Protein 6QTI (pdb70)

Foldseek 3Di:
DDAFDFQAQAAEFWAADQDPLFQATQAALVLVLQSVVLRHAYEYAQCRHVSLPGHVCSQVVSHHHYDHHLVRQQGQEYEGEAQFQAHDVDGDTSLVSHHQQHEYHYADPCVVCVPSLVSNLVSQYWYFHLCLFDPFQFQPQFRLVLLQLLLLLLLLLVVQPVQFDDAQAWDQDPVGTDDHAEEEEEAQDSSRLSNLLNSVVRHHAYAYEYQAPVSLVSCVVSPHHYDDFPDDDHQPDDAPFGADDDPVVLVRQLVVLLVCLAPGQEYEYDAAHPPAAGDARAEPVSNLNYDQRGEYEWQRLVRPTNYPDADQDDWDQDRRYIYHRHPRSCSVNNNSSNHSSSSSVSVVQCLQDVDSTGSNRDADQAAAARDVNVRSQSRIQRRRSDGSHPHDDYDPHPRCPVVPACWLVNVVVVVVVVCPVVNVVVVVVVVVVVVVVVVVVQVVPDLDDLSVVLVVLLVVLLVLLQVLLVQADLLCLLLVLLLLLQLLLCLLLLLLVQADDFLDGDDVLNVLSLLLNQLSLLSNLQSLLLSVVLLVLQDAPPDDDDDLCCLVVVLCCQLVVVVVVLVVDDQCLVVLLVQLLVLQSVLSNLNRPSVSNSVSSSSNVSSSSSNVSNSCSVVVGDPRRVNSSCVSSVNSSVNNNVVNPPDDLLCVLLVLLVSQLSLLVSLLSSLLSCCVVCQVVLVVDSCNVVLLVLSLVLLLLSLLLNLLSVVLNCCVVVNDDQAQDDDPPLPVVLVVLVCCSVVLVVQCPPPSDPVSNSVSSVSSSVSSNVNNNSQNSRQGSQLSQLSSLQSQLSSLVSLVSVCSNVSNNNSSSSSSSRNSNSVVLSVVQCVLFQADPCCRRSPDFFHPLADDDDWDDAGADFAADELVVVLVQVVVWAEEEEEEAVLCVVLPALLLVQLVCVLVVVVHGHYAYEYRQSGGSYGSSVSSVNSNSNHNNVRYYYQVVCLVCQLVGAEYEYYHDDPQQACCLGGISNARRHVNHHRPNLNHQAYEYEEADQADDPGRGHGRSRRDPRYYYHHDRSRVSSVVSSVCSVVVVD/DPPFFFQQPFEEFWAADQPPLFAFTQAALVLLLPSVVQRHAYEYEQPHHVSLPHHVVSNVVSRHHYDHHLVRQQGQHYTGAAAWDQHPVVRHTSLVSYAQAHEYEYAYPCVVDVVSLVSNLVSQYWYFHLQQQDDFDVQPLQRLVLLQLLLLLLLLLVVQPVLQPDAQAWDDDVPDGDDHAEEEEEADDSSRLSNLLNSVVRHHAYQYEYQAPVRLVVCVVSPHHYDDFDPDDHQDDPVPFGDDDDPVVLVRQLVVLLVVQAPHAEYEYDADHPPAAGAQRAEPVSNVNYDAQGEYEWQRLVRPTNHPDEDQCDFDCSRRHTYHHHPNRVSVNNNSSNHSSSSSVSVVQCPQDVDHGGGDRDADQQAAPPDCNSSSPSRIQAHRSDGNNPRDHHDDDDPPDPPADDWLVVVVVVVVPVQDPVVVVVVVVVVVVVVVVVVVVQVVPDLDVLSVVLVVLLVVLLVLLQVQQVQADLLCLVLVLLLLQQLLLCLLLLLLVQADDFLDGDDPLNVLSLLLNQLSLLSNLQSLLLSVVLLVLLDAPPDDDDDLCCLVVVLCCQLVVVVVVLVVPDQCLQVLLVQLLVLQSQLRNLNRDSVSNSSSSSSNVSSSVSNCSNSLSVVPDDVRSVVNSVVSSVNSNVNNNVVNPPDDLQCVLLVLLVRLLSLLSSLLSSLLSVCVVCLVVLVPDSCNVVLLVLSLVLLLLSLLLNLLSVVLSCCQVPNDPQAQDDDPDQVVVLVVLVVCSVVLVVQCPPDSDDVSVSVSSVVSSVSSNVNNNSQNSRFGSQCSQLSSLQSQLSSLVSLVSSCSNVSRSSSSSSSSSRNSSSVVLSVCVCQLFAHDPCCRRVPDQFHVSADDADWDDADADFAADELPVVLVLVVVWQFEEEEEAVLCPVLPPLQLVQVLQVLSVVVNGHYAYEYRQSGGSYGSSVSSSNSNSPHNNVRYDYQVVCQVVQLVGAEYEYEPDAPQQACCLTRIRNARRNVNHHRPNLNHQAYEYEEADQADDPGGGHGRSRRPPRYYYYHDRSNVSSVVSSVCSVVVPD

Radius of gyration: 43.59 Å; Cα contacts (8 Å, |Δi|>4): 3970; chains: 2; bounding box: 121×110×109 Å

Secondary structure (DSSP, 8-state):
--SS--STT-EEEEPPP-STT----S--SGGGTTTTSSS-EEEEETTTTTTTT--HHHHHHHT-EEE-STTTSSSSEEE-SS---EETTTTEETTTSSPTT-EEEE---TTT-HHHHHHHHHTT-EEEEGGG----GGGSSS-HHHHHHHHHHHHHHHHHTTTSSS-SS--EETTEE-PPPEEEEE--SSHHHHHHHHHHTTT-EE--B-SSHHHHHHHHHHT------S-----B-SSSSB-PPPHHHHHHHHHHHHHTTTT-SEEEE----TTSPPPP---TTTSTTS-TT-EEEETTSSSS-S-SS--TT---BSSS-EEE--S-STTTTHHHHHHHHHHHHHHHHHHS--SSS-------S---TTSHHHHHHHHEEEETTEE--SPPP-SS--TT---S---HHHHHHHHGGGS-HHHHHHHHHHHHHHHHHHHHHHHHT--SHHHHHHHHHHHHHHHHHHHHHHTS-GGGHHHHHHHHHHHGGGHHHHHHHT--SSSS--SHHHHHHHHHHHHHHHHHHHHHHHHHHHHTSS--TTSPP--GGGGHHHHHHHHHHHHHHHHTT---HHHHHHHHHHHHHHHHHTTTSSSSTTHHHHHHHHHHHHHHHHHHHHH---HHHHHHHHHHHHHHHHHHHHHSSSS-GGGHHHHHHHHHHHHHHHHHHHHHHHHHHTGGGSTT-STHHHHHHHHHHHHHHHHHHHHHHHHHHHHHHTSS-SS----SSSSHHHHHHHHHHHHTHHHHSS---SHHHHHHHHHHHHHHHHHHHHHHTTS-SSSHHHHHHHHHHHHHHHHHHHHHHTT-HHHHHHHHHHHHHHHHHHHHHHHHSS--HHHHHTT-SS-TT--SS-PPPP-S--EE--HHHHHHHHHH-SEEEEEE-HHHHHTT-HHHHHHHHHHHHHTT-EEEEEE-TT-SSSTTHHHHHHHHHT--GGGEEEHHHHTTSSTT-SEEEEES-SSTT-THHHH-TTSTTTT-----GGGSS-EEEE-SSS--SSS-SS-TTTTSTTEEE--S-HHHHHHHHHHHHHHHH-/--SS--STT-EEEE----STT----S--THHHHTTTTTT-EEEEESSSSTTTT--HHHHHHTT-EEE-SHHHHSSSEEE-SS---EETTTTEEGGGSS-TT-EEEE---TTT-HHHHHHHHTTT-EEEESSS----STTSSS-HHHHHHHHHHHHHHHHHBTTB-S-SS--EETTEE-PPPEEEEE--SSHHHHHHHHHHHHT-EE--B-SSHHHHHHHHHHT------SS------TTT---PPPHHHHHHHHHHHHHHTTT-SEEEE----TTSPPP--B-HHHHTTSPTT-EEEETT-SSS-SBSS--TT----STT-EEE--S--GGGGHHHHHHHHHHHHHHHHHHS--SSS-----------TTSHHHHHHHHEEEETTEE--SPPPPSS--SS---PPPPHHHHHHHHHSSS-HHHHHHHHHHHHHHHHHHHHHHHHT--SHHHHHHHHHHHHHHHHHHHHHSSS-GGGHHHHHHHHHHHGGGHHHHHHTT--SSSS--SHHHHHHHHHHHHHHHHHHHHHHHHHHHHTSS--TTSPPP-GGGGHHHHHHHHHHHHHHHTTT---HHHHHHHHHHHHHHHHHSTTSSSSTTHHHHHHHHHHHHHHHHHHHSS---HHHHHHHHHHHHHHHHHHHHHHHH--STTHHHHHHHHHHHHHHHHHHHHHHHHHHTGGGSSS-SSTTHHHHHHHHHHHHHHHHHHHHHHHHHHHHTSS-SS----SS-HHHHHHHHHHHHHTHHHHSS---HHHHHHHHHHHHHHHHHHHHHHHTTS-SSSHHHHHHHHHHHHHHHHHHHHHHHT-HHHHHHHHHHHHHHHHHHHHHHHHTT--HHHHHTT-SS-TT--SS------S--EE--HHHHHHHHHH-SEEEEEE-HHHHHTT-HHHHHHHHHHHHTTT-EEEEE--TT-SSSTTHHHHHHHHHT--GGGEE-HHHHGGGSTT-SEEEEES-SGGG-THHHH-TTSTTTT-----GGGSSEEEEEESSS---SS-SS-TTTTSTTEEEEES-HHHHHHHHHHHHHHHH-

Nearest PDB structures (foldseek):
  6que-assembly1_A  TM=9.511E-01  e=0.000E+00  Ovis aries
  6que-assembly1_B  TM=8.226E-01  e=0.000E+00  Ovis aries
  1f8g-assembly1_A  TM=9.261E-01  e=7.995E-31  Rhodospirillum rubrum
  1pt9-assembly1_A  TM=9.627E-01  e=6.048E-23  Homo sapiens
  1d4o-assembly1_A  TM=9.830E-01  e=8.340E-22  Bos taurus

Solvent-accessible surface area: 86387 Å² total; per-residue (Å²): 195,150,79,30,102,53,2,151,119,20,34,0,0,0,5,74,16,55,84,139,94,20,84,25,1,0,0,5,16,79,6,0,88,37,0,56,170,37,17,3,84,4,17,0,22,60,20,5,0,87,40,0,76,25,27,33,91,106,0,124,88,23,40,13,94,35,61,29,50,136,84,0,10,53,6,34,1,3,0,5,0,83,26,1,71,113,13,101,112,106,80,54,27,6,1,74,24,9,83,80,67,5,25,1,1,0,19,1,103,8,75,129,56,85,88,20,15,83,71,0,46,164,58,64,2,10,0,2,0,2,17,61,12,25,125,14,94,78,4,94,14,8,22,0,57,27,11,19,28,34,0,13,0,18,6,0,2,6,7,1,4,28,69,15,14,48,6,0,58,18,57,124,40,61,5,13,158,20,82,42,0,65,1,0,0,3,11,2,36,62,12,0,41,20,0,1,23,13,0,90,47,8,31,4,52,2,32,0,7,18,38,53,61,36,2,36,85,85,0,122,94,73,37,15,83,58,20,135,21,130,79,190,69,76,3,65,41,187,41,58,114,32,84,76,30,46,159,120,7,31,112,19,8,33,148,31,0,37,109,32,0,122,91,1,6,0,0,0,0,24,17,103,19,71,85,131,118,1,25,64,4,0,41,106,116,17,2,50,56,13,121,90,12,2,0,2,0,3,37,4,5,149,41,40,2,0,10,90,17,26,115,77,34,99,64,43,96,50,139,17,2,15,5,1,0,36,77,40,7,19,3,104,6,8,21,3,0,0,36,15,0,0,46,0,0,26,76,0,1,119,31,10,4,111,64,171,72,17,30,122,17,84,38,111,98,123,12,73,66,25,59,66,14,20,0,15,15,15,1,2,0,0,57,92,10,120,73,35,47,108,53,56,116,42,124,119,76,92,125,49,64,111,107,139,82,105,54,7,76,58,60,70,72,91,124,62,82,86,65,81,44,95,118,115,18,69,82,34,0,45,98,80,24,63,39,10,60,39,25,15,36,79,3,76,74,29,49,77,109,37,24,6,29,13,10,3,5,64,20,2,2,20,40,1,0,110,53,6,3,109,45,8,36,68,18,0,19,1,0,0,0,0,1,0,1,0,0,1,0,0,1,0,0,0,0,0,63,10,10,13,26,113,89,179,58,84,76,98,6,38,25,44,0,15,84,0,0,52,13,0,9,8,0,29,16,0,0,16,46,0,1,66,72,0,1,71,46,10,83,62,140,114,44,89,90,51,81,47,132,24,19,133,77,0,21,52,42,0,34,33,20,1,102,64,9,51,200,75,62,99,115,4,26,51,4,1,24,8,0,0,1,48,8,0,10,17,0,0,46,9,2,39,88,18,53,50,0,32,19,2,1,19,8,0,76,7,0,8,47,0,0,20,18,0,4,37,11,38,64,123,38,56,116,83,19,80,47,18,0,55,37,16,37,62,104,0,12,80,64,0,88,72,66,0,130,201,43,105,5,22,64,1,1,20,16,2,3,34,2,2,7,44,0,0,55,0,3,17,19,1,1,29,0,12,9,46,69,65,62,104,99,29,104,116,72,88,21,9,96,36,29,23,54,18,1,9,86,0,0,50,39,0,5,13,0,63,8,0,2,87,12,1,72,2,18,32,98,60,115,73,164,80,68,60,107,102,72,139,43,48,87,154,78,27,57,39,20,89,60,50,4,92,30,21,42,110,71,4,26,177,61,111,50,71,106,28,1,58,76,16,0,34,54,2,25,56,50,0,32,74,8,2,72,22,58,10,16,17,11,3,10,34,15,0,12,4,8,3,0,26,11,1,9,84,1,0,80,2,0,7,10,2,0,41,14,37,95,10,5,0,0,0,4,0,0,0,1,1,0,11,0,0,45,10,2,13,129,46,13,12,81,7,32,40,44,49,84,62,19,3,41,93,49,46,178,13,14,77,22,32,54,58,65,158,57,104,132,74,71,47,123,67,67,101,31,86,52,88,78,0,19,80,39,1,110,129,9,86,24,0,2,2,0,3,4,84,31,0,5,66,31,88,0,3,108,8,0,11,40,1,5,138,36,3,54,135,100,65,33,120,6,38,0,0,5,2,48,34,10,10,61,8,11,11,3,3,9,1,3,1,10,58,18,56,11,52,71,84,41,25,33,30,12,122,100,0,36,136,36,0,67,127,2,48,1,0,2,0,0,28,13,25,31,16,0,0,0,14,0,64,77,8,14,40,9,44,20,0,25,16,48,2,2,22,0,32,97,10,113,16,1,0,1,1,36,187,71,68,37,74,67,145,25,16,136,49,3,37,1,4,38,48,76,25,2,4,0,4,61,21,62,10,77,129,4,0,49,27,0,26,41,71,3,100,119,55,63,175,195,104,96,17,99,41,3,133,113,13,35,0,0,0,2,76,19,44,78,139,95,22,77,22,0,0,0,5,20,71,4,0,114,31,2,57,185,43,5,3,74,5,15,0,15,58,25,10,0,98,49,0,82,27,37,30,98,102,0,133,90,12,50,15,114,33,68,29,41,130,74,0,14,43,6,31,2,3,0,6,0,56,23,10,69,97,11,98,116,91,60,71,29,8,0,78,24,12,83,69,81,6,17,2,1,0,14,0,90,10,75,120,51,103,92,14,20,73,57,0,40,163,75,74,1,16,0,3,0,3,23,62,10,33,133,18,84,92,2,106,17,12,22,0,52,29,7,19,27,26,0,14,0,18,4,0,1,2,11,1,4,38,79,13,23,50,4,0,50,20,64,61,61,47,10,18,127,17,80,58,0,49,2,2,0,3,11,1,39,63,8,0,35,19,0,1,22,15,0,89,61,9,28,2,55,3,31,0,7,17,43,69,91,62,2,40,128,84,0,149,96,73,38,15,72,49,24,141,26,139,74,175,73,82,44,74,9,153,68,57,79,22,94,102,22,54,158,102,8,33,117,25,6,30,153,29,2,33,105,18,0,131,56,0,4,0,0,0,0,28,15,106,20,86,90,115,142,4,38,73,4,0,42,115,141,17,2,70,44,14,110,72,11,2,0,1,2,4,40,5,5,140,40,35,2,0,10,88,14,32,117,78,30,91,53,50,86,54,142,6,6,23,5,5,2,51,63,30,12,19,2,86,4,8,24,2,0,0,35,2,0,1,44,0,0,24,82,0,1,132,29,10,5,116,58,167,87,16,15,108,26,92,31,90,95,76,8,72,34,29,71,56,14,22,0,15,25,14,3,2,1,0,84,90,7,123,72,28,55,111,53,72,104,26,156,84,118,57,128,62,68,138,141,176,83,98,56,13,70,89,55,95,45,96,146,69,87,90,89,67,55,84,162,130,17,72,81,31,0,42,101,78,22,60,40,10,68,36,29,12,37,86,3,78,74,31,50,71,108,37,22,7,38,9,11,2,4,59,20,0,3,22,41,3,0,111,53,6,3,113,48,7,40,64,18,0,18,2,0,1,0,1,2,0,1,0,0,1,0,0,1,0,1,0,1,0,54,10,10,20,30,118,89,167,59,80,82,89,5,32,19,40,2,17,91,0,0,52,12,0,7,10,0,24,14,1,0,18,42,3,0,52,73,0,1,62,45,11,112,67,140,114,44,89,95,61,66,61,131,22,22,130,81,0,22,53,40,0,36,34,21,1,102,71,9,49,206,70,73,92,116,4,27,50,3,0,23,6,0,0,1,51,8,0,12,16,0,0,44,11,0,37,90,11,58,51,0,36,23,0,1,20,7,1,76,8,0,5,49,0,0,28,21,0,4,44,12,39,76,122,31,52,110,87,14,70,46,22,1,58,38,18,37,61,104,0,13,80,61,1,87,56,73,0,133,200,34,115,4,56,68,2,1,20,18,4,3,33,7,1,10,43,0,0,53,0,2,17,26,2,2,30,0,9,7,46,77,62,61,101,100,37,97,122,81,97,28,12,87,35,30,21,58,9,1,10,84,0,0,47,38,0,5,14,0,65,6,0,2,99,14,1,75,4,15,30,90,61,124,73,163,71,61,59,108,100,64,143,46,54,90,153,70,22,62,41,20,90,66,49,5,98,32,20,40,108,71,2,35,177,54,115,47,76,98,36,2,54,78,15,0,35,55,3,26,57,48,0,31,75,9,2,68,17,52,9,16,17,10,0,17,32,13,0,11,2,9,3,0,22,10,0,9,83,1,0,80,2,0,5,8,2,0,52,15,39,91,12,3,0,0,0,3,0,0,0,1,1,0,12,0,0,47,13,3,9,127,43,14,11,84,7,30,36,52,51,86,64,22,2,30,78,43,38,174,9,12,92,40,43,45,89,45,185,72,99,149,70,86,66,110,57,68,96,35,79,45,89,85,1,18,71,46,1,113,140,9,96,19,1,3,2,0,4,3,90,32,0,8,58,25,122,0,10,104,9,0,11,40,1,5,135,31,4,58,129,87,71,36,113,4,43,0,0,6,3,50,37,13,12,61,9,13,13,5,4,8,0,4,1,10,52,17,56,12,56,70,84,39,23,34,30,13,114,100,0,38,135,35,0,65,131,2,52,1,0,3,0,0,27,16,24,29,16,0,0,3,9,1,64,81,6,6,42,6,49,15,0,27,17,49,2,2,23,0,42,96,8,102,45,0,0,2,3,35,180,76,60,39,95,37,136,27,13,123,46,2,36,0,4,51,53,130,41,1,5,0,3,57,27,56,14,81,155,10,0,48,30,1,36,51,68,5,98,135,72,81,177

Sequence (2076 aa):
VKPGIPYKQLTVGVPKEIFQNEKRVALSPAGVQALVKQGFNVVVESGAGEASKFSDDHYRAAGAQIQGAKEVLASDLVVKVRAPMLNPTLGIHEADLLKTSGTLISFIYPAQNPDLLNKLSKRNTTVLAMDQVPRVTIAQGYDALSSMANIAGYKAVVLAANHFGRFFTGQITAAGKVPPAKILIVGGGVAGLASAGAAKSMGAIVRGFDTRAAALEQFKSLGAEPLEVDLKESGEGQGGYAKEMSKEFIEAEMKLFAQQCKEVDILISTALIPGKKAPILFNKEMIESMKEGSVVVDLAAEAGGNFETTKPGELYVHKGITHIGYTDLPSRMATQASTLYSNNITKLLKAISPDKDNFYFEVKDDFDFGTMGHVIRGTVVMKDGQVIFPAPTPKNIPQGAPVKQKTVAELEAEKAATITPFRKTMTSASVYTAGLTGILGLGIAAPNLAFSQMVTTFGLAGIVGYHTVWGVTPALHSPLMSVTNAISGLTAVGGLVLMGGHLYPSTTSQGLAALATFISSVNIAGGFLVTQRMLDMFKRPTDPPEYNYLYLLPAGTFVGGYLASLYSGYNIEQIMYLGSGLCCVGALAGLSTQGTARLGNALGMIGVAGGLAATLGGLKPCPELLAQMSGAMALGGTIGLTIAKRIQISDLPQLVAAFHSLVGLAAVLTCIAEYIIEYPHFATDAAANLTKIVAYLGTYIGGVTFSGSLVAYGKLQGILKSAPLLLPGRHLLNAGLLAASVGGIIPFMMDPSFTTGITCLGSVSALSAVMGVTLTAAIGGADMPVVITVLNSYSGWALCAEGFLLNNNLLTIVGALIGSSGAILSYIMCVAMNRSLANVILGGYGTTSTAGGKPMEISGTHTEINLDNAIDMIREANSIIITPGYGLCAAKAQYPIADLVKMLSEQGKKVRFGIHPVAGRMPGQLNVLLAEAGVPYDIVLEMDEINHDFPDTDLVLVIGANDTVNSAAQEDPNSIIAGMPVLEVWKSKQVIVMKRSLGVGYAAVDNPIFYKPNTAMLLGDAKKTCDALQAKVRESYQVKPGIPYKQLTVGVPKEIFQNEKRVALSPAGVQALVKQGFNVVVESGAGEASKFSDDHYRAAGAQIQGAKEVLASDLVVKVRAPMLNPTLGIHEADLLKTSGTLISFIYPAQNPDLLNKLSKRNTTVLAMDQVPRVTIAQGYDALSSMANIAGYKAVVLAANHFGRFFTGQITAAGKVPPAKILIVGGGVAGLASAGAAKSMGAIVRGFDTRAAALEQFKSLGAEPLEVDLKESGEGQGGYAKEMSKEFIEAEMKLFAQQCKEVDILISTALIPGKKAPILFNKEMIESMKEGSVVVDLAAEAGGNFETTKPGELYVHKGITHIGYTDLPSRMATQASTLYSNNITKLLKAISPDKDNFYFEVKDDFDFGTMGHVIRGTVVMKDGQVIFPAPTPKNIPQGAPVKQKTVAELEAEKAATITPFRKTMTSASVYTAGLTGILGLGIAAPNLAFSQMVTTFGLAGIVGYHTVWGVTPALHSPLMSVTNAISGLTAVGGLVLMGGHLYPSTTSQGLAALATFISSVNIAGGFLVTQRMLDMFKRPTDPPEYNYLYLLPAGTFVGGYLASLYSGYNIEQIMYLGSGLCCVGALAGLSTQGTARLGNALGMIGVAGGLAATLGGLKPCPELLAQMSGAMALGGTIGLTIAKRIQISDLPQLVAAFHSLVGLAAVLTCIAEYIIEYPHFATDAAANLTKIVAYLGTYIGGVTFSGSLVAYGKLQGILKSAPLLLPGRHLLNAGLLAASVGGIIPFMMDPSFTTGITCLGSVSALSAVMGVTLTAAIGGADMPVVITVLNSYSGWALCAEGFLLNNNLLTIVGALIGSSGAILSYIMCVAMNRSLANVILGGYGTTSTAGGKPMEISGTHTEINLDNAIDMIREANSIIITPGYGLCAAKAQYPIADLVKMLSEQGKKVRFGIHPVAGRMPGQLNVLLAEAGVPYDIVLEMDEINHDFPDTDLVLVIGANDTVNSAAQEDPNSIIAGMPVLEVWKSKQVIVMKRSLGVGYAAVDNPIFYKPNTAMLLGDAKKTCDALQAKVRESYQ

InterPro domains:
  IPR007698 Alanine dehydrogenase/pyridine nucleotide transhydrogenase, NAD(H)-binding domain [PF01262] (203-435)
  IPR007698 Alanine dehydrogenase/pyridine nucleotide transhydrogenase, NAD(H)-binding domain [SM01002] (208-372)
  IPR007886 Alanine dehydrogenase/pyridine nucleotide transhydrogenase, N-terminal [PF05222] (60-199)
  IPR007886 Alanine dehydrogenase/pyridine nucleotide transhydrogenase, N-terminal [SM01003] (60-199)
  IPR008142 Alanine dehydrogenase/NAD(P) transhydrogenase, conserved site-1 [PS00836] (60-86)
  IPR008143 Alanine dehydrogenase/pyridine nucleotide transhydrogenase, conserved site-2 [PS00837] (232-257)
  IPR024605 NAD(P) transhydrogenase, alpha subunit, C-terminal [PF12769] (502-587)
  IPR026255 NAD(P) transhydrogenase, alpha subunit [TIGR00561] (59-587)
  IPR029035 DHS-like NAD/FAD-binding domain superfamily [SSF52467] (907-1082)
  IPR034300 NADP transhydrogenase beta-like domain [PF02233] (621-1078)
  IPR036291 NAD(P)-binding domain superfamily [SSF51735] (199-378)

Organism: Ovis aries (NCBI:txid9940)

GO terms:
  GO:0042802 identical protein binding (F, IPI)

B-factor: mean 75.94, std 35.45, range [7.61, 421.75]

Structure (mmCIF, N/CA/C/O backbone):
data_6QTI
#
_entry.id   6QTI
#
_cell.length_a   1.0
_cell.length_b   1.0
_cell.length_c   1.0
_cell.angle_alpha   90.00
_cell.angle_beta   90.00
_cell.angle_gamma   90.00
#
_symmetry.space_group_name_H-M   'P 1'
#
loop_
_entity.id
_entity.type
_entity.pdbx_description
1 polymer 'Nicotinamide nucleotide transhydrogenase'
2 non-polymer 'NADP NICOTINAMIDE-ADENINE-DINUCLEOTIDE PHOSPHATE'
3 non-polymer NICOTINAMIDE-ADENINE-DINUCLEOTIDE
4 non-polymer 1,2-DIACYL-SN-GLYCERO-3-PHOSPHOCHOLINE
5 non-polymer DODECANE
#
loop_
_atom_site.group_PDB
_atom_site.id
_atom_site.type_symbol
_atom_site.label_atom_id
_atom_site.label_alt_id
_atom_site.label_comp_id
_atom_site.label_asym_id
_atom_site.label_entity_id
_atom_site.label_seq_id
_atom_site.pdbx_PDB_ins_code
_atom_site.Cartn_x
_atom_site.Cartn_y
_atom_site.Cartn_z
_atom_site.occupancy
_atom_site.B_iso_or_equiv
_atom_site.auth_seq_id
_atom_site.auth_comp_id
_atom_site.auth_asym_id
_atom_site.auth_atom_id
_atom_site.pdbx_PDB_model_num
ATOM 1 N N . VAL A 1 48 ? 99.435 91.145 116.433 1.00 154.25 5 VAL A N 1
ATOM 2 C CA . VAL A 1 48 ? 98.161 91.838 116.299 1.00 156.14 5 VAL A CA 1
ATOM 3 C C . VAL A 1 48 ? 97.803 91.978 114.829 1.00 146.34 5 VAL A C 1
ATOM 4 O O . VAL A 1 48 ? 98.535 92.596 114.056 1.00 140.29 5 VAL A O 1
ATOM 8 N N . LYS A 1 49 ? 96.673 91.402 114.451 1.00 149.63 6 LYS A N 1
ATOM 9 C CA . LYS A 1 49 ? 96.239 91.444 113.064 1.00 147.92 6 LYS A CA 1
ATOM 10 C C . LYS A 1 49 ? 95.560 92.779 112.757 1.00 143.80 6 LYS A C 1
ATOM 11 O O . LYS A 1 49 ? 94.856 93.329 113.607 1.00 144.46 6 LYS A O 1
ATOM 17 N N . PRO A 1 50 ? 95.765 93.323 111.557 1.00 142.58 7 PRO A N 1
ATOM 18 C CA . PRO A 1 50 ? 95.194 94.637 111.225 1.00 138.68 7 PRO A CA 1
ATOM 19 C C . PRO A 1 50 ? 93.703 94.611 110.919 1.00 124.78 7 PRO A C 1
ATOM 20 O O . PRO A 1 50 ? 93.313 94.405 109.768 1.00 119.80 7 PRO A O 1
ATOM 24 N N . GLY A 1 51 ? 92.857 94.769 111.924 1.00 125.12 8 GLY A N 1
ATOM 25 C CA . GLY A 1 51 ? 91.448 94.939 111.637 1.00 123.78 8 GLY A CA 1
ATOM 26 C C . GLY A 1 51 ? 90.572 94.680 112.839 1.00 133.63 8 GLY A C 1
ATOM 27 O O . GLY A 1 51 ? 91.006 94.163 113.869 1.00 139.84 8 GLY A O 1
ATOM 28 N N . ILE A 1 52 ? 89.305 95.050 112.689 1.00 126.54 9 ILE A N 1
ATOM 29 C CA . ILE A 1 52 ? 88.308 94.908 113.746 1.00 122.43 9 ILE A CA 1
ATOM 30 C C . ILE A 1 52 ? 87.515 93.634 113.468 1.00 127.83 9 ILE A C 1
ATOM 31 O O . ILE A 1 52 ? 86.969 93.494 112.364 1.00 131.77 9 ILE A O 1
ATOM 36 N N . PRO A 1 53 ? 87.423 92.703 114.420 1.00 126.57 10 PRO A N 1
ATOM 37 C CA . PRO A 1 53 ? 86.742 91.427 114.160 1.00 133.57 10 PRO A CA 1
ATOM 38 C C . PRO A 1 53 ? 85.253 91.602 113.904 1.00 137.61 10 PRO A C 1
ATOM 39 O O . PRO A 1 53 ? 84.647 92.616 114.254 1.00 142.37 10 PRO A O 1
ATOM 43 N N . TYR A 1 54 ? 84.665 90.584 113.274 1.00 105.35 11 TYR A N 1
ATOM 44 C CA . TYR A 1 54 ? 83.276 90.675 112.844 1.00 93.24 11 TYR A CA 1
ATOM 45 C C . TYR A 1 54 ? 82.281 90.591 113.992 1.00 101.88 11 TYR A C 1
ATOM 46 O O . TYR A 1 54 ? 81.093 90.835 113.767 1.00 108.94 11 TYR A O 1
ATOM 55 N N . LYS A 1 55 ? 82.726 90.265 115.207 1.00 102.07 12 LYS A N 1
ATOM 56 C CA . LYS A 1 55 ? 81.785 89.994 116.288 1.00 102.16 12 LYS A CA 1
ATOM 57 C C . LYS A 1 55 ? 81.179 91.276 116.847 1.00 96.09 12 LYS A C 1
ATOM 58 O O . LYS A 1 55 ? 79.963 91.345 117.053 1.00 99.78 12 LYS A O 1
ATOM 64 N N . GLN A 1 56 ? 81.997 92.304 117.090 1.00 93.79 13 GLN A N 1
ATOM 65 C CA . GLN A 1 56 ? 81.491 93.594 117.547 1.00 102.58 13 GLN A CA 1
ATOM 66 C C . GLN A 1 56 ? 81.230 94.563 116.399 1.00 100.56 13 GLN A C 1
ATOM 67 O O . GLN A 1 56 ? 81.252 95.786 116.596 1.00 102.33 13 GLN A O 1
ATOM 73 N N . LEU A 1 57 ? 80.934 94.046 115.210 1.00 95.84 14 LEU A N 1
ATOM 74 C CA . LEU A 1 57 ? 80.754 94.857 114.009 1.00 88.64 14 LEU A CA 1
ATOM 75 C C . LEU A 1 57 ? 79.408 94.473 113.402 1.00 83.13 14 LEU A C 1
ATOM 76 O O . LEU A 1 57 ? 79.285 93.417 112.778 1.00 84.24 14 LEU A O 1
ATOM 81 N N . THR A 1 58 ? 78.398 95.313 113.594 1.00 79.15 15 THR A N 1
ATOM 82 C CA . THR A 1 58 ? 77.045 95.005 113.155 1.00 80.45 15 THR A CA 1
ATOM 83 C C . THR A 1 58 ? 76.684 95.776 111.890 1.00 82.37 15 THR A C 1
ATOM 84 O O . THR A 1 58 ? 77.301 96.786 111.546 1.00 85.40 15 THR A O 1
ATOM 88 N N . VAL A 1 59 ? 75.674 95.265 111.187 1.00 81.72 16 VAL A N 1
ATOM 89 C CA . VAL A 1 59 ? 75.156 95.884 109.977 1.00 78.94 16 VAL A CA 1
ATOM 90 C C . VAL A 1 59 ? 73.672 96.160 110.177 1.00 82.85 16 VAL A C 1
ATOM 91 O O . VAL A 1 59 ? 72.999 95.535 111.001 1.00 89.37 16 VAL A O 1
ATOM 95 N N . GLY A 1 60 ? 73.170 97.114 109.414 1.00 76.53 17 GLY A N 1
ATOM 96 C CA . GLY A 1 60 ? 71.777 97.520 109.517 1.00 68.27 17 GLY A CA 1
ATOM 97 C C . GLY A 1 60 ? 71.130 97.629 108.156 1.00 63.70 17 GLY A C 1
ATOM 98 O O . GLY A 1 60 ? 71.738 98.108 107.203 1.00 68.74 17 GLY A O 1
ATOM 99 N N . VAL A 1 61 ? 69.886 97.169 108.076 1.00 64.30 18 VAL A N 1
ATOM 100 C CA . VAL A 1 61 ? 69.115 97.208 106.837 1.00 67.88 18 VAL A CA 1
ATOM 101 C C . VAL A 1 61 ? 67.940 98.157 107.039 1.00 76.27 18 VAL A C 1
ATOM 102 O O . VAL A 1 61 ? 66.938 97.775 107.658 1.00 80.40 18 VAL A O 1
ATOM 106 N N . PRO A 1 62 ? 68.017 99.394 106.567 1.00 77.03 19 PRO A N 1
ATOM 107 C CA . PRO A 1 62 ? 66.890 100.312 106.733 1.00 72.69 19 PRO A CA 1
ATOM 108 C C . PRO A 1 62 ? 65.847 100.161 105.639 1.00 75.17 19 PRO A C 1
ATOM 109 O O . PRO A 1 62 ? 66.139 99.756 104.513 1.00 79.64 19 PRO A O 1
ATOM 113 N N . LYS A 1 63 ? 64.612 100.498 105.996 1.00 77.74 20 LYS A N 1
ATOM 114 C CA . LYS A 1 63 ? 63.534 100.549 105.020 1.00 80.28 20 LYS A CA 1
ATOM 115 C C . LYS A 1 63 ? 63.708 101.768 104.126 1.00 80.33 20 LYS A C 1
ATOM 116 O O . LYS A 1 63 ? 64.075 102.849 104.591 1.00 86.56 20 LYS A O 1
ATOM 122 N N . GLU A 1 64 ? 63.454 101.587 102.835 1.00 85.27 21 GLU A N 1
ATOM 123 C CA . GLU A 1 64 ? 63.595 102.683 101.891 1.00 98.21 21 GLU A CA 1
ATOM 124 C C . GLU A 1 64 ? 62.456 103.684 102.051 1.00 107.03 21 GLU A C 1
ATOM 125 O O . GLU A 1 64 ? 61.300 103.309 102.264 1.00 109.25 21 GLU A O 1
ATOM 131 N N . ILE A 1 65 ? 62.795 104.968 101.949 1.00 104.54 22 ILE A N 1
ATOM 132 C CA . ILE A 1 65 ? 61.850 106.056 102.181 1.00 98.80 22 ILE A CA 1
ATOM 133 C C . ILE A 1 65 ? 61.490 106.780 100.884 1.00 92.06 22 ILE A C 1
ATOM 134 O O . ILE A 1 65 ? 60.485 107.512 100.852 1.00 92.68 22 ILE A O 1
ATOM 139 N N . PHE A 1 66 ? 62.237 106.546 99.803 1.00 93.16 23 PHE A N 1
ATOM 140 C CA . PHE A 1 66 ? 61.988 107.181 98.513 1.00 99.90 23 PHE A CA 1
ATOM 141 C C . PHE A 1 66 ? 60.623 106.777 97.962 1.00 112.97 23 PHE A C 1
ATOM 142 O O . PHE A 1 66 ? 60.114 105.688 98.241 1.00 117.62 23 PHE A O 1
ATOM 150 N N . GLN A 1 67 ? 60.015 107.689 97.204 1.00 116.28 24 GLN A N 1
ATOM 151 C CA . GLN A 1 67 ? 58.628 107.531 96.789 1.00 119.20 24 GLN A CA 1
ATOM 152 C C . GLN A 1 67 ? 58.496 106.426 95.749 1.00 117.67 24 GLN A C 1
ATOM 153 O O . GLN A 1 67 ? 59.225 106.413 94.752 1.00 116.54 24 GLN A O 1
ATOM 159 N N . ASN A 1 68 ? 57.557 105.504 96.006 1.00 114.94 25 ASN A N 1
ATOM 160 C CA . ASN A 1 68 ? 57.297 104.315 95.183 1.00 114.52 25 ASN A CA 1
ATOM 161 C C . ASN A 1 68 ? 58.549 103.457 95.018 1.00 108.40 25 ASN A C 1
ATOM 162 O O . ASN A 1 68 ? 58.831 102.934 93.939 1.00 106.85 25 ASN A O 1
ATOM 167 N N . GLU A 1 69 ? 59.311 103.322 96.098 1.00 99.19 26 GLU A N 1
ATOM 168 C CA . GLU A 1 69 ? 60.460 102.432 96.149 1.00 90.39 26 GLU A CA 1
ATOM 169 C C . GLU A 1 69 ? 60.074 101.192 96.941 1.00 94.61 26 GLU A C 1
ATOM 170 O O . GLU A 1 69 ? 59.595 101.299 98.074 1.00 97.10 26 GLU A O 1
ATOM 176 N N . LYS A 1 70 ? 60.278 100.020 96.344 1.00 89.84 27 LYS A N 1
ATOM 177 C CA . LYS A 1 70 ? 59.833 98.771 96.939 1.00 81.18 27 LYS A CA 1
ATOM 178 C C . LYS A 1 70 ? 60.961 97.788 97.220 1.00 83.78 27 LYS A C 1
ATOM 179 O O . LYS A 1 70 ? 60.695 96.703 97.746 1.00 91.48 27 LYS A O 1
ATOM 185 N N . ARG A 1 71 ? 62.202 98.132 96.902 1.00 75.18 28 ARG A N 1
ATOM 186 C CA . ARG A 1 71 ? 63.304 97.197 97.050 1.00 73.57 28 ARG A CA 1
ATOM 187 C C . ARG A 1 71 ? 63.861 97.216 98.471 1.00 76.00 28 ARG A C 1
ATOM 188 O O . ARG A 1 71 ? 63.649 98.154 99.242 1.00 81.85 28 ARG A O 1
ATOM 196 N N . VAL A 1 72 ? 64.583 96.151 98.810 1.00 74.61 29 VAL A N 1
ATOM 197 C CA . VAL A 1 72 ? 65.287 96.037 100.080 1.00 70.81 29 VAL A CA 1
ATOM 198 C C . VAL A 1 72 ? 66.724 95.643 99.761 1.00 69.70 29 VAL A C 1
ATOM 199 O O . VAL A 1 72 ? 67.003 95.031 98.726 1.00 70.50 29 VAL A O 1
ATOM 203 N N . ALA A 1 73 ? 67.650 96.045 100.629 1.00 71.35 30 ALA A N 1
ATOM 204 C CA . ALA A 1 73 ? 69.064 95.849 100.340 1.00 73.04 30 ALA A CA 1
ATOM 205 C C . ALA A 1 73 ? 69.522 94.417 100.578 1.00 77.59 30 ALA A C 1
ATOM 206 O O . ALA A 1 73 ? 70.452 93.958 99.909 1.00 78.68 30 ALA A O 1
ATOM 208 N N . LEU A 1 74 ? 68.910 93.703 101.520 1.00 75.83 31 LEU A N 1
ATOM 209 C CA . LEU A 1 74 ? 69.301 92.332 101.825 1.00 69.19 31 LEU A CA 1
ATOM 210 C C . LEU A 1 74 ? 68.076 91.437 101.913 1.00 70.94 31 LEU A C 1
ATOM 211 O O . LEU A 1 74 ? 67.134 91.733 102.653 1.00 75.48 31 LEU A O 1
ATOM 216 N N . SER A 1 75 ? 68.102 90.345 101.160 1.00 68.85 32 SER A N 1
ATOM 217 C CA . SER A 1 75 ? 67.080 89.315 101.204 1.00 69.22 32 SER A CA 1
ATOM 218 C C . SER A 1 75 ? 67.269 88.448 102.449 1.00 71.40 32 SER A C 1
ATOM 219 O O . SER A 1 75 ? 68.324 88.495 103.084 1.00 78.33 32 SER A O 1
ATOM 222 N N . PRO A 1 76 ? 66.250 87.672 102.846 1.00 66.30 33 PRO A N 1
ATOM 223 C CA . PRO A 1 76 ? 66.470 86.696 103.927 1.00 59.85 33 PRO A CA 1
ATOM 224 C C . PRO A 1 76 ? 67.473 85.614 103.575 1.00 70.13 33 PRO A C 1
ATOM 225 O O . PRO A 1 76 ? 68.127 85.074 104.475 1.00 75.39 33 PRO A O 1
ATOM 229 N N . ALA A 1 77 ? 67.619 85.280 102.292 1.00 73.25 34 ALA A N 1
ATOM 230 C CA . ALA A 1 77 ? 68.718 84.421 101.873 1.00 68.02 34 ALA A CA 1
ATOM 231 C C . ALA A 1 77 ? 70.053 85.146 101.928 1.00 67.35 34 ALA A C 1
ATOM 232 O O . ALA A 1 77 ? 71.097 84.492 102.001 1.00 68.57 34 ALA A O 1
ATOM 234 N N . GLY A 1 78 ? 70.040 86.474 101.895 1.00 72.57 35 GLY A N 1
ATOM 235 C CA . GLY A 1 78 ? 71.232 87.284 101.980 1.00 72.04 35 GLY A CA 1
ATOM 236 C C . GLY A 1 78 ? 71.640 87.686 103.372 1.00 66.70 35 GLY A C 1
ATOM 237 O O . GLY A 1 78 ? 72.664 88.355 103.529 1.00 66.28 35 GLY A O 1
ATOM 238 N N . VAL A 1 79 ? 70.868 87.326 104.393 1.00 70.47 36 VAL A N 1
ATOM 239 C CA . VAL A 1 79 ? 71.281 87.517 105.774 1.00 79.08 36 VAL A CA 1
ATOM 240 C C . VAL A 1 79 ? 71.611 86.182 106.437 1.00 88.45 36 VAL A C 1
ATOM 241 O O . VAL A 1 79 ? 71.685 86.098 107.656 1.00 89.97 36 VAL A O 1
ATOM 245 N N . GLN A 1 80 ? 71.791 85.127 105.642 1.00 91.52 37 GLN A N 1
ATOM 246 C CA . GLN A 1 80 ? 72.441 83.916 106.125 1.00 93.74 37 GLN A CA 1
ATOM 247 C C . GLN A 1 80 ? 73.952 84.041 105.991 1.00 91.61 37 GLN A C 1
ATOM 248 O O . GLN A 1 80 ? 74.684 83.865 106.970 1.00 96.89 37 GLN A O 1
ATOM 254 N N . ALA A 1 81 ? 74.429 84.347 104.787 1.00 83.36 38 ALA A N 1
ATOM 255 C CA . ALA A 1 81 ? 75.705 85.032 104.662 1.00 79.67 38 ALA A CA 1
ATOM 256 C C . ALA A 1 81 ? 75.565 86.423 105.264 1.00 92.46 38 ALA A C 1
ATOM 257 O O . ALA A 1 81 ? 74.468 86.983 105.306 1.00 92.80 38 ALA A O 1
ATOM 259 N N . LEU A 1 82 ? 76.691 86.968 105.739 1.00 92.31 39 LEU A N 1
ATOM 260 C CA . LEU A 1 82 ? 76.858 88.075 106.694 1.00 88.67 39 LEU A CA 1
ATOM 261 C C . LEU A 1 82 ? 76.403 87.704 108.101 1.00 95.44 39 LEU A C 1
ATOM 262 O O . LEU A 1 82 ? 76.391 88.564 108.974 1.00 102.79 39 LEU A O 1
ATOM 267 N N . VAL A 1 83 ? 75.992 86.464 108.339 1.00 87.51 40 VAL A N 1
ATOM 268 C CA . VAL A 1 83 ? 75.959 85.886 109.670 1.00 74.09 40 VAL A CA 1
ATOM 269 C C . VAL A 1 83 ? 76.926 84.715 109.773 1.00 82.03 40 VAL A C 1
ATOM 270 O O . VAL A 1 83 ? 77.641 84.574 110.769 1.00 81.45 40 VAL A O 1
ATOM 274 N N . LYS A 1 84 ? 77.010 83.908 108.713 1.00 88.38 41 LYS A N 1
ATOM 275 C CA . LYS A 1 84 ? 78.069 82.913 108.609 1.00 93.71 41 LYS A CA 1
ATOM 276 C C . LYS A 1 84 ? 79.438 83.566 108.466 1.00 92.68 41 LYS A C 1
ATOM 277 O O . LYS A 1 84 ? 80.445 82.982 108.879 1.00 99.67 41 LYS A O 1
ATOM 283 N N . GLN A 1 85 ? 79.499 84.767 107.886 1.00 80.92 42 GLN A N 1
ATOM 284 C CA . GLN A 1 85 ? 80.763 85.494 107.852 1.00 80.08 42 GLN A CA 1
ATOM 285 C C . GLN A 1 85 ? 81.088 86.087 109.217 1.00 79.91 42 GLN A C 1
ATOM 286 O O . GLN A 1 85 ? 82.247 86.065 109.647 1.00 77.70 42 GLN A O 1
ATOM 292 N N . GLY A 1 86 ? 80.086 86.610 109.919 1.00 85.07 43 GLY A N 1
ATOM 293 C CA . GLY A 1 86 ? 80.314 87.021 111.290 1.00 85.83 43 GLY A CA 1
ATOM 294 C C . GLY A 1 86 ? 79.600 88.259 111.794 1.00 83.23 43 GLY A C 1
ATOM 295 O O . GLY A 1 86 ? 79.586 88.487 113.007 1.00 87.79 43 GLY A O 1
ATOM 296 N N . PHE A 1 87 ? 79.013 89.061 110.906 1.00 75.32 44 PHE A N 1
ATOM 297 C CA . PHE A 1 87 ? 78.327 90.275 111.332 1.00 71.16 44 PHE A CA 1
ATOM 298 C C . PHE A 1 87 ? 77.064 89.938 112.116 1.00 71.82 44 PHE A C 1
ATOM 299 O O . PHE A 1 87 ? 76.432 88.902 111.903 1.00 71.43 44 PHE A O 1
ATOM 307 N N . ASN A 1 88 ? 76.702 90.825 113.035 1.00 77.54 45 ASN A N 1
ATOM 308 C CA . ASN A 1 88 ? 75.335 90.871 113.524 1.00 83.61 45 ASN A CA 1
ATOM 309 C C . ASN A 1 88 ? 74.496 91.668 112.538 1.00 87.97 45 ASN A C 1
ATOM 310 O O . ASN A 1 88 ? 74.988 92.589 111.890 1.00 99.10 45 ASN A O 1
ATOM 315 N N . VAL A 1 89 ? 73.229 91.294 112.398 1.00 81.40 46 VAL A N 1
ATOM 316 C CA . VAL A 1 89 ? 72.344 91.909 111.416 1.00 79.39 46 VAL A CA 1
ATOM 317 C C . VAL A 1 89 ? 71.137 92.481 112.143 1.00 83.70 46 VAL A C 1
ATOM 318 O O . VAL A 1 89 ? 70.463 91.764 112.892 1.00 90.05 46 VAL A O 1
ATOM 322 N N . VAL A 1 90 ? 70.868 93.767 111.929 1.00 81.02 47 VAL A N 1
ATOM 323 C CA . VAL A 1 90 ? 69.726 94.455 112.519 1.00 78.90 47 VAL A CA 1
ATOM 324 C C . VAL A 1 90 ? 68.879 95.000 111.379 1.00 82.20 47 VAL A C 1
ATOM 325 O O . VAL A 1 90 ? 69.383 95.741 110.529 1.00 86.87 47 VAL A O 1
ATOM 329 N N . VAL A 1 91 ? 67.599 94.637 111.357 1.00 81.31 48 VAL A N 1
ATOM 330 C CA . VAL A 1 91 ? 66.697 94.964 110.259 1.00 80.97 48 VAL A CA 1
ATOM 331 C C . VAL A 1 91 ? 65.549 95.809 110.801 1.00 86.71 48 VAL A C 1
ATOM 332 O O . VAL A 1 91 ? 65.009 95.518 111.873 1.00 91.74 48 VAL A O 1
ATOM 336 N N . GLU A 1 92 ? 65.194 96.868 110.070 1.00 83.68 49 GLU A N 1
ATOM 337 C CA . GLU A 1 92 ? 64.033 97.686 110.394 1.00 87.32 49 GLU A CA 1
ATOM 338 C C . GLU A 1 92 ? 62.752 96.859 110.233 1.00 91.16 49 GLU A C 1
ATOM 339 O O . GLU A 1 92 ? 62.707 95.883 109.482 1.00 94.84 49 GLU A O 1
ATOM 345 N N . SER A 1 93 ? 61.705 97.263 110.968 1.00 92.14 50 SER A N 1
ATOM 346 C CA . SER A 1 93 ? 60.530 96.424 111.198 1.00 96.25 50 SER A CA 1
ATOM 347 C C . SER A 1 93 ? 59.730 96.139 109.932 1.00 100.12 50 SER A C 1
ATOM 348 O O . SER A 1 93 ? 59.043 95.116 109.862 1.00 108.03 50 SER A O 1
ATOM 351 N N . GLY A 1 94 ? 59.788 97.012 108.933 1.00 92.13 51 GLY A N 1
ATOM 352 C CA . GLY A 1 94 ? 59.008 96.779 107.734 1.00 87.28 51 GLY A CA 1
ATOM 353 C C . GLY A 1 94 ? 59.800 96.907 106.452 1.00 93.55 51 GLY A C 1
ATOM 354 O O . GLY A 1 94 ? 59.270 97.358 105.434 1.00 97.61 51 GLY A O 1
ATOM 355 N N . ALA A 1 95 ? 61.068 96.492 106.484 1.00 90.90 52 ALA A N 1
ATOM 356 C CA . ALA A 1 95 ? 61.966 96.770 105.369 1.00 83.54 52 ALA A CA 1
ATOM 357 C C . ALA A 1 95 ? 61.677 95.893 104.160 1.00 76.96 52 ALA A C 1
ATOM 358 O O . ALA A 1 95 ? 61.924 96.312 103.024 1.00 78.83 52 ALA A O 1
ATOM 360 N N . GLY A 1 96 ? 61.154 94.688 104.370 1.00 76.22 53 GLY A N 1
ATOM 361 C CA . GLY A 1 96 ? 60.914 93.767 103.280 1.00 83.00 53 GLY A CA 1
ATOM 362 C C . GLY A 1 96 ? 59.469 93.498 102.935 1.00 89.28 53 GLY A C 1
ATOM 363 O O . GLY A 1 96 ? 59.201 92.572 102.157 1.00 85.20 53 GLY A O 1
ATOM 364 N N . GLU A 1 97 ? 58.521 94.267 103.476 1.00 92.77 54 GLU A N 1
ATOM 365 C CA . GLU A 1 97 ? 57.109 93.992 103.227 1.00 93.89 54 GLU A CA 1
ATOM 366 C C . GLU A 1 97 ? 56.709 94.313 101.794 1.00 94.08 54 GLU A C 1
ATOM 367 O O . GLU A 1 97 ? 55.775 93.703 101.264 1.00 95.86 54 GLU A O 1
ATOM 373 N N . ALA A 1 98 ? 57.403 95.252 101.152 1.00 91.40 55 ALA A N 1
ATOM 374 C CA . ALA A 1 98 ? 57.043 95.634 99.794 1.00 87.42 55 ALA A CA 1
ATOM 375 C C . ALA A 1 98 ? 57.512 94.617 98.764 1.00 79.07 55 ALA A C 1
ATOM 376 O O . ALA A 1 98 ? 56.860 94.448 97.729 1.00 76.74 55 ALA A O 1
ATOM 378 N N . SER A 1 99 ? 58.628 93.935 99.020 1.00 76.54 56 SER A N 1
ATOM 379 C CA . SER A 1 99 ? 59.171 92.948 98.097 1.00 74.22 56 SER A CA 1
ATOM 380 C C . SER A 1 99 ? 58.879 91.520 98.535 1.00 78.60 56 SER A C 1
ATOM 381 O O . SER A 1 99 ? 59.625 90.608 98.162 1.00 73.98 56 SER A O 1
ATOM 384 N N . LYS A 1 100 ? 57.820 91.328 99.332 1.00 88.29 57 LYS A N 1
ATOM 385 C CA . LYS A 1 100 ? 57.313 90.018 99.767 1.00 97.46 57 LYS A CA 1
ATOM 386 C C . LYS A 1 100 ? 58.355 89.233 100.566 1.00 89.92 57 LYS A C 1
ATOM 387 O O . LYS A 1 100 ? 58.554 88.034 100.364 1.00 83.59 57 LYS A O 1
ATOM 393 N N . PHE A 1 101 ? 59.013 89.926 101.491 1.00 85.75 58 PHE A N 1
ATOM 394 C CA . PHE A 1 101 ? 59.962 89.336 102.433 1.00 77.55 58 PHE A CA 1
ATOM 395 C C . PHE A 1 101 ? 59.422 89.590 103.835 1.00 89.44 58 PHE A C 1
ATOM 396 O O . PHE A 1 101 ? 59.531 90.706 104.351 1.00 93.76 58 PHE A O 1
ATOM 404 N N . SER A 1 102 ? 58.847 88.561 104.451 1.00 97.04 59 SER A N 1
ATOM 405 C CA . SER A 1 102 ? 58.212 88.722 105.750 1.00 103.19 59 SER A CA 1
ATOM 406 C C . SER A 1 102 ? 59.249 88.943 106.847 1.00 100.00 59 SER A C 1
ATOM 407 O O . SER A 1 102 ? 60.442 88.681 106.679 1.00 102.57 59 SER A O 1
ATOM 410 N N . ASP A 1 103 ? 58.770 89.440 107.989 1.00 95.22 60 ASP A N 1
ATOM 411 C CA . ASP A 1 103 ? 59.655 89.684 109.123 1.00 91.58 60 ASP A CA 1
ATOM 412 C C . ASP A 1 103 ? 60.095 88.384 109.777 1.00 89.95 60 ASP A C 1
ATOM 413 O O . ASP A 1 103 ? 61.165 88.332 110.398 1.00 90.39 60 ASP A O 1
ATOM 418 N N . ASP A 1 104 ? 59.284 87.333 109.653 1.00 92.01 61 ASP A N 1
ATOM 419 C CA . ASP A 1 104 ? 59.628 86.051 110.250 1.00 92.65 61 ASP A CA 1
ATOM 420 C C . ASP A 1 104 ? 60.791 85.393 109.526 1.00 87.69 61 ASP A C 1
ATOM 421 O O . ASP A 1 104 ? 61.612 84.728 110.166 1.00 87.74 61 ASP A O 1
ATOM 426 N N . HIS A 1 105 ? 60.896 85.593 108.209 1.00 83.10 62 HIS A N 1
ATOM 427 C CA . HIS A 1 105 ? 62.060 85.116 107.468 1.00 79.01 62 HIS A CA 1
ATOM 428 C C . HIS A 1 105 ? 63.328 85.834 107.910 1.00 81.93 62 HIS A C 1
ATOM 429 O O . HIS A 1 105 ? 64.403 85.226 107.981 1.00 81.90 62 HIS A O 1
ATOM 436 N N . TYR A 1 106 ? 63.216 87.127 108.223 1.00 82.54 63 TYR A N 1
ATOM 437 C CA . TYR A 1 106 ? 64.348 87.886 108.745 1.00 85.60 63 TYR A CA 1
ATOM 438 C C . TYR A 1 106 ? 64.772 87.384 110.119 1.00 90.10 63 TYR A C 1
ATOM 439 O O . TYR A 1 106 ? 65.944 87.058 110.333 1.00 92.99 63 TYR A O 1
ATOM 448 N N . ARG A 1 107 ? 63.832 87.296 111.061 1.00 91.39 64 ARG A N 1
ATOM 449 C CA . ARG A 1 107 ? 64.209 86.894 112.411 1.00 89.50 64 ARG A CA 1
ATOM 450 C C . ARG A 1 107 ? 64.466 85.398 112.547 1.00 92.55 64 ARG A C 1
ATOM 451 O O . ARG A 1 107 ? 64.962 84.972 113.594 1.00 95.23 64 ARG A O 1
ATOM 459 N N . ALA A 1 108 ? 64.153 84.593 111.530 1.00 88.95 65 ALA A N 1
ATOM 460 C CA . ALA A 1 108 ? 64.526 83.187 111.531 1.00 84.81 65 ALA A CA 1
ATOM 461 C C . ALA A 1 108 ? 65.794 82.902 110.742 1.00 82.08 65 ALA A C 1
ATOM 462 O O . ALA A 1 108 ? 66.438 81.877 110.989 1.00 76.96 65 ALA A O 1
ATOM 464 N N . ALA A 1 109 ? 66.162 83.768 109.797 1.00 86.76 66 ALA A N 1
ATOM 465 C CA . ALA A 1 109 ? 67.405 83.580 109.064 1.00 83.62 66 ALA A CA 1
ATOM 466 C C . ALA A 1 109 ? 68.626 83.995 109.870 1.00 79.46 66 ALA A C 1
ATOM 467 O O . ALA A 1 109 ? 69.740 83.578 109.538 1.00 78.93 66 ALA A O 1
ATOM 469 N N . GLY A 1 110 ? 68.449 84.801 110.913 1.00 80.61 67 GLY A N 1
ATOM 470 C CA . GLY A 1 110 ? 69.554 85.151 111.782 1.00 87.25 67 GLY A CA 1
ATOM 471 C C . GLY A 1 110 ? 69.639 86.618 112.147 1.00 85.38 67 GLY A C 1
ATOM 472 O O . GLY A 1 110 ? 70.569 87.034 112.843 1.00 85.07 67 GLY A O 1
ATOM 473 N N . ALA A 1 111 ? 68.678 87.414 111.698 1.00 90.27 68 ALA A N 1
ATOM 474 C CA . ALA A 1 111 ? 68.703 88.845 111.965 1.00 101.08 68 ALA A CA 1
ATOM 475 C C . ALA A 1 111 ? 68.076 89.127 113.328 1.00 101.95 68 ALA A C 1
ATOM 476 O O . ALA A 1 111 ? 67.761 88.218 114.100 1.00 106.49 68 ALA A O 1
ATOM 478 N N . GLN A 1 112 ? 67.889 90.407 113.638 1.00 98.58 69 GLN A N 1
ATOM 479 C CA . GLN A 1 112 ? 67.285 90.814 114.903 1.00 97.06 69 GLN A CA 1
ATOM 480 C C . GLN A 1 112 ? 66.546 92.119 114.642 1.00 94.52 69 GLN A C 1
ATOM 481 O O . GLN A 1 112 ? 67.178 93.153 114.411 1.00 94.57 69 GLN A O 1
ATOM 487 N N . ILE A 1 113 ? 65.216 92.063 114.670 1.00 95.73 70 ILE A N 1
ATOM 488 C CA . ILE A 1 113 ? 64.376 93.160 114.199 1.00 94.65 70 ILE A CA 1
ATOM 489 C C . ILE A 1 113 ? 64.369 94.287 115.224 1.00 93.80 70 ILE A C 1
ATOM 490 O O . ILE A 1 113 ? 64.044 94.074 116.397 1.00 95.85 70 ILE A O 1
ATOM 495 N N . GLN A 1 114 ? 64.717 95.495 114.779 1.00 92.81 71 GLN A N 1
ATOM 496 C CA . GLN A 1 114 ? 64.614 96.682 115.621 1.00 99.80 71 GLN A CA 1
ATOM 497 C C . GLN A 1 114 ? 63.865 97.797 114.904 1.00 103.87 71 GLN A C 1
ATOM 498 O O . GLN A 1 114 ? 63.274 97.574 113.843 1.00 104.99 71 GLN A O 1
ATOM 504 N N . GLY A 1 115 ? 63.883 98.998 115.476 1.00 102.62 72 GLY A N 1
ATOM 505 C CA . GLY A 1 115 ? 63.148 100.121 114.927 1.00 100.38 72 GLY A CA 1
ATOM 506 C C . GLY A 1 115 ? 63.826 100.803 113.757 1.00 103.76 72 GLY A C 1
ATOM 507 O O . GLY A 1 115 ? 64.391 100.139 112.884 1.00 106.26 72 GLY A O 1
ATOM 508 N N . ALA A 1 116 ? 63.779 102.132 113.727 1.00 105.31 73 ALA A N 1
ATOM 509 C CA . ALA A 1 116 ? 64.278 102.900 112.595 1.00 99.93 73 ALA A CA 1
ATOM 510 C C . ALA A 1 116 ? 65.391 103.873 112.942 1.00 96.31 73 ALA A C 1
ATOM 511 O O . ALA A 1 116 ? 66.258 104.114 112.102 1.00 92.07 73 ALA A O 1
ATOM 513 N N . LYS A 1 117 ? 65.384 104.450 114.143 1.00 98.93 74 LYS A N 1
ATOM 514 C CA . LYS A 1 117 ? 66.409 105.422 114.500 1.00 105.01 74 LYS A CA 1
ATOM 515 C C . LYS A 1 117 ? 67.711 104.742 114.901 1.00 107.95 74 LYS A C 1
ATOM 516 O O . LYS A 1 117 ? 68.792 105.289 114.659 1.00 101.69 74 LYS A O 1
ATOM 522 N N . GLU A 1 118 ? 67.631 103.551 115.490 1.00 117.42 75 GLU A N 1
ATOM 523 C CA . GLU A 1 118 ? 68.809 102.837 115.958 1.00 116.47 75 GLU A CA 1
ATOM 524 C C . GLU A 1 118 ? 69.353 101.840 114.945 1.00 101.82 75 GLU A C 1
ATOM 525 O O . GLU A 1 118 ? 70.422 101.269 115.179 1.00 97.79 75 GLU A O 1
ATOM 531 N N . VAL A 1 119 ? 68.651 101.612 113.835 1.00 96.93 76 VAL A N 1
ATOM 532 C CA . VAL A 1 119 ? 69.215 100.764 112.792 1.00 96.43 76 VAL A CA 1
ATOM 533 C C . VAL A 1 119 ? 70.149 101.579 111.896 1.00 92.79 76 VAL A C 1
ATOM 534 O O . VAL A 1 119 ? 71.093 101.035 111.315 1.00 98.14 76 VAL A O 1
ATOM 538 N N . LEU A 1 120 ? 69.943 102.895 111.811 1.00 89.82 77 LEU A N 1
ATOM 539 C CA . LEU A 1 120 ? 70.837 103.750 111.044 1.00 92.30 77 LEU A CA 1
ATOM 540 C C . LEU A 1 120 ? 72.112 104.081 111.801 1.00 106.25 77 LEU A C 1
ATOM 541 O O . LEU A 1 120 ? 73.098 104.487 111.178 1.00 110.36 77 LEU A O 1
ATOM 546 N N . ALA A 1 121 ? 72.116 103.922 113.120 1.00 107.77 78 ALA A N 1
ATOM 547 C CA . ALA A 1 121 ? 73.322 104.123 113.920 1.00 105.93 78 ALA A CA 1
ATOM 548 C C . ALA A 1 121 ? 74.085 102.817 114.103 1.00 95.39 78 ALA A C 1
ATOM 549 O O . ALA A 1 121 ? 74.430 102.422 115.215 1.00 97.16 78 ALA A O 1
ATOM 551 N N . SER A 1 122 ? 74.351 102.138 112.994 1.00 87.72 79 SER A N 1
ATOM 552 C CA . SER A 1 122 ? 75.079 100.882 112.979 1.00 81.22 79 SER A CA 1
ATOM 553 C C . SER A 1 122 ? 76.453 101.091 112.363 1.00 73.56 79 SER A C 1
ATOM 554 O O . SER A 1 122 ? 76.743 102.127 111.763 1.00 80.89 79 SER A O 1
ATOM 557 N N . ASP A 1 123 ? 77.299 100.077 112.511 1.00 69.50 80 ASP A N 1
ATOM 558 C CA . ASP A 1 123 ? 78.670 100.177 112.037 1.00 69.51 80 ASP A CA 1
ATOM 559 C C . ASP A 1 123 ? 78.788 100.052 110.526 1.00 62.35 80 ASP A C 1
ATOM 560 O O . ASP A 1 123 ? 79.804 100.472 109.964 1.00 62.80 80 ASP A O 1
ATOM 565 N N . LEU A 1 124 ? 77.786 99.483 109.857 1.00 62.10 81 LEU A N 1
ATOM 566 C CA . LEU A 1 124 ? 77.835 99.322 108.404 1.00 72.17 81 LEU A CA 1
ATOM 567 C C . LEU A 1 124 ? 76.401 99.350 107.881 1.00 75.12 81 LEU A C 1
ATOM 568 O O . LEU A 1 124 ? 75.722 98.322 107.871 1.00 78.17 81 LEU A O 1
ATOM 573 N N . VAL A 1 125 ? 75.958 100.518 107.438 1.00 70.06 82 VAL A N 1
ATOM 574 C CA . VAL A 1 125 ? 74.594 100.699 106.958 1.00 63.76 82 VAL A CA 1
ATOM 575 C C . VAL A 1 125 ? 74.540 100.329 105.484 1.00 68.73 82 VAL A C 1
ATOM 576 O O . VAL A 1 125 ? 75.303 100.861 104.672 1.00 68.75 82 VAL A O 1
ATOM 580 N N . VAL A 1 126 ? 73.643 99.412 105.137 1.00 68.55 83 VAL A N 1
ATOM 581 C CA . VAL A 1 126 ? 73.521 98.891 103.781 1.00 61.90 83 VAL A CA 1
ATOM 582 C C . VAL A 1 126 ? 72.107 99.179 103.300 1.00 62.72 83 VAL A C 1
ATOM 583 O O . VAL A 1 126 ? 71.142 98.613 103.827 1.00 66.72 83 VAL A O 1
ATOM 587 N N . LYS A 1 127 ? 71.977 100.047 102.298 1.00 62.67 84 LYS A N 1
ATOM 588 C CA . LYS A 1 127 ? 70.669 100.409 101.770 1.00 68.67 84 LYS A CA 1
ATOM 589 C C . LYS A 1 127 ? 70.752 100.517 100.253 1.00 66.93 84 LYS A C 1
ATOM 590 O O . LYS A 1 127 ? 71.812 100.333 99.653 1.00 68.13 84 LYS A O 1
ATOM 596 N N . VAL A 1 128 ? 69.614 100.801 99.622 1.00 62.65 85 VAL A N 1
ATOM 597 C CA . VAL A 1 128 ? 69.538 100.774 98.166 1.00 64.24 85 VAL A CA 1
ATOM 598 C C . VAL A 1 128 ? 69.888 102.140 97.596 1.00 71.40 85 VAL A C 1
ATOM 599 O O . VAL A 1 128 ? 70.875 102.282 96.868 1.00 75.96 85 VAL A O 1
ATOM 603 N N . ARG A 1 129 ? 69.096 103.154 97.923 1.00 67.79 86 ARG A N 1
ATOM 604 C CA . ARG A 1 129 ? 69.272 104.480 97.355 1.00 67.18 86 ARG A CA 1
ATOM 605 C C . ARG A 1 129 ? 70.054 105.371 98.317 1.00 74.12 86 ARG A C 1
ATOM 606 O O . ARG A 1 129 ? 70.461 104.955 99.403 1.00 77.91 86 ARG A O 1
ATOM 614 N N . ALA A 1 130 ? 70.266 106.617 97.904 1.00 74.50 87 ALA A N 1
ATOM 615 C CA . ALA A 1 130 ? 71.021 107.561 98.710 1.00 75.15 87 ALA A CA 1
ATOM 616 C C . ALA A 1 130 ? 70.197 108.012 99.917 1.00 78.77 87 ALA A C 1
ATOM 617 O O . ALA A 1 130 ? 68.966 108.061 99.850 1.00 76.95 87 ALA A O 1
ATOM 619 N N . PRO A 1 131 ? 70.849 108.324 101.041 1.00 83.46 88 PRO A N 1
ATOM 620 C CA . PRO A 1 131 ? 70.104 108.786 102.224 1.00 86.33 88 PRO A CA 1
ATOM 621 C C . PRO A 1 131 ? 69.535 110.182 102.013 1.00 93.06 88 PRO A C 1
ATOM 622 O O . PRO A 1 131 ? 70.275 111.157 101.863 1.00 98.95 88 PRO A O 1
ATOM 626 N N . MET A 1 132 ? 68.209 110.270 102.001 1.00 90.13 89 MET A N 1
ATOM 627 C CA . MET A 1 132 ? 67.475 111.477 101.656 1.00 89.97 89 MET A CA 1
ATOM 628 C C . MET A 1 132 ? 66.816 112.071 102.896 1.00 97.19 89 MET A C 1
ATOM 629 O O . MET A 1 132 ? 66.992 111.591 104.017 1.00 104.02 89 MET A O 1
ATOM 634 N N . LEU A 1 133 ? 66.052 113.140 102.678 1.00 102.43 90 LEU A N 1
ATOM 635 C CA . LEU A 1 133 ? 65.337 113.801 103.763 1.00 107.43 90 LEU A CA 1
ATOM 636 C C . LEU A 1 133 ? 64.150 112.952 104.199 1.00 114.89 90 LEU A C 1
ATOM 637 O O . LEU A 1 133 ? 63.303 112.591 103.376 1.00 117.42 90 LEU A O 1
ATOM 642 N N . ASN A 1 134 ? 64.087 112.639 105.488 1.00 113.93 91 ASN A N 1
ATOM 643 C CA . ASN A 1 134 ? 63.019 111.802 106.019 1.00 114.05 91 ASN A CA 1
ATOM 644 C C . ASN A 1 134 ? 61.809 112.675 106.335 1.00 122.49 91 ASN A C 1
ATOM 645 O O . ASN A 1 134 ? 61.913 113.574 107.175 1.00 122.81 91 ASN A O 1
ATOM 650 N N . PRO A 1 135 ? 60.663 112.465 105.685 1.00 129.29 92 PRO A N 1
ATOM 651 C CA . PRO A 1 135 ? 59.531 113.380 105.886 1.00 130.55 92 PRO A CA 1
ATOM 652 C C . PRO A 1 135 ? 58.668 113.053 107.095 1.00 128.59 92 PRO A C 1
ATOM 653 O O . PRO A 1 135 ? 58.029 113.954 107.649 1.00 122.60 92 PRO A O 1
ATOM 657 N N . THR A 1 136 ? 58.631 111.785 107.519 1.00 136.30 93 THR A N 1
ATOM 658 C CA . THR A 1 136 ? 57.764 111.402 108.631 1.00 138.53 93 THR A CA 1
ATOM 659 C C . THR A 1 136 ? 58.281 111.909 109.972 1.00 141.02 93 THR A C 1
ATOM 660 O O . THR A 1 136 ? 57.502 112.003 110.926 1.00 145.27 93 THR A O 1
ATOM 664 N N . LEU A 1 137 ? 59.567 112.231 110.063 1.00 138.71 94 LEU A N 1
ATOM 665 C CA . LEU A 1 137 ? 60.106 113.020 111.164 1.00 139.16 94 LEU A CA 1
ATOM 666 C C . LEU A 1 137 ? 61.275 113.803 110.592 1.00 140.98 94 LEU A C 1
ATOM 667 O O . LEU A 1 137 ? 62.203 113.211 110.032 1.00 141.75 94 LEU A O 1
ATOM 672 N N . GLY A 1 138 ? 61.198 115.131 110.673 1.00 141.30 95 GLY A N 1
ATOM 673 C CA . GLY A 1 138 ? 62.086 115.970 109.893 1.00 138.32 95 GLY A CA 1
ATOM 674 C C . GLY A 1 138 ? 63.533 115.939 110.329 1.00 125.98 95 GLY A C 1
ATOM 675 O O . GLY A 1 138 ? 63.923 116.592 111.301 1.00 128.70 95 GLY A O 1
ATOM 676 N N . ILE A 1 139 ? 64.336 115.208 109.558 1.00 117.60 96 ILE A N 1
ATOM 677 C CA . ILE A 1 139 ? 65.767 115.043 109.775 1.00 117.06 96 ILE A CA 1
ATOM 678 C C . ILE A 1 139 ? 66.331 114.433 108.496 1.00 125.12 96 ILE A C 1
ATOM 679 O O . ILE A 1 139 ? 65.633 113.706 107.779 1.00 130.41 96 ILE A O 1
ATOM 684 N N . HIS A 1 140 ? 67.566 114.776 108.157 1.00 121.91 97 HIS A N 1
ATOM 685 C CA . HIS A 1 140 ? 68.243 114.076 107.083 1.00 118.06 97 HIS A CA 1
ATOM 686 C C . HIS A 1 140 ? 68.749 112.743 107.617 1.00 115.46 97 HIS A C 1
ATOM 687 O O . HIS A 1 140 ? 69.105 112.623 108.791 1.00 118.70 97 HIS A O 1
ATOM 694 N N . GLU A 1 141 ? 68.767 111.729 106.750 1.00 113.42 98 GLU A N 1
ATOM 695 C CA . GLU A 1 141 ? 69.238 110.418 107.183 1.00 105.64 98 GLU A CA 1
ATOM 696 C C . GLU A 1 141 ? 70.743 110.376 107.392 1.00 108.12 98 GLU A C 1
ATOM 697 O O . GLU A 1 141 ? 71.231 109.470 108.071 1.00 113.20 98 GLU A O 1
ATOM 703 N N . ALA A 1 142 ? 71.487 111.331 106.832 1.00 101.47 99 ALA A N 1
ATOM 704 C CA . ALA A 1 142 ? 72.908 111.430 107.134 1.00 99.81 99 ALA A CA 1
ATOM 705 C C . ALA A 1 142 ? 73.156 111.901 108.560 1.00 107.48 99 ALA A C 1
ATOM 706 O O . ALA A 1 142 ? 74.244 111.673 109.097 1.00 109.71 99 ALA A O 1
ATOM 708 N N . ASP A 1 143 ? 72.172 112.552 109.181 1.00 110.46 100 ASP A N 1
ATOM 709 C CA . ASP A 1 143 ? 72.300 112.957 110.573 1.00 114.58 100 ASP A CA 1
ATOM 710 C C . ASP A 1 143 ? 72.093 111.789 111.526 1.00 111.20 100 ASP A C 1
ATOM 711 O O . ASP A 1 143 ? 72.655 111.784 112.626 1.00 114.43 100 ASP A O 1
ATOM 716 N N . LEU A 1 144 ? 71.299 110.797 111.128 1.00 99.20 101 LEU A N 1
ATOM 717 C CA . LEU A 1 144 ? 71.043 109.638 111.970 1.00 91.06 101 LEU A CA 1
ATOM 718 C C . LEU A 1 144 ? 72.125 108.576 111.869 1.00 97.62 101 LEU A C 1
ATOM 719 O O . LEU A 1 144 ? 72.075 107.595 112.620 1.00 99.21 101 LEU A O 1
ATOM 724 N N . LEU A 1 145 ? 73.088 108.739 110.966 1.00 97.40 102 LEU A N 1
ATOM 725 C CA . LEU A 1 145 ? 74.124 107.736 110.783 1.00 91.39 102 LEU A CA 1
ATOM 726 C C . LEU A 1 145 ? 75.110 107.751 111.944 1.00 93.29 102 LEU A C 1
ATOM 727 O O . LEU A 1 145 ? 75.236 108.731 112.684 1.00 92.58 102 LEU A O 1
ATOM 732 N N . LYS A 1 146 ? 75.810 106.635 112.093 1.00 98.35 103 LYS A N 1
ATOM 733 C CA . LYS A 1 146 ? 76.777 106.478 113.163 1.00 99.87 103 LYS A CA 1
ATOM 734 C C . LYS A 1 146 ? 78.073 107.183 112.793 1.00 100.04 103 LYS A C 1
ATOM 735 O O . LYS A 1 146 ? 78.515 107.131 111.643 1.00 103.54 103 LYS A O 1
ATOM 741 N N . THR A 1 147 ? 78.664 107.866 113.773 1.00 101.45 104 THR A N 1
ATOM 742 C CA . THR A 1 147 ? 79.861 108.661 113.533 1.00 97.03 104 THR A CA 1
ATOM 743 C C . THR A 1 147 ? 81.048 107.749 113.246 1.00 99.38 104 THR A C 1
ATOM 744 O O . THR A 1 147 ? 81.291 106.789 113.984 1.00 104.37 104 THR A O 1
ATOM 748 N N . SER A 1 148 ? 81.771 108.058 112.160 1.00 95.93 105 SER A N 1
ATOM 749 C CA . SER A 1 148 ? 82.871 107.247 111.622 1.00 90.34 105 SER A CA 1
ATOM 750 C C . SER A 1 148 ? 82.406 105.829 111.283 1.00 90.17 105 SER A C 1
ATOM 751 O O . SER A 1 148 ? 83.061 104.837 111.608 1.00 85.12 105 SER A O 1
ATOM 754 N N . GLY A 1 149 ? 81.259 105.745 110.614 1.00 91.48 106 GLY A N 1
ATOM 755 C CA . GLY A 1 149 ? 80.721 104.497 110.124 1.00 86.60 106 GLY A CA 1
ATOM 756 C C . GLY A 1 149 ? 80.995 104.301 108.648 1.00 99.22 106 GLY A C 1
ATOM 757 O O . GLY A 1 149 ? 81.847 104.968 108.051 1.00 108.58 106 GLY A O 1
ATOM 758 N N . THR A 1 150 ? 80.259 103.368 108.045 1.00 96.16 107 THR A N 1
ATOM 759 C CA . THR A 1 150 ? 80.471 103.003 106.651 1.00 91.86 107 THR A CA 1
ATOM 760 C C . THR A 1 150 ? 79.119 102.729 106.003 1.00 79.44 107 THR A C 1
ATOM 761 O O . THR A 1 150 ? 78.250 102.109 106.617 1.00 84.67 107 THR A O 1
ATOM 765 N N . LEU A 1 151 ? 78.939 103.204 104.768 1.00 68.40 108 LEU A N 1
ATOM 766 C CA . LEU A 1 151 ? 77.661 103.131 104.072 1.00 62.23 108 LEU A CA 1
ATOM 767 C C . LEU A 1 151 ? 77.824 102.435 102.726 1.00 65.01 108 LEU A C 1
ATOM 768 O O . LEU A 1 151 ? 78.854 102.584 102.064 1.00 68.74 108 LEU A O 1
ATOM 773 N N . ILE A 1 152 ? 76.806 101.669 102.329 1.00 65.07 109 ILE A N 1
ATOM 774 C CA . ILE A 1 152 ? 76.793 100.919 101.072 1.00 61.83 109 ILE A CA 1
ATOM 775 C C . ILE A 1 152 ? 75.483 101.249 100.367 1.00 62.93 109 ILE A C 1
ATOM 776 O O . ILE A 1 152 ? 74.437 100.712 100.749 1.00 71.11 109 ILE A O 1
ATOM 781 N N . SER A 1 153 ? 75.526 102.091 99.332 1.00 61.34 110 SER A N 1
ATOM 782 C CA . SER A 1 153 ? 74.325 102.373 98.546 1.00 67.43 110 SER A CA 1
ATOM 783 C C . SER A 1 153 ? 74.719 102.975 97.203 1.00 72.26 110 SER A C 1
ATOM 784 O O . SER A 1 153 ? 75.894 103.233 96.936 1.00 75.11 110 SER A O 1
ATOM 787 N N . PHE A 1 154 ? 73.712 103.198 96.356 1.00 73.41 111 PHE A N 1
ATOM 788 C CA . PHE A 1 154 ? 73.881 104.056 95.191 1.00 79.67 111 PHE A CA 1
ATOM 789 C C . PHE A 1 154 ? 74.057 105.496 95.646 1.00 85.49 111 PHE A C 1
ATOM 790 O O . PHE A 1 154 ? 73.332 105.970 96.525 1.00 93.23 111 PHE A O 1
ATOM 798 N N . ILE A 1 155 ? 75.019 106.199 95.051 1.00 84.76 112 ILE A N 1
ATOM 799 C CA . ILE A 1 155 ? 75.364 107.558 95.449 1.00 89.80 112 ILE A CA 1
ATOM 800 C C . ILE A 1 155 ? 75.207 108.539 94.295 1.00 104.93 112 ILE A C 1
ATOM 801 O O . ILE A 1 155 ? 74.551 109.578 94.438 1.00 111.04 112 ILE A O 1
ATOM 806 N N . TYR A 1 156 ? 75.781 108.206 93.124 1.00 102.22 113 TYR A N 1
ATOM 807 C CA . TYR A 1 156 ? 76.000 109.081 91.970 1.00 98.77 113 TYR A CA 1
ATOM 808 C C . TYR A 1 156 ? 76.709 110.356 92.414 1.00 99.70 113 TYR A C 1
ATOM 809 O O . TYR A 1 156 ? 76.075 111.415 92.506 1.00 102.47 113 TYR A O 1
ATOM 818 N N . PRO A 1 157 ? 78.011 110.289 92.718 1.00 95.66 114 PRO A N 1
ATOM 819 C CA . PRO A 1 157 ? 78.667 111.418 93.396 1.00 97.59 114 PRO A CA 1
ATOM 820 C C . PRO A 1 157 ? 78.897 112.618 92.504 1.00 105.67 114 PRO A C 1
ATOM 821 O O . PRO A 1 157 ? 78.972 113.743 93.011 1.00 112.81 114 PRO A O 1
ATOM 825 N N . ALA A 1 158 ? 79.016 112.414 91.191 1.00 102.76 115 ALA A N 1
ATOM 826 C CA . ALA A 1 158 ? 79.256 113.524 90.279 1.00 103.97 115 ALA A CA 1
ATOM 827 C C . ALA A 1 158 ? 78.037 114.420 90.118 1.00 104.28 115 ALA A C 1
ATOM 828 O O . ALA A 1 158 ? 78.180 115.564 89.676 1.00 106.82 115 ALA A O 1
ATOM 830 N N . GLN A 1 159 ? 76.847 113.934 90.467 1.00 104.05 116 GLN A N 1
ATOM 831 C CA . GLN A 1 159 ? 75.633 114.727 90.378 1.00 106.98 116 GLN A CA 1
ATOM 832 C C . GLN A 1 159 ? 75.107 115.177 91.728 1.00 109.49 116 GLN A C 1
ATOM 833 O O . GLN A 1 159 ? 74.161 115.970 91.769 1.00 116.16 116 GLN A O 1
ATOM 839 N N . ASN A 1 160 ? 75.681 114.700 92.829 1.00 100.90 117 ASN A N 1
ATOM 840 C CA . ASN A 1 160 ? 75.232 115.064 94.176 1.00 99.40 117 ASN A CA 1
ATOM 841 C C . ASN A 1 160 ? 76.425 115.485 95.021 1.00 106.11 117 ASN A C 1
ATOM 842 O O . ASN A 1 160 ? 76.942 114.693 95.818 1.00 99.73 117 ASN A O 1
ATOM 847 N N . PRO A 1 161 ? 76.884 116.737 94.888 1.00 117.05 118 PRO A N 1
ATOM 848 C CA . PRO A 1 161 ? 77.978 117.196 95.752 1.00 120.61 118 PRO A CA 1
ATOM 849 C C . PRO A 1 161 ? 77.491 117.611 97.131 1.00 117.12 118 PRO A C 1
ATOM 850 O O . PRO A 1 161 ? 78.233 117.514 98.113 1.00 118.45 118 PRO A O 1
ATOM 854 N N . ASP A 1 162 ? 76.234 118.050 97.210 1.00 112.11 119 ASP A N 1
ATOM 855 C CA . ASP A 1 162 ? 75.701 118.553 98.474 1.00 120.38 119 ASP A CA 1
ATOM 856 C C . ASP A 1 162 ? 75.454 117.420 99.465 1.00 126.84 119 ASP A C 1
ATOM 857 O O . ASP A 1 162 ? 75.661 117.595 100.670 1.00 131.96 119 ASP A O 1
ATOM 862 N N . LEU A 1 163 ? 75.050 116.246 98.973 1.00 115.59 120 LEU A N 1
ATOM 863 C CA . LEU A 1 163 ? 74.953 115.078 99.841 1.00 95.89 120 LEU A CA 1
ATOM 864 C C . LEU A 1 163 ? 76.326 114.634 100.330 1.00 89.40 120 LEU A C 1
ATOM 865 O O . LEU A 1 163 ? 76.453 114.158 101.463 1.00 89.53 120 LEU A O 1
ATOM 870 N N . LEU A 1 164 ? 77.364 114.807 99.508 1.00 90.62 121 LEU A N 1
ATOM 871 C CA . LEU A 1 164 ? 78.718 114.551 99.981 1.00 94.04 121 LEU A CA 1
ATOM 872 C C . LEU A 1 164 ? 79.148 115.574 101.023 1.00 100.65 121 LEU A C 1
ATOM 873 O O . LEU A 1 164 ? 79.906 115.239 101.937 1.00 103.31 121 LEU A O 1
ATOM 878 N N . ASN A 1 165 ? 78.661 116.812 100.917 1.00 104.88 122 ASN A N 1
ATOM 879 C CA . ASN A 1 165 ? 78.930 117.789 101.968 1.00 107.89 122 ASN A CA 1
ATOM 880 C C . ASN A 1 165 ? 78.193 117.454 103.258 1.00 107.48 122 ASN A C 1
ATOM 881 O O . ASN A 1 165 ? 78.690 117.765 104.345 1.00 108.79 122 ASN A O 1
ATOM 886 N N . LYS A 1 166 ? 77.012 116.835 103.165 1.00 116.86 123 LYS A N 1
ATOM 887 C CA . LYS A 1 166 ? 76.364 116.343 104.381 1.00 121.74 123 LYS A CA 1
ATOM 888 C C . LYS A 1 166 ? 77.117 115.158 10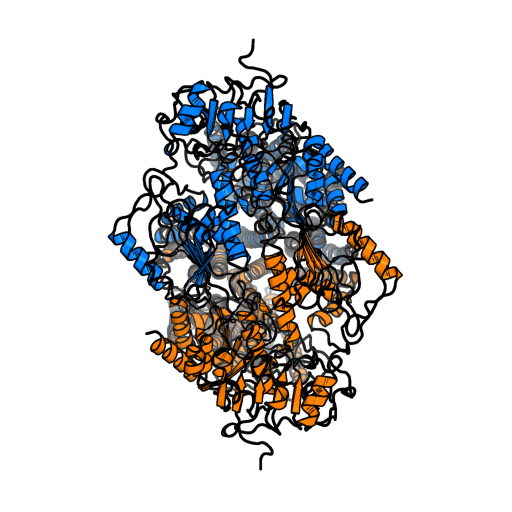4.976 1.00 112.99 123 LYS A C 1
ATOM 889 O O . LYS A 1 166 ? 77.232 115.045 106.201 1.00 108.76 123 LYS A O 1
ATOM 895 N N . LEU A 1 167 ? 77.632 114.264 104.132 1.00 113.15 124 LEU A N 1
ATOM 896 C CA . LEU A 1 167 ? 78.304 113.075 104.648 1.00 105.73 124 LEU A CA 1
ATOM 897 C C . LEU A 1 167 ? 79.721 113.345 105.131 1.00 107.40 124 LEU A C 1
ATOM 898 O O . LEU A 1 167 ? 80.230 112.575 105.950 1.00 109.29 124 LEU A O 1
ATOM 903 N N . SER A 1 168 ? 80.368 114.408 104.648 1.00 109.66 125 SER A N 1
ATOM 904 C CA . SER A 1 168 ? 81.730 114.705 105.074 1.00 112.44 125 SER A CA 1
ATOM 905 C C . SER A 1 168 ? 81.791 115.225 106.502 1.00 110.33 125 SER A C 1
ATOM 906 O O . SER A 1 168 ? 82.850 115.151 107.131 1.00 110.64 125 SER A O 1
ATOM 909 N N . LYS A 1 169 ? 80.682 115.745 107.027 1.00 109.21 126 LYS A N 1
ATOM 910 C CA . LYS A 1 169 ? 80.661 116.224 108.401 1.00 107.43 126 LYS A CA 1
ATOM 911 C C . LYS A 1 169 ? 80.568 115.083 109.405 1.00 103.05 126 LYS A C 1
ATOM 912 O O . LYS A 1 169 ? 81.056 115.218 110.531 1.00 103.19 126 LYS A O 1
ATOM 918 N N . ARG A 1 170 ? 79.949 113.965 109.030 1.00 98.07 127 ARG A N 1
ATOM 919 C CA . ARG A 1 170 ? 79.831 112.829 109.933 1.00 95.70 127 ARG A CA 1
ATOM 920 C C . ARG A 1 170 ? 80.997 111.858 109.828 1.00 98.24 127 ARG A C 1
ATOM 921 O O . ARG A 1 170 ? 80.941 110.796 110.459 1.00 94.40 127 ARG A O 1
ATOM 929 N N . ASN A 1 171 ? 82.017 112.193 109.024 1.00 98.16 128 ASN A N 1
ATOM 930 C CA . ASN A 1 171 ? 83.309 111.497 108.982 1.00 100.52 128 ASN A CA 1
ATOM 931 C C . ASN A 1 171 ? 83.134 110.038 108.547 1.00 102.91 128 ASN A C 1
ATOM 932 O O . ASN A 1 171 ? 83.820 109.134 109.023 1.00 110.67 128 ASN A O 1
ATOM 937 N N . THR A 1 172 ? 82.202 109.810 107.629 1.00 98.61 129 THR A N 1
ATOM 938 C CA . THR A 1 172 ? 81.770 108.471 107.261 1.00 86.61 129 THR A CA 1
ATOM 939 C C . THR A 1 172 ? 82.509 107.974 106.021 1.00 89.59 129 THR A C 1
ATOM 940 O O . THR A 1 172 ? 83.187 108.728 105.321 1.00 95.71 129 THR A O 1
ATOM 944 N N . THR A 1 173 ? 82.365 106.678 105.760 1.00 82.34 130 THR A N 1
ATOM 945 C CA . THR A 1 173 ? 83.006 106.005 104.638 1.00 77.99 130 THR A CA 1
ATOM 946 C C . THR A 1 173 ? 81.932 105.555 103.656 1.00 81.19 130 THR A C 1
ATOM 947 O O . THR A 1 173 ? 80.933 104.956 104.059 1.00 86.92 130 THR A O 1
ATOM 951 N N . VAL A 1 174 ? 82.125 105.852 102.374 1.00 72.52 131 VAL A N 1
ATOM 952 C CA . VAL A 1 174 ? 81.088 105.674 101.367 1.00 63.97 131 VAL A CA 1
ATOM 953 C C . VAL A 1 174 ? 81.578 104.698 100.307 1.00 65.73 131 VAL A C 1
ATOM 954 O O . VAL A 1 174 ? 82.661 104.882 99.739 1.00 66.65 131 VAL A O 1
ATOM 958 N N . LEU A 1 175 ? 80.781 103.663 100.046 1.00 66.91 132 LEU A N 1
ATOM 959 C CA . LEU A 1 175 ? 81.026 102.690 98.983 1.00 72.73 132 LEU A CA 1
ATOM 960 C C . LEU A 1 175 ? 79.883 102.813 97.982 1.00 76.33 132 LEU A C 1
ATOM 961 O O . LEU A 1 175 ? 78.779 102.322 98.232 1.00 78.71 132 LEU A O 1
ATOM 966 N N . ALA A 1 176 ? 80.140 103.460 96.852 1.00 76.92 133 ALA A N 1
ATOM 967 C CA . ALA A 1 176 ? 79.113 103.633 95.836 1.00 70.15 133 ALA A CA 1
ATOM 968 C C . ALA A 1 176 ? 79.026 102.387 94.968 1.00 71.63 133 ALA A C 1
ATOM 969 O O . ALA A 1 176 ? 80.026 101.949 94.397 1.00 75.97 133 ALA A O 1
ATOM 971 N N . MET A 1 177 ? 77.823 101.821 94.868 1.00 68.72 134 MET A N 1
ATOM 972 C CA . MET A 1 177 ? 77.635 100.597 94.100 1.00 66.46 134 MET A CA 1
ATOM 973 C C . MET A 1 177 ? 77.670 100.836 92.600 1.00 73.73 134 MET A C 1
ATOM 974 O O . MET A 1 177 ? 77.878 99.886 91.840 1.00 80.89 134 MET A O 1
ATOM 979 N N . ASP A 1 178 ? 77.466 102.073 92.158 1.00 76.00 135 ASP A N 1
ATOM 980 C CA . ASP A 1 178 ? 77.471 102.388 90.738 1.00 80.61 135 ASP A CA 1
ATOM 981 C C . ASP A 1 178 ? 78.850 102.744 90.208 1.00 73.87 135 ASP A C 1
ATOM 982 O O . ASP A 1 178 ? 79.037 102.781 88.988 1.00 73.78 135 ASP A O 1
ATOM 987 N N . GLN A 1 179 ? 79.808 103.010 91.088 1.00 71.28 136 GLN A N 1
ATOM 988 C CA . GLN A 1 179 ? 81.167 103.323 90.682 1.00 69.49 136 GLN A CA 1
ATOM 989 C C . GLN A 1 179 ? 82.064 102.096 90.643 1.00 74.73 136 GLN A C 1
ATOM 990 O O . GLN A 1 179 ? 83.289 102.244 90.617 1.00 78.52 136 GLN A O 1
ATOM 996 N N . VAL A 1 180 ? 81.489 100.899 90.649 1.00 74.66 137 VAL A N 1
ATOM 997 C CA . VAL A 1 180 ? 82.262 99.665 90.553 1.00 75.97 137 VAL A CA 1
ATOM 998 C C . VAL A 1 180 ? 82.815 99.553 89.138 1.00 84.46 137 VAL A C 1
ATOM 999 O O . VAL A 1 180 ? 82.036 99.560 88.175 1.00 91.05 137 VAL A O 1
ATOM 1003 N N . PRO A 1 181 ? 84.134 99.468 88.962 1.00 83.48 138 PRO A N 1
ATOM 1004 C CA . PRO A 1 181 ? 84.690 99.383 87.608 1.00 81.31 138 PRO A CA 1
ATOM 1005 C C . PRO A 1 181 ? 84.403 98.033 86.974 1.00 85.67 138 PRO A C 1
ATOM 1006 O O . PRO A 1 181 ? 84.517 96.986 87.614 1.00 90.19 138 PRO A O 1
ATOM 1010 N N . ARG A 1 182 ? 84.012 98.070 85.702 1.00 84.58 139 ARG A N 1
ATOM 1011 C CA . ARG A 1 182 ? 83.592 96.867 84.989 1.00 88.13 139 ARG A CA 1
ATOM 1012 C C . ARG A 1 182 ? 84.834 96.141 84.479 1.00 80.11 139 ARG A C 1
ATOM 1013 O O . ARG A 1 182 ? 85.271 96.292 83.336 1.00 77.50 139 ARG A O 1
ATOM 1021 N N . VAL A 1 183 ? 85.405 95.331 85.367 1.00 80.99 140 VAL A N 1
ATOM 1022 C CA . VAL A 1 183 ? 86.582 94.525 85.072 1.00 82.50 140 VAL A CA 1
ATOM 1023 C C . VAL A 1 183 ? 86.170 93.060 85.103 1.00 88.40 140 VAL A C 1
ATOM 1024 O O . VAL A 1 183 ? 85.004 92.743 85.360 1.00 88.27 140 VAL A O 1
ATOM 1028 N N . THR A 1 184 ? 87.119 92.161 84.833 1.00 91.89 141 THR A N 1
ATOM 1029 C CA . THR A 1 184 ? 86.794 90.743 84.703 1.00 92.34 141 THR A CA 1
ATOM 1030 C C . THR A 1 184 ? 86.486 90.106 86.055 1.00 91.75 141 THR A C 1
ATOM 1031 O O . THR A 1 184 ? 85.621 89.229 86.146 1.00 98.68 141 THR A O 1
ATOM 1035 N N . ILE A 1 185 ? 87.138 90.558 87.121 1.00 87.84 142 ILE A N 1
ATOM 1036 C CA . ILE A 1 185 ? 86.992 89.925 88.429 1.00 83.77 142 ILE A CA 1
ATOM 1037 C C . ILE A 1 185 ? 85.809 90.493 89.206 1.00 79.25 142 ILE A C 1
ATOM 1038 O O . ILE A 1 185 ? 85.668 90.235 90.406 1.00 78.92 142 ILE A O 1
ATOM 1043 N N . ALA A 1 186 ? 84.964 91.283 88.548 1.00 79.58 143 ALA A N 1
ATOM 1044 C CA . ALA A 1 186 ? 83.869 91.960 89.229 1.00 82.89 143 ALA A CA 1
ATOM 1045 C C . ALA A 1 186 ? 82.554 91.790 88.483 1.00 86.31 143 ALA A C 1
ATOM 1046 O O . ALA A 1 186 ? 81.766 92.731 88.366 1.00 92.67 143 ALA A O 1
ATOM 1048 N N . GLN A 1 187 ? 82.284 90.591 87.964 1.00 85.74 144 GLN A N 1
ATOM 1049 C CA . GLN A 1 187 ? 80.932 90.301 87.502 1.00 87.78 144 GLN A CA 1
ATOM 1050 C C . GLN A 1 187 ? 79.980 90.009 88.650 1.00 86.33 144 GLN A C 1
ATOM 1051 O O . GLN A 1 187 ? 78.766 90.156 88.480 1.00 87.93 144 GLN A O 1
ATOM 1057 N N . GLY A 1 188 ? 80.503 89.595 89.806 1.00 84.02 145 GLY A N 1
ATOM 1058 C CA . GLY A 1 188 ? 79.640 89.213 90.909 1.00 79.65 145 GLY A CA 1
ATOM 1059 C C . GLY A 1 188 ? 78.956 90.384 91.578 1.00 75.77 145 GLY A C 1
ATOM 1060 O O . GLY A 1 188 ? 77.827 90.255 92.056 1.00 77.54 145 GLY A O 1
ATOM 1061 N N . TYR A 1 189 ? 79.616 91.535 91.616 1.00 76.73 146 TYR A N 1
ATOM 1062 C CA . TYR A 1 189 ? 79.070 92.742 92.230 1.00 87.18 146 TYR A CA 1
ATOM 1063 C C . TYR A 1 189 ? 79.002 93.840 91.173 1.00 96.73 146 TYR A C 1
ATOM 1064 O O . TYR A 1 189 ? 79.890 94.680 91.036 1.00 98.32 146 TYR A O 1
ATOM 1073 N N . ASP A 1 190 ? 77.909 93.829 90.416 1.00 97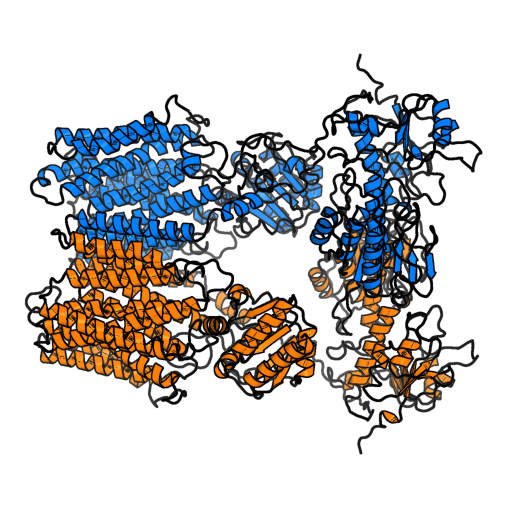.99 147 ASP A N 1
ATOM 1074 C CA . ASP A 1 190 ? 77.646 94.815 89.368 1.00 97.64 147 ASP A CA 1
ATOM 1075 C C . ASP A 1 190 ? 76.146 95.083 89.434 1.00 104.17 147 ASP A C 1
ATOM 1076 O O . ASP A 1 190 ? 75.353 94.383 88.798 1.00 110.24 147 ASP A O 1
ATOM 1081 N N . ALA A 1 191 ? 75.766 96.098 90.208 1.00 94.92 148 ALA A N 1
ATOM 1082 C CA . ALA A 1 191 ? 74.353 96.348 90.462 1.00 87.37 148 ALA A CA 1
ATOM 1083 C C . ALA A 1 191 ? 73.649 96.970 89.265 1.00 86.66 148 ALA A C 1
ATOM 1084 O O . ALA A 1 191 ? 72.474 96.668 89.023 1.00 93.50 148 ALA A O 1
ATOM 1086 N N . LEU A 1 192 ? 74.343 97.829 88.511 1.00 74.39 149 LEU A N 1
ATOM 1087 C CA . LEU A 1 192 ? 73.732 98.465 87.348 1.00 68.00 149 LEU A CA 1
ATOM 1088 C C . LEU A 1 192 ? 73.429 97.463 86.244 1.00 65.98 149 LEU A C 1
ATOM 1089 O O . LEU A 1 192 ? 72.415 97.602 85.550 1.00 68.38 149 LEU A O 1
ATOM 1094 N N . SER A 1 193 ? 74.268 96.436 86.090 1.00 62.86 150 SER A N 1
ATOM 1095 C CA . SER A 1 193 ? 73.987 95.387 85.115 1.00 68.59 150 SER A CA 1
ATOM 1096 C C . SER A 1 193 ? 72.768 94.567 85.517 1.00 72.45 150 SER A C 1
ATOM 1097 O O . SER A 1 193 ? 71.969 94.175 84.659 1.00 77.78 150 SER A O 1
ATOM 1100 N N . SER A 1 194 ? 72.597 94.323 86.819 1.00 61.80 151 SER A N 1
ATOM 1101 C CA . SER A 1 194 ? 71.423 93.599 87.298 1.00 59.05 151 SER A CA 1
ATOM 1102 C C . SER A 1 194 ? 70.151 94.410 87.097 1.00 61.47 151 SER A C 1
ATOM 1103 O O . SER A 1 194 ? 69.127 93.869 86.655 1.00 63.36 151 SER A O 1
ATOM 1106 N N . MET A 1 195 ? 70.201 95.713 87.396 1.00 60.13 152 MET A N 1
ATOM 1107 C CA . MET A 1 195 ? 69.029 96.555 87.190 1.00 62.27 152 MET A CA 1
ATOM 1108 C C . MET A 1 195 ? 68.706 96.712 85.709 1.00 71.20 152 MET A C 1
ATOM 1109 O O . MET A 1 195 ? 67.527 96.760 85.339 1.00 76.97 152 MET A O 1
ATOM 1114 N N . ALA A 1 196 ? 69.728 96.732 84.848 1.00 65.83 153 ALA A N 1
ATOM 1115 C CA . ALA A 1 196 ? 69.489 96.785 83.410 1.00 62.71 153 ALA A CA 1
ATOM 1116 C C . ALA A 1 196 ? 68.887 95.483 82.893 1.00 63.63 153 ALA A C 1
ATOM 1117 O O . ALA A 1 196 ? 68.014 95.510 82.021 1.00 66.52 153 ALA A O 1
ATOM 1119 N N . ASN A 1 197 ? 69.335 94.340 83.426 1.00 59.18 154 ASN A N 1
ATOM 1120 C CA . ASN A 1 197 ? 68.771 93.045 83.046 1.00 59.58 154 ASN A CA 1
ATOM 1121 C C . ASN A 1 197 ? 67.300 92.945 83.440 1.00 64.73 154 ASN A C 1
ATOM 1122 O O . ASN A 1 197 ? 66.459 92.490 82.648 1.00 69.32 154 ASN A O 1
ATOM 1127 N N . ILE A 1 198 ? 66.969 93.403 84.648 1.00 61.46 155 ILE A N 1
ATOM 1128 C CA . ILE A 1 198 ? 65.588 93.339 85.117 1.00 59.95 155 ILE A CA 1
ATOM 1129 C C . ILE A 1 198 ? 64.708 94.320 84.352 1.00 64.51 155 ILE A C 1
ATOM 1130 O O . ILE A 1 198 ? 63.562 94.002 84.010 1.00 63.62 155 ILE A O 1
ATOM 1135 N N . ALA A 1 199 ? 65.240 95.502 84.023 1.00 63.72 156 ALA A N 1
ATOM 1136 C CA . ALA A 1 199 ? 64.488 96.454 83.212 1.00 60.86 156 ALA A CA 1
ATOM 1137 C C . ALA A 1 199 ? 64.266 95.933 81.798 1.00 64.25 156 ALA A C 1
ATOM 1138 O O . ALA A 1 199 ? 63.192 96.133 81.223 1.00 65.70 156 ALA A O 1
ATOM 1140 N N . GLY A 1 200 ? 65.253 95.232 81.237 1.00 56.70 157 GLY A N 1
ATOM 1141 C CA . GLY A 1 200 ? 65.095 94.678 79.905 1.00 56.14 157 GLY A CA 1
ATOM 1142 C C . GLY A 1 200 ? 64.095 93.544 79.838 1.00 67.31 157 GLY A C 1
ATOM 1143 O O . GLY A 1 200 ? 63.394 93.394 78.835 1.00 69.82 157 GLY A O 1
ATOM 1144 N N . TYR A 1 201 ? 64.018 92.726 80.891 1.00 72.99 158 TYR A N 1
ATOM 1145 C CA . TYR A 1 201 ? 62.973 91.705 80.931 1.00 70.11 158 TYR A CA 1
ATOM 1146 C C . TYR A 1 201 ? 61.601 92.328 81.164 1.00 72.66 158 TYR A C 1
ATOM 1147 O O . TYR A 1 201 ? 60.607 91.919 80.540 1.00 77.11 158 TYR A O 1
ATOM 1156 N N . LYS A 1 202 ? 61.527 93.321 82.057 1.00 67.66 159 LYS A N 1
ATOM 1157 C CA . LYS A 1 202 ? 60.243 93.906 82.418 1.00 60.71 159 LYS A CA 1
ATOM 1158 C C . LYS A 1 202 ? 59.668 94.740 81.282 1.00 68.27 159 LYS A C 1
ATOM 1159 O O . LYS A 1 202 ? 58.447 94.815 81.137 1.00 69.90 159 LYS A O 1
ATOM 1165 N N . ALA A 1 203 ? 60.524 95.318 80.436 1.00 65.07 160 ALA A N 1
ATOM 1166 C CA . ALA A 1 203 ? 60.031 96.087 79.299 1.00 62.27 160 ALA A CA 1
ATOM 1167 C C . ALA A 1 203 ? 59.363 95.191 78.264 1.00 64.63 160 ALA A C 1
ATOM 1168 O O . ALA A 1 203 ? 58.349 95.575 77.670 1.00 64.28 160 ALA A O 1
ATOM 1170 N N . VAL A 1 204 ? 59.896 93.988 78.049 1.00 60.91 161 VAL A N 1
ATOM 1171 C CA . VAL A 1 204 ? 59.256 93.057 77.127 1.00 56.55 161 VAL A CA 1
ATOM 1172 C C . VAL A 1 204 ? 57.979 92.496 77.730 1.00 51.81 161 VAL A C 1
ATOM 1173 O O . VAL A 1 204 ? 56.938 92.444 77.064 1.00 52.90 161 VAL A O 1
ATOM 1177 N N . VAL A 1 205 ? 58.009 92.120 79.012 1.00 52.52 162 VAL A N 1
ATOM 1178 C CA . VAL A 1 205 ? 56.806 91.544 79.604 1.00 55.36 162 VAL A CA 1
ATOM 1179 C C . VAL A 1 205 ? 55.745 92.601 79.897 1.00 55.35 162 VAL A C 1
ATOM 1180 O O . VAL A 1 205 ? 54.592 92.257 80.170 1.00 53.64 162 VAL A O 1
ATOM 1184 N N . LEU A 1 206 ? 56.103 93.884 79.815 1.00 60.93 163 LEU A N 1
ATOM 1185 C CA . LEU A 1 206 ? 55.170 94.989 79.954 1.00 56.09 163 LEU A CA 1
ATOM 1186 C C . LEU A 1 206 ? 54.734 95.563 78.611 1.00 61.54 163 LEU A C 1
ATOM 1187 O O . LEU A 1 206 ? 53.701 96.238 78.549 1.00 57.23 163 LEU A O 1
ATOM 1192 N N . ALA A 1 207 ? 55.474 95.277 77.536 1.00 63.97 164 ALA A N 1
ATOM 1193 C CA . ALA A 1 207 ? 55.019 95.614 76.190 1.00 62.27 164 ALA A CA 1
ATOM 1194 C C . ALA A 1 207 ? 53.793 94.792 75.812 1.00 68.61 164 ALA A C 1
ATOM 1195 O O . ALA A 1 207 ? 52.736 95.343 75.489 1.00 73.75 164 ALA A O 1
ATOM 1197 N N . ALA A 1 208 ? 53.912 93.465 75.856 1.00 64.94 165 ALA A N 1
ATOM 1198 C CA . ALA A 1 208 ? 52.729 92.625 75.961 1.00 67.03 165 ALA A CA 1
ATOM 1199 C C . ALA A 1 208 ? 52.058 92.877 77.306 1.00 75.84 165 ALA A C 1
ATOM 1200 O O . ALA A 1 208 ? 52.704 93.318 78.258 1.00 85.52 165 ALA A O 1
ATOM 1202 N N . ASN A 1 209 ? 50.755 92.567 77.368 1.00 77.87 166 ASN A N 1
ATOM 1203 C CA . ASN A 1 209 ? 49.695 92.959 78.307 1.00 95.75 166 ASN A CA 1
ATOM 1204 C C . ASN A 1 209 ? 49.212 94.387 78.002 1.00 89.11 166 ASN A C 1
ATOM 1205 O O . ASN A 1 209 ? 48.204 94.814 78.560 1.00 97.11 166 ASN A O 1
ATOM 1210 N N . HIS A 1 210 ? 49.868 95.115 77.105 1.00 83.93 167 HIS A N 1
ATOM 1211 C CA . HIS A 1 210 ? 49.356 96.359 76.549 1.00 75.14 167 HIS A CA 1
ATOM 1212 C C . HIS A 1 210 ? 49.212 96.306 75.041 1.00 73.70 167 HIS A C 1
ATOM 1213 O O . HIS A 1 210 ? 48.347 96.988 74.490 1.00 75.31 167 HIS A O 1
ATOM 1220 N N . PHE A 1 211 ? 50.044 95.522 74.367 1.00 70.11 168 PHE A N 1
ATOM 1221 C CA . PHE A 1 211 ? 49.895 95.275 72.943 1.00 66.52 168 PHE A CA 1
ATOM 1222 C C . PHE A 1 211 ? 48.682 94.387 72.689 1.00 66.83 168 PHE A C 1
ATOM 1223 O O . PHE A 1 211 ? 48.322 93.535 73.505 1.00 60.56 168 PHE A O 1
ATOM 1231 N N . GLY A 1 212 ? 48.036 94.611 71.545 1.00 72.38 169 GLY A N 1
ATOM 1232 C CA . GLY A 1 212 ? 46.700 94.088 71.334 1.00 67.96 169 GLY A CA 1
ATOM 1233 C C . GLY A 1 212 ? 46.614 92.624 70.972 1.00 61.02 169 GLY A C 1
ATOM 1234 O O . GLY A 1 212 ? 45.561 92.016 71.181 1.00 62.77 169 GLY A O 1
ATOM 1235 N N . ARG A 1 213 ? 47.676 92.037 70.431 1.00 64.07 170 ARG A N 1
ATOM 1236 C CA . ARG A 1 213 ? 47.573 90.688 69.895 1.00 75.82 170 ARG A CA 1
ATOM 1237 C C . ARG A 1 213 ? 48.820 89.897 70.275 1.00 73.04 170 ARG A C 1
ATOM 1238 O O . ARG A 1 213 ? 49.621 90.324 71.112 1.00 67.96 170 ARG A O 1
ATOM 1246 N N . PHE A 1 214 ? 48.960 88.722 69.664 1.00 72.11 171 PHE A N 1
ATOM 1247 C CA . PHE A 1 214 ? 49.974 87.750 70.046 1.00 65.01 171 PHE A CA 1
ATOM 1248 C C . PHE A 1 214 ? 51.374 88.223 69.681 1.00 66.08 171 PHE A C 1
ATOM 1249 O O . PHE A 1 214 ? 51.567 89.020 68.761 1.00 71.30 171 PHE A O 1
ATOM 1257 N N . PHE A 1 215 ? 52.361 87.710 70.415 1.00 64.83 172 PHE A N 1
ATOM 1258 C CA . PHE A 1 215 ? 53.742 87.764 69.959 1.00 77.52 172 PHE A CA 1
ATOM 1259 C C . PHE A 1 215 ? 54.135 86.536 69.163 1.00 85.19 172 PHE A C 1
ATOM 1260 O O . PHE A 1 215 ? 54.999 86.628 68.284 1.00 88.92 172 PHE A O 1
ATOM 1268 N N . THR A 1 216 ? 53.520 85.389 69.451 1.00 87.42 173 THR A N 1
ATOM 1269 C CA . THR A 1 216 ? 53.999 84.127 68.902 1.00 89.90 173 THR A CA 1
ATOM 1270 C C . THR A 1 216 ? 53.620 83.975 67.436 1.00 89.97 173 THR A C 1
ATOM 1271 O O . THR A 1 216 ? 54.490 83.904 66.562 1.00 89.35 173 THR A O 1
ATOM 1275 N N . GLY A 1 217 ? 52.328 83.915 67.150 1.00 94.50 174 GLY A N 1
ATOM 1276 C CA . GLY A 1 217 ? 51.889 83.672 65.794 1.00 102.51 174 GLY A CA 1
ATOM 1277 C C . GLY A 1 217 ? 51.865 82.190 65.498 1.00 99.72 174 GLY A C 1
ATOM 1278 O O . GLY A 1 217 ? 52.879 81.505 65.649 1.00 98.00 174 GLY A O 1
ATOM 1279 N N . GLN A 1 218 ? 50.716 81.680 65.067 1.00 98.19 175 GLN A N 1
ATOM 1280 C CA . GLN A 1 218 ? 50.586 80.260 64.795 1.00 96.63 175 GLN A CA 1
ATOM 1281 C C . GLN A 1 218 ? 49.540 80.063 63.713 1.00 91.14 175 GLN A C 1
ATOM 1282 O O . GLN A 1 218 ? 48.764 80.969 63.401 1.00 83.87 175 GLN A O 1
ATOM 1288 N N . ILE A 1 219 ? 49.534 78.869 63.135 1.00 95.73 176 ILE A N 1
ATOM 1289 C CA . ILE A 1 219 ? 48.561 78.505 62.111 1.00 99.74 176 ILE A CA 1
ATOM 1290 C C . ILE A 1 219 ? 47.446 77.775 62.851 1.00 93.50 176 ILE A C 1
ATOM 1291 O O . ILE A 1 219 ? 47.480 76.560 63.053 1.00 93.21 176 ILE A O 1
ATOM 1296 N N . THR A 1 220 ? 46.465 78.542 63.304 1.00 99.54 177 THR A N 1
ATOM 1297 C CA . THR A 1 220 ? 45.266 77.979 63.890 1.00 105.79 177 THR A CA 1
ATOM 1298 C C . THR A 1 220 ? 44.349 77.528 62.754 1.00 110.25 177 THR A C 1
ATOM 1299 O O . THR A 1 220 ? 44.466 77.992 61.616 1.00 111.71 177 THR A O 1
ATOM 1303 N N . ALA A 1 221 ? 43.452 76.585 63.057 1.00 105.76 178 ALA A N 1
ATOM 1304 C CA . ALA A 1 221 ? 42.440 76.183 62.088 1.00 105.51 178 ALA A CA 1
ATOM 1305 C C . ALA A 1 221 ? 41.471 77.312 61.762 1.00 113.69 178 ALA A C 1
ATOM 1306 O O . ALA A 1 221 ? 40.864 77.300 60.686 1.00 114.70 178 ALA A O 1
ATOM 1308 N N . ALA A 1 222 ? 41.316 78.287 62.662 1.00 117.08 179 ALA A N 1
ATOM 1309 C CA . ALA A 1 222 ? 40.506 79.461 62.361 1.00 118.73 179 ALA A CA 1
ATOM 1310 C C . ALA A 1 222 ? 41.192 80.381 61.360 1.00 118.32 179 ALA A C 1
ATOM 1311 O O . ALA A 1 222 ? 40.513 81.110 60.628 1.00 121.70 179 ALA A O 1
ATOM 1313 N N . GLY A 1 223 ? 42.513 80.367 61.309 1.00 114.23 180 GLY A N 1
ATOM 1314 C CA . GLY A 1 223 ? 43.245 81.190 60.369 1.00 104.23 180 GLY A CA 1
ATOM 1315 C C . GLY A 1 223 ? 44.640 81.479 60.864 1.00 94.64 180 GLY A C 1
ATOM 1316 O O . GLY A 1 223 ? 44.956 81.345 62.047 1.00 99.48 180 GLY A O 1
ATOM 1317 N N . LYS A 1 224 ? 45.496 81.886 59.931 1.00 86.89 181 LYS A N 1
ATOM 1318 C CA . LYS A 1 224 ? 46.880 82.186 60.261 1.00 85.48 181 LYS A CA 1
ATOM 1319 C C . LYS A 1 224 ? 46.996 83.567 60.887 1.00 96.56 181 LYS A C 1
ATOM 1320 O O . LYS A 1 224 ? 46.315 84.510 60.477 1.00 103.11 181 LYS A O 1
ATOM 1326 N N . VAL A 1 225 ? 47.864 83.682 61.887 1.00 103.64 182 VAL A N 1
ATOM 1327 C CA . VAL A 1 225 ? 48.237 84.983 62.437 1.00 107.07 182 VAL A CA 1
ATOM 1328 C C . VAL A 1 225 ? 49.752 85.131 62.347 1.00 102.61 182 VAL A C 1
ATOM 1329 O O . VAL A 1 225 ? 50.491 84.169 62.601 1.00 105.13 182 VAL A O 1
ATOM 1333 N N . PRO A 1 226 ? 50.259 86.291 61.943 1.00 91.81 183 PRO A N 1
ATOM 1334 C CA . PRO A 1 226 ? 51.704 86.469 61.837 1.00 89.05 183 PRO A CA 1
ATOM 1335 C C . PRO A 1 226 ? 52.300 86.854 63.178 1.00 94.32 183 PRO A C 1
ATOM 1336 O O . PRO A 1 226 ? 51.584 87.351 64.060 1.00 98.51 183 PRO A O 1
ATOM 1340 N N . PRO A 1 227 ? 53.597 86.628 63.379 1.00 87.05 184 PRO A N 1
ATOM 1341 C CA . PRO A 1 227 ? 54.238 87.073 64.619 1.00 83.20 184 PRO A CA 1
ATOM 1342 C C . PRO A 1 227 ? 54.371 88.586 64.669 1.00 85.26 184 PRO A C 1
ATOM 1343 O O . PRO A 1 227 ? 54.234 89.289 63.667 1.00 84.17 184 PRO A O 1
ATOM 1347 N N . ALA A 1 228 ? 54.647 89.085 65.869 1.00 82.38 185 ALA A N 1
ATOM 1348 C CA . ALA A 1 228 ? 54.864 90.507 66.078 1.00 81.28 185 ALA A CA 1
ATOM 1349 C C . ALA A 1 228 ? 56.323 90.853 65.827 1.00 74.92 185 ALA A C 1
ATOM 1350 O O . ALA A 1 228 ? 57.226 90.105 66.208 1.00 75.36 185 ALA A O 1
ATOM 1352 N N . LYS A 1 229 ? 56.549 91.990 65.179 1.00 63.91 186 LYS A N 1
ATOM 1353 C CA . LYS A 1 229 ? 57.888 92.452 64.846 1.00 58.76 186 LYS A CA 1
ATOM 1354 C C . LYS A 1 229 ? 58.344 93.476 65.875 1.00 53.45 186 LYS A C 1
ATOM 1355 O O . LYS A 1 229 ? 57.621 94.433 66.165 1.00 54.52 186 LYS A O 1
ATOM 1361 N N . ILE A 1 230 ? 59.538 93.270 66.427 1.00 52.29 187 ILE A N 1
ATOM 1362 C CA . ILE A 1 230 ? 60.050 94.076 67.529 1.00 48.63 187 ILE A CA 1
ATOM 1363 C C . ILE A 1 230 ? 61.403 94.653 67.138 1.00 50.92 187 ILE A C 1
ATOM 1364 O O . ILE A 1 230 ? 62.311 93.909 66.752 1.00 58.91 187 ILE A O 1
ATOM 1369 N N . LEU A 1 231 ? 61.534 95.972 67.236 1.00 47.96 188 LEU A N 1
ATOM 1370 C CA . LEU A 1 231 ? 62.796 96.667 67.029 1.00 56.91 188 LEU A CA 1
ATOM 1371 C C . LEU A 1 231 ? 63.445 96.961 68.375 1.00 58.41 188 LEU A C 1
ATOM 1372 O O . LEU A 1 231 ? 62.770 97.361 69.324 1.00 60.44 188 LEU A O 1
ATOM 1377 N N . ILE A 1 232 ? 64.755 96.745 68.460 1.00 61.28 189 ILE A N 1
ATOM 1378 C CA . ILE A 1 232 ? 65.529 97.019 69.666 1.00 54.34 189 ILE A CA 1
ATOM 1379 C C . ILE A 1 232 ? 66.624 98.009 69.305 1.00 63.31 189 ILE A C 1
ATOM 1380 O O . ILE A 1 232 ? 67.448 97.735 68.430 1.00 70.52 189 ILE A O 1
ATOM 1385 N N . VAL A 1 233 ? 66.643 99.152 69.974 1.00 57.55 190 VAL A N 1
ATOM 1386 C CA . VAL A 1 233 ? 67.615 100.194 69.674 1.00 60.80 190 VAL A CA 1
ATOM 1387 C C . VAL A 1 233 ? 68.594 100.261 70.833 1.00 62.25 190 VAL A C 1
ATOM 1388 O O . VAL A 1 233 ? 68.228 100.649 71.949 1.00 63.89 190 VAL A O 1
ATOM 1392 N N . GLY A 1 234 ? 69.836 99.877 70.573 1.00 68.10 191 GLY A N 1
ATOM 1393 C CA . GLY A 1 234 ? 70.865 99.908 71.588 1.00 73.33 191 GLY A CA 1
ATOM 1394 C C . GLY A 1 234 ? 71.055 98.564 72.254 1.00 73.30 191 GLY A C 1
ATOM 1395 O O . GLY A 1 234 ? 70.235 98.154 73.078 1.00 75.00 191 GLY A O 1
ATOM 1396 N N . GLY A 1 235 ? 72.128 97.863 71.905 1.00 72.29 192 GLY A N 1
ATOM 1397 C CA . GLY A 1 235 ? 72.408 96.589 72.528 1.00 67.35 192 GLY A CA 1
ATOM 1398 C C . GLY A 1 235 ? 73.359 96.719 73.697 1.00 82.57 192 GLY A C 1
ATOM 1399 O O . GLY A 1 235 ? 74.577 96.754 73.514 1.00 91.50 192 GLY A O 1
ATOM 1400 N N . GLY A 1 236 ? 72.814 96.784 74.903 1.00 82.02 193 GLY A N 1
ATOM 1401 C CA . GLY A 1 236 ? 73.639 96.844 76.092 1.00 87.72 193 GLY A CA 1
ATOM 1402 C C . GLY A 1 236 ? 73.459 95.602 76.930 1.00 81.30 193 GLY A C 1
ATOM 1403 O O . GLY A 1 236 ? 73.797 94.501 76.494 1.00 82.53 193 GLY A O 1
ATOM 1404 N N . VAL A 1 237 ? 72.934 95.763 78.139 1.00 75.74 194 VAL A N 1
ATOM 1405 C CA . VAL A 1 237 ? 72.449 94.642 78.926 1.00 69.84 194 VAL A CA 1
ATOM 1406 C C . VAL A 1 237 ? 70.932 94.540 78.853 1.00 74.84 194 VAL A C 1
ATOM 1407 O O . VAL A 1 237 ? 70.384 93.447 78.684 1.00 75.01 194 VAL A O 1
ATOM 1411 N N . ALA A 1 238 ? 70.253 95.689 78.932 1.00 68.20 195 ALA A N 1
ATOM 1412 C CA . ALA A 1 238 ? 68.808 95.727 78.752 1.00 61.34 195 ALA A CA 1
ATOM 1413 C C . ALA A 1 238 ? 68.409 95.344 77.337 1.00 66.17 195 ALA A C 1
ATOM 1414 O O . ALA A 1 238 ? 67.383 94.687 77.144 1.00 74.15 195 ALA A O 1
ATOM 1416 N N . GLY A 1 239 ? 69.222 95.711 76.345 1.00 59.80 196 GLY A N 1
ATOM 1417 C CA . GLY A 1 239 ? 68.915 95.344 74.972 1.00 62.71 196 GLY A CA 1
ATOM 1418 C C . GLY A 1 239 ? 69.018 93.852 74.720 1.00 65.44 196 GLY A C 1
ATOM 1419 O O . GLY A 1 239 ? 68.151 93.265 74.068 1.00 67.17 196 GLY A O 1
ATOM 1420 N N . LEU A 1 240 ? 70.057 93.213 75.262 1.00 63.27 197 LEU A N 1
ATOM 1421 C CA . LEU A 1 240 ? 70.206 91.773 75.093 1.00 61.23 197 LEU A CA 1
ATOM 1422 C C . LEU A 1 240 ? 69.163 91.009 75.894 1.00 66.93 197 LEU A C 1
ATOM 1423 O O . LEU A 1 240 ? 68.662 89.975 75.437 1.00 71.45 197 LEU A O 1
ATOM 1428 N N . ALA A 1 241 ? 68.822 91.506 77.089 1.00 62.69 198 ALA A N 1
ATOM 1429 C CA . ALA A 1 241 ? 67.763 90.883 77.879 1.00 63.60 198 ALA A CA 1
ATOM 1430 C C . ALA A 1 241 ? 66.414 90.999 77.185 1.00 64.91 198 ALA A C 1
ATOM 1431 O O . ALA A 1 241 ? 65.625 90.044 77.184 1.00 61.09 198 ALA A O 1
ATOM 1433 N N . SER A 1 242 ? 66.150 92.149 76.563 1.00 62.32 199 SER A N 1
ATOM 1434 C CA . SER A 1 242 ? 64.911 92.340 75.826 1.00 64.53 199 SER A CA 1
ATOM 1435 C C . SER A 1 242 ? 64.860 91.464 74.584 1.00 69.46 199 SER A C 1
ATOM 1436 O O . SER A 1 242 ? 63.811 90.893 74.271 1.00 70.43 199 SER A O 1
ATOM 1439 N N . ALA A 1 243 ? 65.991 91.326 73.883 1.00 71.01 200 ALA A N 1
ATOM 1440 C CA . ALA A 1 243 ? 66.038 90.470 72.702 1.00 70.43 200 ALA A CA 1
ATOM 1441 C C . ALA A 1 243 ? 65.845 89.006 73.069 1.00 73.05 200 ALA A C 1
ATOM 1442 O O . ALA A 1 243 ? 65.139 88.279 72.363 1.00 76.18 200 ALA A O 1
ATOM 1444 N N . GLY A 1 244 ? 66.420 88.570 74.192 1.00 71.58 201 GLY A N 1
ATOM 1445 C CA . GLY A 1 244 ? 66.234 87.191 74.618 1.00 74.05 201 GLY A CA 1
ATOM 1446 C C . GLY A 1 244 ? 64.812 86.900 75.061 1.00 71.09 201 GLY A C 1
ATOM 1447 O O . GLY A 1 244 ? 64.217 85.895 74.654 1.00 68.91 201 GLY A O 1
ATOM 1448 N N . ALA A 1 245 ? 64.239 87.786 75.881 1.00 74.53 202 ALA A N 1
ATOM 1449 C CA . ALA A 1 245 ? 62.877 87.584 76.360 1.00 75.33 202 ALA A CA 1
ATOM 1450 C C . ALA A 1 245 ? 61.834 87.783 75.268 1.00 74.74 202 ALA A C 1
ATOM 1451 O O . ALA A 1 245 ? 60.715 87.282 75.405 1.00 75.40 202 ALA A O 1
ATOM 1453 N N . ALA A 1 246 ? 62.167 88.499 74.195 1.00 73.22 203 ALA A N 1
ATOM 1454 C CA . ALA A 1 246 ? 61.261 88.620 73.064 1.00 72.06 203 ALA A CA 1
ATOM 1455 C C . ALA A 1 246 ? 61.423 87.489 72.063 1.00 71.51 203 ALA A C 1
ATOM 1456 O O . ALA A 1 246 ? 60.456 87.136 71.381 1.00 68.08 203 ALA A O 1
ATOM 1458 N N . LYS A 1 247 ? 62.620 86.912 71.954 1.00 71.41 204 LYS A N 1
ATOM 1459 C CA . LYS A 1 247 ? 62.816 85.793 71.047 1.00 66.33 204 LYS A CA 1
ATOM 1460 C C . LYS A 1 247 ? 62.287 84.497 71.642 1.00 62.80 204 LYS A C 1
ATOM 1461 O O . LYS A 1 247 ? 61.825 83.623 70.900 1.00 60.73 204 LYS A O 1
ATOM 1467 N N . SER A 1 248 ? 62.316 84.367 72.973 1.00 68.07 205 SER A N 1
ATOM 1468 C CA . SER A 1 248 ? 61.769 83.170 73.605 1.00 69.58 205 SER A CA 1
ATOM 1469 C C . SER A 1 248 ? 60.253 83.101 73.477 1.00 71.35 205 SER A C 1
ATOM 1470 O O . SER A 1 248 ? 59.685 82.005 73.476 1.00 74.40 205 SER A O 1
ATOM 1473 N N . MET A 1 249 ? 59.584 84.246 73.360 1.00 69.55 206 MET A N 1
ATOM 1474 C CA . MET A 1 249 ? 58.139 84.276 73.172 1.00 66.80 206 MET A CA 1
ATOM 1475 C C . MET A 1 249 ? 57.724 84.122 71.716 1.00 69.60 206 MET A C 1
ATOM 1476 O O . MET A 1 249 ? 56.526 84.167 71.426 1.00 68.06 206 MET A O 1
ATOM 1481 N N . GLY A 1 250 ? 58.673 83.957 70.800 1.00 74.59 207 GLY A N 1
ATOM 1482 C CA . GLY A 1 250 ? 58.347 83.672 69.420 1.00 70.26 207 GLY A CA 1
ATOM 1483 C C . GLY A 1 250 ? 58.124 84.874 68.534 1.00 66.30 207 GLY A C 1
ATOM 1484 O O . GLY A 1 250 ? 57.391 84.771 67.545 1.00 68.60 207 GLY A O 1
ATOM 1485 N N . ALA A 1 251 ? 58.734 86.010 68.847 1.00 60.05 208 ALA A N 1
ATOM 1486 C CA . ALA A 1 251 ? 58.594 87.197 68.024 1.00 54.98 208 ALA A CA 1
ATOM 1487 C C . ALA A 1 251 ? 59.732 87.269 67.010 1.00 64.64 208 ALA A C 1
ATOM 1488 O O . ALA A 1 251 ? 60.591 86.388 66.937 1.00 70.67 208 ALA A O 1
ATOM 1490 N N . ILE A 1 252 ? 59.737 88.331 66.211 1.00 69.92 209 ILE A N 1
ATOM 1491 C CA . ILE A 1 252 ? 60.794 88.596 65.241 1.00 72.77 209 ILE A CA 1
ATOM 1492 C C . ILE A 1 252 ? 61.529 89.846 65.704 1.00 71.44 209 ILE A C 1
ATOM 1493 O O . ILE A 1 252 ? 60.960 90.944 65.712 1.00 74.23 209 ILE A O 1
ATOM 1498 N N . VAL A 1 253 ? 62.790 89.687 66.091 1.00 65.22 210 VAL A N 1
ATOM 1499 C CA . VAL A 1 253 ? 63.589 90.763 66.666 1.00 62.37 210 VAL A CA 1
ATOM 1500 C C . VAL A 1 253 ? 64.616 91.203 65.631 1.00 66.56 210 VAL A C 1
ATOM 1501 O O . VAL A 1 253 ? 65.281 90.363 65.015 1.00 71.00 210 VAL A O 1
ATOM 1505 N N . ARG A 1 254 ? 64.738 92.515 65.433 1.00 58.90 211 ARG A N 1
ATOM 1506 C CA . ARG A 1 254 ? 65.596 93.099 64.404 1.00 63.87 211 ARG A CA 1
ATOM 1507 C C . ARG A 1 254 ? 66.436 94.240 64.976 1.00 62.96 211 ARG A C 1
ATOM 1508 O O . ARG A 1 254 ? 66.484 95.347 64.438 1.00 64.92 211 ARG A O 1
ATOM 1516 N N . GLY A 1 255 ? 67.128 93.961 66.081 1.00 63.39 212 GLY A N 1
ATOM 1517 C CA . GLY A 1 255 ? 67.843 94.995 66.804 1.00 66.99 212 GLY A CA 1
ATOM 1518 C C . GLY A 1 255 ? 69.029 95.584 66.057 1.00 65.61 212 GLY A C 1
ATOM 1519 O O . GLY A 1 255 ? 69.546 95.024 65.091 1.00 64.80 212 GLY A O 1
ATOM 1520 N N . PHE A 1 256 ? 69.458 96.756 66.532 1.00 61.36 213 PHE A N 1
ATOM 1521 C CA . PHE A 1 256 ? 70.548 97.522 65.942 1.00 61.71 213 PHE A CA 1
ATOM 1522 C C . PHE A 1 256 ? 71.344 98.226 67.029 1.00 68.37 213 PHE A C 1
ATOM 1523 O O . PHE A 1 256 ? 70.771 98.735 67.994 1.00 72.20 213 PHE A O 1
ATOM 1531 N N . ASP A 1 257 ? 72.665 98.269 66.857 1.00 70.71 214 ASP A N 1
ATOM 1532 C CA . ASP A 1 257 ? 73.534 99.043 67.731 1.00 72.18 214 ASP A CA 1
ATOM 1533 C C . ASP A 1 257 ? 74.753 99.483 66.930 1.00 78.14 214 ASP A C 1
ATOM 1534 O O . ASP A 1 257 ? 75.114 98.872 65.922 1.00 84.50 214 ASP A O 1
ATOM 1539 N N . THR A 1 258 ? 75.385 100.564 67.398 1.00 73.44 215 THR A N 1
ATOM 1540 C CA . THR A 1 258 ? 76.508 101.155 66.679 1.00 71.41 215 THR A CA 1
ATOM 1541 C C . THR A 1 258 ? 77.790 100.354 66.865 1.00 76.07 215 THR A C 1
ATOM 1542 O O . THR A 1 258 ? 78.588 100.237 65.929 1.00 79.26 215 THR A O 1
ATOM 1546 N N . ARG A 1 259 ? 78.012 99.810 68.057 1.00 75.47 216 ARG A N 1
ATOM 1547 C CA . ARG A 1 259 ? 79.228 99.051 68.311 1.00 75.27 216 ARG A CA 1
ATOM 1548 C C . ARG A 1 259 ? 79.148 97.686 67.643 1.00 76.26 216 ARG A C 1
ATOM 1549 O O . ARG A 1 259 ? 78.116 97.012 67.693 1.00 81.82 216 ARG A O 1
ATOM 1557 N N . ALA A 1 260 ? 80.253 97.278 67.015 1.00 75.55 217 ALA A N 1
ATOM 1558 C CA . ALA A 1 260 ? 80.253 96.083 66.178 1.00 79.51 217 ALA A CA 1
ATOM 1559 C C . ALA A 1 260 ? 80.151 94.794 66.980 1.00 90.48 217 ALA A C 1
ATOM 1560 O O . ALA A 1 260 ? 79.767 93.764 66.418 1.00 92.41 217 ALA A O 1
ATOM 1562 N N . ALA A 1 261 ? 80.488 94.819 68.270 1.00 95.70 218 ALA A N 1
ATOM 1563 C CA . ALA A 1 261 ? 80.316 93.627 69.092 1.00 101.13 218 ALA A CA 1
ATOM 1564 C C . ALA A 1 261 ? 78.850 93.382 69.416 1.00 99.52 218 ALA A C 1
ATOM 1565 O O . ALA A 1 261 ? 78.420 92.225 69.523 1.00 98.39 218 ALA A O 1
ATOM 1567 N N . ALA A 1 262 ? 78.068 94.453 69.561 1.00 94.24 219 ALA A N 1
ATOM 1568 C CA . ALA A 1 262 ? 76.670 94.303 69.940 1.00 97.64 219 ALA A CA 1
ATOM 1569 C C . ALA A 1 262 ? 75.828 93.754 68.797 1.00 104.80 219 ALA A C 1
ATOM 1570 O O . ALA A 1 262 ? 74.855 93.037 69.043 1.00 108.39 219 ALA A O 1
ATOM 1572 N N . LEU A 1 263 ? 76.190 94.052 67.547 1.00 100.23 220 LEU A N 1
ATOM 1573 C CA . LEU A 1 263 ? 75.505 93.413 66.427 1.00 97.72 220 LEU A CA 1
ATOM 1574 C C . LEU A 1 263 ? 75.850 91.932 66.337 1.00 105.07 220 LEU A C 1
ATOM 1575 O O . LEU A 1 263 ? 75.009 91.122 65.928 1.00 109.41 220 LEU A O 1
ATOM 1580 N N . GLU A 1 264 ? 77.065 91.555 66.743 1.00 98.02 221 GLU A N 1
ATOM 1581 C CA . GLU A 1 264 ? 77.414 90.141 66.803 1.00 93.73 221 GLU A CA 1
ATOM 1582 C C . GLU A 1 264 ? 76.644 89.433 67.908 1.00 98.72 221 GLU A C 1
ATOM 1583 O O . GLU A 1 264 ? 76.223 88.283 67.743 1.00 101.32 221 GLU A O 1
ATOM 1589 N N . GLN A 1 265 ? 76.425 90.111 69.035 1.00 93.11 222 GLN A N 1
ATOM 1590 C CA . GLN A 1 265 ? 75.594 89.528 70.083 1.00 89.89 222 GLN A CA 1
ATOM 1591 C C . GLN A 1 265 ? 74.123 89.477 69.678 1.00 86.55 222 GLN A C 1
ATOM 1592 O O . GLN A 1 265 ? 73.400 88.562 70.090 1.00 90.29 222 GLN A O 1
ATOM 1598 N N . PHE A 1 266 ? 73.674 90.428 68.855 1.00 80.48 223 PHE A N 1
ATOM 1599 C CA . PHE A 1 266 ? 72.340 90.349 68.264 1.00 75.43 223 PHE A CA 1
ATOM 1600 C C . PHE A 1 266 ? 72.196 89.144 67.344 1.00 75.17 223 PHE A C 1
ATOM 1601 O O . PHE A 1 266 ? 71.196 88.422 67.417 1.00 72.39 223 PHE A O 1
ATOM 1609 N N . LYS A 1 267 ? 73.178 88.900 66.476 1.00 79.49 224 LYS A N 1
ATOM 1610 C CA . LYS A 1 267 ? 73.060 87.747 65.591 1.00 84.44 224 LYS A CA 1
ATOM 1611 C C . LYS A 1 267 ? 73.372 86.432 66.292 1.00 86.63 224 LYS A C 1
ATOM 1612 O O . LYS A 1 267 ? 73.083 85.370 65.731 1.00 86.64 224 LYS A O 1
ATOM 1618 N N . SER A 1 268 ? 73.954 86.469 67.493 1.00 83.12 225 SER A N 1
ATOM 1619 C CA . SER A 1 268 ? 74.069 85.252 68.287 1.00 78.82 225 SER A CA 1
ATOM 1620 C C . SER A 1 268 ? 72.806 84.973 69.093 1.00 76.74 225 SER A C 1
ATOM 1621 O O . SER A 1 268 ? 72.496 83.807 69.359 1.00 74.60 225 SER A O 1
ATOM 1624 N N . LEU A 1 269 ? 72.062 86.009 69.487 1.00 79.63 226 LEU A N 1
ATOM 1625 C CA . LEU A 1 269 ? 70.793 85.793 70.176 1.00 80.72 226 LEU A CA 1
ATOM 1626 C C . LEU A 1 269 ? 69.663 85.360 69.252 1.00 85.81 226 LEU A C 1
ATOM 1627 O O . LEU A 1 269 ? 68.589 85.007 69.748 1.00 81.92 226 LEU A O 1
ATOM 1632 N N . GLY A 1 270 ? 69.864 85.387 67.941 1.00 88.36 227 GLY A N 1
ATOM 1633 C CA . GLY A 1 270 ? 68.821 85.041 67.002 1.00 82.85 227 GLY A CA 1
ATOM 1634 C C . GLY A 1 270 ? 68.055 86.208 66.425 1.00 76.66 227 GLY A C 1
ATOM 1635 O O . GLY A 1 270 ? 66.950 86.004 65.915 1.00 76.07 227 GLY A O 1
ATOM 1636 N N . ALA A 1 271 ? 68.598 87.414 66.491 1.00 80.29 228 ALA A N 1
ATOM 1637 C CA . ALA A 1 271 ? 67.932 88.601 65.991 1.00 80.10 228 ALA A CA 1
ATOM 1638 C C . ALA A 1 271 ? 68.393 88.896 64.567 1.00 78.84 228 ALA A C 1
ATOM 1639 O O . ALA A 1 271 ? 69.062 88.083 63.922 1.00 82.89 228 ALA A O 1
ATOM 1641 N N . GLU A 1 272 ? 68.027 90.066 64.063 1.00 70.13 229 GLU A N 1
ATOM 1642 C CA . GLU A 1 272 ? 68.424 90.500 62.726 1.00 65.07 229 GLU A CA 1
ATOM 1643 C C . GLU A 1 272 ? 69.225 91.786 62.844 1.00 66.35 229 GLU A C 1
ATOM 1644 O O . GLU A 1 272 ? 68.637 92.854 63.099 1.00 72.33 229 GLU A O 1
ATOM 1650 N N . PRO A 1 273 ? 70.547 91.752 62.680 1.00 63.83 230 PRO A N 1
ATOM 1651 C CA . PRO A 1 273 ? 71.348 92.976 62.829 1.00 62.20 230 PRO A CA 1
ATOM 1652 C C . PRO A 1 273 ? 71.142 93.929 61.660 1.00 59.33 230 PRO A C 1
ATOM 1653 O O . PRO A 1 273 ? 71.369 93.574 60.503 1.00 62.08 230 PRO A O 1
ATOM 1657 N N . LEU A 1 274 ? 70.702 95.145 61.971 1.00 57.84 231 LEU A N 1
ATOM 1658 C CA . LEU A 1 274 ? 70.498 96.170 60.961 1.00 58.25 231 LEU A CA 1
ATOM 1659 C C . LEU A 1 274 ? 71.830 96.801 60.577 1.00 65.29 231 LEU A C 1
ATOM 1660 O O . LEU A 1 274 ? 72.886 96.476 61.125 1.00 70.98 231 LEU A O 1
ATOM 1665 N N . GLU A 1 275 ? 71.779 97.740 59.637 1.00 66.10 232 GLU A N 1
ATOM 1666 C CA . GLU A 1 275 ? 72.990 98.376 59.143 1.00 77.79 232 GLU A CA 1
ATOM 1667 C C . GLU A 1 275 ? 72.640 99.725 58.537 1.00 83.54 232 GLU A C 1
ATOM 1668 O O . GLU A 1 275 ? 71.531 99.927 58.036 1.00 86.77 232 GLU A O 1
ATOM 1674 N N . VAL A 1 276 ? 73.594 100.651 58.608 1.00 83.89 233 VAL A N 1
ATOM 1675 C CA . VAL A 1 276 ? 73.484 101.947 57.955 1.00 91.63 233 VAL A CA 1
ATOM 1676 C C . VAL A 1 276 ? 74.598 102.060 56.925 1.00 99.60 233 VAL A C 1
ATOM 1677 O O . VAL A 1 276 ? 75.612 101.361 56.986 1.00 97.40 233 VAL A O 1
ATOM 1681 N N . ASP A 1 277 ? 74.393 102.949 55.960 1.00 99.40 234 ASP A N 1
ATOM 1682 C CA . ASP A 1 277 ? 75.365 103.146 54.887 1.00 103.33 234 ASP A CA 1
ATOM 1683 C C . ASP A 1 277 ? 76.348 104.275 55.191 1.00 110.22 234 ASP A C 1
ATOM 1684 O O . ASP A 1 277 ? 76.605 105.144 54.361 1.00 115.24 234 ASP A O 1
ATOM 1689 N N . LEU A 1 278 ? 76.926 104.238 56.389 1.00 110.40 235 LEU A N 1
ATOM 1690 C CA . LEU A 1 278 ? 78.032 105.100 56.781 1.00 112.90 235 LEU A CA 1
ATOM 1691 C C . LEU A 1 278 ? 78.913 104.316 57.737 1.00 115.01 235 LEU A C 1
ATOM 1692 O O . LEU A 1 278 ? 78.426 103.764 58.726 1.00 117.13 235 LEU A O 1
ATOM 1697 N N . LYS A 1 279 ? 80.207 104.281 57.449 1.00 117.69 236 LYS A N 1
ATOM 1698 C CA . LYS A 1 279 ? 81.154 103.479 58.215 1.00 126.40 236 LYS A CA 1
ATOM 1699 C C . LYS A 1 279 ? 81.892 104.412 59.169 1.00 123.77 236 LYS A C 1
ATOM 1700 O O . LYS A 1 279 ? 82.942 104.965 58.838 1.00 127.24 236 LYS A O 1
ATOM 1706 N N . GLU A 1 280 ? 81.327 104.589 60.358 1.00 122.15 237 GLU A N 1
ATOM 1707 C CA . GLU A 1 280 ? 81.949 105.362 61.421 1.00 121.11 237 GLU A CA 1
ATOM 1708 C C . GLU A 1 280 ? 82.146 104.463 62.632 1.00 117.79 237 GLU A C 1
ATOM 1709 O O . GLU A 1 280 ? 81.258 103.682 62.985 1.00 119.74 237 GLU A O 1
ATOM 1715 N N . SER A 1 281 ? 83.321 104.562 63.249 1.00 107.89 238 SER A N 1
ATOM 1716 C CA . SER A 1 281 ? 83.621 103.771 64.434 1.00 109.44 238 SER A CA 1
ATOM 1717 C C . SER A 1 281 ? 82.785 104.263 65.607 1.00 121.44 238 SER A C 1
ATOM 1718 O O . SER A 1 281 ? 82.930 105.409 66.046 1.00 127.26 238 SER A O 1
ATOM 1721 N N . GLY A 1 282 ? 81.903 103.397 66.110 1.00 122.82 239 GLY A N 1
ATOM 1722 C CA . GLY A 1 282 ? 81.017 103.779 67.194 1.00 120.65 239 GLY A CA 1
ATOM 1723 C C . GLY A 1 282 ? 81.660 103.801 68.561 1.00 119.14 239 GLY A C 1
ATOM 1724 O O . GLY A 1 282 ? 81.169 104.504 69.450 1.00 115.13 239 GLY A O 1
ATOM 1725 N N . GLU A 1 283 ? 82.739 103.048 68.753 1.00 120.49 240 GLU A N 1
ATOM 1726 C CA . GLU A 1 283 ? 83.381 102.966 70.053 1.00 119.65 240 GLU A CA 1
ATOM 1727 C C . GLU A 1 283 ? 84.138 104.253 70.365 1.00 119.03 240 GLU A C 1
ATOM 1728 O O . GLU A 1 283 ? 84.524 105.015 69.475 1.00 116.20 240 GLU A O 1
ATOM 1734 N N . GLY A 1 284 ? 84.337 104.494 71.658 1.00 124.12 241 GLY A N 1
ATOM 1735 C CA . GLY A 1 284 ? 85.064 105.661 72.112 1.00 127.35 241 GLY A CA 1
ATOM 1736 C C . GLY A 1 284 ? 86.372 105.329 72.798 1.00 131.70 241 GLY A C 1
ATOM 1737 O O . GLY A 1 284 ? 87.368 105.016 72.140 1.00 130.80 241 GLY A O 1
ATOM 1738 N N . GLN A 1 285 ? 86.378 105.397 74.128 1.00 141.06 242 GLN A N 1
ATOM 1739 C CA . GLN A 1 285 ? 87.578 105.124 74.908 1.00 147.95 242 GLN A CA 1
ATOM 1740 C C . GLN A 1 285 ? 87.698 103.659 75.299 1.00 138.96 242 GLN A C 1
ATOM 1741 O O . GLN A 1 285 ? 88.812 103.127 75.347 1.00 132.78 242 GLN A O 1
ATOM 1747 N N . GLY A 1 286 ? 86.583 103.000 75.576 1.00 140.35 243 GLY A N 1
ATOM 1748 C CA . GLY A 1 286 ? 86.588 101.591 75.949 1.00 141.02 243 GLY A CA 1
ATOM 1749 C C . GLY A 1 286 ? 85.376 100.891 75.406 1.00 145.34 243 GLY A C 1
ATOM 1750 O O . GLY A 1 286 ? 85.016 101.072 74.234 1.00 140.52 243 GLY A O 1
ATOM 1751 N N . GLY A 1 287 ? 84.729 100.087 76.252 1.00 147.75 244 GLY A N 1
ATOM 1752 C CA . GLY A 1 287 ? 83.534 99.377 75.835 1.00 147.80 244 GLY A CA 1
ATOM 1753 C C . GLY A 1 287 ? 82.310 100.255 75.700 1.00 145.40 244 GLY A C 1
ATOM 1754 O O . GLY A 1 287 ? 81.335 99.846 75.063 1.00 144.91 244 GLY A O 1
ATOM 1755 N N . TYR A 1 288 ? 82.339 101.448 76.283 1.00 141.83 245 TYR A N 1
ATOM 1756 C CA . TYR A 1 288 ? 81.224 102.375 76.197 1.00 136.24 245 TYR A CA 1
ATOM 1757 C C . TYR A 1 288 ? 81.203 103.061 74.833 1.00 117.60 245 TYR A C 1
ATOM 1758 O O . TYR A 1 288 ? 82.173 103.028 74.072 1.00 116.39 245 TYR A O 1
ATOM 1767 N N . ALA A 1 289 ? 80.074 103.690 74.529 1.00 109.80 246 ALA A N 1
ATOM 1768 C CA . ALA A 1 289 ? 79.909 104.388 73.268 1.00 103.62 246 ALA A CA 1
ATOM 1769 C C . ALA A 1 289 ? 80.381 105.834 73.398 1.00 102.63 246 ALA A C 1
ATOM 1770 O O . ALA A 1 289 ? 80.904 106.257 74.431 1.00 105.19 246 ALA A O 1
ATOM 1772 N N . LYS A 1 290 ? 80.199 106.603 72.328 1.00 97.68 247 LYS A N 1
ATOM 1773 C CA . LYS A 1 290 ? 80.542 108.015 72.312 1.00 95.94 247 LYS A CA 1
ATOM 1774 C C . LYS A 1 290 ? 79.484 108.756 71.509 1.00 98.44 247 LYS A C 1
ATOM 1775 O O . LYS A 1 290 ? 78.564 108.152 70.950 1.00 100.83 247 LYS A O 1
ATOM 1781 N N . GLU A 1 291 ? 79.615 110.077 71.451 1.00 110.03 248 GLU A N 1
ATOM 1782 C CA . GLU A 1 291 ? 78.685 110.879 70.670 1.00 121.09 248 GLU A CA 1
ATOM 1783 C C . GLU A 1 291 ? 78.978 110.749 69.182 1.00 121.58 248 GLU A C 1
ATOM 1784 O O . GLU A 1 291 ? 80.136 110.726 68.756 1.00 124.99 248 GLU A O 1
ATOM 1790 N N . MET A 1 292 ? 77.915 110.668 68.394 1.00 112.10 249 MET A N 1
ATOM 1791 C CA . MET A 1 292 ? 78.008 110.477 66.958 1.00 101.10 249 MET A CA 1
ATOM 1792 C C . MET A 1 292 ? 77.954 111.813 66.227 1.00 101.63 249 MET A C 1
ATOM 1793 O O . MET A 1 292 ? 77.531 112.833 66.774 1.00 104.19 249 MET A O 1
ATOM 1798 N N . SER A 1 293 ? 78.395 111.795 64.972 1.00 106.80 250 SER A N 1
ATOM 1799 C CA . SER A 1 293 ? 78.303 112.976 64.130 1.00 107.67 250 SER A CA 1
ATOM 1800 C C . SER A 1 293 ? 76.853 113.235 63.738 1.00 111.36 250 SER A C 1
ATOM 1801 O O . SER A 1 293 ? 75.991 112.361 63.840 1.00 113.85 250 SER A O 1
ATOM 1804 N N . LYS A 1 294 ? 76.594 114.461 63.276 1.00 117.29 251 LYS A N 1
ATOM 1805 C CA . LYS A 1 294 ? 75.231 114.861 62.933 1.00 126.44 251 LYS A CA 1
ATOM 1806 C C . LYS A 1 294 ? 74.731 114.132 61.689 1.00 136.96 251 LYS A C 1
ATOM 1807 O O . LYS A 1 294 ? 73.550 113.769 61.605 1.00 140.60 251 LYS A O 1
ATOM 1813 N N . GLU A 1 295 ? 75.625 113.883 60.728 1.00 121.95 252 GLU A N 1
ATOM 1814 C CA . GLU A 1 295 ? 75.240 113.159 59.522 1.00 101.84 252 GLU A CA 1
ATOM 1815 C C . GLU A 1 295 ? 74.938 111.699 59.827 1.00 98.83 252 GLU A C 1
ATOM 1816 O O . GLU A 1 295 ? 74.025 111.112 59.233 1.00 103.09 252 GLU A O 1
ATOM 1822 N N . PHE A 1 296 ? 75.676 111.105 60.770 1.00 89.78 253 PHE A N 1
ATOM 1823 C CA . PHE A 1 296 ? 75.407 109.726 61.162 1.00 78.12 253 PHE A CA 1
ATOM 1824 C C . PHE A 1 296 ? 74.078 109.611 61.892 1.00 74.14 253 PHE A C 1
ATOM 1825 O O . PHE A 1 296 ? 73.341 108.640 61.693 1.00 77.43 253 PHE A O 1
ATOM 1833 N N . ILE A 1 297 ? 73.761 110.591 62.743 1.00 79.44 254 ILE A N 1
ATOM 1834 C CA . ILE A 1 297 ? 72.468 110.612 63.422 1.00 81.62 254 ILE A CA 1
ATOM 1835 C C . ILE A 1 297 ? 71.339 110.800 62.416 1.00 83.73 254 ILE A C 1
ATOM 1836 O O . ILE A 1 297 ? 70.286 110.161 62.525 1.00 87.09 254 ILE A O 1
ATOM 1841 N N . GLU A 1 298 ? 71.561 111.617 61.383 1.00 81.41 255 GLU A N 1
ATOM 1842 C CA . GLU A 1 298 ? 70.528 111.819 60.371 1.00 83.62 255 GLU A CA 1
ATOM 1843 C C . GLU A 1 298 ? 70.318 110.564 59.525 1.00 78.84 255 GLU A C 1
ATOM 1844 O O . GLU A 1 298 ? 69.178 110.221 59.187 1.00 75.35 255 GLU A O 1
ATOM 1850 N N . ALA A 1 299 ? 71.396 109.834 59.221 1.00 74.86 256 ALA A N 1
ATOM 1851 C CA . ALA A 1 299 ? 71.252 108.583 58.477 1.00 70.99 256 ALA A CA 1
ATOM 1852 C C . ALA A 1 299 ? 70.601 107.496 59.329 1.00 70.45 256 ALA A C 1
ATOM 1853 O O . ALA A 1 299 ? 69.807 106.690 58.822 1.00 75.67 256 ALA A O 1
ATOM 1855 N N . GLU A 1 300 ? 70.915 107.466 60.626 1.00 65.43 257 GLU A N 1
ATOM 1856 C CA . GLU A 1 300 ? 70.287 106.501 61.521 1.00 64.22 257 GLU A CA 1
ATOM 1857 C C . GLU A 1 300 ? 68.805 106.802 61.702 1.00 64.55 257 GLU A C 1
ATOM 1858 O O . GLU A 1 300 ? 67.982 105.883 61.775 1.00 62.96 257 GLU A O 1
ATOM 1864 N N . MET A 1 301 ? 68.441 108.085 61.745 1.00 67.82 258 MET A N 1
ATOM 1865 C CA . MET A 1 301 ? 67.031 108.444 61.806 1.00 75.31 258 MET A CA 1
ATOM 1866 C C . MET A 1 301 ? 66.327 108.178 60.483 1.00 78.07 258 MET A C 1
ATOM 1867 O O . MET A 1 301 ? 65.124 107.911 60.479 1.00 79.38 258 MET A O 1
ATOM 1872 N N . LYS A 1 302 ? 67.056 108.214 59.362 1.00 75.93 259 LYS A N 1
ATOM 1873 C CA . LYS A 1 302 ? 66.481 107.772 58.092 1.00 74.26 259 LYS A CA 1
ATOM 1874 C C . LYS A 1 302 ? 66.170 106.280 58.112 1.00 71.51 259 LYS A C 1
ATOM 1875 O O . LYS A 1 302 ? 65.097 105.858 57.660 1.00 76.00 259 LYS A O 1
ATOM 1881 N N . LEU A 1 303 ? 67.095 105.473 58.646 1.00 70.89 260 LEU A N 1
ATOM 1882 C CA . LEU A 1 303 ? 66.846 104.040 58.821 1.00 70.16 260 LEU A CA 1
ATOM 1883 C C . LEU A 1 303 ? 65.666 103.777 59.754 1.00 71.84 260 LEU A C 1
ATOM 1884 O O . LEU A 1 303 ? 64.820 102.914 59.478 1.00 69.65 260 LEU A O 1
ATOM 1889 N N . PHE A 1 304 ? 65.587 104.521 60.858 1.00 72.28 261 PHE A N 1
ATOM 1890 C CA . PHE A 1 304 ? 64.517 104.308 61.826 1.00 68.05 261 PHE A CA 1
ATOM 1891 C C . PHE A 1 304 ? 63.172 104.795 61.307 1.00 69.64 261 PHE A C 1
ATOM 1892 O O . PHE A 1 304 ? 62.138 104.213 61.644 1.00 76.90 261 PHE A O 1
ATOM 1900 N N . ALA A 1 305 ? 63.157 105.843 60.483 1.00 71.57 262 ALA A N 1
ATOM 1901 C CA . ALA A 1 305 ? 61.913 106.262 59.853 1.00 73.26 262 ALA A CA 1
ATOM 1902 C C . ALA A 1 305 ? 61.507 105.306 58.745 1.00 78.37 262 ALA A C 1
ATOM 1903 O O . ALA A 1 305 ? 60.318 105.197 58.430 1.00 73.26 262 ALA A O 1
ATOM 1905 N N . GLN A 1 306 ? 62.475 104.608 58.144 1.00 91.15 263 GLN A N 1
ATOM 1906 C CA . GLN A 1 306 ? 62.134 103.594 57.154 1.00 98.47 263 GLN A CA 1
ATOM 1907 C C . GLN A 1 306 ? 61.526 102.360 57.806 1.00 90.18 263 GLN A C 1
ATOM 1908 O O . GLN A 1 306 ? 60.518 101.834 57.325 1.00 89.59 263 GLN A O 1
ATOM 1914 N N . GLN A 1 307 ? 62.116 101.882 58.899 1.00 91.48 264 GLN A N 1
ATOM 1915 C CA . GLN A 1 307 ? 61.620 100.676 59.552 1.00 92.43 264 GLN A CA 1
ATOM 1916 C C . GLN A 1 307 ? 60.726 100.959 60.748 1.00 87.23 264 GLN A C 1
ATOM 1917 O O . GLN A 1 307 ? 60.477 100.054 61.547 1.00 80.23 264 GLN A O 1
ATOM 1923 N N . CYS A 1 308 ? 60.243 102.185 60.893 1.00 92.80 265 CYS A N 1
ATOM 1924 C CA . CYS A 1 308 ? 59.268 102.497 61.923 1.00 88.62 265 CYS A CA 1
ATOM 1925 C C . CYS A 1 308 ? 57.843 102.261 61.442 1.00 89.09 265 CYS A C 1
ATOM 1926 O O . CYS A 1 308 ? 56.921 102.214 62.261 1.00 90.29 265 CYS A O 1
ATOM 1929 N N . LYS A 1 309 ? 57.653 102.085 60.139 1.00 91.38 266 LYS A N 1
ATOM 1930 C CA . LYS A 1 309 ? 56.352 101.828 59.541 1.00 91.93 266 LYS A CA 1
ATOM 1931 C C . LYS A 1 309 ? 56.058 100.343 59.380 1.00 86.28 266 LYS A C 1
ATOM 1932 O O . LYS A 1 309 ? 55.075 99.989 58.722 1.00 81.33 266 LYS A O 1
ATOM 1938 N N . GLU A 1 310 ? 56.886 99.467 59.949 1.00 88.90 267 GLU A N 1
ATOM 1939 C CA . GLU A 1 310 ? 56.733 98.033 59.735 1.00 89.60 267 GLU A CA 1
ATOM 1940 C C . GLU A 1 310 ? 56.715 97.258 61.045 1.00 87.67 267 GLU A C 1
ATOM 1941 O O . GLU A 1 310 ? 56.145 96.165 61.115 1.00 90.34 267 GLU A O 1
ATOM 1947 N N . VAL A 1 311 ? 57.343 97.803 62.085 1.00 83.29 268 VAL A N 1
ATOM 1948 C CA . VAL A 1 311 ? 57.430 97.117 63.368 1.00 76.80 268 VAL A CA 1
ATOM 1949 C C . VAL A 1 311 ? 56.185 97.402 64.193 1.00 76.99 268 VAL A C 1
ATOM 1950 O O . VAL A 1 311 ? 55.420 98.324 63.891 1.00 80.42 268 VAL A O 1
ATOM 1954 N N . ASP A 1 312 ? 55.977 96.611 65.240 1.00 73.79 269 ASP A N 1
ATOM 1955 C CA . ASP A 1 312 ? 54.836 96.747 66.136 1.00 68.47 269 ASP A CA 1
ATOM 1956 C C . ASP A 1 312 ? 55.228 97.191 67.533 1.00 67.72 269 ASP A C 1
ATOM 1957 O O . ASP A 1 312 ? 54.515 97.984 68.147 1.00 68.87 269 ASP A O 1
ATOM 1962 N N . ILE A 1 313 ? 56.341 96.686 68.051 1.00 66.97 270 ILE A N 1
ATOM 1963 C CA . ILE A 1 313 ? 56.894 97.088 69.336 1.00 60.75 270 ILE A CA 1
ATOM 1964 C C . ILE A 1 313 ? 58.272 97.663 69.057 1.00 63.95 270 ILE A C 1
ATOM 1965 O O . ILE A 1 313 ? 58.993 97.148 68.197 1.00 68.99 270 ILE A O 1
ATOM 1970 N N . LEU A 1 314 ? 58.645 98.730 69.755 1.00 54.91 271 LEU A N 1
ATOM 1971 C CA . LEU A 1 314 ? 60.029 99.165 69.676 1.00 59.84 271 LEU A CA 1
ATOM 1972 C C . LEU A 1 314 ? 60.513 99.583 71.054 1.00 56.45 271 LEU A C 1
ATOM 1973 O O . LEU A 1 314 ? 59.812 100.287 71.784 1.00 57.18 271 LEU A O 1
ATOM 1978 N N . ILE A 1 315 ? 61.715 99.131 71.399 1.00 59.30 272 ILE A N 1
ATOM 1979 C CA . ILE A 1 315 ? 62.332 99.378 72.694 1.00 58.33 272 ILE A CA 1
ATOM 1980 C C . ILE A 1 315 ? 63.661 100.073 72.450 1.00 62.86 272 ILE A C 1
ATOM 1981 O O . ILE A 1 315 ? 64.560 99.499 71.825 1.00 69.39 272 ILE A O 1
ATOM 1986 N N . SER A 1 316 ? 63.788 101.302 72.937 1.00 58.70 273 SER A N 1
ATOM 1987 C CA . SER A 1 316 ? 65.006 102.086 72.786 1.00 63.65 273 SER A CA 1
ATOM 1988 C C . SER A 1 316 ? 65.750 102.087 74.112 1.00 65.79 273 SER A C 1
ATOM 1989 O O . SER A 1 316 ? 65.195 102.494 75.137 1.00 72.71 273 SER A O 1
ATOM 1992 N N . THR A 1 317 ? 66.999 101.620 74.092 1.00 65.27 274 THR A N 1
ATOM 1993 C CA . THR A 1 317 ? 67.829 101.537 75.288 1.00 71.65 274 THR A CA 1
ATOM 1994 C C . THR A 1 317 ? 69.084 102.392 75.169 1.00 74.02 274 THR A C 1
ATOM 1995 O O . THR A 1 317 ? 70.044 102.173 75.911 1.00 77.83 274 THR A O 1
ATOM 1999 N N . ALA A 1 318 ? 69.095 103.357 74.252 1.00 74.59 275 ALA A N 1
ATOM 2000 C CA . ALA A 1 318 ? 70.311 104.098 73.943 1.00 80.42 275 ALA A CA 1
ATOM 2001 C C . ALA A 1 318 ? 70.658 105.064 75.066 1.00 94.62 275 ALA A C 1
ATOM 2002 O O . ALA A 1 318 ? 69.810 105.836 75.523 1.00 99.72 275 ALA A O 1
ATOM 2004 N N . LEU A 1 319 ? 71.913 105.023 75.504 1.00 94.89 276 LEU A N 1
ATOM 2005 C CA . LEU A 1 319 ? 72.351 105.797 76.661 1.00 90.42 276 LEU A CA 1
ATOM 2006 C C . LEU A 1 319 ? 73.855 105.983 76.565 1.00 84.17 276 LEU A C 1
ATOM 2007 O O . LEU A 1 319 ? 74.606 105.009 76.669 1.00 77.03 276 LEU A O 1
ATOM 2012 N N . ILE A 1 320 ? 74.290 107.217 76.367 1.00 90.80 277 ILE A N 1
ATOM 2013 C CA . ILE A 1 320 ? 75.698 107.540 76.153 1.00 107.31 277 ILE A CA 1
ATOM 2014 C C . ILE A 1 320 ? 76.265 108.101 77.452 1.00 115.06 277 ILE A C 1
ATOM 2015 O O . ILE A 1 320 ? 75.666 109.023 78.022 1.00 119.33 277 ILE A O 1
ATOM 2020 N N . PRO A 1 321 ? 77.381 107.572 77.956 1.00 114.99 278 PRO A N 1
ATOM 2021 C CA . PRO A 1 321 ? 77.931 108.078 79.217 1.00 115.86 278 PRO A CA 1
ATOM 2022 C C . PRO A 1 321 ? 78.517 109.471 79.056 1.00 118.67 278 PRO A C 1
ATOM 2023 O O . PRO A 1 321 ? 79.149 109.787 78.046 1.00 121.86 278 PRO A O 1
ATOM 2027 N N . GLY A 1 322 ? 78.296 110.304 80.070 1.00 112.93 279 GLY A N 1
ATOM 2028 C CA . GLY A 1 322 ? 78.804 111.653 80.099 1.00 110.34 279 GLY A CA 1
ATOM 2029 C C . GLY A 1 322 ? 77.757 112.729 79.913 1.00 108.56 279 GLY A C 1
ATOM 2030 O O . GLY A 1 322 ? 77.941 113.842 80.418 1.00 109.79 279 GLY A O 1
ATOM 2031 N N . LYS A 1 323 ? 76.667 112.430 79.214 1.00 107.81 280 LYS A N 1
ATOM 2032 C CA . LYS A 1 323 ? 75.639 113.423 78.930 1.00 113.15 280 LYS A CA 1
ATOM 2033 C C . LYS A 1 323 ? 74.324 112.696 78.671 1.00 113.37 280 LYS A C 1
ATOM 2034 O O . LYS A 1 323 ? 74.199 111.494 78.926 1.00 106.98 280 LYS A O 1
ATOM 2040 N N . LYS A 1 324 ? 73.339 113.430 78.162 1.00 115.58 281 LYS A N 1
ATOM 2041 C CA . LYS A 1 324 ? 71.979 112.929 78.061 1.00 116.83 281 LYS A CA 1
ATOM 2042 C C . LYS A 1 324 ? 71.828 111.980 76.874 1.00 112.33 281 LYS A C 1
ATOM 2043 O O . LYS A 1 324 ? 72.712 111.850 76.025 1.00 109.43 281 LYS A O 1
ATOM 2049 N N . ALA A 1 325 ? 70.679 111.309 76.832 1.00 106.96 282 ALA A N 1
ATOM 2050 C CA . ALA A 1 325 ? 70.420 110.310 75.812 1.00 94.09 282 ALA A CA 1
ATOM 2051 C C . ALA A 1 325 ? 70.166 110.974 74.460 1.00 91.93 282 ALA A C 1
ATOM 2052 O O . ALA A 1 325 ? 69.591 112.064 74.394 1.00 89.93 282 ALA A O 1
ATOM 2054 N N . PRO A 1 326 ? 70.594 110.345 73.366 1.00 91.82 283 PRO A N 1
ATOM 2055 C CA . PRO A 1 326 ? 70.373 110.941 72.045 1.00 93.19 283 PRO A CA 1
ATOM 2056 C C . PRO A 1 326 ? 68.931 110.796 71.586 1.00 92.64 283 PRO A C 1
ATOM 2057 O O . PRO A 1 326 ? 68.313 109.739 71.727 1.00 92.01 283 PRO A O 1
ATOM 2061 N N . ILE A 1 327 ? 68.392 111.885 71.043 1.00 88.95 284 ILE A N 1
ATOM 2062 C CA . ILE A 1 327 ? 67.063 111.846 70.445 1.00 87.27 284 ILE A CA 1
ATOM 2063 C C . ILE A 1 327 ? 67.161 111.123 69.110 1.00 88.55 284 ILE A C 1
ATOM 2064 O O . ILE A 1 327 ? 67.930 111.523 68.228 1.00 92.29 284 ILE A O 1
ATOM 2069 N N . LEU A 1 328 ? 66.388 110.052 68.956 1.00 84.24 285 LEU A N 1
ATOM 2070 C CA . LEU A 1 328 ? 66.465 109.221 67.765 1.00 82.82 285 LEU A CA 1
ATOM 2071 C C . LEU A 1 328 ? 65.151 109.117 67.006 1.00 86.52 285 LEU A C 1
ATOM 2072 O O . LEU A 1 328 ? 65.124 108.506 65.933 1.00 85.51 285 LEU A O 1
ATOM 2077 N N . PHE A 1 329 ? 64.065 109.686 67.522 1.00 83.41 286 PHE A N 1
ATOM 2078 C CA . PHE A 1 329 ? 62.753 109.556 66.901 1.00 81.62 286 PHE A CA 1
ATOM 2079 C C . PHE A 1 329 ? 62.019 110.882 67.015 1.00 80.44 286 PHE A C 1
ATOM 2080 O O . PHE A 1 329 ? 61.862 111.407 68.120 1.00 77.88 286 PHE A O 1
ATOM 2088 N N . ASN A 1 330 ? 61.565 111.415 65.884 1.00 78.07 287 ASN A N 1
ATOM 2089 C CA . ASN A 1 330 ? 60.792 112.647 65.893 1.00 81.32 287 ASN A CA 1
ATOM 2090 C C . ASN A 1 330 ? 59.374 112.388 66.394 1.00 80.10 287 ASN A C 1
ATOM 2091 O O . ASN A 1 330 ? 58.951 111.250 66.604 1.00 82.26 287 ASN A O 1
ATOM 2096 N N . LYS A 1 331 ? 58.624 113.475 66.573 1.00 84.64 288 LYS A N 1
ATOM 2097 C CA . LYS A 1 331 ? 57.223 113.343 66.942 1.00 88.54 288 LYS A CA 1
ATOM 2098 C C . LYS A 1 331 ? 56.343 112.987 65.753 1.00 95.35 288 LYS A C 1
ATOM 2099 O O . LYS A 1 331 ? 55.219 112.522 65.953 1.00 93.74 288 LYS A O 1
ATOM 2105 N N . GLU A 1 332 ? 56.819 113.204 64.527 1.00 103.72 289 GLU A N 1
ATOM 2106 C CA . GLU A 1 332 ? 56.107 112.747 63.342 1.00 109.63 289 GLU A CA 1
ATOM 2107 C C . GLU A 1 332 ? 56.638 111.421 62.826 1.00 109.95 289 GLU A C 1
ATOM 2108 O O . GLU A 1 332 ? 55.971 110.772 62.013 1.00 114.87 289 GLU A O 1
ATOM 2114 N N . MET A 1 333 ? 57.823 111.013 63.279 1.00 104.03 290 MET A N 1
ATOM 2115 C CA . MET A 1 333 ? 58.359 109.708 62.919 1.00 96.35 290 MET A CA 1
ATOM 2116 C C . MET A 1 333 ? 57.623 108.592 63.647 1.00 89.57 290 MET A C 1
ATOM 2117 O O . MET A 1 333 ? 57.469 107.493 63.105 1.00 84.44 290 MET A O 1
ATOM 2122 N N . ILE A 1 334 ? 57.139 108.866 64.859 1.00 95.82 291 ILE A N 1
ATOM 2123 C CA . ILE A 1 334 ? 56.523 107.839 65.688 1.00 97.11 291 ILE A CA 1
ATOM 2124 C C . ILE A 1 334 ? 55.009 107.767 65.492 1.00 96.55 291 ILE A C 1
ATOM 2125 O O . ILE A 1 334 ? 54.393 106.747 65.831 1.00 101.94 291 ILE A O 1
ATOM 2130 N N . GLU A 1 335 ? 54.394 108.799 64.915 1.00 91.58 292 GLU A N 1
ATOM 2131 C CA . GLU A 1 335 ? 52.962 108.775 64.649 1.00 91.33 292 GLU A CA 1
ATOM 2132 C C . GLU A 1 335 ? 52.615 108.082 63.340 1.00 93.53 292 GLU A C 1
ATOM 2133 O O . GLU A 1 335 ? 51.428 107.950 63.025 1.00 94.52 292 GLU A O 1
ATOM 2139 N N . SER A 1 336 ? 53.609 107.639 62.576 1.00 92.74 293 SER A N 1
ATOM 2140 C CA . SER A 1 336 ? 53.380 106.898 61.346 1.00 91.92 293 SER A CA 1
ATOM 2141 C C . SER A 1 336 ? 53.250 105.401 61.582 1.00 87.16 293 SER A C 1
ATOM 2142 O O . SER A 1 336 ? 53.191 104.638 60.613 1.00 87.70 293 SER A O 1
ATOM 2145 N N . MET A 1 337 ? 53.208 104.966 62.837 1.00 81.77 294 MET A N 1
ATOM 2146 C CA . MET A 1 337 ? 53.085 103.554 63.149 1.00 84.35 294 MET A CA 1
ATOM 2147 C C . MET A 1 337 ? 51.625 103.122 63.050 1.00 98.07 294 MET A C 1
ATOM 2148 O O . MET A 1 337 ? 50.728 103.921 62.770 1.00 109.00 294 MET A O 1
ATOM 2153 N N . LYS A 1 338 ? 51.381 101.838 63.285 1.00 92.56 295 LYS A N 1
ATOM 2154 C CA . LYS A 1 338 ? 50.026 101.321 63.243 1.00 92.72 295 LYS A CA 1
ATOM 2155 C C . LYS A 1 338 ? 49.247 101.767 64.477 1.00 89.69 295 LYS A C 1
ATOM 2156 O O . LYS A 1 338 ? 49.817 102.123 65.511 1.00 87.45 295 LYS A O 1
ATOM 2162 N N . GLU A 1 339 ? 47.924 101.755 64.354 1.00 94.98 296 GLU A N 1
ATOM 2163 C CA . GLU A 1 339 ? 47.045 102.149 65.451 1.00 97.20 296 GLU A CA 1
ATOM 2164 C C . GLU A 1 339 ? 47.020 101.021 66.471 1.00 90.27 296 GLU A C 1
ATOM 2165 O O . GLU A 1 339 ? 46.279 100.048 66.320 1.00 97.74 296 GLU A O 1
ATOM 2171 N N . GLY A 1 340 ? 47.835 101.142 67.513 1.00 81.74 297 GLY A N 1
ATOM 2172 C CA . GLY A 1 340 ? 47.837 100.140 68.557 1.00 74.74 297 GLY A CA 1
ATOM 2173 C C . GLY A 1 340 ? 49.215 99.683 68.974 1.00 73.96 297 GLY A C 1
ATOM 2174 O O . GLY A 1 340 ? 49.358 98.702 69.707 1.00 77.92 297 GLY A O 1
ATOM 2175 N N . SER A 1 341 ? 50.236 100.389 68.511 1.00 71.35 298 SER A N 1
ATOM 2176 C CA . SER A 1 341 ? 51.604 100.016 68.811 1.00 62.70 298 SER A CA 1
ATOM 2177 C C . SER A 1 341 ? 51.983 100.426 70.230 1.00 59.30 298 SER A C 1
ATOM 2178 O O . SER A 1 341 ? 51.371 101.308 70.842 1.00 67.64 298 SER A O 1
ATOM 2181 N N . VAL A 1 342 ? 53.010 99.764 70.749 1.00 50.19 299 VAL A N 1
ATOM 2182 C CA . VAL A 1 342 ? 53.540 100.022 72.080 1.00 46.64 299 VAL A CA 1
ATOM 2183 C C . VAL A 1 342 ? 54.974 100.494 71.918 1.00 49.02 299 VAL A C 1
ATOM 2184 O O . VAL A 1 342 ? 55.757 99.873 71.192 1.00 53.18 299 VAL A O 1
ATOM 2188 N N . VAL A 1 343 ? 55.309 101.598 72.575 1.00 50.59 300 VAL A N 1
ATOM 2189 C CA . VAL A 1 343 ? 56.622 102.212 72.487 1.00 49.34 300 VAL A CA 1
ATOM 2190 C C . VAL A 1 343 ? 57.155 102.345 73.907 1.00 53.14 300 VAL A C 1
ATOM 2191 O O . VAL A 1 343 ? 56.583 103.077 74.722 1.00 57.39 300 VAL A O 1
ATOM 2195 N N . VAL A 1 344 ? 58.234 101.630 74.208 1.00 45.26 301 VAL A N 1
ATOM 2196 C CA . VAL A 1 344 ? 58.802 101.567 75.549 1.00 54.73 301 VAL A CA 1
ATOM 2197 C C . VAL A 1 344 ? 60.133 102.300 75.530 1.00 65.86 301 VAL A C 1
ATOM 2198 O O . VAL A 1 344 ? 60.972 102.048 74.658 1.00 70.68 301 VAL A O 1
ATOM 2202 N N . ASP A 1 345 ? 60.330 103.208 76.484 1.00 72.83 302 ASP A N 1
ATOM 2203 C CA . ASP A 1 345 ? 61.548 104.011 76.552 1.00 76.47 302 ASP A CA 1
ATOM 2204 C C . ASP A 1 345 ? 62.266 103.736 77.865 1.00 82.16 302 ASP A C 1
ATOM 2205 O O . ASP A 1 345 ? 61.805 104.160 78.930 1.00 83.79 302 ASP A O 1
ATOM 2210 N N . LEU A 1 346 ? 63.401 103.044 77.789 1.00 81.07 303 LEU A N 1
ATOM 2211 C CA . LEU A 1 346 ? 64.194 102.726 78.966 1.00 78.37 303 LEU A CA 1
ATOM 2212 C C . LEU A 1 346 ? 65.262 103.768 79.263 1.00 79.19 303 LEU A C 1
ATOM 2213 O O . LEU A 1 346 ? 66.165 103.498 80.059 1.00 79.48 303 LEU A O 1
ATOM 2218 N N . ALA A 1 347 ? 65.187 104.941 78.640 1.00 77.14 304 ALA A N 1
ATOM 2219 C CA . ALA A 1 347 ? 66.112 106.033 78.911 1.00 76.14 304 ALA A CA 1
ATOM 2220 C C . ALA A 1 347 ? 65.370 107.276 79.388 1.00 80.12 304 ALA A C 1
ATOM 2221 O O . ALA A 1 347 ? 65.852 108.396 79.219 1.00 83.54 304 ALA A O 1
ATOM 2223 N N . ALA A 1 348 ? 64.199 107.084 80.000 1.00 79.72 305 ALA A N 1
ATOM 2224 C CA . ALA A 1 348 ? 63.347 108.203 80.386 1.00 85.50 305 ALA A CA 1
ATOM 2225 C C . ALA A 1 348 ? 63.910 109.002 81.550 1.00 97.85 305 ALA A C 1
ATOM 2226 O O . ALA A 1 348 ? 63.515 110.157 81.736 1.00 103.87 305 ALA A O 1
ATOM 2228 N N . GLU A 1 349 ? 64.810 108.421 82.341 1.00 105.23 306 GLU A N 1
ATOM 2229 C CA . GLU A 1 349 ? 65.419 109.174 83.430 1.00 113.53 306 GLU A CA 1
ATOM 2230 C C . GLU A 1 349 ? 66.434 110.174 82.896 1.00 110.38 306 GLU A C 1
ATOM 2231 O O . GLU A 1 349 ? 66.366 111.369 83.203 1.00 108.15 306 GLU A O 1
ATOM 2237 N N . ALA A 1 350 ? 67.375 109.704 82.081 1.00 106.66 307 ALA A N 1
ATOM 2238 C CA . ALA A 1 350 ? 68.435 110.554 81.543 1.00 106.01 307 ALA A CA 1
ATOM 2239 C C . ALA A 1 350 ? 68.035 111.119 80.180 1.00 106.97 307 ALA A C 1
ATOM 2240 O O . ALA A 1 350 ? 68.677 110.882 79.159 1.00 108.94 307 ALA A O 1
ATOM 2242 N N . GLY A 1 351 ? 66.952 111.889 80.183 1.00 106.23 308 GLY A N 1
ATOM 2243 C CA . GLY A 1 351 ? 66.458 112.485 78.959 1.00 104.29 308 GLY A CA 1
ATOM 2244 C C . GLY A 1 351 ? 65.395 111.649 78.281 1.00 99.49 308 GLY A C 1
ATOM 2245 O O . GLY A 1 351 ? 64.220 111.704 78.654 1.00 100.25 308 GLY A O 1
ATOM 2246 N N . GLY A 1 352 ? 65.792 110.880 77.287 1.00 94.73 309 GLY A N 1
ATOM 2247 C CA . GLY A 1 352 ? 64.877 110.033 76.550 1.00 85.97 309 GLY A CA 1
ATOM 2248 C C . GLY A 1 352 ? 65.318 109.904 75.111 1.00 85.19 309 GLY A C 1
ATOM 2249 O O . GLY A 1 352 ? 66.075 110.713 74.582 1.00 91.40 309 GLY A O 1
ATOM 2250 N N . ASN A 1 353 ? 64.840 108.845 74.462 1.00 74.92 310 ASN A N 1
ATOM 2251 C CA . ASN A 1 353 ? 65.100 108.628 73.048 1.00 72.44 310 ASN A CA 1
ATOM 2252 C C . ASN A 1 353 ? 63.941 109.082 72.175 1.00 78.15 310 ASN A C 1
ATOM 2253 O O . ASN A 1 353 ? 63.854 108.684 71.010 1.00 77.93 310 ASN A O 1
ATOM 2258 N N . PHE A 1 354 ? 63.044 109.896 72.719 1.00 82.70 311 PHE A N 1
ATOM 2259 C CA . PHE A 1 354 ? 61.890 110.392 71.992 1.00 89.18 311 PHE A CA 1
ATOM 2260 C C . PHE A 1 354 ? 61.662 111.836 72.399 1.00 109.80 311 PHE A C 1
ATOM 2261 O O . PHE A 1 354 ? 61.902 112.211 73.549 1.00 113.51 311 PHE A O 1
ATOM 2269 N N . GLU A 1 355 ? 61.187 112.646 71.459 1.00 112.33 312 GLU A N 1
ATOM 2270 C CA . GLU A 1 355 ? 60.731 113.980 71.811 1.00 114.81 312 GLU A CA 1
ATOM 2271 C C . GLU A 1 355 ? 59.270 113.986 72.234 1.00 114.69 312 GLU A C 1
ATOM 2272 O O . GLU A 1 355 ? 58.700 115.059 72.454 1.00 123.76 312 GLU A O 1
ATOM 2278 N N . THR A 1 356 ? 58.654 112.806 72.352 1.00 107.84 313 THR A N 1
ATOM 2279 C CA . THR A 1 356 ? 57.322 112.642 72.932 1.00 114.19 313 THR A CA 1
ATOM 2280 C C . THR A 1 356 ? 57.364 111.511 73.972 1.00 117.75 313 THR A C 1
ATOM 2281 O O . THR A 1 356 ? 57.017 110.357 73.711 1.00 116.81 313 THR A O 1
ATOM 2285 N N . THR A 1 357 ? 57.776 111.861 75.188 1.00 114.14 314 THR A N 1
ATOM 2286 C CA . THR A 1 357 ? 57.792 110.912 76.300 1.00 105.03 314 THR A CA 1
ATOM 2287 C C . THR A 1 357 ? 57.610 111.687 77.593 1.00 107.93 314 THR A C 1
ATOM 2288 O O . THR A 1 357 ? 58.493 112.454 77.988 1.00 111.03 314 THR A O 1
ATOM 2292 N N . LYS A 1 358 ? 56.473 111.498 78.235 1.00 107.00 315 LYS A N 1
ATOM 2293 C CA . LYS A 1 358 ? 56.318 111.939 79.607 1.00 109.98 315 LYS A CA 1
ATOM 2294 C C . LYS A 1 358 ? 57.120 110.991 80.486 1.00 117.53 315 LYS A C 1
ATOM 2295 O O . LYS A 1 358 ? 56.841 109.786 80.489 1.00 126.30 315 LYS A O 1
ATOM 2301 N N . PRO A 1 359 ? 58.112 111.476 81.239 1.00 113.66 316 PRO A N 1
ATOM 2302 C CA . PRO A 1 359 ? 59.139 110.575 81.786 1.00 110.18 316 PRO A CA 1
ATOM 2303 C C . PRO A 1 359 ? 58.720 109.697 82.959 1.00 107.31 316 PRO A C 1
ATOM 2304 O O . PRO A 1 359 ? 59.586 109.073 83.577 1.00 110.11 316 PRO A O 1
ATOM 2308 N N . GLY A 1 360 ? 57.434 109.627 83.292 1.00 105.84 317 GLY A N 1
ATOM 2309 C CA . GLY A 1 360 ? 57.038 108.741 84.368 1.00 99.20 317 GLY A CA 1
ATOM 2310 C C . GLY A 1 360 ? 55.685 108.068 84.253 1.00 94.53 317 GLY A C 1
ATOM 2311 O O . GLY A 1 360 ? 55.260 107.397 85.197 1.00 94.60 317 GLY A O 1
ATOM 2312 N N . GLU A 1 361 ? 54.994 108.221 83.126 1.00 94.88 318 GLU A N 1
ATOM 2313 C CA . GLU A 1 361 ? 53.623 107.743 83.019 1.00 102.97 318 GLU A CA 1
ATOM 2314 C C . GLU A 1 361 ? 53.407 107.047 81.684 1.00 97.60 318 GLU A C 1
ATOM 2315 O O . GLU A 1 361 ? 54.220 107.150 80.763 1.00 95.10 318 GLU A O 1
ATOM 2321 N N . LEU A 1 362 ? 52.291 106.329 81.597 1.00 94.63 319 LEU A N 1
ATOM 2322 C CA . LEU A 1 362 ? 51.728 105.911 80.323 1.00 90.78 319 LEU A CA 1
ATOM 2323 C C . LEU A 1 362 ? 50.756 106.949 79.792 1.00 91.80 319 LEU A C 1
ATOM 2324 O O . LEU A 1 362 ? 50.060 107.626 80.554 1.00 93.39 319 LEU A O 1
ATOM 2329 N N . TYR A 1 363 ? 50.710 107.056 78.467 1.00 85.86 320 TYR A N 1
ATOM 2330 C CA . TYR A 1 363 ? 49.659 107.791 77.784 1.00 88.66 320 TYR A CA 1
ATOM 2331 C C . TYR A 1 363 ? 49.556 107.263 76.363 1.00 82.68 320 TYR A C 1
ATOM 2332 O O . TYR A 1 363 ? 50.521 106.725 75.811 1.00 84.19 320 TYR A O 1
ATOM 2341 N N . VAL A 1 364 ? 48.366 107.397 75.793 1.00 79.64 321 VAL A N 1
ATOM 2342 C CA . VAL A 1 364 ? 48.074 106.925 74.447 1.00 81.68 321 VAL A CA 1
ATOM 2343 C C . VAL A 1 364 ? 48.065 108.156 73.549 1.00 92.78 321 VAL A C 1
ATOM 2344 O O . VAL A 1 364 ? 47.126 108.955 73.572 1.00 95.39 321 VAL A O 1
ATOM 2348 N N . HIS A 1 365 ? 49.121 108.316 72.760 1.00 97.32 322 HIS A N 1
ATOM 2349 C CA . HIS A 1 365 ? 49.302 109.482 71.900 1.00 105.97 322 HIS A CA 1
ATOM 2350 C C . HIS A 1 365 ? 48.920 109.087 70.481 1.00 116.79 322 HIS A C 1
ATOM 2351 O O . HIS A 1 365 ? 49.735 108.518 69.749 1.00 118.07 322 HIS A O 1
ATOM 2358 N N . LYS A 1 366 ? 47.671 109.398 70.111 1.00 118.23 323 LYS A N 1
ATOM 2359 C CA . LYS A 1 366 ? 47.089 109.108 68.794 1.00 118.17 323 LYS A CA 1
ATOM 2360 C C . LYS A 1 366 ? 47.146 107.618 68.463 1.00 128.17 323 LYS A C 1
ATOM 2361 O O . LYS A 1 366 ? 47.488 107.222 67.348 1.00 127.30 323 LYS A O 1
ATOM 2367 N N . GLY A 1 367 ? 46.824 106.786 69.448 1.00 121.25 324 GLY A N 1
ATOM 2368 C CA . GLY A 1 367 ? 46.730 105.358 69.239 1.00 108.73 324 GLY A CA 1
ATOM 2369 C C . GLY A 1 367 ? 47.997 104.568 69.473 1.00 96.44 324 GLY A C 1
ATOM 2370 O O . GLY A 1 367 ? 48.052 103.399 69.079 1.00 104.45 324 GLY A O 1
ATOM 2371 N N . ILE A 1 368 ? 49.014 105.157 70.095 1.00 82.70 325 ILE A N 1
ATOM 2372 C CA . ILE A 1 368 ? 50.277 104.477 70.359 1.00 72.31 325 ILE A CA 1
ATOM 2373 C C . ILE A 1 368 ? 50.625 104.691 71.824 1.00 66.90 325 ILE A C 1
ATOM 2374 O O . ILE A 1 368 ? 50.797 105.834 72.261 1.00 64.84 325 ILE A O 1
ATOM 2379 N N . THR A 1 369 ? 50.731 103.601 72.580 1.00 64.92 326 THR A N 1
ATOM 2380 C CA . THR A 1 369 ? 50.978 103.714 74.011 1.00 68.31 326 THR A CA 1
ATOM 2381 C C . THR A 1 369 ? 52.452 103.988 74.268 1.00 68.03 326 THR A C 1
ATOM 2382 O O . THR A 1 369 ? 53.322 103.446 73.584 1.00 69.88 326 THR A O 1
ATOM 2386 N N . HIS A 1 370 ? 52.730 104.846 75.250 1.00 64.26 327 HIS A N 1
ATOM 2387 C CA . HIS A 1 370 ? 54.097 105.240 75.594 1.00 59.74 327 HIS A CA 1
ATOM 2388 C C . HIS A 1 370 ? 54.410 104.787 77.014 1.00 57.80 327 HIS A C 1
ATOM 2389 O O . HIS A 1 370 ? 53.984 105.424 77.980 1.00 69.63 327 HIS A O 1
ATOM 2396 N N . ILE A 1 371 ? 55.173 103.707 77.151 1.00 51.16 328 ILE A N 1
ATOM 2397 C CA . ILE A 1 371 ? 55.605 103.228 78.458 1.00 58.26 328 ILE A CA 1
ATOM 2398 C C . ILE A 1 371 ? 56.939 103.904 78.760 1.00 59.17 328 ILE A C 1
ATOM 2399 O O . ILE A 1 371 ? 57.988 103.510 78.242 1.00 61.90 328 ILE A O 1
ATOM 2404 N N . GLY A 1 372 ? 56.894 104.935 79.596 1.00 57.63 329 GLY A N 1
ATOM 2405 C CA . GLY A 1 372 ? 58.079 105.693 79.935 1.00 62.06 329 GLY A CA 1
ATOM 2406 C C . GLY A 1 372 ? 58.410 105.656 81.411 1.00 70.51 329 GLY A C 1
ATOM 2407 O O . GLY A 1 372 ? 58.720 106.696 81.996 1.00 74.15 329 GLY A O 1
ATOM 2408 N N . TYR A 1 373 ? 58.315 104.477 82.024 1.00 75.00 330 TYR A N 1
ATOM 2409 C CA . TYR A 1 373 ? 58.580 104.334 83.450 1.00 75.38 330 TYR A CA 1
ATOM 2410 C C . TYR A 1 373 ? 60.046 104.590 83.764 1.00 85.40 330 TYR A C 1
ATOM 2411 O O . TYR A 1 373 ? 60.939 104.215 83.001 1.00 89.51 330 TYR A O 1
ATOM 2420 N N . THR A 1 374 ? 60.289 105.248 84.892 1.00 88.39 331 THR A N 1
ATOM 2421 C CA . THR A 1 374 ? 61.646 105.505 85.342 1.00 89.80 331 THR A CA 1
ATOM 2422 C C . THR A 1 374 ? 62.154 104.454 86.320 1.00 87.89 331 THR A C 1
ATOM 2423 O O . THR A 1 374 ? 63.361 104.404 86.578 1.00 88.71 331 THR A O 1
ATOM 2427 N N . ASP A 1 375 ? 61.271 103.608 86.859 1.00 85.87 332 ASP A N 1
ATOM 2428 C CA . ASP A 1 375 ? 61.655 102.558 87.805 1.00 86.23 332 ASP A CA 1
ATOM 2429 C C . ASP A 1 375 ? 61.066 101.219 87.350 1.00 85.20 332 ASP A C 1
ATOM 2430 O O . ASP A 1 375 ? 60.020 100.767 87.817 1.00 88.92 332 ASP A O 1
ATOM 2435 N N . LEU A 1 376 ? 61.767 100.566 86.439 1.00 80.16 333 LEU A N 1
ATOM 2436 C CA . LEU A 1 376 ? 61.403 99.218 86.016 1.00 77.02 333 LEU A CA 1
ATOM 2437 C C . LEU A 1 376 ? 61.861 98.123 86.991 1.00 82.63 333 LEU A C 1
ATOM 2438 O O . LEU A 1 376 ? 61.086 97.183 87.207 1.00 83.23 333 LEU A O 1
ATOM 2443 N N . PRO A 1 377 ? 63.071 98.148 87.593 1.00 82.82 334 PRO A N 1
ATOM 2444 C CA . PRO A 1 377 ? 63.361 97.129 88.619 1.00 79.02 334 PRO A CA 1
ATOM 2445 C C . PRO A 1 377 ? 62.569 97.287 89.904 1.00 73.64 334 PRO A C 1
ATOM 2446 O O . PRO A 1 377 ? 62.532 96.343 90.700 1.00 79.98 334 PRO A O 1
ATOM 2450 N N . SER A 1 378 ? 61.945 98.437 90.145 1.00 74.55 335 SER A N 1
ATOM 2451 C CA . SER A 1 378 ? 61.095 98.575 91.319 1.00 78.87 335 SER A CA 1
ATOM 2452 C C . SER A 1 378 ? 59.752 97.883 91.146 1.00 79.78 335 SER A C 1
ATOM 2453 O O . SER A 1 378 ? 59.066 97.639 92.142 1.00 77.63 335 SER A O 1
ATOM 2456 N N . ARG A 1 379 ? 59.362 97.565 89.911 1.00 80.95 336 ARG A N 1
ATOM 2457 C CA . ARG A 1 379 ? 58.132 96.823 89.677 1.00 81.51 336 ARG A CA 1
ATOM 2458 C C . ARG A 1 379 ? 58.319 95.323 89.852 1.00 82.63 336 ARG A C 1
ATOM 2459 O O . ARG A 1 379 ? 57.328 94.594 89.958 1.00 86.16 336 ARG A O 1
ATOM 2467 N N . MET A 1 380 ? 59.563 94.852 89.871 1.00 76.44 337 MET A N 1
ATOM 2468 C CA . MET A 1 380 ? 59.890 93.453 90.115 1.00 69.22 337 MET A CA 1
ATOM 2469 C C . MET A 1 380 ? 60.784 93.340 91.338 1.00 73.12 337 MET A C 1
ATOM 2470 O O . MET A 1 380 ? 61.850 92.721 91.271 1.00 76.62 337 MET A O 1
ATOM 2475 N N . ALA A 1 381 ? 60.363 93.963 92.444 1.00 67.05 338 ALA A N 1
ATOM 2476 C CA . ALA A 1 381 ? 61.223 94.219 93.597 1.00 66.03 338 ALA A CA 1
ATOM 2477 C C . ALA A 1 381 ? 61.750 92.961 94.275 1.00 67.56 338 ALA A C 1
ATOM 2478 O O . ALA A 1 381 ? 62.767 93.039 94.969 1.00 71.82 338 ALA A O 1
ATOM 2480 N N . THR A 1 382 ? 61.105 91.809 94.087 1.00 64.18 339 THR A N 1
ATOM 2481 C CA . THR A 1 382 ? 61.617 90.578 94.683 1.00 64.40 339 THR A CA 1
ATOM 2482 C C . THR A 1 382 ? 62.897 90.126 93.990 1.00 59.37 339 THR A C 1
ATOM 2483 O O . THR A 1 382 ? 63.914 89.867 94.648 1.00 63.33 339 THR A O 1
ATOM 2487 N N . GLN A 1 383 ? 62.867 90.046 92.657 1.00 53.85 340 GLN A N 1
ATOM 2488 C CA . GLN A 1 383 ? 64.044 89.635 91.897 1.00 50.05 340 GLN A CA 1
ATOM 2489 C C . GLN A 1 383 ? 65.155 90.670 92.006 1.00 59.75 340 GLN A C 1
ATOM 2490 O O . GLN A 1 383 ? 66.339 90.315 92.107 1.00 66.56 340 GLN A O 1
ATOM 2496 N N . ALA A 1 384 ? 64.783 91.952 92.030 1.00 58.21 341 ALA A N 1
ATOM 2497 C CA . ALA A 1 384 ? 65.761 93.020 92.190 1.00 59.76 341 ALA A CA 1
ATOM 2498 C C . ALA A 1 384 ? 66.396 92.989 93.570 1.00 58.77 341 ALA A C 1
ATOM 2499 O O . ALA A 1 384 ? 67.607 93.196 93.700 1.00 58.89 341 ALA A O 1
ATOM 2501 N N . SER A 1 385 ? 65.606 92.691 94.601 1.00 54.83 342 SER A N 1
ATOM 2502 C CA . SER A 1 385 ? 66.143 92.614 95.952 1.00 54.30 342 SER A CA 1
ATOM 2503 C C . SER A 1 385 ? 67.076 91.422 96.111 1.00 59.40 342 SER A C 1
ATOM 2504 O O . SER A 1 385 ? 68.128 91.543 96.746 1.00 61.42 342 SER A O 1
ATOM 2507 N N . THR A 1 386 ? 66.729 90.278 95.507 1.00 56.62 343 THR A N 1
ATOM 2508 C CA . THR A 1 386 ? 67.607 89.109 95.578 1.00 54.20 343 THR A CA 1
ATOM 2509 C C . THR A 1 386 ? 68.921 89.338 94.839 1.00 58.06 343 THR A C 1
ATOM 2510 O O . THR A 1 386 ? 69.994 89.019 95.370 1.00 66.32 343 THR A O 1
ATOM 2514 N N . LEU A 1 387 ? 68.866 89.905 93.628 1.00 58.03 344 LEU A N 1
ATOM 2515 C CA . LEU A 1 387 ? 70.100 90.139 92.881 1.00 61.17 344 LEU A CA 1
ATOM 2516 C C . LEU A 1 387 ? 70.958 91.221 93.527 1.00 71.64 344 LEU A C 1
ATOM 2517 O O . LEU A 1 387 ? 72.187 91.089 93.582 1.00 79.23 344 LEU A O 1
ATOM 2522 N N . TYR A 1 388 ? 70.334 92.275 94.060 1.00 67.00 345 TYR A N 1
ATOM 2523 C CA . TYR A 1 388 ? 71.091 93.331 94.719 1.00 63.11 345 TYR A CA 1
ATOM 2524 C C . TYR A 1 388 ? 71.699 92.847 96.031 1.00 60.39 345 TYR A C 1
ATOM 2525 O O . TYR A 1 388 ? 72.831 93.222 96.363 1.00 62.23 345 TYR A O 1
ATOM 2534 N N . SER A 1 389 ? 70.996 91.965 96.752 1.00 58.57 346 SER A N 1
ATOM 2535 C CA . SER A 1 389 ? 71.560 91.355 97.950 1.00 53.75 346 SER A CA 1
ATOM 2536 C C . SER A 1 389 ? 72.730 90.441 97.612 1.00 61.85 346 SER A C 1
ATOM 2537 O O . SER A 1 389 ? 73.721 90.397 98.353 1.00 68.88 346 SER A O 1
ATOM 2540 N N . ASN A 1 390 ? 72.639 89.717 96.491 1.00 59.21 347 ASN A N 1
ATOM 2541 C CA . ASN A 1 390 ? 73.757 88.886 96.051 1.00 56.92 347 ASN A CA 1
ATOM 2542 C C . ASN A 1 390 ? 74.969 89.732 95.679 1.00 63.22 347 ASN A C 1
ATOM 2543 O O . ASN A 1 390 ? 76.110 89.361 95.989 1.00 70.18 347 ASN A O 1
ATOM 2548 N N . ASN A 1 391 ? 74.740 90.886 95.038 1.00 58.40 348 ASN A N 1
ATOM 2549 C CA . ASN A 1 391 ? 75.853 91.770 94.694 1.00 57.32 348 ASN A CA 1
ATOM 2550 C C . ASN A 1 391 ? 76.512 92.358 95.938 1.00 62.45 348 ASN A C 1
ATOM 2551 O O . ASN A 1 391 ? 77.744 92.456 96.000 1.00 65.26 348 ASN A O 1
ATOM 2556 N N . ILE A 1 392 ? 75.714 92.727 96.945 1.00 63.28 349 ILE A N 1
ATOM 2557 C CA . ILE A 1 392 ? 76.274 93.261 98.187 1.00 63.55 349 ILE A CA 1
ATOM 2558 C C . ILE A 1 392 ? 77.061 92.192 98.937 1.00 62.13 349 ILE A C 1
ATOM 2559 O O . ILE A 1 392 ? 78.146 92.463 99.473 1.00 64.95 349 ILE A O 1
ATOM 2564 N N . THR A 1 393 ? 76.545 90.958 98.960 1.00 55.64 350 THR A N 1
ATOM 2565 C CA . THR A 1 393 ? 77.235 89.866 99.639 1.00 55.10 350 THR A CA 1
ATOM 2566 C C . THR A 1 393 ? 78.561 89.537 98.962 1.00 59.77 350 THR A C 1
ATOM 2567 O O . THR A 1 393 ? 79.580 89.357 99.641 1.00 66.27 350 THR A O 1
ATOM 2571 N N . LYS A 1 394 ? 78.584 89.515 97.627 1.00 59.57 351 LYS A N 1
ATOM 2572 C CA . LYS A 1 394 ? 79.838 89.233 96.935 1.00 61.08 351 LYS A CA 1
ATOM 2573 C C . LYS A 1 394 ? 80.823 90.393 97.032 1.00 59.46 351 LYS A C 1
ATOM 2574 O O . LYS A 1 394 ? 82.035 90.159 97.084 1.00 59.80 351 LYS A O 1
ATOM 2580 N N . LEU A 1 395 ? 80.332 91.636 97.105 1.00 61.06 352 LEU A N 1
ATOM 2581 C CA . LEU A 1 395 ? 81.222 92.773 97.334 1.00 63.74 352 LEU A CA 1
ATOM 2582 C C . LEU A 1 395 ? 81.874 92.702 98.709 1.00 70.53 352 LEU A C 1
ATOM 2583 O O . LEU A 1 395 ? 83.098 92.835 98.832 1.00 74.76 352 LEU A O 1
ATOM 2588 N N . LEU A 1 396 ? 81.071 92.489 99.758 1.00 72.06 353 LEU A N 1
ATOM 2589 C CA . LEU A 1 396 ? 81.615 92.405 101.110 1.00 68.29 353 LEU A CA 1
ATOM 2590 C C . LEU A 1 396 ? 82.459 91.157 101.327 1.00 74.57 353 LEU A C 1
ATOM 2591 O O . LEU A 1 396 ? 83.285 91.138 102.244 1.00 74.20 353 LEU A O 1
ATOM 2596 N N . LYS A 1 397 ? 82.271 90.118 100.515 1.00 80.64 354 LYS A N 1
ATOM 2597 C CA . LYS A 1 397 ? 83.185 88.987 100.569 1.00 84.29 354 LYS A CA 1
ATOM 2598 C C . LYS A 1 397 ? 84.494 89.298 99.853 1.00 81.12 354 LYS A C 1
ATOM 2599 O O . LYS A 1 397 ? 85.565 88.883 100.305 1.00 80.76 354 LYS A O 1
ATOM 2605 N N . ALA A 1 398 ? 84.435 90.047 98.749 1.00 86.20 355 ALA A N 1
ATOM 2606 C CA . ALA A 1 398 ? 85.640 90.295 97.968 1.00 80.80 355 ALA A CA 1
ATOM 2607 C C . ALA A 1 398 ? 86.535 91.368 98.576 1.00 79.17 355 ALA A C 1
ATOM 2608 O O . ALA A 1 398 ? 87.760 91.276 98.452 1.00 76.84 355 ALA A O 1
ATOM 2610 N N . ILE A 1 399 ? 85.967 92.386 99.227 1.00 86.13 356 ILE A N 1
ATOM 2611 C CA . ILE A 1 399 ? 86.804 93.479 99.720 1.00 83.91 356 ILE A CA 1
ATOM 2612 C C . ILE A 1 399 ? 87.567 93.118 100.988 1.00 85.01 356 ILE A C 1
ATOM 2613 O O . ILE A 1 399 ? 88.545 93.796 101.322 1.00 82.44 356 ILE A O 1
ATOM 2618 N N . SER A 1 400 ? 87.154 92.077 101.707 1.00 87.35 357 SER A N 1
ATOM 2619 C CA . SER A 1 400 ? 87.862 91.627 102.904 1.00 86.46 357 SER A CA 1
ATOM 2620 C C . SER A 1 400 ? 87.811 90.109 102.936 1.00 95.29 357 SER A C 1
ATOM 2621 O O . SER A 1 400 ? 86.878 89.516 103.490 1.00 95.56 357 SER A O 1
ATOM 2624 N N . PRO A 1 401 ? 88.803 89.441 102.344 1.00 97.29 358 PRO A N 1
ATOM 2625 C CA . PRO A 1 401 ? 88.769 87.977 102.258 1.00 104.98 358 PRO A CA 1
ATOM 2626 C C . PRO A 1 401 ? 89.261 87.261 103.503 1.00 110.19 358 PRO A C 1
ATOM 2627 O O . PRO A 1 401 ? 89.299 86.026 103.504 1.00 107.73 358 PRO A O 1
ATOM 2631 N N . ASP A 1 402 ? 89.643 87.988 104.549 1.00 110.59 359 ASP A N 1
ATOM 2632 C CA . ASP A 1 402 ? 90.166 87.363 105.752 1.00 107.74 359 ASP A CA 1
ATOM 2633 C C . ASP A 1 402 ? 89.035 86.694 106.528 1.00 112.02 359 ASP A C 1
ATOM 2634 O O . ASP A 1 402 ? 87.854 87.003 106.343 1.00 114.62 359 ASP A O 1
ATOM 2639 N N . LYS A 1 403 ? 89.410 85.740 107.385 1.00 117.60 360 LYS A N 1
ATOM 2640 C CA . LYS A 1 403 ? 88.425 85.055 108.214 1.00 121.90 360 LYS A CA 1
ATOM 2641 C C . LYS A 1 403 ? 87.799 86.006 109.225 1.00 135.89 360 LYS A C 1
ATOM 2642 O O . LYS A 1 403 ? 86.572 86.052 109.360 1.00 140.91 360 LYS A O 1
ATOM 2648 N N . ASP A 1 404 ? 88.624 86.765 109.956 1.00 136.18 361 ASP A N 1
ATOM 2649 C CA . ASP A 1 404 ? 88.108 87.886 110.748 1.00 128.40 361 ASP A CA 1
ATOM 2650 C C . ASP A 1 404 ? 89.173 88.984 110.865 1.00 125.14 361 ASP A C 1
ATOM 2651 O O . ASP A 1 404 ? 89.940 89.023 111.827 1.00 128.50 361 ASP A O 1
ATOM 2656 N N . ASN A 1 405 ? 89.187 89.895 109.890 1.00 126.26 362 ASN A N 1
ATOM 2657 C CA . ASN A 1 405 ? 89.842 91.183 110.101 1.00 131.43 362 ASN A CA 1
ATOM 2658 C C . ASN A 1 405 ? 89.015 92.371 109.629 1.00 128.24 362 ASN A C 1
ATOM 2659 O O . ASN A 1 405 ? 88.920 93.369 110.349 1.00 129.12 362 ASN A O 1
ATOM 2664 N N . PHE A 1 406 ? 88.393 92.248 108.453 1.00 118.29 363 PHE A N 1
ATOM 2665 C CA . PHE A 1 406 ? 87.706 93.336 107.743 1.00 109.63 363 PHE A CA 1
ATOM 2666 C C . PHE A 1 406 ? 88.605 94.578 107.641 1.00 107.77 363 PHE A C 1
ATOM 2667 O O . PHE A 1 406 ? 88.347 95.625 108.233 1.00 104.70 363 PHE A O 1
ATOM 2675 N N . TYR A 1 407 ? 89.710 94.423 106.908 1.00 99.45 364 TYR A N 1
ATOM 2676 C CA . TYR A 1 407 ? 90.721 95.480 106.912 1.00 102.07 364 TYR A CA 1
ATOM 2677 C C . TYR A 1 407 ? 90.473 96.544 105.851 1.00 103.14 364 TYR A C 1
ATOM 2678 O O . TYR A 1 407 ? 90.499 97.738 106.169 1.00 109.51 364 TYR A O 1
ATOM 2687 N N . PHE A 1 408 ? 90.274 96.122 104.596 1.00 98.19 365 PHE A N 1
ATOM 2688 C CA . PHE A 1 408 ? 89.715 96.956 103.527 1.00 101.62 365 PHE A CA 1
ATOM 2689 C C . PHE A 1 408 ? 90.617 98.164 103.217 1.00 114.01 365 PHE A C 1
ATOM 2690 O O . PHE A 1 408 ? 90.313 99.320 103.515 1.00 119.52 365 PHE A O 1
ATOM 2698 N N . GLU A 1 409 ? 91.786 97.843 102.662 1.00 114.62 366 GLU A N 1
ATOM 2699 C CA . GLU A 1 409 ? 92.818 98.834 102.368 1.00 114.04 366 GLU A CA 1
ATOM 2700 C C . GLU A 1 409 ? 92.569 99.532 101.037 1.00 112.32 366 GLU A C 1
ATOM 2701 O O . GLU A 1 409 ? 92.262 98.885 100.033 1.00 107.44 366 GLU A O 1
ATOM 2707 N N . VAL A 1 410 ? 92.739 100.854 101.029 1.00 109.38 367 VAL A N 1
ATOM 2708 C CA . VAL A 1 410 ? 92.645 101.666 99.820 1.00 104.15 367 VAL A CA 1
ATOM 2709 C C . VAL A 1 410 ? 94.046 102.121 99.429 1.00 112.96 367 VAL A C 1
ATOM 2710 O O . VAL A 1 410 ? 94.746 102.750 100.231 1.00 115.99 367 VAL A O 1
ATOM 2714 N N . LYS A 1 411 ? 94.455 101.813 98.198 1.00 113.13 368 LYS A N 1
ATOM 2715 C CA . LYS A 1 411 ? 95.765 102.179 97.675 1.00 112.71 368 LYS A CA 1
ATOM 2716 C C . LYS A 1 411 ? 95.621 103.220 96.567 1.00 113.08 368 LYS A C 1
ATOM 2717 O O . LYS A 1 411 ? 94.526 103.718 96.292 1.00 115.40 368 LYS A O 1
ATOM 2723 N N . ASP A 1 412 ? 96.743 103.552 95.924 1.00 111.66 369 ASP A N 1
ATOM 2724 C CA . ASP A 1 412 ? 96.734 104.495 94.811 1.00 121.06 369 ASP A CA 1
ATOM 2725 C C . ASP A 1 412 ? 97.366 103.907 93.556 1.00 121.11 369 ASP A C 1
ATOM 2726 O O . ASP A 1 412 ? 96.933 104.212 92.440 1.00 121.38 369 ASP A O 1
ATOM 2731 N N . ASP A 1 413 ? 98.396 103.083 93.715 1.00 122.04 370 ASP A N 1
ATOM 2732 C CA . ASP A 1 413 ? 99.051 102.433 92.588 1.00 125.99 370 ASP A CA 1
ATOM 2733 C C . ASP A 1 413 ? 98.558 100.995 92.516 1.00 119.04 370 ASP A C 1
ATOM 2734 O O . ASP A 1 413 ? 98.638 100.256 93.502 1.00 119.45 370 ASP A O 1
ATOM 2739 N N . PHE A 1 414 ? 98.058 100.601 91.349 1.00 111.50 371 PHE A N 1
ATOM 2740 C CA . PHE A 1 414 ? 97.406 99.310 91.197 1.00 102.59 371 PHE A CA 1
ATOM 2741 C C . PHE A 1 414 ? 97.458 98.879 89.741 1.00 95.87 371 PHE A C 1
ATOM 2742 O O . PHE A 1 414 ? 97.489 99.713 88.834 1.00 102.99 371 PHE A O 1
ATOM 2750 N N . ASP A 1 415 ? 97.455 97.568 89.531 1.00 91.93 372 ASP A N 1
ATOM 2751 C CA . ASP A 1 415 ? 97.327 97.025 88.191 1.00 102.32 372 ASP A CA 1
ATOM 2752 C C . ASP A 1 415 ? 95.866 97.083 87.763 1.00 101.07 372 ASP A C 1
ATOM 2753 O O . ASP A 1 415 ? 94.954 97.057 88.591 1.00 98.71 372 ASP A O 1
ATOM 2758 N N . PHE A 1 416 ? 95.649 97.183 86.457 1.00 106.78 373 PHE A N 1
ATOM 2759 C CA . PHE A 1 416 ? 94.296 97.232 85.911 1.00 104.51 373 PHE A CA 1
ATOM 2760 C C . PHE A 1 416 ? 93.682 95.844 86.015 1.00 112.33 373 PHE A C 1
ATOM 2761 O O . PHE A 1 416 ? 93.919 94.981 85.168 1.00 115.79 373 PHE A O 1
ATOM 2769 N N . GLY A 1 417 ? 92.896 95.616 87.061 1.00 104.44 374 GLY A N 1
ATOM 2770 C CA . GLY A 1 417 ? 92.234 94.337 87.209 1.00 103.04 374 GLY A CA 1
ATOM 2771 C C . GLY A 1 417 ? 92.464 93.669 88.546 1.00 95.20 374 GLY A C 1
ATOM 2772 O O . GLY A 1 417 ? 91.861 92.632 88.834 1.00 90.60 374 GLY A O 1
ATOM 2773 N N . THR A 1 418 ? 93.335 94.238 89.372 1.00 97.40 375 THR A N 1
ATOM 2774 C CA . THR A 1 418 ? 93.524 93.707 90.710 1.00 105.12 375 THR A CA 1
ATOM 2775 C C . THR A 1 418 ? 92.425 94.233 91.629 1.00 102.31 375 THR A C 1
ATOM 2776 O O . THR A 1 418 ? 91.548 94.997 91.218 1.00 100.16 375 THR A O 1
ATOM 2780 N N . MET A 1 419 ? 92.466 93.814 92.896 1.00 102.74 376 MET A N 1
ATOM 2781 C CA . MET A 1 419 ? 91.452 94.253 93.847 1.00 101.22 376 MET A CA 1
ATOM 2782 C C . MET A 1 419 ? 91.627 95.715 94.228 1.00 98.61 376 MET A C 1
ATOM 2783 O O . MET A 1 419 ? 90.648 96.373 94.603 1.00 101.77 376 MET A O 1
ATOM 2788 N N . GLY A 1 420 ? 92.856 96.233 94.139 1.00 94.10 377 GLY A N 1
ATOM 2789 C CA . GLY A 1 420 ? 93.094 97.636 94.429 1.00 89.97 377 GLY A CA 1
ATOM 2790 C C . GLY A 1 420 ? 92.380 98.572 93.476 1.00 90.47 377 GLY A C 1
ATOM 2791 O O . GLY A 1 420 ? 91.951 99.655 93.879 1.00 92.67 377 GLY A O 1
ATOM 2792 N N . HIS A 1 421 ? 92.202 98.146 92.221 1.00 86.15 378 HIS A N 1
ATOM 2793 C CA . HIS A 1 421 ? 91.421 98.912 91.255 1.00 87.25 378 HIS A CA 1
ATOM 2794 C C . HIS A 1 421 ? 89.966 99.027 91.690 1.00 88.70 378 HIS A C 1
ATOM 2795 O O . HIS A 1 421 ? 89.379 100.116 91.649 1.00 98.48 378 HIS A O 1
ATOM 2802 N N . VAL A 1 422 ? 89.382 97.913 92.139 1.00 76.33 379 VAL A N 1
ATOM 2803 C CA . VAL A 1 422 ? 87.993 97.895 92.583 1.00 71.78 379 VAL A CA 1
ATOM 2804 C C . VAL A 1 422 ? 87.813 98.736 93.837 1.00 69.47 379 VAL A C 1
ATOM 2805 O O . VAL A 1 422 ? 86.878 99.544 93.928 1.00 70.34 379 VAL A O 1
ATOM 2809 N N . ILE A 1 423 ? 88.721 98.590 94.804 1.00 70.86 380 ILE A N 1
ATOM 2810 C CA . ILE A 1 423 ? 88.590 99.311 96.066 1.00 72.61 380 ILE A CA 1
ATOM 2811 C C . ILE A 1 423 ? 88.832 100.806 95.865 1.00 75.45 380 ILE A C 1
ATOM 2812 O O . ILE A 1 423 ? 88.170 101.642 96.491 1.00 76.45 380 ILE A O 1
ATOM 2817 N N . ARG A 1 424 ? 89.727 101.178 94.947 1.00 74.54 381 ARG A N 1
ATOM 2818 C CA . ARG A 1 424 ? 89.959 102.599 94.728 1.00 78.89 381 ARG A CA 1
ATOM 2819 C C . ARG A 1 424 ? 88.835 103.237 93.920 1.00 78.79 381 ARG A C 1
ATOM 2820 O O . ARG A 1 424 ? 88.398 104.349 94.240 1.00 80.85 381 ARG A O 1
ATOM 2828 N N . GLY A 1 425 ? 88.333 102.553 92.889 1.00 71.16 382 GLY A N 1
ATOM 2829 C CA . GLY A 1 425 ? 87.247 103.118 92.112 1.00 67.76 382 GLY A CA 1
ATOM 2830 C C . GLY A 1 425 ? 85.909 103.108 92.817 1.00 70.45 382 GLY A C 1
ATOM 2831 O O . GLY A 1 425 ? 85.039 103.917 92.482 1.00 73.04 382 GLY A O 1
ATOM 2832 N N . THR A 1 426 ? 85.727 102.222 93.797 1.00 66.00 383 THR A N 1
ATOM 2833 C CA . THR A 1 426 ? 84.439 102.079 94.464 1.00 65.82 383 THR A CA 1
ATOM 2834 C C . THR A 1 426 ? 84.287 103.042 95.637 1.00 70.84 383 THR A C 1
ATOM 2835 O O . THR A 1 426 ? 83.204 103.600 95.844 1.00 73.58 383 THR A O 1
ATOM 2839 N N . VAL A 1 427 ? 85.357 103.262 96.400 1.00 69.66 384 VAL A N 1
ATOM 2840 C CA . VAL A 1 427 ? 85.312 104.182 97.532 1.00 69.24 384 VAL A CA 1
ATOM 2841 C C . VAL A 1 427 ? 85.272 105.613 97.017 1.00 71.11 384 VAL A C 1
ATOM 2842 O O . VAL A 1 427 ? 86.139 106.039 96.246 1.00 71.19 384 VAL A O 1
ATOM 2846 N N . VAL A 1 428 ? 84.266 106.363 97.449 1.00 75.09 385 VAL A N 1
ATOM 2847 C CA . VAL A 1 428 ? 84.131 107.768 97.109 1.00 77.63 385 VAL A CA 1
ATOM 2848 C C . VAL A 1 428 ? 84.642 108.659 98.231 1.00 80.09 385 VAL A C 1
ATOM 2849 O O . VAL A 1 428 ? 85.387 109.609 97.994 1.00 82.63 385 VAL A O 1
ATOM 2853 N N . MET A 1 429 ? 84.268 108.348 99.467 1.00 81.68 386 MET A N 1
ATOM 2854 C CA . MET A 1 429 ? 84.658 109.125 100.634 1.00 88.24 386 MET A CA 1
ATOM 2855 C C . MET A 1 429 ? 85.367 108.205 101.616 1.00 94.11 386 MET A C 1
ATOM 2856 O O . MET A 1 429 ? 84.782 107.224 102.083 1.00 93.49 386 MET A O 1
ATOM 2861 N N . LYS A 1 430 ? 86.622 108.516 101.919 1.00 99.80 387 LYS A N 1
ATOM 2862 C CA . LYS A 1 430 ? 87.418 107.745 102.867 1.00 103.65 387 LYS A CA 1
ATOM 2863 C C . LYS A 1 430 ? 87.737 108.634 104.059 1.00 106.47 387 LYS A C 1
ATOM 2864 O O . LYS A 1 430 ? 88.597 109.517 103.961 1.00 102.13 387 LYS A O 1
ATOM 2870 N N . ASP A 1 431 ? 87.030 108.392 105.169 1.00 111.30 388 ASP A N 1
ATOM 2871 C CA . ASP A 1 431 ? 87.229 109.068 106.455 1.00 110.21 388 ASP A CA 1
ATOM 2872 C C . ASP A 1 431 ? 87.061 110.582 106.338 1.00 109.25 388 ASP A C 1
ATOM 2873 O O . ASP A 1 431 ? 87.879 111.363 106.827 1.00 110.86 388 ASP A O 1
ATOM 2878 N N . GLY A 1 432 ? 85.977 110.996 105.683 1.00 111.46 389 GLY A N 1
ATOM 2879 C CA . GLY A 1 432 ? 85.580 112.380 105.614 1.00 115.61 389 GLY A CA 1
ATOM 2880 C C . GLY A 1 432 ? 85.958 113.089 104.328 1.00 109.40 389 GLY A C 1
ATOM 2881 O O . GLY A 1 432 ? 85.165 113.891 103.824 1.00 102.99 389 GLY A O 1
ATOM 2882 N N . GLN A 1 433 ? 87.141 112.820 103.786 1.00 105.10 390 GLN A N 1
ATOM 2883 C CA . GLN A 1 433 ? 87.587 113.504 102.583 1.00 97.86 390 GLN A CA 1
ATOM 2884 C C . GLN A 1 433 ? 87.074 112.791 101.340 1.00 97.41 390 GLN A C 1
ATOM 2885 O O . GLN A 1 433 ? 86.866 111.575 101.335 1.00 98.26 390 GLN A O 1
ATOM 2891 N N . VAL A 1 434 ? 86.852 113.568 100.287 1.00 91.84 391 VAL A N 1
ATOM 2892 C CA . VAL A 1 434 ? 86.348 113.045 99.023 1.00 87.35 391 VAL A CA 1
ATOM 2893 C C . VAL A 1 434 ? 87.535 112.695 98.136 1.00 86.22 391 VAL A C 1
ATOM 2894 O O . VAL A 1 434 ? 88.362 113.556 97.821 1.00 86.04 391 VAL A O 1
ATOM 2898 N N . ILE A 1 435 ? 87.619 111.429 97.736 1.00 86.59 392 ILE A N 1
ATOM 2899 C CA . ILE A 1 435 ? 88.696 110.946 96.880 1.00 88.35 392 ILE A CA 1
ATOM 2900 C C . ILE A 1 435 ? 88.099 110.388 95.593 1.00 96.52 392 ILE A C 1
ATOM 2901 O O . ILE A 1 435 ? 88.626 109.434 95.011 1.00 94.27 392 ILE A O 1
ATOM 2906 N N . PHE A 1 436 ? 87.001 111.011 95.133 1.00 100.63 393 PHE A N 1
ATOM 2907 C CA . PHE A 1 436 ? 86.167 110.406 94.092 1.00 110.58 393 PHE A CA 1
ATOM 2908 C C . PHE A 1 436 ? 86.828 110.270 92.719 1.00 128.68 393 PHE A C 1
ATOM 2909 O O . PHE A 1 436 ? 86.684 109.193 92.111 1.00 131.93 393 PHE A O 1
ATOM 2917 N N . PRO A 1 437 ? 87.528 111.299 92.135 1.00 123.15 394 PRO A N 1
ATOM 2918 C CA . PRO A 1 437 ? 88.185 111.028 90.845 1.00 113.13 394 PRO A CA 1
ATOM 2919 C C . PRO A 1 437 ? 89.365 110.083 90.994 1.00 108.10 394 PRO A C 1
ATOM 2920 O O . PRO A 1 437 ? 90.406 110.452 91.546 1.00 110.77 394 PRO A O 1
ATOM 2924 N N . ALA A 1 438 ? 89.194 108.855 90.513 1.00 106.55 395 ALA A N 1
ATOM 2925 C CA . ALA A 1 438 ? 90.188 107.819 90.721 1.00 116.51 395 ALA A CA 1
ATOM 2926 C C . ALA A 1 438 ? 91.414 108.059 89.843 1.00 129.11 395 ALA A C 1
ATOM 2927 O O . ALA A 1 438 ? 91.303 108.601 88.741 1.00 132.85 395 ALA A O 1
ATOM 2929 N N . PRO A 1 439 ? 92.604 107.676 90.318 1.00 128.44 396 PRO A N 1
ATOM 2930 C CA . PRO A 1 439 ? 93.806 107.811 89.486 1.00 126.30 396 PRO A CA 1
ATOM 2931 C C . PRO A 1 439 ? 93.839 106.829 88.326 1.00 116.45 396 PRO A C 1
ATOM 2932 O O . PRO A 1 439 ? 93.001 105.927 88.226 1.00 112.62 396 PRO A O 1
ATOM 2936 N N . THR A 1 440 ? 94.810 107.000 87.451 1.00 113.38 397 THR A N 1
ATOM 2937 C CA . THR A 1 440 ? 94.961 106.117 86.312 1.00 114.33 397 THR A CA 1
ATOM 2938 C C . THR A 1 440 ? 95.546 104.779 86.754 1.00 109.04 397 THR A C 1
ATOM 2939 O O . THR A 1 440 ? 96.333 104.721 87.701 1.00 112.82 397 THR A O 1
ATOM 2943 N N . PRO A 1 441 ? 95.185 103.688 86.077 1.00 100.16 398 PRO A N 1
ATOM 2944 C CA . PRO A 1 441 ? 95.791 102.386 86.391 1.00 104.00 398 PRO A CA 1
ATOM 2945 C C . PRO A 1 441 ? 97.235 102.260 85.925 1.00 116.04 398 PRO A C 1
ATOM 2946 O O . PRO A 1 441 ? 97.871 103.232 85.509 1.00 121.19 398 PRO A O 1
ATOM 2950 N N . LYS A 1 442 ? 97.759 101.036 85.989 1.00 114.40 399 LYS A N 1
ATOM 2951 C CA . LYS A 1 442 ? 99.061 100.669 85.437 1.00 121.49 399 LYS A CA 1
ATOM 2952 C C . LYS A 1 442 ? 98.896 100.457 83.925 1.00 129.61 399 LYS A C 1
ATOM 2953 O O . LYS A 1 442 ? 97.929 100.960 83.340 1.00 123.34 399 LYS A O 1
ATOM 2959 N N . ASN A 1 443 ? 99.861 99.812 83.262 1.00 140.55 400 ASN A N 1
ATOM 2960 C CA . ASN A 1 443 ? 99.735 99.377 81.874 1.00 140.10 400 ASN A CA 1
ATOM 2961 C C . ASN A 1 443 ? 98.465 98.557 81.701 1.00 125.05 400 ASN A C 1
ATOM 2962 O O . ASN A 1 443 ? 98.349 97.446 82.227 1.00 123.46 400 ASN A O 1
ATOM 2967 N N . ILE A 1 444 ? 97.516 99.115 80.962 1.00 113.77 401 ILE A N 1
ATOM 2968 C CA . ILE A 1 444 ? 96.173 98.564 80.873 1.00 118.63 401 ILE A CA 1
ATOM 2969 C C . ILE A 1 444 ? 96.224 97.425 79.865 1.00 127.67 401 ILE A C 1
ATOM 2970 O O . ILE A 1 444 ? 96.688 97.630 78.735 1.00 123.47 401 ILE A O 1
ATOM 2975 N N . PRO A 1 445 ? 95.812 96.209 80.237 1.00 140.06 402 PRO A N 1
ATOM 2976 C CA . PRO A 1 445 ? 95.723 95.138 79.233 1.00 147.99 402 PRO A CA 1
ATOM 2977 C C . PRO A 1 445 ? 94.648 95.395 78.197 1.00 155.56 402 PRO A C 1
ATOM 2978 O O . PRO A 1 445 ? 94.777 94.915 77.066 1.00 153.85 402 PRO A O 1
ATOM 2982 N N . GLN A 1 446 ? 93.546 96.044 78.594 1.00 156.29 403 GLN A N 1
ATOM 2983 C CA . GLN A 1 446 ? 92.555 96.779 77.796 1.00 155.40 403 GLN A CA 1
ATOM 2984 C C . GLN A 1 446 ? 91.731 95.930 76.830 1.00 151.05 403 GLN A C 1
ATOM 2985 O O . GLN A 1 446 ? 90.757 96.438 76.262 1.00 145.58 403 GLN A O 1
ATOM 2991 N N . GLY A 1 447 ? 92.062 94.646 76.685 1.00 151.21 404 GLY A N 1
ATOM 2992 C CA . GLY A 1 447 ? 91.342 93.740 75.801 1.00 157.29 404 GLY A CA 1
ATOM 2993 C C . GLY A 1 447 ? 91.263 94.177 74.355 1.00 168.96 404 GLY A C 1
ATOM 2994 O O . GLY A 1 447 ? 90.209 94.020 73.731 1.00 164.79 404 GLY A O 1
ATOM 2995 N N . ALA A 1 448 ? 92.341 94.748 73.812 1.00 175.58 405 ALA A N 1
ATOM 2996 C CA . ALA A 1 448 ? 92.276 95.320 72.468 1.00 193.65 405 ALA A CA 1
ATOM 2997 C C . ALA A 1 448 ? 92.095 94.288 71.352 1.00 216.86 405 ALA A C 1
ATOM 2998 O O . ALA A 1 448 ? 91.364 94.596 70.394 1.00 214.93 405 ALA A O 1
ATOM 3000 N N . PRO A 1 449 ? 92.697 93.066 71.385 1.00 209.03 406 PRO A N 1
ATOM 3001 C CA . PRO A 1 449 ? 92.160 92.011 70.512 1.00 203.97 406 PRO A CA 1
ATOM 3002 C C . PRO A 1 449 ? 90.878 91.413 71.075 1.00 204.39 406 PRO A C 1
ATOM 3003 O O . PRO A 1 449 ? 90.918 90.408 71.793 1.00 203.42 406 PRO A O 1
ATOM 3007 N N . VAL A 1 450 ? 89.743 92.055 70.779 1.00 204.33 407 VAL A N 1
ATOM 3008 C CA . VAL A 1 450 ? 88.448 91.561 71.245 1.00 205.56 407 VAL A CA 1
ATOM 3009 C C . VAL A 1 450 ? 88.127 90.218 70.602 1.00 207.22 407 VAL A C 1
ATOM 3010 O O . VAL A 1 450 ? 87.771 89.250 71.286 1.00 206.19 407 VAL A O 1
ATOM 3014 N N . LYS A 1 451 ? 88.260 90.137 69.281 1.00 202.74 408 LYS A N 1
ATOM 3015 C CA . LYS A 1 451 ? 88.052 88.881 68.573 1.00 191.67 408 LYS A CA 1
ATOM 3016 C C . LYS A 1 451 ? 89.234 87.960 68.828 1.00 185.40 408 LYS A C 1
ATOM 3017 O O . LYS A 1 451 ? 90.256 88.044 68.137 1.00 186.16 408 LYS A O 1
ATOM 3023 N N . GLN A 1 452 ? 89.107 87.094 69.829 1.00 176.92 409 GLN A N 1
ATOM 3024 C CA . GLN A 1 452 ? 90.207 86.220 70.201 1.00 167.92 409 GLN A CA 1
ATOM 3025 C C . GLN A 1 452 ? 90.365 85.129 69.154 1.00 163.99 409 GLN A C 1
ATOM 3026 O O . GLN A 1 452 ? 89.381 84.573 68.659 1.00 166.94 409 GLN A O 1
ATOM 3032 N N . LYS A 1 453 ? 91.614 84.830 68.815 1.00 154.42 410 LYS A N 1
ATOM 3033 C CA . LYS A 1 453 ? 91.917 83.818 67.808 1.00 139.50 410 LYS A CA 1
ATOM 3034 C C . LYS A 1 453 ? 91.601 82.447 68.381 1.00 126.07 410 LYS A C 1
ATOM 3035 O O . LYS A 1 453 ? 92.409 81.859 69.102 1.00 127.86 410 LYS A O 1
ATOM 3041 N N . THR A 1 454 ? 90.412 81.936 68.069 1.00 112.23 411 THR A N 1
ATOM 3042 C CA . THR A 1 454 ? 90.018 80.621 68.541 1.00 102.61 411 THR A CA 1
ATOM 3043 C C . THR A 1 454 ? 90.812 79.546 67.804 1.00 102.17 411 THR A C 1
ATOM 3044 O O . THR A 1 454 ? 91.484 79.813 66.807 1.00 106.94 411 THR A O 1
ATOM 3048 N N . VAL A 1 455 ? 90.736 78.315 68.313 1.00 96.59 412 VAL A N 1
ATOM 3049 C CA . VAL A 1 455 ? 91.625 77.263 67.830 1.00 94.87 412 VAL A CA 1
ATOM 3050 C C . VAL A 1 455 ? 91.238 76.830 66.420 1.00 94.08 412 VAL A C 1
ATOM 3051 O O . VAL A 1 455 ? 92.103 76.658 65.554 1.00 93.01 412 VAL A O 1
ATOM 3055 N N . ALA A 1 456 ? 89.936 76.715 66.149 1.00 95.32 413 ALA A N 1
ATOM 3056 C CA . ALA A 1 456 ? 89.482 76.295 64.829 1.00 99.20 413 ALA A CA 1
ATOM 3057 C C . ALA A 1 456 ? 89.637 77.385 63.774 1.00 108.97 413 ALA A C 1
ATOM 3058 O O . ALA A 1 456 ? 89.541 77.086 62.580 1.00 110.98 413 ALA A O 1
ATOM 3060 N N . GLU A 1 457 ? 89.860 78.639 64.182 1.00 105.67 414 GLU A N 1
ATOM 3061 C CA . GLU A 1 457 ? 90.188 79.689 63.222 1.00 99.06 414 GLU A CA 1
ATOM 3062 C C . GLU A 1 457 ? 91.558 79.457 62.603 1.00 96.11 414 GLU A C 1
ATOM 3063 O O . GLU A 1 457 ? 91.762 79.705 61.407 1.00 105.12 414 GLU A O 1
ATOM 3069 N N . LEU A 1 458 ? 92.500 78.943 63.392 1.00 89.07 415 LEU A N 1
ATOM 3070 C CA . LEU A 1 458 ? 93.877 78.830 62.933 1.00 94.50 415 LEU A CA 1
ATOM 3071 C C . LEU A 1 458 ? 94.084 77.695 61.934 1.00 110.47 415 LEU A C 1
ATOM 3072 O O . LEU A 1 458 ? 94.913 77.835 61.033 1.00 119.71 415 LEU A O 1
ATOM 3077 N N . GLU A 1 459 ? 93.348 76.582 62.040 1.00 109.34 416 GLU A N 1
ATOM 3078 C CA . GLU A 1 459 ? 93.477 75.559 61.001 1.00 112.31 416 GLU A CA 1
ATOM 3079 C C . GLU A 1 459 ? 92.812 75.992 59.702 1.00 118.64 416 GLU A C 1
ATOM 3080 O O . GLU A 1 459 ? 93.296 75.649 58.617 1.00 122.82 416 GLU A O 1
ATOM 3086 N N . ALA A 1 460 ? 91.724 76.760 59.787 1.00 117.67 417 ALA A N 1
ATOM 3087 C CA . ALA A 1 460 ? 91.118 77.306 58.579 1.00 119.28 417 ALA A CA 1
ATOM 3088 C C . ALA A 1 460 ? 92.008 78.362 57.936 1.00 120.72 417 ALA A C 1
ATOM 3089 O O . ALA A 1 460 ? 91.973 78.538 56.713 1.00 123.20 417 ALA A O 1
ATOM 3091 N N . GLU A 1 461 ? 92.809 79.069 58.735 1.00 120.48 418 GLU A N 1
ATOM 3092 C CA . GLU A 1 461 ? 93.799 79.974 58.160 1.00 119.83 418 GLU A CA 1
ATOM 3093 C C . GLU A 1 461 ? 95.015 79.226 57.629 1.00 119.61 418 GLU A C 1
ATOM 3094 O O . GLU A 1 461 ? 95.678 79.708 56.705 1.00 122.93 418 GLU A O 1
ATOM 3100 N N . LYS A 1 462 ? 95.327 78.063 58.202 1.00 118.53 419 LYS A N 1
ATOM 3101 C CA . LYS A 1 462 ? 96.433 77.257 57.699 1.00 120.84 419 LYS A CA 1
ATOM 3102 C C . LYS A 1 462 ? 96.062 76.558 56.398 1.00 130.28 419 LYS A C 1
ATOM 3103 O O . LYS A 1 462 ? 96.938 76.267 55.575 1.00 136.82 419 LYS A O 1
ATOM 3109 N N . ALA A 1 463 ? 94.767 76.309 56.180 1.00 126.61 420 ALA A N 1
ATOM 3110 C CA . ALA A 1 463 ? 94.306 75.640 54.967 1.00 121.05 420 ALA A CA 1
ATOM 3111 C C . ALA A 1 463 ? 94.424 76.498 53.709 1.00 120.49 420 ALA A C 1
ATOM 3112 O O . ALA A 1 463 ? 94.231 75.971 52.608 1.00 114.71 420 ALA A O 1
ATOM 3114 N N . ALA A 1 464 ? 94.729 77.787 53.834 1.00 127.75 421 ALA A N 1
ATOM 3115 C CA . ALA A 1 464 ? 94.888 78.668 52.685 1.00 130.05 421 ALA A CA 1
ATOM 3116 C C . ALA A 1 464 ? 96.296 78.644 52.107 1.00 134.38 421 ALA A C 1
ATOM 3117 O O . ALA A 1 464 ? 96.535 79.268 51.069 1.00 134.56 421 ALA A O 1
ATOM 3119 N N . THR A 1 465 ? 97.227 77.945 52.746 1.00 133.47 422 THR A N 1
ATOM 3120 C CA . THR A 1 465 ? 98.589 77.793 52.253 1.00 135.76 422 THR A CA 1
ATOM 3121 C C . THR A 1 465 ? 98.714 76.563 51.348 1.00 133.95 422 THR A C 1
ATOM 3122 O O . THR A 1 465 ? 99.799 76.264 50.838 1.00 140.05 422 THR A O 1
ATOM 3126 N N . ILE A 1 466 ? 97.599 75.891 51.077 1.00 118.97 423 ILE A N 1
ATOM 3127 C CA . ILE A 1 466 ? 97.569 74.544 50.523 1.00 105.95 423 ILE A CA 1
ATOM 3128 C C . ILE A 1 466 ? 96.943 74.645 49.131 1.00 107.18 423 ILE A C 1
ATOM 3129 O O . ILE A 1 466 ? 96.020 73.891 48.804 1.00 115.14 423 ILE A O 1
ATOM 3134 N N . THR A 1 467 ? 97.344 75.683 48.362 1.00 92.24 424 THR A N 1
ATOM 3135 C CA . THR A 1 467 ? 96.929 76.015 46.993 1.00 85.20 424 THR A CA 1
ATOM 3136 C C . THR A 1 467 ? 96.786 74.783 46.103 1.00 86.79 424 THR A C 1
ATOM 3137 O O . THR A 1 467 ? 97.638 73.888 46.168 1.00 89.39 424 THR A O 1
ATOM 3141 N N . PRO A 1 468 ? 95.727 74.699 45.276 1.00 84.45 425 PRO A N 1
ATOM 3142 C CA . PRO A 1 468 ? 95.309 73.394 44.724 1.00 74.38 425 PRO A CA 1
ATOM 3143 C C . PRO A 1 468 ? 96.288 72.762 43.754 1.00 67.55 425 PRO A C 1
ATOM 3144 O O . PRO A 1 468 ? 96.192 71.549 43.520 1.00 69.88 425 PRO A O 1
ATOM 3148 N N . PHE A 1 469 ? 97.227 73.534 43.201 1.00 64.66 426 PHE A N 1
ATOM 3149 C CA . PHE A 1 469 ? 98.326 72.931 42.462 1.00 51.71 426 PHE A CA 1
ATOM 3150 C C . PHE A 1 469 ? 99.167 72.044 43.363 1.00 52.23 426 PHE A C 1
ATOM 3151 O O . PHE A 1 469 ? 99.537 70.937 42.965 1.00 56.86 426 PHE A O 1
ATOM 3159 N N . ARG A 1 470 ? 99.441 72.484 44.590 1.00 52.44 427 ARG A N 1
ATOM 3160 C CA . ARG A 1 470 ? 100.214 71.657 45.501 1.00 61.68 427 ARG A CA 1
ATOM 3161 C C . ARG A 1 470 ? 99.407 70.492 46.057 1.00 71.42 427 ARG A C 1
ATOM 3162 O O . ARG A 1 470 ? 99.985 69.430 46.298 1.00 72.52 427 ARG A O 1
ATOM 3170 N N . LYS A 1 471 ? 98.085 70.649 46.213 1.00 73.91 428 LYS A N 1
ATOM 3171 C CA . LYS A 1 471 ? 97.231 69.515 46.568 1.00 60.39 428 LYS A CA 1
ATOM 3172 C C . LYS A 1 471 ? 97.256 68.436 45.497 1.00 53.81 428 LYS A C 1
ATOM 3173 O O . LYS A 1 471 ? 97.455 67.256 45.808 1.00 58.00 428 LYS A O 1
ATOM 3179 N N . THR A 1 472 ? 97.091 68.820 44.227 1.00 52.05 429 THR A N 1
ATOM 3180 C CA . THR A 1 472 ? 97.125 67.832 43.155 1.00 55.57 429 THR A CA 1
ATOM 3181 C C . THR A 1 472 ? 98.528 67.265 42.950 1.00 55.77 429 THR A C 1
ATOM 3182 O O . THR A 1 472 ? 98.671 66.078 42.636 1.00 54.03 429 THR A O 1
ATOM 3186 N N . MET A 1 473 ? 99.571 68.064 43.195 1.00 60.28 430 MET A N 1
ATOM 3187 C CA . MET A 1 473 ? 100.936 67.568 43.051 1.00 55.15 430 MET A CA 1
ATOM 3188 C C . MET A 1 473 ? 101.287 66.564 44.143 1.00 62.53 430 MET A C 1
ATOM 3189 O O . MET A 1 473 ? 101.878 65.515 43.859 1.00 63.55 430 MET A O 1
ATOM 3194 N N . THR A 1 474 ? 100.920 66.846 45.397 1.00 68.20 431 THR A N 1
ATOM 3195 C CA . THR A 1 474 ? 101.178 65.870 46.446 1.00 69.20 431 THR A CA 1
ATOM 3196 C C . THR A 1 474 ? 100.199 64.707 46.409 1.00 67.34 431 THR A C 1
ATOM 3197 O O . THR A 1 474 ? 100.457 63.687 47.050 1.00 68.74 431 THR A O 1
ATOM 3201 N N . SER A 1 475 ? 99.087 64.831 45.682 1.00 66.04 432 SER A N 1
ATOM 3202 C CA . SER A 1 475 ? 98.265 63.658 45.421 1.00 60.31 432 SER A CA 1
ATOM 3203 C C . SER A 1 475 ? 98.910 62.770 44.369 1.00 54.84 432 SER A C 1
ATOM 3204 O O . SER A 1 475 ? 98.953 61.548 44.526 1.00 58.52 432 SER A O 1
ATOM 3207 N N . ALA A 1 476 ? 99.431 63.371 43.301 1.00 52.96 433 ALA A N 1
ATOM 3208 C CA . ALA A 1 476 ? 100.052 62.617 42.223 1.00 47.52 433 ALA A CA 1
ATOM 3209 C C . ALA A 1 476 ? 101.409 62.044 42.598 1.00 62.00 433 ALA A C 1
ATOM 3210 O O . ALA A 1 476 ? 101.849 61.089 41.955 1.00 72.53 433 ALA A O 1
ATOM 3212 N N . SER A 1 477 ? 102.085 62.596 43.604 1.00 61.09 434 SER A N 1
ATOM 3213 C CA . SER A 1 477 ? 103.382 62.058 43.996 1.00 49.30 434 SER A CA 1
ATOM 3214 C C . SER A 1 477 ? 103.267 60.774 44.803 1.00 51.86 434 SER A C 1
ATOM 3215 O O . SER A 1 477 ? 104.135 59.897 44.692 1.00 60.22 434 SER A O 1
ATOM 3218 N N . VAL A 1 478 ? 102.201 60.642 45.594 1.00 47.00 435 VAL A N 1
ATOM 3219 C CA . VAL A 1 478 ? 101.969 59.428 46.369 1.00 40.22 435 VAL A CA 1
ATOM 3220 C C . VAL A 1 478 ? 101.740 58.238 45.446 1.00 50.51 435 VAL A C 1
ATOM 3221 O O . VAL A 1 478 ? 102.274 57.142 45.672 1.00 51.26 435 VAL A O 1
ATOM 3225 N N . TYR A 1 479 ? 100.990 58.444 44.362 1.00 45.91 436 TYR A N 1
ATOM 3226 C CA . TYR A 1 479 ? 100.684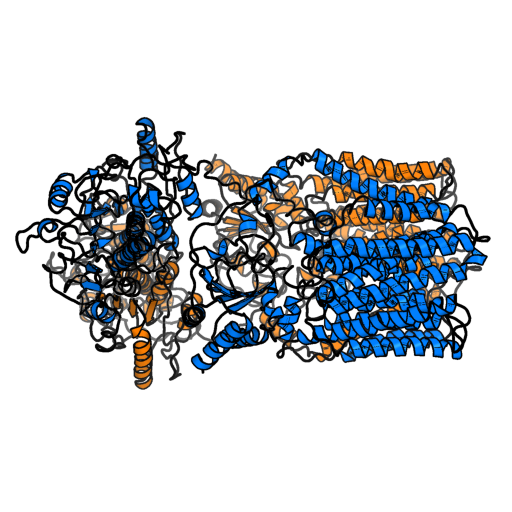 57.329 43.477 1.00 35.91 436 TYR A CA 1
ATOM 3227 C C . TYR A 1 479 ? 101.868 56.923 42.613 1.00 47.56 436 TYR A C 1
ATOM 3228 O O . TYR A 1 479 ? 102.042 55.729 42.360 1.00 55.71 436 TYR A O 1
ATOM 3237 N N . THR A 1 480 ? 102.708 57.866 42.177 1.00 51.58 437 THR A N 1
ATOM 3238 C CA . THR A 1 480 ? 103.920 57.439 41.483 1.00 56.05 437 THR A CA 1
ATOM 3239 C C . THR A 1 480 ? 104.917 56.785 42.430 1.00 50.04 437 THR A C 1
ATOM 3240 O O . THR A 1 480 ? 105.636 55.874 42.009 1.00 47.09 437 THR A O 1
ATOM 3244 N N . ALA A 1 481 ? 104.933 57.181 43.710 1.00 39.98 438 ALA A N 1
ATOM 3245 C CA . ALA A 1 481 ? 105.740 56.465 44.694 1.00 38.35 438 ALA A CA 1
ATOM 3246 C C . ALA A 1 481 ? 105.261 55.026 44.859 1.00 37.09 438 ALA A C 1
ATOM 3247 O O . ALA A 1 481 ? 106.067 54.086 44.861 1.00 38.12 438 ALA A O 1
ATOM 3249 N N . GLY A 1 482 ? 103.943 54.837 44.948 1.00 32.44 439 GLY A N 1
ATOM 3250 C CA . GLY A 1 482 ? 103.403 53.497 45.118 1.00 33.07 439 GLY A CA 1
ATOM 3251 C C . GLY A 1 482 ? 103.585 52.616 43.897 1.00 30.84 439 GLY A C 1
ATOM 3252 O O . GLY A 1 482 ? 103.923 51.435 44.018 1.00 38.99 439 GLY A O 1
ATOM 3253 N N . LEU A 1 483 ? 103.410 53.183 42.704 1.00 24.36 440 LEU A N 1
ATOM 3254 C CA . LEU A 1 483 ? 103.585 52.393 41.493 1.00 28.51 440 LEU A CA 1
ATOM 3255 C C . LEU A 1 483 ? 105.053 52.088 41.216 1.00 39.47 440 LEU A C 1
ATOM 3256 O O . LEU A 1 483 ? 105.364 51.007 40.702 1.00 41.17 440 LEU A O 1
ATOM 3261 N N . THR A 1 484 ? 105.978 52.990 41.571 1.00 43.95 441 THR A N 1
ATOM 3262 C CA . THR A 1 484 ? 107.390 52.635 41.457 1.00 49.37 441 THR A CA 1
ATOM 3263 C C . THR A 1 484 ? 107.807 51.608 42.502 1.00 49.52 441 THR A C 1
ATOM 3264 O O . THR A 1 484 ? 108.691 50.791 42.232 1.00 56.35 441 THR A O 1
ATOM 3268 N N . GLY A 1 485 ? 107.178 51.608 43.680 1.00 41.66 442 GLY A N 1
ATOM 3269 C CA . GLY A 1 485 ? 107.418 50.526 44.624 1.00 40.70 442 GLY A CA 1
ATOM 3270 C C . GLY A 1 485 ? 106.903 49.187 44.125 1.00 43.46 442 GLY A C 1
ATOM 3271 O O . GLY A 1 485 ? 107.526 48.146 44.357 1.00 45.22 442 GLY A O 1
ATOM 3272 N N . ILE A 1 486 ? 105.768 49.198 43.424 1.00 44.23 443 ILE A N 1
ATOM 3273 C CA . ILE A 1 486 ? 105.248 47.979 42.807 1.00 44.48 443 ILE A CA 1
ATOM 3274 C C . ILE A 1 486 ? 106.177 47.494 41.692 1.00 48.98 443 ILE A C 1
ATOM 3275 O O . ILE A 1 486 ? 106.435 46.290 41.562 1.00 49.52 443 ILE A O 1
ATOM 3280 N N . LEU A 1 487 ? 106.745 48.420 40.913 1.00 49.66 444 LEU A N 1
ATOM 3281 C CA . LEU A 1 487 ? 107.744 48.036 39.912 1.00 43.71 444 LEU A CA 1
ATOM 3282 C C . LEU A 1 487 ? 109.015 47.486 40.558 1.00 39.32 444 LEU A C 1
ATOM 3283 O O . LEU A 1 487 ? 109.641 46.564 40.021 1.00 31.48 444 LEU A O 1
ATOM 3288 N N . GLY A 1 488 ? 109.407 48.038 41.708 1.00 39.44 445 GLY A N 1
ATOM 3289 C CA . GLY A 1 488 ? 110.562 47.515 42.419 1.00 36.32 445 GLY A CA 1
ATOM 3290 C C . GLY A 1 488 ? 110.329 46.125 42.980 1.00 39.71 445 GLY A C 1
ATOM 3291 O O . GLY A 1 488 ? 111.239 45.293 42.991 1.00 45.92 445 GLY A O 1
ATOM 3292 N N . LEU A 1 489 ? 109.111 45.855 43.457 1.00 35.32 446 LEU A N 1
ATOM 3293 C CA . LEU A 1 489 ? 108.760 44.488 43.837 1.00 35.46 446 LEU A CA 1
ATOM 3294 C C . LEU A 1 489 ? 108.709 43.558 42.634 1.00 39.57 446 LEU A C 1
ATOM 3295 O O . LEU A 1 489 ? 108.951 42.356 42.775 1.00 45.12 446 LEU A O 1
ATOM 3300 N N . GLY A 1 490 ? 108.383 44.084 41.455 1.00 43.07 447 GLY A N 1
ATOM 3301 C CA . GLY A 1 490 ? 108.342 43.238 40.275 1.00 35.49 447 GLY A CA 1
ATOM 3302 C C . GLY A 1 490 ? 109.720 42.869 39.764 1.00 38.59 447 GLY A C 1
ATOM 3303 O O . GLY A 1 490 ? 109.929 41.757 39.273 1.00 39.96 447 GLY A O 1
ATOM 3304 N N . ILE A 1 491 ? 110.675 43.795 39.870 1.00 44.97 448 ILE A N 1
ATOM 3305 C CA . ILE A 1 491 ? 112.031 43.532 39.395 1.00 46.53 448 ILE A CA 1
ATOM 3306 C C . ILE A 1 491 ? 112.734 42.516 40.287 1.00 51.59 448 ILE A C 1
ATOM 3307 O O . ILE A 1 491 ? 113.370 41.576 39.797 1.00 59.66 448 ILE A O 1
ATOM 3312 N N . ALA A 1 492 ? 112.587 42.650 41.600 1.00 52.66 449 ALA A N 1
ATOM 3313 C CA . ALA A 1 492 ? 113.249 41.774 42.559 1.00 56.55 449 ALA A CA 1
ATOM 3314 C C . ALA A 1 492 ? 112.544 40.439 42.761 1.00 56.80 449 ALA A C 1
ATOM 3315 O O . ALA A 1 492 ? 112.925 39.697 43.669 1.00 53.42 449 ALA A O 1
ATOM 3317 N N . ALA A 1 493 ? 111.542 40.115 41.962 1.00 52.91 450 ALA A N 1
ATOM 3318 C CA . ALA A 1 493 ? 110.813 38.869 42.147 1.00 45.67 450 ALA A CA 1
ATOM 3319 C C . ALA A 1 493 ? 111.633 37.701 41.612 1.00 55.99 450 ALA A C 1
ATOM 3320 O O . ALA A 1 493 ? 112.040 37.722 40.448 1.00 59.55 450 ALA A O 1
ATOM 3322 N N . PRO A 1 494 ? 111.896 36.678 42.424 1.00 60.61 451 PRO A N 1
ATOM 3323 C CA . PRO A 1 494 ? 112.663 35.527 41.929 1.00 65.40 451 PRO A CA 1
ATOM 3324 C C . PRO A 1 494 ? 111.844 34.557 41.089 1.00 69.57 451 PRO A C 1
ATOM 3325 O O . PRO A 1 494 ? 112.376 33.968 40.144 1.00 73.77 451 PRO A O 1
ATOM 3329 N N . ASN A 1 495 ? 110.564 34.380 41.406 1.00 65.81 452 ASN A N 1
ATOM 3330 C CA . ASN A 1 495 ? 109.751 33.368 40.742 1.00 65.23 452 ASN A CA 1
ATOM 3331 C C . ASN A 1 495 ? 108.285 33.791 40.769 1.00 71.13 452 ASN A C 1
ATOM 3332 O O . ASN A 1 495 ? 107.954 34.934 41.095 1.00 72.80 452 ASN A O 1
ATOM 3337 N N . LEU A 1 496 ? 107.405 32.848 40.423 1.00 68.83 453 LEU A N 1
ATOM 3338 C CA . LEU A 1 496 ? 105.973 33.107 40.320 1.00 66.53 453 LEU A CA 1
ATOM 3339 C C . LEU A 1 496 ? 105.283 33.123 41.677 1.00 62.19 453 LEU A C 1
ATOM 3340 O O . LEU A 1 496 ? 104.334 33.897 41.874 1.00 63.05 453 LEU A O 1
ATOM 3345 N N . ALA A 1 497 ? 105.738 32.278 42.608 1.00 48.02 454 ALA A N 1
ATOM 3346 C CA . ALA A 1 497 ? 105.105 32.175 43.918 1.00 34.04 454 ALA A CA 1
ATOM 3347 C C . ALA A 1 497 ? 105.237 33.463 44.715 1.00 33.46 454 ALA A C 1
ATOM 3348 O O . ALA A 1 497 ? 104.319 33.826 45.461 1.00 36.20 454 ALA A O 1
ATOM 3350 N N . PHE A 1 498 ? 106.342 34.187 44.534 1.00 27.21 455 PHE A N 1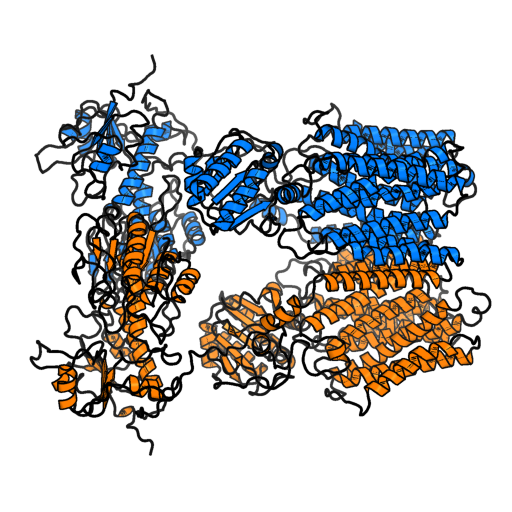
ATOM 3351 C CA . PHE A 1 498 ? 106.499 35.482 45.182 1.00 31.78 455 PHE A CA 1
ATOM 3352 C C . PHE A 1 498 ? 105.498 36.497 44.646 1.00 35.59 455 PHE A C 1
ATOM 3353 O O . PHE A 1 498 ? 104.916 37.264 45.420 1.00 37.35 455 PHE A O 1
ATOM 3361 N N . SER A 1 499 ? 105.259 36.492 43.333 1.00 34.52 456 SER A N 1
ATOM 3362 C CA . SER A 1 499 ? 104.287 37.410 42.744 1.00 31.82 456 SER A CA 1
ATOM 3363 C C . SER A 1 499 ? 102.868 37.087 43.193 1.00 33.19 456 SER A C 1
ATOM 3364 O O . SER A 1 499 ? 102.089 37.999 43.504 1.00 34.95 456 SER A O 1
ATOM 3367 N N . GLN A 1 500 ? 102.527 35.795 43.250 1.00 29.50 457 GLN A N 1
ATOM 3368 C CA . GLN A 1 500 ? 101.214 35.387 43.742 1.00 28.83 457 GLN A CA 1
ATOM 3369 C C . GLN A 1 500 ? 101.025 35.772 45.203 1.00 33.61 457 GLN A C 1
ATOM 3370 O O . GLN A 1 500 ? 99.933 36.204 45.605 1.00 34.55 457 GLN A O 1
ATOM 3376 N N . MET A 1 501 ? 102.090 35.660 46.005 1.00 24.79 458 MET A N 1
ATOM 3377 C CA . MET A 1 501 ? 101.966 36.003 47.413 1.00 17.11 458 MET A CA 1
ATOM 3378 C C . MET A 1 501 ? 101.858 37.510 47.610 1.00 16.24 458 MET A C 1
ATOM 3379 O O . MET A 1 501 ? 101.142 37.959 48.508 1.00 15.09 458 MET A O 1
ATOM 3384 N N . VAL A 1 502 ? 102.490 38.303 46.740 1.00 24.66 459 VAL A N 1
ATOM 3385 C CA . VAL A 1 502 ? 102.336 39.757 46.801 1.00 26.22 459 VAL A CA 1
ATOM 3386 C C . VAL A 1 502 ? 100.916 40.172 46.407 1.00 26.80 459 VAL A C 1
ATOM 3387 O O . VAL A 1 502 ? 100.329 41.076 47.022 1.00 29.10 459 VAL A O 1
ATOM 3391 N N . THR A 1 503 ? 100.317 39.483 45.424 1.00 29.56 460 THR A N 1
ATOM 3392 C CA . THR A 1 503 ? 98.938 39.800 45.037 1.00 31.61 460 THR A CA 1
ATOM 3393 C C . THR A 1 503 ? 97.944 39.470 46.149 1.00 36.97 460 THR A C 1
ATOM 3394 O O . THR A 1 503 ? 97.072 40.291 46.477 1.00 39.08 460 THR A O 1
ATOM 3398 N N . THR A 1 504 ? 98.063 38.277 46.750 1.00 31.04 461 THR A N 1
ATOM 3399 C CA . THR A 1 504 ? 97.142 37.940 47.836 1.00 28.87 461 THR A CA 1
ATOM 3400 C C . THR A 1 504 ? 97.419 38.767 49.091 1.00 24.86 461 THR A C 1
ATOM 3401 O O . THR A 1 504 ? 96.485 39.054 49.847 1.00 21.03 461 THR A O 1
ATOM 3405 N N . PHE A 1 505 ? 98.656 39.245 49.274 1.00 27.43 462 PHE A N 1
ATOM 3406 C CA . PHE A 1 505 ? 98.958 40.166 50.364 1.00 30.13 462 PHE A CA 1
ATOM 3407 C C . PHE A 1 505 ? 98.269 41.510 50.181 1.00 32.84 462 PHE A C 1
ATOM 3408 O O . PHE A 1 505 ? 97.684 42.040 51.131 1.00 41.06 462 PHE A O 1
ATOM 3416 N N . GLY A 1 506 ? 98.322 42.072 48.971 1.00 42.39 463 GLY A N 1
ATOM 3417 C CA . GLY A 1 506 ? 97.680 43.357 48.737 1.00 21.26 463 GLY A CA 1
ATOM 3418 C C . GLY A 1 506 ? 96.167 43.290 48.830 1.00 16.75 463 GLY A C 1
ATOM 3419 O O . GLY A 1 506 ? 95.529 44.177 49.413 1.00 16.63 463 GLY A O 1
ATOM 3420 N N . LEU A 1 507 ? 95.576 42.218 48.292 1.00 17.43 464 LEU A N 1
ATOM 3421 C CA . LEU A 1 507 ? 94.127 42.060 48.378 1.00 20.65 464 LEU A CA 1
ATOM 3422 C C . LEU A 1 507 ? 93.663 41.822 49.811 1.00 19.88 464 LEU A C 1
ATOM 3423 O O . LEU A 1 507 ? 92.659 42.406 50.242 1.00 20.51 464 LEU A O 1
ATOM 3428 N N . ALA A 1 508 ? 94.392 41.002 50.578 1.00 23.82 465 ALA A N 1
ATOM 3429 C CA . ALA A 1 508 ? 94.027 40.792 51.973 1.00 20.70 465 ALA A CA 1
ATOM 3430 C C . ALA A 1 508 ? 94.269 42.036 52.814 1.00 26.21 465 ALA A C 1
ATOM 3431 O O . ALA A 1 508 ? 93.569 42.250 53.805 1.00 35.97 465 ALA A O 1
ATOM 3433 N N . GLY A 1 509 ? 95.215 42.888 52.417 1.00 28.38 466 GLY A N 1
ATOM 3434 C CA . GLY A 1 509 ? 95.404 44.140 53.126 1.00 30.60 466 GLY A CA 1
ATOM 3435 C C . GLY A 1 509 ? 94.271 45.118 52.896 1.00 21.51 466 GLY A C 1
ATOM 3436 O O . GLY A 1 509 ? 93.862 45.828 53.814 1.00 21.19 466 GLY A O 1
ATOM 3437 N N . ILE A 1 510 ? 93.733 45.156 51.675 1.00 30.94 467 ILE A N 1
ATOM 3438 C CA . ILE A 1 510 ? 92.577 46.018 51.419 1.00 25.66 467 ILE A CA 1
ATOM 3439 C C . ILE A 1 510 ? 91.327 45.483 52.124 1.00 23.68 467 ILE A C 1
ATOM 3440 O O . ILE A 1 510 ? 90.517 46.259 52.662 1.00 18.05 467 ILE A O 1
ATOM 3445 N N . VAL A 1 511 ? 91.165 44.152 52.156 1.00 25.38 468 VAL A N 1
ATOM 3446 C CA . VAL A 1 511 ? 90.070 43.534 52.911 1.00 26.09 468 VAL A CA 1
ATOM 3447 C C . VAL A 1 511 ? 90.183 43.858 54.397 1.00 26.93 468 VAL A C 1
ATOM 3448 O O . VAL A 1 511 ? 89.198 44.251 55.036 1.00 25.34 468 VAL A O 1
ATOM 3452 N N . GLY A 1 512 ? 91.390 43.746 54.956 1.00 24.96 469 GLY A N 1
ATOM 3453 C CA . GLY A 1 512 ? 91.627 44.125 56.334 1.00 20.34 469 GLY A CA 1
ATOM 3454 C C . GLY A 1 512 ? 91.502 45.607 56.606 1.00 18.21 469 GLY A C 1
ATOM 3455 O O . GLY A 1 512 ? 91.242 45.987 57.747 1.00 19.05 469 GLY A O 1
ATOM 3456 N N . TYR A 1 513 ? 91.699 46.454 55.598 1.00 22.60 470 TYR A N 1
ATOM 3457 C CA . TYR A 1 513 ? 91.423 47.873 55.781 1.00 20.64 470 TYR A CA 1
ATOM 3458 C C . TYR A 1 513 ? 89.933 48.113 55.937 1.00 18.65 470 TYR A C 1
ATOM 3459 O O . TYR A 1 513 ? 89.501 48.817 56.854 1.00 13.35 470 TYR A O 1
ATOM 3468 N N . HIS A 1 514 ? 89.133 47.564 55.022 1.00 20.58 471 HIS A N 1
ATOM 3469 C CA . HIS A 1 514 ? 87.706 47.867 55.047 1.00 15.19 471 HIS A CA 1
ATOM 3470 C C . HIS A 1 514 ? 86.977 47.172 56.188 1.00 15.15 471 HIS A C 1
ATOM 3471 O O . HIS A 1 514 ? 85.959 47.686 56.658 1.00 15.51 471 HIS A O 1
ATOM 3478 N N . THR A 1 515 ? 87.461 46.020 56.651 1.00 21.60 472 THR A N 1
ATOM 3479 C CA . THR A 1 515 ? 86.707 45.309 57.676 1.00 22.11 472 THR A CA 1
ATOM 3480 C C . THR A 1 515 ? 86.974 45.827 59.085 1.00 26.05 472 THR A C 1
ATOM 3481 O O . THR A 1 515 ? 86.198 45.521 59.992 1.00 35.16 472 THR A O 1
ATOM 3485 N N . VAL A 1 516 ? 88.029 46.613 59.288 1.00 25.72 473 VAL A N 1
ATOM 3486 C CA . VAL A 1 516 ? 88.339 47.137 60.613 1.00 22.66 473 VAL A CA 1
ATOM 3487 C C . VAL A 1 516 ? 87.689 48.503 60.838 1.00 22.58 473 VAL A C 1
ATOM 3488 O O . VAL A 1 516 ? 87.292 48.824 61.962 1.00 27.05 473 VAL A O 1
ATOM 3492 N N . TRP A 1 517 ? 87.490 49.295 59.783 1.00 24.55 474 TRP A N 1
ATOM 3493 C CA . TRP A 1 517 ? 86.693 50.506 59.938 1.00 23.05 474 TRP A CA 1
ATOM 3494 C C . TRP A 1 517 ? 85.216 50.210 60.153 1.00 23.25 474 TRP A C 1
ATOM 3495 O O . TRP A 1 517 ? 84.487 51.084 60.630 1.00 27.10 474 TRP A O 1
ATOM 3506 N N . GLY A 1 518 ? 84.763 49.002 59.833 1.00 20.75 475 GLY A N 1
ATOM 3507 C CA . GLY A 1 518 ? 83.372 48.651 60.004 1.00 22.97 475 GLY A CA 1
ATOM 3508 C C . GLY A 1 518 ? 82.969 48.204 61.389 1.00 26.60 475 GLY A C 1
ATOM 3509 O O . GLY A 1 518 ? 81.768 48.084 61.638 1.00 31.90 475 GLY A O 1
ATOM 3510 N N . VAL A 1 519 ? 83.920 47.964 62.297 1.00 27.50 476 VAL A N 1
ATOM 3511 C CA . VAL A 1 519 ? 83.558 47.483 63.624 1.00 28.61 476 VAL A CA 1
ATOM 3512 C C . VAL A 1 519 ? 82.934 48.613 64.431 1.00 36.41 476 VAL A C 1
ATOM 3513 O O . VAL A 1 519 ? 83.145 49.801 64.158 1.00 41.33 476 VAL A O 1
ATOM 3517 N N . THR A 1 520 ? 82.122 48.235 65.409 1.00 44.19 477 THR A N 1
ATOM 3518 C CA . THR A 1 520 ? 81.539 49.208 66.313 1.00 39.00 477 THR A CA 1
ATOM 3519 C C . THR A 1 520 ? 82.632 49.773 67.214 1.00 47.64 477 THR A C 1
ATOM 3520 O O . THR A 1 520 ? 83.497 49.024 67.673 1.00 59.24 477 THR A O 1
ATOM 3524 N N . PRO A 1 521 ? 82.646 51.089 67.455 1.00 43.00 478 PRO A N 1
ATOM 3525 C CA . PRO A 1 521 ? 83.611 51.656 68.410 1.00 38.56 478 PRO A CA 1
ATOM 3526 C C . PRO A 1 521 ? 83.430 51.189 69.850 1.00 41.47 478 PRO A C 1
ATOM 3527 O O . PRO A 1 521 ? 84.349 51.377 70.653 1.00 38.25 478 PRO A O 1
ATOM 3531 N N . ALA A 1 522 ? 82.299 50.589 70.202 1.00 35.00 479 ALA A N 1
ATOM 3532 C CA . ALA A 1 522 ? 82.134 50.027 71.531 1.00 31.69 479 ALA A CA 1
ATOM 3533 C C . ALA A 1 522 ? 82.817 48.677 71.697 1.00 35.42 479 ALA A C 1
ATOM 3534 O O . ALA A 1 522 ? 82.857 48.155 72.816 1.00 34.50 479 ALA A O 1
ATOM 3536 N N . LEU A 1 523 ? 83.354 48.099 70.628 1.00 27.29 480 LEU A N 1
ATOM 3537 C CA . LEU A 1 523 ? 83.937 46.766 70.662 1.00 23.71 480 LEU A CA 1
ATOM 3538 C C . LEU A 1 523 ? 85.384 46.769 70.194 1.00 31.56 480 LEU A C 1
ATOM 3539 O O . LEU A 1 523 ? 85.829 45.838 69.525 1.00 33.68 480 LEU A O 1
ATOM 3544 N N . HIS A 1 524 ? 86.148 47.810 70.529 1.00 25.44 481 HIS A N 1
ATOM 3545 C CA . HIS A 1 524 ? 87.543 47.822 70.110 1.00 22.79 481 HIS A CA 1
ATOM 3546 C C . HIS A 1 524 ? 88.423 46.909 70.949 1.00 26.14 481 HIS A C 1
ATOM 3547 O O . HIS A 1 524 ? 89.463 46.457 70.464 1.00 31.15 481 HIS A O 1
ATOM 3554 N N . SER A 1 525 ? 88.075 46.666 72.201 1.00 24.62 482 SER A N 1
ATOM 3555 C CA . SER A 1 525 ? 88.859 45.721 72.993 1.00 30.35 482 SER A CA 1
ATOM 3556 C C . SER A 1 525 ? 88.555 44.240 72.732 1.00 26.42 482 SER A C 1
ATOM 3557 O O . SER A 1 525 ? 89.501 43.437 72.785 1.00 31.35 482 SER A O 1
ATOM 3560 N N . PRO A 1 526 ? 87.311 43.801 72.443 1.00 29.08 483 PRO A N 1
ATOM 3561 C CA . PRO A 1 526 ? 87.177 42.450 71.876 1.00 29.35 483 PRO A CA 1
ATOM 3562 C C . PRO A 1 526 ? 87.834 42.304 70.519 1.00 24.20 483 PRO A C 1
ATOM 3563 O O . PRO A 1 526 ? 88.257 41.195 70.180 1.00 26.36 483 PRO A O 1
ATOM 3567 N N . LEU A 1 527 ? 87.965 43.396 69.759 1.00 21.97 484 LEU A N 1
ATOM 3568 C CA . LEU A 1 527 ? 88.740 43.376 68.524 1.00 20.11 484 LEU A CA 1
ATOM 3569 C C . LEU A 1 527 ? 90.198 43.028 68.790 1.00 19.67 484 LEU A C 1
ATOM 3570 O O . LEU A 1 527 ? 90.775 42.173 68.110 1.00 22.00 484 LEU A O 1
ATOM 3575 N N . MET A 1 528 ? 90.798 43.649 69.809 1.00 17.91 485 MET A N 1
ATOM 3576 C CA . MET A 1 528 ? 92.199 43.378 70.113 1.00 22.54 485 MET A CA 1
ATOM 3577 C C . MET A 1 528 ? 92.387 41.983 70.684 1.00 21.20 485 MET A C 1
ATOM 3578 O O . MET A 1 528 ? 93.361 41.300 70.345 1.00 27.39 485 MET A O 1
ATOM 3583 N N . SER A 1 529 ? 91.455 41.531 71.527 1.00 18.19 486 SER A N 1
ATOM 3584 C CA . SER A 1 529 ? 91.568 40.185 72.082 1.00 17.87 486 SER A CA 1
ATOM 3585 C C . SER A 1 529 ? 91.394 39.119 71.006 1.00 20.76 486 SER A C 1
ATOM 3586 O O . SER A 1 529 ? 92.107 38.109 71.007 1.00 30.17 486 SER A O 1
ATOM 3589 N N . VAL A 1 530 ? 90.492 39.336 70.045 1.00 20.50 487 VAL A N 1
ATOM 3590 C CA . VAL A 1 530 ? 90.320 38.326 69.010 1.00 16.20 487 VAL A CA 1
ATOM 3591 C C . VAL A 1 530 ? 91.439 38.393 67.977 1.00 17.37 487 VAL A C 1
ATOM 3592 O O . VAL A 1 530 ? 91.758 37.370 67.366 1.00 20.36 487 VAL A O 1
ATOM 3596 N N . THR A 1 531 ? 92.099 39.544 67.797 1.00 21.44 488 THR A N 1
ATOM 3597 C CA . THR A 1 531 ? 93.277 39.535 66.937 1.00 20.18 488 THR A CA 1
ATOM 3598 C C . THR A 1 531 ? 94.467 38.882 67.620 1.00 25.73 488 THR A C 1
ATOM 3599 O O . THR A 1 531 ? 95.278 38.247 66.945 1.00 31.30 488 THR A O 1
ATOM 3603 N N . ASN A 1 532 ? 94.576 38.985 68.948 1.00 28.86 489 ASN A N 1
ATOM 3604 C CA . ASN A 1 532 ? 95.581 38.181 69.641 1.00 31.82 489 ASN A CA 1
ATOM 3605 C C . ASN A 1 532 ? 95.243 36.696 69.602 1.00 31.29 489 ASN A C 1
ATOM 3606 O O . ASN A 1 532 ? 96.149 35.859 69.653 1.00 29.75 489 ASN A O 1
ATOM 3611 N N . ALA A 1 533 ? 93.958 36.350 69.527 1.00 34.20 490 ALA A N 1
ATOM 3612 C CA . ALA A 1 533 ? 93.581 34.949 69.362 1.00 28.92 490 ALA A CA 1
ATOM 3613 C C . ALA A 1 533 ? 93.946 34.429 67.978 1.00 29.47 490 ALA A C 1
ATOM 3614 O O . ALA A 1 533 ? 94.493 33.329 67.846 1.00 26.39 490 ALA A O 1
ATOM 3616 N N . ILE A 1 534 ? 93.654 35.210 66.938 1.00 32.58 491 ILE A N 1
ATOM 3617 C CA . ILE A 1 534 ? 93.918 34.789 65.566 1.00 22.89 491 ILE A CA 1
ATOM 3618 C C . ILE A 1 534 ? 95.415 34.844 65.256 1.00 20.76 491 ILE A C 1
ATOM 3619 O O . ILE A 1 534 ? 95.921 34.038 64.467 1.00 16.97 491 ILE A O 1
ATOM 3624 N N . SER A 1 535 ? 96.172 35.706 65.943 1.00 22.61 492 SER A N 1
ATOM 3625 C CA . SER A 1 535 ? 97.619 35.747 65.757 1.00 22.62 492 SER A CA 1
ATOM 3626 C C . SER A 1 535 ? 98.339 34.573 66.401 1.00 27.33 492 SER A C 1
ATOM 3627 O O . SER A 1 535 ? 99.560 34.472 66.263 1.00 31.12 492 SER A O 1
ATOM 3630 N N . GLY A 1 536 ? 97.620 33.681 67.079 1.00 26.24 493 GLY A N 1
ATOM 3631 C CA . GLY A 1 536 ? 98.160 32.425 67.554 1.00 21.91 493 GLY A CA 1
ATOM 3632 C C . GLY A 1 536 ? 98.287 31.371 66.475 1.00 30.71 493 GLY A C 1
ATOM 3633 O O . GLY A 1 536 ? 98.616 30.221 66.767 1.00 36.37 493 GLY A O 1
ATOM 3634 N N . LEU A 1 537 ? 98.041 31.750 65.219 1.00 31.39 494 LEU A N 1
ATOM 3635 C CA . LEU A 1 537 ? 98.349 30.934 64.053 1.00 26.90 494 LEU A CA 1
ATOM 3636 C C . LEU A 1 537 ? 99.824 30.965 63.672 1.00 32.62 494 LEU A C 1
ATOM 3637 O O . LEU A 1 537 ? 100.172 30.475 62.599 1.00 34.18 494 LEU A O 1
ATOM 3642 N N . THR A 1 538 ? 100.702 31.514 64.516 1.00 32.10 495 THR A N 1
ATOM 3643 C CA . THR A 1 538 ? 102.129 31.239 64.409 1.00 33.34 495 THR A CA 1
ATOM 3644 C C . THR A 1 538 ? 102.481 29.808 64.807 1.00 39.26 495 THR A C 1
ATOM 3645 O O . THR A 1 538 ? 103.633 29.403 64.627 1.00 37.80 495 THR A O 1
ATOM 3649 N N . ALA A 1 539 ? 101.529 29.048 65.361 1.00 40.99 496 ALA A N 1
ATOM 3650 C CA . ALA A 1 539 ? 101.716 27.615 65.553 1.00 38.13 496 ALA A CA 1
ATOM 3651 C C . ALA A 1 539 ? 101.737 26.873 64.230 1.00 37.53 496 ALA A C 1
ATOM 3652 O O . ALA A 1 539 ? 102.324 25.791 64.142 1.00 40.09 496 ALA A O 1
ATOM 3654 N N . VAL A 1 540 ? 101.080 27.424 63.207 1.00 36.84 497 VAL A N 1
ATOM 3655 C CA . VAL A 1 540 ? 101.116 26.835 61.871 1.00 40.01 497 VAL A CA 1
ATOM 3656 C C . VAL A 1 540 ? 102.533 26.868 61.321 1.00 36.75 497 VAL A C 1
ATOM 3657 O O . VAL A 1 540 ? 103.011 25.897 60.726 1.00 40.62 497 VAL A O 1
ATOM 3661 N N . GLY A 1 541 ? 103.243 27.971 61.551 1.00 33.63 498 GLY A N 1
ATOM 3662 C CA . GLY A 1 541 ? 104.647 28.026 61.202 1.00 35.10 498 GLY A CA 1
ATOM 3663 C C . GLY A 1 541 ? 105.528 27.182 62.091 1.00 40.98 498 GLY A C 1
ATOM 3664 O O . GLY A 1 541 ? 106.625 26.799 61.676 1.00 40.68 498 GLY A O 1
ATOM 3665 N N . GLY A 1 542 ? 105.073 26.882 63.305 1.00 42.73 499 GLY A N 1
ATOM 3666 C CA . GLY A 1 542 ? 105.854 26.034 64.184 1.00 31.14 499 GLY A CA 1
ATOM 3667 C C . GLY A 1 542 ? 105.738 24.562 63.839 1.00 37.36 499 GLY A C 1
ATOM 3668 O O . GLY A 1 542 ? 106.694 23.807 64.012 1.00 41.10 499 GLY A O 1
ATOM 3669 N N . LEU A 1 543 ? 104.573 24.135 63.345 1.00 33.03 500 LEU A N 1
ATOM 3670 C CA . LEU A 1 543 ? 104.364 22.717 63.065 1.00 31.92 500 LEU A CA 1
ATOM 3671 C C . LEU A 1 543 ? 105.135 22.251 61.840 1.00 39.57 500 LEU A C 1
ATOM 3672 O O . LEU A 1 543 ? 105.549 21.089 61.783 1.00 43.76 500 LEU A O 1
ATOM 3677 N N . VAL A 1 544 ? 105.331 23.128 60.856 1.00 45.27 501 VAL A N 1
ATOM 3678 C CA . VAL A 1 544 ? 105.971 22.718 59.612 1.00 46.21 501 VAL A CA 1
ATOM 3679 C C . VAL A 1 544 ? 107.461 22.493 59.829 1.00 47.22 501 VAL A C 1
ATOM 3680 O O . VAL A 1 544 ? 108.054 21.578 59.245 1.00 56.83 501 VAL A O 1
ATOM 3684 N N . LEU A 1 545 ? 108.075 23.273 60.714 1.00 50.80 502 LEU A N 1
ATOM 3685 C CA . LEU A 1 545 ? 109.480 23.127 61.057 1.00 49.95 502 LEU A CA 1
ATOM 3686 C C . LEU A 1 545 ? 109.701 22.163 62.217 1.00 49.08 502 LEU A C 1
ATOM 3687 O O . LEU A 1 545 ? 110.757 22.208 62.854 1.00 57.44 502 LEU A O 1
ATOM 3692 N N . MET A 1 546 ? 108.734 21.299 62.502 1.00 42.17 503 MET A N 1
ATOM 3693 C CA . MET A 1 546 ? 108.745 20.435 63.673 1.00 45.55 503 MET A CA 1
ATOM 3694 C C . MET A 1 546 ? 108.829 18.990 63.211 1.00 50.17 503 MET A C 1
ATOM 3695 O O . MET A 1 546 ? 108.014 18.550 62.395 1.00 58.11 503 MET A O 1
ATOM 3700 N N . GLY A 1 547 ? 109.815 18.257 63.720 1.00 51.86 504 GLY A N 1
ATOM 3701 C CA . GLY A 1 547 ? 110.041 16.907 63.253 1.00 63.69 504 GLY A CA 1
ATOM 3702 C C . GLY A 1 547 ? 110.634 16.029 64.333 1.00 70.12 504 GLY A C 1
ATOM 3703 O O . GLY A 1 547 ? 110.919 16.479 65.443 1.00 70.84 504 GLY A O 1
ATOM 3704 N N . GLY A 1 548 ? 110.803 14.754 63.994 1.00 71.10 505 GLY A N 1
ATOM 3705 C CA . GLY A 1 548 ? 111.445 13.813 64.887 1.00 63.27 505 GLY A CA 1
ATOM 3706 C C . GLY A 1 548 ? 110.551 12.702 65.395 1.00 69.81 505 GLY A C 1
ATOM 3707 O O . GLY A 1 548 ? 110.021 11.902 64.620 1.00 73.47 505 GLY A O 1
ATOM 3708 N N . HIS A 1 549 ? 110.373 12.660 66.712 1.00 69.08 506 HIS A N 1
ATOM 3709 C CA . HIS A 1 549 ? 109.734 11.562 67.430 1.00 70.95 506 HIS A CA 1
ATOM 3710 C C . HIS A 1 549 ? 109.025 12.138 68.644 1.00 69.88 506 HIS A C 1
ATOM 3711 O O . HIS A 1 549 ? 108.520 13.259 68.565 1.00 80.91 506 HIS A O 1
ATOM 3718 N N . LEU A 1 550 ? 108.871 11.344 69.713 1.00 65.86 507 LEU A N 1
ATOM 3719 C CA . LEU A 1 550 ? 108.369 11.855 70.994 1.00 72.62 507 LEU A CA 1
ATOM 3720 C C . LEU A 1 550 ? 109.098 13.109 71.477 1.00 76.86 507 LEU A C 1
ATOM 3721 O O . LEU A 1 550 ? 108.488 13.972 72.115 1.00 76.24 507 LEU A O 1
ATOM 3726 N N . TYR A 1 551 ? 110.391 13.227 71.192 1.00 75.69 508 TYR A N 1
ATOM 3727 C CA . TYR A 1 551 ? 111.196 14.359 71.610 1.00 66.29 508 TYR A CA 1
ATOM 3728 C C . TYR A 1 551 ? 111.938 14.929 70.411 1.00 66.40 508 TYR A C 1
ATOM 3729 O O . TYR A 1 551 ? 112.162 14.216 69.429 1.00 69.42 508 TYR A O 1
ATOM 3738 N N . PRO A 1 552 ? 112.295 16.216 70.442 1.00 65.95 509 PRO A N 1
ATOM 3739 C CA . PRO A 1 552 ? 113.051 16.794 69.326 1.00 65.59 509 PRO A CA 1
ATOM 3740 C C . PRO A 1 552 ? 114.453 16.219 69.225 1.00 74.53 509 PRO A C 1
ATOM 3741 O O . PRO A 1 552 ? 115.085 15.876 70.226 1.00 77.44 509 PRO A O 1
ATOM 3745 N N . SER A 1 553 ? 114.939 16.117 67.988 1.00 76.96 510 SER A N 1
ATOM 3746 C CA . SER A 1 553 ? 116.269 15.586 67.716 1.00 76.00 510 SER A CA 1
ATOM 3747 C C . SER A 1 553 ? 117.314 16.690 67.595 1.00 75.93 510 SER A C 1
ATOM 3748 O O . SER A 1 553 ? 118.293 16.706 68.344 1.00 75.80 510 SER A O 1
ATOM 3751 N N . THR A 1 554 ? 117.124 17.615 66.661 1.00 80.44 511 THR A N 1
ATOM 3752 C CA . THR A 1 554 ? 118.067 18.698 66.432 1.00 79.24 511 THR A CA 1
ATOM 3753 C C . THR A 1 554 ? 117.585 19.974 67.114 1.00 74.27 511 THR A C 1
ATOM 3754 O O . THR A 1 554 ? 116.465 20.054 67.620 1.00 74.25 511 THR A O 1
ATOM 3758 N N . THR A 1 555 ? 118.457 20.984 67.129 1.00 69.31 512 THR A N 1
ATOM 3759 C CA . THR A 1 555 ? 118.094 22.247 67.764 1.00 75.23 512 THR A CA 1
ATOM 3760 C C . THR A 1 555 ? 117.101 23.039 66.920 1.00 72.81 512 THR A C 1
ATOM 3761 O O . THR A 1 555 ? 116.277 23.778 67.473 1.00 73.08 512 THR A O 1
ATOM 3765 N N . SER A 1 556 ? 117.138 22.873 65.595 1.00 67.18 513 SER A N 1
ATOM 3766 C CA . SER A 1 556 ? 116.175 23.546 64.734 1.00 57.55 513 SER A CA 1
ATOM 3767 C C . SER A 1 556 ? 114.782 22.968 64.915 1.00 54.76 513 SER A C 1
ATOM 3768 O O . SER A 1 556 ? 113.788 23.700 64.874 1.00 60.65 513 SER A O 1
ATOM 3771 N N . GLN A 1 557 ? 114.690 21.658 65.121 1.00 47.64 514 GLN A N 1
ATOM 3772 C CA . GLN A 1 557 ? 113.419 21.029 65.434 1.00 39.30 514 GLN A CA 1
ATOM 3773 C C . GLN A 1 557 ? 112.980 21.297 66.864 1.00 40.15 514 GLN A C 1
ATOM 3774 O O . GLN A 1 557 ? 111.789 21.180 67.165 1.00 43.17 514 GLN A O 1
ATOM 3780 N N . GLY A 1 558 ? 113.915 21.646 67.750 1.00 33.23 515 GLY A N 1
ATOM 3781 C CA . GLY A 1 558 ? 113.563 21.987 69.113 1.00 31.48 515 GLY A CA 1
ATOM 3782 C C . GLY A 1 558 ? 113.105 23.413 69.302 1.00 37.38 515 GLY A C 1
ATOM 3783 O O . GLY A 1 558 ? 112.379 23.692 70.260 1.00 30.43 515 GLY A O 1
ATOM 3784 N N . LEU A 1 559 ? 113.531 24.326 68.425 1.00 42.34 516 LEU A N 1
ATOM 3785 C CA . LEU A 1 559 ? 113.006 25.688 68.475 1.00 40.78 516 LEU A CA 1
ATOM 3786 C C . LEU A 1 559 ? 111.545 25.735 68.046 1.00 46.90 516 LEU A C 1
ATOM 3787 O O . LEU A 1 559 ? 110.733 26.453 68.648 1.00 42.75 516 LEU A O 1
ATOM 3792 N N . ALA A 1 560 ? 111.182 24.966 67.023 1.00 35.91 517 ALA A N 1
ATOM 3793 C CA . ALA A 1 560 ? 109.790 24.911 66.591 1.00 30.55 517 ALA A CA 1
ATOM 3794 C C . ALA A 1 560 ? 109.016 23.816 67.294 1.00 45.66 517 ALA A C 1
ATOM 3795 O O . ALA A 1 560 ? 108.265 23.068 66.675 1.00 53.12 517 ALA A O 1
ATOM 3797 N N . ALA A 1 561 ? 109.172 23.730 68.581 1.00 37.38 518 ALA A N 1
ATOM 3798 C CA . ALA A 1 561 ? 108.296 23.102 69.552 1.00 27.22 518 ALA A CA 1
ATOM 3799 C C . ALA A 1 561 ? 108.034 24.053 70.697 1.00 25.77 518 ALA A C 1
ATOM 3800 O O . ALA A 1 561 ? 106.906 24.136 71.179 1.00 26.22 518 ALA A O 1
ATOM 3802 N N . LEU A 1 562 ? 109.051 24.814 71.103 1.00 29.36 519 LEU A N 1
ATOM 3803 C CA . LEU A 1 562 ? 108.844 25.966 71.967 1.00 33.93 519 LEU A CA 1
ATOM 3804 C C . LEU A 1 562 ? 107.986 27.018 71.280 1.00 32.41 519 LEU A C 1
ATOM 3805 O O . LEU A 1 562 ? 107.166 27.676 71.930 1.00 32.76 519 LEU A O 1
ATOM 3810 N N . ALA A 1 563 ? 108.143 27.173 69.959 1.00 32.61 520 ALA A N 1
ATOM 3811 C CA . ALA A 1 563 ? 107.307 28.120 69.226 1.00 26.85 520 ALA A CA 1
ATOM 3812 C C . ALA A 1 563 ? 105.853 27.665 69.177 1.00 29.81 520 ALA A C 1
ATOM 3813 O O . ALA A 1 563 ? 104.941 28.472 69.387 1.00 32.21 520 ALA A O 1
ATOM 3815 N N . THR A 1 564 ? 105.623 26.371 68.933 1.00 28.15 521 THR A N 1
ATOM 3816 C CA . THR A 1 564 ? 104.266 25.829 68.919 1.00 31.96 521 THR A CA 1
ATOM 3817 C C . THR A 1 564 ? 103.635 25.886 70.308 1.00 37.91 521 THR A C 1
ATOM 3818 O O . THR A 1 564 ? 102.450 26.219 70.449 1.00 41.56 521 THR A O 1
ATOM 3822 N N . PHE A 1 565 ? 104.444 25.642 71.341 1.00 34.78 522 PHE A N 1
ATOM 3823 C CA . PHE A 1 565 ? 104.009 25.756 72.728 1.00 35.86 522 PHE A CA 1
ATOM 3824 C C . PHE A 1 565 ? 103.562 27.173 73.073 1.00 40.49 522 PHE A C 1
ATOM 3825 O O . PHE A 1 565 ? 102.419 27.389 73.486 1.00 45.63 522 PHE A O 1
ATOM 3833 N N . ILE A 1 566 ? 104.452 28.160 72.911 1.00 38.05 523 ILE A N 1
ATOM 3834 C CA . ILE A 1 566 ? 104.101 29.520 73.319 1.00 36.00 523 ILE A CA 1
ATOM 3835 C C . ILE A 1 566 ? 103.147 30.198 72.353 1.00 36.71 523 ILE A C 1
ATOM 3836 O O . ILE A 1 566 ? 102.606 31.259 72.680 1.00 48.93 523 ILE A O 1
ATOM 3841 N N . SER A 1 567 ? 102.915 29.625 71.177 1.00 35.25 524 SER A N 1
ATOM 3842 C CA . SER A 1 567 ? 101.907 30.163 70.285 1.00 34.29 524 SER A CA 1
ATOM 3843 C C . SER A 1 567 ? 100.539 29.535 70.477 1.00 22.83 524 SER A C 1
ATOM 3844 O O . SER A 1 567 ? 99.539 30.141 70.086 1.00 23.48 524 SER A O 1
ATOM 3847 N N . SER A 1 568 ? 100.458 28.344 71.066 1.00 24.02 525 SER A N 1
ATOM 3848 C CA . SER A 1 568 ? 99.147 27.818 71.409 1.00 25.90 525 SER A CA 1
ATOM 3849 C C . SER A 1 568 ? 98.556 28.460 72.656 1.00 20.75 525 SER A C 1
ATOM 3850 O O . SER A 1 568 ? 97.382 28.225 72.952 1.00 20.92 525 SER A O 1
ATOM 3853 N N . VAL A 1 569 ? 99.336 29.249 73.395 1.00 21.09 526 VAL A N 1
ATOM 3854 C CA . VAL A 1 569 ? 98.807 29.975 74.543 1.00 23.47 526 VAL A CA 1
ATOM 3855 C C . VAL A 1 569 ? 97.873 31.087 74.080 1.00 29.91 526 VAL A C 1
ATOM 3856 O O . VAL A 1 569 ? 96.811 31.314 74.679 1.00 35.97 526 VAL A O 1
ATOM 3860 N N . ASN A 1 570 ? 98.247 31.769 72.984 1.00 28.01 527 ASN A N 1
ATOM 3861 C CA . ASN A 1 570 ? 97.486 32.898 72.452 1.00 25.27 527 ASN A CA 1
ATOM 3862 C C . ASN A 1 570 ? 96.083 32.500 72.039 1.00 29.20 527 ASN A C 1
ATOM 3863 O O . ASN A 1 570 ? 95.137 33.260 72.255 1.00 33.46 527 ASN A O 1
ATOM 3868 N N . ILE A 1 571 ? 95.936 31.310 71.458 1.00 24.84 528 ILE A N 1
ATOM 3869 C CA . ILE A 1 571 ? 94.655 30.870 70.913 1.00 27.96 528 ILE A CA 1
ATOM 3870 C C . ILE A 1 571 ? 93.627 30.711 72.024 1.00 34.76 528 ILE A C 1
ATOM 3871 O O . ILE A 1 571 ? 92.583 31.377 72.028 1.00 37.62 528 ILE A O 1
ATOM 3876 N N . ALA A 1 572 ? 93.933 29.849 72.996 1.00 26.96 529 ALA A N 1
ATOM 3877 C CA . ALA A 1 572 ? 93.027 29.595 74.108 1.00 23.55 529 ALA A CA 1
ATOM 3878 C C . ALA A 1 572 ? 92.817 30.841 74.954 1.00 25.98 529 ALA A C 1
ATOM 3879 O O . ALA A 1 572 ? 91.685 31.129 75.366 1.00 26.54 529 ALA A O 1
ATOM 3881 N N . GLY A 1 573 ? 93.881 31.627 75.162 1.00 20.69 530 GLY A N 1
ATOM 3882 C CA . GLY A 1 573 ? 93.757 32.835 75.958 1.00 16.62 530 GLY A CA 1
ATOM 3883 C C . GLY A 1 573 ? 92.863 33.878 75.320 1.00 25.26 530 GLY A C 1
ATOM 3884 O O . GLY A 1 573 ? 91.943 34.395 75.962 1.00 26.97 530 GLY A O 1
ATOM 3885 N N . GLY A 1 574 ? 93.096 34.167 74.038 1.00 22.00 531 GLY A N 1
ATOM 3886 C CA . GLY A 1 574 ? 92.315 35.178 73.357 1.00 18.19 531 GLY A CA 1
ATOM 3887 C C . GLY A 1 574 ? 90.873 34.770 73.149 1.00 21.26 531 GLY A C 1
ATOM 3888 O O . GLY A 1 574 ? 89.968 35.592 73.311 1.00 24.83 531 GLY A O 1
ATOM 3889 N N . PHE A 1 575 ? 90.627 33.491 72.830 1.00 16.43 532 PHE A N 1
ATOM 3890 C CA . PHE A 1 575 ? 89.239 33.094 72.628 1.00 21.51 532 PHE A CA 1
ATOM 3891 C C . PHE A 1 575 ? 88.461 33.008 73.942 1.00 28.09 532 PHE A C 1
ATOM 3892 O O . PHE A 1 575 ? 87.282 33.380 73.963 1.00 31.52 532 PHE A O 1
ATOM 3900 N N . LEU A 1 576 ? 89.090 32.596 75.058 1.00 28.68 533 LEU A N 1
ATOM 3901 C CA . LEU A 1 576 ? 88.382 32.695 76.335 1.00 26.71 533 LEU A CA 1
ATOM 3902 C C . LEU A 1 576 ? 88.146 34.128 76.772 1.00 25.48 533 LEU A C 1
ATOM 3903 O O . LEU A 1 576 ? 87.080 34.426 77.317 1.00 27.45 533 LEU A O 1
ATOM 3908 N N . VAL A 1 577 ? 89.120 35.023 76.595 1.00 20.93 534 VAL A N 1
ATOM 3909 C CA . VAL A 1 577 ? 88.879 36.368 77.101 1.00 23.09 534 VAL A CA 1
ATOM 3910 C C . VAL A 1 577 ? 87.881 37.105 76.208 1.00 33.25 534 VAL A C 1
ATOM 3911 O O . VAL A 1 577 ? 87.061 37.885 76.705 1.00 39.18 534 VAL A O 1
ATOM 3915 N N . THR A 1 578 ? 87.834 36.776 74.911 1.00 28.59 535 THR A N 1
ATOM 3916 C CA . THR A 1 578 ? 86.809 37.336 74.039 1.00 26.00 535 THR A CA 1
ATOM 3917 C C . THR A 1 578 ? 85.432 36.780 74.385 1.00 28.63 535 THR A C 1
ATOM 3918 O O . THR A 1 578 ? 84.443 37.521 74.381 1.00 28.16 535 THR A O 1
ATOM 3922 N N . GLN A 1 579 ? 85.354 35.489 74.724 1.00 29.42 536 GLN A N 1
ATOM 3923 C CA . GLN A 1 579 ? 84.075 34.904 75.110 1.00 25.17 536 GLN A CA 1
ATOM 3924 C C . GLN A 1 579 ? 83.592 35.445 76.452 1.00 25.94 536 GLN A C 1
ATOM 3925 O O . GLN A 1 579 ? 82.390 35.645 76.646 1.00 36.35 536 GLN A O 1
ATOM 3931 N N . ARG A 1 580 ? 84.510 35.714 77.381 1.00 23.77 537 ARG A N 1
ATOM 3932 C CA . ARG A 1 580 ? 84.123 36.293 78.661 1.00 18.59 537 ARG A CA 1
ATOM 3933 C C . ARG A 1 580 ? 83.777 37.766 78.554 1.00 22.30 537 ARG A C 1
ATOM 3934 O O . ARG A 1 580 ? 83.093 38.291 79.436 1.00 27.61 537 ARG A O 1
ATOM 3942 N N . MET A 1 581 ? 84.247 38.452 77.518 1.00 28.21 538 MET A N 1
ATOM 3943 C CA . MET A 1 581 ? 83.840 39.838 77.333 1.00 25.42 538 MET A CA 1
ATOM 3944 C C . MET A 1 581 ? 82.542 39.982 76.553 1.00 29.47 538 MET A C 1
ATOM 3945 O O . MET A 1 581 ? 81.743 40.868 76.860 1.00 39.60 538 MET A O 1
ATOM 3950 N N . LEU A 1 582 ? 82.303 39.135 75.550 1.00 29.95 539 LEU A N 1
ATOM 3951 C CA . LEU A 1 582 ? 81.106 39.294 74.734 1.00 25.96 539 LEU A CA 1
ATOM 3952 C C . LEU A 1 582 ? 79.829 38.862 75.435 1.00 30.11 539 LEU A C 1
ATOM 3953 O O . LEU A 1 582 ? 78.749 39.294 75.022 1.00 40.53 539 LEU A O 1
ATOM 3958 N N . ASP A 1 583 ? 79.906 38.027 76.465 1.00 31.27 540 ASP A N 1
ATOM 3959 C CA . ASP A 1 583 ? 78.696 37.675 77.191 1.00 33.07 540 ASP A CA 1
ATOM 3960 C C . ASP A 1 583 ? 78.419 38.606 78.364 1.00 37.53 540 ASP A C 1
ATOM 3961 O O . ASP A 1 583 ? 77.424 38.413 79.067 1.00 42.59 540 ASP A O 1
ATOM 3966 N N . MET A 1 584 ? 79.269 39.609 78.586 1.00 35.98 541 MET A N 1
ATOM 3967 C CA . MET A 1 584 ? 78.923 40.695 79.489 1.00 37.29 541 MET A CA 1
ATOM 3968 C C . MET A 1 584 ? 78.127 41.785 78.791 1.00 33.04 541 MET A C 1
ATOM 3969 O O . MET A 1 584 ? 77.527 42.625 79.466 1.00 36.78 541 MET A O 1
ATOM 3974 N N . PHE A 1 585 ? 78.115 41.795 77.465 1.00 29.49 542 PHE A N 1
ATOM 3975 C CA . PHE A 1 585 ? 77.295 42.727 76.711 1.00 39.92 542 PHE A CA 1
ATOM 3976 C C . PHE A 1 585 ? 75.882 42.223 76.478 1.00 51.56 542 PHE A C 1
ATOM 3977 O O . PHE A 1 585 ? 75.060 42.966 75.934 1.00 55.85 542 PHE A O 1
ATOM 3985 N N . LYS A 1 586 ? 75.585 40.986 76.857 1.00 51.28 543 LYS A N 1
ATOM 3986 C CA . LYS A 1 586 ? 74.243 40.439 76.716 1.00 52.18 543 LYS A CA 1
ATOM 3987 C C . LYS A 1 586 ? 73.350 41.036 77.794 1.00 59.44 543 LYS A C 1
ATOM 3988 O O . LYS A 1 586 ? 73.562 40.801 78.987 1.00 59.08 543 LYS A O 1
ATOM 3994 N N . ARG A 1 587 ? 72.363 41.819 77.372 1.00 62.64 544 ARG A N 1
ATOM 3995 C CA . ARG A 1 587 ? 71.399 42.387 78.295 1.00 66.47 544 ARG A CA 1
ATOM 3996 C C . ARG A 1 587 ? 70.485 41.285 78.830 1.00 77.90 544 ARG A C 1
ATOM 3997 O O . ARG A 1 587 ? 70.215 40.306 78.130 1.00 79.49 544 ARG A O 1
ATOM 4005 N N . PRO A 1 588 ? 70.014 41.402 80.077 1.00 84.00 545 PRO A N 1
ATOM 4006 C CA . PRO A 1 588 ? 69.182 40.329 80.648 1.00 80.34 545 PRO A CA 1
ATOM 4007 C C . PRO A 1 588 ? 67.795 40.218 80.034 1.00 82.19 545 PRO A C 1
ATOM 4008 O O . PRO A 1 588 ? 67.120 39.210 80.270 1.00 80.27 545 PRO A O 1
ATOM 4012 N N . THR A 1 589 ? 67.352 41.202 79.259 1.00 89.85 546 THR A N 1
ATOM 4013 C CA . THR A 1 589 ? 66.088 41.122 78.545 1.00 95.78 546 THR A CA 1
ATOM 4014 C C . THR A 1 589 ? 66.252 40.639 77.110 1.00 97.15 546 THR A C 1
ATOM 4015 O O . THR A 1 589 ? 65.265 40.599 76.369 1.00 98.29 546 THR A O 1
ATOM 4019 N N . ASP A 1 590 ? 67.468 40.280 76.701 1.00 97.67 547 ASP A N 1
ATOM 4020 C CA . ASP A 1 590 ? 67.699 39.791 75.350 1.00 98.67 547 ASP A CA 1
ATOM 4021 C C . ASP A 1 590 ? 67.096 38.398 75.171 1.00 91.47 547 ASP A C 1
ATOM 4022 O O . ASP A 1 590 ? 66.928 37.660 76.145 1.00 87.22 547 ASP A O 1
ATOM 4027 N N . PRO A 1 591 ? 66.732 38.030 73.936 1.00 95.77 548 PRO A N 1
ATOM 4028 C CA . PRO A 1 591 ? 66.237 36.675 73.697 1.00 98.17 548 PRO A CA 1
ATOM 4029 C C . PRO A 1 591 ? 67.342 35.654 73.887 1.00 97.97 548 PRO A C 1
ATOM 4030 O O . PRO A 1 591 ? 68.535 35.988 73.786 1.00 97.67 548 PRO A O 1
ATOM 4034 N N . PRO A 1 592 ? 66.998 34.400 74.196 1.00 95.50 549 PRO A N 1
ATOM 4035 C CA . PRO A 1 592 ? 68.031 33.376 74.390 1.00 93.40 549 PRO A CA 1
ATOM 4036 C C . PRO A 1 592 ? 68.748 33.057 73.091 1.00 91.79 549 PRO A C 1
ATOM 4037 O O . PRO A 1 592 ? 68.147 33.033 72.015 1.00 95.05 549 PRO A O 1
ATOM 4041 N N . GLU A 1 593 ? 70.051 32.828 73.197 1.00 93.96 550 GLU A N 1
ATOM 4042 C CA . GLU A 1 593 ? 70.901 32.622 72.033 1.00 96.23 550 GLU A CA 1
ATOM 4043 C C . GLU A 1 593 ? 71.481 31.218 72.091 1.00 76.85 550 GLU A C 1
ATOM 4044 O O . GLU A 1 593 ? 72.161 30.860 73.058 1.00 67.83 550 GLU A O 1
ATOM 4050 N N . TYR A 1 594 ? 71.199 30.427 71.059 1.00 74.24 551 TYR A N 1
ATOM 4051 C CA . TYR A 1 594 ? 71.614 29.030 70.991 1.00 69.45 551 TYR A CA 1
ATOM 4052 C C . TYR A 1 594 ? 72.849 28.947 70.102 1.00 62.80 551 TYR A C 1
ATOM 4053 O O . TYR A 1 594 ? 72.784 28.561 68.939 1.00 67.22 551 TYR A O 1
ATOM 4062 N N . ASN A 1 595 ? 73.998 29.321 70.670 1.00 64.46 552 ASN A N 1
ATOM 4063 C CA . ASN A 1 595 ? 75.226 29.402 69.886 1.00 56.43 552 ASN A CA 1
ATOM 4064 C C . ASN A 1 595 ? 75.819 28.039 69.565 1.00 46.29 552 ASN A C 1
ATOM 4065 O O . ASN A 1 595 ? 76.644 27.943 68.649 1.00 49.95 552 ASN A O 1
ATOM 4070 N N . TYR A 1 596 ? 75.399 26.984 70.272 1.00 35.72 553 TYR A N 1
ATOM 4071 C CA . TYR A 1 596 ? 75.928 25.643 70.038 1.00 33.63 553 TYR A CA 1
ATOM 4072 C C . TYR A 1 596 ? 75.592 25.109 68.651 1.00 33.03 553 TYR A C 1
ATOM 4073 O O . TYR A 1 596 ? 76.264 24.184 68.181 1.00 32.82 553 TYR A O 1
ATOM 4082 N N . LEU A 1 597 ? 74.592 25.691 67.976 1.00 26.90 554 LEU A N 1
ATOM 4083 C CA . LEU A 1 597 ? 74.296 25.357 66.588 1.00 30.28 554 LEU A CA 1
ATOM 4084 C C . LEU A 1 597 ? 75.456 25.659 65.650 1.00 34.63 554 LEU A C 1
ATOM 4085 O O . LEU A 1 597 ? 75.552 25.036 64.588 1.00 35.01 554 LEU A O 1
ATOM 4090 N N . TYR A 1 598 ? 76.369 26.556 66.030 1.00 34.66 555 TYR A N 1
ATOM 4091 C CA . TYR A 1 598 ? 77.554 26.777 65.213 1.00 35.69 555 TYR A CA 1
ATOM 4092 C C . TYR A 1 598 ? 78.591 25.664 65.339 1.00 37.88 555 TYR A C 1
ATOM 4093 O O . TYR A 1 598 ? 79.656 25.769 64.728 1.00 42.78 555 TYR A O 1
ATOM 4102 N N . LEU A 1 599 ? 78.310 24.603 66.103 1.00 38.71 556 LEU A N 1
ATOM 4103 C CA . LEU A 1 599 ? 79.049 23.357 65.952 1.00 36.73 556 LEU A CA 1
ATOM 4104 C C . LEU A 1 599 ? 78.676 22.606 64.682 1.00 34.77 556 LEU A C 1
ATOM 4105 O O . LEU A 1 599 ? 79.387 21.668 64.310 1.00 37.50 556 LEU A O 1
ATOM 4110 N N . LEU A 1 600 ? 77.586 22.982 64.018 1.00 37.48 557 LEU A N 1
ATOM 4111 C CA . LEU A 1 600 ? 77.206 22.353 62.759 1.00 39.13 557 LEU A CA 1
ATOM 4112 C C . LEU A 1 600 ? 78.096 22.751 61.573 1.00 47.04 557 LEU A C 1
ATOM 4113 O O . LEU A 1 600 ? 78.438 21.858 60.787 1.00 42.94 557 LEU A O 1
ATOM 4118 N N . PRO A 1 601 ? 78.500 24.024 61.370 1.00 44.84 558 PRO A N 1
ATOM 4119 C CA . PRO A 1 601 ? 79.487 24.266 60.301 1.00 37.76 558 PRO A CA 1
ATOM 4120 C C . PRO A 1 601 ? 80.859 23.681 60.577 1.00 42.98 558 PRO A C 1
ATOM 4121 O O . PRO A 1 601 ? 81.475 23.145 59.648 1.00 45.23 558 PRO A O 1
ATOM 4125 N N . ALA A 1 602 ? 81.336 23.750 61.827 1.00 40.42 559 ALA A N 1
ATOM 4126 C CA . ALA A 1 602 ? 82.688 23.307 62.165 1.00 39.01 559 ALA A CA 1
ATOM 4127 C C . ALA A 1 602 ? 82.868 21.819 61.907 1.00 41.95 559 ALA A C 1
ATOM 4128 O O . ALA A 1 602 ? 83.815 21.406 61.226 1.00 48.93 559 ALA A O 1
ATOM 4130 N N . GLY A 1 603 ? 81.933 21.004 62.399 1.00 32.16 560 GLY A N 1
ATOM 4131 C CA . GLY A 1 603 ? 81.924 19.587 62.091 1.00 29.49 560 GLY A CA 1
ATOM 4132 C C . GLY A 1 603 ? 81.721 19.280 60.625 1.00 35.11 560 GLY A C 1
ATOM 4133 O O . GLY A 1 603 ? 82.130 18.213 60.164 1.00 42.93 560 GLY A O 1
ATOM 4134 N N . THR A 1 604 ? 81.101 20.192 59.876 1.00 36.85 561 THR A N 1
ATOM 4135 C CA . THR A 1 604 ? 81.026 20.000 58.437 1.00 38.87 561 THR A CA 1
ATOM 4136 C C . THR A 1 604 ? 82.312 20.453 57.765 1.00 37.55 561 THR A C 1
ATOM 4137 O O . THR A 1 604 ? 82.702 19.904 56.731 1.00 40.06 561 THR A O 1
ATOM 4141 N N . PHE A 1 605 ? 83.007 21.423 58.355 1.00 38.94 562 PHE A N 1
ATOM 4142 C CA . PHE A 1 605 ? 84.205 21.949 57.716 1.00 35.63 562 PHE A CA 1
ATOM 4143 C C . PHE A 1 605 ? 85.416 21.081 58.041 1.00 37.08 562 PHE A C 1
ATOM 4144 O O . PHE A 1 605 ? 85.964 20.412 57.157 1.00 30.63 562 PHE A O 1
ATOM 4152 N N . VAL A 1 606 ? 85.790 21.027 59.325 1.00 43.66 563 VAL A N 1
ATOM 4153 C CA . VAL A 1 606 ? 86.940 20.236 59.765 1.00 45.79 563 VAL A CA 1
ATOM 4154 C C . VAL A 1 606 ? 86.693 18.755 59.520 1.00 44.36 563 VAL A C 1
ATOM 4155 O O . VAL A 1 606 ? 87.528 18.056 58.933 1.00 53.73 563 VAL A O 1
ATOM 4159 N N . GLY A 1 607 ? 85.513 18.271 59.911 1.00 41.11 564 GLY A N 1
ATOM 4160 C CA . GLY A 1 607 ? 85.115 16.913 59.600 1.00 38.64 564 GLY A CA 1
ATOM 4161 C C . GLY A 1 607 ? 84.937 16.646 58.122 1.00 42.84 564 GLY A C 1
ATOM 4162 O O . GLY A 1 607 ? 85.013 15.489 57.701 1.00 45.15 564 GLY A O 1
ATOM 4163 N N . GLY A 1 608 ? 84.707 17.688 57.320 1.00 43.37 565 GLY A N 1
ATOM 4164 C CA . GLY A 1 608 ? 84.720 17.486 55.886 1.00 30.63 565 GLY A CA 1
ATOM 4165 C C . GLY A 1 608 ? 86.106 17.414 55.300 1.00 30.94 565 GLY A C 1
ATOM 4166 O O . GLY A 1 608 ? 86.275 16.869 54.207 1.00 23.69 565 GLY A O 1
ATOM 4167 N N . TYR A 1 609 ? 87.101 17.961 55.998 1.00 36.45 566 TYR A N 1
ATOM 4168 C CA . TYR A 1 609 ? 88.475 17.827 55.533 1.00 34.67 566 TYR A CA 1
ATOM 4169 C C . TYR A 1 609 ? 88.980 16.408 55.745 1.00 41.61 566 TYR A C 1
ATOM 4170 O O . TYR A 1 609 ? 89.554 15.803 54.830 1.00 33.32 566 TYR A O 1
ATOM 4179 N N . LEU A 1 610 ? 88.740 15.854 56.940 1.00 42.51 567 LEU A N 1
ATOM 4180 C CA . LEU A 1 610 ? 89.257 14.537 57.302 1.00 39.64 567 LEU A CA 1
ATOM 4181 C C . LEU A 1 610 ? 88.659 13.443 56.432 1.00 43.13 567 LEU A C 1
ATOM 4182 O O . LEU A 1 610 ? 89.376 12.546 55.972 1.00 46.46 567 LEU A O 1
ATOM 4187 N N . ALA A 1 611 ? 87.351 13.519 56.174 1.00 40.22 568 ALA A N 1
ATOM 4188 C CA . ALA A 1 611 ? 86.720 12.585 55.251 1.00 35.80 568 ALA A CA 1
ATOM 4189 C C . ALA A 1 611 ? 87.234 12.769 53.832 1.00 33.99 568 ALA A C 1
ATOM 4190 O O . ALA A 1 611 ? 87.274 11.806 53.061 1.00 40.13 568 ALA A O 1
ATOM 4192 N N . SER A 1 612 ? 87.642 13.985 53.473 1.00 39.68 569 SER A N 1
ATOM 4193 C CA . SER A 1 612 ? 88.293 14.197 52.191 1.00 37.35 569 SER A CA 1
ATOM 4194 C C . SER A 1 612 ? 89.773 13.869 52.239 1.00 34.57 569 SER A C 1
ATOM 4195 O O . SER A 1 612 ? 90.409 13.785 51.186 1.00 41.02 569 SER A O 1
ATOM 4198 N N . LEU A 1 613 ? 90.331 13.694 53.431 1.00 43.53 570 LEU A N 1
ATOM 4199 C CA . LEU A 1 613 ? 91.715 13.272 53.573 1.00 50.65 570 LEU A CA 1
ATOM 4200 C C . LEU A 1 613 ? 91.822 11.760 53.634 1.00 46.67 570 LEU A C 1
ATOM 4201 O O . LEU A 1 613 ? 92.829 11.198 53.194 1.00 46.56 570 LEU A O 1
ATOM 4206 N N . TYR A 1 614 ? 90.799 11.095 54.171 1.00 57.28 571 TYR A N 1
ATOM 4207 C CA . TYR A 1 614 ? 90.753 9.640 54.142 1.00 62.54 571 TYR A CA 1
ATOM 4208 C C . TYR A 1 614 ? 90.530 9.118 52.729 1.00 60.30 571 TYR A C 1
ATOM 4209 O O . TYR A 1 614 ? 91.015 8.037 52.386 1.00 59.00 571 TYR A O 1
ATOM 4218 N N . SER A 1 615 ? 89.814 9.868 51.898 1.00 59.16 572 SER A N 1
ATOM 4219 C CA . SER A 1 615 ? 89.486 9.434 50.548 1.00 45.09 572 SER A CA 1
ATOM 4220 C C . SER A 1 615 ? 90.591 9.719 49.542 1.00 45.73 572 SER A C 1
ATOM 4221 O O . SER A 1 615 ? 90.420 9.412 48.360 1.00 46.52 572 SER A O 1
ATOM 4224 N N . GLY A 1 616 ? 91.704 10.306 49.968 1.00 46.00 573 GLY A N 1
ATOM 4225 C CA . GLY A 1 616 ? 92.833 10.502 49.083 1.00 48.88 573 GLY A CA 1
ATOM 4226 C C . GLY A 1 616 ? 92.766 11.744 48.222 1.00 55.05 573 GLY A C 1
ATOM 4227 O O . GLY A 1 616 ? 92.840 11.656 46.994 1.00 55.63 573 GLY A O 1
ATOM 4228 N N . TYR A 1 617 ? 92.628 12.907 48.850 1.00 51.00 574 TYR A N 1
ATOM 4229 C CA . TYR A 1 617 ? 92.663 14.182 48.152 1.00 45.20 574 TYR A CA 1
ATOM 4230 C C . TYR A 1 617 ? 93.647 15.108 48.855 1.00 52.43 574 TYR A C 1
ATOM 4231 O O . TYR A 1 617 ? 94.296 14.734 49.834 1.00 67.21 574 TYR A O 1
ATOM 4240 N N . ASN A 1 618 ? 93.753 16.334 48.347 1.00 52.52 575 ASN A N 1
ATOM 4241 C CA . ASN A 1 618 ? 94.682 17.336 48.874 1.00 53.76 575 ASN A CA 1
ATOM 4242 C C . ASN A 1 618 ? 93.978 18.686 48.793 1.00 56.12 575 ASN A C 1
ATOM 4243 O O . ASN A 1 618 ? 93.985 19.331 47.742 1.00 60.75 575 ASN A O 1
ATOM 4248 N N . ILE A 1 619 ? 93.368 19.106 49.897 1.00 53.71 576 ILE A N 1
ATOM 4249 C CA . ILE A 1 619 ? 92.478 20.258 49.912 1.00 51.19 576 ILE A CA 1
ATOM 4250 C C . ILE A 1 619 ? 93.095 21.399 50.735 1.00 52.75 576 ILE A C 1
ATOM 4251 O O . ILE A 1 619 ? 92.396 22.295 51.190 1.00 63.26 576 ILE A O 1
ATOM 4256 N N . GLU A 1 620 ? 94.419 21.400 50.904 1.00 50.86 577 GLU A N 1
ATOM 4257 C CA . GLU A 1 620 ? 95.039 22.321 51.855 1.00 49.96 577 GLU A CA 1
ATOM 4258 C C . GLU A 1 620 ? 95.021 23.763 51.357 1.00 50.80 577 GLU A C 1
ATOM 4259 O O . GLU A 1 620 ? 94.821 24.691 52.148 1.00 53.97 577 GLU A O 1
ATOM 4265 N N . GLN A 1 621 ? 95.189 23.975 50.051 1.00 47.70 578 GLN A N 1
ATOM 4266 C CA . GLN A 1 621 ? 95.195 25.334 49.522 1.00 38.28 578 GLN A CA 1
ATOM 4267 C C . GLN A 1 621 ? 93.804 25.948 49.446 1.00 32.93 578 GLN A C 1
ATOM 4268 O O . GLN A 1 621 ? 93.690 27.142 49.157 1.00 34.75 578 GLN A O 1
ATOM 4274 N N . ILE A 1 622 ? 92.753 25.170 49.690 1.00 29.06 579 ILE A N 1
ATOM 4275 C CA . ILE A 1 622 ? 91.387 25.673 49.701 1.00 31.13 579 ILE A CA 1
ATOM 4276 C C . ILE A 1 622 ? 90.915 25.736 51.150 1.00 35.97 579 ILE A C 1
ATOM 4277 O O . ILE A 1 622 ? 90.128 26.614 51.527 1.00 37.11 579 ILE A O 1
ATOM 4282 N N . MET A 1 623 ? 91.432 24.832 51.988 1.00 27.53 580 MET A N 1
ATOM 4283 C CA . MET A 1 623 ? 91.208 24.955 53.425 1.00 32.14 580 MET A CA 1
ATOM 4284 C C . MET A 1 623 ? 91.874 26.198 53.991 1.00 28.81 580 MET A C 1
ATOM 4285 O O . MET A 1 623 ? 91.353 26.799 54.937 1.00 34.18 580 MET A O 1
ATOM 4290 N N . TYR A 1 624 ? 93.007 26.610 53.416 1.00 22.19 581 TYR A N 1
ATOM 4291 C CA . TYR A 1 624 ? 93.634 27.862 53.825 1.00 23.04 581 TYR A CA 1
ATOM 4292 C C . TYR A 1 624 ? 92.766 29.060 53.464 1.00 26.99 581 TYR A C 1
ATOM 4293 O O . TYR A 1 624 ? 92.643 30.004 54.256 1.00 25.46 581 TYR A O 1
ATOM 4302 N N . LEU A 1 625 ? 92.124 29.019 52.293 1.00 32.36 582 LEU A N 1
ATOM 4303 C CA . LEU A 1 625 ? 91.191 30.073 51.912 1.00 33.64 582 LEU A CA 1
ATOM 4304 C C . LEU A 1 625 ? 89.976 30.106 52.827 1.00 33.81 582 LEU A C 1
ATOM 4305 O O . LEU A 1 625 ? 89.547 31.186 53.245 1.00 35.90 582 LEU A O 1
ATOM 4310 N N . GLY A 1 626 ? 89.421 28.937 53.158 1.00 30.48 583 GLY A N 1
ATOM 4311 C CA . GLY A 1 626 ? 88.266 28.894 54.043 1.00 24.75 583 GLY A CA 1
ATOM 4312 C C . GLY A 1 626 ? 88.578 29.384 55.444 1.00 30.38 583 GLY A C 1
ATOM 4313 O O . GLY A 1 626 ? 87.783 30.107 56.052 1.00 37.72 583 GLY A O 1
ATOM 4314 N N . SER A 1 627 ? 89.761 29.034 55.954 1.00 21.76 584 SER A N 1
ATOM 4315 C CA . SER A 1 627 ? 90.197 29.509 57.262 1.00 20.47 584 SER A CA 1
ATOM 4316 C C . SER A 1 627 ? 90.429 31.016 57.265 1.00 25.39 584 SER A C 1
ATOM 4317 O O . SER A 1 627 ? 90.063 31.702 58.226 1.00 28.42 584 SER A O 1
ATOM 4320 N N . GLY A 1 628 ? 91.010 31.553 56.189 1.00 19.83 585 GLY A N 1
ATOM 4321 C CA . GLY A 1 628 ? 91.203 32.992 56.112 1.00 17.88 585 GLY A CA 1
ATOM 4322 C C . GLY A 1 628 ? 89.900 33.760 55.988 1.00 23.79 585 GLY A C 1
ATOM 4323 O O . GLY A 1 628 ? 89.751 34.839 56.566 1.00 22.14 585 GLY A O 1
ATOM 4324 N N . LEU A 1 629 ? 88.931 33.205 55.255 1.00 26.63 586 LEU A N 1
ATOM 4325 C CA . LEU A 1 629 ? 87.630 33.859 55.144 1.00 28.46 586 LEU A CA 1
ATOM 4326 C C . LEU A 1 629 ? 86.872 33.811 56.462 1.00 28.41 586 LEU A C 1
ATOM 4327 O O . LEU A 1 629 ? 86.159 34.760 56.805 1.00 26.68 586 LEU A O 1
ATOM 4332 N N . CYS A 1 630 ? 87.014 32.718 57.217 1.00 26.02 587 CYS A N 1
ATOM 4333 C CA . CYS A 1 630 ? 86.421 32.668 58.549 1.00 29.73 587 CYS A CA 1
ATOM 4334 C C . CYS A 1 630 ? 87.086 33.656 59.502 1.00 32.82 587 CYS A C 1
ATOM 4335 O O . CYS A 1 630 ? 86.407 34.253 60.343 1.00 29.88 587 CYS A O 1
ATOM 4338 N N . CYS A 1 631 ? 88.397 33.874 59.365 1.00 32.60 588 CYS A N 1
ATOM 4339 C CA . CYS A 1 631 ? 89.051 34.886 60.190 1.00 28.60 588 CYS A CA 1
ATOM 4340 C C . CYS A 1 631 ? 88.642 36.303 59.794 1.00 30.43 588 CYS A C 1
ATOM 4341 O O . CYS A 1 631 ? 88.595 37.186 60.655 1.00 35.21 588 CYS A O 1
ATOM 4344 N N . VAL A 1 632 ? 88.353 36.545 58.512 1.00 25.68 589 VAL A N 1
ATOM 4345 C CA . VAL A 1 632 ? 87.833 37.853 58.108 1.00 21.25 589 VAL A CA 1
ATOM 4346 C C . VAL A 1 632 ? 86.419 38.055 58.640 1.00 18.37 589 VAL A C 1
ATOM 4347 O O . VAL A 1 632 ? 86.086 39.120 59.171 1.00 26.08 589 VAL A O 1
ATOM 4351 N N . GLY A 1 633 ? 85.577 37.025 58.547 1.00 13.82 590 GLY A N 1
ATOM 4352 C CA . GLY A 1 633 ? 84.225 37.114 59.072 1.00 14.98 590 GLY A CA 1
ATOM 4353 C C . GLY A 1 633 ? 84.141 37.133 60.582 1.00 18.70 590 GLY A C 1
ATOM 4354 O O . GLY A 1 633 ? 83.081 37.453 61.126 1.00 20.57 590 GLY A O 1
ATOM 4355 N N . ALA A 1 634 ? 85.221 36.764 61.271 1.00 22.10 591 ALA A N 1
ATOM 4356 C CA . ALA A 1 634 ? 85.272 36.960 62.714 1.00 29.53 591 ALA A CA 1
ATOM 4357 C C . ALA A 1 634 ? 85.374 38.433 63.080 1.00 33.84 591 ALA A C 1
ATOM 4358 O O . ALA A 1 634 ? 84.832 38.853 64.106 1.00 39.80 591 ALA A O 1
ATOM 4360 N N . LEU A 1 635 ? 86.080 39.227 62.278 1.00 33.65 592 LEU A N 1
ATOM 4361 C CA . LEU A 1 635 ? 86.117 40.664 62.519 1.00 37.26 592 LEU A CA 1
ATOM 4362 C C . LEU A 1 635 ? 84.903 41.359 61.923 1.00 29.18 592 LEU A C 1
ATOM 4363 O O . LEU A 1 635 ? 84.408 42.337 62.491 1.00 26.31 592 LEU A O 1
ATOM 4368 N N . ALA A 1 636 ? 84.414 40.869 60.781 1.00 24.35 593 ALA A N 1
ATOM 4369 C CA . ALA A 1 636 ? 83.265 41.488 60.129 1.00 24.43 593 ALA A CA 1
ATOM 4370 C C . ALA A 1 636 ? 81.986 41.277 60.922 1.00 27.95 593 ALA A C 1
ATOM 4371 O O . ALA A 1 636 ? 81.064 42.092 60.836 1.00 31.01 593 ALA A O 1
ATOM 4373 N N . GLY A 1 637 ? 81.911 40.196 61.692 1.00 30.90 594 GLY A N 1
ATOM 4374 C CA . GLY A 1 637 ? 80.774 39.972 62.558 1.00 28.45 594 GLY A CA 1
ATOM 4375 C C . GLY A 1 637 ? 80.771 40.808 63.807 1.00 28.84 594 GLY A C 1
ATOM 4376 O O . GLY A 1 637 ? 79.731 40.945 64.452 1.00 30.78 594 GLY A O 1
ATOM 4377 N N . LEU A 1 638 ? 81.909 41.398 64.143 1.00 41.05 595 LEU A N 1
ATOM 4378 C CA . LEU A 1 638 ? 82.059 42.227 65.332 1.00 39.08 595 LEU A CA 1
ATOM 4379 C C . LEU A 1 638 ? 81.767 43.688 65.000 1.00 35.39 595 LEU A C 1
ATOM 4380 O O . LEU A 1 638 ? 82.550 44.591 65.267 1.00 30.32 595 LEU A O 1
ATOM 4385 N N . SER A 1 639 ? 80.606 43.930 64.397 1.00 41.13 596 SER A N 1
ATOM 4386 C CA . SER A 1 639 ? 80.313 45.222 63.805 1.00 42.86 596 SER A CA 1
ATOM 4387 C C . SER A 1 639 ? 78.926 45.760 64.107 1.00 49.32 596 SER A C 1
ATOM 4388 O O . SER A 1 639 ? 78.683 46.942 63.848 1.00 49.44 596 SER A O 1
ATOM 4391 N N . THR A 1 640 ? 78.008 44.948 64.631 1.00 58.09 597 THR A N 1
ATOM 4392 C CA . THR A 1 640 ? 76.654 45.434 64.859 1.00 66.02 597 THR A CA 1
ATOM 4393 C C . THR A 1 640 ? 76.048 44.950 66.169 1.00 66.23 597 THR A C 1
ATOM 4394 O O . THR A 1 640 ? 74.825 45.065 66.335 1.00 84.04 597 THR A O 1
ATOM 4398 N N . GLN A 1 641 ? 76.845 44.336 67.056 1.00 50.09 598 GLN A N 1
ATOM 4399 C CA . GLN A 1 641 ? 76.549 44.012 68.458 1.00 46.57 598 GLN A CA 1
ATOM 4400 C C . GLN A 1 641 ? 75.542 42.862 68.600 1.00 49.42 598 GLN A C 1
ATOM 4401 O O . GLN A 1 641 ? 75.393 42.286 69.682 1.00 46.80 598 GLN A O 1
ATOM 4407 N N . GLY A 1 642 ? 74.920 42.445 67.506 1.00 48.22 599 GLY A N 1
ATOM 4408 C CA . GLY A 1 642 ? 74.000 41.331 67.544 1.00 40.10 599 GLY A CA 1
ATOM 4409 C C . GLY A 1 642 ? 74.638 40.109 66.930 1.00 43.30 599 GLY A C 1
ATOM 4410 O O . GLY A 1 642 ? 74.233 38.977 67.200 1.00 46.76 599 GLY A O 1
ATOM 4411 N N . THR A 1 643 ? 75.653 40.335 66.098 1.00 44.71 600 THR A N 1
ATOM 4412 C CA . THR A 1 643 ? 76.409 39.263 65.470 1.00 45.27 600 THR A CA 1
ATOM 4413 C C . THR A 1 643 ? 77.780 39.081 66.102 1.00 41.03 600 THR A C 1
ATOM 4414 O O . THR A 1 643 ? 78.660 38.471 65.490 1.00 39.09 600 THR A O 1
ATOM 4418 N N . ALA A 1 644 ? 77.975 39.593 67.319 1.00 41.97 601 ALA A N 1
ATOM 4419 C CA . ALA A 1 644 ? 79.293 39.551 67.946 1.00 38.08 601 ALA A CA 1
ATOM 4420 C C . ALA A 1 644 ? 79.674 38.134 68.351 1.00 45.26 601 ALA A C 1
ATOM 4421 O O . ALA A 1 644 ? 80.835 37.737 68.213 1.00 51.83 601 ALA A O 1
ATOM 4423 N N . ARG A 1 645 ? 78.710 37.353 68.842 1.00 40.70 602 ARG A N 1
ATOM 4424 C CA . ARG A 1 645 ? 78.987 35.967 69.195 1.00 42.17 602 ARG A CA 1
ATOM 4425 C C . ARG A 1 645 ? 79.175 35.081 67.969 1.00 45.31 602 ARG A C 1
ATOM 4426 O O . ARG A 1 645 ? 79.797 34.020 68.079 1.00 54.10 602 ARG A O 1
ATOM 4434 N N . LEU A 1 646 ? 78.653 35.487 66.810 1.00 38.17 603 LEU A N 1
ATOM 4435 C CA . LEU A 1 646 ? 78.990 34.823 65.554 1.00 39.54 603 LEU A CA 1
ATOM 4436 C C . LEU A 1 646 ? 80.446 35.055 65.179 1.00 40.71 603 LEU A C 1
ATOM 4437 O O . LEU A 1 646 ? 81.137 34.132 64.723 1.00 40.76 603 LEU A O 1
ATOM 4442 N N . GLY A 1 647 ? 80.935 36.275 65.388 1.00 37.54 604 GLY A N 1
ATOM 4443 C CA . GLY A 1 647 ? 82.286 36.651 65.035 1.00 47.34 604 GLY A CA 1
ATOM 4444 C C . GLY A 1 647 ? 83.353 36.205 66.014 1.00 56.03 604 GLY A C 1
ATOM 4445 O O . GLY A 1 647 ? 84.492 36.666 65.949 1.00 67.60 604 GLY A O 1
ATOM 4446 N N . ASN A 1 648 ? 82.998 35.330 66.942 1.00 43.88 605 ASN A N 1
ATOM 4447 C CA . ASN A 1 648 ? 83.965 34.576 67.722 1.00 40.18 605 ASN A CA 1
ATOM 4448 C C . ASN A 1 648 ? 84.005 33.120 67.296 1.00 38.36 605 ASN A C 1
ATOM 4449 O O . ASN A 1 648 ? 85.087 32.534 67.174 1.00 37.68 605 ASN A O 1
ATOM 4454 N N . ALA A 1 649 ? 82.830 32.544 67.034 1.00 32.45 606 ALA A N 1
ATOM 4455 C CA . ALA A 1 649 ? 82.740 31.170 66.562 1.00 33.17 606 ALA A CA 1
ATOM 4456 C C . ALA A 1 649 ? 83.336 31.009 65.173 1.00 36.54 606 ALA A C 1
ATOM 4457 O O . ALA A 1 649 ? 83.941 29.972 64.889 1.00 39.51 606 ALA A O 1
ATOM 4459 N N . LEU A 1 650 ? 83.206 32.022 64.309 1.00 36.52 607 LEU A N 1
ATOM 4460 C CA . LEU A 1 650 ? 83.840 31.941 62.994 1.00 32.58 607 LEU A CA 1
ATOM 4461 C C . LEU A 1 650 ? 85.360 31.966 63.101 1.00 31.29 607 LEU A C 1
ATOM 4462 O O . LEU A 1 650 ? 86.049 31.259 62.357 1.00 33.33 607 LEU A O 1
ATOM 4467 N N . GLY A 1 651 ? 85.899 32.747 64.039 1.00 31.44 608 GLY A N 1
ATOM 4468 C CA . GLY A 1 651 ? 87.335 32.729 64.266 1.00 28.67 608 GLY A CA 1
ATOM 4469 C C . GLY A 1 651 ? 87.821 31.407 64.825 1.00 26.19 608 GLY A C 1
ATOM 4470 O O . GLY A 1 651 ? 88.900 30.931 64.460 1.00 34.48 608 GLY A O 1
ATOM 4471 N N . MET A 1 652 ? 87.020 30.788 65.700 1.00 33.26 609 MET A N 1
ATOM 4472 C CA . MET A 1 652 ? 87.344 29.451 66.196 1.00 26.92 609 MET A CA 1
ATOM 4473 C C . MET A 1 652 ? 87.357 28.421 65.070 1.00 24.80 609 MET A C 1
ATOM 4474 O O . MET A 1 652 ? 88.254 27.570 65.013 1.00 25.92 609 MET A O 1
ATOM 4479 N N . ILE A 1 653 ? 86.375 28.490 64.163 1.00 25.98 610 ILE A N 1
ATOM 4480 C CA . ILE A 1 653 ? 86.317 27.558 63.035 1.00 29.64 610 ILE A CA 1
ATOM 4481 C C . ILE A 1 653 ? 87.503 27.766 62.100 1.00 28.55 610 ILE A C 1
ATOM 4482 O O . ILE A 1 653 ? 88.098 26.799 61.612 1.00 26.92 610 ILE A O 1
ATOM 4487 N N . GLY A 1 654 ? 87.900 29.022 61.882 1.00 29.97 611 GLY A N 1
ATOM 4488 C CA . GLY A 1 654 ? 89.050 29.290 61.032 1.00 32.29 611 GLY A CA 1
ATOM 4489 C C . GLY A 1 654 ? 90.361 28.800 61.620 1.00 27.61 611 GLY A C 1
ATOM 4490 O O . GLY A 1 654 ? 91.193 28.230 60.907 1.00 20.50 611 GLY A O 1
ATOM 4491 N N . VAL A 1 655 ? 90.550 28.986 62.930 1.00 29.87 612 VAL A N 1
ATOM 4492 C CA . VAL A 1 655 ? 91.766 28.503 63.581 1.00 33.56 612 VAL A CA 1
ATOM 4493 C C . VAL A 1 655 ? 91.813 26.976 63.584 1.00 31.27 612 VAL A C 1
ATOM 4494 O O . VAL A 1 655 ? 92.855 26.377 63.280 1.00 26.63 612 VAL A O 1
ATOM 4498 N N . ALA A 1 656 ? 90.677 26.323 63.862 1.00 31.03 613 ALA A N 1
ATOM 4499 C CA . ALA A 1 656 ? 90.641 24.862 63.862 1.00 27.41 613 ALA A CA 1
ATOM 4500 C C . ALA A 1 656 ? 90.851 24.292 62.464 1.00 30.44 613 ALA A C 1
ATOM 4501 O O . ALA A 1 656 ? 91.550 23.286 62.303 1.00 34.24 613 ALA A O 1
ATOM 4503 N N . GLY A 1 657 ? 90.298 24.945 61.440 1.00 28.46 614 GLY A N 1
ATOM 4504 C CA . GLY A 1 657 ? 90.500 24.480 60.079 1.00 22.67 614 GLY A CA 1
ATOM 4505 C C . GLY A 1 657 ? 91.926 24.661 59.601 1.00 24.62 614 GLY A C 1
ATOM 4506 O O . GLY A 1 657 ? 92.465 23.798 58.905 1.00 25.88 614 GLY A O 1
ATOM 4507 N N . GLY A 1 658 ? 92.568 25.763 59.997 1.00 20.88 615 GLY A N 1
ATOM 4508 C CA . GLY A 1 658 ? 93.966 25.961 59.644 1.00 17.57 615 GLY A CA 1
ATOM 4509 C C . GLY A 1 658 ? 94.899 24.969 60.312 1.00 21.10 615 GLY A C 1
ATOM 4510 O O . GLY A 1 658 ? 95.801 24.424 59.663 1.00 21.57 615 GLY A O 1
ATOM 4511 N N . LEU A 1 659 ? 94.684 24.702 61.606 1.00 29.17 616 LEU A N 1
ATOM 4512 C CA . LEU A 1 659 ? 95.499 23.708 62.305 1.00 29.42 616 LEU A CA 1
ATOM 4513 C C . LEU A 1 659 ? 95.276 22.305 61.750 1.00 24.96 616 LEU A C 1
ATOM 4514 O O . LEU A 1 659 ? 96.240 21.549 61.564 1.00 22.84 616 LEU A O 1
ATOM 4519 N N . ALA A 1 660 ? 94.020 21.950 61.454 1.00 25.93 617 ALA A N 1
ATOM 4520 C CA . ALA A 1 660 ? 93.724 20.629 60.909 1.00 30.59 617 ALA A CA 1
ATOM 4521 C C . ALA A 1 660 ? 94.303 20.456 59.514 1.00 37.38 617 ALA A C 1
ATOM 4522 O O . ALA A 1 660 ? 94.818 19.384 59.187 1.00 40.86 617 ALA A O 1
ATOM 4524 N N . ALA A 1 661 ? 94.257 21.505 58.688 1.00 37.75 618 ALA A N 1
ATOM 4525 C CA . ALA A 1 661 ? 94.825 21.411 57.350 1.00 35.15 618 ALA A CA 1
ATOM 4526 C C . ALA A 1 661 ? 96.343 21.337 57.379 1.00 39.29 618 ALA A C 1
ATOM 4527 O O . ALA A 1 661 ? 96.934 20.629 56.559 1.00 40.43 618 ALA A O 1
ATOM 4529 N N . THR A 1 662 ? 96.988 22.030 58.324 1.00 42.18 619 THR A N 1
ATOM 4530 C CA . THR A 1 662 ? 98.440 21.926 58.457 1.00 37.42 619 THR A CA 1
ATOM 4531 C C . THR A 1 662 ? 98.858 20.528 58.905 1.00 34.43 619 THR A C 1
ATOM 4532 O O . THR A 1 662 ? 99.790 19.936 58.336 1.00 25.99 619 THR A O 1
ATOM 4536 N N . LEU A 1 663 ? 98.151 19.971 59.898 1.00 35.54 620 LEU A N 1
ATOM 4537 C CA . LEU A 1 663 ? 98.462 18.626 60.380 1.00 31.58 620 LEU A CA 1
ATOM 4538 C C . LEU A 1 663 ? 98.163 17.567 59.327 1.00 35.50 620 LEU A C 1
ATOM 4539 O O . LEU A 1 663 ? 98.884 16.569 59.226 1.00 37.91 620 LEU A O 1
ATOM 4544 N N . GLY A 1 664 ? 97.115 17.764 58.528 1.00 36.32 621 GLY A N 1
ATOM 4545 C CA . GLY A 1 664 ? 96.817 16.812 57.477 1.00 37.39 621 GLY A CA 1
ATOM 4546 C C . GLY A 1 664 ? 97.748 16.927 56.290 1.00 39.73 621 GLY A C 1
ATOM 4547 O O . GLY A 1 664 ? 97.968 15.947 55.576 1.00 42.46 621 GLY A O 1
ATOM 4548 N N . GLY A 1 665 ? 98.296 18.118 56.051 1.00 40.51 622 GLY A N 1
ATOM 4549 C CA . GLY A 1 665 ? 99.266 18.265 54.987 1.00 41.23 622 GLY A CA 1
ATOM 4550 C C . GLY A 1 665 ? 100.627 17.713 55.335 1.00 54.75 622 GLY A C 1
ATOM 4551 O O . GLY A 1 665 ? 101.345 17.240 54.448 1.00 52.28 622 GLY A O 1
ATOM 4552 N N . LEU A 1 666 ? 101.008 17.762 56.616 1.00 59.50 623 LEU A N 1
ATOM 4553 C CA . LEU A 1 666 ? 102.319 17.242 56.999 1.00 52.83 623 LEU A CA 1
ATOM 4554 C C . LEU A 1 666 ? 102.376 15.721 56.934 1.00 56.01 623 LEU A C 1
ATOM 4555 O O . LEU A 1 666 ? 103.394 15.160 56.516 1.00 55.01 623 LEU A O 1
ATOM 4560 N N . LYS A 1 667 ? 101.290 15.045 57.338 1.00 62.13 624 LYS A N 1
ATOM 4561 C CA . LYS A 1 667 ? 101.150 13.594 57.482 1.00 61.65 624 LYS A CA 1
ATOM 4562 C C . LYS A 1 667 ? 102.267 12.990 58.327 1.00 63.57 624 LYS A C 1
ATOM 4563 O O . LYS A 1 667 ? 103.148 12.310 57.786 1.00 58.81 624 LYS A O 1
ATOM 4569 N N . PRO A 1 668 ? 102.277 13.207 59.638 1.00 61.00 625 PRO A N 1
ATOM 4570 C CA . PRO A 1 668 ? 103.405 12.765 60.455 1.00 61.66 625 PRO A CA 1
ATOM 4571 C C . PRO A 1 668 ? 103.258 11.310 60.885 1.00 55.19 625 PRO A C 1
ATOM 4572 O O . PRO A 1 668 ? 102.203 10.691 60.742 1.00 54.98 625 PRO A O 1
ATOM 4576 N N . CYS A 1 669 ? 104.349 10.775 61.427 1.00 52.93 626 CYS A N 1
ATOM 4577 C CA . CYS A 1 669 ? 104.295 9.491 62.097 1.00 57.41 626 CYS A CA 1
ATOM 4578 C C . CYS A 1 669 ? 103.502 9.642 63.396 1.00 66.14 626 CYS A C 1
ATOM 4579 O O . CYS A 1 669 ? 103.386 10.748 63.927 1.00 69.05 626 CYS A O 1
ATOM 4582 N N . PRO A 1 670 ? 102.929 8.550 63.924 1.00 58.81 627 PRO A N 1
ATOM 4583 C CA . PRO A 1 670 ? 102.121 8.670 65.151 1.00 58.36 627 PRO A CA 1
ATOM 4584 C C . PRO A 1 670 ? 102.898 9.068 66.399 1.00 58.63 627 PRO A C 1
ATOM 4585 O O . PRO A 1 670 ? 102.267 9.396 67.410 1.00 67.18 627 PRO A O 1
ATOM 4589 N N . GLU A 1 671 ? 104.225 9.064 66.370 1.00 54.11 628 GLU A N 1
ATOM 4590 C CA . GLU A 1 671 ? 104.996 9.554 67.500 1.00 60.18 628 GLU A CA 1
ATOM 4591 C C . GLU A 1 671 ? 105.322 11.037 67.393 1.00 63.95 628 GLU A C 1
ATOM 4592 O O . GLU A 1 671 ? 105.559 11.678 68.420 1.00 65.45 628 GLU A O 1
ATOM 4598 N N . LEU A 1 672 ? 105.334 11.596 66.182 1.00 60.04 629 LEU A N 1
ATOM 4599 C CA . LEU A 1 672 ? 105.477 13.039 66.024 1.00 46.55 629 LEU A CA 1
ATOM 4600 C C . LEU A 1 672 ? 104.162 13.763 66.272 1.00 47.78 629 LEU A C 1
ATOM 4601 O O . LEU A 1 672 ? 104.161 14.874 66.820 1.00 54.04 629 LEU A O 1
ATOM 4606 N N . LEU A 1 673 ? 103.043 13.138 65.894 1.00 41.71 630 LEU A N 1
ATOM 4607 C CA . LEU A 1 673 ? 101.728 13.696 66.184 1.00 35.86 630 LEU A CA 1
ATOM 4608 C C . LEU A 1 673 ? 101.467 13.750 67.682 1.00 37.91 630 LEU A C 1
ATOM 4609 O O . LEU A 1 673 ? 100.780 14.659 68.157 1.00 38.76 630 LEU A O 1
ATOM 4614 N N . ALA A 1 674 ? 102.039 12.811 68.442 1.00 40.75 631 ALA A N 1
ATOM 4615 C CA . ALA A 1 674 ? 101.926 12.858 69.895 1.00 42.51 631 ALA A CA 1
ATOM 4616 C C . ALA A 1 674 ? 102.702 14.034 70.472 1.00 42.90 631 ALA A C 1
ATOM 4617 O O . ALA A 1 674 ? 102.236 14.682 71.414 1.00 43.72 631 ALA A O 1
ATOM 4619 N N . GLN A 1 675 ? 103.864 14.347 69.892 1.00 39.68 632 GLN A N 1
ATOM 4620 C CA . GLN A 1 675 ? 104.624 15.523 70.306 1.00 43.31 632 GLN A CA 1
ATOM 4621 C C . GLN A 1 675 ? 103.864 16.808 70.002 1.00 46.59 632 GLN A C 1
ATOM 4622 O O . GLN A 1 675 ? 103.785 17.711 70.847 1.00 51.17 632 GLN A O 1
ATOM 4628 N N . MET A 1 676 ? 103.294 16.900 68.796 1.00 44.38 633 MET A N 1
ATOM 4629 C CA . MET A 1 676 ? 102.556 18.097 68.396 1.00 44.50 633 MET A CA 1
ATOM 4630 C C . MET A 1 676 ? 101.302 18.294 69.240 1.00 43.16 633 MET A C 1
ATOM 4631 O O . MET A 1 676 ? 101.020 19.416 69.689 1.00 44.95 633 MET A O 1
ATOM 4636 N N . SER A 1 677 ? 100.557 17.213 69.489 1.00 36.56 634 SER A N 1
ATOM 4637 C CA . SER A 1 677 ? 99.364 17.307 70.317 1.00 42.10 634 SER A CA 1
ATOM 4638 C C . SER A 1 677 ? 99.709 17.611 71.766 1.00 44.87 634 SER A C 1
ATOM 4639 O O . SER A 1 677 ? 98.980 18.363 72.416 1.00 47.70 634 SER A O 1
ATOM 4642 N N . GLY A 1 678 ? 100.828 17.086 72.275 1.00 43.49 635 GLY A N 1
ATOM 4643 C CA . GLY A 1 678 ? 101.233 17.411 73.632 1.00 44.42 635 GLY A CA 1
ATOM 4644 C C . GLY A 1 678 ? 101.643 18.861 73.797 1.00 43.86 635 GLY A C 1
ATOM 4645 O O . GLY A 1 678 ? 101.279 19.504 74.787 1.00 40.99 635 GLY A O 1
ATOM 4646 N N . ALA A 1 679 ? 102.375 19.401 72.816 1.00 41.09 636 ALA A N 1
ATOM 4647 C CA . ALA A 1 679 ? 102.793 20.801 72.867 1.00 42.67 636 ALA A CA 1
ATOM 4648 C C . ALA A 1 679 ? 101.595 21.740 72.799 1.00 44.72 636 ALA A C 1
ATOM 4649 O O . ALA A 1 679 ? 101.465 22.658 73.623 1.00 45.10 636 ALA A O 1
ATOM 4651 N N . MET A 1 680 ? 100.689 21.501 71.843 1.00 38.82 637 MET A N 1
ATOM 4652 C CA . MET A 1 680 ? 99.518 22.363 71.726 1.00 30.41 637 MET A CA 1
ATOM 4653 C C . MET A 1 680 ? 98.567 22.199 72.904 1.00 23.44 637 MET A C 1
ATOM 4654 O O . MET A 1 680 ? 97.969 23.184 73.344 1.00 22.76 637 MET A O 1
ATOM 4659 N N . ALA A 1 681 ? 98.461 20.993 73.468 1.00 22.51 638 ALA A N 1
ATOM 4660 C CA . ALA A 1 681 ? 97.575 20.781 74.604 1.00 21.31 638 ALA A CA 1
ATOM 4661 C C . ALA A 1 681 ? 98.108 21.447 75.863 1.00 22.76 638 ALA A C 1
ATOM 4662 O O . ALA A 1 681 ? 97.335 22.035 76.626 1.00 31.54 638 ALA A O 1
ATOM 4664 N N . LEU A 1 682 ? 99.424 21.400 76.086 1.00 21.81 639 LEU A N 1
ATOM 4665 C CA . LEU A 1 682 ? 99.982 22.044 77.273 1.00 33.22 639 LEU A CA 1
ATOM 4666 C C . LEU A 1 682 ? 99.926 23.566 77.161 1.00 40.10 639 LEU A C 1
ATOM 4667 O O . LEU A 1 682 ? 99.580 24.254 78.137 1.00 40.58 639 LEU A O 1
ATOM 4672 N N . GLY A 1 683 ? 100.223 24.105 75.969 1.00 41.50 640 GLY A N 1
ATOM 4673 C CA . GLY A 1 683 ? 100.083 25.540 75.762 1.00 32.42 640 GLY A CA 1
ATOM 4674 C C . GLY A 1 683 ? 98.649 26.020 75.889 1.00 26.28 640 GLY A C 1
ATOM 4675 O O . GLY A 1 683 ? 98.383 27.061 76.500 1.00 23.82 640 GLY A O 1
ATOM 4676 N N . GLY A 1 684 ? 97.701 25.247 75.356 1.00 22.77 641 GLY A N 1
ATOM 4677 C CA . GLY A 1 684 ? 96.304 25.602 75.483 1.00 28.73 641 GLY A CA 1
ATOM 4678 C C . GLY A 1 684 ? 95.784 25.496 76.897 1.00 41.40 641 GLY A C 1
ATOM 4679 O O . GLY A 1 684 ? 94.935 26.290 77.299 1.00 48.77 641 GLY A O 1
ATOM 4680 N N . THR A 1 685 ? 96.291 24.535 77.674 1.00 41.82 642 THR A N 1
ATOM 4681 C CA . THR A 1 685 ? 95.912 24.434 79.079 1.00 40.95 642 THR A CA 1
ATOM 4682 C C . THR A 1 685 ? 96.386 25.651 79.865 1.00 37.03 642 THR A C 1
ATOM 4683 O O . THR A 1 685 ? 95.629 26.206 80.673 1.00 41.43 642 THR A O 1
ATOM 4687 N N . ILE A 1 686 ? 97.619 26.105 79.605 1.00 35.14 643 ILE A N 1
ATOM 4688 C CA . ILE A 1 686 ? 98.121 27.319 80.255 1.00 35.18 643 ILE A CA 1
ATOM 4689 C C . ILE A 1 686 ? 97.313 28.547 79.831 1.00 39.98 643 ILE A C 1
ATOM 4690 O O . ILE A 1 686 ? 96.990 29.411 80.660 1.00 41.18 643 ILE A O 1
ATOM 4695 N N . GLY A 1 687 ? 96.926 28.616 78.555 1.00 40.42 644 GLY A N 1
ATOM 4696 C CA . GLY A 1 687 ? 96.119 29.740 78.095 1.00 35.57 644 GLY A CA 1
ATOM 4697 C C . GLY A 1 687 ? 94.724 29.769 78.696 1.00 31.36 644 GLY A C 1
ATOM 4698 O O . GLY A 1 687 ? 94.224 30.835 79.073 1.00 28.17 644 GLY A O 1
ATOM 4699 N N . LEU A 1 688 ? 94.084 28.600 78.808 1.00 35.07 645 LEU A N 1
ATOM 4700 C CA . LEU A 1 688 ? 92.763 28.527 79.422 1.00 31.96 645 LEU A CA 1
ATOM 4701 C C . LEU A 1 688 ? 92.821 28.804 80.917 1.00 31.33 645 LEU A C 1
ATOM 4702 O O . LEU A 1 688 ? 91.859 29.337 81.477 1.00 32.59 645 LEU A O 1
ATOM 4707 N N . THR A 1 689 ? 93.923 28.460 81.584 1.00 31.78 646 THR A N 1
ATOM 4708 C CA . THR A 1 689 ? 93.980 28.702 83.019 1.00 38.99 646 THR A CA 1
ATOM 4709 C C . THR A 1 689 ? 94.516 30.079 83.383 1.00 33.45 646 THR A C 1
ATOM 4710 O O . THR A 1 689 ? 94.417 30.462 84.551 1.00 33.11 646 THR A O 1
ATOM 4714 N N . ILE A 1 690 ? 95.085 30.837 82.441 1.00 40.44 647 ILE A N 1
ATOM 4715 C CA . ILE A 1 690 ? 95.374 32.242 82.725 1.00 43.40 647 ILE A CA 1
ATOM 4716 C C . ILE A 1 690 ? 94.369 33.179 82.084 1.00 44.42 647 ILE A C 1
ATOM 4717 O O . ILE A 1 690 ? 94.442 34.392 82.308 1.00 47.22 647 ILE A O 1
ATOM 4722 N N . ALA A 1 691 ? 93.439 32.664 81.287 1.00 51.21 648 ALA A N 1
ATOM 4723 C CA . ALA A 1 691 ? 92.439 33.502 80.644 1.00 45.97 648 ALA A CA 1
ATOM 4724 C C . ALA A 1 691 ? 91.126 33.579 81.405 1.00 57.74 648 ALA A C 1
ATOM 4725 O O . ALA A 1 691 ? 90.222 34.295 80.973 1.00 62.15 648 ALA A O 1
ATOM 4727 N N . LYS A 1 692 ? 90.985 32.854 82.509 1.00 64.45 649 LYS A N 1
ATOM 4728 C CA . LYS A 1 692 ? 89.753 32.886 83.279 1.00 60.04 649 LYS A CA 1
ATOM 4729 C C . LYS A 1 692 ? 89.977 33.198 84.749 1.00 65.46 649 LYS A C 1
ATOM 4730 O O . LYS A 1 692 ? 89.010 33.190 85.517 1.00 69.30 649 LYS A O 1
ATOM 4736 N N . ARG A 1 693 ? 91.212 33.469 85.163 1.00 63.64 650 ARG A N 1
ATOM 4737 C CA . ARG A 1 693 ? 91.499 33.871 86.529 1.00 52.42 650 ARG A CA 1
ATOM 4738 C C . ARG A 1 693 ? 91.747 35.363 86.666 1.00 46.98 650 ARG A C 1
ATOM 4739 O O . ARG A 1 693 ? 91.951 35.837 87.786 1.00 55.43 650 ARG A O 1
ATOM 4747 N N . ILE A 1 694 ? 91.744 36.109 85.570 1.00 53.41 651 ILE A N 1
ATOM 4748 C CA . ILE A 1 694 ? 92.057 37.528 85.618 1.00 58.73 651 ILE A CA 1
ATOM 4749 C C . ILE A 1 694 ? 90.770 38.337 85.693 1.00 66.71 651 ILE A C 1
ATOM 4750 O O . ILE A 1 694 ? 89.678 37.859 85.379 1.00 68.70 651 ILE A O 1
ATOM 4755 N N . GLN A 1 695 ? 90.908 39.585 86.118 1.00 61.91 652 GLN A N 1
ATOM 4756 C CA . GLN A 1 695 ? 89.835 40.556 86.011 1.00 59.13 652 GLN A CA 1
ATOM 4757 C C . GLN A 1 695 ? 89.946 41.295 84.685 1.00 53.12 652 GLN A C 1
ATOM 4758 O O . GLN A 1 695 ? 91.014 41.366 84.076 1.00 60.11 652 GLN A O 1
ATOM 4764 N N . ILE A 1 696 ? 88.817 41.846 84.241 1.00 49.74 653 ILE A N 1
ATOM 4765 C CA . ILE A 1 696 ? 88.770 42.518 82.947 1.00 49.25 653 ILE A CA 1
ATOM 4766 C C . ILE A 1 696 ? 89.532 43.838 82.991 1.00 55.94 653 ILE A C 1
ATOM 4767 O O . ILE A 1 696 ? 90.120 44.261 81.987 1.00 61.31 653 ILE A O 1
ATOM 4772 N N . SER A 1 697 ? 89.604 44.472 84.164 1.00 51.62 654 SER A N 1
ATOM 4773 C CA . SER A 1 697 ? 90.395 45.689 84.308 1.00 52.56 654 SER A CA 1
ATOM 4774 C C . SER A 1 697 ? 91.894 45.428 84.220 1.00 47.75 654 SER A C 1
ATOM 4775 O O . SER A 1 697 ? 92.663 46.374 84.032 1.00 51.65 654 SER A O 1
ATOM 4778 N N . ASP A 1 698 ? 92.324 44.175 84.359 1.00 48.62 655 ASP A N 1
ATOM 4779 C CA . ASP A 1 698 ? 93.692 43.764 84.088 1.00 46.08 655 ASP A CA 1
ATOM 4780 C C . ASP A 1 698 ? 93.873 43.267 82.664 1.00 45.77 655 ASP A C 1
ATOM 4781 O O . ASP A 1 698 ? 94.837 42.550 82.384 1.00 51.36 655 ASP A O 1
ATOM 4786 N N . LEU A 1 699 ? 92.957 43.622 81.770 1.00 38.40 656 LEU A N 1
ATOM 4787 C CA . LEU A 1 699 ? 93.062 43.189 80.379 1.00 34.55 656 LEU A CA 1
ATOM 4788 C C . LEU A 1 699 ? 94.237 43.767 79.580 1.00 33.60 656 LEU A C 1
ATOM 4789 O O . LEU A 1 699 ? 94.800 43.000 78.779 1.00 33.47 656 LEU A O 1
ATOM 4794 N N . PRO A 1 700 ? 94.646 45.060 79.695 1.00 37.83 657 PRO A N 1
ATOM 4795 C CA . PRO A 1 700 ? 95.788 45.521 78.871 1.00 38.48 657 PRO A CA 1
ATOM 4796 C C . PRO A 1 700 ? 97.095 44.778 79.089 1.00 34.64 657 PRO A C 1
ATOM 4797 O O . PRO A 1 700 ? 97.783 44.485 78.102 1.00 28.72 657 PRO A O 1
ATOM 4801 N N . GLN A 1 701 ? 97.416 44.422 80.341 1.00 35.46 658 GLN A N 1
ATOM 4802 C CA . GLN A 1 701 ? 98.646 43.695 80.646 1.00 29.99 658 GLN A CA 1
ATOM 4803 C C . GLN A 1 701 ? 98.684 42.355 79.926 1.00 26.14 658 GLN A C 1
ATOM 4804 O O . GLN A 1 701 ? 99.686 42.015 79.284 1.00 26.27 658 GLN A O 1
ATOM 4810 N N . LEU A 1 702 ? 97.570 41.612 79.983 1.00 22.09 659 LEU A N 1
ATOM 4811 C CA . LEU A 1 702 ? 97.435 40.354 79.253 1.00 31.91 659 LEU A CA 1
ATOM 4812 C C . LEU A 1 702 ? 97.602 40.560 77.757 1.00 33.09 659 LEU A C 1
ATOM 4813 O O . LEU A 1 702 ? 98.244 39.746 77.083 1.00 36.64 659 LEU A O 1
ATOM 4818 N N . VAL A 1 703 ? 97.072 41.669 77.231 1.00 29.16 660 VAL A N 1
ATOM 4819 C CA . VAL A 1 703 ? 97.246 41.965 75.815 1.00 23.68 660 VAL A CA 1
ATOM 4820 C C . VAL A 1 703 ? 98.713 42.240 75.521 1.00 23.89 660 VAL A C 1
ATOM 4821 O O . VAL A 1 703 ? 99.270 41.719 74.546 1.00 27.27 660 VAL A O 1
ATOM 4825 N N . ALA A 1 704 ? 99.396 42.932 76.436 1.00 25.09 661 ALA A N 1
ATOM 4826 C CA . ALA A 1 704 ? 100.832 43.114 76.286 1.00 25.64 661 ALA A CA 1
ATOM 4827 C C . ALA A 1 704 ? 101.597 41.829 76.557 1.00 29.77 661 ALA A C 1
ATOM 4828 O O . ALA A 1 704 ? 102.751 41.712 76.143 1.00 33.49 661 ALA A O 1
ATOM 4830 N N . ALA A 1 705 ? 100.979 40.858 77.228 1.00 25.71 662 ALA A N 1
ATOM 4831 C CA . ALA A 1 705 ? 101.594 39.548 77.350 1.00 22.49 662 ALA A CA 1
ATOM 4832 C C . ALA A 1 705 ? 101.321 38.672 76.140 1.00 25.05 662 ALA A C 1
ATOM 4833 O O . ALA A 1 705 ? 102.014 37.668 75.953 1.00 18.64 662 ALA A O 1
ATOM 4835 N N . PHE A 1 706 ? 100.344 39.032 75.306 1.00 25.13 663 PHE A N 1
ATOM 4836 C CA . PHE A 1 706 ? 100.061 38.221 74.131 1.00 20.74 663 PHE A CA 1
ATOM 4837 C C . PHE A 1 706 ? 100.928 38.574 72.937 1.00 24.48 663 PHE A C 1
ATOM 4838 O O . PHE A 1 706 ? 101.172 37.708 72.093 1.00 25.89 663 PHE A O 1
ATOM 4846 N N . HIS A 1 707 ? 101.397 39.818 72.831 1.00 29.06 664 HIS A N 1
ATOM 4847 C CA . HIS A 1 707 ? 102.225 40.169 71.685 1.00 31.40 664 HIS A CA 1
ATOM 4848 C C . HIS A 1 707 ? 103.633 39.615 71.824 1.00 29.95 664 HIS A C 1
ATOM 4849 O O . HIS A 1 707 ? 104.235 39.215 70.820 1.00 34.06 664 HIS A O 1
ATOM 4856 N N . SER A 1 708 ? 104.163 39.569 73.049 1.00 24.01 665 SER A N 1
ATOM 4857 C CA . SER A 1 708 ? 105.524 39.085 73.258 1.00 28.82 665 SER A CA 1
ATOM 4858 C C . SER A 1 708 ? 105.637 37.604 72.926 1.00 27.06 665 SER A C 1
ATOM 4859 O O . SER A 1 708 ? 106.616 37.180 72.300 1.00 28.08 665 SER A O 1
ATOM 4862 N N . LEU A 1 709 ? 104.614 36.819 73.279 1.00 28.06 666 LEU A N 1
ATOM 4863 C CA . LEU A 1 709 ? 104.544 35.420 72.874 1.00 27.01 666 LEU A CA 1
ATOM 4864 C C . LEU A 1 709 ? 104.441 35.260 71.366 1.00 27.19 666 LEU A C 1
ATOM 4865 O O . LEU A 1 709 ? 104.822 34.211 70.840 1.00 33.45 666 LEU A O 1
ATOM 4870 N N . VAL A 1 710 ? 103.932 36.265 70.657 1.00 24.61 667 VAL A N 1
ATOM 4871 C CA . VAL A 1 710 ? 104.038 36.242 69.206 1.00 27.46 667 VAL A CA 1
ATOM 4872 C C . VAL A 1 710 ? 105.434 36.662 68.785 1.00 28.30 667 VAL A C 1
ATOM 4873 O O . VAL A 1 710 ? 106.051 36.026 67.923 1.00 25.47 667 VAL A O 1
ATOM 4877 N N . GLY A 1 711 ? 105.971 37.699 69.435 1.00 35.83 668 GLY A N 1
ATOM 4878 C CA . GLY A 1 711 ? 107.228 38.282 69.004 1.00 29.39 668 GLY A CA 1
ATOM 4879 C C . GLY A 1 711 ? 108.413 37.372 69.218 1.00 32.96 668 GLY A C 1
ATOM 4880 O O . GLY A 1 711 ? 109.356 37.387 68.427 1.00 41.08 668 GLY A O 1
ATOM 4881 N N . LEU A 1 712 ? 108.381 36.564 70.273 1.00 30.04 669 LEU A N 1
ATOM 4882 C CA . LEU A 1 712 ? 109.392 35.531 70.429 1.00 32.60 669 LEU A CA 1
ATOM 4883 C C . LEU A 1 712 ? 109.234 34.459 69.362 1.00 27.70 669 LEU A C 1
ATOM 4884 O O . LEU A 1 712 ? 110.227 34.029 68.761 1.00 28.67 669 LEU A O 1
ATOM 4889 N N . ALA A 1 713 ? 107.982 34.084 69.063 1.00 24.22 670 ALA A N 1
ATOM 4890 C CA . ALA A 1 713 ? 107.704 32.927 68.212 1.00 19.71 670 ALA A CA 1
ATOM 4891 C C . ALA A 1 713 ? 108.199 33.141 66.791 1.00 23.54 670 ALA A C 1
ATOM 4892 O O . ALA A 1 713 ? 108.817 32.244 66.206 1.00 26.16 670 ALA A O 1
ATOM 4894 N N . ALA A 1 714 ? 107.976 34.343 66.246 1.00 26.45 671 ALA A N 1
ATOM 4895 C CA . ALA A 1 714 ? 108.512 34.706 64.938 1.00 27.24 671 ALA A CA 1
ATOM 4896 C C . ALA A 1 714 ? 110.031 34.619 64.913 1.00 32.70 671 ALA A C 1
ATOM 4897 O O . ALA A 1 714 ? 110.606 34.060 63.970 1.00 40.72 671 ALA A O 1
ATOM 4899 N N . VAL A 1 715 ? 110.691 35.091 65.980 1.00 28.98 672 VAL A N 1
ATOM 4900 C CA . VAL A 1 715 ? 112.145 34.986 66.065 1.00 26.52 672 VAL A CA 1
ATOM 4901 C C . VAL A 1 715 ? 112.558 33.524 66.173 1.00 36.31 672 VAL A C 1
ATOM 4902 O O . VAL A 1 715 ? 113.590 33.117 65.626 1.00 41.44 672 VAL A O 1
ATOM 4906 N N . LEU A 1 716 ? 111.720 32.689 66.788 1.00 33.46 673 LEU A N 1
ATOM 4907 C CA . LEU A 1 716 ? 112.039 31.274 66.824 1.00 31.83 673 LEU A CA 1
ATOM 4908 C C . LEU A 1 716 ? 111.769 30.578 65.502 1.00 35.27 673 LEU A C 1
ATOM 4909 O O . LEU A 1 716 ? 112.345 29.517 65.264 1.00 42.35 673 LEU A O 1
ATOM 4914 N N . THR A 1 717 ? 110.921 31.130 64.634 1.00 31.76 674 THR A N 1
ATOM 4915 C CA . THR A 1 717 ? 110.625 30.418 63.398 1.00 36.87 674 THR A CA 1
ATOM 4916 C C . THR A 1 717 ? 111.453 30.895 62.221 1.00 43.97 674 THR A C 1
ATOM 4917 O O . THR A 1 717 ? 111.609 30.148 61.251 1.00 44.19 674 THR A O 1
ATOM 4921 N N . CYS A 1 718 ? 111.990 32.107 62.278 1.00 40.94 675 CYS A N 1
ATOM 4922 C CA . CYS A 1 718 ? 112.878 32.551 61.216 1.00 36.02 675 CYS A CA 1
ATOM 4923 C C . CYS A 1 718 ? 114.259 31.925 61.360 1.00 35.24 675 CYS A C 1
ATOM 4924 O O . CYS A 1 718 ? 114.800 31.386 60.387 1.00 41.35 675 CYS A O 1
ATOM 4927 N N . ILE A 1 719 ? 114.821 31.962 62.577 1.00 24.50 676 ILE A N 1
ATOM 4928 C CA . ILE A 1 719 ? 116.140 31.385 62.841 1.00 29.70 676 ILE A CA 1
ATOM 4929 C C . ILE A 1 719 ? 116.138 29.889 62.564 1.00 37.69 676 ILE A C 1
ATOM 4930 O O . ILE A 1 719 ? 117.013 29.373 61.857 1.00 47.14 676 ILE A O 1
ATOM 4935 N N . ALA A 1 720 ? 115.100 29.189 63.027 1.00 35.88 677 ALA A N 1
ATOM 4936 C CA . ALA A 1 720 ? 114.969 27.761 62.767 1.00 33.74 677 ALA A CA 1
ATOM 4937 C C . ALA A 1 720 ? 114.737 27.434 61.301 1.00 41.68 677 ALA A C 1
ATOM 4938 O O . ALA A 1 720 ? 114.881 26.268 60.923 1.00 42.45 677 ALA A O 1
ATOM 4940 N N . GLU A 1 721 ? 114.382 28.412 60.466 1.00 46.19 678 GLU A N 1
ATOM 4941 C CA . GLU A 1 721 ? 114.326 28.141 59.042 1.00 42.83 678 GLU A CA 1
ATOM 4942 C C . GLU A 1 721 ? 115.613 28.537 58.334 1.00 41.00 678 GLU A C 1
ATOM 4943 O O . GLU A 1 721 ? 115.901 28.005 57.258 1.00 45.84 678 GLU A O 1
ATOM 4949 N N . TYR A 1 722 ? 116.436 29.396 58.940 1.00 37.13 679 TYR A N 1
ATOM 4950 C CA . TYR A 1 722 ? 117.763 29.604 58.377 1.00 39.71 679 TYR A CA 1
ATOM 4951 C C . TYR A 1 722 ? 118.632 28.365 58.552 1.00 44.44 679 TYR A C 1
ATOM 4952 O O . TYR A 1 722 ? 119.491 28.087 57.711 1.00 50.16 679 TYR A O 1
ATOM 4961 N N . ILE A 1 723 ? 118.401 27.595 59.613 1.00 37.65 680 ILE A N 1
ATOM 4962 C CA . ILE A 1 723 ? 119.213 26.412 59.856 1.00 38.76 680 ILE A CA 1
ATOM 4963 C C . ILE A 1 723 ? 118.764 25.258 58.968 1.00 51.87 680 ILE A C 1
ATOM 4964 O O . ILE A 1 723 ? 119.593 24.553 58.384 1.00 59.20 680 ILE A O 1
ATOM 4969 N N . ILE A 1 724 ? 117.453 25.056 58.832 1.00 58.99 681 ILE A N 1
ATOM 4970 C CA . ILE A 1 724 ? 116.954 23.884 58.120 1.00 63.48 681 ILE A CA 1
ATOM 4971 C C . ILE A 1 724 ? 117.024 24.066 56.603 1.00 57.98 681 ILE A C 1
ATOM 4972 O O . ILE A 1 724 ? 117.052 23.073 55.867 1.00 56.25 681 ILE A O 1
ATOM 4977 N N . GLU A 1 725 ? 117.102 25.302 56.110 1.00 56.68 682 GLU A N 1
ATOM 4978 C CA . GLU A 1 725 ? 117.185 25.567 54.681 1.00 56.48 682 GLU A CA 1
ATOM 4979 C C . GLU A 1 725 ? 118.585 25.968 54.245 1.00 56.24 682 GLU A C 1
ATOM 4980 O O . GLU A 1 725 ? 118.746 26.541 53.164 1.00 60.89 682 GLU A O 1
ATOM 4986 N N . TYR A 1 726 ? 119.599 25.694 55.060 1.00 57.22 683 TYR A N 1
ATOM 4987 C CA . TYR A 1 726 ? 120.938 26.165 54.723 1.00 51.28 683 TYR A CA 1
ATOM 4988 C C . TYR A 1 726 ? 121.649 25.365 53.630 1.00 63.59 683 TYR A C 1
ATOM 4989 O O . TYR A 1 726 ? 122.261 25.996 52.761 1.00 65.90 683 TYR A O 1
ATOM 4998 N N . PRO A 1 727 ? 121.627 23.993 53.586 1.00 68.70 684 PRO A N 1
ATOM 4999 C CA . PRO A 1 727 ? 122.300 23.338 52.451 1.00 75.84 684 PRO A CA 1
ATOM 5000 C C . PRO A 1 727 ? 121.537 23.403 51.134 1.00 73.09 684 PRO A C 1
ATOM 5001 O O . PRO A 1 727 ? 121.958 22.795 50.148 1.00 77.73 684 PRO A O 1
ATOM 5005 N N . HIS A 1 728 ? 120.426 24.134 51.095 1.00 70.23 685 HIS A N 1
ATOM 5006 C CA . HIS A 1 728 ? 119.661 24.312 49.875 1.00 72.48 685 HIS A CA 1
ATOM 5007 C C . HIS A 1 728 ? 119.937 25.634 49.173 1.00 78.68 685 HIS A C 1
ATOM 5008 O O . HIS A 1 728 ? 119.466 25.817 48.048 1.00 82.75 685 HIS A O 1
ATOM 5015 N N . PHE A 1 729 ? 120.680 26.558 49.798 1.00 78.73 686 PHE A N 1
ATOM 5016 C CA . PHE A 1 729 ? 120.840 27.883 49.205 1.00 73.07 686 PHE A CA 1
ATOM 5017 C C . PHE A 1 729 ? 121.757 27.888 47.992 1.00 81.26 686 PHE A C 1
ATOM 5018 O O . PHE A 1 729 ? 121.647 28.795 47.161 1.00 85.28 686 PHE A O 1
ATOM 5026 N N . ALA A 1 730 ? 122.672 26.925 47.882 1.00 97.29 687 ALA A N 1
ATOM 5027 C CA . ALA A 1 730 ? 123.568 26.898 46.731 1.00 106.95 687 ALA A CA 1
ATOM 5028 C C . ALA A 1 730 ? 122.823 26.505 45.462 1.00 114.21 687 ALA A C 1
ATOM 5029 O O . ALA A 1 730 ? 123.014 27.121 44.408 1.00 106.75 687 ALA A O 1
ATOM 5031 N N . THR A 1 731 ? 121.966 25.492 45.546 1.00 120.85 688 THR A N 1
ATOM 5032 C CA . THR A 1 731 ? 121.149 25.056 44.414 1.00 121.02 688 THR A CA 1
ATOM 5033 C C . THR A 1 731 ? 119.767 25.714 44.404 1.00 131.06 688 THR A C 1
ATOM 5034 O O . THR A 1 731 ? 118.736 25.061 44.238 1.00 136.48 688 THR A O 1
ATOM 5038 N N . ASP A 1 732 ? 119.732 27.040 44.521 1.00 122.92 689 ASP A N 1
ATOM 5039 C CA . ASP A 1 732 ? 118.455 27.734 44.547 1.00 116.96 689 ASP A CA 1
ATOM 5040 C C . ASP A 1 732 ? 118.621 29.127 43.960 1.00 118.82 689 ASP A C 1
ATOM 5041 O O . ASP A 1 732 ? 119.671 29.759 44.103 1.00 114.27 689 ASP A O 1
ATOM 5046 N N . ALA A 1 733 ? 117.570 29.592 43.290 1.00 116.18 690 ALA A N 1
ATOM 5047 C CA . ALA A 1 733 ? 117.514 30.965 42.815 1.00 107.72 690 ALA A CA 1
ATOM 5048 C C . ALA A 1 733 ? 116.776 31.874 43.783 1.00 101.31 690 ALA A C 1
ATOM 5049 O O . ALA A 1 733 ? 117.049 33.079 43.824 1.00 96.98 690 ALA A O 1
ATOM 5051 N N . ALA A 1 734 ? 115.861 31.318 44.575 1.00 95.42 691 ALA A N 1
ATOM 5052 C CA . ALA A 1 734 ? 115.130 32.061 45.592 1.00 88.35 691 ALA A CA 1
ATOM 5053 C C . ALA A 1 734 ? 115.883 32.154 46.912 1.00 93.44 691 ALA A C 1
ATOM 5054 O O . ALA A 1 734 ? 115.292 32.575 47.913 1.00 91.62 691 ALA A O 1
ATOM 5056 N N . ALA A 1 735 ? 117.166 31.773 46.921 1.00 89.33 692 ALA A N 1
ATOM 5057 C CA . ALA A 1 735 ? 117.975 31.788 48.135 1.00 64.77 692 ALA A CA 1
ATOM 5058 C C . ALA A 1 735 ? 118.168 33.196 48.670 1.00 61.20 692 ALA A C 1
ATOM 5059 O O . ALA A 1 735 ? 118.223 33.397 49.887 1.00 58.93 692 ALA A O 1
ATOM 5061 N N . ASN A 1 736 ? 118.262 34.180 47.784 1.00 66.90 693 ASN A N 1
ATOM 5062 C CA . ASN A 1 736 ? 118.331 35.568 48.206 1.00 70.54 693 ASN A CA 1
ATOM 5063 C C . ASN A 1 736 ? 116.988 36.117 48.656 1.00 71.22 693 ASN A C 1
ATOM 5064 O O . ASN A 1 736 ? 116.951 37.210 49.223 1.00 64.60 693 ASN A O 1
ATOM 5069 N N . LEU A 1 737 ? 115.887 35.412 48.399 1.00 67.06 694 LEU A N 1
ATOM 5070 C CA . LEU A 1 737 ? 114.595 35.870 48.897 1.00 59.47 694 LEU A CA 1
ATOM 5071 C C . LEU A 1 737 ? 114.393 35.448 50.343 1.00 55.71 694 LEU A C 1
ATOM 5072 O O . LEU A 1 737 ? 114.274 36.288 51.241 1.00 66.02 694 LEU A O 1
ATOM 5077 N N . THR A 1 738 ? 114.407 34.136 50.585 1.00 46.05 695 THR A N 1
ATOM 5078 C CA . THR A 1 738 ? 114.117 33.548 51.884 1.00 49.46 695 THR A CA 1
ATOM 5079 C C . THR A 1 738 ? 115.159 33.860 52.948 1.00 44.03 695 THR A C 1
ATOM 5080 O O . THR A 1 738 ? 114.938 33.517 54.111 1.00 48.42 695 THR A O 1
ATOM 5084 N N . LYS A 1 739 ? 116.286 34.473 52.593 1.00 38.82 696 LYS A N 1
ATOM 5085 C CA . LYS A 1 739 ? 117.157 35.015 53.625 1.00 45.87 696 LYS A CA 1
ATOM 5086 C C . LYS A 1 739 ? 116.699 36.395 54.074 1.00 38.27 696 LYS A C 1
ATOM 5087 O O . LYS A 1 739 ? 116.633 36.646 55.284 1.00 41.96 696 LYS A O 1
ATOM 5093 N N . ILE A 1 740 ? 116.353 37.269 53.112 1.00 38.29 697 ILE A N 1
ATOM 5094 C CA . ILE A 1 740 ? 115.980 38.659 53.400 1.00 38.39 697 ILE A CA 1
ATOM 5095 C C . ILE A 1 740 ? 114.798 38.713 54.351 1.00 32.22 697 ILE A C 1
ATOM 5096 O O . ILE A 1 740 ? 114.846 39.383 55.391 1.00 32.69 697 ILE A O 1
ATOM 5101 N N . VAL A 1 741 ? 113.752 37.949 54.034 1.00 29.08 698 VAL A N 1
ATOM 5102 C CA . VAL A 1 741 ? 112.565 37.876 54.874 1.00 37.88 698 VAL A CA 1
ATOM 5103 C C . VAL A 1 741 ? 112.912 37.292 56.236 1.00 36.41 698 VAL A C 1
ATOM 5104 O O . VAL A 1 741 ? 112.461 37.797 57.274 1.00 42.12 698 VAL A O 1
ATOM 5108 N N . ALA A 1 742 ? 113.799 36.288 56.263 1.00 26.96 699 ALA A N 1
ATOM 5109 C CA . ALA A 1 742 ? 114.212 35.704 57.533 1.00 24.80 699 ALA A CA 1
ATOM 5110 C C . ALA A 1 742 ? 115.050 36.667 58.349 1.00 29.73 699 ALA A C 1
ATOM 5111 O O . ALA A 1 742 ? 115.147 36.506 59.568 1.00 40.31 699 ALA A O 1
ATOM 5113 N N . TYR A 1 743 ? 115.647 37.667 57.706 1.00 30.52 700 TYR A N 1
ATOM 5114 C CA . TYR A 1 743 ? 116.240 38.755 58.460 1.00 32.81 700 TYR A CA 1
ATOM 5115 C C . TYR A 1 743 ? 115.148 39.645 59.038 1.00 37.55 700 TYR A C 1
ATOM 5116 O O . TYR A 1 743 ? 115.105 39.880 60.253 1.00 38.53 700 TYR A O 1
ATOM 5125 N N . LEU A 1 744 ? 114.197 40.058 58.188 1.00 35.25 701 LEU A N 1
ATOM 5126 C CA . LEU A 1 744 ? 113.263 41.124 58.544 1.00 36.60 701 LEU A CA 1
ATOM 5127 C C . LEU A 1 744 ? 112.294 40.686 59.632 1.00 37.08 701 LEU A C 1
ATOM 5128 O O . LEU A 1 744 ? 112.046 41.441 60.580 1.00 39.77 701 LEU A O 1
ATOM 5133 N N . GLY A 1 745 ? 111.773 39.459 59.528 1.00 30.43 702 GLY A N 1
ATOM 5134 C CA . GLY A 1 745 ? 110.945 38.915 60.590 1.00 29.90 702 GLY A CA 1
ATOM 5135 C C . GLY A 1 745 ? 111.686 38.810 61.907 1.00 33.64 702 GLY A C 1
ATOM 5136 O O . GLY A 1 745 ? 111.130 39.119 62.965 1.00 43.15 702 GLY A O 1
ATOM 5137 N N . THR A 1 746 ? 112.981 38.470 61.846 1.00 30.61 703 THR A N 1
ATOM 5138 C CA . THR A 1 746 ? 113.802 38.416 63.051 1.00 28.82 703 THR A CA 1
ATOM 5139 C C . THR A 1 746 ? 113.977 39.803 63.653 1.00 32.29 703 THR A C 1
ATOM 5140 O O . THR A 1 746 ? 114.107 39.940 64.874 1.00 39.59 703 THR A O 1
ATOM 5144 N N . TYR A 1 747 ? 113.925 40.845 62.820 1.00 28.12 704 TYR A N 1
ATOM 5145 C CA . TYR A 1 747 ? 113.853 42.194 63.359 1.00 27.21 704 TYR A CA 1
ATOM 5146 C C . TYR A 1 747 ? 112.506 42.437 64.025 1.00 32.38 704 TYR A C 1
ATOM 5147 O O . TYR A 1 747 ? 112.455 42.849 65.190 1.00 34.66 704 TYR A O 1
ATOM 5156 N N . ILE A 1 748 ? 111.410 42.108 63.324 1.00 38.66 705 ILE A N 1
ATOM 5157 C CA . ILE A 1 748 ? 110.083 42.595 63.707 1.00 44.50 705 ILE A CA 1
ATOM 5158 C C . ILE A 1 748 ? 109.637 41.967 65.018 1.00 37.91 705 ILE A C 1
ATOM 5159 O O . ILE A 1 748 ? 109.240 42.673 65.956 1.00 36.78 705 ILE A O 1
ATOM 5164 N N . GLY A 1 749 ? 109.752 40.640 65.117 1.00 27.97 706 GLY A N 1
ATOM 5165 C CA . GLY A 1 749 ? 109.498 39.961 66.373 1.00 29.47 706 GLY A CA 1
ATOM 5166 C C . GLY A 1 749 ? 110.399 40.426 67.497 1.00 34.25 706 GLY A C 1
ATOM 5167 O O . GLY A 1 749 ? 109.949 40.549 68.640 1.00 41.55 706 GLY A O 1
ATOM 5168 N N . GLY A 1 750 ? 111.651 40.768 67.176 1.00 34.26 707 GLY A N 1
ATOM 5169 C CA . GLY A 1 750 ? 112.546 41.303 68.185 1.00 36.42 707 GLY A CA 1
ATOM 5170 C C . GLY A 1 750 ? 112.105 42.645 68.729 1.00 32.21 707 GLY A C 1
ATOM 5171 O O . GLY A 1 750 ? 112.397 42.975 69.880 1.00 35.22 707 GLY A O 1
ATOM 5172 N N . VAL A 1 751 ? 111.382 43.427 67.929 1.00 31.92 708 VAL A N 1
ATOM 5173 C CA . VAL A 1 751 ? 110.839 44.668 68.460 1.00 26.99 708 VAL A CA 1
ATOM 5174 C C . VAL A 1 751 ? 109.523 44.383 69.172 1.00 23.59 708 VAL A C 1
ATOM 5175 O O . VAL A 1 751 ? 109.172 45.065 70.142 1.00 23.72 708 VAL A O 1
ATOM 5179 N N . THR A 1 752 ? 108.813 43.330 68.756 1.00 24.03 709 THR A N 1
ATOM 5180 C CA . THR A 1 752 ? 107.499 43.048 69.320 1.00 24.88 709 THR A CA 1
ATOM 5181 C C . THR A 1 752 ? 107.618 42.452 70.715 1.00 25.72 709 THR A C 1
ATOM 5182 O O . THR A 1 752 ? 106.820 42.773 71.601 1.00 28.91 709 THR A O 1
ATOM 5186 N N . PHE A 1 753 ? 108.619 41.602 70.928 1.00 28.70 710 PHE A N 1
ATOM 5187 C CA . PHE A 1 753 ? 108.850 40.948 72.208 1.00 37.49 710 PHE A CA 1
ATOM 5188 C C . PHE A 1 753 ? 109.197 41.932 73.316 1.00 43.87 710 PHE A C 1
ATOM 5189 O O . PHE A 1 753 ? 108.353 42.221 74.176 1.00 53.27 710 PHE A O 1
ATOM 5197 N N . SER A 1 754 ? 110.387 42.537 73.219 1.00 30.55 711 SER A N 1
ATOM 5198 C CA . SER A 1 754 ? 110.964 43.278 74.338 1.00 30.34 711 SER A CA 1
ATOM 5199 C C . SER A 1 754 ? 110.170 44.533 74.648 1.00 29.38 711 SER A C 1
ATOM 5200 O O . SER A 1 754 ? 109.946 44.846 75.826 1.00 38.80 711 SER A O 1
ATOM 5203 N N . GLY A 1 755 ? 109.710 45.228 73.601 1.00 28.56 712 GLY A N 1
ATOM 5204 C CA . GLY A 1 755 ? 108.853 46.387 73.785 1.00 23.76 712 GLY A CA 1
ATOM 5205 C C . GLY A 1 755 ? 107.593 46.067 74.562 1.00 23.43 712 GLY A C 1
ATOM 5206 O O . GLY A 1 755 ? 107.229 46.797 75.488 1.00 24.17 712 GLY A O 1
ATOM 5207 N N . SER A 1 756 ? 106.971 44.921 74.261 1.00 30.02 713 SER A N 1
ATOM 5208 C CA . SER A 1 756 ? 105.781 44.524 75.001 1.00 27.69 713 SER A CA 1
ATOM 5209 C C . SER A 1 756 ? 106.116 44.196 76.443 1.00 28.85 713 SER A C 1
ATOM 5210 O O . SER A 1 756 ? 105.322 44.497 77.340 1.00 30.38 713 SER A O 1
ATOM 5213 N N . LEU A 1 757 ? 107.316 43.656 76.688 1.00 32.93 714 LEU A N 1
ATOM 5214 C CA . LEU A 1 757 ? 107.729 43.404 78.060 1.00 32.58 714 LEU A CA 1
ATOM 5215 C C . LEU A 1 757 ? 107.969 44.696 78.815 1.00 29.62 714 LEU A C 1
ATOM 5216 O O . LEU A 1 757 ? 107.826 44.725 80.040 1.00 31.41 714 LEU A O 1
ATOM 5221 N N . VAL A 1 758 ? 108.319 45.774 78.114 1.00 27.71 715 VAL A N 1
ATOM 5222 C CA . VAL A 1 758 ? 108.329 47.057 78.796 1.00 30.11 715 VAL A CA 1
ATOM 5223 C C . VAL A 1 758 ? 106.899 47.532 78.993 1.00 32.24 715 VAL A C 1
ATOM 5224 O O . VAL A 1 758 ? 106.527 47.988 80.082 1.00 43.66 715 VAL A O 1
ATOM 5228 N N . ALA A 1 759 ? 106.051 47.332 77.976 1.00 30.47 716 ALA A N 1
ATOM 5229 C CA . ALA A 1 759 ? 104.671 47.800 78.039 1.00 31.71 716 ALA A CA 1
ATOM 5230 C C . ALA A 1 759 ? 103.860 47.024 79.064 1.00 33.39 716 ALA A C 1
ATOM 5231 O O . ALA A 1 759 ? 102.916 47.569 79.638 1.00 30.34 716 ALA A O 1
ATOM 5233 N N . TYR A 1 760 ? 104.219 45.765 79.313 1.00 36.27 717 TYR A N 1
ATOM 5234 C CA . TYR A 1 760 ? 103.661 45.053 80.455 1.00 32.92 717 TYR A CA 1
ATOM 5235 C C . TYR A 1 760 ? 104.116 45.690 81.758 1.00 41.95 717 TYR A C 1
ATOM 5236 O O . TYR A 1 760 ? 103.289 46.043 82.607 1.00 51.10 717 TYR A O 1
ATOM 5245 N N . GLY A 1 761 ? 105.430 45.885 81.910 1.00 39.36 718 GLY A N 1
ATOM 5246 C CA . GLY A 1 761 ? 105.989 46.274 83.191 1.00 35.45 718 GLY A CA 1
ATOM 5247 C C . GLY A 1 761 ? 105.623 47.672 83.620 1.00 37.12 718 GLY A C 1
ATOM 5248 O O . GLY A 1 761 ? 105.601 47.956 84.820 1.00 41.77 718 GLY A O 1
ATOM 5249 N N . LYS A 1 762 ? 105.313 48.542 82.672 1.00 36.42 719 LYS A N 1
ATOM 5250 C CA . LYS A 1 762 ? 104.898 49.892 82.993 1.00 33.20 719 LYS A CA 1
ATOM 5251 C C . LYS A 1 762 ? 103.393 49.982 83.220 1.00 32.43 719 LYS A C 1
ATOM 5252 O O . LYS A 1 762 ? 102.917 51.004 83.723 1.00 39.10 719 LYS A O 1
ATOM 5258 N N . LEU A 1 763 ? 102.637 48.925 82.913 1.00 31.21 720 LEU A N 1
ATOM 5259 C CA . LEU A 1 763 ? 101.214 48.890 83.236 1.00 35.16 720 LEU A CA 1
ATOM 5260 C C . LEU A 1 763 ? 100.922 48.188 84.549 1.00 42.54 720 LEU A C 1
ATOM 5261 O O . LEU A 1 763 ? 99.997 48.585 85.263 1.00 48.23 720 LEU A O 1
ATOM 5266 N N . GLN A 1 764 ? 101.683 47.144 84.877 1.00 46.41 721 GLN A N 1
ATOM 5267 C CA . GLN A 1 764 ? 101.458 46.422 86.122 1.00 46.88 721 GLN A CA 1
ATOM 5268 C C . GLN A 1 764 ? 101.892 47.241 87.328 1.00 50.79 721 GLN A C 1
ATOM 5269 O O . GLN A 1 764 ? 101.253 47.178 88.383 1.00 53.90 721 GLN A O 1
ATOM 5275 N N . GLY A 1 765 ? 102.946 48.033 87.183 1.00 52.28 722 GLY A N 1
ATOM 5276 C CA . GLY A 1 765 ? 103.533 48.746 88.292 1.00 49.00 722 GLY A CA 1
ATOM 5277 C C . GLY A 1 765 ? 104.902 48.254 88.684 1.00 54.26 722 GLY A C 1
ATOM 5278 O O . GLY A 1 765 ? 105.429 48.698 89.710 1.00 55.94 722 GLY A O 1
ATOM 5279 N N . ILE A 1 766 ? 105.484 47.335 87.913 1.00 55.78 723 ILE A N 1
ATOM 5280 C CA . ILE A 1 766 ? 106.852 46.896 88.161 1.00 51.76 723 ILE A CA 1
ATOM 5281 C C . ILE A 1 766 ? 107.831 48.013 87.829 1.00 50.11 723 ILE A C 1
ATOM 5282 O O . ILE A 1 766 ? 108.677 48.385 88.648 1.00 50.11 723 ILE A O 1
ATOM 5287 N N . LEU A 1 767 ? 107.730 48.562 86.624 1.00 56.69 724 LEU A N 1
ATOM 5288 C CA . LEU A 1 767 ? 108.539 49.700 86.228 1.00 58.74 724 LEU A CA 1
ATOM 5289 C C . LEU A 1 767 ? 107.871 50.992 86.680 1.00 66.92 724 LEU A C 1
ATOM 5290 O O . LEU A 1 767 ? 106.777 50.996 87.246 1.00 61.47 724 LEU A O 1
ATOM 5295 N N . LYS A 1 768 ? 108.541 52.106 86.421 1.00 71.78 725 LYS A N 1
ATOM 5296 C CA . LYS A 1 768 ? 108.080 53.411 86.864 1.00 72.93 725 LYS A CA 1
ATOM 5297 C C . LYS A 1 768 ? 107.338 54.113 85.736 1.00 61.56 725 LYS A C 1
ATOM 5298 O O . LYS A 1 768 ? 107.660 53.951 84.557 1.00 50.13 725 LYS A O 1
ATOM 5304 N N . SER A 1 769 ? 106.338 54.902 86.114 1.00 74.79 726 SER A N 1
ATOM 5305 C CA . SER A 1 769 ? 105.449 55.550 85.159 1.00 82.95 726 SER A CA 1
ATOM 5306 C C . SER A 1 769 ? 106.049 56.792 84.511 1.00 93.52 726 SER A C 1
ATOM 5307 O O . SER A 1 769 ? 105.383 57.409 83.674 1.00 94.92 726 SER A O 1
ATOM 5310 N N . ALA A 1 770 ? 107.271 57.175 84.867 1.00 89.74 727 ALA A N 1
ATOM 5311 C CA . ALA A 1 770 ? 107.892 58.348 84.271 1.00 82.02 727 ALA A CA 1
ATOM 5312 C C . ALA A 1 770 ? 108.747 57.954 83.074 1.00 79.57 727 ALA A C 1
ATOM 5313 O O . ALA A 1 770 ? 109.384 56.895 83.093 1.00 82.16 727 ALA A O 1
ATOM 5315 N N . PRO A 1 771 ? 108.773 58.770 82.019 1.00 70.50 728 PRO A N 1
ATOM 5316 C CA . PRO A 1 771 ? 109.594 58.448 80.839 1.00 67.33 728 PRO A CA 1
ATOM 5317 C C . PRO A 1 771 ? 111.083 58.557 81.133 1.00 65.78 728 PRO A C 1
ATOM 5318 O O . PRO A 1 771 ? 111.595 59.638 81.426 1.00 71.75 728 PRO A O 1
ATOM 5322 N N . LEU A 1 772 ? 111.776 57.423 81.045 1.00 74.03 729 LEU A N 1
ATOM 5323 C CA . LEU A 1 772 ? 113.214 57.344 81.293 1.00 78.99 729 LEU A CA 1
ATOM 5324 C C . LEU A 1 772 ? 113.938 57.896 80.076 1.00 89.10 729 LEU A C 1
ATOM 5325 O O . LEU A 1 772 ? 114.009 57.248 79.032 1.00 94.24 729 LEU A O 1
ATOM 5330 N N . LEU A 1 773 ? 114.493 59.092 80.212 1.00 93.68 730 LEU A N 1
ATOM 5331 C CA . LEU A 1 773 ? 115.201 59.728 79.116 1.00 90.19 730 LEU A CA 1
ATOM 5332 C C . LEU A 1 773 ? 116.705 59.563 79.297 1.00 90.55 730 LEU A C 1
ATOM 5333 O O . LEU A 1 773 ? 117.249 59.775 80.382 1.00 89.96 730 LEU A O 1
ATOM 5338 N N . LEU A 1 774 ? 117.369 59.174 78.223 1.00 94.09 731 LEU A N 1
ATOM 5339 C CA . LEU A 1 774 ? 118.808 59.003 78.154 1.00 105.91 731 LEU A CA 1
ATOM 5340 C C . LEU A 1 774 ? 119.461 60.305 77.695 1.00 111.30 731 LEU A C 1
ATOM 5341 O O . LEU A 1 774 ? 118.770 61.237 77.271 1.00 112.09 731 LEU A O 1
ATOM 5346 N N . PRO A 1 775 ? 120.808 60.437 77.825 1.00 112.95 732 PRO A N 1
ATOM 5347 C CA . PRO A 1 775 ? 121.480 61.609 77.242 1.00 111.12 732 PRO A CA 1
ATOM 5348 C C . PRO A 1 775 ? 121.332 61.742 75.733 1.00 103.67 732 PRO A C 1
ATOM 5349 O O . PRO A 1 775 ? 120.914 62.798 75.250 1.00 105.87 732 PRO A O 1
ATOM 5353 N N . GLY A 1 776 ? 121.661 60.692 74.979 1.00 94.45 733 GLY A N 1
ATOM 5354 C CA . GLY A 1 776 ? 121.616 60.804 73.529 1.00 85.41 733 GLY A CA 1
ATOM 5355 C C . GLY A 1 776 ? 120.204 60.765 72.971 1.00 87.96 733 GLY A C 1
ATOM 5356 O O . GLY A 1 776 ? 119.724 61.755 72.411 1.00 96.95 733 GLY A O 1
ATOM 5357 N N . ARG A 1 777 ? 119.555 59.595 73.055 1.00 95.36 734 ARG A N 1
ATOM 5358 C CA . ARG A 1 777 ? 118.157 59.307 72.713 1.00 73.19 734 ARG A CA 1
ATOM 5359 C C . ARG A 1 777 ? 117.769 59.442 71.245 1.00 69.56 734 ARG A C 1
ATOM 5360 O O . ARG A 1 777 ? 116.667 59.037 70.866 1.00 67.84 734 ARG A O 1
ATOM 5368 N N . HIS A 1 778 ? 118.631 60.004 70.408 1.00 52.50 735 HIS A N 1
ATOM 5369 C CA . HIS A 1 778 ? 118.326 60.038 68.987 1.00 62.18 735 HIS A CA 1
ATOM 5370 C C . HIS A 1 778 ? 119.512 59.549 68.181 1.00 79.68 735 HIS A C 1
ATOM 5371 O O . HIS A 1 778 ? 119.348 58.844 67.179 1.00 88.68 735 HIS A O 1
ATOM 5378 N N . LEU A 1 779 ? 120.721 59.891 68.626 1.00 85.93 736 LEU A N 1
ATOM 5379 C CA . LEU A 1 779 ? 121.916 59.329 68.018 1.00 91.27 736 LEU A CA 1
ATOM 5380 C C . LEU A 1 779 ? 122.025 57.843 68.321 1.00 82.42 736 LEU A C 1
ATOM 5381 O O . LEU A 1 779 ? 122.418 57.060 67.453 1.00 77.51 736 LEU A O 1
ATOM 5386 N N . LEU A 1 780 ? 121.625 57.434 69.530 1.00 79.54 737 LEU A N 1
ATOM 5387 C CA . LEU A 1 780 ? 121.631 56.019 69.893 1.00 75.26 737 LEU A CA 1
ATOM 5388 C C . LEU A 1 780 ? 120.642 55.211 69.066 1.00 71.37 737 LEU A C 1
ATOM 5389 O O . LEU A 1 780 ? 121.013 54.175 68.505 1.00 74.50 737 LEU A O 1
ATOM 5394 N N . ASN A 1 781 ? 119.396 55.673 68.960 1.00 66.17 738 ASN A N 1
ATOM 5395 C CA . ASN A 1 781 ? 118.391 54.951 68.190 1.00 58.03 738 ASN A CA 1
ATOM 5396 C C . ASN A 1 781 ? 118.673 54.996 66.695 1.00 53.18 738 ASN A C 1
ATOM 5397 O O . ASN A 1 781 ? 118.435 54.003 65.995 1.00 49.91 738 ASN A O 1
ATOM 5402 N N . ALA A 1 782 ? 119.208 56.114 66.199 1.00 52.83 739 ALA A N 1
ATOM 5403 C CA . ALA A 1 782 ? 119.579 56.196 64.793 1.00 61.63 739 ALA A CA 1
ATOM 5404 C C . ALA A 1 782 ? 120.761 55.288 64.482 1.00 57.98 739 ALA A C 1
ATOM 5405 O O . ALA A 1 782 ? 120.810 54.674 63.411 1.00 53.85 739 ALA A O 1
ATOM 5407 N N . GLY A 1 783 ? 121.699 55.155 65.422 1.00 57.84 740 GLY A N 1
ATOM 5408 C CA . GLY A 1 783 ? 122.809 54.242 65.221 1.00 60.99 740 GLY A CA 1
ATOM 5409 C C . GLY A 1 783 ? 122.392 52.787 65.289 1.00 68.67 740 GLY A C 1
ATOM 5410 O O . GLY A 1 783 ? 122.906 51.957 64.538 1.00 71.13 740 GLY A O 1
ATOM 5411 N N . LEU A 1 784 ? 121.447 52.461 66.179 1.00 66.29 741 LEU A N 1
ATOM 5412 C CA . LEU A 1 784 ? 120.900 51.105 66.224 1.00 58.73 741 LEU A CA 1
ATOM 5413 C C . LEU A 1 784 ? 120.162 50.759 64.936 1.00 57.73 741 LEU A C 1
ATOM 5414 O O . LEU A 1 784 ? 120.313 49.652 64.407 1.00 53.69 741 LEU A O 1
ATOM 5419 N N . LEU A 1 785 ? 119.381 51.703 64.400 1.00 59.01 742 LEU A N 1
ATOM 5420 C CA . LEU A 1 785 ? 118.656 51.442 63.160 1.00 54.36 742 LEU A CA 1
ATOM 5421 C C . LEU A 1 785 ? 119.600 51.340 61.969 1.00 60.52 742 LEU A C 1
ATOM 5422 O O . LEU A 1 785 ? 119.411 50.481 61.097 1.00 69.10 742 LEU A O 1
ATOM 5427 N N . ALA A 1 786 ? 120.631 52.188 61.925 1.00 55.95 743 ALA A N 1
ATOM 5428 C CA . ALA A 1 786 ? 121.605 52.115 60.844 1.00 54.76 743 ALA A CA 1
ATOM 5429 C C . ALA A 1 786 ? 122.425 50.836 60.924 1.00 56.10 743 ALA A C 1
ATOM 5430 O O . ALA A 1 786 ? 122.744 50.240 59.892 1.00 55.66 743 ALA A O 1
ATOM 5432 N N . ALA A 1 787 ? 122.738 50.375 62.138 1.00 58.23 744 ALA A N 1
ATOM 5433 C CA . ALA A 1 787 ? 123.440 49.106 62.297 1.00 53.57 744 ALA A CA 1
ATOM 5434 C C . ALA A 1 787 ? 122.563 47.934 61.882 1.00 59.58 744 ALA A C 1
ATOM 5435 O O . ALA A 1 787 ? 123.049 46.987 61.254 1.00 60.51 744 ALA A O 1
ATOM 5437 N N . SER A 1 788 ? 121.264 47.996 62.191 1.00 66.08 745 SER A N 1
ATOM 5438 C CA . SER A 1 788 ? 120.361 46.910 61.823 1.00 65.12 745 SER A CA 1
ATOM 5439 C C . SER A 1 788 ? 120.147 46.843 60.316 1.00 60.48 745 SER A C 1
ATOM 5440 O O . SER A 1 788 ? 120.069 45.749 59.748 1.00 61.02 745 SER A O 1
ATOM 5443 N N . VAL A 1 789 ? 120.055 47.994 59.644 1.00 61.64 746 VAL A N 1
ATOM 5444 C CA . VAL A 1 789 ? 119.883 47.967 58.192 1.00 76.62 746 VAL A CA 1
ATOM 5445 C C . VAL A 1 789 ? 121.203 47.885 57.442 1.00 81.03 746 VAL A C 1
ATOM 5446 O O . VAL A 1 789 ? 121.192 47.692 56.217 1.00 81.61 746 VAL A O 1
ATOM 5450 N N . GLY A 1 790 ? 122.336 48.029 58.123 1.00 72.43 747 GLY A N 1
ATOM 5451 C CA . GLY A 1 790 ? 123.618 47.876 57.473 1.00 61.25 747 GLY A CA 1
ATOM 5452 C C . GLY A 1 790 ? 124.249 46.535 57.764 1.00 70.28 747 GLY A C 1
ATOM 5453 O O . GLY A 1 790 ? 125.266 46.183 57.164 1.00 80.63 747 GLY A O 1
ATOM 5454 N N . GLY A 1 791 ? 123.667 45.785 58.700 1.00 65.41 748 GLY A N 1
ATOM 5455 C CA . GLY A 1 791 ? 124.053 44.411 58.919 1.00 54.73 748 GLY A CA 1
ATOM 5456 C C . GLY A 1 791 ? 123.433 43.424 57.966 1.00 52.14 748 GLY A C 1
ATOM 5457 O O . GLY A 1 791 ? 123.697 42.224 58.059 1.00 52.44 748 GLY A O 1
ATOM 5458 N N . ILE A 1 792 ? 122.590 43.901 57.051 1.00 53.29 749 ILE A N 1
ATOM 5459 C CA . ILE A 1 792 ? 122.065 43.055 55.990 1.00 56.15 749 ILE A CA 1
ATOM 5460 C C . ILE A 1 792 ? 123.092 42.894 54.876 1.00 63.06 749 ILE A C 1
ATOM 5461 O O . ILE A 1 792 ? 122.968 41.987 54.044 1.00 62.33 749 ILE A O 1
ATOM 5466 N N . ILE A 1 793 ? 124.117 43.741 54.855 1.00 71.13 750 ILE A N 1
ATOM 5467 C CA . ILE A 1 793 ? 125.184 43.707 53.858 1.00 63.32 750 ILE A CA 1
ATOM 5468 C C . ILE A 1 793 ? 126.232 42.640 54.191 1.00 52.31 750 ILE A C 1
ATOM 5469 O O . ILE A 1 793 ? 126.643 41.929 53.266 1.00 58.22 750 ILE A O 1
ATOM 5474 N N . PRO A 1 794 ? 126.703 42.444 55.440 1.00 47.33 751 PRO A N 1
ATOM 5475 C CA . PRO A 1 794 ? 127.500 41.233 55.699 1.00 43.09 751 PRO A CA 1
ATOM 5476 C C . PRO A 1 794 ? 126.686 39.960 55.665 1.00 46.58 751 PRO A C 1
ATOM 5477 O O . PRO A 1 794 ? 127.264 38.879 55.503 1.00 52.25 751 PRO A O 1
ATOM 5481 N N . PHE A 1 795 ? 125.369 40.052 55.839 1.00 58.80 752 PHE A N 1
ATOM 5482 C CA . PHE A 1 795 ? 124.521 38.867 55.809 1.00 60.62 752 PHE A CA 1
ATOM 5483 C C . PHE A 1 795 ? 124.406 38.310 54.398 1.00 60.65 752 PHE A C 1
ATOM 5484 O O . PHE A 1 795 ? 124.408 37.090 54.203 1.00 55.04 752 PHE A O 1
ATOM 5492 N N . MET A 1 796 ? 124.317 39.186 53.403 1.00 75.87 753 MET A N 1
ATOM 5493 C CA . MET A 1 796 ? 124.563 38.799 52.026 1.00 77.81 753 MET A CA 1
ATOM 5494 C C . MET A 1 796 ? 126.063 38.884 51.746 1.00 90.05 753 MET A C 1
ATOM 5495 O O . MET A 1 796 ? 126.863 39.175 52.637 1.00 94.54 753 MET A O 1
ATOM 5500 N N . MET A 1 797 ? 126.456 38.567 50.507 1.00 83.90 754 MET A N 1
ATOM 5501 C CA . MET A 1 797 ? 127.843 38.604 50.017 1.00 92.01 754 MET A CA 1
ATOM 5502 C C . MET A 1 797 ? 128.806 37.709 50.810 1.00 96.45 754 MET A C 1
ATOM 5503 O O . MET A 1 797 ? 130.026 37.855 50.687 1.00 102.01 754 MET A O 1
ATOM 5508 N N . ASP A 1 798 ? 128.294 36.782 51.619 1.00 88.42 755 ASP A N 1
ATOM 5509 C CA . ASP A 1 798 ? 129.111 35.941 52.481 1.00 90.28 755 ASP A CA 1
ATOM 5510 C C . ASP A 1 798 ? 128.304 34.701 52.838 1.00 95.69 755 ASP A C 1
ATOM 5511 O O . ASP A 1 798 ? 127.540 34.719 53.810 1.00 108.65 755 ASP A O 1
ATOM 5516 N N . PRO A 1 799 ? 128.442 33.608 52.090 1.00 94.95 756 PRO A N 1
ATOM 5517 C CA . PRO A 1 799 ? 127.511 32.478 52.222 1.00 97.32 756 PRO A CA 1
ATOM 5518 C C . PRO A 1 799 ? 127.821 31.487 53.337 1.00 94.16 756 PRO A C 1
ATOM 5519 O O . PRO A 1 799 ? 127.248 30.394 53.324 1.00 98.31 756 PRO A O 1
ATOM 5523 N N . SER A 1 800 ? 128.689 31.814 54.289 1.00 92.08 757 SER A N 1
ATOM 5524 C CA . SER A 1 800 ? 129.009 30.866 55.346 1.00 94.42 757 SER A CA 1
ATOM 5525 C C . SER A 1 800 ? 127.875 30.775 56.365 1.00 94.13 757 SER A C 1
ATOM 5526 O O . SER A 1 800 ? 127.062 31.689 56.518 1.00 101.43 757 SER A O 1
ATOM 5529 N N . PHE A 1 801 ? 127.827 29.642 57.069 1.00 83.60 758 PHE A N 1
ATOM 5530 C CA . PHE A 1 801 ? 126.838 29.469 58.127 1.00 75.36 758 PHE A CA 1
ATOM 5531 C C . PHE A 1 801 ? 127.249 30.180 59.406 1.00 69.76 758 PHE A C 1
ATOM 5532 O O . PHE A 1 801 ? 126.383 30.614 60.172 1.00 77.97 758 PHE A O 1
ATOM 5540 N N . THR A 1 802 ? 128.553 30.291 59.657 1.00 71.02 759 THR A N 1
ATOM 5541 C CA . THR A 1 802 ? 129.030 30.937 60.874 1.00 74.23 759 THR A CA 1
ATOM 5542 C C . THR A 1 802 ? 128.753 32.434 60.843 1.00 73.53 759 THR A C 1
ATOM 5543 O O . THR A 1 802 ? 128.382 33.027 61.862 1.00 71.22 759 THR A O 1
ATOM 5547 N N . THR A 1 803 ? 128.882 33.052 59.673 1.00 71.18 760 THR A N 1
ATOM 5548 C CA . THR A 1 803 ? 128.620 34.476 59.551 1.00 69.02 760 THR A CA 1
ATOM 5549 C C . THR A 1 803 ? 127.144 34.804 59.386 1.00 63.53 760 THR A C 1
ATOM 5550 O O . THR A 1 803 ? 126.790 35.984 59.412 1.00 71.42 760 THR A O 1
ATOM 5554 N N . GLY A 1 804 ? 126.281 33.811 59.207 1.00 57.55 761 GLY A N 1
ATOM 5555 C CA . GLY A 1 804 ? 124.870 34.084 59.028 1.00 57.40 761 GLY A CA 1
ATOM 5556 C C . GLY A 1 804 ? 124.109 34.033 60.332 1.00 63.97 761 GLY A C 1
ATOM 5557 O O . GLY A 1 804 ? 123.263 34.891 60.611 1.00 74.64 761 GLY A O 1
ATOM 5558 N N . ILE A 1 805 ? 124.419 33.025 61.149 1.00 58.15 762 ILE A N 1
ATOM 5559 C CA . ILE A 1 805 ? 123.732 32.873 62.424 1.00 55.76 762 ILE A CA 1
ATOM 5560 C C . ILE A 1 805 ? 124.145 33.982 63.386 1.00 63.35 762 ILE A C 1
ATOM 5561 O O . ILE A 1 805 ? 123.347 34.407 64.232 1.00 64.97 762 ILE A O 1
ATOM 5566 N N . THR A 1 806 ? 125.348 34.542 63.216 1.00 58.24 763 THR A N 1
ATOM 5567 C CA . THR A 1 806 ? 125.724 35.687 64.030 1.00 59.69 763 THR A CA 1
ATOM 5568 C C . THR A 1 806 ? 125.022 36.958 63.568 1.00 61.93 763 THR A C 1
ATOM 5569 O O . THR A 1 806 ? 124.739 37.825 64.395 1.00 68.25 763 THR A O 1
ATOM 5573 N N . CYS A 1 807 ? 124.653 37.059 62.287 1.00 58.40 764 CYS A N 1
ATOM 5574 C CA . CYS A 1 807 ? 123.873 38.209 61.843 1.00 63.29 764 CYS A CA 1
ATOM 5575 C C . CYS A 1 807 ? 122.427 38.108 62.305 1.00 57.90 764 CYS A C 1
ATOM 5576 O O . CYS A 1 807 ? 121.818 39.125 62.654 1.00 60.09 764 CYS A O 1
ATOM 5579 N N . LEU A 1 808 ? 121.875 36.892 62.340 1.00 45.40 765 LEU A N 1
ATOM 5580 C CA . LEU A 1 808 ? 120.531 36.717 62.891 1.00 41.29 765 LEU A CA 1
ATOM 5581 C C . LEU A 1 808 ? 120.496 37.009 64.390 1.00 45.16 765 LEU A C 1
ATOM 5582 O O . LEU A 1 808 ? 119.587 37.700 64.873 1.00 43.06 765 LEU A O 1
ATOM 5587 N N . GLY A 1 809 ? 121.487 36.511 65.140 1.00 44.53 766 GLY A N 1
ATOM 5588 C CA . GLY A 1 809 ? 121.567 36.839 66.554 1.00 50.81 766 GLY A CA 1
ATOM 5589 C C . GLY A 1 809 ? 121.834 38.309 66.816 1.00 50.93 766 GLY A C 1
ATOM 5590 O O . GLY A 1 809 ? 121.297 38.881 67.769 1.00 55.17 766 GLY A O 1
ATOM 5591 N N . SER A 1 810 ? 122.620 38.950 65.948 1.00 41.63 767 SER A N 1
ATOM 5592 C CA . SER A 1 810 ? 122.906 40.370 66.091 1.00 37.39 767 SER A CA 1
ATOM 5593 C C . SER A 1 810 ? 121.675 41.219 65.821 1.00 50.50 767 SER A C 1
ATOM 5594 O O . SER A 1 810 ? 121.431 42.197 66.534 1.00 54.93 767 SER A O 1
ATOM 5597 N N . VAL A 1 811 ? 120.880 40.866 64.807 1.00 43.29 768 VAL A N 1
ATOM 5598 C CA . VAL A 1 811 ? 119.705 41.685 64.536 1.00 39.66 768 VAL A CA 1
ATOM 5599 C C . VAL A 1 811 ? 118.620 41.424 65.578 1.00 47.38 768 VAL A C 1
ATOM 5600 O O . VAL A 1 811 ? 117.878 42.346 65.935 1.00 51.03 768 VAL A O 1
ATOM 5604 N N . SER A 1 812 ? 118.573 40.218 66.163 1.00 47.68 769 SER A N 1
ATOM 5605 C CA . SER A 1 812 ? 117.638 39.985 67.260 1.00 50.12 769 SER A CA 1
ATOM 5606 C C . SER A 1 812 ? 118.043 40.759 68.512 1.00 52.30 769 SER A C 1
ATOM 5607 O O . SER A 1 812 ? 117.187 41.353 69.181 1.00 55.03 769 SER A O 1
ATOM 5610 N N . ALA A 1 813 ? 119.347 40.816 68.810 1.00 42.01 770 ALA A N 1
ATOM 5611 C CA . ALA A 1 813 ? 119.812 41.568 69.972 1.00 38.18 770 ALA A CA 1
ATOM 5612 C C . ALA A 1 813 ? 119.634 43.071 69.785 1.00 39.46 770 ALA A C 1
ATOM 5613 O O . ALA A 1 813 ? 119.200 43.765 70.713 1.00 44.08 770 ALA A O 1
ATOM 5615 N N . LEU A 1 814 ? 119.958 43.592 68.596 1.00 35.02 771 LEU A N 1
ATOM 5616 C CA . LEU A 1 814 ? 119.786 45.019 68.342 1.00 41.47 771 LEU A CA 1
ATOM 5617 C C . LEU A 1 814 ? 118.319 45.418 68.307 1.00 43.63 771 LEU A C 1
ATOM 5618 O O . LEU A 1 814 ? 117.972 46.509 68.767 1.00 32.07 771 LEU A O 1
ATOM 5623 N N . SER A 1 815 ? 117.439 44.542 67.814 1.00 48.08 772 SER A N 1
ATOM 5624 C CA . SER A 1 815 ? 116.014 44.844 67.835 1.00 44.45 772 SER A CA 1
ATOM 5625 C C . SER A 1 815 ? 115.451 44.797 69.249 1.00 40.85 772 SER A C 1
ATOM 5626 O O . SER A 1 815 ? 114.578 45.601 69.594 1.00 43.18 772 SER A O 1
ATOM 5629 N N . ALA A 1 816 ? 115.956 43.888 70.092 1.00 37.12 773 ALA A N 1
ATOM 5630 C CA . ALA A 1 816 ? 115.517 43.855 71.486 1.00 35.20 773 ALA A CA 1
ATOM 5631 C C . ALA A 1 816 ? 115.969 45.098 72.247 1.00 44.49 773 ALA A C 1
ATOM 5632 O O . ALA A 1 816 ? 115.184 45.691 73.002 1.00 45.54 773 ALA A O 1
ATOM 5634 N N . VAL A 1 817 ? 117.221 45.522 72.038 1.00 43.99 774 VAL A N 1
ATOM 5635 C CA . VAL A 1 817 ? 117.724 46.744 72.665 1.00 48.67 774 VAL A CA 1
ATOM 5636 C C . VAL A 1 817 ? 116.973 47.967 72.146 1.00 44.76 774 VAL A C 1
ATOM 5637 O O . VAL A 1 817 ? 116.662 48.892 72.908 1.00 46.00 774 VAL A O 1
ATOM 5641 N N . MET A 1 818 ? 116.613 47.963 70.859 1.00 44.68 775 MET A N 1
ATOM 5642 C CA . MET A 1 818 ? 115.853 49.073 70.291 1.00 42.74 775 MET A CA 1
ATOM 5643 C C . MET A 1 818 ? 114.445 49.144 70.864 1.00 47.93 775 MET A C 1
ATOM 5644 O O . MET A 1 818 ? 113.937 50.238 71.128 1.00 50.73 775 MET A O 1
ATOM 5649 N N . GLY A 1 819 ? 113.804 47.992 71.071 1.00 39.60 776 GLY A N 1
ATOM 5650 C CA . GLY A 1 819 ? 112.486 47.991 71.686 1.00 33.65 776 GLY A CA 1
ATOM 5651 C C . GLY A 1 819 ? 112.512 48.466 73.126 1.00 34.59 776 GLY A C 1
ATOM 5652 O O . GLY A 1 819 ? 111.629 49.220 73.553 1.00 35.06 776 GLY A O 1
ATOM 5653 N N . VAL A 1 820 ? 113.540 48.057 73.880 1.00 37.61 777 VAL A N 1
ATOM 5654 C CA . VAL A 1 820 ? 113.708 48.524 75.258 1.00 35.48 777 VAL A CA 1
ATOM 5655 C C . VAL A 1 820 ? 113.950 50.030 75.300 1.00 36.91 777 VAL A C 1
ATOM 5656 O O . VAL A 1 820 ? 113.359 50.744 76.119 1.00 37.08 777 VAL A O 1
ATOM 5660 N N . THR A 1 821 ? 114.778 50.543 74.389 1.00 37.97 778 THR A N 1
ATOM 5661 C CA . THR A 1 821 ? 115.135 51.958 74.429 1.00 37.98 778 THR A CA 1
ATOM 5662 C C . THR A 1 821 ? 113.987 52.842 73.949 1.00 43.62 778 THR A C 1
ATOM 5663 O O . THR A 1 821 ? 113.730 53.900 74.535 1.00 42.37 778 THR A O 1
ATOM 5667 N N . LEU A 1 822 ? 113.263 52.418 72.909 1.00 49.91 779 LEU A N 1
ATOM 5668 C CA . LEU A 1 822 ? 112.165 53.231 72.396 1.00 48.06 779 LEU A CA 1
ATOM 5669 C C . LEU A 1 822 ? 110.947 53.181 73.307 1.00 55.62 779 LEU A C 1
ATOM 5670 O O . LEU A 1 822 ? 110.226 54.176 73.432 1.00 58.11 779 LEU A O 1
ATOM 5675 N N . THR A 1 823 ? 110.685 52.037 73.941 1.00 55.93 780 THR A N 1
ATOM 5676 C CA . THR A 1 823 ? 109.464 51.939 74.732 1.00 56.27 780 THR A CA 1
ATOM 5677 C C . THR A 1 823 ? 109.608 52.620 76.092 1.00 57.90 780 THR A C 1
ATOM 5678 O O . THR A 1 823 ? 108.640 53.197 76.599 1.00 59.29 780 THR A O 1
ATOM 5682 N N . ALA A 1 824 ? 110.804 52.620 76.672 1.00 53.46 781 ALA A N 1
ATOM 5683 C CA . ALA A 1 824 ? 110.984 53.175 78.007 1.00 49.49 781 ALA A CA 1
ATOM 5684 C C . ALA A 1 824 ? 110.978 54.698 78.046 1.00 46.19 781 ALA A C 1
ATOM 5685 O O . ALA A 1 824 ? 110.949 55.266 79.141 1.00 41.77 781 ALA A O 1
ATOM 5687 N N . ALA A 1 825 ? 111.007 55.374 76.901 1.00 46.20 782 ALA A N 1
ATOM 5688 C CA . ALA A 1 825 ? 110.984 56.829 76.866 1.00 45.70 782 ALA A CA 1
ATOM 5689 C C . ALA A 1 825 ? 109.589 57.389 76.640 1.00 53.80 782 ALA A C 1
ATOM 5690 O O . ALA A 1 825 ? 109.445 58.594 76.422 1.00 63.22 782 ALA A O 1
ATOM 5692 N N . ILE A 1 826 ? 108.563 56.547 76.694 1.00 54.08 783 ILE A N 1
ATOM 5693 C CA . ILE A 1 826 ? 107.213 56.966 76.336 1.00 57.89 783 ILE A CA 1
ATOM 5694 C C . ILE A 1 826 ? 106.474 57.555 77.529 1.00 65.99 783 ILE A C 1
ATOM 5695 O O . ILE A 1 826 ? 105.883 58.634 77.437 1.00 68.75 783 ILE A O 1
ATOM 5700 N N . GLY A 1 827 ? 106.496 56.876 78.659 1.00 68.65 784 GLY A N 1
ATOM 5701 C CA . GLY A 1 827 ? 105.694 57.332 79.774 1.00 80.61 784 GLY A CA 1
ATOM 5702 C C . GLY A 1 827 ? 104.405 56.544 79.887 1.00 86.23 784 GLY A C 1
ATOM 5703 O O . GLY A 1 827 ? 103.848 56.062 78.895 1.00 92.62 784 GLY A O 1
ATOM 5704 N N . GLY A 1 828 ? 103.913 56.415 81.118 1.00 81.73 785 GLY A N 1
ATOM 5705 C CA . GLY A 1 828 ? 102.791 55.539 81.407 1.00 74.89 785 GLY A CA 1
ATOM 5706 C C . GLY A 1 828 ? 101.452 56.006 80.876 1.00 71.11 785 GLY A C 1
ATOM 5707 O O . GLY A 1 828 ? 100.499 55.221 80.892 1.00 78.70 785 GLY A O 1
ATOM 5708 N N . ALA A 1 829 ? 101.352 57.249 80.409 1.00 59.66 786 ALA A N 1
ATOM 5709 C CA . ALA A 1 829 ? 100.093 57.745 79.872 1.00 56.20 786 ALA A CA 1
ATOM 5710 C C . ALA A 1 829 ? 99.910 57.404 78.400 1.00 59.87 786 ALA A C 1
ATOM 5711 O O . ALA A 1 829 ? 98.815 57.010 77.995 1.00 52.06 786 ALA A O 1
ATOM 5713 N N . ASP A 1 830 ? 100.962 57.537 77.593 1.00 64.44 787 ASP A N 1
ATOM 5714 C CA . ASP A 1 830 ? 100.904 57.276 76.161 1.00 58.05 787 ASP A CA 1
ATOM 5715 C C . ASP A 1 830 ? 101.142 55.812 75.817 1.00 55.70 787 ASP A C 1
ATOM 5716 O O . ASP A 1 830 ? 101.333 55.482 74.645 1.00 68.52 787 ASP A O 1
ATOM 5721 N N . MET A 1 831 ? 101.135 54.943 76.807 1.00 43.59 788 MET A N 1
ATOM 5722 C CA . MET A 1 831 ? 101.335 53.500 76.723 1.00 46.75 788 MET A CA 1
ATOM 5723 C C . MET A 1 831 ? 100.278 52.672 75.969 1.00 46.87 788 MET A C 1
ATOM 5724 O O . MET A 1 831 ? 100.644 51.612 75.443 1.00 50.05 788 MET A O 1
ATOM 5729 N N . PRO A 1 832 ? 98.988 53.058 75.877 1.00 43.93 789 PRO A N 1
ATOM 5730 C CA . PRO A 1 832 ? 98.097 52.317 74.960 1.00 42.73 789 PRO A CA 1
ATOM 5731 C C . PRO A 1 832 ? 98.501 52.354 73.494 1.00 41.06 789 PRO A C 1
ATOM 5732 O O . PRO A 1 832 ? 98.213 51.390 72.775 1.00 40.74 789 PRO A O 1
ATOM 5736 N N . VAL A 1 833 ? 99.178 53.417 73.043 1.00 42.55 790 VAL A N 1
ATOM 5737 C CA . VAL A 1 833 ? 99.673 53.484 71.667 1.00 51.05 790 VAL A CA 1
ATOM 5738 C C . VAL A 1 833 ? 100.685 52.380 71.412 1.00 49.17 790 VAL A C 1
ATOM 5739 O O . VAL A 1 833 ? 100.633 51.692 70.382 1.00 51.80 790 VAL A O 1
ATOM 5743 N N . VAL A 1 834 ? 101.557 52.133 72.392 1.00 43.53 791 VAL A N 1
ATOM 5744 C CA . VAL A 1 834 ? 102.514 51.031 72.334 1.00 40.70 791 VAL A CA 1
ATOM 5745 C C . VAL A 1 834 ? 101.796 49.686 72.280 1.00 39.01 791 VAL A C 1
ATOM 5746 O O . VAL A 1 834 ? 102.285 48.740 71.654 1.00 49.14 791 VAL A O 1
ATOM 5750 N N . ILE A 1 835 ? 100.596 49.594 72.862 1.00 33.82 792 ILE A N 1
ATOM 5751 C CA . ILE A 1 835 ? 99.857 48.340 72.783 1.00 33.10 792 ILE A CA 1
ATOM 5752 C C . ILE A 1 835 ? 99.304 48.130 71.377 1.00 27.38 792 ILE A C 1
ATOM 5753 O O . ILE A 1 835 ? 99.234 46.995 70.893 1.00 29.53 792 ILE A O 1
ATOM 5758 N N . THR A 1 836 ? 98.980 49.208 70.664 1.00 22.81 793 THR A N 1
ATOM 5759 C CA . THR A 1 836 ? 98.336 49.025 69.370 1.00 18.70 793 THR A CA 1
ATOM 5760 C C . THR A 1 836 ? 99.328 48.998 68.215 1.00 17.82 793 THR A C 1
ATOM 5761 O O . THR A 1 836 ? 99.149 48.208 67.283 1.00 21.96 793 THR A O 1
ATOM 5765 N N . VAL A 1 837 ? 100.365 49.843 68.267 1.00 16.23 794 VAL A N 1
ATOM 5766 C CA . VAL A 1 837 ? 101.410 49.845 67.242 1.00 20.27 794 VAL A CA 1
ATOM 5767 C C . VAL A 1 837 ? 102.119 48.499 67.198 1.00 14.96 794 VAL A C 1
ATOM 5768 O O . VAL A 1 837 ? 102.318 47.922 66.122 1.00 15.04 794 VAL A O 1
ATOM 5772 N N . LEU A 1 838 ? 102.443 47.943 68.369 1.00 17.36 795 LEU A N 1
ATOM 5773 C CA . LEU A 1 838 ? 102.993 46.593 68.419 1.00 24.55 795 LEU A CA 1
ATOM 5774 C C . LEU A 1 838 ? 101.966 45.549 68.010 1.00 22.94 795 LEU A C 1
ATOM 5775 O O . LEU A 1 838 ? 102.341 44.504 67.468 1.00 27.76 795 LEU A O 1
ATOM 5780 N N . ASN A 1 839 ? 100.671 45.836 68.207 1.00 21.36 796 ASN A N 1
ATOM 5781 C CA . ASN A 1 839 ? 99.615 44.975 67.677 1.00 26.01 796 ASN A CA 1
ATOM 5782 C C . ASN A 1 839 ? 99.651 44.939 66.158 1.00 35.62 796 ASN A C 1
ATOM 5783 O O . ASN A 1 839 ? 99.241 43.949 65.548 1.00 33.46 796 ASN A O 1
ATOM 5788 N N . SER A 1 840 ? 100.145 46.006 65.535 1.00 21.72 797 SER A N 1
ATOM 5789 C CA . SER A 1 840 ? 100.369 45.975 64.103 1.00 29.85 797 SER A CA 1
ATOM 5790 C C . SER A 1 840 ? 101.568 45.103 63.753 1.00 24.75 797 SER A C 1
ATOM 5791 O O . SER A 1 840 ? 101.523 44.365 62.763 1.00 31.25 797 SER A O 1
ATOM 5794 N N . TYR A 1 841 ? 102.636 45.150 64.567 1.00 21.21 798 TYR A N 1
ATOM 5795 C CA . TYR A 1 841 ? 103.883 44.479 64.196 1.00 21.33 798 TYR A CA 1
ATOM 5796 C C . TYR A 1 841 ? 103.737 42.967 64.235 1.00 19.12 798 TYR A C 1
ATOM 5797 O O . TYR A 1 841 ? 104.208 42.268 63.331 1.00 24.35 798 TYR A O 1
ATOM 5806 N N . SER A 1 842 ? 103.051 42.452 65.253 1.00 16.33 799 SER A N 1
ATOM 5807 C CA . SER A 1 842 ? 102.705 41.039 65.311 1.00 21.47 799 SER A CA 1
ATOM 5808 C C . SER A 1 842 ? 101.758 40.625 64.194 1.00 29.29 799 SER A C 1
ATOM 5809 O O . SER A 1 842 ? 101.642 39.429 63.910 1.00 36.13 799 SER A O 1
ATOM 5812 N N . GLY A 1 843 ? 101.068 41.575 63.573 1.00 31.74 800 GLY A N 1
ATOM 5813 C CA . GLY A 1 843 ? 100.420 41.311 62.314 1.00 27.30 800 GLY A CA 1
ATOM 5814 C C . GLY A 1 843 ? 101.460 41.055 61.251 1.00 16.61 800 GLY A C 1
ATOM 5815 O O . GLY A 1 843 ? 101.496 39.965 60.670 1.00 15.62 800 GLY A O 1
ATOM 5816 N N . TRP A 1 844 ? 102.357 42.021 61.035 1.00 16.71 801 TRP A N 1
ATOM 5817 C CA . TRP A 1 844 ? 103.233 41.954 59.874 1.00 13.54 801 TRP A CA 1
ATOM 5818 C C . TRP A 1 844 ? 104.307 40.895 60.026 1.00 17.66 801 TRP A C 1
ATOM 5819 O O . TRP A 1 844 ? 104.786 40.376 59.012 1.00 20.65 801 TRP A O 1
ATOM 5830 N N . ALA A 1 845 ? 104.665 40.558 61.271 1.00 18.96 802 ALA A N 1
ATOM 5831 C CA . ALA A 1 845 ? 105.542 39.424 61.541 1.00 20.89 802 ALA A CA 1
ATOM 5832 C C . ALA A 1 845 ? 104.969 38.141 60.962 1.00 23.69 802 ALA A C 1
ATOM 5833 O O . ALA A 1 845 ? 105.701 37.357 60.344 1.00 26.89 802 ALA A O 1
ATOM 5835 N N . LEU A 1 846 ? 103.650 37.944 61.115 1.00 25.16 803 LEU A N 1
ATOM 5836 C CA . LEU A 1 846 ? 102.951 36.847 60.452 1.00 23.09 803 LEU A CA 1
ATOM 5837 C C . LEU A 1 846 ? 103.146 36.881 58.947 1.00 26.65 803 LEU A C 1
ATOM 5838 O O . LEU A 1 846 ? 103.491 35.854 58.345 1.00 25.35 803 LEU A O 1
ATOM 5843 N N . CYS A 1 847 ? 103.001 38.068 58.337 1.00 28.78 804 CYS A N 1
ATOM 5844 C CA . CYS A 1 847 ? 103.218 38.205 56.902 1.00 26.99 804 CYS A CA 1
ATOM 5845 C C . CYS A 1 847 ? 104.638 37.844 56.523 1.00 29.96 804 CYS A C 1
ATOM 5846 O O . CYS A 1 847 ? 104.845 37.242 55.463 1.00 33.31 804 CYS A O 1
ATOM 5849 N N . ALA A 1 848 ? 105.597 38.124 57.421 1.00 24.30 805 ALA A N 1
ATOM 5850 C CA . ALA A 1 848 ? 106.979 37.701 57.240 1.00 23.96 805 ALA A CA 1
ATOM 5851 C C . ALA A 1 848 ? 107.055 36.200 57.018 1.00 26.92 805 ALA A C 1
ATOM 5852 O O . ALA A 1 848 ? 107.462 35.744 55.943 1.00 30.47 805 ALA A O 1
ATOM 5854 N N . GLU A 1 849 ? 106.505 35.422 57.946 1.00 27.18 806 GLU A N 1
ATOM 5855 C CA . GLU A 1 849 ? 106.586 33.991 57.719 1.00 35.79 806 GLU A CA 1
ATOM 5856 C C . GLU A 1 849 ? 105.576 33.517 56.687 1.00 37.67 806 GLU A C 1
ATOM 5857 O O . GLU A 1 849 ? 105.773 32.443 56.110 1.00 39.43 806 GLU A O 1
ATOM 5863 N N . GLY A 1 850 ? 104.586 34.347 56.352 1.00 37.25 807 GLY A N 1
ATOM 5864 C CA . GLY A 1 850 ? 103.743 34.034 55.217 1.00 32.85 807 GLY A CA 1
ATOM 5865 C C . GLY A 1 850 ? 104.500 34.106 53.907 1.00 26.27 807 GLY A C 1
ATOM 5866 O O . GLY A 1 850 ? 104.247 33.320 52.993 1.00 28.38 807 GLY A O 1
ATOM 5867 N N . PHE A 1 851 ? 105.455 35.030 53.803 1.00 25.82 808 PHE A N 1
ATOM 5868 C CA . PHE A 1 851 ? 106.337 35.009 52.648 1.00 21.36 808 PHE A CA 1
ATOM 5869 C C . PHE A 1 851 ? 107.464 34.006 52.804 1.00 29.20 808 PHE A C 1
ATOM 5870 O O . PHE A 1 851 ? 108.136 33.700 51.815 1.00 32.21 808 PHE A O 1
ATOM 5878 N N . LEU A 1 852 ? 107.680 33.475 54.004 1.00 29.67 809 LEU A N 1
ATOM 5879 C CA . LEU A 1 852 ? 108.875 32.682 54.245 1.00 29.82 809 LEU A CA 1
ATOM 5880 C C . LEU A 1 852 ? 108.631 31.196 54.076 1.00 43.29 809 LEU A C 1
ATOM 5881 O O . LEU A 1 852 ? 109.473 30.490 53.516 1.00 52.32 809 LEU A O 1
ATOM 5886 N N . LEU A 1 853 ? 107.484 30.713 54.536 1.00 46.65 810 LEU A N 1
ATOM 5887 C CA . LEU A 1 853 ? 107.091 29.322 54.407 1.00 42.22 810 LEU A CA 1
ATOM 5888 C C . LEU A 1 853 ? 106.205 29.079 53.199 1.00 50.95 810 LEU A C 1
ATOM 5889 O O . LEU A 1 853 ? 105.702 27.962 53.034 1.00 51.68 810 LEU A O 1
ATOM 5894 N N . ASN A 1 854 ? 106.020 30.107 52.361 1.00 53.06 811 ASN A N 1
ATOM 5895 C CA . ASN A 1 854 ? 105.139 30.097 51.187 1.00 49.13 811 ASN A CA 1
ATOM 5896 C C . ASN A 1 854 ? 103.723 29.684 51.583 1.00 45.82 811 ASN A C 1
ATOM 5897 O O . ASN A 1 854 ? 103.058 28.901 50.905 1.00 56.10 811 ASN A O 1
ATOM 5902 N N . ASN A 1 855 ? 103.273 30.204 52.718 1.00 47.47 812 ASN A N 1
ATOM 5903 C CA . ASN A 1 855 ? 102.014 29.809 53.325 1.00 47.25 812 ASN A CA 1
ATOM 5904 C C . ASN A 1 855 ? 100.992 30.909 53.095 1.00 42.10 812 ASN A C 1
ATOM 5905 O O . ASN A 1 855 ? 101.270 32.085 53.338 1.00 46.41 812 ASN A O 1
ATOM 5910 N N . ASN A 1 856 ? 99.814 30.520 52.637 1.00 36.90 813 ASN A N 1
ATOM 5911 C CA . ASN A 1 856 ? 98.853 31.477 52.127 1.00 31.98 813 ASN A CA 1
ATOM 5912 C C . ASN A 1 856 ? 97.877 31.945 53.197 1.00 29.71 813 ASN A C 1
ATOM 5913 O O . ASN A 1 856 ? 97.243 32.990 53.029 1.00 26.37 813 ASN A O 1
ATOM 5918 N N . LEU A 1 857 ? 97.749 31.197 54.294 1.00 33.03 814 LEU A N 1
ATOM 5919 C CA . LEU A 1 857 ? 96.908 31.614 55.410 1.00 32.17 814 LEU A CA 1
ATOM 5920 C C . LEU A 1 857 ? 97.579 32.699 56.236 1.00 31.55 814 LEU A C 1
ATOM 5921 O O . LEU A 1 857 ? 96.908 33.618 56.724 1.00 41.67 814 LEU A O 1
ATOM 5926 N N . LEU A 1 858 ? 98.900 32.607 56.386 1.00 24.54 815 LEU A N 1
ATOM 5927 C CA . LEU A 1 858 ? 99.623 33.521 57.257 1.00 20.52 815 LEU A CA 1
ATOM 5928 C C . LEU A 1 858 ? 99.670 34.932 56.691 1.00 27.11 815 LEU A C 1
ATOM 5929 O O . LEU A 1 858 ? 99.587 35.890 57.460 1.00 30.71 815 LEU A O 1
ATOM 5934 N N . THR A 1 859 ? 99.749 35.089 55.366 1.00 27.68 816 THR A N 1
ATOM 5935 C CA . THR A 1 859 ? 99.712 36.431 54.787 1.00 30.50 816 THR A CA 1
ATOM 5936 C C . THR A 1 859 ? 98.343 37.079 54.932 1.00 27.76 816 THR A C 1
ATOM 5937 O O . THR A 1 859 ? 98.258 38.275 55.227 1.00 46.05 816 THR A O 1
ATOM 5941 N N . ILE A 1 860 ? 97.267 36.313 54.730 1.00 21.48 817 ILE A N 1
ATOM 5942 C CA . ILE A 1 860 ? 95.921 36.867 54.859 1.00 34.07 817 ILE A CA 1
ATOM 5943 C C . ILE A 1 860 ? 95.647 37.266 56.302 1.00 46.98 817 ILE A C 1
ATOM 5944 O O . ILE A 1 860 ? 95.154 38.369 56.574 1.00 35.57 817 ILE A O 1
ATOM 5949 N N . VAL A 1 861 ? 96.018 36.403 57.247 1.00 33.70 818 VAL A N 1
ATOM 5950 C CA . VAL A 1 861 ? 95.819 36.692 58.662 1.00 34.21 818 VAL A CA 1
ATOM 5951 C C . VAL A 1 861 ? 96.702 37.853 59.123 1.00 24.26 818 VAL A C 1
ATOM 5952 O O . VAL A 1 861 ? 96.248 38.734 59.864 1.00 31.26 818 VAL A O 1
ATOM 5956 N N . GLY A 1 862 ? 97.944 37.922 58.643 1.00 16.32 819 GLY A N 1
ATOM 5957 C CA . GLY A 1 862 ? 98.818 39.009 59.045 1.00 18.13 819 GLY A CA 1
ATOM 5958 C C . GLY A 1 862 ? 98.410 40.350 58.468 1.00 29.07 819 GLY A C 1
ATOM 5959 O O . GLY A 1 862 ? 98.531 41.379 59.133 1.00 37.54 819 GLY A O 1
ATOM 5960 N N . ALA A 1 863 ? 97.926 40.362 57.223 1.00 25.36 820 ALA A N 1
ATOM 5961 C CA . ALA A 1 863 ? 97.380 41.590 56.659 1.00 23.60 820 ALA A CA 1
ATOM 5962 C C . ALA A 1 863 ? 96.084 41.985 57.345 1.00 26.76 820 ALA A C 1
ATOM 5963 O O . ALA A 1 863 ? 95.744 43.170 57.391 1.00 30.87 820 ALA A O 1
ATOM 5965 N N . LEU A 1 864 ? 95.355 41.011 57.886 1.00 31.24 821 LEU A N 1
ATOM 5966 C CA . LEU A 1 864 ? 94.161 41.323 58.656 1.00 35.02 821 LEU A CA 1
ATOM 5967 C C . LEU A 1 864 ? 94.499 41.936 60.010 1.00 29.18 821 LEU A C 1
ATOM 5968 O O . LEU A 1 864 ? 93.749 42.781 60.507 1.00 29.49 821 LEU A O 1
ATOM 5973 N N . ILE A 1 865 ? 95.610 41.530 60.619 1.00 30.11 822 ILE A N 1
ATOM 5974 C CA . ILE A 1 865 ? 95.950 41.996 61.968 1.00 28.48 822 ILE A CA 1
ATOM 5975 C C . ILE A 1 865 ? 96.764 43.292 61.944 1.00 26.51 822 ILE A C 1
ATOM 5976 O O . ILE A 1 865 ? 96.565 44.173 62.793 1.00 24.40 822 ILE A O 1
ATOM 5981 N N . GLY A 1 866 ? 97.675 43.440 60.977 1.00 24.31 823 GLY A N 1
ATOM 5982 C CA . GLY A 1 866 ? 98.483 44.647 60.911 1.00 25.30 823 GLY A CA 1
ATOM 5983 C C . GLY A 1 866 ? 97.671 45.881 60.578 1.00 26.01 823 GLY A C 1
ATOM 5984 O O . GLY A 1 866 ? 97.893 46.954 61.149 1.00 29.47 823 GLY A O 1
ATOM 5985 N N . SER A 1 867 ? 96.692 45.737 59.685 1.00 20.08 824 SER A N 1
ATOM 5986 C CA . SER A 1 867 ? 95.773 46.830 59.402 1.00 16.20 824 SER A CA 1
ATOM 5987 C C . SER A 1 867 ? 94.896 47.156 60.600 1.00 16.51 824 SER A C 1
ATOM 5988 O O . SER A 1 867 ? 94.576 48.327 60.818 1.00 16.49 824 SER A O 1
ATOM 5991 N N . SER A 1 868 ? 94.529 46.148 61.394 1.00 23.95 825 SER A N 1
ATOM 5992 C CA . SER A 1 868 ? 93.735 46.377 62.600 1.00 29.90 825 SER A CA 1
ATOM 5993 C C . SER A 1 868 ? 94.496 47.224 63.611 1.00 30.99 825 SER A C 1
ATOM 5994 O O . SER A 1 868 ? 93.979 48.235 64.107 1.00 29.70 825 SER A O 1
ATOM 5997 N N . GLY A 1 869 ? 95.740 46.836 63.903 1.00 31.83 826 GLY A N 1
ATOM 5998 C CA . GLY A 1 869 ? 96.562 47.619 64.814 1.00 29.13 826 GLY A CA 1
ATOM 5999 C C . GLY A 1 869 ? 96.892 49.003 64.291 1.00 37.28 826 GLY A C 1
ATOM 6000 O O . GLY A 1 869 ? 96.925 49.969 65.061 1.00 35.47 826 GLY A O 1
ATOM 6001 N N . ALA A 1 870 ? 97.083 49.130 62.974 1.00 45.93 827 ALA A N 1
ATOM 6002 C CA . ALA A 1 870 ? 97.383 50.430 62.387 1.00 59.38 827 ALA A CA 1
ATOM 6003 C C . ALA A 1 870 ? 96.189 51.372 62.463 1.00 43.82 827 ALA A C 1
ATOM 6004 O O . ALA A 1 870 ? 96.347 52.550 62.802 1.00 44.43 827 ALA A O 1
ATOM 6006 N N . ILE A 1 871 ? 94.987 50.871 62.170 1.00 49.96 828 ILE A N 1
ATOM 6007 C CA . ILE A 1 871 ? 93.785 51.695 62.245 1.00 25.89 828 ILE A CA 1
ATOM 6008 C C . ILE A 1 871 ? 93.477 52.082 63.689 1.00 25.57 828 ILE A C 1
ATOM 6009 O O . ILE A 1 871 ? 93.055 53.214 63.957 1.00 26.94 828 ILE A O 1
ATOM 6014 N N . LEU A 1 872 ? 93.723 51.178 64.648 1.00 22.89 829 LEU A N 1
ATOM 6015 C CA . LEU A 1 872 ? 93.501 51.538 66.051 1.00 19.21 829 LEU A CA 1
ATOM 6016 C C . LEU A 1 872 ? 94.478 52.605 66.528 1.00 17.09 829 LEU A C 1
ATOM 6017 O O . LEU A 1 872 ? 94.079 53.540 67.239 1.00 17.73 829 LEU A O 1
ATOM 6022 N N . SER A 1 873 ? 95.750 52.500 66.128 1.00 20.37 830 SER A N 1
ATOM 6023 C CA . SER A 1 873 ? 96.712 53.542 66.468 1.00 25.45 830 SER A CA 1
ATOM 6024 C C . SER A 1 873 ? 96.375 54.867 65.796 1.00 23.14 830 SER A C 1
ATOM 6025 O O . SER A 1 873 ? 96.591 55.928 66.389 1.00 28.77 830 SER A O 1
ATOM 6028 N N . TYR A 1 874 ? 95.809 54.823 64.586 1.00 24.03 831 TYR A N 1
ATOM 6029 C CA . TYR A 1 874 ? 95.363 56.043 63.919 1.00 20.68 831 TYR A CA 1
ATOM 6030 C C . TYR A 1 874 ? 94.205 56.699 64.659 1.00 27.40 831 TYR A C 1
ATOM 6031 O O . TYR A 1 874 ? 94.213 57.916 64.869 1.00 25.88 831 TYR A O 1
ATOM 6040 N N . ILE A 1 875 ? 93.181 55.912 65.016 1.00 30.00 832 ILE A N 1
ATOM 6041 C CA . ILE A 1 875 ? 92.012 56.421 65.742 1.00 26.90 832 ILE A CA 1
ATOM 6042 C C . ILE A 1 875 ? 92.432 57.060 67.055 1.00 26.94 832 ILE A C 1
ATOM 6043 O O . ILE A 1 875 ? 91.970 58.151 67.414 1.00 23.16 832 ILE A O 1
ATOM 6048 N N . MET A 1 876 ? 93.373 56.433 67.748 1.00 30.92 833 MET A N 1
ATOM 6049 C CA . MET A 1 876 ? 93.794 56.941 69.041 1.00 28.69 833 MET A CA 1
ATOM 6050 C C . MET A 1 876 ? 94.759 58.118 68.927 1.00 26.81 833 MET A C 1
ATOM 6051 O O . MET A 1 876 ? 94.798 58.961 69.827 1.00 34.41 833 MET A O 1
ATOM 6056 N N . CYS A 1 877 ? 95.512 58.228 67.834 1.00 30.39 834 CYS A N 1
ATOM 6057 C CA . CYS A 1 877 ? 96.325 59.416 67.592 1.00 27.50 834 CYS A CA 1
ATOM 6058 C C . CYS A 1 877 ? 95.571 60.529 66.874 1.00 21.34 834 CYS A C 1
ATOM 6059 O O . CYS A 1 877 ? 96.170 61.560 66.574 1.00 28.45 834 CYS A O 1
ATOM 6062 N N . VAL A 1 878 ? 94.305 60.319 66.524 1.00 24.22 835 VAL A N 1
ATOM 6063 C CA . VAL A 1 878 ? 93.453 61.388 66.009 1.00 27.95 835 VAL A CA 1
ATOM 6064 C C . VAL A 1 878 ? 92.562 61.892 67.141 1.00 26.28 835 VAL A C 1
ATOM 6065 O O . VAL A 1 878 ? 92.272 63.092 67.224 1.00 20.16 835 VAL A O 1
ATOM 6069 N N . ALA A 1 879 ? 92.196 60.994 68.068 1.00 34.61 836 ALA A N 1
ATOM 6070 C CA . ALA A 1 879 ? 91.359 61.373 69.209 1.00 39.88 836 ALA A CA 1
ATOM 6071 C C . ALA A 1 879 ? 92.055 62.366 70.131 1.00 38.30 836 ALA A C 1
ATOM 6072 O O . ALA A 1 879 ? 91.392 63.153 70.810 1.00 44.90 836 ALA A O 1
ATOM 6074 N N . MET A 1 880 ? 93.373 62.323 70.190 1.00 38.70 837 MET A N 1
ATOM 6075 C CA . MET A 1 880 ? 94.183 63.454 70.602 1.00 44.69 837 MET A CA 1
ATOM 6076 C C . MET A 1 880 ? 94.798 64.053 69.350 1.00 59.69 837 MET A C 1
ATOM 6077 O O . MET A 1 880 ? 94.954 63.373 68.340 1.00 72.91 837 MET A O 1
ATOM 6082 N N . ASN A 1 881 ? 95.162 65.327 69.402 1.00 51.15 838 ASN A N 1
ATOM 6083 C CA . ASN A 1 881 ? 95.553 66.006 68.174 1.00 46.45 838 ASN A CA 1
ATOM 6084 C C . ASN A 1 881 ? 97.039 65.824 67.858 1.00 46.57 838 ASN A C 1
ATOM 6085 O O . ASN A 1 881 ? 97.642 66.660 67.174 1.00 56.32 838 ASN A O 1
ATOM 6090 N N . ARG A 1 882 ? 97.653 64.751 68.343 1.00 38.36 839 ARG A N 1
ATOM 6091 C CA . ARG A 1 882 ? 99.080 64.526 68.207 1.00 46.43 839 ARG A CA 1
ATOM 6092 C C . ARG A 1 882 ? 99.363 63.686 66.964 1.00 47.15 839 ARG A C 1
ATOM 6093 O O . ARG A 1 882 ? 98.455 63.252 66.257 1.00 50.04 839 ARG A O 1
ATOM 6101 N N . SER A 1 883 ? 100.640 63.471 66.676 1.00 51.21 840 SER A N 1
ATOM 6102 C CA . SER A 1 883 ? 101.057 62.595 65.593 1.00 54.58 840 SER A CA 1
ATOM 6103 C C . SER A 1 883 ? 101.830 61.423 66.176 1.00 59.71 840 SER A C 1
ATOM 6104 O O . SER A 1 883 ? 102.103 61.371 67.376 1.00 67.94 840 SER A O 1
ATOM 6107 N N . LEU A 1 884 ? 102.182 60.469 65.315 1.00 50.20 841 LEU A N 1
ATOM 6108 C CA . LEU A 1 884 ? 102.835 59.260 65.803 1.00 49.98 841 LEU A CA 1
ATOM 6109 C C . LEU A 1 884 ? 104.277 59.538 66.206 1.00 52.18 841 LEU A C 1
ATOM 6110 O O . LEU A 1 884 ? 104.763 58.995 67.205 1.00 56.57 841 LEU A O 1
ATOM 6115 N N . ALA A 1 885 ? 104.971 60.395 65.455 1.00 46.06 842 ALA A N 1
ATOM 6116 C CA . ALA A 1 885 ? 106.311 60.806 65.853 1.00 41.95 842 ALA A CA 1
ATOM 6117 C C . ALA A 1 885 ? 106.276 61.706 67.078 1.00 45.52 842 ALA A C 1
ATOM 6118 O O . ALA A 1 885 ? 107.240 61.743 67.846 1.00 50.71 842 ALA A O 1
ATOM 6120 N N . ASN A 1 886 ? 105.180 62.440 67.269 1.00 47.07 843 ASN A N 1
ATOM 6121 C CA . ASN A 1 886 ? 105.009 63.245 68.472 1.00 45.71 843 ASN A CA 1
ATOM 6122 C C . ASN A 1 886 ? 104.864 62.357 69.703 1.00 51.70 843 ASN A C 1
ATOM 6123 O O . ASN A 1 886 ? 105.355 62.697 70.784 1.00 58.37 843 ASN A O 1
ATOM 6128 N N . VAL A 1 887 ? 104.218 61.202 69.551 1.00 53.99 844 VAL A N 1
ATOM 6129 C CA . VAL A 1 887 ? 104.024 60.296 70.677 1.00 47.03 844 VAL A CA 1
ATOM 6130 C C . VAL A 1 887 ? 105.291 59.498 70.957 1.00 48.78 844 VAL A C 1
ATOM 6131 O O . VAL A 1 887 ? 105.730 59.393 72.107 1.00 48.66 844 VAL A O 1
ATOM 6135 N N . ILE A 1 888 ? 105.907 58.940 69.912 1.00 55.46 845 ILE A N 1
ATOM 6136 C CA . ILE A 1 888 ? 107.064 58.065 70.101 1.00 58.91 845 ILE A CA 1
ATOM 6137 C C . ILE A 1 888 ? 108.296 58.871 70.497 1.00 67.73 845 ILE A C 1
ATOM 6138 O O . ILE A 1 888 ? 108.928 58.606 71.525 1.00 78.73 845 ILE A O 1
ATOM 6143 N N . LEU A 1 889 ? 108.658 59.866 69.690 1.00 70.62 846 LEU A N 1
ATOM 6144 C CA . LEU A 1 889 ? 109.880 60.619 69.943 1.00 73.88 846 LEU A CA 1
ATOM 6145 C C . LEU A 1 889 ? 109.732 61.650 71.051 1.00 73.14 846 LEU A C 1
ATOM 6146 O O . LEU A 1 889 ? 110.738 62.232 71.466 1.00 72.55 846 LEU A O 1
ATOM 6151 N N . GLY A 1 890 ? 108.520 61.887 71.538 1.00 78.68 847 GLY A N 1
ATOM 6152 C CA . GLY A 1 890 ? 108.331 62.749 72.684 1.00 81.83 847 GLY A CA 1
ATOM 6153 C C . GLY A 1 890 ? 108.473 64.224 72.385 1.00 81.30 847 GLY A C 1
ATOM 6154 O O . GLY A 1 890 ? 109.393 64.880 72.879 1.00 89.31 847 GLY A O 1
ATOM 6155 N N . GLY A 1 891 ? 107.572 64.756 71.568 1.00 82.16 848 GLY A N 1
ATOM 6156 C CA . GLY A 1 891 ? 107.507 66.182 71.353 1.00 87.61 848 GLY A CA 1
ATOM 6157 C C . GLY A 1 891 ? 106.758 66.884 72.467 1.00 90.71 848 GLY A C 1
ATOM 6158 O O . GLY A 1 891 ? 106.303 66.281 73.439 1.00 90.18 848 GLY A O 1
ATOM 6159 N N . TYR A 1 892 ? 106.631 68.196 72.315 1.00 92.22 849 TYR A N 1
ATOM 6160 C CA . TYR A 1 892 ? 105.978 69.042 73.304 1.00 87.52 849 TYR A CA 1
ATOM 6161 C C . TYR A 1 892 ? 104.567 69.370 72.838 1.00 79.67 849 TYR A C 1
ATOM 6162 O O . TYR A 1 892 ? 104.386 69.975 71.777 1.00 81.57 849 TYR A O 1
ATOM 6171 N N . GLY A 1 893 ? 103.580 68.981 73.634 1.00 72.25 850 GLY A N 1
ATOM 6172 C CA . GLY A 1 893 ? 102.214 69.400 73.365 1.00 66.92 850 GLY A CA 1
ATOM 6173 C C . GLY A 1 893 ? 101.605 68.641 72.209 1.00 66.65 850 GLY A C 1
ATOM 6174 O O . GLY A 1 893 ? 101.640 67.408 72.156 1.00 70.55 850 GLY A O 1
ATOM 6175 N N . THR A 1 894 ? 101.034 69.386 71.266 1.00 69.18 851 THR A N 1
ATOM 6176 C CA . THR A 1 894 ? 100.386 68.798 70.102 1.00 68.33 851 THR A CA 1
ATOM 6177 C C . THR A 1 894 ? 100.755 69.523 68.816 1.00 70.59 851 THR A C 1
ATOM 6178 O O . THR A 1 894 ? 101.634 70.390 68.818 1.00 77.61 851 THR A O 1
ATOM 6182 N N . THR A 1 895 ? 100.093 69.176 67.710 1.00 67.72 852 THR A N 1
ATOM 6183 C CA . THR A 1 895 ? 100.422 69.780 66.425 1.00 68.23 852 THR A CA 1
ATOM 6184 C C . THR A 1 895 ? 99.850 71.179 66.269 1.00 69.14 852 THR A C 1
ATOM 6185 O O . THR A 1 895 ? 100.320 71.932 65.411 1.00 75.86 852 THR A O 1
ATOM 6189 N N . SER A 1 896 ? 98.853 71.544 67.069 1.00 66.47 853 SER A N 1
ATOM 6190 C CA . SER A 1 896 ? 98.226 72.853 66.984 1.00 63.39 853 SER A CA 1
ATOM 6191 C C . SER A 1 896 ? 98.709 73.808 68.064 1.00 61.05 853 SER A C 1
ATOM 6192 O O . SER A 1 896 ? 98.111 74.871 68.245 1.00 61.32 853 SER A O 1
ATOM 6195 N N . THR A 1 897 ? 99.768 73.458 68.787 1.00 64.41 854 THR A N 1
ATOM 6196 C CA . THR A 1 897 ? 100.300 74.340 69.814 1.00 74.75 854 THR A CA 1
ATOM 6197 C C . THR A 1 897 ? 101.217 75.384 69.191 1.00 93.01 854 THR A C 1
ATOM 6198 O O . THR A 1 897 ? 102.180 75.050 68.495 1.00 92.54 854 THR A O 1
ATOM 6202 N N . ALA A 1 898 ? 100.905 76.652 69.447 1.00 97.98 855 ALA A N 1
ATOM 6203 C CA . ALA A 1 898 ? 101.730 77.799 69.091 1.00 104.34 855 ALA A CA 1
ATOM 6204 C C . ALA A 1 898 ? 102.848 77.990 70.108 1.00 104.42 855 ALA A C 1
ATOM 6205 O O . ALA A 1 898 ? 103.231 77.047 70.805 1.00 104.70 855 ALA A O 1
ATOM 6207 N N . GLY A 1 899 ? 103.420 79.187 70.173 1.00 107.75 856 GLY A N 1
ATOM 6208 C CA . GLY A 1 899 ? 104.497 79.439 71.112 1.00 109.60 856 GLY A CA 1
ATOM 6209 C C . GLY A 1 899 ? 104.083 79.549 72.571 1.00 112.82 856 GLY A C 1
ATOM 6210 O O . GLY A 1 899 ? 103.167 78.859 73.027 1.00 111.44 856 GLY A O 1
ATOM 6211 N N . GLY A 1 900 ? 104.754 80.417 73.324 1.00 114.62 857 GLY A N 1
ATOM 6212 C CA . GLY A 1 900 ? 104.661 80.394 74.767 1.00 116.96 857 GLY A CA 1
ATOM 6213 C C . GLY A 1 900 ? 103.450 81.122 75.320 1.00 114.29 857 GLY A C 1
ATOM 6214 O O . GLY A 1 900 ? 102.591 81.616 74.590 1.00 105.09 857 GLY A O 1
ATOM 6215 N N . LYS A 1 901 ? 103.414 81.188 76.659 1.00 127.42 858 LYS A N 1
ATOM 6216 C CA . LYS A 1 901 ? 102.405 81.830 77.500 1.00 132.33 858 LYS A CA 1
ATOM 6217 C C . LYS A 1 901 ? 100.988 81.346 77.189 1.00 131.20 858 LYS A C 1
ATOM 6218 O O . LYS A 1 901 ? 100.261 81.999 76.427 1.00 137.27 858 LYS A O 1
ATOM 6224 N N . PRO A 1 902 ? 100.589 80.169 77.670 1.00 117.07 859 PRO A N 1
ATOM 6225 C CA . PRO A 1 902 ? 99.166 79.820 77.643 1.00 113.80 859 PRO A CA 1
ATOM 6226 C C . PRO A 1 902 ? 98.370 80.700 78.596 1.00 107.15 859 PRO A C 1
ATOM 6227 O O . PRO A 1 902 ? 98.914 81.350 79.491 1.00 110.92 859 PRO A O 1
ATOM 6231 N N . MET A 1 903 ? 97.057 80.712 78.386 1.00 99.93 860 MET A N 1
ATOM 6232 C CA . MET A 1 903 ? 96.183 81.601 79.136 1.00 96.44 860 MET A CA 1
ATOM 6233 C C . MET A 1 903 ? 96.053 81.151 80.586 1.00 104.22 860 MET A C 1
ATOM 6234 O O . MET A 1 903 ? 96.119 79.961 80.903 1.00 106.49 860 MET A O 1
ATOM 6239 N N . GLU A 1 904 ? 95.878 82.127 81.469 1.00 110.62 861 GLU A N 1
ATOM 6240 C CA . GLU A 1 904 ? 95.670 81.890 82.887 1.00 118.03 861 GLU A CA 1
ATOM 6241 C C . GLU A 1 904 ? 94.178 81.908 83.199 1.00 128.78 861 GLU A C 1
ATOM 6242 O O . GLU A 1 904 ? 93.367 82.457 82.451 1.00 126.52 861 GLU A O 1
ATOM 6248 N N . ILE A 1 905 ? 93.822 81.300 84.329 1.00 135.48 862 ILE A N 1
ATOM 6249 C CA . ILE A 1 905 ? 92.422 81.079 84.682 1.00 144.30 862 ILE A CA 1
ATOM 6250 C C . ILE A 1 905 ? 91.741 82.364 85.139 1.00 146.68 862 ILE A C 1
ATOM 6251 O O . ILE A 1 905 ? 92.400 83.374 85.408 1.00 144.29 862 ILE A O 1
ATOM 6256 N N . SER A 1 906 ? 90.414 82.323 85.233 1.00 143.60 863 SER A N 1
ATOM 6257 C CA . SER A 1 906 ? 89.623 83.489 85.606 1.00 135.73 863 SER A CA 1
ATOM 6258 C C . SER A 1 906 ? 88.443 83.027 86.444 1.00 143.42 863 SER A C 1
ATOM 6259 O O . SER A 1 906 ? 87.717 82.113 86.042 1.00 148.08 863 SER A O 1
ATOM 6262 N N . GLY A 1 907 ? 88.256 83.645 87.603 1.00 137.95 864 GLY A N 1
ATOM 6263 C CA . GLY A 1 907 ? 87.140 83.337 88.472 1.00 125.96 864 GLY A CA 1
ATOM 6264 C C . GLY A 1 907 ? 87.513 82.358 89.573 1.00 119.96 864 GLY A C 1
ATOM 6265 O O . GLY A 1 907 ? 88.616 81.810 89.627 1.00 117.37 864 GLY A O 1
ATOM 6266 N N . THR A 1 908 ? 86.556 82.151 90.473 1.00 116.63 865 THR A N 1
ATOM 6267 C CA . THR A 1 908 ? 86.691 81.228 91.587 1.00 111.32 865 THR A CA 1
ATOM 6268 C C . THR A 1 908 ? 85.777 80.031 91.375 1.00 106.73 865 THR A C 1
ATOM 6269 O O . THR A 1 908 ? 84.869 80.056 90.541 1.00 106.09 865 THR A O 1
ATOM 6273 N N . HIS A 1 909 ? 86.023 78.976 92.144 1.00 103.78 866 HIS A N 1
ATOM 6274 C CA . HIS A 1 909 ? 85.330 77.711 91.963 1.00 104.24 866 HIS A CA 1
ATOM 6275 C C . HIS A 1 909 ? 84.287 77.506 93.051 1.00 95.23 866 HIS A C 1
ATOM 6276 O O . HIS A 1 909 ? 84.512 77.844 94.217 1.00 97.59 866 HIS A O 1
ATOM 6283 N N . THR A 1 910 ? 83.148 76.953 92.652 1.00 97.56 867 THR A N 1
ATOM 6284 C CA . THR A 1 910 ? 82.068 76.608 93.562 1.00 91.79 867 THR A CA 1
ATOM 6285 C C . THR A 1 910 ? 82.329 75.216 94.125 1.00 90.36 867 THR A C 1
ATOM 6286 O O . THR A 1 910 ? 82.833 74.339 93.420 1.00 97.60 867 THR A O 1
ATOM 6290 N N . GLU A 1 911 ? 82.015 75.019 95.403 1.00 82.10 868 GLU A N 1
ATOM 6291 C CA . GLU A 1 911 ? 82.158 73.718 96.039 1.00 79.98 868 GLU A CA 1
ATOM 6292 C C . GLU A 1 911 ? 80.883 73.392 96.801 1.00 85.20 868 GLU A C 1
ATOM 6293 O O . GLU A 1 911 ? 80.364 74.239 97.534 1.00 92.44 868 GLU A O 1
ATOM 6299 N N . ILE A 1 912 ? 80.374 72.174 96.616 1.00 79.91 869 ILE A N 1
ATOM 6300 C CA . ILE A 1 912 ? 79.147 71.731 97.269 1.00 77.53 869 ILE A CA 1
ATOM 6301 C C . ILE A 1 912 ? 79.421 70.468 98.073 1.00 82.53 869 ILE A C 1
ATOM 6302 O O . ILE A 1 912 ? 80.535 69.933 98.052 1.00 85.37 869 ILE A O 1
ATOM 6307 N N . ASN A 1 913 ? 78.407 69.981 98.777 1.00 85.35 870 ASN A N 1
ATOM 6308 C CA . ASN A 1 913 ? 78.488 68.747 99.546 1.00 91.11 870 ASN A CA 1
ATOM 6309 C C . ASN A 1 913 ? 77.509 67.725 98.964 1.00 105.71 870 ASN A C 1
ATOM 6310 O O . ASN A 1 913 ? 76.924 67.940 97.898 1.00 107.19 870 ASN A O 1
ATOM 6315 N N . LEU A 1 914 ? 77.345 66.604 99.675 1.00 97.54 871 LEU A N 1
ATOM 6316 C CA . LEU A 1 914 ? 76.477 65.527 99.202 1.00 86.82 871 LEU A CA 1
ATOM 6317 C C . LEU A 1 914 ? 75.013 65.944 99.159 1.00 83.20 871 LEU A C 1
ATOM 6318 O O . LEU A 1 914 ? 74.257 65.456 98.313 1.00 75.84 871 LEU A O 1
ATOM 6323 N N . ASP A 1 915 ? 74.598 66.849 100.046 1.00 89.91 872 ASP A N 1
ATOM 6324 C CA . ASP A 1 915 ? 73.189 67.219 100.120 1.00 95.69 872 ASP A CA 1
ATOM 6325 C C . ASP A 1 915 ? 72.789 68.131 98.965 1.00 95.57 872 ASP A C 1
ATOM 6326 O O . ASP A 1 915 ? 71.710 67.958 98.386 1.00 89.61 872 ASP A O 1
ATOM 6331 N N . ASN A 1 916 ? 73.643 69.097 98.605 1.00 92.82 873 ASN A N 1
ATOM 6332 C CA . ASN A 1 916 ? 73.372 69.913 97.423 1.00 93.28 873 ASN A CA 1
ATOM 6333 C C . ASN A 1 916 ? 73.422 69.074 96.154 1.00 96.94 873 ASN A C 1
ATOM 6334 O O . ASN A 1 916 ? 72.613 69.274 95.238 1.00 93.67 873 ASN A O 1
ATOM 6339 N N . ALA A 1 917 ? 74.336 68.100 96.107 1.00 96.13 874 ALA A N 1
ATOM 6340 C CA . ALA A 1 917 ? 74.439 67.221 94.949 1.00 83.96 874 ALA A CA 1
ATOM 6341 C C . ALA A 1 917 ? 73.208 66.338 94.806 1.00 76.23 874 ALA A C 1
ATOM 6342 O O . ALA A 1 917 ? 72.719 66.139 93.692 1.00 72.68 874 ALA A O 1
ATOM 6344 N N . ILE A 1 918 ? 72.663 65.833 95.914 1.00 79.48 875 ILE A N 1
ATOM 6345 C CA . ILE A 1 918 ? 71.479 64.990 95.779 1.00 85.65 875 ILE A CA 1
ATOM 6346 C C . ILE A 1 918 ? 70.225 65.833 95.523 1.00 80.31 875 ILE A C 1
ATOM 6347 O O . ILE A 1 918 ? 69.333 65.408 94.773 1.00 76.24 875 ILE A O 1
ATOM 6352 N N . ASP A 1 919 ? 70.168 67.062 96.051 1.00 87.64 876 ASP A N 1
ATOM 6353 C CA . ASP A 1 919 ? 69.050 67.946 95.746 1.00 95.14 876 ASP A CA 1
ATOM 6354 C C . ASP A 1 919 ? 69.088 68.441 94.310 1.00 89.58 876 ASP A C 1
ATOM 6355 O O . ASP A 1 919 ? 68.047 68.829 93.772 1.00 87.57 876 ASP A O 1
ATOM 6360 N N . MET A 1 920 ? 70.259 68.432 93.680 1.00 94.08 877 MET A N 1
ATOM 6361 C CA . MET A 1 920 ? 70.385 68.869 92.300 1.00 90.99 877 MET A CA 1
ATOM 6362 C C . MET A 1 920 ? 70.364 67.708 91.308 1.00 79.03 877 MET A C 1
ATOM 6363 O O . MET A 1 920 ? 70.074 67.928 90.128 1.00 72.90 877 MET A O 1
ATOM 6368 N N . ILE A 1 921 ? 70.630 66.480 91.764 1.00 82.19 878 ILE A N 1
ATOM 6369 C CA . ILE A 1 921 ? 70.309 65.293 90.972 1.00 78.79 878 ILE A CA 1
ATOM 6370 C C . ILE A 1 921 ? 68.801 65.082 90.923 1.00 78.24 878 ILE A C 1
ATOM 6371 O O . ILE A 1 921 ? 68.241 64.771 89.863 1.00 67.13 878 ILE A O 1
ATOM 6376 N N . ARG A 1 922 ? 68.120 65.274 92.064 1.00 82.03 879 ARG A N 1
ATOM 6377 C CA . ARG A 1 922 ? 66.670 65.088 92.136 1.00 85.29 879 ARG A CA 1
ATOM 6378 C C . ARG A 1 922 ? 65.913 66.053 91.229 1.00 82.90 879 ARG A C 1
ATOM 6379 O O . ARG A 1 922 ? 64.893 65.679 90.638 1.00 78.47 879 ARG A O 1
ATOM 6387 N N . GLU A 1 923 ? 66.415 67.275 91.070 1.00 88.11 880 GLU A N 1
ATOM 6388 C CA . GLU A 1 923 ? 65.711 68.275 90.279 1.00 89.12 880 GLU A CA 1
ATOM 6389 C C . GLU A 1 923 ? 65.816 68.010 88.779 1.00 89.92 880 GLU A C 1
ATOM 6390 O O . GLU A 1 923 ? 64.877 68.315 88.036 1.00 84.76 880 GLU A O 1
ATOM 6396 N N . ALA A 1 924 ? 66.916 67.417 88.323 1.00 89.79 881 ALA A N 1
ATOM 6397 C CA . ALA A 1 924 ? 67.167 67.269 86.898 1.00 82.98 881 ALA A CA 1
ATOM 6398 C C . ALA A 1 924 ? 66.317 66.155 86.292 1.00 78.26 881 ALA A C 1
ATOM 6399 O O . ALA A 1 924 ? 65.808 65.274 86.987 1.00 84.79 881 ALA A O 1
ATOM 6401 N N . ASN A 1 925 ? 66.171 66.208 84.970 1.00 66.52 882 ASN A N 1
ATOM 6402 C CA . ASN A 1 925 ? 65.387 65.238 84.221 1.00 65.27 882 ASN A CA 1
ATOM 6403 C C . ASN A 1 925 ? 66.200 64.423 83.232 1.00 70.53 882 ASN A C 1
ATOM 6404 O O . ASN A 1 925 ? 65.857 63.267 82.986 1.00 77.31 882 ASN A O 1
ATOM 6409 N N . SER A 1 926 ? 67.255 64.990 82.652 1.00 62.39 883 SER A N 1
ATOM 6410 C CA . SER A 1 926 ? 68.117 64.286 81.711 1.00 52.48 883 SER A CA 1
ATOM 6411 C C . SER A 1 926 ? 69.556 64.466 82.160 1.00 58.35 883 SER A C 1
ATOM 6412 O O . SER A 1 926 ? 70.034 65.598 82.270 1.00 58.94 883 SER A O 1
ATOM 6415 N N . ILE A 1 927 ? 70.243 63.356 82.421 1.00 53.59 884 ILE A N 1
ATOM 6416 C CA . ILE A 1 927 ? 71.559 63.359 83.049 1.00 50.28 884 ILE A CA 1
ATOM 6417 C C . ILE A 1 927 ? 72.540 62.650 82.122 1.00 45.85 884 ILE A C 1
ATOM 6418 O O . ILE A 1 927 ? 72.224 61.586 81.577 1.00 49.56 884 ILE A O 1
ATOM 6423 N N . ILE A 1 928 ? 73.717 63.244 81.931 1.00 43.99 885 ILE A N 1
ATOM 6424 C CA . ILE A 1 928 ? 74.807 62.621 81.185 1.00 42.18 885 ILE A CA 1
ATOM 6425 C C . ILE A 1 928 ? 75.995 62.449 82.119 1.00 40.98 885 ILE A C 1
ATOM 6426 O O . ILE A 1 928 ? 76.411 63.404 82.782 1.00 41.99 885 ILE A O 1
ATOM 6431 N N . ILE A 1 929 ? 76.534 61.235 82.179 1.00 39.08 886 ILE A N 1
ATOM 6432 C CA . ILE A 1 929 ? 77.713 60.924 82.980 1.00 35.94 886 ILE A CA 1
ATOM 6433 C C . ILE A 1 929 ? 78.893 60.767 82.032 1.00 39.20 886 ILE A C 1
ATOM 6434 O O . ILE A 1 929 ? 78.835 59.971 81.088 1.00 44.11 886 ILE A O 1
ATOM 6439 N N . THR A 1 930 ? 79.955 61.533 82.266 1.00 38.30 887 THR A N 1
ATOM 6440 C CA . THR A 1 930 ? 81.196 61.360 81.520 1.00 37.03 887 THR A CA 1
ATOM 6441 C C . THR A 1 930 ? 82.232 60.727 82.434 1.00 40.67 887 THR A C 1
ATOM 6442 O O . THR A 1 930 ? 82.756 61.406 83.333 1.00 48.08 887 THR A O 1
ATOM 6446 N N . PRO A 1 931 ? 82.533 59.444 82.276 1.00 41.81 888 PRO A N 1
ATOM 6447 C CA . PRO A 1 931 ? 83.540 58.803 83.118 1.00 33.60 888 PRO A CA 1
ATOM 6448 C C . PRO A 1 931 ? 84.924 58.829 82.487 1.00 33.17 888 PRO A C 1
ATOM 6449 O O . PRO A 1 931 ? 85.090 58.950 81.274 1.00 38.56 888 PRO A O 1
ATOM 6453 N N . GLY A 1 932 ? 85.925 58.710 83.350 1.00 34.24 889 GLY A N 1
ATOM 6454 C CA . GLY A 1 932 ? 87.302 58.597 82.922 1.00 35.31 889 GLY A CA 1
ATOM 6455 C C . GLY A 1 932 ? 87.920 57.355 83.517 1.00 46.84 889 GLY A C 1
ATOM 6456 O O . GLY A 1 932 ? 87.194 56.452 83.937 1.00 50.31 889 GLY A O 1
ATOM 6457 N N . TYR A 1 933 ? 89.247 57.282 83.578 1.00 52.15 890 TYR A N 1
ATOM 6458 C CA . TYR A 1 933 ? 89.860 56.113 84.193 1.00 61.84 890 TYR A CA 1
ATOM 6459 C C . TYR A 1 933 ? 89.822 56.180 85.715 1.00 61.66 890 TYR A C 1
ATOM 6460 O O . TYR A 1 933 ? 89.956 55.142 86.373 1.00 61.83 890 TYR A O 1
ATOM 6469 N N . GLY A 1 934 ? 89.597 57.365 86.287 1.00 60.27 891 GLY A N 1
ATOM 6470 C CA . GLY A 1 934 ? 89.469 57.493 87.729 1.00 54.05 891 GLY A CA 1
ATOM 6471 C C . GLY A 1 934 ? 88.258 56.793 88.310 1.00 57.59 891 GLY A C 1
ATOM 6472 O O . GLY A 1 934 ? 88.264 56.458 89.498 1.00 58.65 891 GLY A O 1
ATOM 6473 N N . LEU A 1 935 ? 87.221 56.569 87.501 1.00 62.40 892 LEU A N 1
ATOM 6474 C CA . LEU A 1 935 ? 86.070 55.798 87.955 1.00 63.92 892 LEU A CA 1
ATOM 6475 C C . LEU A 1 935 ? 86.435 54.338 88.181 1.00 73.44 892 LEU A C 1
ATOM 6476 O O . LEU A 1 935 ? 86.039 53.740 89.186 1.00 78.37 892 LEU A O 1
ATOM 6481 N N . CYS A 1 936 ? 87.195 53.752 87.263 1.00 73.88 893 CYS A N 1
ATOM 6482 C CA . CYS A 1 936 ? 87.490 52.331 87.306 1.00 75.59 893 CYS A CA 1
ATOM 6483 C C . CYS A 1 936 ? 88.786 52.007 88.031 1.00 67.04 893 CYS A C 1
ATOM 6484 O O . CYS A 1 936 ? 89.025 50.837 88.343 1.00 66.15 893 CYS A O 1
ATOM 6487 N N . ALA A 1 937 ? 89.629 53.002 88.301 1.00 63.77 894 ALA A N 1
ATOM 6488 C CA . ALA A 1 937 ? 90.791 52.759 89.143 1.00 58.62 894 ALA A CA 1
ATOM 6489 C C . ALA A 1 937 ? 90.406 52.674 90.610 1.00 61.93 894 ALA A C 1
ATOM 6490 O O . ALA A 1 937 ? 91.096 52.014 91.393 1.00 66.79 894 ALA A O 1
ATOM 6492 N N . ALA A 1 938 ? 89.315 53.327 90.994 1.00 66.01 895 ALA A N 1
ATOM 6493 C CA . ALA A 1 938 ? 88.800 53.279 92.351 1.00 68.25 895 ALA A CA 1
ATOM 6494 C C . ALA A 1 938 ? 87.740 52.205 92.537 1.00 72.86 895 ALA A C 1
ATOM 6495 O O . ALA A 1 938 ? 87.162 52.120 93.626 1.00 76.90 895 ALA A O 1
ATOM 6497 N N . LYS A 1 939 ? 87.494 51.391 91.500 1.00 74.56 896 LYS A N 1
ATOM 6498 C CA . LYS A 1 939 ? 86.464 50.342 91.473 1.00 77.59 896 LYS A CA 1
ATOM 6499 C C . LYS A 1 939 ? 85.085 50.904 91.804 1.00 69.27 896 LYS A C 1
ATOM 6500 O O . LYS A 1 939 ? 84.316 50.318 92.569 1.00 72.65 896 LYS A O 1
ATOM 6506 N N . ALA A 1 940 ? 84.770 52.057 91.219 1.00 63.37 897 ALA A N 1
ATOM 6507 C CA . ALA A 1 940 ? 83.585 52.821 91.581 1.00 53.90 897 ALA A CA 1
ATOM 6508 C C . ALA A 1 940 ? 82.487 52.765 90.530 1.00 53.79 897 ALA A C 1
ATOM 6509 O O . ALA A 1 940 ? 81.528 53.534 90.620 1.00 54.11 897 ALA A O 1
ATOM 6511 N N . GLN A 1 941 ? 82.598 51.889 89.534 1.00 54.35 898 GLN A N 1
ATOM 6512 C CA . GLN A 1 941 ? 81.549 51.804 88.527 1.00 60.61 898 GLN A CA 1
ATOM 6513 C C . GLN A 1 941 ? 80.381 50.939 88.976 1.00 63.23 898 GLN A C 1
ATOM 6514 O O . GLN A 1 941 ? 79.289 51.049 88.405 1.00 68.08 898 GLN A O 1
ATOM 6520 N N . TYR A 1 942 ? 80.578 50.107 89.991 1.00 61.53 899 TYR A N 1
ATOM 6521 C CA . TYR A 1 942 ? 79.512 49.285 90.553 1.00 60.16 899 TYR A CA 1
ATOM 6522 C C . TYR A 1 942 ? 78.460 50.088 91.329 1.00 61.07 899 TYR A C 1
ATOM 6523 O O . TYR A 1 942 ? 77.276 49.753 91.212 1.00 71.20 899 TYR A O 1
ATOM 6532 N N . PRO A 1 943 ? 78.790 51.125 92.122 1.00 46.58 900 PRO A N 1
ATOM 6533 C CA . PRO A 1 943 ? 77.703 52.002 92.585 1.00 43.38 900 PRO A CA 1
ATOM 6534 C C . PRO A 1 943 ? 77.091 52.849 91.486 1.00 52.50 900 PRO A C 1
ATOM 6535 O O . PRO A 1 943 ? 75.906 53.188 91.580 1.00 60.83 900 PRO A O 1
ATOM 6539 N N . ILE A 1 944 ? 77.846 53.179 90.436 1.00 55.40 901 ILE A N 1
ATOM 6540 C CA . ILE A 1 944 ? 77.325 54.028 89.366 1.00 59.23 901 ILE A CA 1
ATOM 6541 C C . ILE A 1 944 ? 76.280 53.291 88.539 1.00 58.79 901 ILE A C 1
ATOM 6542 O O . ILE A 1 944 ? 75.249 53.870 88.167 1.00 60.49 901 ILE A O 1
ATOM 6547 N N . ALA A 1 945 ? 76.504 52.002 88.271 1.00 50.61 902 ALA A N 1
ATOM 6548 C CA . ALA A 1 945 ? 75.527 51.224 87.513 1.00 52.03 902 ALA A CA 1
ATOM 6549 C C . ALA A 1 945 ? 74.214 51.078 88.276 1.00 60.92 902 ALA A C 1
ATOM 6550 O O . ALA A 1 945 ? 73.130 51.196 87.691 1.00 61.68 902 ALA A O 1
ATOM 6552 N N . ASP A 1 946 ? 74.289 50.879 89.593 1.00 65.35 903 ASP A N 1
ATOM 6553 C CA . ASP A 1 946 ? 73.071 50.781 90.388 1.00 67.56 903 ASP A CA 1
ATOM 6554 C C . ASP A 1 946 ? 72.400 52.136 90.562 1.00 58.12 903 ASP A C 1
ATOM 6555 O O . ASP A 1 946 ? 71.170 52.207 90.665 1.00 58.11 903 ASP A O 1
ATOM 6560 N N . LEU A 1 947 ? 73.186 53.215 90.578 1.00 56.40 904 LEU A N 1
ATOM 6561 C CA . LEU A 1 947 ? 72.626 54.562 90.582 1.00 50.87 904 LEU A CA 1
ATOM 6562 C C . LEU A 1 947 ? 71.836 54.842 89.311 1.00 47.84 904 LEU A C 1
ATOM 6563 O O . LEU A 1 947 ? 70.747 55.427 89.365 1.00 50.94 904 LEU A O 1
ATOM 6568 N N . VAL A 1 948 ? 72.367 54.424 88.161 1.00 41.44 905 VAL A N 1
ATOM 6569 C CA . VAL A 1 948 ? 71.659 54.602 86.896 1.00 40.46 905 VAL A CA 1
ATOM 6570 C C . VAL A 1 948 ? 70.416 53.724 86.853 1.00 41.04 905 VAL A C 1
ATOM 6571 O O . VAL A 1 948 ? 69.360 54.146 86.365 1.00 36.42 905 VAL A O 1
ATOM 6575 N N . LYS A 1 949 ? 70.505 52.513 87.414 1.00 47.75 906 LYS A N 1
ATOM 6576 C CA . LYS A 1 949 ? 69.352 51.617 87.473 1.00 50.18 906 LYS A CA 1
ATOM 6577 C C . LYS A 1 949 ? 68.242 52.178 88.357 1.00 54.93 906 LYS A C 1
ATOM 6578 O O . LYS A 1 949 ? 67.057 52.019 88.046 1.00 60.46 906 LYS A O 1
ATOM 6584 N N . MET A 1 950 ? 68.600 52.857 89.448 1.00 56.98 907 MET A N 1
ATOM 6585 C CA . MET A 1 950 ? 67.578 53.475 90.288 1.00 54.00 907 MET A CA 1
ATOM 6586 C C . MET A 1 950 ? 66.992 54.724 89.640 1.00 53.23 907 MET A C 1
ATOM 6587 O O . MET A 1 950 ? 65.772 54.917 89.656 1.00 58.33 907 MET A O 1
ATOM 6592 N N . LEU A 1 951 ? 67.836 55.587 89.069 1.00 56.05 908 LEU A N 1
ATOM 6593 C CA . LEU A 1 951 ? 67.332 56.833 88.499 1.00 52.26 908 LEU A CA 1
ATOM 6594 C C . LEU A 1 951 ? 66.613 56.634 87.171 1.00 60.81 908 LEU A C 1
ATOM 6595 O O . LEU A 1 951 ? 65.895 57.539 86.738 1.00 58.22 908 LEU A O 1
ATOM 6600 N N . SER A 1 952 ? 66.793 55.491 86.506 1.00 67.21 909 SER A N 1
ATOM 6601 C CA . SER A 1 952 ? 66.045 55.242 85.280 1.00 65.11 909 SER A CA 1
ATOM 6602 C C . SER A 1 952 ? 64.625 54.783 85.569 1.00 72.46 909 SER A C 1
ATOM 6603 O O . SER A 1 952 ? 63.730 54.992 84.744 1.00 75.90 909 SER A O 1
ATOM 6606 N N . GLU A 1 953 ? 64.402 54.156 86.725 1.00 78.85 910 GLU A N 1
ATOM 6607 C CA . GLU A 1 953 ? 63.063 53.703 87.076 1.00 83.98 910 GLU A CA 1
ATOM 6608 C C . GLU A 1 953 ? 62.175 54.860 87.500 1.00 86.83 910 GLU A C 1
ATOM 6609 O O . GLU A 1 953 ? 60.949 54.777 87.376 1.00 91.37 910 GLU A O 1
ATOM 6615 N N . GLN A 1 954 ? 62.769 55.945 87.992 1.00 84.91 911 GLN A N 1
ATOM 6616 C CA . GLN A 1 954 ? 62.003 57.095 88.448 1.00 77.38 911 GLN A CA 1
ATOM 6617 C C . GLN A 1 954 ? 61.524 57.980 87.309 1.00 70.74 911 GLN A C 1
ATOM 6618 O O . GLN A 1 954 ? 60.752 58.910 87.557 1.00 76.55 911 GLN A O 1
ATOM 6624 N N . GLY A 1 955 ? 61.953 57.721 86.081 1.00 65.48 912 GLY A N 1
ATOM 6625 C CA . GLY A 1 955 ? 61.492 58.472 84.938 1.00 71.10 912 GLY A CA 1
ATOM 6626 C C . GLY A 1 955 ? 62.458 59.489 84.374 1.00 71.51 912 GLY A C 1
ATOM 6627 O O . GLY A 1 955 ? 62.015 60.409 83.679 1.00 76.94 912 GLY A O 1
ATOM 6628 N N . LYS A 1 956 ? 63.751 59.359 84.644 1.00 68.60 913 LYS A N 1
ATOM 6629 C CA . LYS A 1 956 ? 64.736 60.273 84.095 1.00 66.61 913 LYS A CA 1
ATOM 6630 C C . LYS A 1 956 ? 65.293 59.691 82.797 1.00 69.07 913 LYS A C 1
ATOM 6631 O O . LYS A 1 956 ? 64.828 58.664 82.299 1.00 71.79 913 LYS A O 1
ATOM 6637 N N . LYS A 1 957 ? 66.304 60.348 82.235 1.00 63.18 914 LYS A N 1
ATOM 6638 C CA . LYS A 1 957 ? 66.964 59.905 81.008 1.00 59.94 914 LYS A CA 1
ATOM 6639 C C . LYS A 1 957 ? 68.463 59.981 81.272 1.00 59.70 914 LYS A C 1
ATOM 6640 O O . LYS A 1 957 ? 69.096 61.009 81.018 1.00 62.36 914 LYS A O 1
ATOM 6646 N N . VAL A 1 958 ? 69.031 58.897 81.789 1.00 47.64 915 VAL A N 1
ATOM 6647 C CA . VAL A 1 958 ? 70.422 58.871 82.217 1.00 37.79 915 VAL A CA 1
ATOM 6648 C C . VAL A 1 958 ? 71.240 58.151 81.158 1.00 35.17 915 VAL A C 1
ATOM 6649 O O . VAL A 1 958 ? 70.919 57.018 80.782 1.00 38.25 915 VAL A O 1
ATOM 6653 N N . ARG A 1 959 ? 72.291 58.804 80.670 1.00 35.91 916 ARG A N 1
ATOM 6654 C CA . ARG A 1 959 ? 73.143 58.237 79.636 1.00 35.55 916 ARG A CA 1
ATOM 6655 C C . ARG A 1 959 ? 74.608 58.440 79.996 1.00 35.90 916 ARG A C 1
ATOM 6656 O O . ARG A 1 959 ? 74.947 59.167 80.930 1.00 34.06 916 ARG A O 1
ATOM 6664 N N . PHE A 1 960 ? 75.480 57.773 79.240 1.00 34.81 917 PHE A N 1
ATOM 6665 C CA . PHE A 1 960 ? 76.925 57.859 79.403 1.00 28.67 917 PHE A CA 1
ATOM 6666 C C . PHE A 1 960 ? 77.561 58.401 78.134 1.00 36.70 917 PHE A C 1
ATOM 6667 O O . PHE A 1 960 ? 77.141 58.056 77.028 1.00 36.20 917 PHE A O 1
ATOM 6675 N N . GLY A 1 961 ? 78.589 59.226 78.300 1.00 40.14 918 GLY A N 1
ATOM 6676 C CA . GLY A 1 961 ? 79.364 59.718 77.177 1.00 39.12 918 GLY A CA 1
ATOM 6677 C C . GLY A 1 961 ? 80.817 59.304 77.267 1.00 41.67 918 GLY A C 1
ATOM 6678 O O . GLY A 1 961 ? 81.527 59.727 78.181 1.00 42.83 918 GLY A O 1
ATOM 6679 N N . ILE A 1 962 ? 81.273 58.476 76.333 1.00 36.18 919 ILE A N 1
ATOM 6680 C CA . ILE A 1 962 ? 82.604 57.881 76.391 1.00 37.34 919 ILE A CA 1
ATOM 6681 C C . ILE A 1 962 ? 83.501 58.589 75.386 1.00 34.26 919 ILE A C 1
ATOM 6682 O O . ILE A 1 962 ? 83.188 58.637 74.192 1.00 40.59 919 ILE A O 1
ATOM 6687 N N . HIS A 1 963 ? 84.616 59.132 75.863 1.00 29.75 920 HIS A N 1
ATOM 6688 C CA . HIS A 1 963 ? 85.657 59.673 75.005 1.00 31.64 920 HIS A CA 1
ATOM 6689 C C . HIS A 1 963 ? 86.511 58.517 74.477 1.00 29.31 920 HIS A C 1
ATOM 6690 O O . HIS A 1 963 ? 86.617 57.479 75.133 1.00 34.20 920 HIS A O 1
ATOM 6697 N N . PRO A 1 964 ? 87.092 58.644 73.277 1.00 27.22 921 PRO A N 1
ATOM 6698 C CA . PRO A 1 964 ? 87.873 57.521 72.728 1.00 33.68 921 PRO A CA 1
ATOM 6699 C C . PRO A 1 964 ? 89.151 57.185 73.482 1.00 41.75 921 PRO A C 1
ATOM 6700 O O . PRO A 1 964 ? 89.592 56.032 73.414 1.00 41.20 921 PRO A O 1
ATOM 6704 N N . VAL A 1 965 ? 89.761 58.125 74.201 1.00 37.86 922 VAL A N 1
ATOM 6705 C CA . VAL A 1 965 ? 91.020 57.827 74.875 1.00 39.15 922 VAL A CA 1
ATOM 6706 C C . VAL A 1 965 ? 90.864 57.887 76.389 1.00 32.34 922 VAL A C 1
ATOM 6707 O O . VAL A 1 965 ? 91.810 58.225 77.107 1.00 30.71 922 VAL A O 1
ATOM 6711 N N . ALA A 1 966 ? 89.688 57.534 76.890 1.00 30.40 923 ALA A N 1
ATOM 6712 C CA . ALA A 1 966 ? 89.509 57.297 78.314 1.00 30.22 923 ALA A CA 1
ATOM 6713 C C . ALA A 1 966 ? 89.850 55.840 78.609 1.00 51.81 923 ALA A C 1
ATOM 6714 O O . ALA A 1 966 ? 89.244 54.930 78.034 1.00 57.41 923 ALA A O 1
ATOM 6716 N N . GLY A 1 967 ? 90.825 55.617 79.479 1.00 42.85 924 GLY A N 1
ATOM 6717 C CA . GLY A 1 967 ? 91.215 54.277 79.874 1.00 41.71 924 GLY A CA 1
ATOM 6718 C C . GLY A 1 967 ? 92.618 53.928 79.406 1.00 39.75 924 GLY A C 1
ATOM 6719 O O . GLY A 1 967 ? 93.333 54.737 78.816 1.00 47.84 924 GLY A O 1
ATOM 6720 N N . ARG A 1 968 ? 92.999 52.684 79.680 1.00 42.54 925 ARG A N 1
ATOM 6721 C CA . ARG A 1 968 ? 94.335 52.188 79.385 1.00 42.39 925 ARG A CA 1
ATOM 6722 C C . ARG A 1 968 ? 94.394 51.380 78.097 1.00 42.44 925 ARG A C 1
ATOM 6723 O O . ARG A 1 968 ? 95.416 50.742 77.829 1.00 47.80 925 ARG A O 1
ATOM 6731 N N . MET A 1 969 ? 93.339 51.414 77.289 1.00 43.59 926 MET A N 1
ATOM 6732 C CA . MET A 1 969 ? 93.160 50.521 76.153 1.00 38.39 926 MET A CA 1
ATOM 6733 C C . MET A 1 969 ? 92.002 51.048 75.313 1.00 35.55 926 MET A C 1
ATOM 6734 O O . MET A 1 969 ? 91.101 51.692 75.862 1.00 41.56 926 MET A O 1
ATOM 6739 N N . PRO A 1 970 ? 92.008 50.854 73.992 1.00 35.99 927 PRO A N 1
ATOM 6740 C CA . PRO A 1 970 ? 90.836 51.222 73.180 1.00 34.51 927 PRO A CA 1
ATOM 6741 C C . PRO A 1 970 ? 89.597 50.422 73.553 1.00 34.03 927 PRO A C 1
ATOM 6742 O O . PRO A 1 970 ? 89.571 49.196 73.448 1.00 35.50 927 PRO A O 1
ATOM 6746 N N . GLY A 1 971 ? 88.567 51.134 74.000 1.00 35.75 928 GLY A N 1
ATOM 6747 C CA . GLY A 1 971 ? 87.309 50.510 74.357 1.00 35.81 928 GLY A CA 1
ATOM 6748 C C . GLY A 1 971 ? 87.272 49.843 75.710 1.00 38.59 928 GLY A C 1
ATOM 6749 O O . GLY A 1 971 ? 86.436 48.962 75.922 1.00 38.24 928 GLY A O 1
ATOM 6750 N N . GLN A 1 972 ? 88.152 50.235 76.635 1.00 33.28 929 GLN A N 1
ATOM 6751 C CA . GLN A 1 972 ? 88.196 49.598 77.948 1.00 29.02 929 GLN A CA 1
ATOM 6752 C C . GLN A 1 972 ? 86.993 49.980 78.792 1.00 34.17 929 GLN A C 1
ATOM 6753 O O . GLN A 1 972 ? 86.397 49.130 79.469 1.00 34.75 929 GLN A O 1
ATOM 6759 N N . LEU A 1 973 ? 86.629 51.260 78.765 1.00 38.22 930 LEU A N 1
ATOM 6760 C CA . LEU A 1 973 ? 85.600 51.774 79.655 1.00 33.19 930 LEU A CA 1
ATOM 6761 C C . LEU A 1 973 ? 84.219 51.279 79.249 1.00 29.96 930 LEU A C 1
ATOM 6762 O O . LEU A 1 973 ? 83.349 51.110 80.109 1.00 33.18 930 LEU A O 1
ATOM 6767 N N . ASN A 1 974 ? 84.032 50.977 77.962 1.00 30.09 931 ASN A N 1
ATOM 6768 C CA . ASN A 1 974 ? 82.805 50.338 77.491 1.00 30.74 931 ASN A CA 1
ATOM 6769 C C . ASN A 1 974 ? 82.620 48.959 78.110 1.00 24.82 931 ASN A C 1
ATOM 6770 O O . ASN A 1 974 ? 81.534 48.623 78.595 1.00 22.23 931 ASN A O 1
ATOM 6775 N N . VAL A 1 975 ? 83.682 48.158 78.137 1.00 26.79 932 VAL A N 1
ATOM 6776 C CA . VAL A 1 975 ? 83.572 46.809 78.679 1.00 28.64 932 VAL A CA 1
ATOM 6777 C C . VAL A 1 975 ? 83.491 46.835 80.201 1.00 30.26 932 VAL A C 1
ATOM 6778 O O . VAL A 1 975 ? 82.808 45.999 80.801 1.00 34.58 932 VAL A O 1
ATOM 6782 N N . LEU A 1 976 ? 84.124 47.812 80.854 1.00 28.41 933 LEU A N 1
ATOM 6783 C CA . LEU A 1 976 ? 83.984 47.913 82.305 1.00 27.89 933 LEU A CA 1
ATOM 6784 C C . LEU A 1 976 ? 82.577 48.354 82.707 1.00 26.41 933 LEU A C 1
ATOM 6785 O O . LEU A 1 976 ? 82.026 47.860 83.702 1.00 33.82 933 LEU A O 1
ATOM 6790 N N . LEU A 1 977 ? 81.961 49.248 81.927 1.00 25.54 934 LEU A N 1
ATOM 6791 C CA . LEU A 1 977 ? 80.563 49.588 82.171 1.00 32.66 934 LEU A CA 1
ATOM 6792 C C . LEU A 1 977 ? 79.627 48.434 81.843 1.00 34.70 934 LEU A C 1
ATOM 6793 O O . LEU A 1 977 ? 78.568 48.309 82.464 1.00 33.44 934 LEU A O 1
ATOM 6798 N N . ALA A 1 978 ? 79.977 47.601 80.862 1.00 40.50 935 ALA A N 1
ATOM 6799 C CA . ALA A 1 978 ? 79.177 46.408 80.604 1.00 42.33 935 ALA A CA 1
ATOM 6800 C C . ALA A 1 978 ? 79.316 45.389 81.727 1.00 43.79 935 ALA A C 1
ATOM 6801 O O . ALA A 1 978 ? 78.361 44.665 82.027 1.00 46.49 935 ALA A O 1
ATOM 6803 N N . GLU A 1 979 ? 80.492 45.318 82.349 1.00 38.95 936 GLU A N 1
ATOM 6804 C CA . GLU A 1 979 ? 80.694 44.421 83.480 1.00 32.70 936 GLU A CA 1
ATOM 6805 C C . GLU A 1 979 ? 79.923 44.896 84.703 1.00 35.13 936 GLU A C 1
ATOM 6806 O O . GLU A 1 979 ? 79.408 44.080 85.474 1.00 39.99 936 GLU A O 1
ATOM 6812 N N . ALA A 1 980 ? 79.819 46.214 84.890 1.00 35.73 937 ALA A N 1
ATOM 6813 C CA . ALA A 1 980 ? 79.033 46.738 86.002 1.00 40.01 937 ALA A CA 1
ATOM 6814 C C . ALA A 1 980 ? 77.534 46.519 85.828 1.00 44.83 937 ALA A C 1
ATOM 6815 O O . ALA A 1 980 ? 76.794 46.602 86.813 1.00 46.38 937 ALA A O 1
ATOM 6817 N N . GLY A 1 981 ? 77.068 46.241 84.614 1.00 41.97 938 GLY A N 1
ATOM 6818 C CA . GLY A 1 981 ? 75.675 45.932 84.370 1.00 38.34 938 GLY A CA 1
ATOM 6819 C C . GLY A 1 981 ? 74.913 46.946 83.549 1.00 40.31 938 GLY A C 1
ATOM 6820 O O . GLY A 1 981 ? 73.690 46.824 83.431 1.00 42.74 938 GLY A O 1
ATOM 6821 N N . VAL A 1 982 ? 75.587 47.930 82.976 1.00 40.82 939 VAL A N 1
ATOM 6822 C CA . VAL A 1 982 ? 74.915 48.976 82.203 1.00 39.18 939 VAL A CA 1
ATOM 6823 C C . VAL A 1 982 ? 74.551 48.414 80.832 1.00 41.10 939 VAL A C 1
ATOM 6824 O O . VAL A 1 982 ? 75.405 47.788 80.187 1.00 43.36 939 VAL A O 1
ATOM 6828 N N . PRO A 1 983 ? 73.315 48.590 80.366 1.00 39.18 940 PRO A N 1
ATOM 6829 C CA . PRO A 1 983 ? 72.980 48.181 78.999 1.00 39.16 940 PRO A CA 1
ATOM 6830 C C . PRO A 1 983 ? 73.682 49.073 77.990 1.00 41.62 940 PRO A C 1
ATOM 6831 O O . PRO A 1 983 ? 73.872 50.268 78.217 1.00 44.46 940 PRO A O 1
ATOM 6835 N N . TYR A 1 984 ? 74.068 48.479 76.858 1.00 39.13 941 TYR A N 1
ATOM 6836 C CA . TYR A 1 984 ? 74.893 49.205 75.900 1.00 41.66 941 TYR A CA 1
ATOM 6837 C C . TYR A 1 984 ? 74.133 50.277 75.133 1.00 45.91 941 TYR A C 1
ATOM 6838 O O . TYR A 1 984 ? 74.769 51.072 74.436 1.00 53.99 941 TYR A O 1
ATOM 6847 N N . ASP A 1 985 ? 72.807 50.318 75.227 1.00 41.92 942 ASP A N 1
ATOM 6848 C CA . ASP A 1 985 ? 72.040 51.268 74.435 1.00 43.65 942 ASP A CA 1
ATOM 6849 C C . ASP A 1 985 ? 71.970 52.659 75.052 1.00 37.10 942 ASP A C 1
ATOM 6850 O O . ASP A 1 985 ? 71.441 53.571 74.411 1.00 35.29 942 ASP A O 1
ATOM 6855 N N . ILE A 1 986 ? 72.486 52.847 76.264 1.00 39.33 943 ILE A N 1
ATOM 6856 C CA . ILE A 1 986 ? 72.565 54.157 76.895 1.00 42.75 943 ILE A CA 1
ATOM 6857 C C . ILE A 1 986 ? 74.005 54.617 77.051 1.00 43.06 943 ILE A C 1
ATOM 6858 O O . ILE A 1 986 ? 74.264 55.616 77.725 1.00 43.41 943 ILE A O 1
ATOM 6863 N N . VAL A 1 987 ? 74.947 53.910 76.447 1.00 41.89 944 VAL A N 1
ATOM 6864 C CA . VAL A 1 987 ? 76.359 54.262 76.462 1.00 39.10 944 VAL A CA 1
ATOM 6865 C C . VAL A 1 987 ? 76.688 54.772 75.066 1.00 44.49 944 VAL A C 1
ATOM 6866 O O . VAL A 1 987 ? 76.797 53.986 74.119 1.00 43.94 944 VAL A O 1
ATOM 6870 N N . LEU A 1 988 ? 76.833 56.083 74.915 1.00 39.38 945 LEU A N 1
ATOM 6871 C CA . LEU A 1 988 ? 77.090 56.688 73.621 1.00 37.19 945 LEU A CA 1
ATOM 6872 C C . LEU A 1 988 ? 78.521 57.200 73.562 1.00 42.58 945 LEU A C 1
ATOM 6873 O O . LEU A 1 988 ? 79.162 57.449 74.586 1.00 43.26 945 LEU A O 1
ATOM 6878 N N . GLU A 1 989 ? 79.014 57.358 72.340 1.00 40.73 946 GLU A N 1
ATOM 6879 C CA . GLU A 1 989 ? 80.378 57.799 72.115 1.00 45.48 946 GLU A CA 1
ATOM 6880 C C . GLU A 1 989 ? 80.459 59.318 72.197 1.00 53.25 946 GLU A C 1
ATOM 6881 O O . GLU A 1 989 ? 79.479 60.001 72.494 1.00 57.27 946 GLU A O 1
ATOM 6887 N N . MET A 1 990 ? 81.648 59.858 71.928 1.00 52.66 947 MET A N 1
ATOM 6888 C CA . MET A 1 990 ? 81.815 61.307 71.918 1.00 44.94 947 MET A CA 1
ATOM 6889 C C . MET A 1 990 ? 81.078 61.941 70.747 1.00 54.89 947 MET A C 1
ATOM 6890 O O . MET A 1 990 ? 80.313 62.890 70.931 1.00 57.35 947 MET A O 1
ATOM 6895 N N . ASP A 1 991 ? 81.272 61.411 69.536 1.00 63.20 948 ASP A N 1
ATOM 6896 C CA . ASP A 1 991 ? 80.691 62.010 68.338 1.00 65.49 948 ASP A CA 1
ATOM 6897 C C . ASP A 1 991 ? 79.175 61.879 68.270 1.00 75.60 948 ASP A C 1
ATOM 6898 O O . ASP A 1 991 ? 78.546 62.582 67.472 1.00 82.40 948 ASP A O 1
ATOM 6903 N N . GLU A 1 992 ? 78.573 61.011 69.080 1.00 69.47 949 GLU A N 1
ATOM 6904 C CA . GLU A 1 992 ? 77.130 60.829 69.064 1.00 68.29 949 GLU A CA 1
ATOM 6905 C C . GLU A 1 992 ? 76.405 61.626 70.137 1.00 62.18 949 GLU A C 1
ATOM 6906 O O . GLU A 1 992 ? 75.195 61.831 70.015 1.00 60.70 949 GLU A O 1
ATOM 6912 N N . ILE A 1 993 ? 77.105 62.084 71.173 1.00 58.08 950 ILE A N 1
ATOM 6913 C CA . ILE A 1 993 ? 76.467 62.765 72.296 1.00 55.58 950 ILE A CA 1
ATOM 6914 C C . ILE A 1 993 ? 76.896 64.226 72.407 1.00 54.73 950 ILE A C 1
ATOM 6915 O O . ILE A 1 993 ? 76.284 64.982 73.180 1.00 57.95 950 ILE A O 1
ATOM 6920 N N . ASN A 1 994 ? 77.874 64.668 71.615 1.00 50.93 951 ASN A N 1
ATOM 6921 C CA . ASN A 1 994 ? 78.478 65.983 71.802 1.00 53.01 951 ASN A CA 1
ATOM 6922 C C . ASN A 1 994 ? 77.579 67.124 71.338 1.00 64.03 951 ASN A C 1
ATOM 6923 O O . ASN A 1 994 ? 77.892 68.287 71.608 1.00 62.71 951 ASN A O 1
ATOM 6928 N N . HIS A 1 995 ? 76.481 66.831 70.645 1.00 71.09 952 HIS A N 1
ATOM 6929 C CA . HIS A 1 995 ? 75.500 67.842 70.282 1.00 73.01 952 HIS A CA 1
ATOM 6930 C C . HIS A 1 995 ? 74.269 67.816 71.176 1.00 67.18 952 HIS A C 1
ATOM 6931 O O . HIS A 1 995 ? 73.364 68.631 70.979 1.00 65.51 952 HIS A O 1
ATOM 6938 N N . ASP A 1 996 ? 74.208 66.906 72.146 1.00 67.38 953 ASP A N 1
ATOM 6939 C CA . ASP A 1 996 ? 73.081 66.818 73.064 1.00 67.19 953 ASP A CA 1
ATOM 6940 C C . ASP A 1 996 ? 73.351 67.477 74.409 1.00 60.99 953 ASP A C 1
ATOM 6941 O O . ASP A 1 996 ? 72.498 67.406 75.297 1.00 60.11 953 ASP A O 1
ATOM 6946 N N . PHE A 1 997 ? 74.507 68.098 74.586 1.00 55.20 954 PHE A N 1
ATOM 6947 C CA . PHE A 1 997 ? 74.817 68.815 75.821 1.00 61.92 954 PHE A CA 1
ATOM 6948 C C . PHE A 1 997 ? 74.048 70.118 76.080 1.00 81.27 954 PHE A C 1
ATOM 6949 O O . PHE A 1 997 ? 73.844 70.435 77.258 1.00 79.55 954 PHE A O 1
ATOM 6957 N N . PRO A 1 998 ? 73.643 70.931 75.084 1.00 88.72 955 PRO A N 1
ATOM 6958 C CA . PRO A 1 998 ? 72.738 72.045 75.425 1.00 89.31 955 PRO A CA 1
ATOM 6959 C C . PRO A 1 998 ? 71.368 71.611 75.919 1.00 88.46 955 PRO A C 1
ATOM 6960 O O . PRO A 1 998 ? 70.791 72.298 76.770 1.00 90.45 955 PRO A O 1
ATOM 6964 N N . ASP A 1 999 ? 70.828 70.503 75.424 1.00 80.42 956 ASP A N 1
ATOM 6965 C CA . ASP A 1 999 ? 69.558 69.977 75.925 1.00 75.54 956 ASP A CA 1
ATOM 6966 C C . ASP A 1 999 ? 69.775 68.953 77.034 1.00 79.20 956 ASP A C 1
ATOM 6967 O O . ASP A 1 999 ? 69.245 67.846 76.992 1.00 86.58 956 ASP A O 1
ATOM 6972 N N . THR A 1 1000 ? 70.550 69.326 78.049 1.00 68.92 957 THR A N 1
ATOM 6973 C CA . THR A 1 1000 ? 70.926 68.411 79.118 1.00 63.03 957 THR A CA 1
ATOM 6974 C C . THR A 1 1000 ? 70.915 69.173 80.431 1.00 50.73 957 THR A C 1
ATOM 6975 O O . THR A 1 1000 ? 71.511 70.247 80.530 1.00 51.75 957 THR A O 1
ATOM 6979 N N . ASP A 1 1001 ? 70.239 68.615 81.434 1.00 49.92 958 ASP A N 1
ATOM 6980 C CA . ASP A 1 1001 ? 70.056 69.333 82.686 1.00 58.06 958 ASP A CA 1
ATOM 6981 C C . ASP A 1 1001 ? 71.234 69.166 83.635 1.00 59.18 958 ASP A C 1
ATOM 6982 O O . ASP A 1 1001 ? 71.541 70.092 84.390 1.00 65.80 958 ASP A O 1
ATOM 6987 N N . LEU A 1 1002 ? 71.899 68.013 83.624 1.00 54.31 959 LEU A N 1
ATOM 6988 C CA . LEU A 1 1002 ? 72.969 67.758 84.577 1.00 45.31 959 LEU A CA 1
ATOM 6989 C C . LEU A 1 1002 ? 73.996 66.817 83.965 1.00 47.39 959 LEU A C 1
ATOM 6990 O O . LEU A 1 1002 ? 73.639 65.850 83.287 1.00 53.64 959 LEU A O 1
ATOM 6995 N N . VAL A 1 1003 ? 75.273 67.113 84.206 1.00 42.48 960 VAL A N 1
ATOM 6996 C CA . VAL A 1 1003 ? 76.386 66.286 83.759 1.00 37.73 960 VAL A CA 1
ATOM 6997 C C . VAL A 1 1003 ? 77.243 65.938 84.967 1.00 33.66 960 VAL A C 1
ATOM 6998 O O . VAL A 1 1003 ? 77.688 66.830 85.694 1.00 34.42 960 VAL A O 1
ATOM 7002 N N . LEU A 1 1004 ? 77.471 64.647 85.177 1.00 35.58 961 LEU A N 1
ATOM 7003 C CA . LEU A 1 1004 ? 78.363 64.158 86.223 1.00 38.77 961 LEU A CA 1
ATOM 7004 C C . LEU A 1 1004 ? 79.695 63.781 85.585 1.00 40.88 961 LEU A C 1
ATOM 7005 O O . LEU A 1 1004 ? 79.777 62.789 84.858 1.00 45.96 961 LEU A O 1
ATOM 7010 N N . VAL A 1 1005 ? 80.737 64.557 85.862 1.00 36.69 962 VAL A N 1
ATOM 7011 C CA . VAL A 1 1005 ? 82.075 64.267 85.357 1.00 37.50 962 VAL A CA 1
ATOM 7012 C C . VAL A 1 1005 ? 82.809 63.485 86.436 1.00 34.29 962 VAL A C 1
ATOM 7013 O O . VAL A 1 1005 ? 83.082 64.016 87.514 1.00 35.44 962 VAL A O 1
ATOM 7017 N N . ILE A 1 1006 ? 83.124 62.221 86.162 1.00 37.31 963 ILE A N 1
ATOM 7018 C CA . ILE A 1 1006 ? 83.678 61.329 87.176 1.00 43.09 963 ILE A CA 1
ATOM 7019 C C . ILE A 1 1006 ? 85.038 60.840 86.703 1.00 46.59 963 ILE A C 1
ATOM 7020 O O . ILE A 1 1006 ? 85.123 60.017 85.785 1.00 53.18 963 ILE A O 1
ATOM 7025 N N . GLY A 1 1007 ? 86.098 61.326 87.339 1.00 42.16 964 GLY A N 1
ATOM 7026 C CA . GLY A 1 1007 ? 87.429 60.838 87.037 1.00 48.88 964 GLY A CA 1
ATOM 7027 C C . GLY A 1 1007 ? 87.985 61.258 85.696 1.00 53.37 964 GLY A C 1
ATOM 7028 O O . GLY A 1 1007 ? 88.851 60.569 85.154 1.00 61.04 964 GLY A O 1
ATOM 7029 N N . ALA A 1 1008 ? 87.518 62.374 85.144 1.00 51.34 965 ALA A N 1
ATOM 7030 C CA . ALA A 1 1008 ? 87.972 62.850 83.846 1.00 51.28 965 ALA A CA 1
ATOM 7031 C C . ALA A 1 1008 ? 88.494 64.270 83.982 1.00 65.43 965 ALA A C 1
ATOM 7032 O O . ALA A 1 1008 ? 87.851 65.110 84.618 1.00 72.29 965 ALA A O 1
ATOM 7034 N N . ASN A 1 1009 ? 89.663 64.535 83.402 1.00 71.70 966 ASN A N 1
ATOM 7035 C CA . ASN A 1 1009 ? 90.233 65.875 83.430 1.00 73.74 966 ASN A CA 1
ATOM 7036 C C . ASN A 1 1009 ? 90.455 66.456 82.042 1.00 69.48 966 ASN A C 1
ATOM 7037 O O . ASN A 1 1009 ? 89.970 67.555 81.756 1.00 70.17 966 ASN A O 1
ATOM 7042 N N . ASP A 1 1010 ? 91.170 65.750 81.160 1.00 59.33 967 ASP A N 1
ATOM 7043 C CA . ASP A 1 1010 ? 91.562 66.348 79.887 1.00 58.19 967 ASP A CA 1
ATOM 7044 C C . ASP A 1 1010 ? 90.496 66.208 78.813 1.00 55.89 967 ASP A C 1
ATOM 7045 O O . ASP A 1 1010 ? 90.448 67.028 77.890 1.00 55.98 967 ASP A O 1
ATOM 7050 N N . THR A 1 1011 ? 89.644 65.193 78.900 1.00 47.16 968 THR A N 1
ATOM 7051 C CA . THR A 1 1011 ? 88.632 64.986 77.876 1.00 36.16 968 THR A CA 1
ATOM 7052 C C . THR A 1 1011 ? 87.419 65.885 78.054 1.00 43.74 968 THR A C 1
ATOM 7053 O O . THR A 1 1011 ? 86.543 65.895 77.185 1.00 51.63 968 THR A O 1
ATOM 7057 N N . VAL A 1 1012 ? 87.344 66.629 79.152 1.00 43.19 969 VAL A N 1
ATOM 7058 C CA . VAL A 1 1012 ? 86.289 67.601 79.391 1.00 47.00 969 VAL A CA 1
ATOM 7059 C C . VAL A 1 1012 ? 86.860 69.010 79.524 1.00 51.47 969 VAL A C 1
ATOM 7060 O O . VAL A 1 1012 ? 86.216 69.892 80.068 1.00 54.16 969 VAL A O 1
ATOM 7064 N N . ASN A 1 1013 ? 88.064 69.227 79.006 1.00 52.91 970 ASN A N 1
ATOM 7065 C CA . ASN A 1 1013 ? 88.761 70.497 79.141 1.00 49.97 970 ASN A CA 1
ATOM 7066 C C . ASN A 1 1013 ? 88.399 71.404 77.972 1.00 45.22 970 ASN A C 1
ATOM 7067 O O . ASN A 1 1013 ? 88.398 70.971 76.818 1.00 49.08 970 ASN A O 1
ATOM 7072 N N . SER A 1 1014 ? 88.093 72.664 78.280 1.00 46.61 971 SER A N 1
ATOM 7073 C CA . SER A 1 1014 ? 87.661 73.619 77.270 1.00 54.24 971 SER A CA 1
ATOM 7074 C C . SER A 1 1014 ? 88.818 74.354 76.616 1.00 50.72 971 SER A C 1
ATOM 7075 O O . SER A 1 1014 ? 88.639 74.918 75.530 1.00 45.59 971 SER A O 1
ATOM 7078 N N . ALA A 1 1015 ? 90.010 74.303 77.218 1.00 51.65 972 ALA A N 1
ATOM 7079 C CA . ALA A 1 1015 ? 91.218 74.911 76.666 1.00 52.60 972 ALA A CA 1
ATOM 7080 C C . ALA A 1 1015 ? 91.647 74.304 75.337 1.00 54.00 972 ALA A C 1
ATOM 7081 O O . ALA A 1 1015 ? 92.507 74.879 74.663 1.00 62.29 972 ALA A O 1
ATOM 7083 N N . ALA A 1 1016 ? 91.092 73.155 74.955 1.00 51.60 973 ALA A N 1
ATOM 7084 C CA . ALA A 1 1016 ? 91.328 72.600 73.633 1.00 49.18 973 ALA A CA 1
ATOM 7085 C C . ALA A 1 1016 ? 90.646 73.415 72.541 1.00 51.03 973 ALA A C 1
ATOM 7086 O O . ALA A 1 1016 ? 91.131 73.443 71.406 1.00 53.77 973 ALA A O 1
ATOM 7088 N N . GLN A 1 1017 ? 89.529 74.075 72.847 1.00 52.80 974 GLN A N 1
ATOM 7089 C CA . GLN A 1 1017 ? 88.783 74.802 71.828 1.00 65.71 974 GLN A CA 1
ATOM 7090 C C . GLN A 1 1017 ? 88.954 76.310 71.903 1.00 66.81 974 GLN A C 1
ATOM 7091 O O . GLN A 1 1017 ? 88.423 77.019 71.044 1.00 69.14 974 GLN A O 1
ATOM 7097 N N . GLU A 1 1018 ? 89.669 76.820 72.890 1.00 64.07 975 GLU A N 1
ATOM 7098 C CA . GLU A 1 1018 ? 89.769 78.259 73.087 1.00 67.90 975 GLU A CA 1
ATOM 7099 C C . GLU A 1 1018 ? 91.196 78.774 73.068 1.00 65.43 975 GLU A C 1
ATOM 7100 O O . GLU A 1 1018 ? 91.455 79.835 72.500 1.00 67.85 975 GLU A O 1
ATOM 7106 N N . ASP A 1 1019 ? 92.131 78.045 73.666 1.00 63.44 976 ASP A N 1
ATOM 7107 C CA . ASP A 1 1019 ? 93.482 78.542 73.856 1.00 67.15 976 ASP A CA 1
ATOM 7108 C C . ASP A 1 1019 ? 94.401 77.890 72.835 1.00 71.44 976 ASP A C 1
ATOM 7109 O O . ASP A 1 1019 ? 94.645 76.679 72.927 1.00 72.89 976 ASP A O 1
ATOM 7114 N N . PRO A 1 1020 ? 94.938 78.629 71.862 1.00 64.25 977 PRO A N 1
ATOM 7115 C CA . PRO A 1 1020 ? 95.859 78.025 70.893 1.00 58.72 977 PRO A CA 1
ATOM 7116 C C . PRO A 1 1020 ? 97.269 77.821 71.418 1.00 59.12 977 PRO A C 1
ATOM 7117 O O . PRO A 1 1020 ? 98.101 77.262 70.698 1.00 62.88 977 PRO A O 1
ATOM 7121 N N . ASN A 1 1021 ? 97.562 78.262 72.637 1.00 53.70 978 ASN A N 1
ATOM 7122 C CA . ASN A 1 1021 ? 98.870 78.093 73.249 1.00 58.58 978 ASN A CA 1
ATOM 7123 C C . ASN A 1 1021 ? 98.903 76.945 74.245 1.00 60.16 978 ASN A C 1
ATOM 7124 O O . ASN A 1 1021 ? 99.970 76.638 74.782 1.00 60.23 978 ASN A O 1
ATOM 7129 N N . SER A 1 1022 ? 97.764 76.305 74.494 1.00 57.46 979 SER A N 1
ATOM 7130 C CA . SER A 1 1022 ? 97.649 75.294 75.531 1.00 61.85 979 SER A CA 1
ATOM 7131 C C . SER A 1 1022 ? 98.334 73.996 75.113 1.00 68.52 979 SER A C 1
ATOM 7132 O O . SER A 1 1022 ? 98.792 73.827 73.980 1.00 71.79 979 SER A O 1
ATOM 7135 N N . ILE A 1 1023 ? 98.389 73.059 76.060 1.00 67.60 980 ILE A N 1
ATOM 7136 C CA . ILE A 1 1023 ? 99.095 71.804 75.832 1.00 59.35 980 ILE A CA 1
ATOM 7137 C C . ILE A 1 1023 ? 98.233 70.791 75.096 1.00 56.89 980 ILE A C 1
ATOM 7138 O O . ILE A 1 1023 ? 98.754 69.785 74.601 1.00 58.32 980 ILE A O 1
ATOM 7143 N N . ILE A 1 1024 ? 96.927 71.033 74.995 1.00 46.00 981 ILE A N 1
ATOM 7144 C CA . ILE A 1 1024 ? 96.004 70.101 74.359 1.00 39.58 981 ILE A CA 1
ATOM 7145 C C . ILE A 1 1024 ? 95.167 70.804 73.299 1.00 46.60 981 ILE A C 1
ATOM 7146 O O . ILE A 1 1024 ? 94.013 70.432 73.069 1.00 48.62 981 ILE A O 1
ATOM 7151 N N . ALA A 1 1025 ? 95.738 71.816 72.648 1.00 40.55 982 ALA A N 1
ATOM 7152 C CA . ALA A 1 1025 ? 94.985 72.654 71.722 1.00 31.57 982 ALA A CA 1
ATOM 7153 C C . ALA A 1 1025 ? 94.548 71.880 70.484 1.00 39.09 982 ALA A C 1
ATOM 7154 O O . ALA A 1 1025 ? 95.359 71.228 69.825 1.00 39.27 982 ALA A O 1
ATOM 7156 N N . GLY A 1 1026 ? 93.260 71.955 70.169 1.00 38.91 983 GLY A N 1
ATOM 7157 C CA . GLY A 1 1026 ? 92.718 71.262 69.024 1.00 36.17 983 GLY A CA 1
ATOM 7158 C C . GLY A 1 1026 ? 92.271 69.845 69.288 1.00 40.58 983 GLY A C 1
ATOM 7159 O O . GLY A 1 1026 ? 91.749 69.199 68.372 1.00 40.22 983 GLY A O 1
ATOM 7160 N N . MET A 1 1027 ? 92.466 69.345 70.500 1.00 41.33 984 MET A N 1
ATOM 7161 C CA . MET A 1 1027 ? 91.998 68.015 70.867 1.00 38.78 984 MET A CA 1
ATOM 7162 C C . MET A 1 1027 ? 90.475 67.983 70.895 1.00 37.63 984 MET A C 1
ATOM 7163 O O . MET A 1 1027 ? 89.853 68.897 71.441 1.00 44.77 984 MET A O 1
ATOM 7168 N N . PRO A 1 1028 ? 89.839 66.976 70.302 1.00 31.83 985 PRO A N 1
ATOM 7169 C CA . PRO A 1 1028 ? 88.382 66.861 70.430 1.00 35.67 985 PRO A CA 1
ATOM 7170 C C . PRO A 1 1028 ? 87.997 66.413 71.833 1.00 35.06 985 PRO A C 1
ATOM 7171 O O . PRO A 1 1028 ? 88.482 65.396 72.333 1.00 38.64 985 PRO A O 1
ATOM 7175 N N . VAL A 1 1029 ? 87.135 67.199 72.479 1.00 33.98 986 VAL A N 1
ATOM 7176 C CA . VAL A 1 1029 ? 86.782 67.001 73.878 1.00 37.75 986 VAL A CA 1
ATOM 7177 C C . VAL A 1 1029 ? 85.269 66.922 74.012 1.00 44.83 986 VAL A C 1
ATOM 7178 O O . VAL A 1 1029 ? 84.519 67.308 73.115 1.00 45.68 986 VAL A O 1
ATOM 7182 N N . LEU A 1 1030 ? 84.828 66.403 75.156 1.00 43.98 987 LEU A N 1
ATOM 7183 C CA . LEU A 1 1030 ? 83.414 66.403 75.503 1.00 39.32 987 LEU A CA 1
ATOM 7184 C C . LEU A 1 1030 ? 83.016 67.784 76.001 1.00 45.15 987 LEU A C 1
ATOM 7185 O O . LEU A 1 1030 ? 83.628 68.318 76.928 1.00 51.25 987 LEU A O 1
ATOM 7190 N N . GLU A 1 1031 ? 81.985 68.358 75.388 1.00 51.09 988 GLU A N 1
ATOM 7191 C CA . GLU A 1 1031 ? 81.606 69.746 75.649 1.00 47.94 988 GLU A CA 1
ATOM 7192 C C . GLU A 1 1031 ? 80.597 69.799 76.795 1.00 49.53 988 GLU A C 1
ATOM 7193 O O . GLU A 1 1031 ? 79.427 70.138 76.628 1.00 51.87 988 GLU A O 1
ATOM 7199 N N . VAL A 1 1032 ? 81.085 69.456 77.988 1.00 46.66 989 VAL A N 1
ATOM 7200 C CA . VAL A 1 1032 ? 80.202 69.379 79.145 1.00 43.42 989 VAL A CA 1
ATOM 7201 C C . VAL A 1 1032 ? 79.824 70.752 79.683 1.00 51.35 989 VAL A C 1
ATOM 7202 O O . VAL A 1 1032 ? 78.798 70.875 80.359 1.00 53.36 989 VAL A O 1
ATOM 7206 N N . TRP A 1 1033 ? 80.597 71.796 79.374 1.00 59.86 990 TRP A N 1
ATOM 7207 C CA . TRP A 1 1033 ? 80.331 73.127 79.907 1.00 57.36 990 TRP A CA 1
ATOM 7208 C C . TRP A 1 1033 ? 79.144 73.809 79.241 1.00 53.29 990 TRP A C 1
ATOM 7209 O O . TRP A 1 1033 ? 78.716 74.865 79.716 1.00 51.85 990 TRP A O 1
ATOM 7220 N N . LYS A 1 1034 ? 78.608 73.241 78.162 1.00 42.65 991 LYS A N 1
ATOM 7221 C CA . LYS A 1 1034 ? 77.477 73.806 77.445 1.00 44.82 991 LYS A CA 1
ATOM 7222 C C . LYS A 1 1034 ? 76.132 73.369 78.013 1.00 50.63 991 LYS A C 1
ATOM 7223 O O . LYS A 1 1034 ? 75.116 73.482 77.322 1.00 51.12 991 LYS A O 1
ATOM 7229 N N . SER A 1 1035 ? 76.099 72.883 79.246 1.00 57.13 992 SER A N 1
ATOM 7230 C CA . SER A 1 1035 ? 74.887 72.393 79.879 1.00 61.11 992 SER A CA 1
ATOM 7231 C C . SER A 1 1035 ? 74.469 73.329 81.007 1.00 62.71 992 SER A C 1
ATOM 7232 O O . SER A 1 1035 ? 75.066 74.384 81.227 1.00 70.91 992 SER A O 1
ATOM 7235 N N . LYS A 1 1036 ? 73.422 72.926 81.729 1.00 67.10 993 LYS A N 1
ATOM 7236 C CA . LYS A 1 1036 ? 72.904 73.761 82.807 1.00 69.44 993 LYS A CA 1
ATOM 7237 C C . LYS A 1 1036 ? 73.805 73.709 84.030 1.00 65.43 993 LYS A C 1
ATOM 7238 O O . LYS A 1 1036 ? 74.056 74.739 84.665 1.00 74.21 993 LYS A O 1
ATOM 7244 N N . GLN A 1 1037 ? 74.306 72.526 84.371 1.00 59.69 994 GLN A N 1
ATOM 7245 C CA . GLN A 1 1037 ? 75.038 72.357 85.615 1.00 63.48 994 GLN A CA 1
ATOM 7246 C C . GLN A 1 1037 ? 75.940 71.138 85.496 1.00 61.04 994 GLN A C 1
ATOM 7247 O O . GLN A 1 1037 ? 75.533 70.117 84.942 1.00 65.31 994 GLN A O 1
ATOM 7253 N N . VAL A 1 1038 ? 77.162 71.252 86.017 1.00 47.09 995 VAL A N 1
ATOM 7254 C CA . VAL A 1 1038 ? 78.149 70.178 85.982 1.00 47.14 995 VAL A CA 1
ATOM 7255 C C . VAL A 1 1038 ? 78.638 69.922 87.400 1.00 52.70 995 VAL A C 1
ATOM 7256 O O . VAL A 1 1038 ? 79.023 70.861 88.103 1.00 64.09 995 VAL A O 1
ATOM 7260 N N . ILE A 1 1039 ? 78.614 68.659 87.823 1.00 48.50 996 ILE A N 1
ATOM 7261 C CA . ILE A 1 1039 ? 79.193 68.236 89.093 1.00 45.27 996 ILE A CA 1
ATOM 7262 C C . ILE A 1 1039 ? 80.449 67.436 88.783 1.00 51.06 996 ILE A C 1
ATOM 7263 O O . ILE A 1 1039 ? 80.385 66.413 88.093 1.00 51.44 996 ILE A O 1
ATOM 7268 N N . VAL A 1 1040 ? 81.589 67.899 89.287 1.00 46.44 997 VAL A N 1
ATOM 7269 C CA . VAL A 1 1040 ? 82.873 67.242 89.081 1.00 41.50 997 VAL A CA 1
ATOM 7270 C C . VAL A 1 1040 ? 83.259 66.543 90.376 1.00 42.31 997 VAL A C 1
ATOM 7271 O O . VAL A 1 1040 ? 83.232 67.154 91.448 1.00 50.96 997 VAL A O 1
ATOM 7275 N N . MET A 1 1041 ? 83.613 65.264 90.278 1.00 50.07 998 MET A N 1
ATOM 7276 C CA . MET A 1 1041 ? 83.988 64.449 91.427 1.00 56.54 998 MET A CA 1
ATOM 7277 C C . MET A 1 1041 ? 85.426 63.982 91.260 1.00 66.72 998 MET A C 1
ATOM 7278 O O . MET A 1 1041 ? 85.729 63.194 90.360 1.00 66.86 998 MET A O 1
ATOM 7283 N N . LYS A 1 1042 ? 86.303 64.471 92.132 1.00 70.98 999 LYS A N 1
ATOM 7284 C CA . LYS A 1 1042 ? 87.723 64.149 92.101 1.00 75.30 999 LYS A CA 1
ATOM 7285 C C . LYS A 1 1042 ? 88.275 64.388 93.498 1.00 85.81 999 LYS A C 1
ATOM 7286 O O . LYS A 1 1042 ? 87.575 64.906 94.367 1.00 88.59 999 LYS A O 1
ATOM 7292 N N . ARG A 1 1043 ? 89.535 63.997 93.715 1.00 83.58 1000 ARG A N 1
ATOM 7293 C CA . ARG A 1 1043 ? 90.119 64.121 95.050 1.00 79.97 1000 ARG A CA 1
ATOM 7294 C C . ARG A 1 1043 ? 90.350 65.580 95.425 1.00 85.31 1000 ARG A C 1
ATOM 7295 O O . ARG A 1 1043 ? 89.757 66.090 96.381 1.00 81.33 1000 ARG A O 1
ATOM 7303 N N . SER A 1 1044 ? 91.204 66.272 94.679 1.00 95.51 1001 SER A N 1
ATOM 7304 C CA . SER A 1 1044 ? 91.550 67.650 94.982 1.00 112.47 1001 SER A CA 1
ATOM 7305 C C . SER A 1 1044 ? 91.677 68.422 93.681 1.00 124.33 1001 SER A C 1
ATOM 7306 O O . SER A 1 1044 ? 91.666 67.848 92.594 1.00 125.63 1001 SER A O 1
ATOM 7309 N N . LEU A 1 1045 ? 91.813 69.741 93.798 1.00 127.78 1002 LEU A N 1
ATOM 7310 C CA . LEU A 1 1045 ? 92.000 70.596 92.628 1.00 137.87 1002 LEU A CA 1
ATOM 7311 C C . LEU A 1 1045 ? 93.443 70.454 92.147 1.00 149.15 1002 LEU A C 1
ATOM 7312 O O . LEU A 1 1045 ? 94.331 71.249 92.466 1.00 145.54 1002 LEU A O 1
ATOM 7317 N N . GLY A 1 1046 ? 93.673 69.406 91.359 1.00 156.20 1003 GLY A N 1
ATOM 7318 C CA . GLY A 1 1046 ? 94.971 69.147 90.771 1.00 156.35 1003 GLY A CA 1
ATOM 7319 C C . GLY A 1 1046 ? 94.851 68.772 89.310 1.00 166.59 1003 GLY A C 1
ATOM 7320 O O . GLY A 1 1046 ? 93.829 69.056 88.679 1.00 168.37 1003 GLY A O 1
ATOM 7321 N N . VAL A 1 1047 ? 95.885 68.142 88.754 1.00 174.83 1004 VAL A N 1
ATOM 7322 C CA . VAL A 1 1047 ? 95.896 67.747 87.352 1.00 181.78 1004 VAL A CA 1
ATOM 7323 C C . VAL A 1 1047 ? 96.220 66.263 87.250 1.00 186.18 1004 VAL A C 1
ATOM 7324 O O . VAL A 1 1047 ? 96.865 65.683 88.129 1.00 185.34 1004 VAL A O 1
ATOM 7328 N N . GLY A 1 1048 ? 95.749 65.644 86.169 1.00 184.16 1005 GLY A N 1
ATOM 7329 C CA . GLY A 1 1048 ? 96.042 64.248 85.915 1.00 180.19 1005 GLY A CA 1
ATOM 7330 C C . GLY A 1 1048 ? 97.385 64.037 85.246 1.00 184.81 1005 GLY A C 1
ATOM 7331 O O . GLY A 1 1048 ? 98.259 63.360 85.796 1.00 182.14 1005 GLY A O 1
ATOM 7332 N N . TYR A 1 1049 ? 97.563 64.613 84.063 1.00 188.18 1006 TYR A N 1
ATOM 7333 C CA . TYR A 1 1049 ? 98.808 64.467 83.314 1.00 191.47 1006 TYR A CA 1
ATOM 7334 C C . TYR A 1 1049 ? 99.406 65.795 82.879 1.00 189.69 1006 TYR A C 1
ATOM 7335 O O . TYR A 1 1049 ? 100.628 65.955 82.923 1.00 187.70 1006 TYR A O 1
ATOM 7344 N N . ALA A 1 1050 ? 98.577 66.752 82.478 1.00 188.47 1007 ALA A N 1
ATOM 7345 C CA . ALA A 1 1050 ? 99.024 68.030 81.939 1.00 189.30 1007 ALA A CA 1
ATOM 7346 C C . ALA A 1 1050 ? 97.886 69.027 82.140 1.00 188.96 1007 ALA A C 1
ATOM 7347 O O . ALA A 1 1050 ? 96.973 68.768 82.934 1.00 184.94 1007 ALA A O 1
ATOM 7349 N N . ALA A 1 1051 ? 97.954 70.162 81.427 1.00 188.31 1008 ALA A N 1
ATOM 7350 C CA . ALA A 1 1051 ? 96.934 71.219 81.430 1.00 184.17 1008 ALA A CA 1
ATOM 7351 C C . ALA A 1 1051 ? 96.722 71.770 82.845 1.00 182.34 1008 ALA A C 1
ATOM 7352 O O . ALA A 1 1051 ? 95.713 71.506 83.504 1.00 179.68 1008 ALA A O 1
ATOM 7354 N N . VAL A 1 1052 ? 97.738 72.526 83.288 1.00 175.14 1009 VAL A N 1
ATOM 7355 C CA . VAL A 1 1052 ? 98.018 72.942 84.668 1.00 167.07 1009 VAL A CA 1
ATOM 7356 C C . VAL A 1 1052 ? 96.823 73.450 85.477 1.00 158.70 1009 VAL A C 1
ATOM 7357 O O . VAL A 1 1052 ? 96.835 73.376 86.711 1.00 161.45 1009 VAL A O 1
ATOM 7361 N N . ASP A 1 1053 ? 95.793 73.969 84.808 1.00 139.81 1010 ASP A N 1
ATOM 7362 C CA . ASP A 1 1053 ? 94.537 74.267 85.477 1.00 116.43 1010 ASP A CA 1
ATOM 7363 C C . ASP A 1 1053 ? 93.416 74.177 84.452 1.00 92.12 1010 ASP A C 1
ATOM 7364 O O . ASP A 1 1053 ? 93.523 74.737 83.359 1.00 97.49 1010 ASP A O 1
ATOM 7369 N N . ASN A 1 1054 ? 92.347 73.467 84.809 1.00 69.84 1011 ASN A N 1
ATOM 7370 C CA . ASN A 1 1054 ? 91.229 73.251 83.898 1.00 64.75 1011 ASN A CA 1
ATOM 7371 C C . ASN A 1 1054 ? 90.238 74.398 84.038 1.00 69.17 1011 ASN A C 1
ATOM 7372 O O . ASN A 1 1054 ? 89.665 74.576 85.120 1.00 74.23 1011 ASN A O 1
ATOM 7377 N N . PRO A 1 1055 ? 89.996 75.184 82.986 1.00 69.35 1012 PRO A N 1
ATOM 7378 C CA . PRO A 1 1055 ? 89.135 76.364 83.114 1.00 68.71 1012 PRO A CA 1
ATOM 7379 C C . PRO A 1 1055 ? 87.644 76.077 83.166 1.00 74.18 1012 PRO A C 1
ATOM 7380 O O . PRO A 1 1055 ? 86.866 77.030 83.281 1.00 80.81 1012 PRO A O 1
ATOM 7384 N N . ILE A 1 1056 ? 87.196 74.821 83.079 1.00 74.87 1013 ILE A N 1
ATOM 7385 C CA . ILE A 1 1056 ? 85.778 74.558 83.322 1.00 76.88 1013 ILE A CA 1
ATOM 7386 C C . ILE A 1 1056 ? 85.463 74.488 84.803 1.00 63.18 1013 ILE A C 1
ATOM 7387 O O . ILE A 1 1056 ? 84.286 74.485 85.176 1.00 54.99 1013 ILE A O 1
ATOM 7392 N N . PHE A 1 1057 ? 86.484 74.434 85.656 1.00 61.21 1014 PHE A N 1
ATOM 7393 C CA . PHE A 1 1057 ? 86.273 74.335 87.091 1.00 63.87 1014 PHE A CA 1
ATOM 7394 C C . PHE A 1 1057 ? 85.940 75.683 87.704 1.00 63.30 1014 PHE A C 1
ATOM 7395 O O . PHE A 1 1057 ? 85.442 75.735 88.832 1.00 61.92 1014 PHE A O 1
ATOM 7403 N N . TYR A 1 1058 ? 86.195 76.770 86.977 1.00 64.06 1015 TYR A N 1
ATOM 7404 C CA . TYR A 1 1058 ? 85.964 78.123 87.456 1.00 65.53 1015 TYR A CA 1
ATOM 7405 C C . TYR A 1 1058 ? 84.858 78.820 86.673 1.00 75.69 1015 TYR A C 1
ATOM 7406 O O . TYR A 1 1058 ? 84.805 80.053 86.638 1.00 82.86 1015 TYR A O 1
ATOM 7415 N N . LYS A 1 1059 ? 83.995 78.056 86.034 1.00 68.98 1016 LYS A N 1
ATOM 7416 C CA . LYS A 1 1059 ? 82.812 78.568 85.369 1.00 68.05 1016 LYS A CA 1
ATOM 7417 C C . LYS A 1 1059 ? 81.672 78.692 86.381 1.00 75.94 1016 LYS A C 1
ATOM 7418 O O . LYS A 1 1059 ? 81.658 77.981 87.389 1.00 77.19 1016 LYS A O 1
ATOM 7424 N N . PRO A 1 1060 ? 80.707 79.594 86.155 1.00 77.03 1017 PRO A N 1
ATOM 7425 C CA . PRO A 1 1060 ? 79.630 79.770 87.144 1.00 71.51 1017 PRO A CA 1
ATOM 7426 C C . PRO A 1 1060 ? 78.626 78.626 87.207 1.00 63.84 1017 PRO A C 1
ATOM 7427 O O . PRO A 1 1060 ? 77.770 78.642 88.100 1.00 58.81 1017 PRO A O 1
ATOM 7431 N N . ASN A 1 1061 ? 78.690 77.644 86.312 1.00 62.51 1018 ASN A N 1
ATOM 7432 C CA . ASN A 1 1061 ? 77.762 76.521 86.322 1.00 52.23 1018 ASN A CA 1
ATOM 7433 C C . ASN A 1 1061 ? 78.480 75.193 86.536 1.00 50.44 1018 ASN A C 1
ATOM 7434 O O . ASN A 1 1061 ? 78.134 74.180 85.930 1.00 56.58 1018 ASN A O 1
ATOM 7439 N N . THR A 1 1062 ? 79.485 75.177 87.408 1.00 47.76 1019 THR A N 1
ATOM 7440 C CA . THR A 1 1062 ? 80.210 73.952 87.729 1.00 48.20 1019 THR A CA 1
ATOM 7441 C C . THR A 1 1062 ? 80.445 73.896 89.228 1.00 50.10 1019 THR A C 1
ATOM 7442 O O . THR A 1 1062 ? 81.038 74.816 89.798 1.00 57.10 1019 THR A O 1
ATOM 7446 N N . ALA A 1 1063 ? 79.990 72.821 89.861 1.00 45.27 1020 ALA A N 1
ATOM 7447 C CA . ALA A 1 1063 ? 80.142 72.623 91.292 1.00 43.48 1020 ALA A CA 1
ATOM 7448 C C . ALA A 1 1063 ? 81.090 71.464 91.558 1.00 46.50 1020 ALA A C 1
ATOM 7449 O O . ALA A 1 1063 ? 80.996 70.416 90.915 1.00 48.65 1020 ALA A O 1
ATOM 7451 N N . MET A 1 1064 ? 82.003 71.656 92.503 1.00 53.43 1021 MET A N 1
ATOM 7452 C CA . MET A 1 1064 ? 82.983 70.638 92.844 1.00 53.27 1021 MET A CA 1
ATOM 7453 C C . MET A 1 1064 ? 82.462 69.787 93.992 1.00 55.53 1021 MET A C 1
ATOM 7454 O O . MET A 1 1064 ? 81.788 70.286 94.895 1.00 63.59 1021 MET A O 1
ATOM 7459 N N . LEU A 1 1065 ? 82.787 68.497 93.955 1.00 68.11 1022 LEU A N 1
ATOM 7460 C CA . LEU A 1 1065 ? 82.271 67.517 94.909 1.00 81.83 1022 LEU A CA 1
ATOM 7461 C C . LEU A 1 1065 ? 83.442 66.662 95.401 1.00 88.02 1022 LEU A C 1
ATOM 7462 O O . LEU A 1 1065 ? 83.501 65.452 95.183 1.00 82.21 1022 LEU A O 1
ATOM 7467 N N . LEU A 1 1066 ? 84.436 67.355 95.966 1.00 95.69 1023 LEU A N 1
ATOM 7468 C CA . LEU A 1 1066 ? 85.732 66.780 96.314 1.00 96.24 1023 LEU A CA 1
ATOM 7469 C C . LEU A 1 1066 ? 85.620 65.584 97.253 1.00 83.37 1023 LEU A C 1
ATOM 7470 O O . LEU A 1 1066 ? 84.808 65.568 98.182 1.00 81.98 1023 LEU A O 1
ATOM 7475 N N . GLY A 1 1067 ? 86.443 64.586 96.994 1.00 76.50 1024 GLY A N 1
ATOM 7476 C CA . GLY A 1 1067 ? 86.419 63.330 97.717 1.00 71.14 1024 GLY A CA 1
ATOM 7477 C C . GLY A 1 1067 ? 86.795 62.194 96.792 1.00 79.77 1024 GLY A C 1
ATOM 7478 O O . GLY A 1 1067 ? 86.867 62.348 95.576 1.00 82.15 1024 GLY A O 1
ATOM 7479 N N . ASP A 1 1068 ? 87.064 61.040 97.398 1.00 81.98 1025 ASP A N 1
ATOM 7480 C CA . ASP A 1 1068 ? 87.303 59.832 96.623 1.00 80.58 1025 ASP A CA 1
ATOM 7481 C C . ASP A 1 1068 ? 86.024 59.431 95.897 1.00 75.75 1025 ASP A C 1
ATOM 7482 O O . ASP A 1 1068 ? 84.914 59.658 96.381 1.00 79.18 1025 ASP A O 1
ATOM 7487 N N . ALA A 1 1069 ? 86.191 58.844 94.711 1.00 72.86 1026 ALA A N 1
ATOM 7488 C CA . ALA A 1 1069 ? 85.039 58.553 93.866 1.00 68.89 1026 ALA A CA 1
ATOM 7489 C C . ALA A 1 1069 ? 84.222 57.381 94.384 1.00 73.34 1026 ALA A C 1
ATOM 7490 O O . ALA A 1 1069 ? 82.998 57.385 94.234 1.00 77.41 1026 ALA A O 1
ATOM 7492 N N . LYS A 1 1070 ? 84.872 56.392 95.006 1.00 81.68 1027 LYS A N 1
ATOM 7493 C CA . LYS A 1 1070 ? 84.166 55.222 95.527 1.00 76.19 1027 LYS A CA 1
ATOM 7494 C C . LYS A 1 1070 ? 83.190 55.606 96.631 1.00 84.90 1027 LYS A C 1
ATOM 7495 O O . LYS A 1 1070 ? 81.996 55.273 96.567 1.00 89.98 1027 LYS A O 1
ATOM 7501 N N . LYS A 1 1071 ? 83.674 56.349 97.632 1.00 79.82 1028 LYS A N 1
ATOM 7502 C CA . LYS A 1 1071 ? 82.827 56.704 98.763 1.00 85.36 1028 LYS A CA 1
ATOM 7503 C C . LYS A 1 1071 ? 81.759 57.723 98.378 1.00 82.42 1028 LYS A C 1
ATOM 7504 O O . LYS A 1 1071 ? 80.626 57.635 98.864 1.00 91.83 1028 LYS A O 1
ATOM 7510 N N . THR A 1 1072 ? 82.061 58.632 97.449 1.00 70.32 1029 THR A N 1
ATOM 7511 C CA . THR A 1 1072 ? 81.062 59.613 97.040 1.00 65.54 1029 THR A CA 1
ATOM 7512 C C . THR A 1 1072 ? 79.979 58.967 96.185 1.00 67.03 1029 THR A C 1
ATOM 7513 O O . THR A 1 1072 ? 78.787 59.251 96.366 1.00 72.74 1029 THR A O 1
ATOM 7517 N N . CYS A 1 1073 ? 80.365 58.046 95.296 1.00 66.70 1030 CYS A N 1
ATOM 7518 C CA . CYS A 1 1073 ? 79.379 57.402 94.436 1.00 72.97 1030 CYS A CA 1
ATOM 7519 C C . CYS A 1 1073 ? 78.487 56.443 95.216 1.00 81.85 1030 CYS A C 1
ATOM 7520 O O . CYS A 1 1073 ? 77.268 56.420 94.999 1.00 85.66 1030 CYS A O 1
ATOM 7523 N N . ASP A 1 1074 ? 79.042 55.667 96.156 1.00 79.82 1031 ASP A N 1
ATOM 7524 C CA . ASP A 1 1074 ? 78.123 54.795 96.879 1.00 74.57 1031 ASP A CA 1
ATOM 7525 C C . ASP A 1 1074 ? 77.383 55.524 98.000 1.00 64.16 1031 ASP A C 1
ATOM 7526 O O . ASP A 1 1074 ? 76.315 55.060 98.414 1.00 74.01 1031 ASP A O 1
ATOM 7531 N N . ALA A 1 1075 ? 77.863 56.696 98.437 1.00 52.01 1032 ALA A N 1
ATOM 7532 C CA . ALA A 1 1075 ? 77.035 57.535 99.298 1.00 55.99 1032 ALA A CA 1
ATOM 7533 C C . ALA A 1 1075 ? 75.855 58.123 98.530 1.00 55.72 1032 ALA A C 1
ATOM 7534 O O . ALA A 1 1075 ? 74.747 58.216 99.072 1.00 54.96 1032 ALA A O 1
ATOM 7536 N N . LEU A 1 1076 ? 76.071 58.521 97.269 1.00 55.84 1033 LEU A N 1
ATOM 7537 C CA . LEU A 1 1076 ? 74.956 58.945 96.422 1.00 58.70 1033 LEU A CA 1
ATOM 7538 C C . LEU A 1 1076 ? 73.978 57.804 96.180 1.00 69.54 1033 LEU A C 1
ATOM 7539 O O . LEU A 1 1076 ? 72.759 58.022 96.148 1.00 75.94 1033 LEU A O 1
ATOM 7544 N N . GLN A 1 1077 ? 74.501 56.585 96.001 1.00 69.85 1034 GLN A N 1
ATOM 7545 C CA . GLN A 1 1077 ? 73.655 55.397 95.894 1.00 72.62 1034 GLN A CA 1
ATOM 7546 C C . GLN A 1 1077 ? 72.810 55.200 97.144 1.00 76.18 1034 GLN A C 1
ATOM 7547 O O . GLN A 1 1077 ? 71.614 54.896 97.052 1.00 80.20 1034 GLN A O 1
ATOM 7553 N N . ALA A 1 1078 ? 73.416 55.390 98.320 1.00 69.46 1035 ALA A N 1
ATOM 7554 C CA . ALA A 1 1078 ? 72.693 55.227 99.577 1.00 68.19 1035 ALA A CA 1
ATOM 7555 C C . ALA A 1 1078 ? 71.612 56.290 99.750 1.00 66.02 1035 ALA A C 1
ATOM 7556 O O . ALA A 1 1078 ? 70.521 55.984 100.238 1.00 60.84 1035 ALA A O 1
ATOM 7558 N N . LYS A 1 1079 ? 71.887 57.533 99.337 1.00 65.72 1036 LYS A N 1
ATOM 7559 C CA . LYS A 1 1079 ? 70.875 58.585 99.446 1.00 67.91 1036 LYS A CA 1
ATOM 7560 C C . LYS A 1 1079 ? 69.708 58.342 98.494 1.00 78.14 1036 LYS A C 1
ATOM 7561 O O . LYS A 1 1079 ? 68.544 58.520 98.879 1.00 83.64 1036 LYS A O 1
ATOM 7567 N N . VAL A 1 1080 ? 70.004 57.932 97.254 1.00 80.20 1037 VAL A N 1
ATOM 7568 C CA . VAL A 1 1080 ? 68.952 57.636 96.283 1.00 81.04 1037 VAL A CA 1
ATOM 7569 C C . VAL A 1 1080 ? 68.116 56.445 96.738 1.00 90.61 1037 VAL A C 1
ATOM 7570 O O . VAL A 1 1080 ? 66.887 56.440 96.584 1.00 92.31 1037 VAL A O 1
ATOM 7574 N N . ARG A 1 1081 ? 68.752 55.447 97.358 1.00 91.80 1038 ARG A N 1
ATOM 7575 C CA . ARG A 1 1081 ? 68.003 54.310 97.884 1.00 94.46 1038 ARG A CA 1
ATOM 7576 C C . ARG A 1 1081 ? 67.115 54.719 99.055 1.00 107.97 1038 ARG A C 1
ATOM 7577 O O . ARG A 1 1081 ? 65.900 54.507 99.024 1.00 107.52 1038 ARG A O 1
ATOM 7585 N N . GLU A 1 1082 ? 67.697 55.340 100.087 1.00 117.83 1039 GLU A N 1
ATOM 7586 C CA . GLU A 1 1082 ? 66.944 55.613 101.307 1.00 116.61 1039 GLU A CA 1
ATOM 7587 C C . GLU A 1 1082 ? 65.922 56.727 101.131 1.00 116.05 1039 GLU A C 1
ATOM 7588 O O . GLU A 1 1082 ? 65.030 56.865 101.973 1.00 123.22 1039 GLU A O 1
ATOM 7594 N N . SER A 1 1083 ? 66.021 57.518 100.065 1.00 113.47 1040 SER A N 1
ATOM 7595 C CA . SER A 1 1083 ? 65.077 58.603 99.838 1.00 116.02 1040 SER A CA 1
ATOM 7596 C C . SER A 1 1083 ? 63.913 58.210 98.940 1.00 121.82 1040 SER A C 1
ATOM 7597 O O . SER A 1 1083 ? 62.815 58.752 99.086 1.00 121.57 1040 SER A O 1
ATOM 7600 N N . TYR A 1 1084 ? 64.125 57.281 98.009 1.00 129.02 1041 TYR A N 1
ATOM 7601 C CA . TYR A 1 1084 ? 63.066 56.861 97.100 1.00 133.98 1041 TYR A CA 1
ATOM 7602 C C . TYR A 1 1084 ? 62.238 55.698 97.633 1.00 133.24 1041 TYR A C 1
ATOM 7603 O O . TYR A 1 1084 ? 61.097 55.522 97.191 1.00 124.97 1041 TYR A O 1
ATOM 7612 N N . GLN A 1 1085 ? 62.772 54.903 98.555 1.00 132.79 1042 GLN A N 1
ATOM 7613 C CA . GLN A 1 1085 ? 61.994 53.817 99.142 1.00 123.80 1042 GLN A CA 1
ATOM 7614 C C . GLN A 1 1085 ? 61.011 54.371 100.164 1.00 102.52 1042 GLN A C 1
ATOM 7615 O O . GLN A 1 1085 ? 61.167 55.495 100.639 1.00 94.05 1042 GLN A O 1
ATOM 7621 N N . VAL B 1 48 ? 14.242 77.829 39.209 1.00 129.14 5 VAL B N 1
ATOM 7622 C CA . VAL B 1 48 ? 14.908 78.966 39.828 1.00 130.34 5 VAL B CA 1
ATOM 7623 C C . VAL B 1 48 ? 15.685 78.480 41.057 1.00 127.30 5 VAL B C 1
ATOM 7624 O O . VAL B 1 48 ? 15.272 77.542 41.738 1.00 122.71 5 VAL B O 1
ATOM 7628 N N . LYS B 1 49 ? 16.844 79.078 41.296 1.00 134.42 6 LYS B N 1
ATOM 7629 C CA . LYS B 1 49 ? 17.616 78.744 42.483 1.00 137.61 6 LYS B CA 1
ATOM 7630 C C . LYS B 1 49 ? 16.936 79.357 43.703 1.00 141.10 6 LYS B C 1
ATOM 7631 O O . LYS B 1 49 ? 16.602 80.546 43.687 1.00 141.54 6 LYS B O 1
ATOM 7637 N N . PRO B 1 50 ? 16.719 78.589 44.771 1.00 140.19 7 PRO B N 1
ATOM 7638 C CA . PRO B 1 50 ? 15.726 78.964 45.785 1.00 136.85 7 PRO B CA 1
ATOM 7639 C C . PRO B 1 50 ? 16.174 80.025 46.779 1.00 132.84 7 PRO B C 1
ATOM 7640 O O . PRO B 1 50 ? 15.522 80.179 47.815 1.00 137.69 7 PRO B O 1
ATOM 7644 N N . GLY B 1 51 ? 17.257 80.755 46.519 1.00 129.69 8 GLY B N 1
ATOM 7645 C CA . GLY B 1 51 ? 17.725 81.785 47.414 1.00 117.47 8 GLY B CA 1
ATOM 7646 C C . GLY B 1 51 ? 17.527 83.182 46.847 1.00 114.70 8 GLY B C 1
ATOM 7647 O O . GLY B 1 51 ? 17.241 83.383 45.669 1.00 120.06 8 GLY B O 1
ATOM 7648 N N . ILE B 1 52 ? 17.683 84.155 47.730 1.00 115.45 9 ILE B N 1
ATOM 7649 C CA . ILE B 1 52 ? 17.666 85.572 47.378 1.00 119.47 9 ILE B CA 1
ATOM 7650 C C . ILE B 1 52 ? 19.112 86.004 47.141 1.00 115.47 9 ILE B C 1
ATOM 7651 O O . ILE B 1 52 ? 19.999 85.580 47.897 1.00 119.71 9 ILE B O 1
ATOM 7656 N N . PRO B 1 53 ? 19.407 86.750 46.073 1.00 106.92 10 PRO B N 1
ATOM 7657 C CA . PRO B 1 53 ? 20.808 86.963 45.680 1.00 103.78 10 PRO B CA 1
ATOM 7658 C C . PRO B 1 53 ? 21.572 87.858 46.642 1.00 101.14 10 PRO B C 1
ATOM 7659 O O . PRO B 1 53 ? 21.013 88.522 47.514 1.00 108.33 10 PRO B O 1
ATOM 7663 N N . TYR B 1 54 ? 22.893 87.862 46.447 1.00 87.22 11 TYR B N 1
ATOM 7664 C CA . TYR B 1 54 ? 23.802 88.572 47.339 1.00 75.52 11 TYR B CA 1
ATOM 7665 C C . TYR B 1 54 ? 23.700 90.081 47.192 1.00 86.50 11 TYR B C 1
ATOM 7666 O O . TYR B 1 54 ? 23.998 90.810 48.144 1.00 93.90 11 TYR B O 1
ATOM 7675 N N . LYS B 1 55 ? 23.301 90.570 46.015 1.00 92.87 12 LYS B N 1
ATOM 7676 C CA . LYS B 1 55 ? 23.302 92.009 45.777 1.00 99.68 12 LYS B CA 1
ATOM 7677 C C . LYS B 1 55 ? 22.187 92.708 46.541 1.00 90.48 12 LYS B C 1
ATOM 7678 O O . LYS B 1 55 ? 22.349 93.862 46.950 1.00 83.79 12 LYS B O 1
ATOM 7684 N N . GLN B 1 56 ? 21.063 92.029 46.757 1.00 89.95 13 GLN B N 1
ATOM 7685 C CA . GLN B 1 56 ? 19.938 92.630 47.460 1.00 84.61 13 GLN B CA 1
ATOM 7686 C C . GLN B 1 56 ? 20.061 92.545 48.975 1.00 88.04 13 GLN B C 1
ATOM 7687 O O . GLN B 1 56 ? 19.213 93.107 49.675 1.00 93.64 13 GLN B O 1
ATOM 7693 N N . LEU B 1 57 ? 21.075 91.865 49.499 1.00 85.58 14 LEU B N 1
ATOM 7694 C CA . LEU B 1 57 ? 21.246 91.724 50.937 1.00 89.91 14 LEU B CA 1
ATOM 7695 C C . LEU B 1 57 ? 22.311 92.672 51.464 1.00 91.45 14 LEU B C 1
ATOM 7696 O O . LEU B 1 57 ? 23.112 93.236 50.715 1.00 93.32 14 LEU B O 1
ATOM 7701 N N . THR B 1 58 ? 22.306 92.838 52.783 1.00 86.99 15 THR B N 1
ATOM 7702 C CA . THR B 1 58 ? 23.166 93.805 53.451 1.00 80.53 15 THR B CA 1
ATOM 7703 C C . THR B 1 58 ? 23.478 93.296 54.848 1.00 86.81 15 THR B C 1
ATOM 7704 O O . THR B 1 58 ? 22.557 93.047 55.630 1.00 97.35 15 THR B O 1
ATOM 7708 N N . VAL B 1 59 ? 24.761 93.142 55.165 1.00 77.76 16 VAL B N 1
ATOM 7709 C CA . VAL B 1 59 ? 25.157 92.766 56.513 1.00 70.30 16 VAL B CA 1
ATOM 7710 C C . VAL B 1 59 ? 25.338 94.037 57.330 1.00 76.17 16 VAL B C 1
ATOM 7711 O O . VAL B 1 59 ? 25.436 95.142 56.792 1.00 82.30 16 VAL B O 1
ATOM 7715 N N . GLY B 1 60 ? 25.370 93.885 58.648 1.00 73.45 17 GLY B N 1
ATOM 7716 C CA . GLY B 1 60 ? 25.497 95.037 59.518 1.00 65.49 17 GLY B CA 1
ATOM 7717 C C . GLY B 1 60 ? 26.391 94.791 60.712 1.00 69.58 17 GLY B C 1
ATOM 7718 O O . GLY B 1 60 ? 26.313 93.734 61.342 1.00 78.87 17 GLY B O 1
ATOM 7719 N N . VAL B 1 61 ? 27.246 95.752 61.030 1.00 70.00 18 VAL B N 1
ATOM 7720 C CA . VAL B 1 61 ? 28.154 95.664 62.163 1.00 70.51 18 VAL B CA 1
ATOM 7721 C C . VAL B 1 61 ? 27.800 96.775 63.143 1.00 81.80 18 VAL B C 1
ATOM 7722 O O . VAL B 1 61 ? 28.210 97.924 62.971 1.00 88.48 18 VAL B O 1
ATOM 7726 N N . PRO B 1 62 ? 27.008 96.482 64.164 1.00 77.72 19 PRO B N 1
ATOM 7727 C CA . PRO B 1 62 ? 26.744 97.476 65.205 1.00 81.97 19 PRO B CA 1
ATOM 7728 C C . PRO B 1 62 ? 27.878 97.521 66.219 1.00 86.09 19 PRO B C 1
ATOM 7729 O O . PRO B 1 62 ? 28.752 96.657 66.256 1.00 88.25 19 PRO B O 1
ATOM 7733 N N . LYS B 1 63 ? 27.850 98.558 67.049 1.00 93.08 20 LYS B N 1
ATOM 7734 C CA . LYS B 1 63 ? 28.710 98.590 68.219 1.00 96.18 20 LYS B CA 1
ATOM 7735 C C . LYS B 1 63 ? 27.963 97.976 69.398 1.00 107.47 20 LYS B C 1
ATOM 7736 O O . LYS B 1 63 ? 26.770 97.681 69.321 1.00 113.63 20 LYS B O 1
ATOM 7742 N N . GLU B 1 64 ? 28.672 97.784 70.502 1.00 106.63 21 GLU B N 1
ATOM 7743 C CA . GLU B 1 64 ? 28.126 97.083 71.655 1.00 115.23 21 GLU B CA 1
ATOM 7744 C C . GLU B 1 64 ? 27.943 98.045 72.817 1.00 112.92 21 GLU B C 1
ATOM 7745 O O . GLU B 1 64 ? 28.876 98.763 73.190 1.00 112.57 21 GLU B O 1
ATOM 7751 N N . ILE B 1 65 ? 26.733 98.054 73.386 1.00 110.26 22 ILE B N 1
ATOM 7752 C CA . ILE B 1 65 ? 26.419 98.918 74.517 1.00 118.02 22 ILE B CA 1
ATOM 7753 C C . ILE B 1 65 ? 26.661 98.187 75.836 1.00 119.98 22 ILE B C 1
ATOM 7754 O O . ILE B 1 65 ? 26.494 98.772 76.917 1.00 124.99 22 ILE B O 1
ATOM 7759 N N . PHE B 1 66 ? 27.076 96.924 75.774 1.00 110.87 23 PHE B N 1
ATOM 7760 C CA . PHE B 1 66 ? 27.447 96.168 76.960 1.00 108.10 23 PHE B CA 1
ATOM 7761 C C . PHE B 1 66 ? 28.677 96.791 77.613 1.00 113.21 23 PHE B C 1
ATOM 7762 O O . PHE B 1 66 ? 29.511 97.407 76.943 1.00 112.70 23 PHE B O 1
ATOM 7770 N N . GLN B 1 67 ? 28.754 96.663 78.940 1.00 114.26 24 GLN B N 1
ATOM 7771 C CA . GLN B 1 67 ? 29.782 97.344 79.719 1.00 117.06 24 GLN B CA 1
ATOM 7772 C C . GLN B 1 67 ? 31.166 96.811 79.382 1.00 119.98 24 GLN B C 1
ATOM 7773 O O . GLN B 1 67 ? 31.327 95.616 79.122 1.00 122.23 24 GLN B O 1
ATOM 7779 N N . ASN B 1 68 ? 32.131 97.745 79.311 1.00 120.05 25 ASN B N 1
ATOM 7780 C CA . ASN B 1 68 ? 33.548 97.643 78.931 1.00 116.30 25 ASN B CA 1
ATOM 7781 C C . ASN B 1 68 ? 33.831 96.591 77.858 1.00 106.96 25 ASN B C 1
ATOM 7782 O O . ASN B 1 68 ? 34.761 95.788 77.977 1.00 105.57 25 ASN B O 1
ATOM 7787 N N . GLU B 1 69 ? 33.031 96.618 76.796 1.00 100.93 26 GLU B N 1
ATOM 7788 C CA . GLU B 1 69 ? 33.140 95.692 75.678 1.00 93.47 26 GLU B CA 1
ATOM 7789 C C . GLU B 1 69 ? 33.986 96.333 74.589 1.00 95.21 26 GLU B C 1
ATOM 7790 O O . GLU B 1 69 ? 33.754 97.488 74.221 1.00 98.52 26 GLU B O 1
ATOM 7796 N N . LYS B 1 70 ? 34.960 95.590 74.074 1.00 91.24 27 LYS B N 1
ATOM 7797 C CA . LYS B 1 70 ? 35.949 96.177 73.183 1.00 86.90 27 LYS B CA 1
ATOM 7798 C C . LYS B 1 70 ? 36.056 95.516 71.819 1.00 88.36 27 LYS B C 1
ATOM 7799 O O . LYS B 1 70 ? 36.327 96.215 70.842 1.00 94.67 27 LYS B O 1
ATOM 7805 N N . ARG B 1 71 ? 35.863 94.205 71.713 1.00 83.05 28 ARG B N 1
ATOM 7806 C CA . ARG B 1 71 ? 36.048 93.546 70.429 1.00 85.19 28 ARG B CA 1
ATOM 7807 C C . ARG B 1 71 ? 34.858 93.790 69.508 1.00 76.29 28 ARG B C 1
ATOM 7808 O O . ARG B 1 71 ? 33.726 93.991 69.953 1.00 70.41 28 ARG B O 1
ATOM 7816 N N . VAL B 1 72 ? 35.136 93.780 68.208 1.00 77.10 29 VAL B N 1
ATOM 7817 C CA . VAL B 1 72 ? 34.153 94.095 67.183 1.00 80.18 29 VAL B CA 1
ATOM 7818 C C . VAL B 1 72 ? 33.838 92.806 66.428 1.00 94.41 29 VAL B C 1
ATOM 7819 O O . VAL B 1 72 ? 34.584 91.824 66.482 1.00 99.90 29 VAL B O 1
ATOM 7823 N N . ALA B 1 73 ? 32.696 92.806 65.737 1.00 91.70 30 ALA B N 1
ATOM 7824 C CA . ALA B 1 73 ? 32.215 91.592 65.087 1.00 85.78 30 ALA B CA 1
ATOM 7825 C C . ALA B 1 73 ? 32.997 91.274 63.818 1.00 81.22 30 ALA B C 1
ATOM 7826 O O . ALA B 1 73 ? 33.229 90.101 63.512 1.00 80.01 30 ALA B O 1
ATOM 7828 N N . LEU B 1 74 ? 33.402 92.290 63.057 1.00 81.27 31 LEU B N 1
ATOM 7829 C CA . LEU B 1 74 ? 34.114 92.073 61.802 1.00 75.25 31 LEU B CA 1
ATOM 7830 C C . LEU B 1 74 ? 35.311 93.004 61.699 1.00 76.64 31 LEU B C 1
ATOM 7831 O O . LEU B 1 74 ? 35.161 94.227 61.772 1.00 79.69 31 LEU B O 1
ATOM 7836 N N . SER B 1 75 ? 36.492 92.418 61.523 1.00 71.99 32 SER B N 1
ATOM 7837 C CA . SER B 1 75 ? 37.679 93.153 61.131 1.00 72.81 32 SER B CA 1
ATOM 7838 C C . SER B 1 75 ? 37.568 93.544 59.657 1.00 84.25 32 SER B C 1
ATOM 7839 O O . SER B 1 75 ? 36.766 92.962 58.924 1.00 88.14 32 SER B O 1
ATOM 7842 N N . PRO B 1 76 ? 38.349 94.535 59.196 1.00 79.30 33 PRO B N 1
ATOM 7843 C CA . PRO B 1 76 ? 38.324 94.880 57.761 1.00 71.71 33 PRO B CA 1
ATOM 7844 C C . PRO B 1 76 ? 38.781 93.767 56.829 1.00 81.48 33 PRO B C 1
ATOM 7845 O O . PRO B 1 76 ? 38.420 93.791 55.645 1.00 84.19 33 PRO B O 1
ATOM 7849 N N . ALA B 1 77 ? 39.548 92.790 57.320 1.00 79.67 34 ALA B N 1
ATOM 7850 C CA . ALA B 1 77 ? 39.843 91.610 56.517 1.00 73.98 34 ALA B CA 1
ATOM 7851 C C . ALA B 1 77 ? 38.597 90.765 56.290 1.00 79.67 34 ALA B C 1
ATOM 7852 O O . ALA B 1 77 ? 38.509 90.049 55.287 1.00 80.20 34 ALA B O 1
ATOM 7854 N N . GLY B 1 78 ? 37.633 90.832 57.202 1.00 81.60 35 GLY B N 1
ATOM 7855 C CA . GLY B 1 78 ? 36.323 90.256 57.010 1.00 80.15 35 GLY B CA 1
ATOM 7856 C C . GLY B 1 78 ? 35.316 91.183 56.375 1.00 84.04 35 GLY B C 1
ATOM 7857 O O . GLY B 1 78 ? 34.131 90.849 56.311 1.00 88.76 35 GLY B O 1
ATOM 7858 N N . VAL B 1 79 ? 35.751 92.356 55.918 1.00 86.22 36 VAL B N 1
ATOM 7859 C CA . VAL B 1 79 ? 34.892 93.283 55.192 1.00 84.36 36 VAL B CA 1
ATOM 7860 C C . VAL B 1 79 ? 35.338 93.257 53.734 1.00 85.77 36 VAL B C 1
ATOM 7861 O O . VAL B 1 79 ? 34.529 93.455 52.821 1.00 81.16 36 VAL B O 1
ATOM 7865 N N . GLN B 1 80 ? 36.616 92.944 53.501 1.00 96.87 37 GLN B N 1
ATOM 7866 C CA . GLN B 1 80 ? 37.066 92.639 52.144 1.00 97.77 37 GLN B CA 1
ATOM 7867 C C . GLN B 1 80 ? 36.392 91.375 51.623 1.00 91.83 37 GLN B C 1
ATOM 7868 O O . GLN B 1 80 ? 35.778 91.378 50.548 1.00 92.92 37 GLN B O 1
ATOM 7874 N N . ALA B 1 81 ? 36.494 90.284 52.376 1.00 85.24 38 ALA B N 1
ATOM 7875 C CA . ALA B 1 81 ? 35.568 89.181 52.202 1.00 81.18 38 ALA B CA 1
ATOM 7876 C C . ALA B 1 81 ? 34.172 89.627 52.623 1.00 94.17 38 ALA B C 1
ATOM 7877 O O . ALA B 1 81 ? 34.018 90.540 53.436 1.00 99.26 38 ALA B O 1
ATOM 7879 N N . LEU B 1 82 ? 33.160 88.970 52.031 1.00 94.32 39 LEU B N 1
ATOM 7880 C CA . LEU B 1 82 ? 31.719 89.271 52.002 1.00 95.53 39 LEU B CA 1
ATOM 7881 C C . LEU B 1 82 ? 31.401 90.448 51.079 1.00 98.63 39 LEU B C 1
ATOM 7882 O O . LEU B 1 82 ? 30.230 90.729 50.823 1.00 103.58 39 LEU B O 1
ATOM 7887 N N . VAL B 1 83 ? 32.415 91.135 50.561 1.00 95.81 40 VAL B N 1
ATOM 7888 C CA . VAL B 1 83 ? 32.230 92.073 49.459 1.00 92.49 40 VAL B CA 1
ATOM 7889 C C . VAL B 1 83 ? 32.823 91.387 48.237 1.00 96.80 40 VAL B C 1
ATOM 7890 O O . VAL B 1 83 ? 32.322 91.531 47.115 1.00 104.97 40 VAL B O 1
ATOM 7894 N N . LYS B 1 84 ? 33.865 90.583 48.466 1.00 91.57 41 LYS B N 1
ATOM 7895 C CA . LYS B 1 84 ? 34.284 89.622 47.451 1.00 95.00 41 LYS B CA 1
ATOM 7896 C C . LYS B 1 84 ? 33.187 88.597 47.187 1.00 88.81 41 LYS B C 1
ATOM 7897 O O . LYS B 1 84 ? 32.986 88.169 46.045 1.00 89.30 41 LYS B O 1
ATOM 7903 N N . GLN B 1 85 ? 32.444 88.215 48.227 1.00 84.75 42 GLN B N 1
ATOM 7904 C CA . GLN B 1 85 ? 31.358 87.258 48.049 1.00 80.56 42 GLN B CA 1
ATOM 7905 C C . GLN B 1 85 ? 30.127 87.911 47.428 1.00 65.53 42 GLN B C 1
ATOM 7906 O O . GLN B 1 85 ? 29.511 87.335 46.527 1.00 61.86 42 GLN B O 1
ATOM 7912 N N . GLY B 1 86 ? 29.756 89.106 47.881 1.00 67.12 43 GLY B N 1
ATOM 7913 C CA . GLY B 1 86 ? 28.668 89.810 47.229 1.00 74.97 43 GLY B CA 1
ATOM 7914 C C . GLY B 1 86 ? 27.744 90.639 48.098 1.00 84.83 43 GLY B C 1
ATOM 7915 O O . GLY B 1 86 ? 26.889 91.353 47.569 1.00 86.65 43 GLY B O 1
ATOM 7916 N N . PHE B 1 87 ? 27.883 90.562 49.419 1.00 80.80 44 PHE B N 1
ATOM 7917 C CA . PHE B 1 87 ? 27.034 91.364 50.287 1.00 78.71 44 PHE B CA 1
ATOM 7918 C C . PHE B 1 87 ? 27.446 92.832 50.234 1.00 81.92 44 PHE B C 1
ATOM 7919 O O . PHE B 1 87 ? 28.524 93.191 49.755 1.00 85.41 44 PHE B O 1
ATOM 7927 N N . ASN B 1 88 ? 26.563 93.685 50.736 1.00 82.17 45 ASN B N 1
ATOM 7928 C CA . ASN B 1 88 ? 26.875 95.083 50.983 1.00 84.50 45 ASN B CA 1
ATOM 7929 C C . ASN B 1 88 ? 27.064 95.260 52.480 1.00 88.44 45 ASN B C 1
ATOM 7930 O O . ASN B 1 88 ? 26.250 94.781 53.270 1.00 102.47 45 ASN B O 1
ATOM 7935 N N . VAL B 1 89 ? 28.143 95.920 52.878 1.00 78.28 46 VAL B N 1
ATOM 7936 C CA . VAL B 1 89 ? 28.495 96.041 54.285 1.00 80.22 46 VAL B CA 1
ATOM 7937 C C . VAL B 1 89 ? 28.254 97.478 54.718 1.00 84.76 46 VAL B C 1
ATOM 7938 O O . VAL B 1 89 ? 28.727 98.416 54.066 1.00 91.05 46 VAL B O 1
ATOM 7942 N N . VAL B 1 90 ? 27.504 97.652 55.802 1.00 82.83 47 VAL B N 1
ATOM 7943 C CA . VAL B 1 90 ? 27.365 98.940 56.468 1.00 80.74 47 VAL B CA 1
ATOM 7944 C C . VAL B 1 90 ? 27.840 98.784 57.905 1.00 79.16 47 VAL B C 1
ATOM 7945 O O . VAL B 1 90 ? 27.565 97.771 58.559 1.00 85.20 47 VAL B O 1
ATOM 7949 N N . VAL B 1 91 ? 28.611 99.761 58.375 1.00 73.76 48 VAL B N 1
ATOM 7950 C CA . VAL B 1 91 ? 29.262 99.705 59.677 1.00 74.16 48 VAL B CA 1
ATOM 7951 C C . VAL B 1 91 ? 28.849 100.943 60.460 1.00 81.91 48 VAL B C 1
ATOM 7952 O O . VAL B 1 91 ? 28.803 102.045 59.904 1.00 93.45 48 VAL B O 1
ATOM 7956 N N . GLU B 1 92 ? 28.515 100.755 61.739 1.00 75.82 49 GLU B N 1
ATOM 7957 C CA . GLU B 1 92 ? 28.249 101.876 62.630 1.00 76.66 49 GLU B CA 1
ATOM 7958 C C . GLU B 1 92 ? 29.520 102.706 62.801 1.00 89.49 49 GLU B C 1
ATOM 7959 O O . GLU B 1 92 ? 30.634 102.191 62.680 1.00 89.57 49 GLU B O 1
ATOM 7965 N N . SER B 1 93 ? 29.336 104.011 63.048 1.00 99.35 50 SER B N 1
ATOM 7966 C CA . SER B 1 93 ? 30.430 104.982 63.020 1.00 103.46 50 SER B CA 1
ATOM 7967 C C . SER B 1 93 ? 31.498 104.668 64.062 1.00 100.17 50 SER B C 1
ATOM 7968 O O . SER B 1 93 ? 32.651 104.386 63.721 1.00 96.78 50 SER B O 1
ATOM 7971 N N . GLY B 1 94 ? 31.133 104.691 65.336 1.00 97.29 51 GLY B N 1
ATOM 7972 C CA . GLY B 1 94 ? 32.092 104.271 66.332 1.00 97.56 51 GLY B CA 1
ATOM 7973 C C . GLY B 1 94 ? 31.971 102.788 66.601 1.00 105.34 51 GLY B C 1
ATOM 7974 O O . GLY B 1 94 ? 31.147 102.375 67.418 1.00 111.99 51 GLY B O 1
ATOM 7975 N N . ALA B 1 95 ? 32.788 101.976 65.942 1.00 94.99 52 ALA B N 1
ATOM 7976 C CA . ALA B 1 95 ? 32.615 100.533 66.071 1.00 86.08 52 ALA B CA 1
ATOM 7977 C C . ALA B 1 95 ? 33.896 99.794 66.410 1.00 86.01 52 ALA B C 1
ATOM 7978 O O . ALA B 1 95 ? 33.857 98.844 67.194 1.00 91.70 52 ALA B O 1
ATOM 7980 N N . GLY B 1 96 ? 35.028 100.202 65.848 1.00 85.53 53 GLY B N 1
ATOM 7981 C CA . GLY B 1 96 ? 36.253 99.459 66.047 1.00 81.14 53 GLY B CA 1
ATOM 7982 C C . GLY B 1 96 ? 37.372 100.254 66.681 1.00 85.30 53 GLY B C 1
ATOM 7983 O O . GLY B 1 96 ? 38.537 99.864 66.581 1.00 84.84 53 GLY B O 1
ATOM 7984 N N . GLU B 1 97 ? 37.041 101.370 67.334 1.00 88.56 54 GLU B N 1
ATOM 7985 C CA . GLU B 1 97 ? 38.070 102.168 67.993 1.00 91.23 54 GLU B CA 1
ATOM 7986 C C . GLU B 1 97 ? 38.606 101.462 69.230 1.00 87.38 54 GLU B C 1
ATOM 7987 O O . GLU B 1 97 ? 39.802 101.548 69.530 1.00 86.16 54 GLU B O 1
ATOM 7993 N N . ALA B 1 98 ? 37.734 100.770 69.964 1.00 84.51 55 ALA B N 1
ATOM 7994 C CA . ALA B 1 98 ? 38.185 100.005 71.119 1.00 85.47 55 ALA B CA 1
ATOM 7995 C C . ALA B 1 98 ? 39.003 98.796 70.687 1.00 85.88 55 ALA B C 1
ATOM 7996 O O . ALA B 1 98 ? 39.959 98.408 71.368 1.00 80.83 55 ALA B O 1
ATOM 7998 N N . SER B 1 99 ? 38.648 98.196 69.555 1.00 85.13 56 SER B N 1
ATOM 7999 C CA . SER B 1 99 ? 39.430 97.131 68.950 1.00 73.10 56 SER B CA 1
ATOM 8000 C C . SER B 1 99 ? 40.523 97.661 68.033 1.00 74.34 56 SER B C 1
ATOM 8001 O O . SER B 1 99 ? 41.179 96.862 67.357 1.00 70.04 56 SER B O 1
ATOM 8004 N N . LYS B 1 100 ? 40.694 98.989 67.983 1.00 82.65 57 LYS B N 1
ATOM 8005 C CA . LYS B 1 100 ? 41.778 99.678 67.272 1.00 84.64 57 LYS B CA 1
ATOM 8006 C C . LYS B 1 100 ? 41.730 99.420 65.766 1.00 82.83 57 LYS B C 1
ATOM 8007 O O . LYS B 1 100 ? 42.740 99.121 65.127 1.00 79.21 57 LYS B O 1
ATOM 8013 N N . PHE B 1 101 ? 40.529 99.565 65.206 1.00 86.92 58 PHE B N 1
ATOM 8014 C CA . PHE B 1 101 ? 40.265 99.547 63.769 1.00 90.81 58 PHE B CA 1
ATOM 8015 C C . PHE B 1 101 ? 39.590 100.868 63.423 1.00 103.12 58 PHE B C 1
ATOM 8016 O O . PHE B 1 101 ? 38.446 101.103 63.825 1.00 104.23 58 PHE B O 1
ATOM 8024 N N . SER B 1 102 ? 40.285 101.729 62.686 1.00 104.67 59 SER B N 1
ATOM 8025 C CA . SER B 1 102 ? 39.716 103.022 62.343 1.00 105.75 59 SER B CA 1
ATOM 8026 C C . SER B 1 102 ? 38.664 102.875 61.247 1.00 103.98 59 SER B C 1
ATOM 8027 O O . SER B 1 102 ? 38.561 101.845 60.578 1.00 109.46 59 SER B O 1
ATOM 8030 N N . ASP B 1 103 ? 37.877 103.938 61.060 1.00 102.69 60 ASP B N 1
ATOM 8031 C CA . ASP B 1 103 ? 36.834 103.929 60.040 1.00 107.84 60 ASP B CA 1
ATOM 8032 C C . ASP B 1 103 ? 37.397 104.031 58.631 1.00 107.88 60 ASP B C 1
ATOM 8033 O O . ASP B 1 103 ? 36.694 103.697 57.668 1.00 110.49 60 ASP B O 1
ATOM 8038 N N . ASP B 1 104 ? 38.644 104.481 58.493 1.00 105.29 61 ASP B N 1
ATOM 8039 C CA . ASP B 1 104 ? 39.263 104.577 57.179 1.00 102.36 61 ASP B CA 1
ATOM 8040 C C . ASP B 1 104 ? 39.518 103.203 56.577 1.00 98.79 61 ASP B C 1
ATOM 8041 O O . ASP B 1 104 ? 39.421 103.039 55.358 1.00 95.59 61 ASP B O 1
ATOM 8046 N N . HIS B 1 105 ? 39.810 102.202 57.411 1.00 96.37 62 HIS B N 1
ATOM 8047 C CA . HIS B 1 105 ? 40.001 100.852 56.895 1.00 94.20 62 HIS B CA 1
ATOM 8048 C C . HIS B 1 105 ? 38.685 100.235 56.446 1.00 89.02 62 HIS B C 1
ATOM 8049 O O . HIS B 1 105 ? 38.657 99.494 55.456 1.00 91.59 62 HIS B O 1
ATOM 8056 N N . TYR B 1 106 ? 37.590 100.534 57.145 1.00 83.59 63 TYR B N 1
ATOM 8057 C CA . TYR B 1 106 ? 36.280 100.086 56.690 1.00 86.25 63 TYR B CA 1
ATOM 8058 C C . TYR B 1 106 ? 35.840 100.806 55.423 1.00 98.83 63 TYR B C 1
ATOM 8059 O O . TYR B 1 106 ? 35.146 100.209 54.593 1.00 98.81 63 TYR B O 1
ATOM 8068 N N . ARG B 1 107 ? 36.223 102.075 55.252 1.00 101.03 64 ARG B N 1
ATOM 8069 C CA . ARG B 1 107 ? 35.916 102.747 53.993 1.00 93.31 64 ARG B CA 1
ATOM 8070 C C . ARG B 1 107 ? 36.779 102.226 52.852 1.00 91.93 64 ARG B C 1
ATOM 8071 O O . ARG B 1 107 ? 36.310 102.146 51.712 1.00 92.39 64 ARG B O 1
ATOM 8079 N N . ALA B 1 108 ? 38.029 101.868 53.131 1.00 93.55 65 ALA B N 1
ATOM 8080 C CA . ALA B 1 108 ? 38.921 101.343 52.107 1.00 89.95 65 ALA B CA 1
ATOM 8081 C C . ALA B 1 108 ? 38.744 99.851 51.873 1.00 85.14 65 ALA B C 1
ATOM 8082 O O . ALA B 1 108 ? 39.393 99.304 50.976 1.00 82.70 65 ALA B O 1
ATOM 8084 N N . ALA B 1 109 ? 37.900 99.181 52.655 1.00 90.51 66 ALA B N 1
ATOM 8085 C CA . ALA B 1 109 ? 37.576 97.784 52.411 1.00 91.41 66 ALA B CA 1
ATOM 8086 C C . ALA B 1 109 ? 36.307 97.602 51.592 1.00 90.79 66 ALA B C 1
ATOM 8087 O O . ALA B 1 109 ? 36.014 96.476 51.179 1.00 89.02 66 ALA B O 1
ATOM 8089 N N . GLY B 1 110 ? 35.553 98.671 51.346 1.00 86.53 67 GLY B N 1
ATOM 8090 C CA . GLY B 1 110 ? 34.362 98.608 50.523 1.00 81.21 67 GLY B CA 1
ATOM 8091 C C . GLY B 1 110 ? 33.063 98.843 51.258 1.00 79.32 67 GLY B C 1
ATOM 8092 O O . GLY B 1 110 ? 32.007 98.867 50.615 1.00 76.15 67 GLY B O 1
ATOM 8093 N N . ALA B 1 111 ? 33.097 99.029 52.572 1.00 76.28 68 ALA B N 1
ATOM 8094 C CA . ALA B 1 111 ? 31.880 99.211 53.348 1.00 75.07 68 ALA B CA 1
ATOM 8095 C C . ALA B 1 111 ? 31.407 100.657 53.256 1.00 79.99 68 ALA B C 1
ATOM 8096 O O . ALA B 1 111 ? 31.892 101.455 52.450 1.00 86.70 68 ALA B O 1
ATOM 8098 N N . GLN B 1 112 ? 30.446 101.013 54.100 1.00 82.98 69 GLN B N 1
ATOM 8099 C CA . GLN B 1 112 ? 29.918 102.370 54.124 1.00 94.01 69 GLN B CA 1
ATOM 8100 C C . GLN B 1 112 ? 29.582 102.719 55.562 1.00 96.22 69 GLN B C 1
ATOM 8101 O O . GLN B 1 112 ? 28.703 102.093 56.161 1.00 100.39 69 GLN B O 1
ATOM 8107 N N . ILE B 1 113 ? 30.295 103.701 56.111 1.00 91.72 70 ILE B N 1
ATOM 8108 C CA . ILE B 1 113 ? 30.067 104.132 57.483 1.00 83.40 70 ILE B CA 1
ATOM 8109 C C . ILE B 1 113 ? 28.720 104.831 57.567 1.00 77.59 70 ILE B C 1
ATOM 8110 O O . ILE B 1 113 ? 28.424 105.741 56.782 1.00 82.26 70 ILE B O 1
ATOM 8115 N N . GLN B 1 114 ? 27.889 104.403 58.511 1.00 76.77 71 GLN B N 1
ATOM 8116 C CA . GLN B 1 114 ? 26.533 104.914 58.607 1.00 85.62 71 GLN B CA 1
ATOM 8117 C C . GLN B 1 114 ? 26.204 105.032 60.097 1.00 92.34 71 GLN B C 1
ATOM 8118 O O . GLN B 1 114 ? 27.079 104.866 60.951 1.00 91.21 71 GLN B O 1
ATOM 8124 N N . GLY B 1 115 ? 24.948 105.335 60.422 1.00 95.09 72 GLY B N 1
ATOM 8125 C CA . GLY B 1 115 ? 24.562 105.625 61.790 1.00 99.54 72 GLY B CA 1
ATOM 8126 C C . GLY B 1 115 ? 24.389 104.416 62.687 1.00 106.17 72 GLY B C 1
ATOM 8127 O O . GLY B 1 115 ? 25.163 103.461 62.607 1.00 112.19 72 GLY B O 1
ATOM 8128 N N . ALA B 1 116 ? 23.381 104.445 63.552 1.00 106.68 73 ALA B N 1
ATOM 8129 C CA . ALA B 1 116 ? 23.172 103.386 64.528 1.00 110.65 73 ALA B CA 1
ATOM 8130 C C . ALA B 1 116 ? 21.815 102.712 64.427 1.00 112.66 73 ALA B C 1
ATOM 8131 O O . ALA B 1 116 ? 21.704 101.533 64.772 1.00 104.75 73 ALA B O 1
ATOM 8133 N N . LYS B 1 117 ? 20.783 103.421 63.974 1.00 118.62 74 LYS B N 1
ATOM 8134 C CA . LYS B 1 117 ? 19.464 102.814 63.840 1.00 121.55 74 LYS B CA 1
ATOM 8135 C C . LYS B 1 117 ? 19.343 102.013 62.550 1.00 120.82 74 LYS B C 1
ATOM 8136 O O . LYS B 1 117 ? 18.656 100.986 62.526 1.00 120.63 74 LYS B O 1
ATOM 8142 N N . GLU B 1 118 ? 19.994 102.461 61.480 1.00 120.37 75 GLU B N 1
ATOM 8143 C CA . GLU B 1 118 ? 19.893 101.832 60.172 1.00 116.94 75 GLU B CA 1
ATOM 8144 C C . GLU B 1 118 ? 20.998 100.816 59.921 1.00 107.09 75 GLU B C 1
ATOM 8145 O O . GLU B 1 118 ? 21.171 100.368 58.784 1.00 107.35 75 GLU B O 1
ATOM 8151 N N . VAL B 1 119 ? 21.754 100.452 60.950 1.00 101.93 76 VAL B N 1
ATOM 8152 C CA . VAL B 1 119 ? 22.655 99.310 60.865 1.00 94.08 76 VAL B CA 1
ATOM 8153 C C . VAL B 1 119 ? 21.980 98.048 61.383 1.00 100.94 76 VAL B C 1
ATOM 8154 O O . VAL B 1 119 ? 22.062 96.990 60.755 1.00 104.67 76 VAL B O 1
ATOM 8158 N N . LEU B 1 120 ? 21.258 98.154 62.503 1.00 100.85 77 LEU B N 1
ATOM 8159 C CA . LEU B 1 120 ? 20.504 97.018 63.020 1.00 100.29 77 LEU B CA 1
ATOM 8160 C C . LEU B 1 120 ? 19.300 96.678 62.152 1.00 103.11 77 LEU B C 1
ATOM 8161 O O . LEU B 1 120 ? 18.785 95.560 62.242 1.00 107.54 77 LEU B O 1
ATOM 8166 N N . ALA B 1 121 ? 18.845 97.607 61.317 1.00 104.56 78 ALA B N 1
ATOM 8167 C CA . ALA B 1 121 ? 17.764 97.345 60.368 1.00 105.52 78 ALA B CA 1
ATOM 8168 C C . ALA B 1 121 ? 18.302 96.823 59.039 1.00 103.76 78 ALA B C 1
ATOM 8169 O O . ALA B 1 121 ? 18.019 97.367 57.974 1.00 106.99 78 ALA B O 1
ATOM 8171 N N . SER B 1 122 ? 19.089 95.754 59.098 1.00 95.19 79 SER B N 1
ATOM 8172 C CA . SER B 1 122 ? 19.703 95.147 57.930 1.00 84.39 79 SER B CA 1
ATOM 8173 C C . SER B 1 122 ? 19.214 93.714 57.782 1.00 82.42 79 SER B C 1
ATOM 8174 O O . SER B 1 122 ? 18.589 93.150 58.683 1.00 90.03 79 SER B O 1
ATOM 8177 N N . ASP B 1 123 ? 19.516 93.121 56.626 1.00 75.81 80 ASP B N 1
ATOM 8178 C CA . ASP B 1 123 ? 19.101 91.747 56.373 1.00 75.74 80 ASP B CA 1
ATOM 8179 C C . ASP B 1 123 ? 19.927 90.760 57.188 1.00 73.04 80 ASP B C 1
ATOM 8180 O O . ASP B 1 123 ? 19.401 89.752 57.670 1.00 79.36 80 ASP B O 1
ATOM 8185 N N . LEU B 1 124 ? 21.217 91.031 57.346 1.00 70.47 81 LEU B N 1
ATOM 8186 C CA . LEU B 1 124 ? 22.089 90.290 58.246 1.00 72.12 81 LEU B CA 1
ATOM 8187 C C . LEU B 1 124 ? 22.560 91.236 59.336 1.00 75.34 81 LEU B C 1
ATOM 8188 O O . LEU B 1 124 ? 23.010 92.347 59.043 1.00 84.39 81 LEU B O 1
ATOM 8193 N N . VAL B 1 125 ? 22.452 90.806 60.587 1.00 68.20 82 VAL B N 1
ATOM 8194 C CA . VAL B 1 125 ? 22.965 91.568 61.717 1.00 71.27 82 VAL B CA 1
ATOM 8195 C C . VAL B 1 125 ? 24.013 90.709 62.402 1.00 71.85 82 VAL B C 1
ATOM 8196 O O . VAL B 1 125 ? 23.725 89.580 62.817 1.00 77.31 82 VAL B O 1
ATOM 8200 N N . VAL B 1 126 ? 25.227 91.235 62.510 1.00 69.86 83 VAL B N 1
ATOM 8201 C CA . VAL B 1 126 ? 26.381 90.480 62.977 1.00 66.47 83 VAL B CA 1
ATOM 8202 C C . VAL B 1 126 ? 26.893 91.153 64.243 1.00 72.11 83 VAL B C 1
ATOM 8203 O O . VAL B 1 126 ? 27.469 92.246 64.185 1.00 81.09 83 VAL B O 1
ATOM 8207 N N . LYS B 1 127 ? 26.676 90.511 65.384 1.00 72.83 84 LYS B N 1
ATOM 8208 C CA . LYS B 1 127 ? 27.090 91.014 66.684 1.00 73.66 84 LYS B CA 1
ATOM 8209 C C . LYS B 1 127 ? 28.182 90.127 67.264 1.00 78.09 84 LYS B C 1
ATOM 8210 O O . LYS B 1 127 ? 28.514 89.070 66.724 1.00 83.06 84 LYS B O 1
ATOM 8216 N N . VAL B 1 128 ? 28.736 90.567 68.391 1.00 81.56 85 VAL B N 1
ATOM 8217 C CA . VAL B 1 128 ? 29.669 89.738 69.141 1.00 85.45 85 VAL B CA 1
ATOM 8218 C C . VAL B 1 128 ? 29.005 89.142 70.381 1.00 94.40 85 VAL B C 1
ATOM 8219 O O . VAL B 1 128 ? 29.496 88.135 70.911 1.00 95.16 85 VAL B O 1
ATOM 8223 N N . ARG B 1 129 ? 27.887 89.701 70.834 1.00 100.80 86 ARG B N 1
ATOM 8224 C CA . ARG B 1 129 ? 27.126 89.108 71.921 1.00 99.92 86 ARG B CA 1
ATOM 8225 C C . ARG B 1 129 ? 25.658 89.457 71.727 1.00 102.76 86 ARG B C 1
ATOM 8226 O O . ARG B 1 129 ? 25.273 90.092 70.743 1.00 107.48 86 ARG B O 1
ATOM 8234 N N . ALA B 1 130 ? 24.840 89.030 72.681 1.00 96.13 87 ALA B N 1
ATOM 8235 C CA . ALA B 1 130 ? 23.399 89.087 72.529 1.00 95.14 87 ALA B CA 1
ATOM 8236 C C . ALA B 1 130 ? 22.889 90.524 72.629 1.00 99.09 87 ALA B C 1
ATOM 8237 O O . ALA B 1 130 ? 23.514 91.367 73.278 1.00 99.43 87 ALA B O 1
ATOM 8239 N N . PRO B 1 131 ? 21.773 90.834 71.967 1.00 98.41 88 PRO B N 1
ATOM 8240 C CA . PRO B 1 131 ? 21.156 92.152 72.145 1.00 105.19 88 PRO B CA 1
ATOM 8241 C C . PRO B 1 131 ? 20.607 92.330 73.550 1.00 117.89 88 PRO B C 1
ATOM 8242 O O . PRO B 1 131 ? 20.178 91.378 74.205 1.00 118.86 88 PRO B O 1
ATOM 8246 N N . MET B 1 132 ? 20.625 93.576 74.009 1.00 115.08 89 MET B N 1
ATOM 8247 C CA . MET B 1 132 ? 20.245 93.900 75.374 1.00 113.03 89 MET B CA 1
ATOM 8248 C C . MET B 1 132 ? 19.580 95.270 75.375 1.00 111.40 89 MET B C 1
ATOM 8249 O O . MET B 1 132 ? 19.284 95.837 74.320 1.00 107.92 89 MET B O 1
ATOM 8254 N N . LEU B 1 133 ? 19.338 95.801 76.569 1.00 117.49 90 LEU B N 1
ATOM 8255 C CA . LEU B 1 133 ? 18.702 97.103 76.704 1.00 118.78 90 LEU B CA 1
ATOM 8256 C C . LEU B 1 133 ? 19.708 98.191 76.359 1.00 120.33 90 LEU B C 1
ATOM 8257 O O . LEU B 1 133 ? 20.837 98.185 76.857 1.00 121.42 90 LEU B O 1
ATOM 8262 N N . ASN B 1 134 ? 19.299 99.118 75.497 1.00 122.10 91 ASN B N 1
ATOM 8263 C CA . ASN B 1 134 ? 20.151 100.223 75.092 1.00 132.36 91 ASN B CA 1
ATOM 8264 C C . ASN B 1 134 ? 19.714 101.466 75.849 1.00 142.38 91 ASN B C 1
ATOM 8265 O O . ASN B 1 134 ? 18.668 102.042 75.517 1.00 147.46 91 ASN B O 1
ATOM 8270 N N . PRO B 1 135 ? 20.462 101.919 76.861 1.00 145.95 92 PRO B N 1
ATOM 8271 C CA . PRO B 1 135 ? 20.036 103.106 77.618 1.00 148.37 92 PRO B CA 1
ATOM 8272 C C . PRO B 1 135 ? 20.227 104.413 76.869 1.00 146.81 92 PRO B C 1
ATOM 8273 O O . PRO B 1 135 ? 19.691 105.437 77.310 1.00 146.33 92 PRO B O 1
ATOM 8277 N N . THR B 1 136 ? 20.972 104.414 75.763 1.00 146.60 93 THR B N 1
ATOM 8278 C CA . THR B 1 136 ? 21.123 105.632 74.974 1.00 142.15 93 THR B CA 1
ATOM 8279 C C . THR B 1 136 ? 19.859 105.923 74.176 1.00 143.42 93 THR B C 1
ATOM 8280 O O . THR B 1 136 ? 19.325 107.037 74.223 1.00 146.53 93 THR B O 1
ATOM 8284 N N . LEU B 1 137 ? 19.362 104.931 73.442 1.00 146.67 94 LEU B N 1
ATOM 8285 C CA . LEU B 1 137 ? 18.136 105.086 72.674 1.00 149.44 94 LEU B CA 1
ATOM 8286 C C . LEU B 1 137 ? 16.884 104.791 73.488 1.00 149.59 94 LEU B C 1
ATOM 8287 O O . LEU B 1 137 ? 15.782 105.125 73.041 1.00 149.79 94 LEU B O 1
ATOM 8292 N N . GLY B 1 138 ? 17.022 104.173 74.659 1.00 147.87 95 GLY B N 1
ATOM 8293 C CA . GLY B 1 138 ? 15.874 103.879 75.492 1.00 142.44 95 GLY B CA 1
ATOM 8294 C C . GLY B 1 138 ? 14.984 102.763 75.000 1.00 144.58 95 GLY B C 1
ATOM 8295 O O . GLY B 1 138 ? 13.888 102.585 75.540 1.00 147.96 95 GLY B O 1
ATOM 8296 N N . ILE B 1 139 ? 15.414 102.003 73.997 1.00 140.33 96 ILE B N 1
ATOM 8297 C CA . ILE B 1 139 ? 14.634 100.900 73.455 1.00 134.84 96 ILE B CA 1
ATOM 8298 C C . ILE B 1 139 ? 15.547 99.683 73.372 1.00 127.65 96 ILE B C 1
ATOM 8299 O O . ILE B 1 139 ? 16.771 99.810 73.265 1.00 130.42 96 ILE B O 1
ATOM 8304 N N . HIS B 1 140 ? 14.955 98.499 73.492 1.00 120.14 97 HIS B N 1
ATOM 8305 C CA . HIS B 1 140 ? 15.719 97.270 73.361 1.00 117.35 97 HIS B CA 1
ATOM 8306 C C . HIS B 1 140 ? 16.123 97.071 71.904 1.00 115.50 97 HIS B C 1
ATOM 8307 O O . HIS B 1 140 ? 15.436 97.518 70.983 1.00 121.59 97 HIS B O 1
ATOM 8314 N N . GLU B 1 141 ? 17.264 96.406 71.700 1.00 113.38 98 GLU B N 1
ATOM 8315 C CA . GLU B 1 141 ? 17.832 96.306 70.358 1.00 108.43 98 GLU B CA 1
ATOM 8316 C C . GLU B 1 141 ? 17.037 95.366 69.463 1.00 112.36 98 GLU B C 1
ATOM 8317 O O . GLU B 1 141 ? 17.032 95.541 68.239 1.00 118.42 98 GLU B O 1
ATOM 8323 N N . ALA B 1 142 ? 16.344 94.385 70.049 1.00 112.65 99 ALA B N 1
ATOM 8324 C CA . ALA B 1 142 ? 15.528 93.460 69.269 1.00 111.72 99 ALA B CA 1
ATOM 8325 C C . ALA B 1 142 ? 14.324 94.137 68.630 1.00 117.52 99 ALA B C 1
ATOM 8326 O O . ALA B 1 142 ? 13.786 93.616 67.647 1.00 121.12 99 ALA B O 1
ATOM 8328 N N . ASP B 1 143 ? 13.889 95.278 69.159 1.00 117.15 100 ASP B N 1
ATOM 8329 C CA . ASP B 1 143 ? 12.855 96.064 68.506 1.00 116.50 100 ASP B CA 1
ATOM 8330 C C . ASP B 1 143 ? 13.396 96.913 67.366 1.00 115.33 100 ASP B C 1
ATOM 8331 O O . ASP B 1 143 ? 12.601 97.463 66.597 1.00 116.70 100 ASP B O 1
ATOM 8336 N N . LEU B 1 144 ? 14.716 97.038 67.240 1.00 114.19 101 LEU B N 1
ATOM 8337 C CA . LEU B 1 144 ? 15.308 97.804 66.152 1.00 115.54 101 LEU B CA 1
ATOM 8338 C C . LEU B 1 144 ? 15.635 96.948 64.939 1.00 120.61 101 LEU B C 1
ATOM 8339 O O . LEU B 1 144 ? 15.981 97.498 63.890 1.00 123.77 101 LEU B O 1
ATOM 8344 N N . LEU B 1 145 ? 15.542 95.627 65.061 1.00 114.47 102 LEU B N 1
ATOM 8345 C CA . LEU B 1 145 ? 15.760 94.743 63.932 1.00 110.93 102 LEU B CA 1
ATOM 8346 C C . LEU B 1 145 ? 14.590 94.848 62.955 1.00 117.49 102 LEU B C 1
ATOM 8347 O O . LEU B 1 145 ? 13.504 95.319 63.298 1.00 120.81 102 LEU B O 1
ATOM 8352 N N . LYS B 1 146 ? 14.815 94.398 61.724 1.00 120.16 103 LYS B N 1
ATOM 8353 C CA . LYS B 1 146 ? 13.733 94.374 60.753 1.00 119.08 103 LYS B CA 1
ATOM 8354 C C . LYS B 1 146 ? 12.928 93.088 60.937 1.00 116.63 103 LYS B C 1
ATOM 8355 O O . LYS B 1 146 ? 13.169 92.304 61.858 1.00 116.52 103 LYS B O 1
ATOM 8361 N N . THR B 1 147 ? 11.949 92.860 60.060 1.00 118.63 104 THR B N 1
ATOM 8362 C CA . THR B 1 147 ? 11.018 91.756 60.245 1.00 118.38 104 THR B CA 1
ATOM 8363 C C . THR B 1 147 ? 11.675 90.409 59.966 1.00 123.49 104 THR B C 1
ATOM 8364 O O . THR B 1 147 ? 11.829 89.599 60.886 1.00 130.06 104 THR B O 1
ATOM 8368 N N . SER B 1 148 ? 12.086 90.159 58.731 1.00 114.35 105 SER B N 1
ATOM 8369 C CA . SER B 1 148 ? 12.746 88.903 58.386 1.00 104.93 105 SER B CA 1
ATOM 8370 C C . SER B 1 148 ? 14.260 89.080 58.308 1.00 107.53 105 SER B C 1
ATOM 8371 O O . SER B 1 148 ? 14.883 88.925 57.262 1.00 111.34 105 SER B O 1
ATOM 8374 N N . GLY B 1 149 ? 14.860 89.404 59.454 1.00 105.72 106 GLY B N 1
ATOM 8375 C CA . GLY B 1 149 ? 16.294 89.593 59.541 1.00 91.94 106 GLY B CA 1
ATOM 8376 C C . GLY B 1 149 ? 17.030 88.289 59.779 1.00 83.76 106 GLY B C 1
ATOM 8377 O O . GLY B 1 149 ? 16.475 87.194 59.673 1.00 84.00 106 GLY B O 1
ATOM 8378 N N . THR B 1 150 ? 18.316 88.419 60.095 1.00 83.22 107 THR B N 1
ATOM 8379 C CA . THR B 1 150 ? 19.139 87.279 60.476 1.00 83.44 107 THR B CA 1
ATOM 8380 C C . THR B 1 150 ? 20.199 87.760 61.454 1.00 86.67 107 THR B C 1
ATOM 8381 O O . THR B 1 150 ? 20.918 88.720 61.163 1.00 93.61 107 THR B O 1
ATOM 8385 N N . LEU B 1 151 ? 20.288 87.103 62.605 1.00 78.51 108 LEU B N 1
ATOM 8386 C CA . LEU B 1 151 ? 21.194 87.500 63.672 1.00 73.08 108 LEU B CA 1
ATOM 8387 C C . LEU B 1 151 ? 22.281 86.449 63.858 1.00 75.01 108 LEU B C 1
ATOM 8388 O O . LEU B 1 151 ? 22.002 85.247 63.851 1.00 78.56 108 LEU B O 1
ATOM 8393 N N . ILE B 1 152 ? 23.522 86.907 64.010 1.00 71.74 109 ILE B N 1
ATOM 8394 C CA . ILE B 1 152 ? 24.680 86.041 64.236 1.00 72.51 109 ILE B CA 1
ATOM 8395 C C . ILE B 1 152 ? 25.303 86.499 65.548 1.00 72.80 109 ILE B C 1
ATOM 8396 O O . ILE B 1 152 ? 25.956 87.546 65.593 1.00 75.37 109 ILE B O 1
ATOM 8401 N N . SER B 1 153 ? 25.113 85.733 66.622 1.00 73.56 110 SER B N 1
ATOM 8402 C CA . SER B 1 153 ? 25.555 86.178 67.939 1.00 78.89 110 SER B CA 1
ATOM 8403 C C . SER B 1 153 ? 25.809 84.982 68.843 1.00 80.00 110 SER B C 1
ATOM 8404 O O . SER B 1 153 ? 25.408 83.854 68.549 1.00 82.10 110 SER B O 1
ATOM 8407 N N . PHE B 1 154 ? 26.492 85.243 69.956 1.00 75.87 111 PHE B N 1
ATOM 8408 C CA . PHE B 1 154 ? 26.388 84.366 71.114 1.00 78.07 111 PHE B CA 1
ATOM 8409 C C . PHE B 1 154 ? 25.029 84.586 71.760 1.00 83.45 111 PHE B C 1
ATOM 8410 O O . PHE B 1 154 ? 24.774 85.649 72.334 1.00 88.71 111 PHE B O 1
ATOM 8418 N N . ILE B 1 155 ? 24.155 83.593 71.671 1.00 86.45 112 ILE B N 1
ATOM 8419 C CA . ILE B 1 155 ? 22.799 83.706 72.189 1.00 89.08 112 ILE B CA 1
ATOM 8420 C C . ILE B 1 155 ? 22.683 83.125 73.589 1.00 98.74 112 ILE B C 1
ATOM 8421 O O . ILE B 1 155 ? 22.107 83.755 74.477 1.00 99.22 112 ILE B O 1
ATOM 8426 N N . TYR B 1 156 ? 23.276 81.939 73.805 1.00 103.76 113 TYR B N 1
ATOM 8427 C CA . TYR B 1 156 ? 23.113 81.077 74.977 1.00 104.90 113 TYR B CA 1
ATOM 8428 C C . TYR B 1 156 ? 21.628 80.839 75.235 1.00 105.41 113 TYR B C 1
ATOM 8429 O O . TYR B 1 156 ? 21.066 81.429 76.166 1.00 110.00 113 TYR B O 1
ATOM 8438 N N . PRO B 1 157 ? 20.955 80.016 74.419 1.00 99.14 114 PRO B N 1
ATOM 8439 C CA . PRO B 1 157 ? 19.486 79.942 74.496 1.00 101.63 114 PRO B CA 1
ATOM 8440 C C . PRO B 1 157 ? 18.969 79.228 75.725 1.00 105.53 114 PRO B C 1
ATOM 8441 O O . PRO B 1 157 ? 17.815 79.450 76.111 1.00 106.96 114 PRO B O 1
ATOM 8445 N N . ALA B 1 158 ? 19.782 78.384 76.362 1.00 106.90 115 ALA B N 1
ATOM 8446 C CA . ALA B 1 158 ? 19.349 77.713 77.578 1.00 107.81 115 ALA B CA 1
ATOM 8447 C C . ALA B 1 158 ? 19.338 78.647 78.781 1.00 115.75 115 ALA B C 1
ATOM 8448 O O . ALA B 1 158 ? 18.745 78.306 79.809 1.00 122.82 115 ALA B O 1
ATOM 8450 N N . GLN B 1 159 ? 19.969 79.815 78.677 1.00 114.07 116 GLN B N 1
ATOM 8451 C CA . GLN B 1 159 ? 20.030 80.761 79.777 1.00 106.90 116 GLN B CA 1
ATOM 8452 C C . GLN B 1 159 ? 19.229 82.031 79.532 1.00 109.53 116 GLN B C 1
ATOM 8453 O O . GLN B 1 159 ? 19.016 82.796 80.478 1.00 110.49 116 GLN B O 1
ATOM 8459 N N . ASN B 1 160 ? 18.779 82.278 78.302 1.00 114.35 117 ASN B N 1
ATOM 8460 C CA . ASN B 1 160 ? 18.078 83.513 77.951 1.00 122.92 117 ASN B CA 1
ATOM 8461 C C . ASN B 1 160 ? 16.738 83.184 77.307 1.00 132.22 117 ASN B C 1
ATOM 8462 O O . ASN B 1 160 ? 16.641 83.078 76.077 1.00 132.06 117 ASN B O 1
ATOM 8467 N N . PRO B 1 161 ? 15.677 83.009 78.106 1.00 134.43 118 PRO B N 1
ATOM 8468 C CA . PRO B 1 161 ? 14.356 82.748 77.517 1.00 133.84 118 PRO B CA 1
ATOM 8469 C C . PRO B 1 161 ? 13.629 84.014 77.081 1.00 134.69 118 PRO B C 1
ATOM 8470 O O . PRO B 1 161 ? 12.860 83.994 76.111 1.00 135.68 118 PRO B O 1
ATOM 8474 N N . ASP B 1 162 ? 13.881 85.127 77.775 1.00 129.34 119 ASP B N 1
ATOM 8475 C CA . ASP B 1 162 ? 13.213 86.378 77.433 1.00 125.26 119 ASP B CA 1
ATOM 8476 C C . ASP B 1 162 ? 13.764 86.971 76.145 1.00 127.59 119 ASP B C 1
ATOM 8477 O O . ASP B 1 162 ? 13.020 87.609 75.390 1.00 127.94 119 ASP B O 1
ATOM 8482 N N . LEU B 1 163 ? 15.057 86.766 75.881 1.00 127.66 120 LEU B N 1
ATOM 8483 C CA . LEU B 1 163 ? 15.638 87.175 74.608 1.00 121.63 120 LEU B CA 1
ATOM 8484 C C . LEU B 1 163 ? 15.016 86.412 73.447 1.00 120.33 120 LEU B C 1
ATOM 8485 O O . LEU B 1 163 ? 14.699 87.000 72.407 1.00 122.27 120 LEU B O 1
ATOM 8490 N N . LEU B 1 164 ? 14.813 85.102 73.617 1.00 116.16 121 LEU B N 1
ATOM 8491 C CA . LEU B 1 164 ? 14.157 84.313 72.583 1.00 113.58 121 LEU B CA 1
ATOM 8492 C C . LEU B 1 164 ? 12.691 84.693 72.432 1.00 118.22 121 LEU B C 1
ATOM 8493 O O . LEU B 1 164 ? 12.158 84.643 71.320 1.00 122.57 121 LEU B O 1
ATOM 8498 N N . ASN B 1 165 ? 12.042 85.117 73.520 1.00 116.70 122 ASN B N 1
ATOM 8499 C CA . ASN B 1 165 ? 10.673 85.621 73.426 1.00 121.24 122 ASN B CA 1
ATOM 8500 C C . ASN B 1 165 ? 10.616 86.914 72.614 1.00 124.68 122 ASN B C 1
ATOM 8501 O O . ASN B 1 165 ? 9.774 87.065 71.717 1.00 125.91 122 ASN B O 1
ATOM 8506 N N . LYS B 1 166 ? 11.525 87.849 72.906 1.00 128.80 123 LYS B N 1
ATOM 8507 C CA . LYS B 1 166 ? 11.525 89.134 72.215 1.00 129.96 123 LYS B CA 1
ATOM 8508 C C . LYS B 1 166 ? 11.965 88.999 70.763 1.00 123.61 123 LYS B C 1
ATOM 8509 O O . LYS B 1 166 ? 11.563 89.807 69.919 1.00 124.05 123 LYS B O 1
ATOM 8515 N N . LEU B 1 167 ? 12.784 87.995 70.451 1.00 120.08 124 LEU B N 1
ATOM 8516 C CA . LEU B 1 167 ? 13.135 87.742 69.059 1.00 113.73 124 LEU B CA 1
ATOM 8517 C C . LEU B 1 167 ? 12.041 86.982 68.320 1.00 115.04 124 LEU B C 1
ATOM 8518 O O . LEU B 1 167 ? 11.878 87.170 67.110 1.00 115.46 124 LEU B O 1
ATOM 8523 N N . SER B 1 168 ? 11.282 86.132 69.019 1.00 115.48 125 SER B N 1
ATOM 8524 C CA . SER B 1 168 ? 10.183 85.423 68.377 1.00 115.72 125 SER B CA 1
ATOM 8525 C C . SER B 1 168 ? 9.015 86.351 68.092 1.00 114.14 125 SER B C 1
ATOM 8526 O O . SER B 1 168 ? 8.252 86.112 67.150 1.00 112.76 125 SER B O 1
ATOM 8529 N N . LYS B 1 169 ? 8.858 87.410 68.888 1.00 113.85 126 LYS B N 1
ATOM 8530 C CA . LYS B 1 169 ? 7.823 88.396 68.590 1.00 107.82 126 LYS B CA 1
ATOM 8531 C C . LYS B 1 169 ? 8.152 89.258 67.376 1.00 106.12 126 LYS B C 1
ATOM 8532 O O . LYS B 1 169 ? 7.258 89.938 66.863 1.00 104.67 126 LYS B O 1
ATOM 8538 N N . ARG B 1 170 ? 9.398 89.241 66.903 1.00 110.68 127 ARG B N 1
ATOM 8539 C CA . ARG B 1 170 ? 9.817 90.013 65.742 1.00 109.57 127 ARG B CA 1
ATOM 8540 C C . ARG B 1 170 ? 9.910 89.151 64.482 1.00 103.21 127 ARG B C 1
ATOM 8541 O O . ARG B 1 170 ? 10.142 89.691 63.393 1.00 95.89 127 ARG B O 1
ATOM 8549 N N . ASN B 1 171 ? 9.722 87.831 64.621 1.00 114.15 128 ASN B N 1
ATOM 8550 C CA . ASN B 1 171 ? 9.593 86.864 63.522 1.00 119.48 128 ASN B CA 1
ATOM 8551 C C . ASN B 1 171 ? 10.878 86.796 62.687 1.00 113.24 128 ASN B C 1
ATOM 8552 O O . ASN B 1 171 ? 10.876 86.977 61.469 1.00 116.39 128 ASN B O 1
ATOM 8557 N N . THR B 1 172 ? 11.984 86.507 63.367 1.00 103.74 129 THR B N 1
ATOM 8558 C CA . THR B 1 172 ? 13.303 86.503 62.750 1.00 94.99 129 THR B CA 1
ATOM 8559 C C . THR B 1 172 ? 13.942 85.123 62.845 1.00 91.48 129 THR B C 1
ATOM 8560 O O . THR B 1 172 ? 13.450 84.224 63.530 1.00 99.05 129 THR B O 1
ATOM 8564 N N . THR B 1 173 ? 15.058 84.972 62.135 1.00 82.22 130 THR B N 1
ATOM 8565 C CA . THR B 1 173 ? 15.844 83.743 62.108 1.00 77.24 130 THR B CA 1
ATOM 8566 C C . THR B 1 173 ? 17.184 84.012 62.777 1.00 81.22 130 THR B C 1
ATOM 8567 O O . THR B 1 173 ? 17.926 84.896 62.344 1.00 85.98 130 THR B O 1
ATOM 8571 N N . VAL B 1 174 ? 17.502 83.249 63.818 1.00 79.49 131 VAL B N 1
ATOM 8572 C CA . VAL B 1 174 ? 18.655 83.529 64.665 1.00 72.07 131 VAL B CA 1
ATOM 8573 C C . VAL B 1 174 ? 19.596 82.337 64.635 1.00 74.55 131 VAL B C 1
ATOM 8574 O O . VAL B 1 174 ? 19.218 81.230 65.035 1.00 77.20 131 VAL B O 1
ATOM 8578 N N . LEU B 1 175 ? 20.819 82.566 64.169 1.00 76.04 132 LEU B N 1
ATOM 8579 C CA . LEU B 1 175 ? 21.892 81.591 64.286 1.00 73.98 132 LEU B CA 1
ATOM 8580 C C . LEU B 1 175 ? 22.717 81.893 65.528 1.00 74.01 132 LEU B C 1
ATOM 8581 O O . LEU B 1 175 ? 22.825 83.042 65.960 1.00 81.77 132 LEU B O 1
ATOM 8586 N N . ALA B 1 176 ? 23.308 80.849 66.097 1.00 68.60 133 ALA B N 1
ATOM 8587 C CA . ALA B 1 176 ? 24.064 80.958 67.337 1.00 62.17 133 ALA B CA 1
ATOM 8588 C C . ALA B 1 176 ? 25.478 80.452 67.109 1.00 72.35 133 ALA B C 1
ATOM 8589 O O . ALA B 1 176 ? 25.670 79.295 66.725 1.00 80.62 133 ALA B O 1
ATOM 8591 N N . MET B 1 177 ? 26.465 81.312 67.361 1.00 63.83 134 MET B N 1
ATOM 8592 C CA . MET B 1 177 ? 27.857 80.887 67.309 1.00 64.41 134 MET B CA 1
ATOM 8593 C C . MET B 1 177 ? 28.222 79.971 68.469 1.00 74.09 134 MET B C 1
ATOM 8594 O O . MET B 1 177 ? 29.237 79.273 68.395 1.00 77.82 134 MET B O 1
ATOM 8599 N N . ASP B 1 178 ? 27.427 79.980 69.539 1.00 76.96 135 ASP B N 1
ATOM 8600 C CA . ASP B 1 178 ? 27.625 79.055 70.648 1.00 77.21 135 ASP B CA 1
ATOM 8601 C C . ASP B 1 178 ? 27.375 77.616 70.218 1.00 80.56 135 ASP B C 1
ATOM 8602 O O . ASP B 1 178 ? 28.227 76.743 70.406 1.00 80.52 135 ASP B O 1
ATOM 8607 N N . GLN B 1 179 ? 26.212 77.355 69.629 1.00 79.37 136 GLN B N 1
ATOM 8608 C CA . GLN B 1 179 ? 25.683 76.008 69.488 1.00 74.63 136 GLN B CA 1
ATOM 8609 C C . GLN B 1 179 ? 26.228 75.258 68.279 1.00 82.25 136 GLN B C 1
ATOM 8610 O O . GLN B 1 179 ? 25.616 74.268 67.867 1.00 87.51 136 GLN B O 1
ATOM 8616 N N . VAL B 1 180 ? 27.339 75.687 67.699 1.00 75.75 137 VAL B N 1
ATOM 8617 C CA . VAL B 1 180 ? 27.975 74.885 66.650 1.00 67.95 137 VAL B CA 1
ATOM 8618 C C . VAL B 1 180 ? 28.634 73.670 67.294 1.00 81.00 137 VAL B C 1
ATOM 8619 O O . VAL B 1 180 ? 29.430 73.832 68.235 1.00 83.83 137 VAL B O 1
ATOM 8623 N N . PRO B 1 181 ? 28.324 72.452 66.858 1.00 86.70 138 PRO B N 1
ATOM 8624 C CA . PRO B 1 181 ? 28.903 71.272 67.505 1.00 90.88 138 PRO B CA 1
ATOM 8625 C C . PRO B 1 181 ? 30.370 71.093 67.152 1.00 91.97 138 PRO B C 1
ATOM 8626 O O . PRO B 1 181 ? 30.836 71.505 66.088 1.00 86.39 138 PRO B O 1
ATOM 8630 N N . ARG B 1 182 ? 31.099 70.465 68.072 1.00 92.37 139 ARG B N 1
ATOM 8631 C CA . ARG B 1 182 ? 32.541 70.273 67.935 1.00 91.37 139 ARG B CA 1
ATOM 8632 C C . ARG B 1 182 ? 32.784 68.998 67.142 1.00 90.37 139 ARG B C 1
ATOM 8633 O O . ARG B 1 182 ? 32.947 67.912 67.697 1.00 91.60 139 ARG B O 1
ATOM 8641 N N . VAL B 1 183 ? 32.804 69.137 65.818 1.00 89.46 140 VAL B N 1
ATOM 8642 C CA . VAL B 1 183 ? 33.061 68.021 64.915 1.00 87.03 140 VAL B CA 1
ATOM 8643 C C . VAL B 1 183 ? 34.276 68.352 64.061 1.00 85.68 140 VAL B C 1
ATOM 8644 O O . VAL B 1 183 ? 34.920 69.388 64.253 1.00 80.11 140 VAL B O 1
ATOM 8648 N N . THR B 1 184 ? 34.604 67.466 63.122 1.00 92.45 141 THR B N 1
ATOM 8649 C CA . THR B 1 184 ? 35.832 67.609 62.350 1.00 91.42 141 THR B CA 1
ATOM 8650 C C . THR B 1 184 ? 35.720 68.706 61.296 1.00 92.28 141 THR B C 1
ATOM 8651 O O . THR B 1 184 ? 36.645 69.509 61.136 1.00 97.96 141 THR B O 1
ATOM 8655 N N . ILE B 1 185 ? 34.592 68.780 60.581 1.00 91.34 142 ILE B N 1
ATOM 8656 C CA . ILE B 1 185 ? 34.480 69.735 59.479 1.00 93.60 142 ILE B CA 1
ATOM 8657 C C . ILE B 1 185 ? 34.073 71.126 59.932 1.00 89.91 142 ILE B C 1
ATOM 8658 O O . ILE B 1 185 ? 33.976 72.030 59.092 1.00 88.32 142 ILE B O 1
ATOM 8663 N N . ALA B 1 186 ? 33.829 71.334 61.224 1.00 90.41 143 ALA B N 1
ATOM 8664 C CA . ALA B 1 186 ? 33.384 72.625 61.733 1.00 91.01 143 ALA B CA 1
ATOM 8665 C C . ALA B 1 186 ? 34.368 73.203 62.742 1.00 88.71 143 ALA B C 1
ATOM 8666 O O . ALA B 1 186 ? 33.975 73.925 63.658 1.00 90.23 143 ALA B O 1
ATOM 8668 N N . GLN B 1 187 ? 35.649 72.888 62.591 1.00 87.74 144 GLN B N 1
ATOM 8669 C CA . GLN B 1 187 ? 36.668 73.413 63.485 1.00 89.51 144 GLN B CA 1
ATOM 8670 C C . GLN B 1 187 ? 37.344 74.661 62.938 1.00 79.71 144 GLN B C 1
ATOM 8671 O O . GLN B 1 187 ? 38.130 75.286 63.657 1.00 77.33 144 GLN B O 1
ATOM 8677 N N . GLY B 1 188 ? 37.063 75.035 61.689 1.00 81.06 145 GLY B N 1
ATOM 8678 C CA . GLY B 1 188 ? 37.489 76.329 61.192 1.00 77.24 145 GLY B CA 1
ATOM 8679 C C . GLY B 1 188 ? 36.637 77.475 61.677 1.00 74.87 145 GLY B C 1
ATOM 8680 O O . GLY B 1 188 ? 37.076 78.628 61.625 1.00 76.46 145 GLY B O 1
ATOM 8681 N N . TYR B 1 189 ? 35.426 77.179 62.149 1.00 84.94 146 TYR B N 1
ATOM 8682 C CA . TYR B 1 189 ? 34.509 78.159 62.730 1.00 85.87 146 TYR B CA 1
ATOM 8683 C C . TYR B 1 189 ? 34.038 77.623 64.086 1.00 88.47 146 TYR B C 1
ATOM 8684 O O . TYR B 1 189 ? 32.979 77.016 64.229 1.00 87.30 146 TYR B O 1
ATOM 8693 N N . ASP B 1 190 ? 34.852 77.870 65.108 1.00 93.96 147 ASP B N 1
ATOM 8694 C CA . ASP B 1 190 ? 34.538 77.484 66.483 1.00 91.74 147 ASP B CA 1
ATOM 8695 C C . ASP B 1 190 ? 34.952 78.667 67.348 1.00 96.51 147 ASP B C 1
ATOM 8696 O O . ASP B 1 190 ? 36.128 78.799 67.700 1.00 105.52 147 ASP B O 1
ATOM 8701 N N . ALA B 1 191 ? 33.983 79.523 67.679 1.00 82.39 148 ALA B N 1
ATOM 8702 C CA . ALA B 1 191 ? 34.291 80.776 68.355 1.00 74.23 148 ALA B CA 1
ATOM 8703 C C . ALA B 1 191 ? 34.720 80.555 69.798 1.00 83.85 148 ALA B C 1
ATOM 8704 O O . ALA B 1 191 ? 35.573 81.293 70.309 1.00 90.32 148 ALA B O 1
ATOM 8706 N N . LEU B 1 192 ? 34.156 79.539 70.457 1.00 79.68 149 LEU B N 1
ATOM 8707 C CA . LEU B 1 192 ? 34.510 79.251 71.842 1.00 76.58 149 LEU B CA 1
ATOM 8708 C C . LEU B 1 192 ? 35.949 78.768 71.972 1.00 74.10 149 LEU B C 1
ATOM 8709 O O . LEU B 1 192 ? 36.626 79.112 72.945 1.00 81.77 149 LEU B O 1
ATOM 8714 N N . SER B 1 193 ? 36.441 78.011 70.990 1.00 70.14 150 SER B N 1
ATOM 8715 C CA . SER B 1 193 ? 37.835 77.579 71.013 1.00 66.76 150 SER B CA 1
ATOM 8716 C C . SER B 1 193 ? 38.785 78.751 70.801 1.00 72.47 150 SER B C 1
ATOM 8717 O O . SER B 1 193 ? 39.849 78.813 71.428 1.00 83.87 150 SER B O 1
ATOM 8720 N N . SER B 1 194 ? 38.403 79.699 69.940 1.00 67.22 151 SER B N 1
ATOM 8721 C CA . SER B 1 194 ? 39.220 80.888 69.711 1.00 65.93 151 SER B CA 1
ATOM 8722 C C . SER B 1 194 ? 39.297 81.750 70.964 1.00 66.79 151 SER B C 1
ATOM 8723 O O . SER B 1 194 ? 40.382 82.204 71.359 1.00 71.09 151 SER B O 1
ATOM 8726 N N . MET B 1 195 ? 38.153 81.961 71.619 1.00 62.25 152 MET B N 1
ATOM 8727 C CA . MET B 1 195 ? 38.152 82.759 72.838 1.00 65.04 152 MET B CA 1
ATOM 8728 C C . MET B 1 195 ? 38.849 82.036 73.983 1.00 69.30 152 MET B C 1
ATOM 8729 O O . MET B 1 195 ? 39.470 82.687 74.827 1.00 77.43 152 MET B O 1
ATOM 8734 N N . ALA B 1 196 ? 38.821 80.700 73.996 1.00 66.31 153 ALA B N 1
ATOM 8735 C CA . ALA B 1 196 ? 39.560 79.958 75.011 1.00 61.33 153 ALA B CA 1
ATOM 8736 C C . ALA B 1 196 ? 41.065 80.046 74.787 1.00 59.17 153 ALA B C 1
ATOM 8737 O O . ALA B 1 196 ? 41.831 80.147 75.751 1.00 67.56 153 ALA B O 1
ATOM 8739 N N . ASN B 1 197 ? 41.501 80.025 73.524 1.00 53.70 154 ASN B N 1
ATOM 8740 C CA . ASN B 1 197 ? 42.918 80.193 73.201 1.00 58.92 154 ASN B CA 1
ATOM 8741 C C . ASN B 1 197 ? 43.420 81.572 73.624 1.00 64.75 154 ASN B C 1
ATOM 8742 O O . ASN B 1 197 ? 44.494 81.705 74.238 1.00 68.19 154 ASN B O 1
ATOM 8747 N N . ILE B 1 198 ? 42.634 82.609 73.325 1.00 66.62 155 ILE B N 1
ATOM 8748 C CA . ILE B 1 198 ? 43.022 83.970 73.688 1.00 71.41 155 ILE B CA 1
ATOM 8749 C C . ILE B 1 198 ? 42.983 84.159 75.201 1.00 69.34 155 ILE B C 1
ATOM 8750 O O . ILE B 1 198 ? 43.847 84.834 75.774 1.00 76.21 155 ILE B O 1
ATOM 8755 N N . ALA B 1 199 ? 42.030 83.513 75.879 1.00 59.51 156 ALA B N 1
ATOM 8756 C CA . ALA B 1 199 ? 41.967 83.598 77.333 1.00 50.64 156 ALA B CA 1
ATOM 8757 C C . ALA B 1 199 ? 43.141 82.883 77.988 1.00 52.83 156 ALA B C 1
ATOM 8758 O O . ALA B 1 199 ? 43.650 83.343 79.012 1.00 57.97 156 ALA B O 1
ATOM 8760 N N . GLY B 1 200 ? 43.606 81.781 77.398 1.00 55.32 157 GLY B N 1
ATOM 8761 C CA . GLY B 1 200 ? 44.778 81.106 77.940 1.00 57.14 157 GLY B CA 1
ATOM 8762 C C . GLY B 1 200 ? 46.046 81.929 77.801 1.00 60.23 157 GLY B C 1
ATOM 8763 O O . GLY B 1 200 ? 46.827 82.062 78.758 1.00 63.45 157 GLY B O 1
ATOM 8764 N N . TYR B 1 201 ? 46.256 82.514 76.613 1.00 60.47 158 TYR B N 1
ATOM 8765 C CA . TYR B 1 201 ? 47.430 83.366 76.418 1.00 61.34 158 TYR B CA 1
ATOM 8766 C C . TYR B 1 201 ? 47.366 84.615 77.293 1.00 58.14 158 TYR B C 1
ATOM 8767 O O . TYR B 1 201 ? 48.390 85.063 77.828 1.00 62.95 158 TYR B O 1
ATOM 8776 N N . LYS B 1 202 ? 46.169 85.176 77.477 1.00 56.32 159 LYS B N 1
ATOM 8777 C CA . LYS B 1 202 ? 46.048 86.371 78.298 1.00 52.23 159 LYS B CA 1
ATOM 8778 C C . LYS B 1 202 ? 46.193 86.047 79.780 1.00 55.68 159 LYS B C 1
ATOM 8779 O O . LYS B 1 202 ? 46.718 86.867 80.536 1.00 57.21 159 LYS B O 1
ATOM 8785 N N . ALA B 1 203 ? 45.792 84.846 80.204 1.00 56.34 160 ALA B N 1
ATOM 8786 C CA . ALA B 1 203 ? 46.022 84.432 81.584 1.00 52.75 160 ALA B CA 1
ATOM 8787 C C . ALA B 1 203 ? 47.505 84.236 81.864 1.00 53.55 160 ALA B C 1
ATOM 8788 O O . ALA B 1 203 ? 47.977 84.543 82.966 1.00 55.11 160 ALA B O 1
ATOM 8790 N N . VAL B 1 204 ? 48.260 83.744 80.878 1.00 62.10 161 VAL B N 1
ATOM 8791 C CA . VAL B 1 204 ? 49.708 83.640 81.057 1.00 70.24 161 VAL B CA 1
ATOM 8792 C C . VAL B 1 204 ? 50.350 85.021 81.110 1.00 70.36 161 VAL B C 1
ATOM 8793 O O . VAL B 1 204 ? 51.141 85.317 82.013 1.00 63.44 161 VAL B O 1
ATOM 8797 N N . VAL B 1 205 ? 49.995 85.904 80.172 1.00 71.75 162 VAL B N 1
ATOM 8798 C CA . VAL B 1 205 ? 50.653 87.211 80.138 1.00 64.42 162 VAL B CA 1
ATOM 8799 C C . VAL B 1 205 ? 50.129 88.154 81.217 1.00 66.03 162 VAL B C 1
ATOM 8800 O O . VAL B 1 205 ? 50.723 89.213 81.442 1.00 70.36 162 VAL B O 1
ATOM 8804 N N . LEU B 1 206 ? 49.040 87.798 81.905 1.00 64.76 163 LEU B N 1
ATOM 8805 C CA . LEU B 1 206 ? 48.635 88.476 83.130 1.00 48.87 163 LEU B CA 1
ATOM 8806 C C . LEU B 1 206 ? 49.172 87.817 84.389 1.00 55.74 163 LEU B C 1
ATOM 8807 O O . LEU B 1 206 ? 49.158 88.452 85.447 1.00 59.54 163 LEU B O 1
ATOM 8812 N N . ALA B 1 207 ? 49.629 86.565 84.308 1.00 67.37 164 ALA B N 1
ATOM 8813 C CA . ALA B 1 207 ? 50.315 85.956 85.443 1.00 67.36 164 ALA B CA 1
ATOM 8814 C C . ALA B 1 207 ? 51.641 86.656 85.705 1.00 67.91 164 ALA B C 1
ATOM 8815 O O . ALA B 1 207 ? 51.881 87.172 86.801 1.00 69.61 164 ALA B O 1
ATOM 8817 N N . ALA B 1 208 ? 52.510 86.698 84.701 1.00 69.56 165 ALA B N 1
ATOM 8818 C CA . ALA B 1 208 ? 53.580 87.680 84.697 1.00 64.80 165 ALA B CA 1
ATOM 8819 C C . ALA B 1 208 ? 52.983 89.075 84.542 1.00 77.70 165 ALA B C 1
ATOM 8820 O O . ALA B 1 208 ? 51.856 89.231 84.069 1.00 82.03 165 ALA B O 1
ATOM 8822 N N . ASN B 1 209 ? 53.756 90.086 84.966 1.00 73.51 166 ASN B N 1
ATOM 8823 C CA . ASN B 1 209 ? 53.451 91.499 85.220 1.00 84.63 166 ASN B CA 1
ATOM 8824 C C . ASN B 1 209 ? 52.673 91.655 86.537 1.00 75.47 166 ASN B C 1
ATOM 8825 O O . ASN B 1 209 ? 52.474 92.780 86.991 1.00 79.55 166 ASN B O 1
ATOM 8830 N N . HIS B 1 210 ? 52.252 90.565 87.177 1.00 70.49 167 HIS B N 1
ATOM 8831 C CA . HIS B 1 210 ? 51.835 90.580 88.568 1.00 66.51 167 HIS B CA 1
ATOM 8832 C C . HIS B 1 210 ? 52.650 89.630 89.427 1.00 67.25 167 HIS B C 1
ATOM 8833 O O . HIS B 1 210 ? 52.537 89.681 90.656 1.00 73.10 167 HIS B O 1
ATOM 8840 N N . PHE B 1 211 ? 53.455 88.768 88.817 1.00 71.61 168 PHE B N 1
ATOM 8841 C CA . PHE B 1 211 ? 54.392 87.907 89.522 1.00 67.11 168 PHE B CA 1
ATOM 8842 C C . PHE B 1 211 ? 55.766 88.556 89.465 1.00 70.12 168 PHE B C 1
ATOM 8843 O O . PHE B 1 211 ? 56.295 88.799 88.376 1.00 77.08 168 PHE B O 1
ATOM 8851 N N . GLY B 1 212 ? 56.340 88.832 90.629 1.00 70.46 169 GLY B N 1
ATOM 8852 C CA . GLY B 1 212 ? 57.523 89.663 90.694 1.00 63.69 169 GLY B CA 1
ATOM 8853 C C . GLY B 1 212 ? 58.858 88.959 90.596 1.00 64.90 169 GLY B C 1
ATOM 8854 O O . GLY B 1 212 ? 59.840 89.430 91.174 1.00 70.34 169 GLY B O 1
ATOM 8855 N N . ARG B 1 213 ? 58.925 87.839 89.878 1.00 63.14 170 ARG B N 1
ATOM 8856 C CA . ARG B 1 213 ? 60.193 87.183 89.597 1.00 63.21 170 ARG B CA 1
ATOM 8857 C C . ARG B 1 213 ? 60.218 86.734 88.143 1.00 65.60 170 ARG B C 1
ATOM 8858 O O . ARG B 1 213 ? 59.222 86.826 87.422 1.00 64.58 170 ARG B O 1
ATOM 8866 N N . PHE B 1 214 ? 61.384 86.256 87.715 1.00 69.04 171 PHE B N 1
ATOM 8867 C CA . PHE B 1 214 ? 61.558 85.718 86.376 1.00 70.57 171 PHE B CA 1
ATOM 8868 C C . PHE B 1 214 ? 60.794 84.409 86.212 1.00 75.72 171 PHE B C 1
ATOM 8869 O O . PHE B 1 214 ? 60.499 83.706 87.181 1.00 81.08 171 PHE B O 1
ATOM 8877 N N . PHE B 1 215 ? 60.478 84.080 84.961 1.00 70.45 172 PHE B N 1
ATOM 8878 C CA . PHE B 1 215 ? 60.056 82.723 84.640 1.00 69.84 172 PHE B CA 1
ATOM 8879 C C . PHE B 1 215 ? 61.214 81.858 84.182 1.00 81.61 172 PHE B C 1
ATOM 8880 O O . PHE B 1 215 ? 61.230 80.655 84.463 1.00 87.36 172 PHE B O 1
ATOM 8888 N N . THR B 1 216 ? 62.176 82.448 83.474 1.00 83.35 173 THR B N 1
ATOM 8889 C CA . THR B 1 216 ? 63.210 81.661 82.815 1.00 85.31 173 THR B CA 1
ATOM 8890 C C . THR B 1 216 ? 64.227 81.136 83.816 1.00 85.32 173 THR B C 1
ATOM 8891 O O . THR B 1 216 ? 64.367 79.923 84.004 1.00 86.92 173 THR B O 1
ATOM 8895 N N . GLY B 1 217 ? 64.947 82.037 84.467 1.00 87.70 174 GLY B N 1
ATOM 8896 C CA . GLY B 1 217 ? 66.009 81.634 85.360 1.00 91.53 174 GLY B CA 1
ATOM 8897 C C . GLY B 1 217 ? 67.296 81.448 84.589 1.00 92.60 174 GLY B C 1
ATOM 8898 O O . GLY B 1 217 ? 67.368 80.606 83.691 1.00 90.13 174 GLY B O 1
ATOM 8899 N N . GLN B 1 218 ? 68.320 82.217 84.929 1.00 98.37 175 GLN B N 1
ATOM 8900 C CA . GLN B 1 218 ? 69.596 82.145 84.244 1.00 107.81 175 GLN B CA 1
ATOM 8901 C C . GLN B 1 218 ? 70.683 81.757 85.231 1.00 112.43 175 GLN B C 1
ATOM 8902 O O . GLN B 1 218 ? 70.544 81.937 86.443 1.00 110.80 175 GLN B O 1
ATOM 8908 N N . ILE B 1 219 ? 71.773 81.218 84.698 1.00 118.71 176 ILE B N 1
ATOM 8909 C CA . ILE B 1 219 ? 72.990 81.092 85.483 1.00 119.43 176 ILE B CA 1
ATOM 8910 C C . ILE B 1 219 ? 73.948 82.162 84.987 1.00 122.74 176 ILE B C 1
ATOM 8911 O O . ILE B 1 219 ? 74.705 81.946 84.034 1.00 125.91 176 ILE B O 1
ATOM 8916 N N . THR B 1 220 ? 73.895 83.333 85.604 1.00 123.19 177 THR B N 1
ATOM 8917 C CA . THR B 1 220 ? 74.904 84.346 85.371 1.00 127.79 177 THR B CA 1
ATOM 8918 C C . THR B 1 220 ? 75.979 84.205 86.441 1.00 130.32 177 THR B C 1
ATOM 8919 O O . THR B 1 220 ? 75.911 83.336 87.313 1.00 129.34 177 THR B O 1
ATOM 8923 N N . ALA B 1 221 ? 76.985 85.069 86.388 1.00 126.54 178 ALA B N 1
ATOM 8924 C CA . ALA B 1 221 ? 77.982 85.092 87.454 1.00 124.12 178 ALA B CA 1
ATOM 8925 C C . ALA B 1 221 ? 77.593 86.084 88.544 1.00 128.56 178 ALA B C 1
ATOM 8926 O O . ALA B 1 221 ? 78.381 86.927 88.960 1.00 132.56 178 ALA B O 1
ATOM 8928 N N . ALA B 1 222 ? 76.350 85.975 89.013 1.00 124.10 179 ALA B N 1
ATOM 8929 C CA . ALA B 1 222 ? 75.849 86.801 90.098 1.00 121.67 179 ALA B CA 1
ATOM 8930 C C . ALA B 1 222 ? 74.875 86.063 91.002 1.00 124.51 179 ALA B C 1
ATOM 8931 O O . ALA B 1 222 ? 74.359 86.670 91.944 1.00 121.15 179 ALA B O 1
ATOM 8933 N N . GLY B 1 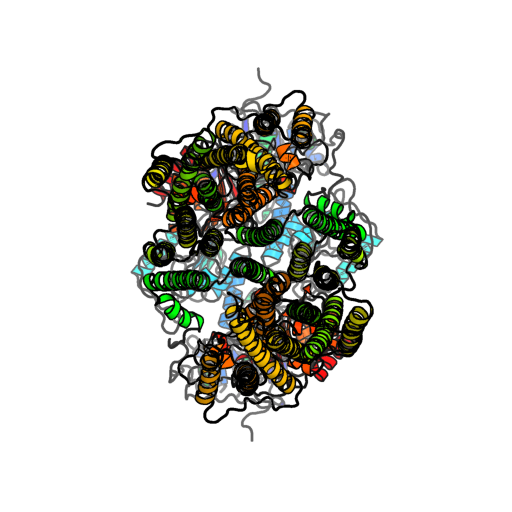223 ? 74.607 84.785 90.750 1.00 127.75 180 GLY B N 1
ATOM 8934 C CA . GLY B 1 223 ? 73.672 84.033 91.559 1.00 124.35 180 GLY B CA 1
ATOM 8935 C C . GLY B 1 223 ? 72.733 83.155 90.758 1.00 118.28 180 GLY B C 1
ATOM 8936 O O . GLY B 1 223 ? 72.212 83.568 89.718 1.00 117.91 180 GLY B O 1
ATOM 8937 N N . LYS B 1 224 ? 72.523 81.932 91.234 1.00 113.57 181 LYS B N 1
ATOM 8938 C CA . LYS B 1 224 ? 71.531 81.046 90.640 1.00 107.26 181 LYS B CA 1
ATOM 8939 C C . LYS B 1 224 ? 70.130 81.543 90.966 1.00 103.46 181 LYS B C 1
ATOM 8940 O O . LYS B 1 224 ? 69.797 81.763 92.134 1.00 105.39 181 LYS B O 1
ATOM 8946 N N . VAL B 1 225 ? 69.309 81.725 89.938 1.00 100.89 182 VAL B N 1
ATOM 8947 C CA . VAL B 1 225 ? 67.898 82.053 90.098 1.00 99.15 182 VAL B CA 1
ATOM 8948 C C . VAL B 1 225 ? 67.074 80.897 89.543 1.00 95.73 182 VAL B C 1
ATOM 8949 O O . VAL B 1 225 ? 67.328 80.448 88.424 1.00 98.10 182 VAL B O 1
ATOM 8953 N N . PRO B 1 226 ? 66.149 80.333 90.312 1.00 94.13 183 PRO B N 1
ATOM 8954 C CA . PRO B 1 226 ? 65.411 79.160 89.847 1.00 94.59 183 PRO B CA 1
ATOM 8955 C C . PRO B 1 226 ? 64.268 79.562 88.935 1.00 102.73 183 PRO B C 1
ATOM 8956 O O . PRO B 1 226 ? 63.772 80.695 89.010 1.00 111.41 183 PRO B O 1
ATOM 8960 N N . PRO B 1 227 ? 63.832 78.668 88.051 1.00 88.55 184 PRO B N 1
ATOM 8961 C CA . PRO B 1 227 ? 62.658 78.959 87.226 1.00 81.98 184 PRO B CA 1
ATOM 8962 C C . PRO B 1 227 ? 61.380 78.948 88.049 1.00 78.79 184 PRO B C 1
ATOM 8963 O O . PRO B 1 227 ? 61.299 78.346 89.121 1.00 76.50 184 PRO B O 1
ATOM 8967 N N . ALA B 1 228 ? 60.372 79.642 87.530 1.00 75.61 185 ALA B N 1
ATOM 8968 C CA . ALA B 1 228 ? 59.065 79.629 88.160 1.00 79.43 185 ALA B CA 1
ATOM 8969 C C . ALA B 1 228 ? 58.368 78.299 87.893 1.00 78.63 185 ALA B C 1
ATOM 8970 O O . ALA B 1 228 ? 58.659 77.601 86.920 1.00 86.47 185 ALA B O 1
ATOM 8972 N N . LYS B 1 229 ? 57.439 77.946 88.777 1.00 71.55 186 LYS B N 1
ATOM 8973 C CA . LYS B 1 229 ? 56.722 76.679 88.699 1.00 63.06 186 LYS B CA 1
ATOM 8974 C C . LYS B 1 229 ? 55.231 76.960 88.602 1.00 51.36 186 LYS B C 1
ATOM 8975 O O . LYS B 1 229 ? 54.655 77.583 89.499 1.00 53.74 186 LYS B O 1
ATOM 8981 N N . ILE B 1 230 ? 54.613 76.501 87.516 1.00 50.91 187 ILE B N 1
ATOM 8982 C CA . ILE B 1 230 ? 53.237 76.833 87.170 1.00 48.55 187 ILE B CA 1
ATOM 8983 C C . ILE B 1 230 ? 52.433 75.544 87.074 1.00 50.47 187 ILE B C 1
ATOM 8984 O O . ILE B 1 230 ? 52.892 74.564 86.480 1.00 64.51 187 ILE B O 1
ATOM 8989 N N . LEU B 1 231 ? 51.236 75.542 87.659 1.00 58.13 188 LEU B N 1
ATOM 8990 C CA . LEU B 1 231 ? 50.356 74.381 87.650 1.00 52.67 188 LEU B CA 1
ATOM 8991 C C . LEU B 1 231 ? 49.059 74.747 86.941 1.00 51.78 188 LEU B C 1
ATOM 8992 O O . LEU B 1 231 ? 48.475 75.798 87.218 1.00 52.47 188 LEU B O 1
ATOM 8997 N N . ILE B 1 232 ? 48.613 73.882 86.033 1.00 44.30 189 ILE B N 1
ATOM 8998 C CA . ILE B 1 232 ? 47.476 74.153 85.159 1.00 39.73 189 ILE B CA 1
ATOM 8999 C C . ILE B 1 232 ? 46.413 73.099 85.438 1.00 48.44 189 ILE B C 1
ATOM 9000 O O . ILE B 1 232 ? 46.565 71.942 85.034 1.00 55.44 189 ILE B O 1
ATOM 9005 N N . VAL B 1 233 ? 45.327 73.482 86.102 1.00 47.43 190 VAL B N 1
ATOM 9006 C CA . VAL B 1 233 ? 44.250 72.532 86.367 1.00 51.07 190 VAL B CA 1
ATOM 9007 C C . VAL B 1 233 ? 43.329 72.502 85.153 1.00 53.49 190 VAL B C 1
ATOM 9008 O O . VAL B 1 233 ? 42.592 73.456 84.896 1.00 57.93 190 VAL B O 1
ATOM 9012 N N . GLY B 1 234 ? 43.382 71.416 84.391 1.00 58.44 191 GLY B N 1
ATOM 9013 C CA . GLY B 1 234 ? 42.414 71.201 83.334 1.00 61.94 191 GLY B CA 1
ATOM 9014 C C . GLY B 1 234 ? 42.880 71.665 81.972 1.00 56.17 191 GLY B C 1
ATOM 9015 O O . GLY B 1 234 ? 42.886 72.866 81.695 1.00 55.35 191 GLY B O 1
ATOM 9016 N N . GLY B 1 235 ? 43.260 70.730 81.108 1.00 54.52 192 GLY B N 1
ATOM 9017 C CA . GLY B 1 235 ? 43.722 71.094 79.786 1.00 60.93 192 GLY B CA 1
ATOM 9018 C C . GLY B 1 235 ? 42.695 70.900 78.690 1.00 73.38 192 GLY B C 1
ATOM 9019 O O . GLY B 1 235 ? 42.518 69.788 78.190 1.00 71.22 192 GLY B O 1
ATOM 9020 N N . GLY B 1 236 ? 42.026 71.977 78.298 1.00 76.53 193 GLY B N 1
ATOM 9021 C CA . GLY B 1 236 ? 41.126 71.927 77.163 1.00 75.83 193 GLY B CA 1
ATOM 9022 C C . GLY B 1 236 ? 41.749 72.643 75.988 1.00 76.55 193 GLY B C 1
ATOM 9023 O O . GLY B 1 236 ? 42.676 72.127 75.361 1.00 83.28 193 GLY B O 1
ATOM 9024 N N . VAL B 1 237 ? 41.247 73.834 75.682 1.00 70.32 194 VAL B N 1
ATOM 9025 C CA . VAL B 1 237 ? 41.913 74.743 74.765 1.00 59.32 194 VAL B CA 1
ATOM 9026 C C . VAL B 1 237 ? 42.700 75.802 75.523 1.00 69.75 194 VAL B C 1
ATOM 9027 O O . VAL B 1 237 ? 43.860 76.070 75.202 1.00 73.65 194 VAL B O 1
ATOM 9031 N N . ALA B 1 238 ? 42.084 76.371 76.563 1.00 68.29 195 ALA B N 1
ATOM 9032 C CA . ALA B 1 238 ? 42.748 77.370 77.390 1.00 60.85 195 ALA B CA 1
ATOM 9033 C C . ALA B 1 238 ? 43.886 76.770 78.200 1.00 64.02 195 ALA B C 1
ATOM 9034 O O . ALA B 1 238 ? 44.922 77.418 78.376 1.00 72.68 195 ALA B O 1
ATOM 9036 N N . GLY B 1 239 ? 43.726 75.534 78.676 1.00 62.37 196 GLY B N 1
ATOM 9037 C CA . GLY B 1 239 ? 44.786 74.902 79.444 1.00 59.37 196 GLY B CA 1
ATOM 9038 C C . GLY B 1 239 ? 46.015 74.595 78.610 1.00 59.65 196 GLY B C 1
ATOM 9039 O O . GLY B 1 239 ? 47.144 74.829 79.047 1.00 65.55 196 GLY B O 1
ATOM 9040 N N . LEU B 1 240 ? 45.817 74.103 77.388 1.00 56.15 197 LEU B N 1
ATOM 9041 C CA . LEU B 1 240 ? 46.958 73.840 76.519 1.00 55.17 197 LEU B CA 1
ATOM 9042 C C . LEU B 1 240 ? 47.561 75.118 75.960 1.00 60.21 197 LEU B C 1
ATOM 9043 O O . LEU B 1 240 ? 48.777 75.170 75.740 1.00 68.66 197 LEU B O 1
ATOM 9048 N N . ALA B 1 241 ? 46.744 76.153 75.741 1.00 61.93 198 ALA B N 1
ATOM 9049 C CA . ALA B 1 241 ? 47.286 77.452 75.356 1.00 68.87 198 ALA B CA 1
ATOM 9050 C C . ALA B 1 241 ? 48.143 78.037 76.468 1.00 65.53 198 ALA B C 1
ATOM 9051 O O . ALA B 1 241 ? 49.216 78.597 76.210 1.00 68.24 198 ALA B O 1
ATOM 9053 N N . SER B 1 242 ? 47.706 77.871 77.718 1.00 60.26 199 SER B N 1
ATOM 9054 C CA . SER B 1 242 ? 48.486 78.351 78.847 1.00 58.55 199 SER B CA 1
ATOM 9055 C C . SER B 1 242 ? 49.756 77.535 79.032 1.00 58.35 199 SER B C 1
ATOM 9056 O O . SER B 1 242 ? 50.805 78.091 79.370 1.00 63.06 199 SER B O 1
ATOM 9059 N N . ALA B 1 243 ? 49.682 76.223 78.793 1.00 59.83 200 ALA B N 1
ATOM 9060 C CA . ALA B 1 243 ? 50.863 75.375 78.911 1.00 55.66 200 ALA B CA 1
ATOM 9061 C C . ALA B 1 243 ? 51.896 75.707 77.844 1.00 54.84 200 ALA B C 1
ATOM 9062 O O . ALA B 1 243 ? 53.093 75.764 78.139 1.00 57.85 200 ALA B O 1
ATOM 9064 N N . GLY B 1 244 ? 51.451 75.965 76.613 1.00 54.93 201 GLY B N 1
ATOM 9065 C CA . GLY B 1 244 ? 52.381 76.372 75.571 1.00 56.20 201 GLY B CA 1
ATOM 9066 C C . GLY B 1 244 ? 52.995 77.736 75.822 1.00 53.80 201 GLY B C 1
ATOM 9067 O O . GLY B 1 244 ? 54.208 77.917 75.667 1.00 55.88 201 GLY B O 1
ATOM 9068 N N . ALA B 1 245 ? 52.175 78.705 76.249 1.00 57.67 202 ALA B N 1
ATOM 9069 C CA . ALA B 1 245 ? 52.680 80.052 76.489 1.00 54.42 202 ALA B CA 1
ATOM 9070 C C . ALA B 1 245 ? 53.570 80.121 77.722 1.00 62.80 202 ALA B C 1
ATOM 9071 O O . ALA B 1 245 ? 54.444 80.991 77.798 1.00 67.21 202 ALA B O 1
ATOM 9073 N N . ALA B 1 246 ? 53.377 79.229 78.690 1.00 63.66 203 ALA B N 1
ATOM 9074 C CA . ALA B 1 246 ? 54.241 79.208 79.861 1.00 60.56 203 ALA B CA 1
ATOM 9075 C C . ALA B 1 246 ? 55.483 78.360 79.656 1.00 64.14 203 ALA B C 1
ATOM 9076 O O . ALA B 1 246 ? 56.515 78.634 80.277 1.00 66.89 203 ALA B O 1
ATOM 9078 N N . LYS B 1 247 ? 55.417 77.342 78.796 1.00 65.66 204 LYS B N 1
ATOM 9079 C CA . LYS B 1 247 ? 56.583 76.510 78.541 1.00 67.30 204 LYS B CA 1
ATOM 9080 C C . LYS B 1 247 ? 57.552 77.194 77.590 1.00 75.60 204 LYS B C 1
ATOM 9081 O O . LYS B 1 247 ? 58.770 77.105 77.776 1.00 80.62 204 LYS B O 1
ATOM 9087 N N . SER B 1 248 ? 57.036 77.889 76.571 1.00 78.75 205 SER B N 1
ATOM 9088 C CA . SER B 1 248 ? 57.923 78.595 75.653 1.00 84.20 205 SER B CA 1
ATOM 9089 C C . SER B 1 248 ? 58.579 79.806 76.298 1.00 88.06 205 SER B C 1
ATOM 9090 O O . SER B 1 248 ? 59.636 80.241 75.835 1.00 90.22 205 SER B O 1
ATOM 9093 N N . MET B 1 249 ? 57.984 80.352 77.358 1.00 82.80 206 MET B N 1
ATOM 9094 C CA . MET B 1 249 ? 58.542 81.542 77.985 1.00 76.58 206 MET B CA 1
ATOM 9095 C C . MET B 1 249 ? 59.676 81.196 78.942 1.00 77.49 206 MET B C 1
ATOM 9096 O O . MET B 1 249 ? 60.591 82.004 79.126 1.00 81.74 206 MET B O 1
ATOM 9101 N N . GLY B 1 250 ? 59.651 80.009 79.544 1.00 77.00 207 GLY B N 1
ATOM 9102 C CA . GLY B 1 250 ? 60.789 79.562 80.323 1.00 74.17 207 GLY B CA 1
ATOM 9103 C C . GLY B 1 250 ? 60.478 78.747 81.561 1.00 72.60 207 GLY B C 1
ATOM 9104 O O . GLY B 1 250 ? 61.357 78.055 82.081 1.00 74.22 207 GLY B O 1
ATOM 9105 N N . ALA B 1 251 ? 59.241 78.808 82.043 1.00 69.44 208 ALA B N 1
ATOM 9106 C CA . ALA B 1 251 ? 58.881 78.115 83.268 1.00 60.56 208 ALA B CA 1
ATOM 9107 C C . ALA B 1 251 ? 58.667 76.629 83.005 1.00 59.63 208 ALA B C 1
ATOM 9108 O O . ALA B 1 251 ? 58.704 76.160 81.865 1.00 66.43 208 ALA B O 1
ATOM 9110 N N . ILE B 1 252 ? 58.438 75.878 84.080 1.00 61.89 209 ILE B N 1
ATOM 9111 C CA . ILE B 1 252 ? 58.129 74.457 83.986 1.00 71.66 209 ILE B CA 1
ATOM 9112 C C . ILE B 1 252 ? 56.687 74.246 84.429 1.00 68.65 209 ILE B C 1
ATOM 9113 O O . ILE B 1 252 ? 56.215 74.883 85.378 1.00 72.32 209 ILE B O 1
ATOM 9118 N N . VAL B 1 253 ? 55.982 73.370 83.721 1.00 62.49 210 VAL B N 1
ATOM 9119 C CA . VAL B 1 253 ? 54.544 73.195 83.869 1.00 51.70 210 VAL B CA 1
ATOM 9120 C C . VAL B 1 253 ? 54.286 71.780 84.368 1.00 59.37 210 VAL B C 1
ATOM 9121 O O . VAL B 1 253 ? 54.937 70.831 83.919 1.00 69.19 210 VAL B O 1
ATOM 9125 N N . ARG B 1 254 ? 53.356 71.640 85.310 1.00 50.76 211 ARG B N 1
ATOM 9126 C CA . ARG B 1 254 ? 53.006 70.359 85.915 1.00 56.39 211 ARG B CA 1
ATOM 9127 C C . ARG B 1 254 ? 51.490 70.185 85.966 1.00 64.08 211 ARG B C 1
ATOM 9128 O O . ARG B 1 254 ? 50.902 69.853 86.996 1.00 75.19 211 ARG B O 1
ATOM 9136 N N . GLY B 1 255 ? 50.837 70.396 84.825 1.00 58.79 212 GLY B N 1
ATOM 9137 C CA . GLY B 1 255 ? 49.388 70.406 84.763 1.00 64.35 212 GLY B CA 1
ATOM 9138 C C . GLY B 1 255 ? 48.729 69.054 84.994 1.00 62.69 212 GLY B C 1
ATOM 9139 O O . GLY B 1 255 ? 49.373 68.013 85.111 1.00 68.02 212 GLY B O 1
ATOM 9140 N N . PHE B 1 256 ? 47.396 69.083 85.053 1.00 57.04 213 PHE B N 1
ATOM 9141 C CA . PHE B 1 256 ? 46.602 67.903 85.372 1.00 54.64 213 PHE B CA 1
ATOM 9142 C C . PHE B 1 256 ? 45.200 68.029 84.787 1.00 63.49 213 PHE B C 1
ATOM 9143 O O . PHE B 1 256 ? 44.634 69.122 84.755 1.00 68.72 213 PHE B O 1
ATOM 9151 N N . ASP B 1 257 ? 44.652 66.902 84.328 1.00 65.39 214 ASP B N 1
ATOM 9152 C CA . ASP B 1 257 ? 43.271 66.820 83.868 1.00 71.10 214 ASP B CA 1
ATOM 9153 C C . ASP B 1 257 ? 42.752 65.410 84.138 1.00 75.88 214 ASP B C 1
ATOM 9154 O O . ASP B 1 257 ? 43.524 64.456 84.253 1.00 79.46 214 ASP B O 1
ATOM 9159 N N . THR B 1 258 ? 41.422 65.293 84.235 1.00 71.06 215 THR B N 1
ATOM 9160 C CA . THR B 1 258 ? 40.792 64.016 84.556 1.00 64.99 215 THR B CA 1
ATOM 9161 C C . THR B 1 258 ? 40.656 63.108 83.343 1.00 66.96 215 THR B C 1
ATOM 9162 O O . THR B 1 258 ? 40.605 61.884 83.502 1.00 70.51 215 THR B O 1
ATOM 9166 N N . ARG B 1 259 ? 40.574 63.671 82.141 1.00 64.17 216 ARG B N 1
ATOM 9167 C CA . ARG B 1 259 ? 40.513 62.832 80.957 1.00 63.00 216 ARG B CA 1
ATOM 9168 C C . ARG B 1 259 ? 41.875 62.212 80.672 1.00 69.47 216 ARG B C 1
ATOM 9169 O O . ARG B 1 259 ? 42.920 62.720 81.081 1.00 75.39 216 ARG B O 1
ATOM 9177 N N . ALA B 1 260 ? 41.851 61.096 79.953 1.00 70.48 217 ALA B N 1
ATOM 9178 C CA . ALA B 1 260 ? 43.071 60.367 79.653 1.00 64.53 217 ALA B CA 1
ATOM 9179 C C . ALA B 1 260 ? 43.794 60.884 78.420 1.00 74.36 217 ALA B C 1
ATOM 9180 O O . ALA B 1 260 ? 44.987 60.609 78.264 1.00 88.91 217 ALA B O 1
ATOM 9182 N N . ALA B 1 261 ? 43.111 61.615 77.541 1.00 70.72 218 ALA B N 1
ATOM 9183 C CA . ALA B 1 261 ? 43.770 62.145 76.353 1.00 75.30 218 ALA B CA 1
ATOM 9184 C C . ALA B 1 261 ? 44.489 63.456 76.638 1.00 85.70 218 ALA B C 1
ATOM 9185 O O . ALA B 1 261 ? 45.529 63.740 76.024 1.00 93.50 218 ALA B O 1
ATOM 9187 N N . ALA B 1 262 ? 43.951 64.258 77.559 1.00 83.18 219 ALA B N 1
ATOM 9188 C CA . ALA B 1 262 ? 44.542 65.554 77.863 1.00 75.33 219 ALA B CA 1
ATOM 9189 C C . ALA B 1 262 ? 45.883 65.415 78.564 1.00 82.65 219 ALA B C 1
ATOM 9190 O O . ALA B 1 262 ? 46.736 66.298 78.434 1.00 91.42 219 ALA B O 1
ATOM 9192 N N . LEU B 1 263 ? 46.103 64.316 79.287 1.00 78.59 220 LEU B N 1
ATOM 9193 C CA . LEU B 1 263 ? 47.425 64.080 79.853 1.00 82.39 220 LEU B CA 1
ATOM 9194 C C . LEU B 1 263 ? 48.446 63.762 78.768 1.00 102.66 220 LEU B C 1
ATOM 9195 O O . LEU B 1 263 ? 49.607 64.176 78.872 1.00 109.44 220 LEU B O 1
ATOM 9200 N N . GLU B 1 264 ? 48.032 63.066 77.706 1.00 97.94 221 GLU B N 1
ATOM 9201 C CA . GLU B 1 264 ? 48.944 62.846 76.590 1.00 90.11 221 GLU B CA 1
ATOM 9202 C C . GLU B 1 264 ? 49.193 64.137 75.820 1.00 91.82 221 GLU B C 1
ATOM 9203 O O . GLU B 1 264 ? 50.307 64.355 75.328 1.00 101.06 221 GLU B O 1
ATOM 9209 N N . GLN B 1 265 ? 48.197 65.026 75.750 1.00 86.70 222 GLN B N 1
ATOM 9210 C CA . GLN B 1 265 ? 48.434 66.337 75.145 1.00 85.88 222 GLN B CA 1
ATOM 9211 C C . GLN B 1 265 ? 49.369 67.192 76.002 1.00 73.97 222 GLN B C 1
ATOM 9212 O O . GLN B 1 265 ? 50.185 67.954 75.465 1.00 73.77 222 GLN B O 1
ATOM 9218 N N . PHE B 1 266 ? 49.271 67.069 77.331 1.00 71.38 223 PHE B N 1
ATOM 9219 C CA . PHE B 1 266 ? 50.231 67.710 78.228 1.00 65.26 223 PHE B CA 1
ATOM 9220 C C . PHE B 1 266 ? 51.641 67.182 78.020 1.00 63.50 223 PHE B C 1
ATOM 9221 O O . PHE B 1 266 ? 52.602 67.960 77.999 1.00 70.89 223 PHE B O 1
ATOM 9229 N N . LYS B 1 267 ? 51.786 65.863 77.883 1.00 58.72 224 LYS B N 1
ATOM 9230 C CA . LYS B 1 267 ? 53.108 65.280 77.692 1.00 58.90 224 LYS B CA 1
ATOM 9231 C C . LYS B 1 267 ? 53.685 65.649 76.331 1.00 59.95 224 LYS B C 1
ATOM 9232 O O . LYS B 1 267 ? 54.901 65.829 76.201 1.00 58.18 224 LYS B O 1
ATOM 9238 N N . SER B 1 268 ? 52.828 65.794 75.320 1.00 61.97 225 SER B N 1
ATOM 9239 C CA . SER B 1 268 ? 53.285 66.259 74.017 1.00 62.19 225 SER B CA 1
ATOM 9240 C C . SER B 1 268 ? 53.699 67.726 74.051 1.00 65.12 225 SER B C 1
ATOM 9241 O O . SER B 1 268 ? 54.641 68.114 73.354 1.00 57.54 225 SER B O 1
ATOM 9244 N N . LEU B 1 269 ? 53.015 68.555 74.846 1.00 78.55 226 LEU B N 1
ATOM 9245 C CA . LEU B 1 269 ? 53.428 69.951 74.971 1.00 87.80 226 LEU B CA 1
ATOM 9246 C C . LEU B 1 269 ? 54.677 70.127 75.825 1.00 82.59 226 LEU B C 1
ATOM 9247 O O . LEU B 1 269 ? 55.335 71.167 75.723 1.00 78.37 226 LEU B O 1
ATOM 9252 N N . GLY B 1 270 ? 55.010 69.158 76.664 1.00 85.75 227 GLY B N 1
ATOM 9253 C CA . GLY B 1 270 ? 56.204 69.210 77.474 1.00 79.75 227 GLY B CA 1
ATOM 9254 C C . GLY B 1 270 ? 56.003 69.435 78.963 1.00 71.34 227 GLY B C 1
ATOM 9255 O O . GLY B 1 270 ? 56.973 69.776 79.649 1.00 72.50 227 GLY B O 1
ATOM 9256 N N . ALA B 1 271 ? 54.794 69.256 79.478 1.00 63.90 228 ALA B N 1
ATOM 9257 C CA . ALA B 1 271 ? 54.516 69.488 80.885 1.00 57.65 228 ALA B CA 1
ATOM 9258 C C . ALA B 1 271 ? 54.771 68.210 81.682 1.00 62.09 228 ALA B C 1
ATOM 9259 O O . ALA B 1 271 ? 55.347 67.242 81.181 1.00 66.26 228 ALA B O 1
ATOM 9261 N N . GLU B 1 272 ? 54.355 68.200 82.941 1.00 57.23 229 GLU B N 1
ATOM 9262 C CA . GLU B 1 272 ? 54.469 67.018 83.792 1.00 55.58 229 GLU B CA 1
ATOM 9263 C C . GLU B 1 272 ? 53.072 66.527 84.125 1.00 66.07 229 GLU B C 1
ATOM 9264 O O . GLU B 1 272 ? 52.367 67.177 84.919 1.00 72.13 229 GLU B O 1
ATOM 9270 N N . PRO B 1 273 ? 52.615 65.418 83.544 1.00 68.50 230 PRO B N 1
ATOM 9271 C CA . PRO B 1 273 ? 51.270 64.910 83.853 1.00 63.47 230 PRO B CA 1
ATOM 9272 C C . PRO B 1 273 ? 51.222 64.342 85.262 1.00 64.27 230 PRO B C 1
ATOM 9273 O O . PRO B 1 273 ? 52.002 63.456 85.611 1.00 73.18 230 PRO B O 1
ATOM 9277 N N . LEU B 1 274 ? 50.306 64.858 86.070 1.00 62.44 231 LEU B N 1
ATOM 9278 C CA . LEU B 1 274 ? 50.151 64.385 87.433 1.00 63.60 231 LEU B CA 1
ATOM 9279 C C . LEU B 1 274 ? 49.158 63.234 87.478 1.00 76.01 231 LEU B C 1
ATOM 9280 O O . LEU B 1 274 ? 48.257 63.131 86.643 1.00 79.15 231 LEU B O 1
ATOM 9285 N N . GLU B 1 275 ? 49.339 62.359 88.460 1.00 79.10 232 GLU B N 1
ATOM 9286 C CA . GLU B 1 275 ? 48.489 61.195 88.634 1.00 82.90 232 GLU B CA 1
ATOM 9287 C C . GLU B 1 275 ? 47.904 61.197 90.038 1.00 85.56 232 GLU B C 1
ATOM 9288 O O . GLU B 1 275 ? 48.512 61.712 90.980 1.00 88.98 232 GLU B O 1
ATOM 9294 N N . VAL B 1 276 ? 46.717 60.617 90.170 1.00 83.89 233 VAL B N 1
ATOM 9295 C CA . VAL B 1 276 ? 46.045 60.489 91.454 1.00 90.64 233 VAL B CA 1
ATOM 9296 C C . VAL B 1 276 ? 45.874 58.999 91.733 1.00 100.36 233 VAL B C 1
ATOM 9297 O O . VAL B 1 276 ? 45.876 58.175 90.813 1.00 97.76 233 VAL B O 1
ATOM 9301 N N . ASP B 1 277 ? 45.779 58.646 93.018 1.00 111.01 234 ASP B N 1
ATOM 9302 C CA . ASP B 1 277 ? 45.782 57.237 93.396 1.00 126.49 234 ASP B CA 1
ATOM 9303 C C . ASP B 1 277 ? 44.443 56.561 93.124 1.00 134.31 234 ASP B C 1
ATOM 9304 O O . ASP B 1 277 ? 44.415 55.422 92.645 1.00 143.90 234 ASP B O 1
ATOM 9309 N N . LEU B 1 278 ? 43.330 57.226 93.432 1.00 119.33 235 LEU B N 1
ATOM 9310 C CA . LEU B 1 278 ? 42.008 56.651 93.188 1.00 107.76 235 LEU B CA 1
ATOM 9311 C C . LEU B 1 278 ? 41.756 56.653 91.687 1.00 111.54 235 LEU B C 1
ATOM 9312 O O . LEU B 1 278 ? 41.370 57.669 91.107 1.00 111.82 235 LEU B O 1
ATOM 9317 N N . LYS B 1 279 ? 41.977 55.503 91.052 1.00 108.44 236 LYS B N 1
ATOM 9318 C CA . LYS B 1 279 ? 42.065 55.412 89.596 1.00 100.43 236 LYS B CA 1
ATOM 9319 C C . LYS B 1 279 ? 40.728 54.934 89.043 1.00 101.55 236 LYS B C 1
ATOM 9320 O O . LYS B 1 279 ? 40.514 53.749 88.789 1.00 102.48 236 LYS B O 1
ATOM 9326 N N . GLU B 1 280 ? 39.813 55.877 88.854 1.00 112.83 237 GLU B N 1
ATOM 9327 C CA . GLU B 1 280 ? 38.545 55.577 88.209 1.00 130.87 237 GLU B CA 1
ATOM 9328 C C . GLU B 1 280 ? 38.475 56.290 86.863 1.00 135.34 237 GLU B C 1
ATOM 9329 O O . GLU B 1 280 ? 39.340 57.097 86.511 1.00 135.79 237 GLU B O 1
ATOM 9335 N N . SER B 1 281 ? 37.419 55.982 86.116 1.00 129.90 238 SER B N 1
ATOM 9336 C CA . SER B 1 281 ? 37.339 56.342 84.708 1.00 119.63 238 SER B CA 1
ATOM 9337 C C . SER B 1 281 ? 37.062 57.825 84.521 1.00 113.01 238 SER B C 1
ATOM 9338 O O . SER B 1 281 ? 36.322 58.438 85.294 1.00 111.12 238 SER B O 1
ATOM 9341 N N . GLY B 1 282 ? 37.669 58.398 83.488 1.00 120.14 239 GLY B N 1
ATOM 9342 C CA . GLY B 1 282 ? 37.345 59.746 83.076 1.00 135.47 239 GLY B CA 1
ATOM 9343 C C . GLY B 1 282 ? 36.061 59.767 82.275 1.00 145.24 239 GLY B C 1
ATOM 9344 O O . GLY B 1 282 ? 36.028 59.333 81.120 1.00 142.04 239 GLY B O 1
ATOM 9345 N N . GLU B 1 283 ? 34.997 60.295 82.876 1.00 152.48 240 GLU B N 1
ATOM 9346 C CA . GLU B 1 283 ? 33.651 60.221 82.316 1.00 152.63 240 GLU B CA 1
ATOM 9347 C C . GLU B 1 283 ? 33.455 61.268 81.227 1.00 138.17 240 GLU B C 1
ATOM 9348 O O . GLU B 1 283 ? 34.431 61.824 80.714 1.00 131.22 240 GLU B O 1
ATOM 9354 N N . GLY B 1 284 ? 32.210 61.530 80.841 1.00 134.76 241 GLY B N 1
ATOM 9355 C CA . GLY B 1 284 ? 32.002 62.563 79.849 1.00 142.49 241 GLY B CA 1
ATOM 9356 C C . GLY B 1 284 ? 31.923 62.050 78.429 1.00 145.43 241 GLY B C 1
ATOM 9357 O O . GLY B 1 284 ? 32.784 62.381 77.607 1.00 148.12 241 GLY B O 1
ATOM 9358 N N . GLN B 1 285 ? 30.943 61.176 78.173 1.00 145.95 242 GLN B N 1
ATOM 9359 C CA . GLN B 1 285 ? 30.690 60.636 76.840 1.00 150.59 242 GLN B CA 1
ATOM 9360 C C . GLN B 1 285 ? 30.497 61.743 75.808 1.00 144.81 242 GLN B C 1
ATOM 9361 O O . GLN B 1 285 ? 29.917 62.794 76.094 1.00 141.80 242 GLN B O 1
ATOM 9367 N N . GLY B 1 286 ? 31.013 61.504 74.607 1.00 141.53 243 GLY B N 1
ATOM 9368 C CA . GLY B 1 286 ? 31.150 62.543 73.613 1.00 142.57 243 GLY B CA 1
ATOM 9369 C C . GLY B 1 286 ? 32.479 63.263 73.641 1.00 144.79 243 GLY B C 1
ATOM 9370 O O . GLY B 1 286 ? 32.699 64.156 72.814 1.00 137.78 243 GLY B O 1
ATOM 9371 N N . GLY B 1 287 ? 33.373 62.902 74.561 1.00 150.75 244 GLY B N 1
ATOM 9372 C CA . GLY B 1 287 ? 34.662 63.554 74.684 1.00 155.82 244 GLY B CA 1
ATOM 9373 C C . GLY B 1 287 ? 34.604 64.801 75.539 1.00 154.85 244 GLY B C 1
ATOM 9374 O O . GLY B 1 287 ? 35.012 65.883 75.105 1.00 157.58 244 GLY B O 1
ATOM 9375 N N . TYR B 1 288 ? 34.102 64.661 76.760 1.00 147.76 245 TYR B N 1
ATOM 9376 C CA . TYR B 1 288 ? 33.867 65.785 77.661 1.00 143.76 245 TYR B CA 1
ATOM 9377 C C . TYR B 1 288 ? 34.144 65.297 79.078 1.00 136.98 245 TYR B C 1
ATOM 9378 O O . TYR B 1 288 ? 34.816 64.280 79.271 1.00 145.28 245 TYR B O 1
ATOM 9387 N N . ALA B 1 289 ? 33.657 66.032 80.075 1.00 118.94 246 ALA B N 1
ATOM 9388 C CA . ALA B 1 289 ? 33.855 65.661 81.470 1.00 106.53 246 ALA B CA 1
ATOM 9389 C C . ALA B 1 289 ? 32.535 65.744 82.219 1.00 103.27 246 ALA B C 1
ATOM 9390 O O . ALA B 1 289 ? 31.804 66.728 82.084 1.00 111.27 246 ALA B O 1
ATOM 9392 N N . LYS B 1 290 ? 32.229 64.710 82.998 1.00 97.60 247 LYS B N 1
ATOM 9393 C CA . LYS B 1 290 ? 31.080 64.729 83.889 1.00 100.86 247 LYS B CA 1
ATOM 9394 C C . LYS B 1 290 ? 31.505 65.217 85.270 1.00 108.90 247 LYS B C 1
ATOM 9395 O O . LYS B 1 290 ? 32.612 65.721 85.468 1.00 111.20 247 LYS B O 1
ATOM 9401 N N . GLU B 1 291 ? 30.613 65.066 86.243 1.00 114.29 248 GLU B N 1
ATOM 9402 C CA . GLU B 1 291 ? 30.912 65.374 87.633 1.00 114.32 248 GLU B CA 1
ATOM 9403 C C . GLU B 1 291 ? 31.394 64.104 88.320 1.00 109.70 248 GLU B C 1
ATOM 9404 O O . GLU B 1 291 ? 30.653 63.119 88.404 1.00 115.17 248 GLU B O 1
ATOM 9410 N N . MET B 1 292 ? 32.630 64.128 88.806 1.00 104.25 249 MET B N 1
ATOM 9411 C CA . MET B 1 292 ? 33.255 62.952 89.384 1.00 102.08 249 MET B CA 1
ATOM 9412 C C . MET B 1 292 ? 32.698 62.670 90.778 1.00 105.61 249 MET B C 1
ATOM 9413 O O . MET B 1 292 ? 31.951 63.464 91.356 1.00 101.01 249 MET B O 1
ATOM 9418 N N . SER B 1 293 ? 33.080 61.515 91.318 1.00 103.72 250 SER B N 1
ATOM 9419 C CA . SER B 1 293 ? 32.618 61.088 92.629 1.00 101.57 250 SER B CA 1
ATOM 9420 C C . SER B 1 293 ? 33.270 61.926 93.728 1.00 105.03 250 SER B C 1
ATOM 9421 O O . SER B 1 293 ? 34.254 62.634 93.506 1.00 108.52 250 SER B O 1
ATOM 9424 N N . LYS B 1 294 ? 32.706 61.831 94.936 1.00 101.54 251 LYS B N 1
ATOM 9425 C CA . LYS B 1 294 ? 33.174 62.655 96.047 1.00 101.66 251 LYS B CA 1
ATOM 9426 C C . LYS B 1 294 ? 34.544 62.215 96.548 1.00 102.92 251 LYS B C 1
ATOM 9427 O O . LYS B 1 294 ? 35.354 63.057 96.957 1.00 97.76 251 LYS B O 1
ATOM 9433 N N . GLU B 1 295 ? 34.819 60.910 96.519 1.00 107.05 252 GLU B N 1
ATOM 9434 C CA . GLU B 1 295 ? 36.124 60.413 96.937 1.00 104.34 252 GLU B CA 1
ATOM 9435 C C . GLU B 1 295 ? 37.216 60.812 95.955 1.00 91.77 252 GLU B C 1
ATOM 9436 O O . GLU B 1 295 ? 38.342 61.111 96.372 1.00 96.92 252 GLU B O 1
ATOM 9442 N N . PHE B 1 296 ? 36.892 60.862 94.659 1.00 77.01 253 PHE B N 1
ATOM 9443 C CA . PHE B 1 296 ? 37.841 61.361 93.671 1.00 64.92 253 PHE B CA 1
ATOM 9444 C C . PHE B 1 296 ? 38.144 62.836 93.891 1.00 76.42 253 PHE B C 1
ATOM 9445 O O . PHE B 1 296 ? 39.289 63.267 93.726 1.00 76.48 253 PHE B O 1
ATOM 9453 N N . ILE B 1 297 ? 37.135 63.620 94.282 1.00 84.31 254 ILE B N 1
ATOM 9454 C CA . ILE B 1 297 ? 37.352 65.042 94.533 1.00 90.24 254 ILE B CA 1
ATOM 9455 C C . ILE B 1 297 ? 38.191 65.247 95.789 1.00 91.50 254 ILE B C 1
ATOM 9456 O O . ILE B 1 297 ? 39.113 66.070 95.801 1.00 90.57 254 ILE B O 1
ATOM 9461 N N . GLU B 1 298 ? 37.925 64.484 96.851 1.00 86.93 255 GLU B N 1
ATOM 9462 C CA . GLU B 1 298 ? 38.741 64.662 98.047 1.00 86.03 255 GLU B CA 1
ATOM 9463 C C . GLU B 1 298 ? 40.116 64.012 97.934 1.00 85.23 255 GLU B C 1
ATOM 9464 O O . GLU B 1 298 ? 40.969 64.267 98.789 1.00 84.66 255 GLU B O 1
ATOM 9470 N N . ALA B 1 299 ? 40.355 63.183 96.914 1.00 84.41 256 ALA B N 1
ATOM 9471 C CA . ALA B 1 299 ? 41.722 62.760 96.622 1.00 81.65 256 ALA B CA 1
ATOM 9472 C C . ALA B 1 299 ? 42.446 63.775 95.741 1.00 79.99 256 ALA B C 1
ATOM 9473 O O . ALA B 1 299 ? 43.646 64.025 95.924 1.00 81.46 256 ALA B O 1
ATOM 9475 N N . GLU B 1 300 ? 41.726 64.372 94.786 1.00 72.58 257 GLU B N 1
ATOM 9476 C CA . GLU B 1 300 ? 42.306 65.401 93.932 1.00 66.83 257 GLU B CA 1
ATOM 9477 C C . GLU B 1 300 ? 42.649 66.654 94.722 1.00 68.28 257 GLU B C 1
ATOM 9478 O O . GLU B 1 300 ? 43.657 67.307 94.438 1.00 66.47 257 GLU B O 1
ATOM 9484 N N . MET B 1 301 ? 41.846 66.991 95.731 1.00 71.72 258 MET B N 1
ATOM 9485 C CA . MET B 1 301 ? 42.172 68.139 96.569 1.00 75.34 258 MET B CA 1
ATOM 9486 C C . MET B 1 301 ? 43.343 67.841 97.495 1.00 73.99 258 MET B C 1
ATOM 9487 O O . MET B 1 301 ? 44.093 68.753 97.845 1.00 73.02 258 MET B O 1
ATOM 9492 N N . LYS B 1 302 ? 43.547 66.572 97.859 1.00 79.94 259 LYS B N 1
ATOM 9493 C CA . LYS B 1 302 ? 44.762 66.184 98.573 1.00 86.44 259 LYS B CA 1
ATOM 9494 C C . LYS B 1 302 ? 45.995 66.336 97.690 1.00 90.77 259 LYS B C 1
ATOM 9495 O O . LYS B 1 302 ? 47.034 66.840 98.142 1.00 92.98 259 LYS B O 1
ATOM 9501 N N . LEU B 1 303 ? 45.886 65.916 96.425 1.00 87.89 260 LEU B N 1
ATOM 9502 C CA . LEU B 1 303 ? 46.980 66.099 95.471 1.00 82.36 260 LEU B CA 1
ATOM 9503 C C . LEU B 1 303 ? 47.278 67.575 95.231 1.00 79.35 260 LEU B C 1
ATOM 9504 O O . LEU B 1 303 ? 48.444 67.987 95.200 1.00 79.25 260 LEU B O 1
ATOM 9509 N N . PHE B 1 304 ? 46.233 68.390 95.089 1.00 81.11 261 PHE B N 1
ATOM 9510 C CA . PHE B 1 304 ? 46.427 69.815 94.853 1.00 75.97 261 PHE B CA 1
ATOM 9511 C C . PHE B 1 304 ? 46.908 70.538 96.101 1.00 78.47 261 PHE B C 1
ATOM 9512 O O . PHE B 1 304 ? 47.580 71.565 95.991 1.00 86.06 261 PHE B O 1
ATOM 9520 N N . ALA B 1 305 ? 46.585 70.027 97.289 1.00 83.15 262 ALA B N 1
ATOM 9521 C CA . ALA B 1 305 ? 47.117 70.622 98.505 1.00 82.52 262 ALA B CA 1
ATOM 9522 C C . ALA B 1 305 ? 48.576 70.256 98.707 1.00 76.62 262 ALA B C 1
ATOM 9523 O O . ALA B 1 305 ? 49.331 71.038 99.294 1.00 75.18 262 ALA B O 1
ATOM 9525 N N . GLN B 1 306 ? 48.992 69.075 98.243 1.00 78.35 263 GLN B N 1
ATOM 9526 C CA . GLN B 1 306 ? 50.410 68.740 98.318 1.00 83.33 263 GLN B CA 1
ATOM 9527 C C . GLN B 1 306 ? 51.206 69.532 97.288 1.00 80.03 263 GLN B C 1
ATOM 9528 O O . GLN B 1 306 ? 52.318 69.990 97.575 1.00 74.97 263 GLN B O 1
ATOM 9534 N N . GLN B 1 307 ? 50.652 69.711 96.087 1.00 86.07 264 GLN B N 1
ATOM 9535 C CA . GLN B 1 307 ? 51.317 70.477 95.038 1.00 81.16 264 GLN B CA 1
ATOM 9536 C C . GLN B 1 307 ? 51.180 71.982 95.209 1.00 74.97 264 GLN B C 1
ATOM 9537 O O . GLN B 1 307 ? 51.884 72.731 94.528 1.00 71.87 264 GLN B O 1
ATOM 9543 N N . CYS B 1 308 ? 50.300 72.439 96.094 1.00 82.77 265 CYS B N 1
ATOM 9544 C CA . CYS B 1 308 ? 50.009 73.858 96.217 1.00 82.68 265 CYS B CA 1
ATOM 9545 C C . CYS B 1 308 ? 51.020 74.581 97.095 1.00 81.10 265 CYS B C 1
ATOM 9546 O O . CYS B 1 308 ? 51.115 75.810 97.030 1.00 83.59 265 CYS B O 1
ATOM 9549 N N . LYS B 1 309 ? 51.787 73.846 97.898 1.00 86.10 266 LYS B N 1
ATOM 9550 C CA . LYS B 1 309 ? 52.798 74.442 98.758 1.00 87.92 266 LYS B CA 1
ATOM 9551 C C . LYS B 1 309 ? 54.072 74.814 98.016 1.00 89.73 266 LYS B C 1
ATOM 9552 O O . LYS B 1 309 ? 54.901 75.539 98.576 1.00 90.82 266 LYS B O 1
ATOM 9558 N N . GLU B 1 310 ? 54.255 74.344 96.785 1.00 90.75 267 GLU B N 1
ATOM 9559 C CA . GLU B 1 310 ? 55.525 74.512 96.092 1.00 93.42 267 GLU B CA 1
ATOM 9560 C C . GLU B 1 310 ? 55.433 75.196 94.738 1.00 89.87 267 GLU B C 1
ATOM 9561 O O . GLU B 1 310 ? 56.463 75.674 94.253 1.00 91.93 267 GLU B O 1
ATOM 9567 N N . VAL B 1 311 ? 54.261 75.273 94.113 1.00 83.70 268 VAL B N 1
ATOM 9568 C CA . VAL B 1 311 ? 54.135 75.989 92.849 1.00 74.24 268 VAL B CA 1
ATOM 9569 C C . VAL B 1 311 ? 54.006 77.478 93.135 1.00 79.58 268 VAL B C 1
ATOM 9570 O O . VAL B 1 311 ? 53.752 77.882 94.275 1.00 75.79 268 VAL B O 1
ATOM 9574 N N . ASP B 1 312 ? 54.175 78.301 92.103 1.00 82.19 269 ASP B N 1
ATOM 9575 C CA . ASP B 1 312 ? 54.125 79.749 92.246 1.00 73.03 269 ASP B CA 1
ATOM 9576 C C . ASP B 1 312 ? 52.936 80.395 91.556 1.00 61.04 269 ASP B C 1
ATOM 9577 O O . ASP B 1 312 ? 52.420 81.391 92.058 1.00 63.40 269 ASP B O 1
ATOM 9582 N N . ILE B 1 313 ? 52.494 79.867 90.420 1.00 57.69 270 ILE B N 1
ATOM 9583 C CA . ILE B 1 313 ? 51.353 80.403 89.689 1.00 54.67 270 ILE B CA 1
ATOM 9584 C C . ILE B 1 313 ? 50.372 79.272 89.443 1.00 62.25 270 ILE B C 1
ATOM 9585 O O . ILE B 1 313 ? 50.754 78.213 88.936 1.00 69.99 270 ILE B O 1
ATOM 9590 N N . LEU B 1 314 ? 49.113 79.493 89.802 1.00 62.97 271 LEU B N 1
ATOM 9591 C CA . LEU B 1 314 ? 48.092 78.455 89.715 1.00 66.02 271 LEU B CA 1
ATOM 9592 C C . LEU B 1 314 ? 46.981 78.942 88.796 1.00 76.20 271 LEU B C 1
ATOM 9593 O O . LEU B 1 314 ? 46.188 79.802 89.182 1.00 77.25 271 LEU B O 1
ATOM 9598 N N . ILE B 1 315 ? 46.920 78.391 87.590 1.00 58.41 272 ILE B N 1
ATOM 9599 C CA . ILE B 1 315 ? 45.895 78.733 86.611 1.00 59.41 272 ILE B CA 1
ATOM 9600 C C . ILE B 1 315 ? 44.876 77.606 86.587 1.00 59.99 272 ILE B C 1
ATOM 9601 O O . ILE B 1 315 ? 45.206 76.474 86.216 1.00 69.88 272 ILE B O 1
ATOM 9606 N N . SER B 1 316 ? 43.642 77.894 86.983 1.00 58.40 273 SER B N 1
ATOM 9607 C CA . SER B 1 316 ? 42.614 76.862 87.059 1.00 65.34 273 SER B CA 1
ATOM 9608 C C . SER B 1 316 ? 41.618 77.032 85.921 1.00 65.87 273 SER B C 1
ATOM 9609 O O . SER B 1 316 ? 41.116 78.136 85.690 1.00 69.99 273 SER B O 1
ATOM 9612 N N . THR B 1 317 ? 41.333 75.933 85.214 1.00 66.54 274 THR B N 1
ATOM 9613 C CA . THR B 1 317 ? 40.461 75.966 84.044 1.00 69.01 274 THR B CA 1
ATOM 9614 C C . THR B 1 317 ? 39.460 74.807 84.084 1.00 77.94 274 THR B C 1
ATOM 9615 O O . THR B 1 317 ? 38.991 74.341 83.040 1.00 78.02 274 THR B O 1
ATOM 9619 N N . ALA B 1 318 ? 39.126 74.311 85.271 1.00 81.89 275 ALA B N 1
ATOM 9620 C CA . ALA B 1 318 ? 38.215 73.181 85.381 1.00 83.96 275 ALA B CA 1
ATOM 9621 C C . ALA B 1 318 ? 36.786 73.641 85.144 1.00 78.61 275 ALA B C 1
ATOM 9622 O O . ALA B 1 318 ? 36.325 74.605 85.762 1.00 81.87 275 ALA B O 1
ATOM 9624 N N . LEU B 1 319 ? 36.085 72.947 84.252 1.00 77.67 276 LEU B N 1
ATOM 9625 C CA . LEU B 1 319 ? 34.764 73.387 83.815 1.00 84.15 276 LEU B CA 1
ATOM 9626 C C . LEU B 1 319 ? 34.021 72.204 83.219 1.00 90.10 276 LEU B C 1
ATOM 9627 O O . LEU B 1 319 ? 34.509 71.584 82.271 1.00 91.62 276 LEU B O 1
ATOM 9632 N N . ILE B 1 320 ? 32.852 71.889 83.767 1.00 95.82 277 ILE B N 1
ATOM 9633 C CA . ILE B 1 320 ? 32.041 70.783 83.263 1.00 99.01 277 ILE B CA 1
ATOM 9634 C C . ILE B 1 320 ? 30.779 71.346 82.616 1.00 99.64 277 ILE B C 1
ATOM 9635 O O . ILE B 1 320 ? 30.272 72.387 83.058 1.00 100.93 277 ILE B O 1
ATOM 9640 N N . PRO B 1 321 ? 30.264 70.729 81.551 1.00 103.02 278 PRO B N 1
ATOM 9641 C CA . PRO B 1 321 ? 29.129 71.319 80.829 1.00 102.49 278 PRO B CA 1
ATOM 9642 C C . PRO B 1 321 ? 27.817 71.171 81.579 1.00 106.07 278 PRO B C 1
ATOM 9643 O O . PRO B 1 321 ? 27.546 70.145 82.208 1.00 107.06 278 PRO B O 1
ATOM 9647 N N . GLY B 1 322 ? 26.996 72.217 81.500 1.00 104.35 279 GLY B N 1
ATOM 9648 C CA . GLY B 1 322 ? 25.672 72.213 82.083 1.00 104.90 279 GLY B CA 1
ATOM 9649 C C . GLY B 1 322 ? 25.621 72.360 83.586 1.00 107.50 279 GLY B C 1
ATOM 9650 O O . GLY B 1 322 ? 24.525 72.304 84.157 1.00 110.09 279 GLY B O 1
ATOM 9651 N N . LYS B 1 323 ? 26.761 72.535 84.248 1.00 104.37 280 LYS B N 1
ATOM 9652 C CA . LYS B 1 323 ? 26.823 72.681 85.693 1.00 104.14 280 LYS B CA 1
ATOM 9653 C C . LYS B 1 323 ? 27.770 73.828 86.016 1.00 104.98 280 LYS B C 1
ATOM 9654 O O . LYS B 1 323 ? 28.293 74.499 85.121 1.00 102.86 280 LYS B O 1
ATOM 9660 N N . LYS B 1 324 ? 27.991 74.057 87.305 1.00 105.80 281 LYS B N 1
ATOM 9661 C CA . LYS B 1 324 ? 29.000 75.014 87.721 1.00 108.03 281 LYS B CA 1
ATOM 9662 C C . LYS B 1 324 ? 30.391 74.396 87.616 1.00 108.76 281 LYS B C 1
ATOM 9663 O O . LYS B 1 324 ? 30.555 73.188 87.437 1.00 113.07 281 LYS B O 1
ATOM 9669 N N . ALA B 1 325 ? 31.402 75.246 87.729 1.00 98.72 282 ALA B N 1
ATOM 9670 C CA . ALA B 1 325 ? 32.761 74.751 87.840 1.00 87.16 282 ALA B CA 1
ATOM 9671 C C . ALA B 1 325 ? 32.975 74.165 89.233 1.00 83.97 282 ALA B C 1
ATOM 9672 O O . ALA B 1 325 ? 32.472 74.713 90.218 1.00 83.29 282 ALA B O 1
ATOM 9674 N N . PRO B 1 326 ? 33.696 73.052 89.350 1.00 84.39 283 PRO B N 1
ATOM 9675 C CA . PRO B 1 326 ? 33.858 72.418 90.662 1.00 88.94 283 PRO B CA 1
ATOM 9676 C C . PRO B 1 326 ? 34.835 73.170 91.551 1.00 90.57 283 PRO B C 1
ATOM 9677 O O . PRO B 1 326 ? 35.893 73.623 91.108 1.00 96.09 283 PRO B O 1
ATOM 9681 N N . ILE B 1 327 ? 34.456 73.310 92.819 1.00 85.34 284 ILE B N 1
ATOM 9682 C CA . ILE B 1 327 ? 35.326 73.907 93.827 1.00 79.67 284 ILE B CA 1
ATOM 9683 C C . ILE B 1 327 ? 36.456 72.924 94.112 1.00 80.72 284 ILE B C 1
ATOM 9684 O O . ILE B 1 327 ? 36.226 71.848 94.669 1.00 81.63 284 ILE B O 1
ATOM 9689 N N . LEU B 1 328 ? 37.678 73.289 93.734 1.00 83.77 285 LEU B N 1
ATOM 9690 C CA . LEU B 1 328 ? 38.825 72.408 93.887 1.00 85.06 285 LEU B CA 1
ATOM 9691 C C . LEU B 1 328 ? 39.868 72.927 94.862 1.00 92.86 285 LEU B C 1
ATOM 9692 O O . LEU B 1 328 ? 40.879 72.250 95.075 1.00 96.39 285 LEU B O 1
ATOM 9697 N N . PHE B 1 329 ? 39.669 74.103 95.449 1.00 93.43 286 PHE B N 1
ATOM 9698 C CA . PHE B 1 329 ? 40.681 74.711 96.307 1.00 91.72 286 PHE B CA 1
ATOM 9699 C C . PHE B 1 329 ? 39.987 75.437 97.448 1.00 94.21 286 PHE B C 1
ATOM 9700 O O . PHE B 1 329 ? 39.133 76.293 97.205 1.00 90.81 286 PHE B O 1
ATOM 9708 N N . ASN B 1 330 ? 40.355 75.102 98.682 1.00 93.98 287 ASN B N 1
ATOM 9709 C CA . ASN B 1 330 ? 39.759 75.722 99.855 1.00 91.87 287 ASN B CA 1
ATOM 9710 C C . ASN B 1 330 ? 40.477 77.026 100.190 1.00 90.78 287 ASN B C 1
ATOM 9711 O O . ASN B 1 330 ? 41.394 77.463 99.492 1.00 95.23 287 ASN B O 1
ATOM 9716 N N . LYS B 1 331 ? 40.058 77.658 101.288 1.00 86.25 288 LYS B N 1
ATOM 9717 C CA . LYS B 1 331 ? 40.756 78.847 101.760 1.00 84.63 288 LYS B CA 1
ATOM 9718 C C . LYS B 1 331 ? 42.075 78.485 102.427 1.00 97.88 288 LYS B C 1
ATOM 9719 O O . LYS B 1 331 ? 43.102 79.119 102.160 1.00 103.06 288 LYS B O 1
ATOM 9725 N N . GLU B 1 332 ? 42.069 77.465 103.290 1.00 102.21 289 GLU B N 1
ATOM 9726 C CA . GLU B 1 332 ? 43.299 77.023 103.937 1.00 101.97 289 GLU B CA 1
ATOM 9727 C C . GLU B 1 332 ? 44.242 76.332 102.964 1.00 100.81 289 GLU B C 1
ATOM 9728 O O . GLU B 1 332 ? 45.444 76.257 103.232 1.00 99.11 289 GLU B O 1
ATOM 9734 N N . MET B 1 333 ? 43.722 75.829 101.846 1.00 105.92 290 MET B N 1
ATOM 9735 C CA . MET B 1 333 ? 44.566 75.222 100.829 1.00 103.61 290 MET B CA 1
ATOM 9736 C C . MET B 1 333 ? 45.328 76.276 100.044 1.00 91.13 290 MET B C 1
ATOM 9737 O O . MET B 1 333 ? 46.453 76.024 99.600 1.00 84.05 290 MET B O 1
ATOM 9742 N N . ILE B 1 334 ? 44.747 77.464 99.891 1.00 95.01 291 ILE B N 1
ATOM 9743 C CA . ILE B 1 334 ? 45.335 78.504 99.059 1.00 97.76 291 ILE B CA 1
ATOM 9744 C C . ILE B 1 334 ? 46.072 79.559 99.888 1.00 90.45 291 ILE B C 1
ATOM 9745 O O . ILE B 1 334 ? 46.931 80.268 99.343 1.00 89.36 291 ILE B O 1
ATOM 9750 N N . GLU B 1 335 ? 45.808 79.648 101.194 1.00 86.13 292 GLU B N 1
ATOM 9751 C CA . GLU B 1 335 ? 46.601 80.525 102.045 1.00 88.02 292 GLU B CA 1
ATOM 9752 C C . GLU B 1 335 ? 47.942 79.920 102.433 1.00 93.32 292 GLU B C 1
ATOM 9753 O O . GLU B 1 335 ? 48.748 80.606 103.069 1.00 95.87 292 GLU B O 1
ATOM 9759 N N . SER B 1 336 ? 48.198 78.664 102.075 1.00 95.85 293 SER B N 1
ATOM 9760 C CA . SER B 1 336 ? 49.454 77.998 102.382 1.00 95.01 293 SER B CA 1
ATOM 9761 C C . SER B 1 336 ? 50.495 78.167 101.284 1.00 92.25 293 SER B C 1
ATOM 9762 O O . SER B 1 336 ? 51.541 77.515 101.336 1.00 89.06 293 SER B O 1
ATOM 9765 N N . MET B 1 337 ? 50.236 79.017 100.297 1.00 90.71 294 MET B N 1
ATOM 9766 C CA . MET B 1 337 ? 51.202 79.243 99.237 1.00 91.96 294 MET B CA 1
ATOM 9767 C C . MET B 1 337 ? 52.275 80.225 99.691 1.00 99.77 294 MET B C 1
ATOM 9768 O O . MET B 1 337 ? 52.194 80.830 100.762 1.00 102.03 294 MET B O 1
ATOM 9773 N N . LYS B 1 338 ? 53.297 80.374 98.853 1.00 95.73 295 LYS B N 1
ATOM 9774 C CA . LYS B 1 338 ? 54.338 81.358 99.101 1.00 84.89 295 LYS B CA 1
ATOM 9775 C C . LYS B 1 338 ? 53.777 82.761 98.913 1.00 86.67 295 LYS B C 1
ATOM 9776 O O . LYS B 1 338 ? 52.888 82.982 98.088 1.00 88.84 295 LYS B O 1
ATOM 9782 N N . GLU B 1 339 ? 54.290 83.708 99.693 1.00 84.61 296 GLU B N 1
ATOM 9783 C CA . GLU B 1 339 ? 53.798 85.076 99.623 1.00 83.57 296 GLU B CA 1
ATOM 9784 C C . GLU B 1 339 ? 54.267 85.736 98.333 1.00 80.31 296 GLU B C 1
ATOM 9785 O O . GLU B 1 339 ? 55.452 85.689 97.992 1.00 83.16 296 GLU B O 1
ATOM 9791 N N . GLY B 1 340 ? 53.333 86.347 97.614 1.00 75.56 297 GLY B N 1
ATOM 9792 C CA . GLY B 1 340 ? 53.610 86.904 96.311 1.00 74.61 297 GLY B CA 1
ATOM 9793 C C . GLY B 1 340 ? 53.192 86.037 95.148 1.00 79.58 297 GLY B C 1
ATOM 9794 O O . GLY B 1 340 ? 53.520 86.368 94.004 1.00 81.72 297 GLY B O 1
ATOM 9795 N N . SER B 1 341 ? 52.481 84.943 95.403 1.00 75.48 298 SER B N 1
ATOM 9796 C CA . SER B 1 341 ? 52.052 84.040 94.352 1.00 72.08 298 SER B CA 1
ATOM 9797 C C . SER B 1 341 ? 50.900 84.649 93.558 1.00 69.98 298 SER B C 1
ATOM 9798 O O . SER B 1 341 ? 50.240 85.595 93.991 1.00 73.08 298 SER B O 1
ATOM 9801 N N . VAL B 1 342 ? 50.661 84.089 92.375 1.00 67.20 299 VAL B N 1
ATOM 9802 C CA . VAL B 1 342 ? 49.618 84.553 91.469 1.00 61.37 299 VAL B CA 1
ATOM 9803 C C . VAL B 1 342 ? 48.683 83.391 91.177 1.00 68.00 299 VAL B C 1
ATOM 9804 O O . VAL B 1 342 ? 49.127 82.311 90.767 1.00 76.69 299 VAL B O 1
ATOM 9808 N N . VAL B 1 343 ? 47.392 83.609 91.395 1.00 60.78 300 VAL B N 1
ATOM 9809 C CA . VAL B 1 343 ? 46.385 82.574 91.240 1.00 68.57 300 VAL B CA 1
ATOM 9810 C C . VAL B 1 343 ? 45.326 83.097 90.275 1.00 71.81 300 VAL B C 1
ATOM 9811 O O . VAL B 1 343 ? 44.595 84.040 90.597 1.00 76.80 300 VAL B O 1
ATOM 9815 N N . VAL B 1 344 ? 45.255 82.493 89.087 1.00 70.54 301 VAL B N 1
ATOM 9816 C CA . VAL B 1 344 ? 44.398 82.942 87.994 1.00 70.04 301 VAL B CA 1
ATOM 9817 C C . VAL B 1 344 ? 43.227 81.977 87.859 1.00 73.07 301 VAL B C 1
ATOM 9818 O O . VAL B 1 344 ? 43.420 80.753 87.808 1.00 83.39 301 VAL B O 1
ATOM 9822 N N . ASP B 1 345 ? 42.013 82.523 87.796 1.00 69.14 302 ASP B N 1
ATOM 9823 C CA . ASP B 1 345 ? 40.797 81.723 87.722 1.00 68.30 302 ASP B CA 1
ATOM 9824 C C . ASP B 1 345 ? 40.131 81.972 86.376 1.00 71.36 302 ASP B C 1
ATOM 9825 O O . ASP B 1 345 ? 39.592 83.057 86.136 1.00 69.46 302 ASP B O 1
ATOM 9830 N N . LEU B 1 346 ? 40.161 80.967 85.504 1.00 74.35 303 LEU B N 1
ATOM 9831 C CA . LEU B 1 346 ? 39.565 81.086 84.181 1.00 75.30 303 LEU B CA 1
ATOM 9832 C C . LEU B 1 346 ? 38.106 80.663 84.135 1.00 74.88 303 LEU B C 1
ATOM 9833 O O . LEU B 1 346 ? 37.475 80.797 83.082 1.00 74.92 303 LEU B O 1
ATOM 9838 N N . ALA B 1 347 ? 37.554 80.161 85.234 1.00 69.37 304 ALA B N 1
ATOM 9839 C CA . ALA B 1 347 ? 36.162 79.731 85.288 1.00 68.22 304 ALA B CA 1
ATOM 9840 C C . ALA B 1 347 ? 35.335 80.621 86.210 1.00 76.01 304 ALA B C 1
ATOM 9841 O O . ALA B 1 347 ? 34.410 80.158 86.877 1.00 79.93 304 ALA B O 1
ATOM 9843 N N . ALA B 1 348 ? 35.649 81.917 86.244 1.00 78.58 305 ALA B N 1
ATOM 9844 C CA . ALA B 1 348 ? 34.963 82.835 87.144 1.00 82.31 305 ALA B CA 1
ATOM 9845 C C . ALA B 1 348 ? 33.575 83.218 86.658 1.00 87.48 305 ALA B C 1
ATOM 9846 O O . ALA B 1 348 ? 32.775 83.721 87.454 1.00 88.05 305 ALA B O 1
ATOM 9848 N N . GLU B 1 349 ? 33.272 83.003 85.378 1.00 96.27 306 GLU B N 1
ATOM 9849 C CA . GLU B 1 349 ? 31.929 83.283 84.881 1.00 107.41 306 GLU B CA 1
ATOM 9850 C C . GLU B 1 349 ? 30.936 82.242 85.377 1.00 104.57 306 GLU B C 1
ATOM 9851 O O . GLU B 1 349 ? 29.888 82.583 85.936 1.00 105.54 306 GLU B O 1
ATOM 9857 N N . ALA B 1 350 ? 31.253 80.966 85.187 1.00 102.13 307 ALA B N 1
ATOM 9858 C CA . ALA B 1 350 ? 30.393 79.879 85.639 1.00 97.97 307 ALA B CA 1
ATOM 9859 C C . ALA B 1 350 ? 30.871 79.383 87.003 1.00 101.34 307 ALA B C 1
ATOM 9860 O O . ALA B 1 350 ? 31.447 78.306 87.148 1.00 102.90 307 ALA B O 1
ATOM 9862 N N . GLY B 1 351 ? 30.621 80.208 88.015 1.00 97.88 308 GLY B N 1
ATOM 9863 C CA . GLY B 1 351 ? 30.947 79.833 89.375 1.00 94.04 308 GLY B CA 1
ATOM 9864 C C . GLY B 1 351 ? 32.356 80.201 89.786 1.00 94.50 308 GLY B C 1
ATOM 9865 O O . GLY B 1 351 ? 32.624 81.338 90.181 1.00 98.75 308 GLY B O 1
ATOM 9866 N N . GLY B 1 352 ? 33.255 79.244 89.705 1.00 92.11 309 GLY B N 1
ATOM 9867 C CA . GLY B 1 352 ? 34.639 79.427 90.094 1.00 89.72 309 GLY B CA 1
ATOM 9868 C C . GLY B 1 352 ? 35.150 78.127 90.673 1.00 95.87 309 GLY B C 1
ATOM 9869 O O . GLY B 1 352 ? 34.405 77.292 91.169 1.00 102.69 309 GLY B O 1
ATOM 9870 N N . ASN B 1 353 ? 36.462 77.942 90.593 1.00 90.30 310 ASN B N 1
ATOM 9871 C CA . ASN B 1 353 ? 37.100 76.766 91.162 1.00 89.12 310 ASN B CA 1
ATOM 9872 C C . ASN B 1 353 ? 37.650 77.012 92.556 1.00 88.36 310 ASN B C 1
ATOM 9873 O O . ASN B 1 353 ? 38.270 76.114 93.131 1.00 88.98 310 ASN B O 1
ATOM 9878 N N . PHE B 1 354 ? 37.444 78.201 93.106 1.00 84.88 311 PHE B N 1
ATOM 9879 C CA . PHE B 1 354 ? 38.052 78.614 94.359 1.00 85.09 311 PHE B CA 1
ATOM 9880 C C . PHE B 1 354 ? 36.956 79.016 95.329 1.00 91.21 311 PHE B C 1
ATOM 9881 O O . PHE B 1 354 ? 35.874 79.445 94.920 1.00 94.68 311 PHE B O 1
ATOM 9889 N N . GLU B 1 355 ? 37.239 78.889 96.621 1.00 99.14 312 GLU B N 1
ATOM 9890 C CA . GLU B 1 355 ? 36.338 79.476 97.601 1.00 106.97 312 GLU B CA 1
ATOM 9891 C C . GLU B 1 355 ? 36.586 80.964 97.790 1.00 104.88 312 GLU B C 1
ATOM 9892 O O . GLU B 1 355 ? 35.799 81.624 98.475 1.00 107.42 312 GLU B O 1
ATOM 9898 N N . THR B 1 356 ? 37.649 81.506 97.191 1.00 106.14 313 THR B N 1
ATOM 9899 C CA . THR B 1 356 ? 37.995 82.924 97.299 1.00 113.91 313 THR B CA 1
ATOM 9900 C C . THR B 1 356 ? 38.242 83.506 95.899 1.00 120.05 313 THR B C 1
ATOM 9901 O O . THR B 1 356 ? 39.368 83.593 95.405 1.00 123.92 313 THR B O 1
ATOM 9905 N N . THR B 1 357 ? 37.160 83.943 95.258 1.00 115.39 314 THR B N 1
ATOM 9906 C CA . THR B 1 357 ? 37.255 84.591 93.952 1.00 110.97 314 THR B CA 1
ATOM 9907 C C . THR B 1 357 ? 36.145 85.624 93.850 1.00 115.19 314 THR B C 1
ATOM 9908 O O . THR B 1 357 ? 34.964 85.268 93.814 1.00 119.21 314 THR B O 1
ATOM 9912 N N . LYS B 1 358 ? 36.529 86.896 93.819 1.00 110.79 315 LYS B N 1
ATOM 9913 C CA . LYS B 1 358 ? 35.606 87.963 93.473 1.00 109.92 315 LYS B CA 1
ATOM 9914 C C . LYS B 1 358 ? 35.676 88.144 91.965 1.00 109.59 315 LYS B C 1
ATOM 9915 O O . LYS B 1 358 ? 36.730 88.551 91.452 1.00 111.17 315 LYS B O 1
ATOM 9921 N N . PRO B 1 359 ? 34.609 87.840 91.215 1.00 104.92 316 PRO B N 1
ATOM 9922 C CA . PRO B 1 359 ? 34.722 87.758 89.751 1.00 109.94 316 PRO B CA 1
ATOM 9923 C C . PRO B 1 359 ? 34.893 89.101 89.059 1.00 107.35 316 PRO B C 1
ATOM 9924 O O . PRO B 1 359 ? 33.926 89.672 88.547 1.00 104.15 316 PRO B O 1
ATOM 9928 N N . GLY B 1 360 ? 36.122 89.605 89.027 1.00 103.41 317 GLY B N 1
ATOM 9929 C CA . GLY B 1 360 ? 36.394 90.849 88.338 1.00 97.47 317 GLY B CA 1
ATOM 9930 C C . GLY B 1 360 ? 37.393 91.743 89.039 1.00 106.79 317 GLY B C 1
ATOM 9931 O O . GLY B 1 360 ? 37.709 92.828 88.543 1.00 104.03 317 GLY B O 1
ATOM 9932 N N . GLU B 1 361 ? 37.900 91.309 90.187 1.00 108.32 318 GLU B N 1
ATOM 9933 C CA . GLU B 1 361 ? 38.780 92.123 91.011 1.00 108.14 318 GLU B CA 1
ATOM 9934 C C . GLU B 1 361 ? 40.135 91.442 91.186 1.00 92.96 318 GLU B C 1
ATOM 9935 O O . GLU B 1 361 ? 40.321 90.268 90.858 1.00 89.72 318 GLU B O 1
ATOM 9941 N N . LEU B 1 362 ? 41.090 92.208 91.712 1.00 89.45 319 LEU B N 1
ATOM 9942 C CA . LEU B 1 362 ? 42.457 91.770 91.985 1.00 88.88 319 LEU B CA 1
ATOM 9943 C C . LEU B 1 362 ? 42.857 92.116 93.404 1.00 94.73 319 LEU B C 1
ATOM 9944 O O . LEU B 1 362 ? 43.899 92.738 93.635 1.00 105.22 319 LEU B O 1
ATOM 9949 N N . TYR B 1 363 ? 42.015 91.757 94.368 1.00 96.74 320 TYR B N 1
ATOM 9950 C CA . TYR B 1 363 ? 42.340 91.982 95.768 1.00 105.11 320 TYR B CA 1
ATOM 9951 C C . TYR B 1 363 ? 43.533 91.125 96.175 1.00 94.57 320 TYR B C 1
ATOM 9952 O O . TYR B 1 363 ? 43.729 90.023 95.659 1.00 93.59 320 TYR B O 1
ATOM 9961 N N . VAL B 1 364 ? 44.352 91.665 97.080 1.00 95.99 321 VAL B N 1
ATOM 9962 C CA . VAL B 1 364 ? 45.666 91.085 97.345 1.00 95.03 321 VAL B CA 1
ATOM 9963 C C . VAL B 1 364 ? 45.540 89.807 98.162 1.00 104.67 321 VAL B C 1
ATOM 9964 O O . VAL B 1 364 ? 46.157 88.790 97.829 1.00 108.41 321 VAL B O 1
ATOM 9968 N N . HIS B 1 365 ? 44.731 89.840 99.231 1.00 111.24 322 HIS B N 1
ATOM 9969 C CA . HIS B 1 365 ? 44.422 88.707 100.108 1.00 134.68 322 HIS B CA 1
ATOM 9970 C C . HIS B 1 365 ? 45.667 88.041 100.684 1.00 134.74 322 HIS B C 1
ATOM 9971 O O . HIS B 1 365 ? 46.010 86.926 100.279 1.00 136.67 322 HIS B O 1
ATOM 9978 N N . LYS B 1 366 ? 46.359 88.753 101.584 1.00 132.81 323 LYS B N 1
ATOM 9979 C CA . LYS B 1 366 ? 47.604 88.386 102.269 1.00 126.54 323 LYS B CA 1
ATOM 9980 C C . LYS B 1 366 ? 48.675 87.829 101.327 1.00 112.59 323 LYS B C 1
ATOM 9981 O O . LYS B 1 366 ? 49.199 86.728 101.520 1.00 111.66 323 LYS B O 1
ATOM 9987 N N . GLY B 1 367 ? 49.040 88.623 100.324 1.00 108.85 324 GLY B N 1
ATOM 9988 C CA . GLY B 1 367 ? 50.115 88.258 99.423 1.00 99.95 324 GLY B CA 1
ATOM 9989 C C . GLY B 1 367 ? 49.683 87.577 98.143 1.00 94.32 324 GLY B C 1
ATOM 9990 O O . GLY B 1 367 ? 50.036 88.029 97.050 1.00 95.18 324 GLY B O 1
ATOM 9991 N N . ILE B 1 368 ? 48.933 86.482 98.265 1.00 92.99 325 ILE B N 1
ATOM 9992 C CA . ILE B 1 368 ? 48.619 85.651 97.110 1.00 89.11 325 ILE B CA 1
ATOM 9993 C C . ILE B 1 368 ? 47.556 86.338 96.265 1.00 74.30 325 ILE B C 1
ATOM 9994 O O . ILE B 1 368 ? 46.361 86.270 96.569 1.00 79.31 325 ILE B O 1
ATOM 9999 N N . THR B 1 369 ? 47.988 86.978 95.180 1.00 67.51 326 THR B N 1
ATOM 10000 C CA . THR B 1 369 ? 47.126 87.825 94.365 1.00 61.71 326 THR B CA 1
ATOM 10001 C C . THR B 1 369 ? 46.213 86.974 93.495 1.00 73.22 326 THR B C 1
ATOM 10002 O O . THR B 1 369 ? 46.684 86.096 92.763 1.00 80.51 326 THR B O 1
ATOM 10006 N N . HIS B 1 370 ? 44.917 87.265 93.552 1.00 66.56 327 HIS B N 1
ATOM 10007 C CA . HIS B 1 370 ? 43.900 86.545 92.799 1.00 58.79 327 HIS B CA 1
ATOM 10008 C C . HIS B 1 370 ? 43.503 87.351 91.571 1.00 62.38 327 HIS B C 1
ATOM 10009 O O . HIS B 1 370 ? 43.118 88.517 91.688 1.00 75.42 327 HIS B O 1
ATOM 10016 N N . ILE B 1 371 ? 43.591 86.729 90.400 1.00 59.02 328 ILE B N 1
ATOM 10017 C CA . ILE B 1 371 ? 43.106 87.303 89.152 1.00 54.83 328 ILE B CA 1
ATOM 10018 C C . ILE B 1 371 ? 41.837 86.556 88.772 1.00 64.43 328 ILE B C 1
ATOM 10019 O O . ILE B 1 371 ? 41.847 85.326 88.635 1.00 72.87 328 ILE B O 1
ATOM 10024 N N . GLY B 1 372 ? 40.741 87.294 88.636 1.00 65.69 329 GLY B N 1
ATOM 10025 C CA . GLY B 1 372 ? 39.442 86.689 88.435 1.00 68.49 329 GLY B CA 1
ATOM 10026 C C . GLY B 1 372 ? 38.574 87.385 87.410 1.00 73.35 329 GLY B C 1
ATOM 10027 O O . GLY B 1 372 ? 37.359 87.481 87.608 1.00 75.67 329 GLY B O 1
ATOM 10028 N N . TYR B 1 373 ? 39.175 87.903 86.339 1.00 75.70 330 TYR B N 1
ATOM 10029 C CA . TYR B 1 373 ? 38.407 88.605 85.319 1.00 75.96 330 TYR B CA 1
ATOM 10030 C C . TYR B 1 373 ? 37.472 87.656 84.583 1.00 82.50 330 TYR B C 1
ATOM 10031 O O . TYR B 1 373 ? 37.815 86.502 84.312 1.00 86.19 330 TYR B O 1
ATOM 10040 N N . THR B 1 374 ? 36.284 88.155 84.254 1.00 92.88 331 THR B N 1
ATOM 10041 C CA . THR B 1 374 ? 35.275 87.359 83.575 1.00 104.90 331 THR B CA 1
ATOM 10042 C C . THR B 1 374 ? 35.166 87.668 82.089 1.00 105.94 331 THR B C 1
ATOM 10043 O O . THR B 1 374 ? 34.562 86.881 81.355 1.00 108.82 331 THR B O 1
ATOM 10047 N N . ASP B 1 375 ? 35.724 88.785 81.627 1.00 102.61 332 ASP B N 1
ATOM 10048 C CA . ASP B 1 375 ? 35.810 89.087 80.200 1.00 104.54 332 ASP B CA 1
ATOM 10049 C C . ASP B 1 375 ? 37.284 89.232 79.834 1.00 95.07 332 ASP B C 1
ATOM 10050 O O . ASP B 1 375 ? 37.825 90.331 79.700 1.00 94.38 332 ASP B O 1
ATOM 10055 N N . LEU B 1 376 ? 37.928 88.096 79.646 1.00 94.47 333 LEU B N 1
ATOM 10056 C CA . LEU B 1 376 ? 39.359 88.045 79.377 1.00 90.38 333 LEU B CA 1
ATOM 10057 C C . LEU B 1 376 ? 39.755 88.229 77.904 1.00 82.50 333 LEU B C 1
ATOM 10058 O O . LEU B 1 376 ? 40.766 88.897 77.657 1.00 83.40 333 LEU B O 1
ATOM 10063 N N . PRO B 1 377 ? 39.057 87.667 76.895 1.00 83.48 334 PRO B N 1
ATOM 10064 C CA . PRO B 1 377 ? 39.418 88.021 75.507 1.00 85.25 334 PRO B CA 1
ATOM 10065 C C . PRO B 1 377 ? 39.132 89.465 75.118 1.00 91.04 334 PRO B C 1
ATOM 10066 O O . PRO B 1 377 ? 39.605 89.902 74.064 1.00 94.04 334 PRO B O 1
ATOM 10070 N N . SER B 1 378 ? 38.373 90.217 75.918 1.00 86.37 335 SER B N 1
ATOM 10071 C CA . SER B 1 378 ? 38.120 91.618 75.602 1.00 78.54 335 SER B CA 1
ATOM 10072 C C . SER B 1 378 ? 39.347 92.499 75.806 1.00 81.95 335 SER B C 1
ATOM 10073 O O . SER B 1 378 ? 39.377 93.620 75.290 1.00 77.39 335 SER B O 1
ATOM 10076 N N . ARG B 1 379 ? 40.352 92.028 76.548 1.00 83.65 336 ARG B N 1
ATOM 10077 C CA . ARG B 1 379 ? 41.569 92.801 76.754 1.00 83.41 336 ARG B CA 1
ATOM 10078 C C . ARG B 1 379 ? 42.607 92.575 75.666 1.00 85.80 336 ARG B C 1
ATOM 10079 O O . ARG B 1 379 ? 43.653 93.231 75.684 1.00 87.75 336 ARG B O 1
ATOM 10087 N N . MET B 1 380 ? 42.344 91.670 74.732 1.00 77.61 337 MET B N 1
ATOM 10088 C CA . MET B 1 380 ? 43.139 91.479 73.525 1.00 73.78 337 MET B CA 1
ATOM 10089 C C . MET B 1 380 ? 42.237 91.580 72.311 1.00 80.01 337 MET B C 1
ATOM 10090 O O . MET B 1 380 ? 42.208 90.705 71.444 1.00 86.14 337 MET B O 1
ATOM 10095 N N . ALA B 1 381 ? 41.469 92.674 72.263 1.00 70.18 338 ALA B N 1
ATOM 10096 C CA . ALA B 1 381 ? 40.319 92.803 71.376 1.00 66.62 338 ALA B CA 1
ATOM 10097 C C . ALA B 1 381 ? 40.679 92.823 69.900 1.00 74.01 338 ALA B C 1
ATOM 10098 O O . ALA B 1 381 ? 39.817 92.514 69.073 1.00 82.36 338 ALA B O 1
ATOM 10100 N N . THR B 1 382 ? 41.918 93.169 69.546 1.00 67.66 339 THR B N 1
ATOM 10101 C CA . THR B 1 382 ? 42.318 93.093 68.146 1.00 62.97 339 THR B CA 1
ATOM 10102 C C . THR B 1 382 ? 42.400 91.646 67.680 1.00 63.12 339 THR B C 1
ATOM 10103 O O . THR B 1 382 ? 41.818 91.286 66.647 1.00 63.29 339 THR B O 1
ATOM 10107 N N . GLN B 1 383 ? 43.078 90.798 68.455 1.00 60.56 340 GLN B N 1
ATOM 10108 C CA . GLN B 1 383 ? 43.193 89.384 68.115 1.00 59.59 340 GLN B CA 1
ATOM 10109 C C . GLN B 1 383 ? 41.843 88.682 68.204 1.00 69.60 340 GLN B C 1
ATOM 10110 O O . GLN B 1 383 ? 41.517 87.838 67.358 1.00 78.50 340 GLN B O 1
ATOM 10116 N N . ALA B 1 384 ? 41.032 89.056 69.199 1.00 66.80 341 ALA B N 1
ATOM 10117 C CA . ALA B 1 384 ? 39.705 88.472 69.357 1.00 68.30 341 ALA B CA 1
ATOM 10118 C C . ALA B 1 384 ? 38.786 88.858 68.210 1.00 76.18 341 ALA B C 1
ATOM 10119 O O . ALA B 1 384 ? 38.046 88.014 67.693 1.00 81.60 341 ALA B O 1
ATOM 10121 N N . SER B 1 385 ? 38.849 90.118 67.777 1.00 68.19 342 SER B N 1
ATOM 10122 C CA . SER B 1 385 ? 38.026 90.565 66.664 1.00 54.68 342 SER B CA 1
ATOM 10123 C C . SER B 1 385 ? 38.459 89.936 65.348 1.00 58.79 342 SER B C 1
ATOM 10124 O O . SER B 1 385 ? 37.600 89.559 64.546 1.00 63.90 342 SER B O 1
ATOM 10127 N N . THR B 1 386 ? 39.771 89.774 65.124 1.00 58.76 343 THR B N 1
ATOM 10128 C CA . THR B 1 386 ? 40.231 89.122 63.897 1.00 64.29 343 THR B CA 1
ATOM 10129 C C . THR B 1 386 ? 39.842 87.648 63.855 1.00 57.18 343 THR B C 1
ATOM 10130 O O . THR B 1 386 ? 39.375 87.160 62.819 1.00 61.05 343 THR B O 1
ATOM 10134 N N . LEU B 1 387 ? 39.993 86.928 64.972 1.00 54.65 344 LEU B N 1
ATOM 10135 C CA . LEU B 1 387 ? 39.631 85.513 64.962 1.00 57.34 344 LEU B CA 1
ATOM 10136 C C . LEU B 1 387 ? 38.121 85.304 64.905 1.00 60.52 344 LEU B C 1
ATOM 10137 O O . LEU B 1 387 ? 37.652 84.373 64.237 1.00 68.09 344 LEU B O 1
ATOM 10142 N N . TYR B 1 388 ? 37.340 86.176 65.546 1.00 57.77 345 TYR B N 1
ATOM 10143 C CA . TYR B 1 388 ? 35.891 86.040 65.483 1.00 58.83 345 TYR B CA 1
ATOM 10144 C C . TYR B 1 388 ? 35.355 86.438 64.111 1.00 60.11 345 TYR B C 1
ATOM 10145 O O . TYR B 1 388 ? 34.387 85.836 63.622 1.00 59.79 345 TYR B O 1
ATOM 10154 N N . SER B 1 389 ? 36.013 87.394 63.446 1.00 59.96 346 SER B N 1
ATOM 10155 C CA . SER B 1 389 ? 35.659 87.726 62.072 1.00 57.87 346 SER B CA 1
ATOM 10156 C C . SER B 1 389 ? 36.009 86.595 61.118 1.00 66.54 346 SER B C 1
ATOM 10157 O O . SER B 1 389 ? 35.256 86.327 60.174 1.00 70.33 346 SER B O 1
ATOM 10160 N N . ASN B 1 390 ? 37.140 85.914 61.351 1.00 65.55 347 ASN B N 1
ATOM 10161 C CA . ASN B 1 390 ? 37.478 84.748 60.538 1.00 59.30 347 ASN B CA 1
ATOM 10162 C C . ASN B 1 390 ? 36.474 83.623 60.738 1.00 54.09 347 ASN B C 1
ATOM 10163 O O . ASN B 1 390 ? 36.099 82.946 59.775 1.00 56.09 347 ASN B O 1
ATOM 10168 N N . ASN B 1 391 ? 36.007 83.429 61.974 1.00 48.68 348 ASN B N 1
ATOM 10169 C CA . ASN B 1 391 ? 35.021 82.383 62.235 1.00 55.43 348 ASN B CA 1
ATOM 10170 C C . ASN B 1 391 ? 33.683 82.687 61.566 1.00 63.91 348 ASN B C 1
ATOM 10171 O O . ASN B 1 391 ? 33.074 81.794 60.967 1.00 69.72 348 ASN B O 1
ATOM 10176 N N . ILE B 1 392 ? 33.234 83.945 61.610 1.00 66.98 349 ILE B N 1
ATOM 10177 C CA . ILE B 1 392 ? 31.962 84.294 60.973 1.00 63.96 349 ILE B CA 1
ATOM 10178 C C . ILE B 1 392 ? 32.072 84.244 59.451 1.00 61.15 349 ILE B C 1
ATOM 10179 O O . ILE B 1 392 ? 31.149 83.779 58.764 1.00 61.97 349 ILE B O 1
ATOM 10184 N N . THR B 1 393 ? 33.205 84.687 58.901 1.00 58.77 350 THR B N 1
ATOM 10185 C CA . THR B 1 393 ? 33.401 84.640 57.456 1.00 51.92 350 THR B CA 1
ATOM 10186 C C . THR B 1 393 ? 33.480 83.204 56.949 1.00 58.86 350 THR B C 1
ATOM 10187 O O . THR B 1 393 ? 32.873 82.871 55.926 1.00 58.19 350 THR B O 1
ATOM 10191 N N . LYS B 1 394 ? 34.172 82.325 57.676 1.00 57.72 351 LYS B N 1
ATOM 10192 C CA . LYS B 1 394 ? 34.220 80.926 57.279 1.00 51.91 351 LYS B CA 1
ATOM 10193 C C . LYS B 1 394 ? 32.930 80.180 57.590 1.00 54.20 351 LYS B C 1
ATOM 10194 O O . LYS B 1 394 ? 32.724 79.087 57.055 1.00 57.70 351 LYS B O 1
ATOM 10200 N N . LEU B 1 395 ? 32.062 80.733 58.439 1.00 52.97 352 LEU B N 1
ATOM 10201 C CA . LEU B 1 395 ? 30.723 80.170 58.574 1.00 55.08 352 LEU B CA 1
ATOM 10202 C C . LEU B 1 395 ? 29.853 80.535 57.379 1.00 63.96 352 LEU B C 1
ATOM 10203 O O . LEU B 1 395 ? 29.204 79.668 56.782 1.00 66.57 352 LEU B O 1
ATOM 10208 N N . LEU B 1 396 ? 29.823 81.821 57.018 1.00 67.69 353 LEU B N 1
ATOM 10209 C CA . LEU B 1 396 ? 28.970 82.268 55.921 1.00 61.98 353 LEU B CA 1
ATOM 10210 C C . LEU B 1 396 ? 29.501 81.852 54.558 1.00 63.00 353 LEU B C 1
ATOM 10211 O O . LEU B 1 396 ? 28.737 81.843 53.589 1.00 66.08 353 LEU B O 1
ATOM 10216 N N . LYS B 1 397 ? 30.786 81.517 54.455 1.00 74.37 354 LYS B N 1
ATOM 10217 C CA . LYS B 1 397 ? 31.293 80.927 53.223 1.00 83.48 354 LYS B CA 1
ATOM 10218 C C . LYS B 1 397 ? 30.853 79.476 53.097 1.00 74.06 354 LYS B C 1
ATOM 10219 O O . LYS B 1 397 ? 30.699 78.965 51.982 1.00 76.53 354 LYS B O 1
ATOM 10225 N N . ALA B 1 398 ? 30.606 78.811 54.221 1.00 71.46 355 ALA B N 1
ATOM 10226 C CA . ALA B 1 398 ? 30.317 77.386 54.213 1.00 70.20 355 ALA B CA 1
ATOM 10227 C C . ALA B 1 398 ? 28.831 77.059 54.185 1.00 73.42 355 ALA B C 1
ATOM 10228 O O . ALA B 1 398 ? 28.452 76.062 53.564 1.00 74.61 355 ALA B O 1
ATOM 10230 N N . ILE B 1 399 ? 27.975 77.854 54.836 1.00 73.50 356 ILE B N 1
ATOM 10231 C CA . ILE B 1 399 ? 26.561 77.486 54.898 1.00 68.08 356 ILE B CA 1
ATOM 10232 C C . ILE B 1 399 ? 25.828 77.753 53.590 1.00 76.59 356 ILE B C 1
ATOM 10233 O O . ILE B 1 399 ? 24.727 77.227 53.394 1.00 80.19 356 ILE B O 1
ATOM 10238 N N . SER B 1 400 ? 26.402 78.544 52.692 1.00 76.97 357 SER B N 1
ATOM 10239 C CA . SER B 1 400 ? 25.870 78.713 51.341 1.00 72.19 357 SER B CA 1
ATOM 10240 C C . SER B 1 400 ? 27.039 78.758 50.371 1.00 79.80 357 SER B C 1
ATOM 10241 O O . SER B 1 400 ? 27.529 79.833 50.010 1.00 80.74 357 SER B O 1
ATOM 10244 N N . PRO B 1 401 ? 27.519 77.592 49.921 1.00 91.93 358 PRO B N 1
ATOM 10245 C CA . PRO B 1 401 ? 28.685 77.545 49.017 1.00 100.55 358 PRO B CA 1
ATOM 10246 C C . PRO B 1 401 ? 28.302 77.768 47.557 1.00 106.57 358 PRO B C 1
ATOM 10247 O O . PRO B 1 401 ? 28.617 76.971 46.671 1.00 114.46 358 PRO B O 1
ATOM 10251 N N . ASP B 1 402 ? 27.623 78.879 47.297 1.00 108.16 359 ASP B N 1
ATOM 10252 C CA . ASP B 1 402 ? 26.990 79.121 46.013 1.00 113.59 359 ASP B CA 1
ATOM 10253 C C . ASP B 1 402 ? 27.201 80.579 45.631 1.00 119.15 359 ASP B C 1
ATOM 10254 O O . ASP B 1 402 ? 27.367 81.450 46.488 1.00 128.23 359 ASP B O 1
ATOM 10259 N N . LYS B 1 403 ? 27.206 80.844 44.331 1.00 108.69 360 LYS B N 1
ATOM 10260 C CA . LYS B 1 403 ? 27.345 82.199 43.826 1.00 105.65 360 LYS B CA 1
ATOM 10261 C C . LYS B 1 403 ? 25.975 82.850 43.703 1.00 109.12 360 LYS B C 1
ATOM 10262 O O . LYS B 1 403 ? 24.994 82.186 43.364 1.00 104.50 360 LYS B O 1
ATOM 10268 N N . ASP B 1 404 ? 25.944 84.144 44.055 1.00 116.33 361 ASP B N 1
ATOM 10269 C CA . ASP B 1 404 ? 24.812 85.104 44.043 1.00 124.27 361 ASP B CA 1
ATOM 10270 C C . ASP B 1 404 ? 23.444 84.487 44.365 1.00 124.67 361 ASP B C 1
ATOM 10271 O O . ASP B 1 404 ? 22.433 84.775 43.723 1.00 124.39 361 ASP B O 1
ATOM 10276 N N . ASN B 1 405 ? 23.431 83.662 45.415 1.00 118.68 362 ASN B N 1
ATOM 10277 C CA . ASN B 1 405 ? 22.247 83.148 46.102 1.00 111.86 362 ASN B CA 1
ATOM 10278 C C . ASN B 1 405 ? 22.664 82.831 47.531 1.00 114.86 362 ASN B C 1
ATOM 10279 O O . ASN B 1 405 ? 23.845 82.623 47.818 1.00 116.61 362 ASN B O 1
ATOM 10284 N N . PHE B 1 406 ? 21.678 82.766 48.425 1.00 109.82 363 PHE B N 1
ATOM 10285 C CA . PHE B 1 406 ? 21.959 82.606 49.850 1.00 103.46 363 PHE B CA 1
ATOM 10286 C C . PHE B 1 406 ? 20.857 81.807 50.531 1.00 104.38 363 PHE B C 1
ATOM 10287 O O . PHE B 1 406 ? 19.823 82.369 50.901 1.00 110.84 363 PHE B O 1
ATOM 10295 N N . TYR B 1 407 ? 21.057 80.497 50.710 1.00 91.26 364 TYR B N 1
ATOM 10296 C CA . TYR B 1 407 ? 19.928 79.614 50.997 1.00 96.26 364 TYR B CA 1
ATOM 10297 C C . TYR B 1 407 ? 19.990 78.926 52.357 1.00 96.71 364 TYR B C 1
ATOM 10298 O O . TYR B 1 407 ? 19.076 79.128 53.162 1.00 101.60 364 TYR B O 1
ATOM 10307 N N . PHE B 1 408 ? 21.038 78.136 52.643 1.00 95.36 365 PHE B N 1
ATOM 10308 C CA . PHE B 1 408 ? 21.246 77.317 53.852 1.00 108.06 365 PHE B CA 1
ATOM 10309 C C . PHE B 1 408 ? 19.995 76.544 54.309 1.00 113.49 365 PHE B C 1
ATOM 10310 O O . PHE B 1 408 ? 19.284 76.962 55.223 1.00 114.72 365 PHE B O 1
ATOM 10318 N N . GLU B 1 409 ? 19.643 75.481 53.580 1.00 113.13 366 GLU B N 1
ATOM 10319 C CA . GLU B 1 409 ? 18.494 74.650 53.944 1.00 111.98 366 GLU B CA 1
ATOM 10320 C C . GLU B 1 409 ? 18.640 74.051 55.341 1.00 104.95 366 GLU B C 1
ATOM 10321 O O . GLU B 1 409 ? 19.665 73.449 55.671 1.00 103.48 366 GLU B O 1
ATOM 10327 N N . VAL B 1 410 ? 17.607 74.229 56.159 1.00 100.76 367 VAL B N 1
ATOM 10328 C CA . VAL B 1 410 ? 17.571 73.717 57.525 1.00 101.96 367 VAL B CA 1
ATOM 10329 C C . VAL B 1 410 ? 16.665 72.492 57.514 1.00 103.51 367 VAL B C 1
ATOM 10330 O O . VAL B 1 410 ? 15.440 72.612 57.440 1.00 112.35 367 VAL B O 1
ATOM 10334 N N . LYS B 1 411 ? 17.263 71.308 57.587 1.00 98.72 368 LYS B N 1
ATOM 10335 C CA . LYS B 1 411 ? 16.517 70.062 57.636 1.00 99.04 368 LYS B CA 1
ATOM 10336 C C . LYS B 1 411 ? 17.061 69.195 58.761 1.00 115.53 368 LYS B C 1
ATOM 10337 O O . LYS B 1 411 ? 18.168 69.410 59.258 1.00 121.28 368 LYS B O 1
ATOM 10343 N N . ASP B 1 412 ? 16.266 68.203 59.157 1.00 124.72 369 ASP B N 1
ATOM 10344 C CA . ASP B 1 412 ? 16.585 67.401 60.332 1.00 127.42 369 ASP B CA 1
ATOM 10345 C C . ASP B 1 412 ? 16.658 65.904 60.038 1.00 123.28 369 ASP B C 1
ATOM 10346 O O . ASP B 1 412 ? 16.108 65.092 60.788 1.00 110.50 369 ASP B O 1
ATOM 10351 N N . ASP B 1 413 ? 17.341 65.529 58.954 1.00 131.92 370 ASP B N 1
ATOM 10352 C CA . ASP B 1 413 ? 17.590 64.124 58.656 1.00 134.72 370 ASP B CA 1
ATOM 10353 C C . ASP B 1 413 ? 18.806 63.565 59.385 1.00 136.67 370 ASP B C 1
ATOM 10354 O O . ASP B 1 413 ? 18.898 62.341 59.542 1.00 139.87 370 ASP B O 1
ATOM 10359 N N . PHE B 1 414 ? 19.738 64.433 59.796 1.00 131.60 371 PHE B N 1
ATOM 10360 C CA . PHE B 1 414 ? 20.727 64.161 60.845 1.00 132.72 371 PHE B CA 1
ATOM 10361 C C . PHE B 1 414 ? 21.707 63.042 60.495 1.00 123.09 371 PHE B C 1
ATOM 10362 O O . PHE B 1 414 ? 21.819 62.032 61.191 1.00 121.08 371 PHE B O 1
ATOM 10370 N N . ASP B 1 415 ? 22.442 63.254 59.416 1.00 111.47 372 ASP B N 1
ATOM 10371 C CA . ASP B 1 415 ? 23.645 62.474 59.184 1.00 103.48 372 ASP B CA 1
ATOM 10372 C C . ASP B 1 415 ? 24.775 63.111 59.978 1.00 87.40 372 ASP B C 1
ATOM 10373 O O . ASP B 1 415 ? 25.125 64.270 59.736 1.00 93.00 372 ASP B O 1
ATOM 10378 N N . PHE B 1 416 ? 25.319 62.375 60.945 1.00 81.01 373 PHE B N 1
ATOM 10379 C CA . PHE B 1 416 ? 26.411 62.894 61.760 1.00 82.39 373 PHE B CA 1
ATOM 10380 C C . PHE B 1 416 ? 27.671 63.057 60.924 1.00 83.77 373 PHE B C 1
ATOM 10381 O O . PHE B 1 416 ? 27.975 62.230 60.060 1.00 72.97 373 PHE B O 1
ATOM 10389 N N . GLY B 1 417 ? 28.406 64.135 61.189 1.00 86.51 374 GLY B N 1
ATOM 10390 C CA . GLY B 1 417 ? 29.601 64.463 60.455 1.00 98.14 374 GLY B CA 1
ATOM 10391 C C . GLY B 1 417 ? 29.363 65.317 59.227 1.00 94.30 374 GLY B C 1
ATOM 10392 O O . GLY B 1 417 ? 30.249 66.083 58.836 1.00 92.20 374 GLY B O 1
ATOM 10393 N N . THR B 1 418 ? 28.185 65.215 58.617 1.00 92.19 375 THR B N 1
ATOM 10394 C CA . THR B 1 418 ? 27.843 66.025 57.456 1.00 89.53 375 THR B CA 1
ATOM 10395 C C . THR B 1 418 ? 27.482 67.432 57.919 1.00 89.03 375 THR B C 1
ATOM 10396 O O . THR B 1 418 ? 27.571 67.768 59.102 1.00 92.22 375 THR B O 1
ATOM 10400 N N . MET B 1 419 ? 27.038 68.273 56.993 1.00 92.26 376 MET B N 1
ATOM 10401 C CA . MET B 1 419 ? 26.856 69.672 57.335 1.00 88.80 376 MET B CA 1
ATOM 10402 C C . MET B 1 419 ? 25.436 69.998 57.784 1.00 84.96 376 MET B C 1
ATOM 10403 O O . MET B 1 419 ? 25.242 70.999 58.479 1.00 98.17 376 MET B O 1
ATOM 10408 N N . GLY B 1 420 ? 24.448 69.158 57.453 1.00 81.11 377 GLY B N 1
ATOM 10409 C CA . GLY B 1 420 ? 23.098 69.368 57.961 1.00 79.14 377 GLY B CA 1
ATOM 10410 C C . GLY B 1 420 ? 23.013 69.288 59.473 1.00 87.33 377 GLY B C 1
ATOM 10411 O O . GLY B 1 420 ? 22.190 69.976 60.090 1.00 92.13 377 GLY B O 1
ATOM 10412 N N . HIS B 1 421 ? 23.880 68.470 60.080 1.00 82.73 378 HIS B N 1
ATOM 10413 C CA . HIS B 1 421 ? 24.121 68.493 61.518 1.00 76.64 378 HIS B CA 1
ATOM 10414 C C . HIS B 1 421 ? 24.513 69.887 61.997 1.00 77.22 378 HIS B C 1
ATOM 10415 O O . HIS B 1 421 ? 23.947 70.402 62.967 1.00 85.23 378 HIS B O 1
ATOM 10422 N N . VAL B 1 422 ? 25.465 70.520 61.302 1.00 73.65 379 VAL B N 1
ATOM 10423 C CA . VAL B 1 422 ? 25.952 71.845 61.684 1.00 75.00 379 VAL B CA 1
ATOM 10424 C C . VAL B 1 422 ? 24.857 72.891 61.511 1.00 76.16 379 VAL B C 1
ATOM 10425 O O . VAL B 1 422 ? 24.689 73.778 62.357 1.00 76.35 379 VAL B O 1
ATOM 10429 N N . ILE B 1 423 ? 24.071 72.776 60.436 1.00 75.90 380 ILE B N 1
ATOM 10430 C CA . ILE B 1 423 ? 23.036 73.762 60.139 1.00 72.04 380 ILE B CA 1
ATOM 10431 C C . ILE B 1 423 ? 21.914 73.691 61.167 1.00 79.25 380 ILE B C 1
ATOM 10432 O O . ILE B 1 423 ? 21.459 74.719 61.681 1.00 83.36 380 ILE B O 1
ATOM 10437 N N . ARG B 1 424 ? 21.457 72.482 61.493 1.00 78.69 381 ARG B N 1
ATOM 10438 C CA . ARG B 1 424 ? 20.367 72.372 62.452 1.00 75.88 381 ARG B CA 1
ATOM 10439 C C . ARG B 1 424 ? 20.836 72.623 63.882 1.00 73.16 381 ARG B C 1
ATOM 10440 O O . ARG B 1 424 ? 20.082 73.187 64.681 1.00 84.78 381 ARG B O 1
ATOM 10448 N N . GLY B 1 425 ? 22.080 72.269 64.217 1.00 62.59 382 GLY B N 1
ATOM 10449 C CA . GLY B 1 425 ? 22.578 72.565 65.548 1.00 61.28 382 GLY B CA 1
ATOM 10450 C C . GLY B 1 425 ? 22.878 74.033 65.765 1.00 65.28 382 GLY B C 1
ATOM 10451 O O . GLY B 1 425 ? 22.764 74.530 66.887 1.00 62.17 382 GLY B O 1
ATOM 10452 N N . THR B 1 426 ? 23.246 74.750 64.703 1.00 69.55 383 THR B N 1
ATOM 10453 C CA . THR B 1 426 ? 23.564 76.168 64.831 1.00 64.15 383 THR B CA 1
ATOM 10454 C C . THR B 1 426 ? 22.304 77.014 64.962 1.00 72.09 383 THR B C 1
ATOM 10455 O O . THR B 1 426 ? 22.219 77.881 65.838 1.00 76.86 383 THR B O 1
ATOM 10459 N N . VAL B 1 427 ? 21.316 76.771 64.103 1.00 76.37 384 VAL B N 1
ATOM 10460 C CA . VAL B 1 427 ? 20.110 77.591 64.067 1.00 74.48 384 VAL B CA 1
ATOM 10461 C C . VAL B 1 427 ? 19.244 77.271 65.278 1.00 69.70 384 VAL B C 1
ATOM 10462 O O . VAL B 1 427 ? 18.804 76.131 65.464 1.00 63.27 384 VAL B O 1
ATOM 10466 N N . VAL B 1 428 ? 19.000 78.282 66.113 1.00 70.41 385 VAL B N 1
ATOM 10467 C CA . VAL B 1 428 ? 18.158 78.126 67.294 1.00 74.05 385 VAL B CA 1
ATOM 10468 C C . VAL B 1 428 ? 16.782 78.745 67.118 1.00 76.33 385 VAL B C 1
ATOM 10469 O O . VAL B 1 428 ? 15.927 78.586 68.003 1.00 82.02 385 VAL B O 1
ATOM 10473 N N . MET B 1 429 ? 16.541 79.449 66.017 1.00 72.33 386 MET B N 1
ATOM 10474 C CA . MET B 1 429 ? 15.252 80.067 65.752 1.00 71.04 386 MET B CA 1
ATOM 10475 C C . MET B 1 429 ? 15.104 80.225 64.251 1.00 76.80 386 MET B C 1
ATOM 10476 O O . MET B 1 429 ? 16.022 80.718 63.591 1.00 75.53 386 MET B O 1
ATOM 10481 N N . LYS B 1 430 ? 13.961 79.810 63.717 1.00 87.68 387 LYS B N 1
ATOM 10482 C CA . LYS B 1 430 ? 13.677 79.966 62.294 1.00 96.12 387 LYS B CA 1
ATOM 10483 C C . LYS B 1 430 ? 12.252 80.477 62.153 1.00 108.92 387 LYS B C 1
ATOM 10484 O O . LYS B 1 430 ? 11.304 79.749 62.466 1.00 113.97 387 LYS B O 1
ATOM 10490 N N . ASP B 1 431 ? 12.121 81.724 61.678 1.00 107.47 388 ASP B N 1
ATOM 10491 C CA . ASP B 1 431 ? 10.843 82.425 61.500 1.00 110.57 388 ASP B CA 1
ATOM 10492 C C . ASP B 1 431 ? 10.036 82.481 62.795 1.00 118.11 388 ASP B C 1
ATOM 10493 O O . ASP B 1 431 ? 8.826 82.250 62.803 1.00 122.76 388 ASP B O 1
ATOM 10498 N N . GLY B 1 432 ? 10.708 82.781 63.899 1.00 115.26 389 GLY B N 1
ATOM 10499 C CA . GLY B 1 432 ? 10.065 82.928 65.194 1.00 115.11 389 GLY B CA 1
ATOM 10500 C C . GLY B 1 432 ? 9.815 81.644 65.961 1.00 119.05 389 GLY B C 1
ATOM 10501 O O . GLY B 1 432 ? 9.866 81.638 67.192 1.00 125.82 389 GLY B O 1
ATOM 10502 N N . GLN B 1 433 ? 9.545 80.551 65.255 1.00 113.39 390 GLN B N 1
ATOM 10503 C CA . GLN B 1 433 ? 9.254 79.273 65.893 1.00 117.10 390 GLN B CA 1
ATOM 10504 C C . GLN B 1 433 ? 10.566 78.662 66.370 1.00 110.12 390 GLN B C 1
ATOM 10505 O O . GLN B 1 433 ? 11.416 78.290 65.555 1.00 111.69 390 GLN B O 1
ATOM 10511 N N . VAL B 1 434 ? 10.736 78.566 67.692 1.00 102.04 391 VAL B N 1
ATOM 10512 C CA . VAL B 1 434 ? 12.019 78.173 68.264 1.00 90.78 391 VAL B CA 1
ATOM 10513 C C . VAL B 1 434 ? 12.249 76.677 68.084 1.00 89.66 391 VAL B C 1
ATOM 10514 O O . VAL B 1 434 ? 11.335 75.855 68.241 1.00 95.28 391 VAL B O 1
ATOM 10518 N N . ILE B 1 435 ? 13.471 76.320 67.694 1.00 86.80 392 ILE B N 1
ATOM 10519 C CA . ILE B 1 435 ? 13.834 74.936 67.401 1.00 96.05 392 ILE B CA 1
ATOM 10520 C C . ILE B 1 435 ? 15.100 74.541 68.151 1.00 107.80 392 ILE B C 1
ATOM 10521 O O . ILE B 1 435 ? 15.888 73.727 67.656 1.00 109.20 392 ILE B O 1
ATOM 10526 N N . PHE B 1 436 ? 15.302 75.115 69.343 1.00 110.39 393 PHE B N 1
ATOM 10527 C CA . PHE B 1 436 ? 16.587 74.987 70.035 1.00 123.93 393 PHE B CA 1
ATOM 10528 C C . PHE B 1 436 ? 16.975 73.570 70.467 1.00 129.10 393 PHE B C 1
ATOM 10529 O O . PHE B 1 436 ? 18.150 73.210 70.271 1.00 130.56 393 PHE B O 1
ATOM 10537 N N . PRO B 1 437 ? 16.090 72.713 71.070 1.00 119.67 394 PRO B N 1
ATOM 10538 C CA . PRO B 1 437 ? 16.563 71.353 71.373 1.00 116.44 394 PRO B CA 1
ATOM 10539 C C . PRO B 1 437 ? 16.741 70.523 70.113 1.00 123.45 394 PRO B C 1
ATOM 10540 O O . PRO B 1 437 ? 15.766 70.064 69.512 1.00 133.91 394 PRO B O 1
ATOM 10544 N N . ALA B 1 438 ? 17.988 70.332 69.710 1.00 113.59 395 ALA B N 1
ATOM 10545 C CA . ALA B 1 438 ? 18.277 69.626 68.470 1.00 107.90 395 ALA B CA 1
ATOM 10546 C C . ALA B 1 438 ? 18.229 68.123 68.709 1.00 112.54 395 ALA B C 1
ATOM 10547 O O . ALA B 1 438 ? 18.889 67.630 69.629 1.00 113.78 395 ALA B O 1
ATOM 10549 N N . PRO B 1 439 ? 17.458 67.374 67.925 1.00 112.56 396 PRO B N 1
ATOM 10550 C CA . PRO B 1 439 ? 17.398 65.920 68.112 1.00 116.81 396 PRO B CA 1
ATOM 10551 C C . PRO B 1 439 ? 18.696 65.252 67.681 1.00 111.32 396 PRO B C 1
ATOM 10552 O O . PRO B 1 439 ? 19.535 65.834 66.991 1.00 117.15 396 PRO B O 1
ATOM 10556 N N . THR B 1 440 ? 18.849 63.997 68.110 1.00 109.06 397 THR B N 1
ATOM 10557 C CA . THR B 1 440 ? 20.108 63.277 68.015 1.00 115.63 397 THR B CA 1
ATOM 10558 C C . THR B 1 440 ? 20.455 62.924 66.568 1.00 116.15 397 THR B C 1
ATOM 10559 O O . THR B 1 440 ? 19.566 62.739 65.731 1.00 110.97 397 THR B O 1
ATOM 10563 N N . PRO B 1 441 ? 21.745 62.896 66.236 1.00 118.54 398 PRO B N 1
ATOM 10564 C CA . PRO B 1 441 ? 22.157 62.388 64.925 1.00 124.81 398 PRO B CA 1
ATOM 10565 C C . PRO B 1 441 ? 21.926 60.889 64.820 1.00 124.21 398 PRO B C 1
ATOM 10566 O O . PRO B 1 441 ? 22.044 60.153 65.803 1.00 124.50 398 PRO B O 1
ATOM 10570 N N . LYS B 1 442 ? 21.590 60.448 63.605 1.00 118.16 399 LYS B N 1
ATOM 10571 C CA . LYS B 1 442 ? 21.185 59.068 63.348 1.00 127.48 399 LYS B CA 1
ATOM 10572 C C . LYS B 1 442 ? 22.284 58.043 63.616 1.00 131.98 399 LYS B C 1
ATOM 10573 O O . LYS B 1 442 ? 22.163 57.231 64.538 1.00 131.03 399 LYS B O 1
ATOM 10579 N N . ASN B 1 443 ? 23.358 58.072 62.837 1.00 125.69 400 ASN B N 1
ATOM 10580 C CA . ASN B 1 443 ? 24.496 57.199 63.075 1.00 122.39 400 ASN B CA 1
ATOM 10581 C C . ASN B 1 443 ? 25.562 57.929 63.882 1.00 126.12 400 ASN B C 1
ATOM 10582 O O . ASN B 1 443 ? 25.541 59.151 64.015 1.00 128.14 400 ASN B O 1
ATOM 10587 N N . ILE B 1 444 ? 26.495 57.162 64.439 1.00 129.72 401 ILE B N 1
ATOM 10588 C CA . ILE B 1 444 ? 27.632 57.755 65.142 1.00 137.39 401 ILE B CA 1
ATOM 10589 C C . ILE B 1 444 ? 28.932 57.267 64.510 1.00 142.79 401 ILE B C 1
ATOM 10590 O O . ILE B 1 444 ? 29.425 56.181 64.851 1.00 140.99 401 ILE B O 1
ATOM 10595 N N . PRO B 1 445 ? 29.480 57.993 63.541 1.00 153.87 402 PRO B N 1
ATOM 10596 C CA . PRO B 1 445 ? 30.906 57.848 63.220 1.00 168.39 402 PRO B CA 1
ATOM 10597 C C . PRO B 1 445 ? 31.768 58.720 64.121 1.00 176.91 402 PRO B C 1
ATOM 10598 O O . PRO B 1 445 ? 31.268 59.250 65.120 1.00 173.45 402 PRO B O 1
ATOM 10602 N N . GLN B 1 446 ? 33.068 58.814 63.809 1.00 187.82 403 GLN B N 1
ATOM 10603 C CA . GLN B 1 446 ? 34.112 59.673 64.372 1.00 197.21 403 GLN B CA 1
ATOM 10604 C C . GLN B 1 446 ? 34.570 59.177 65.758 1.00 199.18 403 GLN B C 1
ATOM 10605 O O . GLN B 1 446 ? 35.610 59.625 66.243 1.00 194.90 403 GLN B O 1
ATOM 10611 N N . GLY B 1 447 ? 33.894 58.203 66.360 1.00 201.64 404 GLY B N 1
ATOM 10612 C CA . GLY B 1 447 ? 34.312 57.674 67.643 1.00 201.54 404 GLY B CA 1
ATOM 10613 C C . GLY B 1 447 ? 34.240 56.163 67.714 1.00 203.09 404 GLY B C 1
ATOM 10614 O O . GLY B 1 447 ? 34.031 55.592 68.789 1.00 199.81 404 GLY B O 1
ATOM 10615 N N . ALA B 1 448 ? 34.408 55.504 66.570 1.00 204.28 405 ALA B N 1
ATOM 10616 C CA . ALA B 1 448 ? 34.359 54.049 66.493 1.00 205.63 405 ALA B CA 1
ATOM 10617 C C . ALA B 1 448 ? 35.731 53.509 66.116 1.00 209.74 405 ALA B C 1
ATOM 10618 O O . ALA B 1 448 ? 36.178 53.720 64.977 1.00 206.93 405 ALA B O 1
ATOM 10620 N N . PRO B 1 449 ? 36.440 52.828 67.024 1.00 211.38 406 PRO B N 1
ATOM 10621 C CA . PRO B 1 449 ? 37.763 52.290 66.673 1.00 213.75 406 PRO B CA 1
ATOM 10622 C C . PRO B 1 449 ? 37.687 51.098 65.730 1.00 224.44 406 PRO B C 1
ATOM 10623 O O . PRO B 1 449 ? 37.366 49.980 66.146 1.00 212.77 406 PRO B O 1
ATOM 10627 N N . VAL B 1 450 ? 37.986 51.336 64.455 1.00 261.93 407 VAL B N 1
ATOM 10628 C CA . VAL B 1 450 ? 38.013 50.295 63.433 1.00 230.87 407 VAL B CA 1
ATOM 10629 C C . VAL B 1 450 ? 39.294 50.513 62.626 1.00 226.43 407 VAL B C 1
ATOM 10630 O O . VAL B 1 450 ? 39.483 49.943 61.543 1.00 222.75 407 VAL B O 1
ATOM 10634 N N . LYS B 1 451 ? 40.205 51.308 63.194 1.00 212.16 408 LYS B N 1
ATOM 10635 C CA . LYS B 1 451 ? 41.330 51.887 62.464 1.00 200.12 408 LYS B CA 1
ATOM 10636 C C . LYS B 1 451 ? 42.333 50.826 62.020 1.00 190.51 408 LYS B C 1
ATOM 10637 O O . LYS B 1 451 ? 42.834 50.046 62.836 1.00 191.50 408 LYS B O 1
ATOM 10643 N N . GLN B 1 452 ? 42.618 50.808 60.719 1.00 178.50 409 GLN B N 1
ATOM 10644 C CA . GLN B 1 452 ? 43.609 49.906 60.151 1.00 163.81 409 GLN B CA 1
ATOM 10645 C C . GLN B 1 452 ? 45.009 50.301 60.603 1.00 155.17 409 GLN B C 1
ATOM 10646 O O . GLN B 1 452 ? 45.332 51.487 60.706 1.00 160.03 409 GLN B O 1
ATOM 10652 N N . LYS B 1 453 ? 45.836 49.299 60.894 1.00 143.65 410 LYS B N 1
ATOM 10653 C CA . LYS B 1 453 ? 47.231 49.548 61.215 1.00 127.01 410 LYS B CA 1
ATOM 10654 C C . LYS B 1 453 ? 47.992 50.002 59.973 1.00 119.33 410 LYS B C 1
ATOM 10655 O O . LYS B 1 453 ? 47.586 49.753 58.836 1.00 121.72 410 LYS B O 1
ATOM 10661 N N . THR B 1 454 ? 49.111 50.681 60.201 1.00 113.28 411 THR B N 1
ATOM 10662 C CA . THR B 1 454 ? 49.986 51.023 59.096 1.00 106.91 411 THR B CA 1
ATOM 10663 C C . THR B 1 454 ? 50.827 49.810 58.705 1.00 111.14 411 THR B C 1
ATOM 10664 O O . THR B 1 454 ? 50.805 48.768 59.364 1.00 118.17 411 THR B O 1
ATOM 10668 N N . VAL B 1 455 ? 51.574 49.953 57.608 1.00 107.36 412 VAL B N 1
ATOM 10669 C CA . VAL B 1 455 ? 52.203 48.799 56.970 1.00 103.25 412 VAL B CA 1
ATOM 10670 C C . VAL B 1 455 ? 53.386 48.286 57.789 1.00 101.31 412 VAL B C 1
ATOM 10671 O O . VAL B 1 455 ? 53.636 47.073 57.842 1.00 105.70 412 VAL B O 1
ATOM 10675 N N . ALA B 1 456 ? 54.100 49.180 58.477 1.00 97.25 413 ALA B N 1
ATOM 10676 C CA . ALA B 1 456 ? 55.153 48.743 59.390 1.00 97.98 413 ALA B CA 1
ATOM 10677 C C . ALA B 1 456 ? 54.584 47.991 60.588 1.00 109.92 413 ALA B C 1
ATOM 10678 O O . ALA B 1 456 ? 55.229 47.072 61.108 1.00 107.96 413 ALA B O 1
ATOM 10680 N N . GLU B 1 457 ? 53.369 48.340 61.017 1.00 116.02 414 GLU B N 1
ATOM 10681 C CA . GLU B 1 457 ? 52.732 47.599 62.096 1.00 108.26 414 GLU B CA 1
ATOM 10682 C C . GLU B 1 457 ? 52.309 46.203 61.666 1.00 96.92 414 GLU B C 1
ATOM 10683 O O . GLU B 1 457 ? 52.266 45.300 62.503 1.00 106.35 414 GLU B O 1
ATOM 10689 N N . LEU B 1 458 ? 52.000 45.997 60.387 1.00 85.87 415 LEU B N 1
ATOM 10690 C CA . LEU B 1 458 ? 51.795 44.640 59.898 1.00 85.89 415 LEU B CA 1
ATOM 10691 C C . LEU B 1 458 ? 53.106 43.912 59.640 1.00 96.79 415 LEU B C 1
ATOM 10692 O O . LEU B 1 458 ? 53.129 42.678 59.665 1.00 97.15 415 LEU B O 1
ATOM 10697 N N . GLU B 1 459 ? 54.193 44.644 59.391 1.00 108.81 416 GLU B N 1
ATOM 10698 C CA . GLU B 1 459 ? 55.498 44.003 59.251 1.00 118.39 416 GLU B CA 1
ATOM 10699 C C . GLU B 1 459 ? 56.048 43.571 60.607 1.00 132.60 416 GLU B C 1
ATOM 10700 O O . GLU B 1 459 ? 56.879 42.655 60.680 1.00 134.86 416 GLU B O 1
ATOM 10706 N N . ALA B 1 460 ? 55.592 44.220 61.683 1.00 134.34 417 ALA B N 1
ATOM 10707 C CA . ALA B 1 460 ? 56.049 43.879 63.028 1.00 126.39 417 ALA B CA 1
ATOM 10708 C C . ALA B 1 460 ? 55.648 42.466 63.446 1.00 125.88 417 ALA B C 1
ATOM 10709 O O . ALA B 1 460 ? 56.440 41.774 64.096 1.00 128.36 417 ALA B O 1
ATOM 10711 N N . GLU B 1 461 ? 54.446 42.008 63.082 1.00 125.94 418 GLU B N 1
ATOM 10712 C CA . GLU B 1 461 ? 54.074 40.645 63.447 1.00 128.52 418 GLU B CA 1
ATOM 10713 C C . GLU B 1 461 ? 54.781 39.594 62.608 1.00 129.27 418 GLU B C 1
ATOM 10714 O O . GLU B 1 461 ? 54.838 38.435 63.027 1.00 132.34 418 GLU B O 1
ATOM 10720 N N . LYS B 1 462 ? 55.313 39.957 61.444 1.00 120.98 419 LYS B N 1
ATOM 10721 C CA . LYS B 1 462 ? 56.199 39.055 60.728 1.00 121.50 419 LYS B CA 1
ATOM 10722 C C . LYS B 1 462 ? 57.601 39.052 61.315 1.00 133.83 419 LYS B C 1
ATOM 10723 O O . LYS B 1 462 ? 58.229 37.990 61.390 1.00 137.65 419 LYS B O 1
ATOM 10729 N N . ALA B 1 463 ? 58.088 40.202 61.768 1.00 136.93 420 ALA B N 1
ATOM 10730 C CA . ALA B 1 463 ? 59.400 40.285 62.394 1.00 134.29 420 ALA B CA 1
ATOM 10731 C C . ALA B 1 463 ? 59.422 39.720 63.808 1.00 134.26 420 ALA B C 1
ATOM 10732 O O . ALA B 1 463 ? 60.506 39.461 64.338 1.00 134.65 420 ALA B O 1
ATOM 10734 N N . ALA B 1 464 ? 58.261 39.526 64.432 1.00 133.21 421 ALA B N 1
ATOM 10735 C CA . ALA B 1 464 ? 58.195 39.009 65.791 1.00 124.44 421 ALA B CA 1
ATOM 10736 C C . ALA B 1 464 ? 57.691 37.575 65.880 1.00 118.26 421 ALA B C 1
ATOM 10737 O O . ALA B 1 464 ? 57.636 37.026 66.985 1.00 121.40 421 ALA B O 1
ATOM 10739 N N . THR B 1 465 ? 57.324 36.948 64.763 1.00 114.25 422 THR B N 1
ATOM 10740 C CA . THR B 1 465 ? 56.889 35.557 64.772 1.00 120.01 422 THR B CA 1
ATOM 10741 C C . THR B 1 465 ? 58.018 34.596 64.437 1.00 123.40 422 THR B C 1
ATOM 10742 O O . THR B 1 465 ? 57.817 33.378 64.480 1.00 124.82 422 THR B O 1
ATOM 10746 N N . ILE B 1 466 ? 59.195 35.110 64.103 1.00 118.92 423 ILE B N 1
ATOM 10747 C CA . ILE B 1 466 ? 60.361 34.282 63.816 1.00 114.75 423 ILE B CA 1
ATOM 10748 C C . ILE B 1 466 ? 61.031 34.041 65.162 1.00 115.06 423 ILE B C 1
ATOM 10749 O O . ILE B 1 466 ? 61.500 34.970 65.822 1.00 120.68 423 ILE B O 1
ATOM 10754 N N . THR B 1 467 ? 61.048 32.779 65.579 1.00 110.93 424 THR B N 1
ATOM 10755 C CA . THR B 1 467 ? 61.599 32.402 66.870 1.00 101.73 424 THR B CA 1
ATOM 10756 C C . THR B 1 467 ? 63.111 32.628 66.884 1.00 97.58 424 THR B C 1
ATOM 10757 O O . THR B 1 467 ? 63.742 32.606 65.818 1.00 106.58 424 THR B O 1
ATOM 10761 N N . PRO B 1 468 ? 63.724 32.876 68.057 1.00 85.50 425 PRO B N 1
ATOM 10762 C CA . PRO B 1 468 ? 65.184 33.040 68.113 1.00 73.58 425 PRO B CA 1
ATOM 10763 C C . PRO B 1 468 ? 65.974 31.791 67.750 1.00 71.07 425 PRO B C 1
ATOM 10764 O O . PRO B 1 468 ? 67.167 31.883 67.451 1.00 79.06 425 PRO B O 1
ATOM 10768 N N . PHE B 1 469 ? 65.331 30.623 67.775 1.00 64.72 426 PHE B N 1
ATOM 10769 C CA . PHE B 1 469 ? 66.002 29.403 67.348 1.00 51.78 426 PHE B CA 1
ATOM 10770 C C . PHE B 1 469 ? 66.174 29.359 65.835 1.00 57.89 426 PHE B C 1
ATOM 10771 O O . PHE B 1 469 ? 67.228 28.943 65.344 1.00 59.82 426 PHE B O 1
ATOM 10779 N N . ARG B 1 470 ? 65.164 29.797 65.079 1.00 58.21 427 ARG B N 1
ATOM 10780 C CA . ARG B 1 470 ? 65.208 29.622 63.631 1.00 63.08 427 ARG B CA 1
ATOM 10781 C C . ARG B 1 470 ? 66.129 30.618 62.943 1.00 67.61 427 ARG B C 1
ATOM 10782 O O . ARG B 1 470 ? 66.673 30.300 61.881 1.00 71.50 427 ARG B O 1
ATOM 10790 N N . LYS B 1 471 ? 66.334 31.800 63.535 1.00 69.22 428 LYS B N 1
ATOM 10791 C CA . LYS B 1 471 ? 67.322 32.743 63.013 1.00 64.04 428 LYS B CA 1
ATOM 10792 C C . LYS B 1 471 ? 68.725 32.156 63.078 1.00 59.30 428 LYS B C 1
ATOM 10793 O O . LYS B 1 471 ? 69.469 32.168 62.087 1.00 68.16 428 LYS B O 1
ATOM 10799 N N . THR B 1 472 ? 69.093 31.619 64.242 1.00 43.20 429 THR B N 1
ATOM 10800 C CA . THR B 1 472 ? 70.394 30.987 64.410 1.00 39.45 429 THR B CA 1
ATOM 10801 C C . THR B 1 472 ? 70.510 29.723 63.567 1.00 44.27 429 THR B C 1
ATOM 10802 O O . THR B 1 472 ? 71.583 29.449 63.011 1.00 47.05 429 THR B O 1
ATOM 10806 N N . MET B 1 473 ? 69.408 28.981 63.411 1.00 50.68 430 MET B N 1
ATOM 10807 C CA . MET B 1 473 ? 69.423 27.772 62.593 1.00 51.85 430 MET B CA 1
ATOM 10808 C C . MET B 1 473 ? 69.666 28.091 61.123 1.00 59.39 430 MET B C 1
ATOM 10809 O O . MET B 1 473 ? 70.498 27.444 60.476 1.00 62.12 430 MET B O 1
ATOM 10814 N N . THR B 1 474 ? 68.994 29.112 60.583 1.00 60.05 431 THR B N 1
ATOM 10815 C CA . THR B 1 474 ? 69.217 29.436 59.180 1.00 61.89 431 THR B CA 1
ATOM 10816 C C . THR B 1 474 ? 70.551 30.141 58.961 1.00 61.15 431 THR B C 1
ATOM 10817 O O . THR B 1 474 ? 71.147 29.990 57.888 1.00 70.21 431 THR B O 1
ATOM 10821 N N . SER B 1 475 ? 71.080 30.840 59.972 1.00 47.76 432 SER B N 1
ATOM 10822 C CA . SER B 1 475 ? 72.407 31.431 59.835 1.00 49.92 432 SER B CA 1
ATOM 10823 C C . SER B 1 475 ? 73.486 30.354 59.797 1.00 42.80 432 SER B C 1
ATOM 10824 O O . SER B 1 475 ? 74.366 30.369 58.922 1.00 43.12 432 SER B O 1
ATOM 10827 N N . ALA B 1 476 ? 73.411 29.386 60.719 1.00 41.55 433 ALA B N 1
ATOM 10828 C CA . ALA B 1 476 ? 74.343 28.263 60.702 1.00 42.82 433 ALA B CA 1
ATOM 10829 C C . ALA B 1 476 ? 74.178 27.411 59.452 1.00 43.44 433 ALA B C 1
ATOM 10830 O O . ALA B 1 476 ? 75.159 26.844 58.962 1.00 44.11 433 ALA B O 1
ATOM 10832 N N . SER B 1 477 ? 72.964 27.352 58.891 1.00 39.00 434 SER B N 1
ATOM 10833 C CA . SER B 1 477 ? 72.755 26.628 57.641 1.00 33.95 434 SER B CA 1
ATOM 10834 C C . SER B 1 477 ? 73.426 27.327 56.463 1.00 30.19 434 SER B C 1
ATOM 10835 O O . SER B 1 477 ? 74.018 26.665 55.600 1.00 24.09 434 SER B O 1
ATOM 10838 N N . VAL B 1 478 ? 73.346 28.661 56.415 1.00 37.50 435 VAL B N 1
ATOM 10839 C CA . VAL B 1 478 ? 74.022 29.421 55.362 1.00 52.22 435 VAL B CA 1
ATOM 10840 C C . VAL B 1 478 ? 75.533 29.243 55.450 1.00 50.98 435 VAL B C 1
ATOM 10841 O O . VAL B 1 478 ? 76.206 28.998 54.435 1.00 46.48 435 VAL B O 1
ATOM 10845 N N . TYR B 1 479 ? 76.084 29.300 56.667 1.00 48.53 436 TYR B N 1
ATOM 10846 C CA . TYR B 1 479 ? 77.532 29.145 56.795 1.00 43.00 436 TYR B CA 1
ATOM 10847 C C . TYR B 1 479 ? 77.997 27.717 56.524 1.00 40.30 436 TYR B C 1
ATOM 10848 O O . TYR B 1 479 ? 79.067 27.531 55.932 1.00 44.25 436 TYR B O 1
ATOM 10857 N N . THR B 1 480 ? 77.210 26.697 56.889 1.00 39.53 437 THR B N 1
ATOM 10858 C CA . THR B 1 480 ? 77.648 25.340 56.576 1.00 41.38 437 THR B CA 1
ATOM 10859 C C . THR B 1 480 ? 77.509 25.036 55.088 1.00 44.11 437 THR B C 1
ATOM 10860 O O . THR B 1 480 ? 78.324 24.282 54.542 1.00 47.24 437 THR B O 1
ATOM 10864 N N . ALA B 1 481 ? 76.552 25.674 54.398 1.00 48.83 438 ALA B N 1
ATOM 10865 C CA . ALA B 1 481 ? 76.468 25.522 52.950 1.00 55.61 438 ALA B CA 1
ATOM 10866 C C . ALA B 1 481 ? 77.638 26.203 52.253 1.00 47.90 438 ALA B C 1
ATOM 10867 O O . ALA B 1 481 ? 78.189 25.662 51.287 1.00 51.86 438 ALA B O 1
ATOM 10869 N N . GLY B 1 482 ? 78.048 27.375 52.747 1.00 40.23 439 GLY B N 1
ATOM 10870 C CA . GLY B 1 482 ? 79.214 28.039 52.182 1.00 40.18 439 GLY B CA 1
ATOM 10871 C C . GLY B 1 482 ? 80.506 27.268 52.394 1.00 41.88 439 GLY B C 1
ATOM 10872 O O . GLY B 1 482 ? 81.336 27.167 51.484 1.00 44.87 439 GLY B O 1
ATOM 10873 N N . LEU B 1 483 ? 80.677 26.681 53.582 1.00 37.03 440 LEU B N 1
ATOM 10874 C CA . LEU B 1 483 ? 81.895 25.923 53.853 1.00 42.54 440 LEU B CA 1
ATOM 10875 C C . LEU B 1 483 ? 81.932 24.613 53.073 1.00 52.43 440 LEU B C 1
ATOM 10876 O O . LEU B 1 483 ? 82.997 24.209 52.585 1.00 55.33 440 LEU B O 1
ATOM 10881 N N . THR B 1 484 ? 80.785 23.943 52.905 1.00 53.90 441 THR B N 1
ATOM 10882 C CA . THR B 1 484 ? 80.819 22.738 52.084 1.00 52.96 441 THR B CA 1
ATOM 10883 C C . THR B 1 484 ? 80.926 23.060 50.597 1.00 37.57 441 THR B C 1
ATOM 10884 O O . THR B 1 484 ? 81.450 22.238 49.841 1.00 32.77 441 THR B O 1
ATOM 10888 N N . GLY B 1 485 ? 80.518 24.257 50.165 1.00 36.76 442 GLY B N 1
ATOM 10889 C CA . GLY B 1 485 ? 80.799 24.657 48.797 1.00 38.51 442 GLY B CA 1
ATOM 10890 C C . GLY B 1 485 ? 82.270 24.949 48.575 1.00 40.63 442 GLY B C 1
ATOM 10891 O O . GLY B 1 485 ? 82.813 24.672 47.502 1.00 36.62 442 GLY B O 1
ATOM 10892 N N . ILE B 1 486 ? 82.932 25.511 49.591 1.00 46.09 443 ILE B N 1
ATOM 10893 C CA . ILE B 1 486 ? 84.382 25.694 49.539 1.00 43.11 443 ILE B CA 1
ATOM 10894 C C . ILE B 1 486 ? 85.098 24.346 49.465 1.00 37.11 443 ILE B C 1
ATOM 10895 O O . ILE B 1 486 ? 86.034 24.171 48.674 1.00 34.72 443 ILE B O 1
ATOM 10900 N N . LEU B 1 487 ? 84.632 23.358 50.236 1.00 39.73 444 LEU B N 1
ATOM 10901 C CA . LEU B 1 487 ? 85.201 22.010 50.137 1.00 39.95 444 LEU B CA 1
ATOM 10902 C C . LEU B 1 487 ? 84.941 21.377 48.770 1.00 38.34 444 LEU B C 1
ATOM 10903 O O . LEU B 1 487 ? 85.797 20.658 48.236 1.00 30.74 444 LEU B O 1
ATOM 10908 N N . GLY B 1 488 ? 83.766 21.635 48.192 1.00 38.90 445 GLY B N 1
ATOM 10909 C CA . GLY B 1 488 ? 83.465 21.112 46.869 1.00 39.80 445 GLY B CA 1
ATOM 10910 C C . GLY B 1 488 ? 84.320 21.723 45.775 1.00 43.30 445 GLY B C 1
ATOM 10911 O O . GLY B 1 488 ? 84.719 21.033 44.834 1.00 48.02 445 GLY B O 1
ATOM 10912 N N . LEU B 1 489 ? 84.616 23.021 45.881 1.00 47.06 446 LEU B N 1
ATOM 10913 C CA . LEU B 1 489 ? 85.591 23.621 44.970 1.00 48.45 446 LEU B CA 1
ATOM 10914 C C . LEU B 1 489 ? 86.996 23.109 45.238 1.00 46.82 446 LEU B C 1
ATOM 10915 O O . LEU B 1 489 ? 87.840 23.122 44.337 1.00 44.08 446 LEU B O 1
ATOM 10920 N N . GLY B 1 490 ? 87.269 22.669 46.466 1.00 40.17 447 GLY B N 1
ATOM 10921 C CA . GLY B 1 490 ? 88.578 22.114 46.761 1.00 35.64 447 GLY B CA 1
ATOM 10922 C C . GLY B 1 490 ? 88.799 20.745 46.151 1.00 32.71 447 GLY B C 1
ATOM 10923 O O . GLY B 1 490 ? 89.901 20.437 45.692 1.00 31.73 447 GLY B O 1
ATOM 10924 N N . ILE B 1 491 ? 87.762 19.902 46.149 1.00 44.13 448 ILE B N 1
ATOM 10925 C CA . ILE B 1 491 ? 87.895 18.543 45.624 1.00 48.70 448 ILE B CA 1
ATOM 10926 C C . ILE B 1 491 ? 88.087 18.560 44.112 1.00 44.31 448 ILE B C 1
ATOM 10927 O O . ILE B 1 491 ? 88.938 17.844 43.572 1.00 45.75 448 ILE B O 1
ATOM 10932 N N . ALA B 1 492 ? 87.349 19.416 43.413 1.00 39.91 449 ALA B N 1
ATOM 10933 C CA . ALA B 1 492 ? 87.362 19.480 41.958 1.00 42.55 449 ALA B CA 1
ATOM 10934 C C . ALA B 1 492 ? 88.573 20.203 41.375 1.00 46.36 449 ALA B C 1
ATOM 10935 O O . ALA B 1 492 ? 88.597 20.423 40.164 1.00 51.27 449 ALA B O 1
ATOM 10937 N N . ALA B 1 493 ? 89.566 20.572 42.173 1.00 52.56 450 ALA B N 1
ATOM 10938 C CA . ALA B 1 493 ? 90.698 21.336 41.661 1.00 54.28 450 ALA B CA 1
ATOM 10939 C C . ALA B 1 493 ? 91.673 20.421 40.931 1.00 58.57 450 ALA B C 1
ATOM 10940 O O . ALA B 1 493 ? 92.163 19.456 41.527 1.00 59.49 450 ALA B O 1
ATOM 10942 N N . PRO B 1 494 ? 91.986 20.683 39.662 1.00 56.58 451 PRO B N 1
ATOM 10943 C CA . PRO B 1 494 ? 92.961 19.842 38.959 1.00 59.42 451 PRO B CA 1
ATOM 10944 C C . PRO B 1 494 ? 94.406 20.182 39.287 1.00 65.57 451 PRO B C 1
ATOM 10945 O O . PRO B 1 494 ? 95.273 19.305 39.227 1.00 69.90 451 PRO B O 1
ATOM 10949 N N . ASN B 1 495 ? 94.685 21.435 39.632 1.00 68.13 452 ASN B N 1
ATOM 10950 C CA . ASN B 1 495 ? 96.062 21.877 39.813 1.00 62.48 452 ASN B CA 1
ATOM 10951 C C . ASN B 1 495 ? 96.106 23.014 40.831 1.00 56.62 452 ASN B C 1
ATOM 10952 O O . ASN B 1 495 ? 95.101 23.346 41.465 1.00 55.23 452 ASN B O 1
ATOM 10957 N N . LEU B 1 496 ? 97.293 23.602 40.991 1.00 57.45 453 LEU B N 1
ATOM 10958 C CA . LEU B 1 496 ? 97.517 24.644 41.988 1.00 56.80 453 LEU B CA 1
ATOM 10959 C C . LEU B 1 496 ? 97.080 26.018 41.497 1.00 61.65 453 LEU B C 1
ATOM 10960 O O . LEU B 1 496 ? 96.684 26.868 42.310 1.00 64.73 453 LEU B O 1
ATOM 10965 N N . ALA B 1 497 ? 97.144 26.247 40.181 1.00 48.06 454 ALA B N 1
ATOM 10966 C CA . ALA B 1 497 ? 96.748 27.530 39.612 1.00 37.66 454 ALA B CA 1
ATOM 10967 C C . ALA B 1 497 ? 95.264 27.795 39.810 1.00 38.48 454 ALA B C 1
ATOM 10968 O O . ALA B 1 497 ? 94.865 28.946 40.020 1.00 36.25 454 ALA B O 1
ATOM 10970 N N . PHE B 1 498 ? 94.444 26.740 39.801 1.00 32.76 455 PHE B N 1
ATOM 10971 C CA . PHE B 1 498 ? 93.024 26.900 40.092 1.00 30.55 455 PHE B CA 1
ATOM 10972 C C . PHE B 1 498 ? 92.794 27.317 41.539 1.00 39.61 455 PHE B C 1
ATOM 10973 O O . PHE B 1 498 ? 91.936 28.161 41.810 1.00 45.81 455 PHE B O 1
ATOM 10981 N N . SER B 1 499 ? 93.578 26.778 42.476 1.00 36.46 456 SER B N 1
ATOM 10982 C CA . SER B 1 499 ? 93.413 27.150 43.879 1.00 36.70 456 SER B CA 1
ATOM 10983 C C . SER B 1 499 ? 93.866 28.583 44.137 1.00 38.52 456 SER B C 1
ATOM 10984 O O . SER B 1 499 ? 93.199 29.330 44.869 1.00 40.63 456 SER B O 1
ATOM 10987 N N . GLN B 1 500 ? 94.988 28.984 43.530 1.00 34.51 457 GLN B N 1
ATOM 10988 C CA . GLN B 1 500 ? 95.446 30.368 43.639 1.00 33.91 457 GLN B CA 1
ATOM 10989 C C . GLN B 1 500 ? 94.448 31.334 43.014 1.00 36.58 457 GLN B C 1
ATOM 10990 O O . GLN B 1 500 ? 94.219 32.435 43.539 1.00 39.49 457 GLN B O 1
ATOM 10996 N N . MET B 1 501 ? 93.815 30.928 41.913 1.00 31.24 458 MET B N 1
ATOM 10997 C CA . MET B 1 501 ? 92.892 31.831 41.251 1.00 24.06 458 MET B CA 1
ATOM 10998 C C . MET B 1 501 ? 91.565 31.926 41.994 1.00 26.19 458 MET B C 1
ATOM 10999 O O . MET B 1 501 ? 90.954 32.997 42.012 1.00 28.54 458 MET B O 1
ATOM 11004 N N . VAL B 1 502 ? 91.131 30.849 42.654 1.00 24.88 459 VAL B N 1
ATOM 11005 C CA . VAL B 1 502 ? 89.963 30.937 43.530 1.00 20.21 459 VAL B CA 1
ATOM 11006 C C . VAL B 1 502 ? 90.260 31.818 44.746 1.00 23.54 459 VAL B C 1
ATOM 11007 O O . VAL B 1 502 ? 89.389 32.578 45.197 1.00 23.56 459 VAL B O 1
ATOM 11011 N N . THR B 1 503 ? 91.499 31.786 45.252 1.00 25.39 460 THR B N 1
ATOM 11012 C CA . THR B 1 503 ? 91.877 32.650 46.371 1.00 23.68 460 THR B CA 1
ATOM 11013 C C . THR B 1 503 ? 91.835 34.130 45.986 1.00 28.56 460 THR B C 1
ATOM 11014 O O . THR B 1 503 ? 91.219 34.950 46.689 1.00 30.37 460 THR B O 1
ATOM 11018 N N . THR B 1 504 ? 92.476 34.492 44.866 1.00 26.06 461 THR B N 1
ATOM 11019 C CA . THR B 1 504 ? 92.420 35.885 44.428 1.00 25.63 461 THR B CA 1
ATOM 11020 C C . THR B 1 504 ? 91.025 36.291 43.963 1.00 25.44 461 THR B C 1
ATOM 11021 O O . THR B 1 504 ? 90.670 37.466 44.095 1.00 28.61 461 THR B O 1
ATOM 11025 N N . PHE B 1 505 ? 90.195 35.339 43.526 1.00 26.38 462 PHE B N 1
ATOM 11026 C CA . PHE B 1 505 ? 88.810 35.638 43.183 1.00 22.43 462 PHE B CA 1
ATOM 11027 C C . PHE B 1 505 ? 87.990 35.996 44.415 1.00 26.12 462 PHE B C 1
ATOM 11028 O O . PHE B 1 505 ? 87.228 36.967 44.397 1.00 30.26 462 PHE B O 1
ATOM 11036 N N . GLY B 1 506 ? 88.129 35.219 45.492 1.00 24.96 463 GLY B N 1
ATOM 11037 C CA . GLY B 1 506 ? 87.385 35.516 46.708 1.00 42.40 463 GLY B CA 1
ATOM 11038 C C . GLY B 1 506 ? 87.815 36.818 47.355 1.00 24.66 463 GLY B C 1
ATOM 11039 O O . GLY B 1 506 ? 86.973 37.610 47.808 1.00 33.54 463 GLY B O 1
ATOM 11040 N N . LEU B 1 507 ? 89.125 37.085 47.362 1.00 25.38 464 LEU B N 1
ATOM 11041 C CA . LEU B 1 507 ? 89.602 38.340 47.933 1.00 23.20 464 LEU B CA 1
ATOM 11042 C C . LEU B 1 507 ? 89.184 39.542 47.091 1.00 24.66 464 LEU B C 1
ATOM 11043 O O . LEU B 1 507 ? 88.757 40.566 47.642 1.00 13.98 464 LEU B O 1
ATOM 11048 N N . ALA B 1 508 ? 89.251 39.429 45.758 1.00 20.64 465 ALA B N 1
ATOM 11049 C CA . ALA B 1 508 ? 88.806 40.526 44.906 1.00 18.51 465 ALA B CA 1
ATOM 11050 C C . ALA B 1 508 ? 87.297 40.721 44.968 1.00 20.23 465 ALA B C 1
ATOM 11051 O O . ALA B 1 508 ? 86.819 41.849 44.815 1.00 18.61 465 ALA B O 1
ATOM 11053 N N . GLY B 1 509 ? 86.541 39.656 45.246 1.00 18.38 466 GLY B N 1
ATOM 11054 C CA . GLY B 1 509 ? 85.112 39.810 45.457 1.00 19.68 466 GLY B CA 1
ATOM 11055 C C . GLY B 1 509 ? 84.778 40.580 46.719 1.00 29.84 466 GLY B C 1
ATOM 11056 O O . GLY B 1 509 ? 83.876 41.420 46.718 1.00 26.39 466 GLY B O 1
ATOM 11057 N N . ILE B 1 510 ? 85.508 40.323 47.806 1.00 24.90 467 ILE B N 1
ATOM 11058 C CA . ILE B 1 510 ? 85.263 41.076 49.039 1.00 21.61 467 ILE B CA 1
ATOM 11059 C C . ILE B 1 510 ? 85.700 42.536 48.891 1.00 19.52 467 ILE B C 1
ATOM 11060 O O . ILE B 1 510 ? 85.035 43.452 49.403 1.00 12.50 467 ILE B O 1
ATOM 11065 N N . VAL B 1 511 ? 86.806 42.776 48.170 1.00 19.63 468 VAL B N 1
ATOM 11066 C CA . VAL B 1 511 ? 87.244 44.147 47.885 1.00 20.51 468 VAL B CA 1
ATOM 11067 C C . VAL B 1 511 ? 86.188 44.888 47.072 1.00 22.72 468 VAL B C 1
ATOM 11068 O O . VAL B 1 511 ? 85.827 46.029 47.387 1.00 19.66 468 VAL B O 1
ATOM 11072 N N . GLY B 1 512 ? 85.646 44.229 46.044 1.00 26.45 469 GLY B N 1
ATOM 11073 C CA . GLY B 1 512 ? 84.589 44.830 45.253 1.00 19.73 469 GLY B CA 1
ATOM 11074 C C . GLY B 1 512 ? 83.291 45.019 46.007 1.00 18.26 469 GLY B C 1
ATOM 11075 O O . GLY B 1 512 ? 82.517 45.921 45.685 1.00 19.08 469 GLY B O 1
ATOM 11076 N N . TYR B 1 513 ? 83.032 44.183 47.013 1.00 21.05 470 TYR B N 1
ATOM 11077 C CA . TYR B 1 513 ? 81.854 44.383 47.851 1.00 18.25 470 TYR B CA 1
ATOM 11078 C C . TYR B 1 513 ? 81.989 45.636 48.699 1.00 18.62 470 TYR B C 1
ATOM 11079 O O . TYR B 1 513 ? 81.054 46.437 48.793 1.00 16.76 470 TYR B O 1
ATOM 11088 N N . HIS B 1 514 ? 83.134 45.799 49.360 1.00 24.42 471 HIS B N 1
ATOM 11089 C CA . HIS B 1 514 ? 83.278 46.953 50.239 1.00 24.00 471 HIS B CA 1
ATOM 11090 C C . HIS B 1 514 ? 83.462 48.250 49.472 1.00 26.04 471 HIS B C 1
ATOM 11091 O O . HIS B 1 514 ? 83.072 49.311 49.968 1.00 25.19 471 HIS B O 1
ATOM 11098 N N . THR B 1 515 ? 84.047 48.204 48.276 1.00 27.52 472 THR B N 1
ATOM 11099 C CA . THR B 1 515 ? 84.417 49.458 47.642 1.00 29.81 472 THR B CA 1
ATOM 11100 C C . THR B 1 515 ? 83.270 50.122 46.889 1.00 29.09 472 THR B C 1
ATOM 11101 O O . THR B 1 515 ? 83.376 51.312 46.583 1.00 33.89 472 THR B O 1
ATOM 11105 N N . VAL B 1 516 ? 82.174 49.418 46.604 1.00 25.57 473 VAL B N 1
ATOM 11106 C CA . VAL B 1 516 ? 81.073 50.021 45.859 1.00 29.16 473 VAL B CA 1
ATOM 11107 C C . VAL B 1 516 ? 79.865 50.305 46.729 1.00 30.07 473 VAL B C 1
ATOM 11108 O O . VAL B 1 516 ? 78.887 50.877 46.234 1.00 39.51 473 VAL B O 1
ATOM 11112 N N . TRP B 1 517 ? 79.888 49.928 48.005 1.00 28.69 474 TRP B N 1
ATOM 11113 C CA . TRP B 1 517 ? 78.985 50.564 48.953 1.00 22.21 474 TRP B CA 1
ATOM 11114 C C . TRP B 1 517 ? 79.486 51.926 49.396 1.00 22.95 474 TRP B C 1
ATOM 11115 O O . TRP B 1 517 ? 78.722 52.682 50.002 1.00 24.74 474 TRP B O 1
ATOM 11126 N N . GLY B 1 518 ? 80.744 52.245 49.132 1.00 18.77 475 GLY B N 1
ATOM 11127 C CA . GLY B 1 518 ? 81.315 53.470 49.633 1.00 27.33 475 GLY B CA 1
ATOM 11128 C C . GLY B 1 518 ? 81.087 54.643 48.715 1.00 37.15 475 GLY B C 1
ATOM 11129 O O . GLY B 1 518 ? 81.247 55.792 49.133 1.00 43.08 475 GLY B O 1
ATOM 11130 N N . VAL B 1 519 ? 80.713 54.363 47.463 1.00 33.74 476 VAL B N 1
ATOM 11131 C CA . VAL B 1 519 ? 80.526 55.419 46.478 1.00 29.84 476 VAL B CA 1
ATOM 11132 C C . VAL B 1 519 ? 79.304 56.257 46.833 1.00 28.28 476 VAL B C 1
ATOM 11133 O O . VAL B 1 519 ? 78.354 55.785 47.472 1.00 33.83 476 VAL B O 1
ATOM 11137 N N . THR B 1 520 ? 79.357 57.530 46.457 1.00 38.04 477 THR B N 1
ATOM 11138 C CA . THR B 1 520 ? 78.269 58.450 46.736 1.00 42.66 477 THR B CA 1
ATOM 11139 C C . THR B 1 520 ? 77.061 58.073 45.884 1.00 40.44 477 THR B C 1
ATOM 11140 O O . THR B 1 520 ? 77.216 57.739 44.707 1.00 46.31 477 THR B O 1
ATOM 11144 N N . PRO B 1 521 ? 75.851 58.080 46.454 1.00 39.18 478 PRO B N 1
ATOM 11145 C CA . PRO B 1 521 ? 74.655 57.778 45.651 1.00 38.49 478 PRO B CA 1
ATOM 11146 C C . PRO B 1 521 ? 74.334 58.810 44.578 1.00 32.46 478 PRO B C 1
ATOM 11147 O O . PRO B 1 521 ? 73.453 58.552 43.748 1.00 28.83 478 PRO B O 1
ATOM 11151 N N . ALA B 1 522 ? 75.003 59.960 44.560 1.00 26.04 479 ALA B N 1
ATOM 11152 C CA . ALA B 1 522 ? 74.877 60.907 43.468 1.00 29.54 479 ALA B CA 1
ATOM 11153 C C . ALA B 1 522 ? 75.694 60.520 42.243 1.00 33.85 479 ALA B C 1
ATOM 11154 O O . ALA B 1 522 ? 75.507 61.123 41.181 1.00 30.93 479 ALA B O 1
ATOM 11156 N N . LEU B 1 523 ? 76.589 59.545 42.358 1.00 29.33 480 LEU B N 1
ATOM 11157 C CA . LEU B 1 523 ? 77.484 59.159 41.276 1.00 22.23 480 LEU B CA 1
ATOM 11158 C C . LEU B 1 523 ? 77.286 57.700 40.875 1.00 28.14 480 LEU B C 1
ATOM 11159 O O . LEU B 1 523 ? 78.249 56.996 40.581 1.00 25.01 480 LEU B O 1
ATOM 11164 N N . HIS B 1 524 ? 76.038 57.217 40.848 1.00 29.65 481 HIS B N 1
ATOM 11165 C CA . HIS B 1 524 ? 75.830 55.818 40.482 1.00 24.22 481 HIS B CA 1
ATOM 11166 C C . HIS B 1 524 ? 75.917 55.589 38.980 1.00 27.02 481 HIS B C 1
ATOM 11167 O O . HIS B 1 524 ? 76.342 54.517 38.541 1.00 33.80 481 HIS B O 1
ATOM 11174 N N . SER B 1 525 ? 75.501 56.548 38.180 1.00 28.47 482 SER B N 1
ATOM 11175 C CA . SER B 1 525 ? 75.682 56.402 36.739 1.00 26.32 482 SER B CA 1
ATOM 11176 C C . SER B 1 525 ? 77.113 56.641 36.236 1.00 22.98 482 SER B C 1
ATOM 11177 O O . SER B 1 525 ? 77.503 55.981 35.262 1.00 28.52 482 SER B O 1
ATOM 11180 N N . PRO B 1 526 ? 77.938 57.534 36.819 1.00 26.86 483 PRO B N 1
ATOM 11181 C CA . PRO B 1 526 ? 79.370 57.448 36.487 1.00 29.69 483 PRO B CA 1
ATOM 11182 C C . PRO B 1 526 ? 80.023 56.162 36.962 1.00 26.26 483 PRO B C 1
ATOM 11183 O O . PRO B 1 526 ? 80.981 55.716 36.329 1.00 24.22 483 PRO B O 1
ATOM 11187 N N . LEU B 1 527 ? 79.527 55.543 38.039 1.00 21.30 484 LEU B N 1
ATOM 11188 C CA . LEU B 1 527 ? 79.983 54.208 38.428 1.00 20.73 484 LEU B CA 1
ATOM 11189 C C . LEU B 1 527 ? 79.676 53.176 37.351 1.00 21.81 484 LEU B C 1
ATOM 11190 O O . LEU B 1 527 ? 80.510 52.316 37.035 1.00 20.16 484 LEU B O 1
ATOM 11195 N N . MET B 1 528 ? 78.467 53.250 36.789 1.00 19.20 485 MET B N 1
ATOM 11196 C CA . MET B 1 528 ? 78.049 52.383 35.693 1.00 20.30 485 MET B CA 1
ATOM 11197 C C . MET B 1 528 ? 78.954 52.564 34.484 1.00 22.63 485 MET B C 1
ATOM 11198 O O . MET B 1 528 ? 79.417 51.591 33.877 1.00 22.65 485 MET B O 1
ATOM 11203 N N . SER B 1 529 ? 79.247 53.823 34.154 1.00 25.49 486 SER B N 1
ATOM 11204 C CA . SER B 1 529 ? 80.123 54.138 33.031 1.00 21.40 486 SER B CA 1
ATOM 11205 C C . SER B 1 529 ? 81.561 53.672 33.260 1.00 27.65 486 SER B C 1
ATOM 11206 O O . SER B 1 529 ? 82.218 53.194 32.328 1.00 26.46 486 SER B O 1
ATOM 11209 N N . VAL B 1 530 ? 82.068 53.810 34.491 1.00 36.51 487 VAL B N 1
ATOM 11210 C CA . VAL B 1 530 ? 83.419 53.352 34.822 1.00 29.53 487 VAL B CA 1
ATOM 11211 C C . VAL B 1 530 ? 83.519 51.837 34.704 1.00 27.36 487 VAL B C 1
ATOM 11212 O O . VAL B 1 530 ? 84.496 51.310 34.155 1.00 24.93 487 VAL B O 1
ATOM 11216 N N . THR B 1 531 ? 82.502 51.111 35.186 1.00 28.44 488 THR B N 1
ATOM 11217 C CA . THR B 1 531 ? 82.530 49.657 35.048 1.00 28.64 488 THR B CA 1
ATOM 11218 C C . THR B 1 531 ? 82.385 49.217 33.596 1.00 27.26 488 THR B C 1
ATOM 11219 O O . THR B 1 531 ? 83.002 48.225 33.199 1.00 33.38 488 THR B O 1
ATOM 11223 N N . ASN B 1 532 ? 81.638 49.961 32.775 1.00 25.67 489 ASN B N 1
ATOM 11224 C CA . ASN B 1 532 ? 81.628 49.652 31.346 1.00 28.97 489 ASN B CA 1
ATOM 11225 C C . ASN B 1 532 ? 82.957 49.954 30.666 1.00 26.41 489 ASN B C 1
ATOM 11226 O O . ASN B 1 532 ? 83.313 49.263 29.708 1.00 30.76 489 ASN B O 1
ATOM 11231 N N . ALA B 1 533 ? 83.692 50.962 31.129 1.00 22.08 490 ALA B N 1
ATOM 11232 C CA . ALA B 1 533 ? 85.008 51.238 30.562 1.00 20.29 490 ALA B CA 1
ATOM 11233 C C . ALA B 1 533 ? 86.030 50.180 30.950 1.00 26.94 490 ALA B C 1
ATOM 11234 O O . ALA B 1 533 ? 86.853 49.776 30.123 1.00 37.53 490 ALA B O 1
ATOM 11236 N N . ILE B 1 534 ? 85.998 49.729 32.202 1.00 28.24 491 ILE B N 1
ATOM 11237 C CA . ILE B 1 534 ? 86.964 48.736 32.659 1.00 27.34 491 ILE B CA 1
ATOM 11238 C C . ILE B 1 534 ? 86.589 47.340 32.150 1.00 24.13 491 ILE B C 1
ATOM 11239 O O . ILE B 1 534 ? 87.467 46.497 31.940 1.00 28.18 491 ILE B O 1
ATOM 11244 N N . SER B 1 535 ? 85.308 47.088 31.855 1.00 21.83 492 SER B N 1
ATOM 11245 C CA . SER B 1 535 ? 84.911 45.819 31.250 1.00 23.90 492 SER B CA 1
ATOM 11246 C C . SER B 1 535 ? 85.342 45.679 29.799 1.00 32.03 492 SER B C 1
ATOM 11247 O O . SER B 1 535 ? 85.153 44.602 29.228 1.00 35.46 492 SER B O 1
ATOM 11250 N N . GLY B 1 536 ? 85.926 46.712 29.190 1.00 31.62 493 GLY B N 1
ATOM 11251 C CA . GLY B 1 536 ? 86.564 46.590 27.894 1.00 29.69 493 GLY B CA 1
ATOM 11252 C C . GLY B 1 536 ? 87.899 45.876 27.914 1.00 32.66 493 GLY B C 1
ATOM 11253 O O . GLY B 1 536 ? 88.557 45.807 26.872 1.00 32.03 493 GLY B O 1
ATOM 11254 N N . LEU B 1 537 ? 88.311 45.342 29.064 1.00 33.28 494 LEU B N 1
ATOM 11255 C CA . LEU B 1 537 ? 89.497 44.507 29.197 1.00 31.37 494 LEU B CA 1
ATOM 11256 C C . LEU B 1 537 ? 89.281 43.076 28.732 1.00 27.50 494 LEU B C 1
ATOM 11257 O O . LEU B 1 537 ? 90.107 42.222 29.042 1.00 30.38 494 LEU B O 1
ATOM 11262 N N . THR B 1 538 ? 88.207 42.786 27.996 1.00 25.63 495 THR B N 1
ATOM 11263 C CA . THR B 1 538 ? 88.139 41.549 27.230 1.00 30.16 495 THR B CA 1
ATOM 11264 C C . THR B 1 538 ? 89.048 41.590 26.007 1.00 33.88 495 THR B C 1
ATOM 11265 O O . THR B 1 538 ? 89.224 40.563 25.344 1.00 28.49 495 THR B O 1
ATOM 11269 N N . ALA B 1 539 ? 89.614 42.761 25.686 1.00 42.10 496 ALA B N 1
ATOM 11270 C CA . ALA B 1 539 ? 90.680 42.853 24.696 1.00 37.64 496 ALA B CA 1
ATOM 11271 C C . ALA B 1 539 ? 91.924 42.122 25.156 1.00 29.77 496 ALA B C 1
ATOM 11272 O O . ALA B 1 539 ? 92.710 41.668 24.324 1.00 30.42 496 ALA B O 1
ATOM 11274 N N . VAL B 1 540 ? 92.135 42.038 26.471 1.00 24.01 497 VAL B N 1
ATOM 11275 C CA . VAL B 1 540 ? 93.206 41.218 27.031 1.00 31.43 497 VAL B CA 1
ATOM 11276 C C . VAL B 1 540 ? 93.026 39.760 26.629 1.00 35.41 497 VAL B C 1
ATOM 11277 O O . VAL B 1 540 ? 93.977 39.084 26.222 1.00 39.08 497 VAL B O 1
ATOM 11281 N N . GLY B 1 541 ? 91.789 39.268 26.693 1.00 35.90 498 GLY B N 1
ATOM 11282 C CA . GLY B 1 541 ? 91.512 37.922 26.233 1.00 34.42 498 GLY B CA 1
ATOM 11283 C C . GLY B 1 541 ? 91.581 37.759 24.732 1.00 46.02 498 GLY B C 1
ATOM 11284 O O . GLY B 1 541 ? 91.749 36.637 24.248 1.00 39.54 498 GLY B O 1
ATOM 11285 N N . GLY B 1 542 ? 91.447 38.853 23.982 1.00 48.50 499 GLY B N 1
ATOM 11286 C CA . GLY B 1 542 ? 91.558 38.771 22.541 1.00 36.10 499 GLY B CA 1
ATOM 11287 C C . GLY B 1 542 ? 92.981 38.829 22.038 1.00 34.93 499 GLY B C 1
ATOM 11288 O O . GLY B 1 542 ? 93.300 38.201 21.030 1.00 36.82 499 GLY B O 1
ATOM 11289 N N . LEU B 1 543 ? 93.853 39.570 22.722 1.00 34.75 500 LEU B N 1
ATOM 11290 C CA . LEU B 1 543 ? 95.228 39.733 22.263 1.00 29.07 500 LEU B CA 1
ATOM 11291 C C . LEU B 1 543 ? 96.056 38.468 22.432 1.00 40.47 500 LEU B C 1
ATOM 11292 O O . LEU B 1 543 ? 96.979 38.231 21.648 1.00 43.36 500 LEU B O 1
ATOM 11297 N N . VAL B 1 544 ? 95.755 37.647 23.439 1.00 45.45 501 VAL B N 1
ATOM 11298 C CA . VAL B 1 544 ? 96.562 36.454 23.681 1.00 53.66 501 VAL B CA 1
ATOM 11299 C C . VAL B 1 544 ? 96.142 35.277 22.820 1.00 50.89 501 VAL B C 1
ATOM 11300 O O . VAL B 1 544 ? 96.825 34.246 22.822 1.00 55.67 501 VAL B O 1
ATOM 11304 N N . LEU B 1 545 ? 95.042 35.401 22.079 1.00 46.12 502 LEU B N 1
ATOM 11305 C CA . LEU B 1 545 ? 94.596 34.391 21.128 1.00 45.86 502 LEU B CA 1
ATOM 11306 C C . LEU B 1 545 ? 94.711 34.876 19.691 1.00 43.39 502 LEU B C 1
ATOM 11307 O O . LEU B 1 545 ? 94.189 34.236 18.776 1.00 46.36 502 LEU B O 1
ATOM 11312 N N . MET B 1 546 ? 95.394 35.990 19.481 1.00 49.66 503 MET B N 1
ATOM 11313 C CA . MET B 1 546 ? 95.465 36.667 18.197 1.00 49.52 503 MET B CA 1
ATOM 11314 C C . MET B 1 546 ? 96.849 36.413 17.623 1.00 50.66 503 MET B C 1
ATOM 11315 O O . MET B 1 546 ? 97.849 36.846 18.201 1.00 52.39 503 MET B O 1
ATOM 11320 N N . GLY B 1 547 ? 96.909 35.697 16.503 1.00 54.01 504 GLY B N 1
ATOM 11321 C CA . GLY B 1 547 ? 98.176 35.251 15.965 1.00 60.62 504 GLY B CA 1
ATOM 11322 C C . GLY B 1 547 ? 98.257 35.447 14.465 1.00 63.28 504 GLY B C 1
ATOM 11323 O O . GLY B 1 547 ? 97.336 35.964 13.833 1.00 60.04 504 GLY B O 1
ATOM 11324 N N . GLY B 1 548 ? 99.394 35.038 13.914 1.00 67.63 505 GLY B N 1
ATOM 11325 C CA . GLY B 1 548 ? 99.603 35.066 12.483 1.00 68.53 505 GLY B CA 1
ATOM 11326 C C . GLY B 1 548 ? 100.544 36.150 12.007 1.00 71.39 505 GLY B C 1
ATOM 11327 O O . GLY B 1 548 ? 101.731 36.161 12.342 1.00 76.03 505 GLY B O 1
ATOM 11328 N N . HIS B 1 549 ? 100.003 37.076 11.228 1.00 71.10 506 HIS B N 1
ATOM 11329 C CA . HIS B 1 549 ? 100.741 38.141 10.560 1.00 73.21 506 HIS B CA 1
ATOM 11330 C C . HIS B 1 549 ? 99.811 39.344 10.506 1.00 73.77 506 HIS B C 1
ATOM 11331 O O . HIS B 1 549 ? 98.917 39.474 11.346 1.00 83.21 506 HIS B O 1
ATOM 11338 N N . LEU B 1 550 ? 100.053 40.257 9.560 1.00 67.33 507 LEU B N 1
ATOM 11339 C CA . LEU B 1 550 ? 99.226 41.455 9.416 1.00 67.41 507 LEU B CA 1
ATOM 11340 C C . LEU B 1 550 ? 97.752 41.140 9.140 1.00 71.59 507 LEU B C 1
ATOM 11341 O O . LEU B 1 550 ? 96.889 41.969 9.446 1.00 65.57 507 LEU B O 1
ATOM 11346 N N . TYR B 1 551 ? 97.443 39.967 8.595 1.00 73.03 508 TYR B N 1
ATOM 11347 C CA . TYR B 1 551 ? 96.090 39.452 8.468 1.00 58.63 508 TYR B CA 1
ATOM 11348 C C . TYR B 1 551 ? 95.962 38.153 9.257 1.00 63.99 508 TYR B C 1
ATOM 11349 O O . TYR B 1 551 ? 96.968 37.486 9.524 1.00 74.03 508 TYR B O 1
ATOM 11358 N N . PRO B 1 552 ? 94.749 37.773 9.671 1.00 62.33 509 PRO B N 1
ATOM 11359 C CA . PRO B 1 552 ? 94.584 36.499 10.383 1.00 62.95 509 PRO B CA 1
ATOM 11360 C C . PRO B 1 552 ? 94.803 35.298 9.476 1.00 74.98 509 PRO B C 1
ATOM 11361 O O . PRO B 1 552 ? 94.551 35.344 8.270 1.00 74.22 509 PRO B O 1
ATOM 11365 N N . SER B 1 553 ? 95.279 34.207 10.077 1.00 75.39 510 SER B N 1
ATOM 11366 C CA . SER B 1 553 ? 95.532 32.967 9.351 1.00 74.24 510 SER B CA 1
ATOM 11367 C C . SER B 1 553 ? 94.394 31.963 9.512 1.00 74.68 510 SER B C 1
ATOM 11368 O O . SER B 1 553 ? 93.837 31.490 8.518 1.00 77.10 510 SER B O 1
ATOM 11371 N N . THR B 1 554 ? 94.037 31.628 10.749 1.00 74.03 511 THR B N 1
ATOM 11372 C CA . THR B 1 554 ? 92.984 30.664 11.023 1.00 70.38 511 THR B CA 1
ATOM 11373 C C . THR B 1 554 ? 91.724 31.378 11.508 1.00 65.38 511 THR B C 1
ATOM 11374 O O . THR B 1 554 ? 91.654 32.606 11.558 1.00 70.13 511 THR B O 1
ATOM 11378 N N . THR B 1 555 ? 90.710 30.591 11.871 1.00 65.51 512 THR B N 1
ATOM 11379 C CA . THR B 1 555 ? 89.438 31.174 12.289 1.00 68.76 512 THR B CA 1
ATOM 11380 C C . THR B 1 555 ? 89.459 31.644 13.742 1.00 64.54 512 THR B C 1
ATOM 11381 O O . THR B 1 555 ? 88.774 32.621 14.078 1.00 60.11 512 THR B O 1
ATOM 11385 N N . SER B 1 556 ? 90.254 30.992 14.599 1.00 54.59 513 SER B N 1
ATOM 11386 C CA . SER B 1 556 ? 90.403 31.438 15.981 1.00 44.92 513 SER B CA 1
ATOM 11387 C C . SER B 1 556 ? 91.081 32.797 16.044 1.00 41.89 513 SER B C 1
ATOM 11388 O O . SER B 1 556 ? 90.733 33.641 16.881 1.00 46.51 513 SER B O 1
ATOM 11391 N N . GLN B 1 557 ? 92.013 33.042 15.128 1.00 38.11 514 GLN B N 1
ATOM 11392 C CA . GLN B 1 557 ? 92.713 34.311 15.089 1.00 33.43 514 GLN B CA 1
ATOM 11393 C C . GLN B 1 557 ? 91.832 35.430 14.557 1.00 35.51 514 GLN B C 1
ATOM 11394 O O . GLN B 1 557 ? 92.132 36.603 14.798 1.00 40.52 514 GLN B O 1
ATOM 11400 N N . GLY B 1 558 ? 90.757 35.096 13.842 1.00 33.12 515 GLY B N 1
ATOM 11401 C CA . GLY B 1 558 ? 89.805 36.115 13.436 1.00 30.96 515 GLY B CA 1
ATOM 11402 C C . GLY B 1 558 ? 88.776 36.401 14.513 1.00 45.83 515 GLY B C 1
ATOM 11403 O O . GLY B 1 558 ? 88.330 37.544 14.677 1.00 58.10 515 GLY B O 1
ATOM 11404 N N . LEU B 1 559 ? 88.384 35.361 15.262 1.00 39.01 516 LEU B N 1
ATOM 11405 C CA . LEU B 1 559 ? 87.520 35.564 16.425 1.00 35.68 516 LEU B CA 1
ATOM 11406 C C . LEU B 1 559 ? 88.204 36.438 17.473 1.00 36.93 516 LEU B C 1
ATOM 11407 O O . LEU B 1 559 ? 87.571 37.319 18.076 1.00 38.97 516 LEU B O 1
ATOM 11412 N N . ALA B 1 560 ? 89.511 36.234 17.669 1.00 31.53 517 ALA B N 1
ATOM 11413 C CA . ALA B 1 560 ? 90.273 37.063 18.597 1.00 32.67 517 ALA B CA 1
ATOM 11414 C C . ALA B 1 560 ? 90.355 38.514 18.129 1.00 42.74 517 ALA B C 1
ATOM 11415 O O . ALA B 1 560 ? 90.300 39.443 18.948 1.00 50.36 517 ALA B O 1
ATOM 11417 N N . ALA B 1 561 ? 90.457 38.729 16.815 1.00 39.76 518 ALA B N 1
ATOM 11418 C CA . ALA B 1 561 ? 90.514 40.087 16.279 1.00 33.86 518 ALA B CA 1
ATOM 11419 C C . ALA B 1 561 ? 89.182 40.807 16.455 1.00 35.38 518 ALA B C 1
ATOM 11420 O O . ALA B 1 561 ? 89.149 41.996 16.802 1.00 38.62 518 ALA B O 1
ATOM 11422 N N . LEU B 1 562 ? 88.073 40.093 16.222 1.00 33.07 519 LEU B N 1
ATOM 11423 C CA . LEU B 1 562 ? 86.736 40.626 16.501 1.00 39.09 519 LEU B CA 1
ATOM 11424 C C . LEU B 1 562 ? 86.577 41.034 17.961 1.00 32.55 519 LEU B C 1
ATOM 11425 O O . LEU B 1 562 ? 86.042 42.114 18.266 1.00 32.18 519 LEU B O 1
ATOM 11430 N N . ALA B 1 563 ? 87.055 40.180 18.873 1.00 29.03 520 ALA B N 1
ATOM 11431 C CA . ALA B 1 563 ? 86.937 40.453 20.301 1.00 18.86 520 ALA B CA 1
ATOM 11432 C C . ALA B 1 563 ? 87.735 41.686 20.704 1.00 25.31 520 ALA B C 1
ATOM 11433 O O . ALA B 1 563 ? 87.247 42.536 21.463 1.00 31.69 520 ALA B O 1
ATOM 11435 N N . THR B 1 564 ? 88.955 41.812 20.170 1.00 20.48 521 THR B N 1
ATOM 11436 C CA . THR B 1 564 ? 89.801 42.968 20.465 1.00 28.29 521 THR B CA 1
ATOM 11437 C C . THR B 1 564 ? 89.182 44.261 19.937 1.00 35.97 521 THR B C 1
ATOM 11438 O O . THR B 1 564 ? 89.209 45.302 20.612 1.00 36.52 521 THR B O 1
ATOM 11442 N N . PHE B 1 565 ? 88.574 44.190 18.749 1.00 29.04 522 PHE B N 1
ATOM 11443 C CA . PHE B 1 565 ? 87.904 45.332 18.131 1.00 28.84 522 PHE B CA 1
ATOM 11444 C C . PHE B 1 565 ? 86.759 45.872 18.992 1.00 29.70 522 PHE B C 1
ATOM 11445 O O . PHE B 1 565 ? 86.732 47.060 19.361 1.00 32.55 522 PHE B O 1
ATOM 11453 N N . ILE B 1 566 ? 85.814 44.998 19.350 1.00 28.33 523 ILE B N 1
ATOM 11454 C CA . ILE B 1 566 ? 84.651 45.488 20.092 1.00 30.48 523 ILE B CA 1
ATOM 11455 C C . ILE B 1 566 ? 85.007 45.824 21.544 1.00 34.76 523 ILE B C 1
ATOM 11456 O O . ILE B 1 566 ? 84.372 46.694 22.170 1.00 36.32 523 ILE B O 1
ATOM 11461 N N . SER B 1 567 ? 86.074 45.231 22.079 1.00 30.19 524 SER B N 1
ATOM 11462 C CA . SER B 1 567 ? 86.492 45.620 23.416 1.00 33.94 524 SER B CA 1
ATOM 11463 C C . SER B 1 567 ? 87.171 46.984 23.434 1.00 35.63 524 SER B C 1
ATOM 11464 O O . SER B 1 567 ? 87.038 47.726 24.416 1.00 35.97 524 SER B O 1
ATOM 11467 N N . SER B 1 568 ? 87.890 47.340 22.364 1.00 31.28 525 SER B N 1
ATOM 11468 C CA . SER B 1 568 ? 88.431 48.693 22.285 1.00 27.33 525 SER B CA 1
ATOM 11469 C C . SER B 1 568 ? 87.324 49.726 22.121 1.00 19.47 525 SER B C 1
ATOM 11470 O O . SER B 1 568 ? 87.460 50.862 22.612 1.00 22.95 525 SER B O 1
ATOM 11473 N N . VAL B 1 569 ? 86.235 49.342 21.436 1.00 16.35 526 VAL B N 1
ATOM 11474 C CA . VAL B 1 569 ? 85.031 50.180 21.410 1.00 20.48 526 VAL B CA 1
ATOM 11475 C C . VAL B 1 569 ? 84.534 50.458 22.827 1.00 21.07 526 VAL B C 1
ATOM 11476 O O . VAL B 1 569 ? 84.271 51.617 23.191 1.00 20.75 526 VAL B O 1
ATOM 11480 N N . ASN B 1 570 ? 84.444 49.403 23.654 1.00 35.45 527 ASN B N 1
ATOM 11481 C CA . ASN B 1 570 ? 84.028 49.557 25.054 1.00 31.25 527 ASN B CA 1
ATOM 11482 C C . ASN B 1 570 ? 84.946 50.481 25.847 1.00 30.42 527 ASN B C 1
ATOM 11483 O O . ASN B 1 570 ? 84.459 51.354 26.580 1.00 25.19 527 ASN B O 1
ATOM 11488 N N . ILE B 1 571 ? 86.268 50.304 25.705 1.00 33.52 528 ILE B N 1
ATOM 11489 C CA . ILE B 1 571 ? 87.242 51.092 26.471 1.00 24.37 528 ILE B CA 1
ATOM 11490 C C . ILE B 1 571 ? 87.108 52.580 26.163 1.00 35.63 528 ILE B C 1
ATOM 11491 O O . ILE B 1 571 ? 86.895 53.404 27.071 1.00 39.10 528 ILE B O 1
ATOM 11496 N N . ALA B 1 572 ? 87.196 52.937 24.874 1.00 33.73 529 ALA B N 1
ATOM 11497 C CA . ALA B 1 572 ? 87.198 54.347 24.490 1.00 26.81 529 ALA B CA 1
ATOM 11498 C C . ALA B 1 572 ? 85.861 55.013 24.790 1.00 30.31 529 ALA B C 1
ATOM 11499 O O . ALA B 1 572 ? 85.823 56.136 25.326 1.00 31.72 529 ALA B O 1
ATOM 11501 N N . GLY B 1 573 ? 84.755 54.309 24.508 1.00 24.50 530 GLY B N 1
ATOM 11502 C CA . GLY B 1 573 ? 83.443 54.874 24.768 1.00 28.86 530 GLY B CA 1
ATOM 11503 C C . GLY B 1 573 ? 83.172 55.114 26.240 1.00 35.33 530 GLY B C 1
ATOM 11504 O O . GLY B 1 573 ? 82.677 56.184 26.616 1.00 33.58 530 GLY B O 1
ATOM 11505 N N . GLY B 1 574 ? 83.531 54.145 27.092 1.00 34.15 531 GLY B N 1
ATOM 11506 C CA . GLY B 1 574 ? 83.289 54.295 28.514 1.00 26.00 531 GLY B CA 1
ATOM 11507 C C . GLY B 1 574 ? 84.112 55.401 29.143 1.00 21.89 531 GLY B C 1
ATOM 11508 O O . GLY B 1 574 ? 83.601 56.161 29.974 1.00 19.33 531 GLY B O 1
ATOM 11509 N N . PHE B 1 575 ? 85.378 55.548 28.726 1.00 21.06 532 PHE B N 1
ATOM 11510 C CA . PHE B 1 575 ? 86.165 56.613 29.342 1.00 21.99 532 PHE B CA 1
ATOM 11511 C C . PHE B 1 575 ? 85.753 58.006 28.864 1.00 24.12 532 PHE B C 1
ATOM 11512 O O . PHE B 1 575 ? 85.772 58.948 29.671 1.00 26.80 532 PHE B O 1
ATOM 11520 N N . LEU B 1 576 ? 85.320 58.166 27.600 1.00 23.13 533 LEU B N 1
ATOM 11521 C CA . LEU B 1 576 ? 84.803 59.485 27.223 1.00 26.85 533 LEU B CA 1
ATOM 11522 C C . LEU B 1 576 ? 83.477 59.821 27.891 1.00 37.86 533 LEU B C 1
ATOM 11523 O O . LEU B 1 576 ? 83.276 60.979 28.277 1.00 44.56 533 LEU B O 1
ATOM 11528 N N . VAL B 1 577 ? 82.546 58.864 28.022 1.00 32.90 534 VAL B N 1
ATOM 11529 C CA . VAL B 1 577 ? 81.294 59.262 28.673 1.00 35.67 534 VAL B CA 1
ATOM 11530 C C . VAL B 1 577 ? 81.498 59.482 30.166 1.00 40.58 534 VAL B C 1
ATOM 11531 O O . VAL B 1 577 ? 80.822 60.329 30.758 1.00 40.60 534 VAL B O 1
ATOM 11535 N N . THR B 1 578 ? 82.469 58.800 30.786 1.00 33.97 535 THR B N 1
ATOM 11536 C CA . THR B 1 578 ? 82.782 59.092 32.182 1.00 29.13 535 THR B CA 1
ATOM 11537 C C . THR B 1 578 ? 83.365 60.490 32.344 1.00 30.92 535 THR B C 1
ATOM 11538 O O . THR B 1 578 ? 82.938 61.243 33.229 1.00 30.68 535 THR B O 1
ATOM 11542 N N . GLN B 1 579 ? 84.317 60.868 31.484 1.00 27.72 536 GLN B N 1
ATOM 11543 C CA . GLN B 1 579 ? 84.907 62.198 31.602 1.00 30.81 536 GLN B CA 1
ATOM 11544 C C . GLN B 1 579 ? 83.909 63.297 31.236 1.00 38.91 536 GLN B C 1
ATOM 11545 O O . GLN B 1 579 ? 83.975 64.396 31.795 1.00 42.25 536 GLN B O 1
ATOM 11551 N N . ARG B 1 580 ? 82.951 63.014 30.346 1.00 36.43 537 ARG B N 1
ATOM 11552 C CA . ARG B 1 580 ? 81.922 64.010 30.061 1.00 24.08 537 ARG B CA 1
ATOM 11553 C C . ARG B 1 580 ? 80.927 64.138 31.205 1.00 26.67 537 ARG B C 1
ATOM 11554 O O . ARG B 1 580 ? 80.431 65.237 31.471 1.00 29.14 537 ARG B O 1
ATOM 11562 N N . MET B 1 581 ? 80.618 63.040 31.896 1.00 31.14 538 MET B N 1
ATOM 11563 C CA . MET B 1 581 ? 79.675 63.137 33.005 1.00 27.10 538 MET B CA 1
ATOM 11564 C C . MET B 1 581 ? 80.301 63.734 34.253 1.00 31.51 538 MET B C 1
ATOM 11565 O O . MET B 1 581 ? 79.597 64.358 35.050 1.00 35.17 538 MET B O 1
ATOM 11570 N N . LEU B 1 582 ? 81.602 63.551 34.456 1.00 34.09 539 LEU B N 1
ATOM 11571 C CA . LEU B 1 582 ? 82.225 64.094 35.654 1.00 36.58 539 LEU B CA 1
ATOM 11572 C C . LEU B 1 582 ? 82.634 65.549 35.504 1.00 42.95 539 LEU B C 1
ATOM 11573 O O . LEU B 1 582 ? 82.982 66.178 36.507 1.00 46.10 539 LEU B O 1
ATOM 11578 N N . ASP B 1 583 ? 82.612 66.097 34.294 1.00 47.95 540 ASP B N 1
ATOM 11579 C CA . ASP B 1 583 ? 82.844 67.520 34.098 1.00 46.20 540 ASP B CA 1
ATOM 11580 C C . ASP B 1 583 ? 81.575 68.343 34.216 1.00 43.85 540 ASP B C 1
ATOM 11581 O O . ASP B 1 583 ? 81.650 69.573 34.161 1.00 46.12 540 ASP B O 1
ATOM 11586 N N . MET B 1 584 ? 80.418 67.705 34.367 1.00 45.48 541 MET B N 1
ATOM 11587 C CA . MET B 1 584 ? 79.172 68.424 34.581 1.00 33.70 541 MET B CA 1
ATOM 11588 C C . MET B 1 584 ? 78.849 68.615 36.053 1.00 32.73 541 MET B C 1
ATOM 11589 O O . MET B 1 584 ? 77.996 69.444 36.378 1.00 38.06 541 MET B O 1
ATOM 11594 N N . PHE B 1 585 ? 79.509 67.881 36.946 1.00 33.15 542 PHE B N 1
ATOM 11595 C CA . PHE B 1 585 ? 79.391 68.131 38.375 1.00 33.71 542 PHE B CA 1
ATOM 11596 C C . PHE B 1 585 ? 80.314 69.237 38.851 1.00 46.15 542 PHE B C 1
ATOM 11597 O O . PHE B 1 585 ? 80.229 69.629 40.018 1.00 48.93 542 PHE B O 1
ATOM 11605 N N . LYS B 1 586 ? 81.190 69.732 37.984 1.00 54.79 543 LYS B N 1
ATOM 11606 C CA . LYS B 1 586 ? 82.158 70.758 38.347 1.00 59.58 543 LYS B CA 1
ATOM 11607 C C . LYS B 1 586 ? 81.441 72.081 38.563 1.00 64.63 543 LYS B C 1
ATOM 11608 O O . LYS B 1 586 ? 80.878 72.653 37.625 1.00 64.36 543 LYS B O 1
ATOM 11614 N N . ARG B 1 587 ? 81.443 72.554 39.804 1.00 68.66 544 ARG B N 1
ATOM 11615 C CA . ARG B 1 587 ? 80.870 73.848 40.117 1.00 70.02 544 ARG B CA 1
ATOM 11616 C C . ARG B 1 587 ? 81.752 74.961 39.556 1.00 84.01 544 ARG B C 1
ATOM 11617 O O . ARG B 1 587 ? 82.977 74.828 39.512 1.00 89.01 544 ARG B O 1
ATOM 11625 N N . PRO B 1 588 ? 81.155 76.071 39.110 1.00 83.93 545 PRO B N 1
ATOM 11626 C CA . PRO B 1 588 ? 81.968 77.174 38.576 1.00 90.06 545 PRO B CA 1
ATOM 11627 C C . PRO B 1 588 ? 82.734 77.944 39.640 1.00 92.51 545 PRO B C 1
ATOM 11628 O O . PRO B 1 588 ? 83.621 78.731 39.286 1.00 88.29 545 PRO B O 1
ATOM 11632 N N . THR B 1 589 ? 82.424 77.747 40.919 1.00 89.66 546 THR B N 1
ATOM 11633 C CA . THR B 1 589 ? 83.157 78.365 42.012 1.00 91.90 546 THR B CA 1
ATOM 11634 C C . THR B 1 589 ? 84.180 77.424 42.638 1.00 92.61 546 THR B C 1
ATOM 11635 O O . THR B 1 589 ? 84.751 77.751 43.682 1.00 92.23 546 THR B O 1
ATOM 11639 N N . ASP B 1 590 ? 84.419 76.266 42.029 1.00 92.03 547 ASP B N 1
ATOM 11640 C CA . ASP B 1 590 ? 85.459 75.355 42.479 1.00 90.31 547 ASP B CA 1
ATOM 11641 C C . ASP B 1 590 ? 86.843 75.882 42.101 1.00 85.76 547 ASP B C 1
ATOM 11642 O O . ASP B 1 590 ? 86.985 76.610 41.115 1.00 78.76 547 ASP B O 1
ATOM 11647 N N . PRO B 1 591 ? 87.871 75.547 42.881 1.00 88.27 548 PRO B N 1
ATOM 11648 C CA . PRO B 1 591 ? 89.242 75.944 42.530 1.00 87.36 548 PRO B CA 1
ATOM 11649 C C . PRO B 1 591 ? 89.715 75.232 41.277 1.00 87.16 548 PRO B C 1
ATOM 11650 O O . PRO B 1 591 ? 89.207 74.151 40.944 1.00 88.76 548 PRO B O 1
ATOM 11654 N N . PRO B 1 592 ? 90.671 75.812 40.546 1.00 87.71 549 PRO B N 1
ATOM 11655 C CA . PRO B 1 592 ? 91.146 75.183 39.304 1.00 90.77 549 PRO B CA 1
ATOM 11656 C C . PRO B 1 592 ? 91.945 73.924 39.602 1.00 91.50 549 PRO B C 1
ATOM 11657 O O . PRO B 1 592 ? 92.941 73.962 40.326 1.00 95.48 549 PRO B O 1
ATOM 11661 N N . GLU B 1 593 ? 91.497 72.807 39.045 1.00 87.76 550 GLU B N 1
ATOM 11662 C CA . GLU B 1 593 ? 92.172 71.531 39.207 1.00 90.98 550 GLU B CA 1
ATOM 11663 C C . GLU B 1 593 ? 93.081 71.263 38.016 1.00 79.38 550 GLU B C 1
ATOM 11664 O O . GLU B 1 593 ? 92.838 71.738 36.904 1.00 78.61 550 GLU B O 1
ATOM 11670 N N . TYR B 1 594 ? 94.140 70.501 38.265 1.00 72.96 551 TYR B N 1
ATOM 11671 C CA . TYR B 1 594 ? 95.197 70.264 37.287 1.00 67.85 551 TYR B CA 1
ATOM 11672 C C . TYR B 1 594 ? 95.281 68.763 37.046 1.00 68.28 551 TYR B C 1
ATOM 11673 O O . TYR B 1 594 ? 96.116 68.077 37.630 1.00 80.32 551 TYR B O 1
ATOM 11682 N N . ASN B 1 595 ? 94.437 68.259 36.151 1.00 67.91 552 ASN B N 1
ATOM 11683 C CA . ASN B 1 595 ? 94.346 66.819 35.953 1.00 68.19 552 ASN B CA 1
ATOM 11684 C C . ASN B 1 595 ? 95.518 66.251 35.167 1.00 61.84 552 ASN B C 1
ATOM 11685 O O . ASN B 1 595 ? 95.829 65.064 35.325 1.00 55.38 552 ASN B O 1
ATOM 11690 N N . TYR B 1 596 ? 96.196 67.080 34.366 1.00 59.75 553 TYR B N 1
ATOM 11691 C CA . TYR B 1 596 ? 97.321 66.626 33.554 1.00 46.92 553 TYR B CA 1
ATOM 11692 C C . TYR B 1 596 ? 98.504 66.163 34.393 1.00 46.60 553 TYR B C 1
ATOM 11693 O O . TYR B 1 596 ? 99.350 65.418 33.888 1.00 45.23 553 TYR B O 1
ATOM 11702 N N . LEU B 1 597 ? 98.567 66.572 35.666 1.00 42.32 554 LEU B N 1
ATOM 11703 C CA . LEU B 1 597 ? 99.567 66.061 36.596 1.00 40.52 554 LEU B CA 1
ATOM 11704 C C . LEU B 1 597 ? 99.450 64.561 36.815 1.00 37.69 554 LEU B C 1
ATOM 11705 O O . LEU B 1 597 ? 100.450 63.918 37.150 1.00 35.04 554 LEU B O 1
ATOM 11710 N N . TYR B 1 598 ? 98.276 63.973 36.584 1.00 40.04 555 TYR B N 1
ATOM 11711 C CA . TYR B 1 598 ? 98.173 62.524 36.673 1.00 38.56 555 TYR B CA 1
ATOM 11712 C C . TYR B 1 598 ? 98.704 61.813 35.436 1.00 42.65 555 TYR B C 1
ATOM 11713 O O . TYR B 1 598 ? 98.590 60.587 35.354 1.00 49.44 555 TYR B O 1
ATOM 11722 N N . LEU B 1 599 ? 99.279 62.542 34.476 1.00 34.67 556 LEU B N 1
ATOM 11723 C CA . LEU B 1 599 ? 100.171 61.919 33.511 1.00 35.03 556 LEU B CA 1
ATOM 11724 C C . LEU B 1 599 ? 101.518 61.562 34.119 1.00 38.49 556 LEU B C 1
ATOM 11725 O O . LEU B 1 599 ? 102.262 60.786 33.515 1.00 43.78 556 LEU B O 1
ATOM 11730 N N . LEU B 1 600 ? 101.844 62.097 35.290 1.00 37.46 557 LEU B N 1
ATOM 11731 C CA . LEU B 1 600 ? 103.095 61.778 35.965 1.00 39.21 557 LEU B CA 1
ATOM 11732 C C . LEU B 1 600 ? 103.170 60.333 36.477 1.00 49.47 557 LEU B C 1
ATOM 11733 O O . LEU B 1 600 ? 104.229 59.717 36.306 1.00 46.07 557 LEU B O 1
ATOM 11738 N N . PRO B 1 601 ? 102.133 59.731 37.098 1.00 51.85 558 PRO B N 1
ATOM 11739 C CA . PRO B 1 601 ? 102.265 58.296 37.405 1.00 39.83 558 PRO B CA 1
ATOM 11740 C C . PRO B 1 601 ? 102.192 57.402 36.183 1.00 48.65 558 PRO B C 1
ATOM 11741 O O . PRO B 1 601 ? 102.982 56.455 36.085 1.00 51.07 558 PRO B O 1
ATOM 11745 N N . ALA B 1 602 ? 101.257 57.675 35.263 1.00 51.74 559 ALA B N 1
ATOM 11746 C CA . ALA B 1 602 ? 101.102 56.869 34.053 1.00 45.33 559 ALA B CA 1
ATOM 11747 C C . ALA B 1 602 ? 102.386 56.838 33.241 1.00 42.01 559 ALA B C 1
ATOM 11748 O O . ALA B 1 602 ? 102.882 55.764 32.885 1.00 48.44 559 ALA B O 1
ATOM 11750 N N . GLY B 1 603 ? 102.992 58.008 33.040 1.00 40.19 560 GLY B N 1
ATOM 11751 C CA . GLY B 1 603 ? 104.252 58.115 32.333 1.00 47.35 560 GLY B CA 1
ATOM 11752 C C . GLY B 1 603 ? 105.415 57.413 32.999 1.00 45.53 560 GLY B C 1
ATOM 11753 O O . GLY B 1 603 ? 106.409 57.123 32.329 1.00 61.94 560 GLY B O 1
ATOM 11754 N N . THR B 1 604 ? 105.324 57.117 34.295 1.00 45.08 561 THR B N 1
ATOM 11755 C CA . THR B 1 604 ? 106.359 56.312 34.920 1.00 51.84 561 THR B CA 1
ATOM 11756 C C . THR B 1 604 ? 105.874 54.923 35.292 1.00 46.29 561 THR B C 1
ATOM 11757 O O . THR B 1 604 ? 106.658 54.132 35.826 1.00 40.37 561 THR B O 1
ATOM 11761 N N . PHE B 1 605 ? 104.614 54.591 35.017 1.00 45.64 562 PHE B N 1
ATOM 11762 C CA . PHE B 1 605 ? 104.186 53.221 35.259 1.00 39.29 562 PHE B CA 1
ATOM 11763 C C . PHE B 1 605 ? 104.436 52.370 34.021 1.00 35.60 562 PHE B C 1
ATOM 11764 O O . PHE B 1 605 ? 105.308 51.495 34.037 1.00 40.75 562 PHE B O 1
ATOM 11772 N N . VAL B 1 606 ? 103.762 52.688 32.914 1.00 35.00 563 VAL B N 1
ATOM 11773 C CA . VAL B 1 606 ? 104.018 51.956 31.679 1.00 38.90 563 VAL B CA 1
ATOM 11774 C C . VAL B 1 606 ? 105.371 52.344 31.101 1.00 41.79 563 VAL B C 1
ATOM 11775 O O . VAL B 1 606 ? 106.076 51.497 30.540 1.00 43.98 563 VAL B O 1
ATOM 11779 N N . GLY B 1 607 ? 105.791 53.598 31.293 1.00 35.71 564 GLY B N 1
ATOM 11780 C CA . GLY B 1 607 ? 107.154 53.975 30.975 1.00 34.25 564 GLY B CA 1
ATOM 11781 C C . GLY B 1 607 ? 108.162 53.318 31.889 1.00 35.16 564 GLY B C 1
ATOM 11782 O O . GLY B 1 607 ? 109.311 53.106 31.497 1.00 30.19 564 GLY B O 1
ATOM 11783 N N . GLY B 1 608 ? 107.750 52.975 33.112 1.00 44.56 565 GLY B N 1
ATOM 11784 C CA . GLY B 1 608 ? 108.605 52.160 33.950 1.00 41.04 565 GLY B CA 1
ATOM 11785 C C . GLY B 1 608 ? 108.604 50.702 33.567 1.00 37.50 565 GLY B C 1
ATOM 11786 O O . GLY B 1 608 ? 109.499 49.961 33.981 1.00 39.06 565 GLY B O 1
ATOM 11787 N N . TYR B 1 609 ? 107.617 50.278 32.779 1.00 35.03 566 TYR B N 1
ATOM 11788 C CA . TYR B 1 609 ? 107.543 48.887 32.362 1.00 34.09 566 TYR B CA 1
ATOM 11789 C C . TYR B 1 609 ? 108.471 48.611 31.189 1.00 43.00 566 TYR B C 1
ATOM 11790 O O . TYR B 1 609 ? 109.280 47.676 31.238 1.00 39.37 566 TYR B O 1
ATOM 11799 N N . LEU B 1 610 ? 108.377 49.435 30.140 1.00 46.55 567 LEU B N 1
ATOM 11800 C CA . LEU B 1 610 ? 109.118 49.212 28.904 1.00 42.33 567 LEU B CA 1
ATOM 11801 C C . LEU B 1 610 ? 110.620 49.324 29.115 1.00 40.20 567 LEU B C 1
ATOM 11802 O O . LEU B 1 610 ? 111.385 48.571 28.503 1.00 32.67 567 LEU B O 1
ATOM 11807 N N . ALA B 1 611 ? 111.050 50.224 30.003 1.00 37.95 568 ALA B N 1
ATOM 11808 C CA . ALA B 1 611 ? 112.466 50.338 30.331 1.00 37.37 568 ALA B CA 1
ATOM 11809 C C . ALA B 1 611 ? 112.976 49.105 31.057 1.00 35.27 568 ALA B C 1
ATOM 11810 O O . ALA B 1 611 ? 114.169 48.793 30.978 1.00 40.81 568 ALA B O 1
ATOM 11812 N N . SER B 1 612 ? 112.102 48.394 31.769 1.00 37.95 569 SER B N 1
ATOM 11813 C CA . SER B 1 612 ? 112.488 47.085 32.275 1.00 44.75 569 SER B CA 1
ATOM 11814 C C . SER B 1 612 ? 112.324 46.021 31.205 1.00 52.54 569 SER B C 1
ATOM 11815 O O . SER B 1 612 ? 113.062 45.030 31.197 1.00 60.88 569 SER B O 1
ATOM 11818 N N . LEU B 1 613 ? 111.385 46.230 30.283 1.00 50.72 570 LEU B N 1
ATOM 11819 C CA . LEU B 1 613 ? 111.187 45.288 29.193 1.00 52.97 570 LEU B CA 1
ATOM 11820 C C . LEU B 1 613 ? 112.339 45.363 28.201 1.00 56.47 570 LEU B C 1
ATOM 11821 O O . LEU B 1 613 ? 112.681 44.355 27.574 1.00 52.04 570 LEU B O 1
ATOM 11826 N N . TYR B 1 614 ? 112.964 46.529 28.067 1.00 59.79 571 TYR B N 1
ATOM 11827 C CA . TYR B 1 614 ? 114.265 46.642 27.410 1.00 63.47 571 TYR B CA 1
ATOM 11828 C C . TYR B 1 614 ? 115.382 46.498 28.445 1.00 65.01 571 TYR B C 1
ATOM 11829 O O . TYR B 1 614 ? 116.320 47.281 28.535 1.00 76.03 571 TYR B O 1
ATOM 11838 N N . SER B 1 615 ? 115.258 45.487 29.297 1.00 59.28 572 SER B N 1
ATOM 11839 C CA . SER B 1 615 ? 116.351 45.150 30.191 1.00 62.30 572 SER B CA 1
ATOM 11840 C C . SER B 1 615 ? 116.533 43.659 30.403 1.00 65.73 572 SER B C 1
ATOM 11841 O O . SER B 1 615 ? 117.572 43.261 30.935 1.00 71.51 572 SER B O 1
ATOM 11844 N N . GLY B 1 616 ? 115.577 42.825 30.020 1.00 56.60 573 GLY B N 1
ATOM 11845 C CA . GLY B 1 616 ? 115.626 41.415 30.322 1.00 55.86 573 GLY B CA 1
ATOM 11846 C C . GLY B 1 616 ? 114.795 40.976 31.505 1.00 52.43 573 GLY B C 1
ATOM 11847 O O . GLY B 1 616 ? 115.054 39.897 32.047 1.00 53.10 573 GLY B O 1
ATOM 11848 N N . TYR B 1 617 ? 113.812 41.767 31.919 1.00 50.41 574 TYR B N 1
ATOM 11849 C CA . TYR B 1 617 ? 112.952 41.445 33.045 1.00 51.16 574 TYR B CA 1
ATOM 11850 C C . TYR B 1 617 ? 111.560 41.064 32.561 1.00 52.76 574 TYR B C 1
ATOM 11851 O O . TYR B 1 617 ? 111.174 41.339 31.423 1.00 59.50 574 TYR B O 1
ATOM 11860 N N . ASN B 1 618 ? 110.804 40.424 33.450 1.00 56.97 575 ASN B N 1
ATOM 11861 C CA . ASN B 1 618 ? 109.455 39.946 33.155 1.00 57.64 575 ASN B CA 1
ATOM 11862 C C . ASN B 1 618 ? 108.570 40.321 34.339 1.00 51.21 575 ASN B C 1
ATOM 11863 O O . ASN B 1 618 ? 108.602 39.657 35.377 1.00 56.83 575 ASN B O 1
ATOM 11868 N N . ILE B 1 619 ? 107.785 41.383 34.184 1.00 47.65 576 ILE B N 1
ATOM 11869 C CA . ILE B 1 619 ? 107.105 42.031 35.297 1.00 43.23 576 ILE B CA 1
ATOM 11870 C C . ILE B 1 619 ? 105.583 41.853 35.179 1.00 49.40 576 ILE B C 1
ATOM 11871 O O . ILE B 1 619 ? 104.823 42.529 35.860 1.00 63.01 576 ILE B O 1
ATOM 11876 N N . GLU B 1 620 ? 105.122 40.914 34.345 1.00 41.21 577 GLU B N 1
ATOM 11877 C CA . GLU B 1 620 ? 103.715 40.900 33.941 1.00 39.73 577 GLU B CA 1
ATOM 11878 C C . GLU B 1 620 ? 102.777 40.518 35.083 1.00 43.17 577 GLU B C 1
ATOM 11879 O O . GLU B 1 620 ? 101.692 41.097 35.215 1.00 44.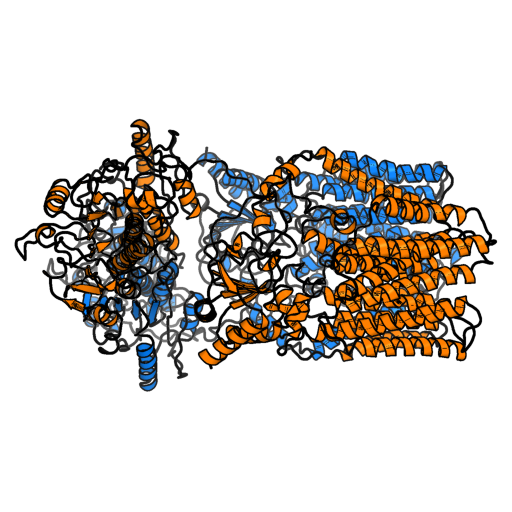36 577 GLU B O 1
ATOM 11885 N N . GLN B 1 621 ? 103.192 39.587 35.945 1.00 41.69 578 GLN B N 1
ATOM 11886 C CA . GLN B 1 621 ? 102.349 39.189 37.068 1.00 38.93 578 GLN B CA 1
ATOM 11887 C C . GLN B 1 621 ? 102.249 40.271 38.137 1.00 41.42 578 GLN B C 1
ATOM 11888 O O . GLN B 1 621 ? 101.310 40.250 38.937 1.00 44.96 578 GLN B O 1
ATOM 11894 N N . ILE B 1 622 ? 103.190 41.207 38.167 1.00 41.05 579 ILE B N 1
ATOM 11895 C CA . ILE B 1 622 ? 103.109 42.343 39.073 1.00 44.28 579 ILE B CA 1
ATOM 11896 C C . ILE B 1 622 ? 102.415 43.538 38.413 1.00 46.12 579 ILE B C 1
ATOM 11897 O O . ILE B 1 622 ? 101.725 44.312 39.090 1.00 54.06 579 ILE B O 1
ATOM 11902 N N . MET B 1 623 ? 102.543 43.681 37.092 1.00 35.39 580 MET B N 1
ATOM 11903 C CA . MET B 1 623 ? 101.783 44.698 36.376 1.00 29.11 580 MET B CA 1
ATOM 11904 C C . MET B 1 623 ? 100.293 44.402 36.396 1.00 27.99 580 MET B C 1
ATOM 11905 O O . MET B 1 623 ? 99.481 45.333 36.386 1.00 30.57 580 MET B O 1
ATOM 11910 N N . TYR B 1 624 ? 99.920 43.119 36.458 1.00 25.50 581 TYR B N 1
ATOM 11911 C CA . TYR B 1 624 ? 98.520 42.753 36.656 1.00 24.97 581 TYR B CA 1
ATOM 11912 C C . TYR B 1 624 ? 98.012 43.212 38.019 1.00 35.58 581 TYR B C 1
ATOM 11913 O O . TYR B 1 624 ? 96.886 43.711 38.127 1.00 37.95 581 TYR B O 1
ATOM 11922 N N . LEU B 1 625 ? 98.837 43.075 39.063 1.00 32.93 582 LEU B N 1
ATOM 11923 C CA . LEU B 1 625 ? 98.460 43.562 40.389 1.00 35.25 582 LEU B CA 1
ATOM 11924 C C . LEU B 1 625 ? 98.330 45.077 40.415 1.00 38.66 582 LEU B C 1
ATOM 11925 O O . LEU B 1 625 ? 97.371 45.609 40.984 1.00 39.87 582 LEU B O 1
ATOM 11930 N N . GLY B 1 626 ? 99.281 45.782 39.800 1.00 33.45 583 GLY B N 1
ATOM 11931 C CA . GLY B 1 626 ? 99.218 47.236 39.770 1.00 25.22 583 GLY B CA 1
ATOM 11932 C C . GLY B 1 626 ? 98.032 47.762 38.984 1.00 29.01 583 GLY B C 1
ATOM 11933 O O . GLY B 1 626 ? 97.388 48.733 39.391 1.00 26.80 583 GLY B O 1
ATOM 11934 N N . SER B 1 627 ? 97.696 47.093 37.879 1.00 27.22 584 SER B N 1
ATOM 11935 C CA . SER B 1 627 ? 96.528 47.477 37.098 1.00 21.61 584 SER B CA 1
ATOM 11936 C C . SER B 1 627 ? 95.234 47.176 37.844 1.00 25.62 584 SER B C 1
ATOM 11937 O O . SER B 1 627 ? 94.276 47.955 37.769 1.00 21.81 584 SER B O 1
ATOM 11940 N N . GLY B 1 628 ? 95.192 46.062 38.581 1.00 21.21 585 GLY B N 1
ATOM 11941 C CA . GLY B 1 628 ? 94.021 45.765 39.387 1.00 18.11 585 GLY B CA 1
ATOM 11942 C C . GLY B 1 628 ? 93.829 46.743 40.528 1.00 21.05 585 GLY B C 1
ATOM 11943 O O . GLY B 1 628 ? 92.701 47.128 40.837 1.00 17.34 585 GLY B O 1
ATOM 11944 N N . LEU B 1 629 ? 94.929 47.178 41.151 1.00 27.15 586 LEU B N 1
ATOM 11945 C CA . LEU B 1 629 ? 94.836 48.179 42.211 1.00 30.70 586 LEU B CA 1
ATOM 11946 C C . LEU B 1 629 ? 94.412 49.534 41.662 1.00 25.88 586 LEU B C 1
ATOM 11947 O O . LEU B 1 629 ? 93.651 50.257 42.313 1.00 25.36 586 LEU B O 1
ATOM 11952 N N . CYS B 1 630 ? 94.887 49.894 40.467 1.00 29.42 587 CYS B N 1
ATOM 11953 C CA . CYS B 1 630 ? 94.436 51.137 39.848 1.00 29.27 587 CYS B CA 1
ATOM 11954 C C . CYS B 1 630 ? 92.964 51.078 39.454 1.00 28.01 587 CYS B C 1
ATOM 11955 O O . CYS B 1 630 ? 92.254 52.082 39.571 1.00 32.24 587 CYS B O 1
ATOM 11958 N N . CYS B 1 631 ? 92.470 49.914 39.034 1.00 31.19 588 CYS B N 1
ATOM 11959 C CA . CYS B 1 631 ? 91.044 49.812 38.743 1.00 28.56 588 CYS B CA 1
ATOM 11960 C C . CYS B 1 631 ? 90.193 49.757 40.007 1.00 27.46 588 CYS B C 1
ATOM 11961 O O . CYS B 1 631 ? 89.023 50.143 39.967 1.00 29.46 588 CYS B O 1
ATOM 11964 N N . VAL B 1 632 ? 90.742 49.264 41.122 1.00 28.89 589 VAL B N 1
ATOM 11965 C CA . VAL B 1 632 ? 90.065 49.402 42.413 1.00 23.78 589 VAL B CA 1
ATOM 11966 C C . VAL B 1 632 ? 89.991 50.869 42.816 1.00 22.28 589 VAL B C 1
ATOM 11967 O O . VAL B 1 632 ? 88.942 51.355 43.256 1.00 25.82 589 VAL B O 1
ATOM 11971 N N . GLY B 1 633 ? 91.090 51.605 42.646 1.00 21.26 590 GLY B N 1
ATOM 11972 C CA . GLY B 1 633 ? 91.106 53.021 42.973 1.00 23.52 590 GLY B CA 1
ATOM 11973 C C . GLY B 1 633 ? 90.271 53.881 42.055 1.00 21.21 590 GLY B C 1
ATOM 11974 O O . GLY B 1 633 ? 89.916 55.002 42.429 1.00 23.02 590 GLY B O 1
ATOM 11975 N N . ALA B 1 634 ? 89.969 53.386 40.854 1.00 27.53 591 ALA B N 1
ATOM 11976 C CA . ALA B 1 634 ? 89.022 54.069 39.979 1.00 28.27 591 ALA B CA 1
ATOM 11977 C C . ALA B 1 634 ? 87.633 54.120 40.593 1.00 34.59 591 ALA B C 1
ATOM 11978 O O . ALA B 1 634 ? 86.909 55.107 40.435 1.00 38.17 591 ALA B O 1
ATOM 11980 N N . LEU B 1 635 ? 87.236 53.063 41.285 1.00 36.52 592 LEU B N 1
ATOM 11981 C CA . LEU B 1 635 ? 85.920 53.029 41.901 1.00 32.93 592 LEU B CA 1
ATOM 11982 C C . LEU B 1 635 ? 85.946 53.554 43.327 1.00 38.15 592 LEU B C 1
ATOM 11983 O O . LEU B 1 635 ? 84.941 54.091 43.799 1.00 34.23 592 LEU B O 1
ATOM 11988 N N . ALA B 1 636 ? 87.086 53.433 44.010 1.00 44.41 593 ALA B N 1
ATOM 11989 C CA . ALA B 1 636 ? 87.193 53.906 45.384 1.00 41.71 593 ALA B CA 1
ATOM 11990 C C . ALA B 1 636 ? 87.229 55.424 45.450 1.00 37.03 593 ALA B C 1
ATOM 11991 O O . ALA B 1 636 ? 86.669 56.024 46.373 1.00 31.53 593 ALA B O 1
ATOM 11993 N N . GLY B 1 637 ? 87.875 56.065 44.475 1.00 39.63 594 GLY B N 1
ATOM 11994 C CA . GLY B 1 637 ? 87.934 57.515 44.446 1.00 36.53 594 GLY B CA 1
ATOM 11995 C C . GLY B 1 637 ? 86.628 58.172 44.067 1.00 32.83 594 GLY B C 1
ATOM 11996 O O . GLY B 1 637 ? 86.449 59.365 44.320 1.00 35.40 594 GLY B O 1
ATOM 11997 N N . LEU B 1 638 ? 85.696 57.412 43.510 1.00 34.43 595 LEU B N 1
ATOM 11998 C CA . LEU B 1 638 ? 84.411 57.934 43.058 1.00 33.28 595 LEU B CA 1
ATOM 11999 C C . LEU B 1 638 ? 83.387 57.897 44.193 1.00 27.76 595 LEU B C 1
ATOM 12000 O O . LEU B 1 638 ? 82.275 57.401 44.066 1.00 22.94 595 LEU B O 1
ATOM 12005 N N . SER B 1 639 ? 83.779 58.462 45.333 1.00 28.80 596 SER B N 1
ATOM 12006 C CA . SER B 1 639 ? 83.029 58.318 46.568 1.00 27.22 596 SER B CA 1
ATOM 12007 C C . SER B 1 639 ? 82.966 59.588 47.395 1.00 37.01 596 SER B C 1
ATOM 12008 O O . SER B 1 639 ? 82.439 59.546 48.509 1.00 33.74 596 SER B O 1
ATOM 12011 N N . THR B 1 640 ? 83.483 60.704 46.902 1.00 51.84 597 THR B N 1
ATOM 12012 C CA . THR B 1 640 ? 83.599 61.912 47.699 1.00 64.73 597 THR B CA 1
ATOM 12013 C C . THR B 1 640 ? 83.037 63.140 47.001 1.00 72.91 597 THR B C 1
ATOM 12014 O O . THR B 1 640 ? 82.558 64.049 47.696 1.00 81.77 597 THR B O 1
ATOM 12018 N N . GLN B 1 641 ? 83.024 63.162 45.659 1.00 62.74 598 GLN B N 1
ATOM 12019 C CA . GLN B 1 641 ? 82.760 64.223 44.684 1.00 54.76 598 GLN B CA 1
ATOM 12020 C C . GLN B 1 641 ? 83.960 65.181 44.592 1.00 49.82 598 GLN B C 1
ATOM 12021 O O . GLN B 1 641 ? 84.050 65.947 43.633 1.00 50.37 598 GLN B O 1
ATOM 12027 N N . GLY B 1 642 ? 84.939 65.083 45.485 1.00 51.98 599 GLY B N 1
ATOM 12028 C CA . GLY B 1 642 ? 86.147 65.870 45.370 1.00 55.11 599 GLY B CA 1
ATOM 12029 C C . GLY B 1 642 ? 87.268 65.044 44.782 1.00 58.00 599 GLY B C 1
ATOM 12030 O O . GLY B 1 642 ? 88.262 65.580 44.286 1.00 61.94 599 GLY B O 1
ATOM 12031 N N . THR B 1 643 ? 87.108 63.722 44.834 1.00 56.55 600 THR B N 1
ATOM 12032 C CA . THR B 1 643 ? 88.088 62.782 44.312 1.00 51.44 600 THR B CA 1
ATOM 12033 C C . THR B 1 643 ? 87.576 62.043 43.082 1.00 43.77 600 THR B C 1
ATOM 12034 O O . THR B 1 643 ? 88.162 61.032 42.687 1.00 42.15 600 THR B O 1
ATOM 12038 N N . ALA B 1 644 ? 86.502 62.536 42.461 1.00 46.11 601 ALA B N 1
ATOM 12039 C CA . ALA B 1 644 ? 85.851 61.786 41.393 1.00 39.60 601 ALA B CA 1
ATOM 12040 C C . ALA B 1 644 ? 86.662 61.791 40.104 1.00 41.47 601 ALA B C 1
ATOM 12041 O O . ALA B 1 644 ? 86.602 60.824 39.340 1.00 45.01 601 ALA B O 1
ATOM 12043 N N . ARG B 1 645 ? 87.419 62.857 39.841 1.00 41.32 602 ARG B N 1
ATOM 12044 C CA . ARG B 1 645 ? 88.262 62.901 38.653 1.00 35.61 602 ARG B CA 1
ATOM 12045 C C . ARG B 1 645 ? 89.527 62.067 38.804 1.00 39.60 602 ARG B C 1
ATOM 12046 O O . ARG B 1 645 ? 90.131 61.696 37.794 1.00 36.45 602 ARG B O 1
ATOM 12054 N N . LEU B 1 646 ? 89.947 61.782 40.038 1.00 40.57 603 LEU B N 1
ATOM 12055 C CA . LEU B 1 646 ? 90.991 60.790 40.266 1.00 46.37 603 LEU B CA 1
ATOM 12056 C C . LEU B 1 646 ? 90.502 59.391 39.916 1.00 52.72 603 LEU B C 1
ATOM 12057 O O . LEU B 1 646 ? 91.253 58.575 39.367 1.00 55.60 603 LEU B O 1
ATOM 12062 N N . GLY B 1 647 ? 89.237 59.106 40.203 1.00 42.58 604 GLY B N 1
ATOM 12063 C CA . GLY B 1 647 ? 88.632 57.830 39.895 1.00 52.18 604 GLY B CA 1
ATOM 12064 C C . GLY B 1 647 ? 88.371 57.564 38.430 1.00 57.18 604 GLY B C 1
ATOM 12065 O O . GLY B 1 647 ? 87.848 56.499 38.095 1.00 72.51 604 GLY B O 1
ATOM 12066 N N . ASN B 1 648 ? 88.683 58.497 37.543 1.00 40.54 605 ASN B N 1
ATOM 12067 C CA . ASN B 1 648 ? 88.709 58.193 36.125 1.00 31.70 605 ASN B CA 1
ATOM 12068 C C . ASN B 1 648 ? 90.133 58.030 35.619 1.00 33.65 605 ASN B C 1
ATOM 12069 O O . ASN B 1 648 ? 90.411 57.152 34.789 1.00 33.12 605 ASN B O 1
ATOM 12074 N N . ALA B 1 649 ? 91.050 58.836 36.158 1.00 34.69 606 ALA B N 1
ATOM 12075 C CA . ALA B 1 649 ? 92.445 58.786 35.742 1.00 33.09 606 ALA B CA 1
ATOM 12076 C C . ALA B 1 649 ? 93.109 57.491 36.178 1.00 35.47 606 ALA B C 1
ATOM 12077 O O . ALA B 1 649 ? 93.895 56.913 35.419 1.00 34.18 606 ALA B O 1
ATOM 12079 N N . LEU B 1 650 ? 92.791 57.004 37.383 1.00 40.94 607 LEU B N 1
ATOM 12080 C CA . LEU B 1 650 ? 93.376 55.743 37.832 1.00 36.90 607 LEU B CA 1
ATOM 12081 C C . LEU B 1 650 ? 92.854 54.558 37.028 1.00 33.67 607 LEU B C 1
ATOM 12082 O O . LEU B 1 650 ? 93.601 53.607 36.784 1.00 27.00 607 LEU B O 1
ATOM 12087 N N . GLY B 1 651 ? 91.603 54.618 36.570 1.00 32.34 608 GLY B N 1
ATOM 12088 C CA . GLY B 1 651 ? 91.098 53.578 35.689 1.00 25.40 608 GLY B CA 1
ATOM 12089 C C . GLY B 1 651 ? 91.751 53.600 34.324 1.00 30.21 608 GLY B C 1
ATOM 12090 O O . GLY B 1 651 ? 92.011 52.544 33.740 1.00 39.23 608 GLY B O 1
ATOM 12091 N N . MET B 1 652 ? 92.036 54.799 33.803 1.00 28.10 609 MET B N 1
ATOM 12092 C CA . MET B 1 652 ? 92.785 54.895 32.550 1.00 29.96 609 MET B CA 1
ATOM 12093 C C . MET B 1 652 ? 94.194 54.328 32.697 1.00 24.75 609 MET B C 1
ATOM 12094 O O . MET B 1 652 ? 94.672 53.607 31.813 1.00 21.61 609 MET B O 1
ATOM 12099 N N . ILE B 1 653 ? 94.858 54.622 33.822 1.00 28.41 610 ILE B N 1
ATOM 12100 C CA . ILE B 1 653 ? 96.197 54.089 34.079 1.00 30.37 610 ILE B CA 1
ATOM 12101 C C . ILE B 1 653 ? 96.156 52.571 34.221 1.00 22.77 610 ILE B C 1
ATOM 12102 O O . ILE B 1 653 ? 97.033 51.864 33.711 1.00 20.67 610 ILE B O 1
ATOM 12107 N N . GLY B 1 654 ? 95.116 52.045 34.872 1.00 22.32 611 GLY B N 1
ATOM 12108 C CA . GLY B 1 654 ? 94.996 50.604 35.032 1.00 22.56 611 GLY B CA 1
ATOM 12109 C C . GLY B 1 654 ? 94.750 49.867 33.728 1.00 19.80 611 GLY B C 1
ATOM 12110 O O . GLY B 1 654 ? 95.367 48.828 33.472 1.00 13.32 611 GLY B O 1
ATOM 12111 N N . VAL B 1 655 ? 93.866 50.399 32.879 1.00 22.88 612 VAL B N 1
ATOM 12112 C CA . VAL B 1 655 ? 93.606 49.773 31.584 1.00 31.16 612 VAL B CA 1
ATOM 12113 C C . VAL B 1 655 ? 94.831 49.869 30.675 1.00 28.42 612 VAL B C 1
ATOM 12114 O O . VAL B 1 655 ? 95.175 48.902 29.976 1.00 27.49 612 VAL B O 1
ATOM 12118 N N . ALA B 1 656 ? 95.543 51.003 30.710 1.00 28.40 613 ALA B N 1
ATOM 12119 C CA . ALA B 1 656 ? 96.747 51.149 29.897 1.00 26.66 613 ALA B CA 1
ATOM 12120 C C . ALA B 1 656 ? 97.859 50.215 30.362 1.00 39.23 613 ALA B C 1
ATOM 12121 O O . ALA B 1 656 ? 98.556 49.618 29.535 1.00 41.68 613 ALA B O 1
ATOM 12123 N N . GLY B 1 657 ? 98.014 50.044 31.677 1.00 38.77 614 GLY B N 1
ATOM 12124 C CA . GLY B 1 657 ? 99.012 49.121 32.187 1.00 36.62 614 GLY B CA 1
ATOM 12125 C C . GLY B 1 657 ? 98.684 47.668 31.921 1.00 33.83 614 GLY B C 1
ATOM 12126 O O . GLY B 1 657 ? 99.584 46.872 31.642 1.00 35.86 614 GLY B O 1
ATOM 12127 N N . GLY B 1 658 ? 97.400 47.307 31.973 1.00 32.98 615 GLY B N 1
ATOM 12128 C CA . GLY B 1 658 ? 97.011 45.947 31.637 1.00 35.46 615 GLY B CA 1
ATOM 12129 C C . GLY B 1 658 ? 97.226 45.617 30.174 1.00 27.13 615 GLY B C 1
ATOM 12130 O O . GLY B 1 658 ? 97.750 44.545 29.842 1.00 25.09 615 GLY B O 1
ATOM 12131 N N . LEU B 1 659 ? 96.855 46.540 29.279 1.00 31.73 616 LEU B N 1
ATOM 12132 C CA . LEU B 1 659 ? 97.095 46.313 27.857 1.00 36.02 616 LEU B CA 1
ATOM 12133 C C . LEU B 1 659 ? 98.580 46.316 27.524 1.00 31.39 616 LEU B C 1
ATOM 12134 O O . LEU B 1 659 ? 99.016 45.524 26.685 1.00 27.09 616 LEU B O 1
ATOM 12139 N N . ALA B 1 660 ? 99.374 47.151 28.201 1.00 32.24 617 ALA B N 1
ATOM 12140 C CA . ALA B 1 660 ? 100.813 47.161 27.963 1.00 30.21 617 ALA B CA 1
ATOM 12141 C C . ALA B 1 660 ? 101.471 45.879 28.455 1.00 31.92 617 ALA B C 1
ATOM 12142 O O . ALA B 1 660 ? 102.379 45.358 27.798 1.00 28.99 617 ALA B O 1
ATOM 12144 N N . ALA B 1 661 ? 101.007 45.339 29.586 1.00 32.63 618 ALA B N 1
ATOM 12145 C CA . ALA B 1 661 ? 101.567 44.092 30.096 1.00 33.81 618 ALA B CA 1
ATOM 12146 C C . ALA B 1 661 ? 101.225 42.913 29.197 1.00 41.56 618 ALA B C 1
ATOM 12147 O O . ALA B 1 661 ? 102.103 42.104 28.874 1.00 45.62 618 ALA B O 1
ATOM 12149 N N . THR B 1 662 ? 99.967 42.802 28.762 1.00 46.01 619 THR B N 1
ATOM 12150 C CA . THR B 1 662 ? 99.620 41.694 27.878 1.00 52.69 619 THR B CA 1
ATOM 12151 C C . THR B 1 662 ? 100.150 41.884 26.467 1.00 53.00 619 THR B C 1
ATOM 12152 O O . THR B 1 662 ? 100.228 40.912 25.712 1.00 56.92 619 THR B O 1
ATOM 12156 N N . LEU B 1 663 ? 100.516 43.105 26.097 1.00 56.14 620 LEU B N 1
ATOM 12157 C CA . LEU B 1 663 ? 101.083 43.371 24.789 1.00 48.48 620 LEU B CA 1
ATOM 12158 C C . LEU B 1 663 ? 102.583 43.132 24.759 1.00 44.11 620 LEU B C 1
ATOM 12159 O O . LEU B 1 663 ? 103.121 42.747 23.717 1.00 49.76 620 LEU B O 1
ATOM 12164 N N . GLY B 1 664 ? 103.267 43.341 25.882 1.00 46.74 621 GLY B N 1
ATOM 12165 C CA . GLY B 1 664 ? 104.688 43.085 25.972 1.00 48.16 621 GLY B CA 1
ATOM 12166 C C . GLY B 1 664 ? 105.085 41.734 26.514 1.00 47.07 621 GLY B C 1
ATOM 12167 O O . GLY B 1 664 ? 106.249 41.351 26.391 1.00 53.62 621 GLY B O 1
ATOM 12168 N N . GLY B 1 665 ? 104.161 40.994 27.118 1.00 50.55 622 GLY B N 1
ATOM 12169 C CA . GLY B 1 665 ? 104.482 39.647 27.534 1.00 42.75 622 GLY B CA 1
ATOM 12170 C C . GLY B 1 665 ? 104.323 38.593 26.470 1.00 45.90 622 GLY B C 1
ATOM 12171 O O . GLY B 1 665 ? 104.585 37.417 26.729 1.00 43.05 622 GLY B O 1
ATOM 12172 N N . LEU B 1 666 ? 103.888 38.980 25.273 1.00 57.88 623 LEU B N 1
ATOM 12173 C CA . LEU B 1 666 ? 103.739 38.053 24.162 1.00 56.22 623 LEU B CA 1
ATOM 12174 C C . LEU B 1 666 ? 104.898 38.101 23.185 1.00 62.71 623 LEU B C 1
ATOM 12175 O O . LEU B 1 666 ? 105.131 37.109 22.484 1.00 67.25 623 LEU B O 1
ATOM 12180 N N . LYS B 1 667 ? 105.624 39.221 23.141 1.00 65.21 624 LYS B N 1
ATOM 12181 C CA . LYS B 1 667 ? 106.666 39.574 22.180 1.00 59.94 624 LYS B CA 1
ATOM 12182 C C . LYS B 1 667 ? 106.194 39.385 20.741 1.00 60.10 624 LYS B C 1
ATOM 12183 O O . LYS B 1 667 ? 106.655 38.457 20.065 1.00 67.17 624 LYS B O 1
ATOM 12189 N N . PRO B 1 668 ? 105.290 40.218 20.229 1.00 59.01 625 PRO B N 1
ATOM 12190 C CA . PRO B 1 668 ? 104.770 39.985 18.881 1.00 58.80 625 PRO B CA 1
ATOM 12191 C C . PRO B 1 668 ? 105.695 40.526 17.803 1.00 59.74 625 PRO B C 1
ATOM 12192 O O . PRO B 1 668 ? 106.422 41.502 17.999 1.00 62.01 625 PRO B O 1
ATOM 12196 N N . CYS B 1 669 ? 105.659 39.865 16.647 1.00 62.74 626 CYS B N 1
ATOM 12197 C CA . CYS B 1 669 ? 106.433 40.300 15.496 1.00 59.69 626 CYS B CA 1
ATOM 12198 C C . CYS B 1 669 ? 105.838 41.598 14.946 1.00 74.14 626 CYS B C 1
ATOM 12199 O O . CYS B 1 669 ? 104.659 41.878 15.170 1.00 86.22 626 CYS B O 1
ATOM 12202 N N . PRO B 1 670 ? 106.638 42.424 14.251 1.00 72.74 627 PRO B N 1
ATOM 12203 C CA . PRO B 1 670 ? 106.161 43.774 13.883 1.00 73.72 627 PRO B CA 1
ATOM 12204 C C . PRO B 1 670 ? 104.985 43.826 12.917 1.00 75.47 627 PRO B C 1
ATOM 12205 O O . PRO B 1 670 ? 104.371 44.891 12.791 1.00 78.14 627 PRO B O 1
ATOM 12209 N N . GLU B 1 671 ? 104.637 42.738 12.239 1.00 76.37 628 GLU B N 1
ATOM 12210 C CA . GLU B 1 671 ? 103.426 42.761 11.430 1.00 75.96 628 GLU B CA 1
ATOM 12211 C C . GLU B 1 671 ? 102.193 42.366 12.225 1.00 68.59 628 GLU B C 1
ATOM 12212 O O . GLU B 1 671 ? 101.100 42.866 11.946 1.00 72.68 628 GLU B O 1
ATOM 12218 N N . LEU B 1 672 ? 102.348 41.489 13.214 1.00 60.43 629 LEU B N 1
ATOM 12219 C CA . LEU B 1 672 ? 101.228 41.095 14.057 1.00 54.36 629 LEU B CA 1
ATOM 12220 C C . LEU B 1 672 ? 100.911 42.161 15.099 1.00 55.92 629 LEU B C 1
ATOM 12221 O O . LEU B 1 672 ? 99.734 42.377 15.424 1.00 56.17 629 LEU B O 1
ATOM 12226 N N . LEU B 1 673 ? 101.940 42.851 15.606 1.00 51.05 630 LEU B N 1
ATOM 12227 C CA . LEU B 1 673 ? 101.726 44.028 16.443 1.00 41.21 630 LEU B CA 1
ATOM 12228 C C . LEU B 1 673 ? 101.026 45.138 15.676 1.00 44.44 630 LEU B C 1
ATOM 12229 O O . LEU B 1 673 ? 100.237 45.890 16.257 1.00 45.91 630 LEU B O 1
ATOM 12234 N N . ALA B 1 674 ? 101.269 45.228 14.366 1.00 54.77 631 ALA B N 1
ATOM 12235 C CA . ALA B 1 674 ? 100.564 46.197 13.534 1.00 55.02 631 ALA B CA 1
ATOM 12236 C C . ALA B 1 674 ? 99.087 45.848 13.404 1.00 50.25 631 ALA B C 1
ATOM 12237 O O . ALA B 1 674 ? 98.235 46.743 13.416 1.00 57.60 631 ALA B O 1
ATOM 12239 N N . GLN B 1 675 ? 98.768 44.553 13.295 1.00 46.71 632 GLN B N 1
ATOM 12240 C CA . GLN B 1 675 ? 97.372 44.121 13.281 1.00 47.07 632 GLN B CA 1
ATOM 12241 C C . GLN B 1 675 ? 96.684 44.436 14.602 1.00 46.27 632 GLN B C 1
ATOM 12242 O O . GLN B 1 675 ? 95.539 44.909 14.618 1.00 40.07 632 GLN B O 1
ATOM 12248 N N . MET B 1 676 ? 97.376 44.176 15.718 1.00 46.83 633 MET B N 1
ATOM 12249 C CA . MET B 1 676 ? 96.834 44.465 17.045 1.00 38.55 633 MET B CA 1
ATOM 12250 C C . MET B 1 676 ? 96.564 45.953 17.231 1.00 44.53 633 MET B C 1
ATOM 12251 O O . MET B 1 676 ? 95.488 46.351 17.703 1.00 46.80 633 MET B O 1
ATOM 12256 N N . SER B 1 677 ? 97.532 46.790 16.854 1.00 40.04 634 SER B N 1
ATOM 12257 C CA . SER B 1 677 ? 97.369 48.229 16.994 1.00 41.76 634 SER B CA 1
ATOM 12258 C C . SER B 1 677 ? 96.307 48.772 16.049 1.00 40.41 634 SER B C 1
ATOM 12259 O O . SER B 1 677 ? 95.591 49.706 16.414 1.00 38.92 634 SER B O 1
ATOM 12262 N N . GLY B 1 678 ? 96.158 48.180 14.862 1.00 35.83 635 GLY B N 1
ATOM 12263 C CA . GLY B 1 678 ? 95.110 48.621 13.957 1.00 36.58 635 GLY B CA 1
ATOM 12264 C C . GLY B 1 678 ? 93.720 48.277 14.454 1.00 34.84 635 GLY B C 1
ATOM 12265 O O . GLY B 1 678 ? 92.798 49.091 14.345 1.00 36.86 635 GLY B O 1
ATOM 12266 N N . ALA B 1 679 ? 93.557 47.078 15.024 1.00 32.46 636 ALA B N 1
ATOM 12267 C CA . ALA B 1 679 ? 92.268 46.684 15.588 1.00 31.88 636 ALA B CA 1
ATOM 12268 C C . ALA B 1 679 ? 91.892 47.561 16.777 1.00 35.63 636 ALA B C 1
ATOM 12269 O O . ALA B 1 679 ? 90.754 48.047 16.871 1.00 33.02 636 ALA B O 1
ATOM 12271 N N . MET B 1 680 ? 92.852 47.807 17.678 1.00 33.81 637 MET B N 1
ATOM 12272 C CA . MET B 1 680 ? 92.566 48.663 18.823 1.00 33.54 637 MET B CA 1
ATOM 12273 C C . MET B 1 680 ? 92.346 50.115 18.413 1.00 34.55 637 MET B C 1
ATOM 12274 O O . MET B 1 680 ? 91.502 50.791 19.006 1.00 31.23 637 MET B O 1
ATOM 12279 N N . ALA B 1 681 ? 93.024 50.591 17.365 1.00 37.52 638 ALA B N 1
ATOM 12280 C CA . ALA B 1 681 ? 92.836 51.970 16.929 1.00 32.08 638 ALA B CA 1
ATOM 12281 C C . ALA B 1 681 ? 91.493 52.164 16.239 1.00 29.57 638 ALA B C 1
ATOM 12282 O O . ALA B 1 681 ? 90.838 53.190 16.440 1.00 28.39 638 ALA B O 1
ATOM 12284 N N . LEU B 1 682 ? 91.047 51.183 15.450 1.00 30.02 639 LEU B N 1
ATOM 12285 C CA . LEU B 1 682 ? 89.752 51.322 14.791 1.00 39.18 639 LEU B CA 1
ATOM 12286 C C . LEU B 1 682 ? 88.608 51.208 15.792 1.00 49.22 639 LEU B C 1
ATOM 12287 O O . LEU B 1 682 ? 87.640 51.987 15.729 1.00 57.82 639 LEU B O 1
ATOM 12292 N N . GLY B 1 683 ? 88.717 50.270 16.744 1.00 44.04 640 GLY B N 1
ATOM 12293 C CA . GLY B 1 683 ? 87.712 50.176 17.791 1.00 27.54 640 GLY B CA 1
ATOM 12294 C C . GLY B 1 683 ? 87.674 51.402 18.683 1.00 31.41 640 GLY B C 1
ATOM 12295 O O . GLY B 1 683 ? 86.597 51.902 19.020 1.00 32.64 640 GLY B O 1
ATOM 12296 N N . GLY B 1 684 ? 88.849 51.924 19.047 1.00 29.86 641 GLY B N 1
ATOM 12297 C CA . GLY B 1 684 ? 88.906 53.141 19.829 1.00 28.17 641 GLY B CA 1
ATOM 12298 C C . GLY B 1 684 ? 88.378 54.351 19.096 1.00 36.13 641 GLY B C 1
ATOM 12299 O O . GLY B 1 684 ? 87.750 55.210 19.709 1.00 40.03 641 GLY B O 1
ATOM 12300 N N . THR B 1 685 ? 88.589 54.420 17.779 1.00 42.17 642 THR B N 1
ATOM 12301 C CA . THR B 1 685 ? 88.064 55.533 16.994 1.00 44.36 642 THR B CA 1
ATOM 12302 C C . THR B 1 685 ? 86.543 55.510 16.952 1.00 36.39 642 THR B C 1
ATOM 12303 O O . THR B 1 685 ? 85.897 56.554 17.127 1.00 37.26 642 THR B O 1
ATOM 12307 N N . ILE B 1 686 ? 85.959 54.324 16.752 1.00 32.78 643 ILE B N 1
ATOM 12308 C CA . ILE B 1 686 ? 84.501 54.202 16.763 1.00 36.14 643 ILE B CA 1
ATOM 12309 C C . ILE B 1 686 ? 83.940 54.523 18.146 1.00 44.91 643 ILE B C 1
ATOM 12310 O O . ILE B 1 686 ? 82.918 55.212 18.270 1.00 43.41 643 ILE B O 1
ATOM 12315 N N . GLY B 1 687 ? 84.635 54.101 19.205 1.00 44.43 644 GLY B N 1
ATOM 12316 C CA . GLY B 1 687 ? 84.191 54.436 20.549 1.00 39.76 644 GLY B CA 1
ATOM 12317 C C . GLY B 1 687 ? 84.267 55.916 20.879 1.00 37.72 644 GLY B C 1
ATOM 12318 O O . GLY B 1 687 ? 83.357 56.457 21.516 1.00 34.87 644 GLY B O 1
ATOM 12319 N N . LEU B 1 688 ? 85.331 56.594 20.433 1.00 39.81 645 LEU B N 1
ATOM 12320 C CA . LEU B 1 688 ? 85.458 58.030 20.671 1.00 37.61 645 LEU B CA 1
ATOM 12321 C C . LEU B 1 688 ? 84.425 58.818 19.878 1.00 42.42 645 LEU B C 1
ATOM 12322 O O . LEU B 1 688 ? 83.913 59.832 20.361 1.00 38.19 645 LEU B O 1
ATOM 12327 N N . THR B 1 689 ? 84.109 58.384 18.656 1.00 45.43 646 THR B N 1
ATOM 12328 C CA . THR B 1 689 ? 83.115 59.139 17.904 1.00 42.95 646 THR B CA 1
ATOM 12329 C C . THR B 1 689 ? 81.681 58.799 18.293 1.00 43.29 646 THR B C 1
ATOM 12330 O O . THR B 1 689 ? 80.779 59.576 17.972 1.00 38.83 646 THR B O 1
ATOM 12334 N N . ILE B 1 690 ? 81.440 57.678 18.978 1.00 47.28 647 ILE B N 1
ATOM 12335 C CA . ILE B 1 690 ? 80.102 57.438 19.513 1.00 43.71 647 ILE B CA 1
ATOM 12336 C C . ILE B 1 690 ? 79.913 58.155 20.845 1.00 46.76 647 ILE B C 1
ATOM 12337 O O . ILE B 1 690 ? 78.878 58.786 21.081 1.00 42.88 647 ILE B O 1
ATOM 12342 N N . ALA B 1 691 ? 80.923 58.128 21.713 1.00 49.36 648 ALA B N 1
ATOM 12343 C CA . ALA B 1 691 ? 80.781 58.645 23.070 1.00 43.65 648 ALA B CA 1
ATOM 12344 C C . ALA B 1 691 ? 80.822 60.164 23.166 1.00 50.57 648 ALA B C 1
ATOM 12345 O O . ALA B 1 691 ? 80.821 60.695 24.280 1.00 49.26 648 ALA B O 1
ATOM 12347 N N . LYS B 1 692 ? 80.865 60.872 22.043 1.00 61.82 649 LYS B N 1
ATOM 12348 C CA . LYS B 1 692 ? 80.947 62.322 22.012 1.00 59.21 649 LYS B CA 1
ATOM 12349 C C . LYS B 1 692 ? 79.700 62.975 21.438 1.00 63.68 649 LYS B C 1
ATOM 12350 O O . LYS B 1 692 ? 79.343 64.076 21.859 1.00 65.96 649 LYS B O 1
ATOM 12356 N N . ARG B 1 693 ? 79.014 62.306 20.514 1.00 66.11 650 ARG B N 1
ATOM 12357 C CA . ARG B 1 693 ? 77.843 62.867 19.860 1.00 57.90 650 ARG B CA 1
ATOM 12358 C C . ARG B 1 693 ? 76.562 62.707 20.661 1.00 54.78 650 ARG B C 1
ATOM 12359 O O . ARG B 1 693 ? 75.568 63.367 20.341 1.00 59.58 650 ARG B O 1
ATOM 12367 N N . ILE B 1 694 ? 76.550 61.856 21.677 1.00 46.58 651 ILE B N 1
ATOM 12368 C CA . ILE B 1 694 ? 75.306 61.514 22.356 1.00 50.39 651 ILE B CA 1
ATOM 12369 C C . ILE B 1 694 ? 74.885 62.630 23.299 1.00 67.63 651 ILE B C 1
ATOM 12370 O O . ILE B 1 694 ? 75.696 63.444 23.754 1.00 66.87 651 ILE B O 1
ATOM 12375 N N . GLN B 1 695 ? 73.588 62.672 23.578 1.00 68.95 652 GLN B N 1
ATOM 12376 C CA . GLN B 1 695 ? 73.075 63.419 24.707 1.00 60.75 652 GLN B CA 1
ATOM 12377 C C . GLN B 1 695 ? 73.178 62.563 25.965 1.00 55.74 652 GLN B C 1
ATOM 12378 O O . GLN B 1 695 ? 73.424 61.357 25.910 1.00 65.98 652 GLN B O 1
ATOM 12384 N N . ILE B 1 696 ? 72.985 63.197 27.116 1.00 52.10 653 ILE B N 1
ATOM 12385 C CA . ILE B 1 696 ? 73.101 62.459 28.366 1.00 57.63 653 ILE B CA 1
ATOM 12386 C C . ILE B 1 696 ? 71.818 61.684 28.655 1.00 61.38 653 ILE B C 1
ATOM 12387 O O . ILE B 1 696 ? 71.860 60.602 29.257 1.00 65.75 653 ILE B O 1
ATOM 12392 N N . SER B 1 697 ? 70.673 62.177 28.176 1.00 60.80 654 SER B N 1
ATOM 12393 C CA . SER B 1 697 ? 69.405 61.482 28.367 1.00 53.88 654 SER B CA 1
ATOM 12394 C C . SER B 1 697 ? 69.324 60.177 27.580 1.00 55.55 654 SER B C 1
ATOM 12395 O O . SER B 1 697 ? 68.508 59.317 27.922 1.00 58.23 654 SER B O 1
ATOM 12398 N N . ASP B 1 698 ? 70.149 60.004 26.548 1.00 51.19 655 ASP B N 1
ATOM 12399 C CA . ASP B 1 698 ? 70.266 58.739 25.836 1.00 50.14 655 ASP B CA 1
ATOM 12400 C C . ASP B 1 698 ? 71.310 57.825 26.454 1.00 44.65 655 ASP B C 1
ATOM 12401 O O . ASP B 1 698 ? 71.692 56.828 25.837 1.00 46.37 655 ASP B O 1
ATOM 12406 N N . LEU B 1 699 ? 71.777 58.157 27.652 1.00 45.03 656 LEU B N 1
ATOM 12407 C CA . LEU B 1 699 ? 72.803 57.362 28.315 1.00 36.34 656 LEU B CA 1
ATOM 12408 C C . LEU B 1 699 ? 72.412 55.938 28.730 1.00 30.52 656 LEU B C 1
ATOM 12409 O O . LEU B 1 699 ? 73.316 55.085 28.718 1.00 37.49 656 LEU B O 1
ATOM 12414 N N . PRO B 1 700 ? 71.166 55.604 29.136 1.00 27.41 657 PRO B N 1
ATOM 12415 C CA . PRO B 1 700 ? 70.874 54.178 29.383 1.00 28.93 657 PRO B CA 1
ATOM 12416 C C . PRO B 1 700 ? 71.028 53.279 28.169 1.00 35.13 657 PRO B C 1
ATOM 12417 O O . PRO B 1 700 ? 71.590 52.184 28.312 1.00 40.30 657 PRO B O 1
ATOM 12421 N N . GLN B 1 701 ? 70.584 53.736 26.987 1.00 37.57 658 GLN B N 1
ATOM 12422 C CA . GLN B 1 701 ? 70.681 52.942 25.762 1.00 32.02 658 GLN B CA 1
ATOM 12423 C C . GLN B 1 701 ? 72.122 52.560 25.459 1.00 28.55 658 GLN B C 1
ATOM 12424 O O . GLN B 1 701 ? 72.419 51.387 25.201 1.00 31.95 658 GLN B O 1
ATOM 12430 N N . LEU B 1 702 ? 73.032 53.533 25.559 1.00 31.55 659 LEU B N 1
ATOM 12431 C CA . LEU B 1 702 ? 74.455 53.289 25.347 1.00 39.90 659 LEU B CA 1
ATOM 12432 C C . LEU B 1 702 ? 75.000 52.288 26.353 1.00 37.28 659 LEU B C 1
ATOM 12433 O O . LEU B 1 702 ? 75.803 51.418 25.998 1.00 44.15 659 LEU B O 1
ATOM 12438 N N . VAL B 1 703 ? 74.535 52.370 27.604 1.00 34.98 660 VAL B N 1
ATOM 12439 C CA . VAL B 1 703 ? 74.952 51.395 28.603 1.00 37.48 660 VAL B CA 1
ATOM 12440 C C . VAL B 1 703 ? 74.420 50.022 28.232 1.00 31.02 660 VAL B C 1
ATOM 12441 O O . VAL B 1 703 ? 75.167 49.034 28.246 1.00 36.63 660 VAL B O 1
ATOM 12445 N N . ALA B 1 704 ? 73.177 49.967 27.744 1.00 25.59 661 ALA B N 1
ATOM 12446 C CA . ALA B 1 704 ? 72.640 48.723 27.215 1.00 22.59 661 ALA B CA 1
ATOM 12447 C C . ALA B 1 704 ? 73.349 48.309 25.935 1.00 31.07 661 ALA B C 1
ATOM 12448 O O . ALA B 1 704 ? 73.394 47.119 25.614 1.00 32.28 661 ALA B O 1
ATOM 12450 N N . ALA B 1 705 ? 73.929 49.263 25.213 1.00 36.88 662 ALA B N 1
ATOM 12451 C CA . ALA B 1 705 ? 74.706 48.921 24.037 1.00 31.13 662 ALA B CA 1
ATOM 12452 C C . ALA B 1 705 ? 76.094 48.407 24.379 1.00 38.28 662 ALA B C 1
ATOM 12453 O O . ALA B 1 705 ? 76.744 47.821 23.510 1.00 34.74 662 ALA B O 1
ATOM 12455 N N . PHE B 1 706 ? 76.572 48.600 25.608 1.00 52.34 663 PHE B N 1
ATOM 12456 C CA . PHE B 1 706 ? 77.931 48.162 25.894 1.00 41.66 663 PHE B CA 1
ATOM 12457 C C . PHE B 1 706 ? 78.020 46.713 26.328 1.00 37.93 663 PHE B C 1
ATOM 12458 O O . PHE B 1 706 ? 78.953 46.020 25.905 1.00 40.52 663 PHE B O 1
ATOM 12466 N N . HIS B 1 707 ? 77.062 46.234 27.130 1.00 40.77 664 HIS B N 1
ATOM 12467 C CA . HIS B 1 707 ? 77.173 44.902 27.717 1.00 33.86 664 HIS B CA 1
ATOM 12468 C C . HIS B 1 707 ? 77.099 43.815 26.658 1.00 39.85 664 HIS B C 1
ATOM 12469 O O . HIS B 1 707 ? 77.755 42.774 26.790 1.00 41.27 664 HIS B O 1
ATOM 12476 N N . SER B 1 708 ? 76.332 44.058 25.593 1.00 42.87 665 SER B N 1
ATOM 12477 C CA . SER B 1 708 ? 76.307 43.154 24.451 1.00 39.16 665 SER B CA 1
ATOM 12478 C C . SER B 1 708 ? 77.682 43.020 23.813 1.00 31.04 665 SER B C 1
ATOM 12479 O O . SER B 1 708 ? 78.121 41.900 23.534 1.00 31.43 665 SER B O 1
ATOM 12482 N N . LEU B 1 709 ? 78.409 44.129 23.665 1.00 33.45 666 LEU B N 1
ATOM 12483 C CA . LEU B 1 709 ? 79.778 44.050 23.174 1.00 31.11 666 LEU B CA 1
ATOM 12484 C C . LEU B 1 709 ? 80.724 43.428 24.190 1.00 28.77 666 LEU B C 1
ATOM 12485 O O . LEU B 1 709 ? 81.807 42.980 23.808 1.00 29.70 666 LEU B O 1
ATOM 12490 N N . VAL B 1 710 ? 80.339 43.376 25.465 1.00 29.85 667 VAL B N 1
ATOM 12491 C CA . VAL B 1 710 ? 81.094 42.589 26.430 1.00 31.52 667 VAL B CA 1
ATOM 12492 C C . VAL B 1 710 ? 80.650 41.132 26.388 1.00 37.28 667 VAL B C 1
ATOM 12493 O O . VAL B 1 710 ? 81.472 40.232 26.616 1.00 40.35 667 VAL B O 1
ATOM 12497 N N . GLY B 1 711 ? 79.395 40.868 26.028 1.00 36.35 668 GLY B N 1
ATOM 12498 C CA . GLY B 1 711 ? 78.912 39.505 25.978 1.00 29.29 668 GLY B CA 1
ATOM 12499 C C . GLY B 1 711 ? 79.475 38.764 24.790 1.00 31.85 668 GLY B C 1
ATOM 12500 O O . GLY B 1 711 ? 80.061 37.687 24.947 1.00 30.53 668 GLY B O 1
ATOM 12501 N N . LEU B 1 712 ? 79.331 39.388 23.614 1.00 33.71 669 LEU B N 1
ATOM 12502 C CA . LEU B 1 712 ? 79.749 38.802 22.343 1.00 29.92 669 LEU B CA 1
ATOM 12503 C C . LEU B 1 712 ? 81.220 38.425 22.356 1.00 35.49 669 LEU B C 1
ATOM 12504 O O . LEU B 1 712 ? 81.571 37.272 22.068 1.00 33.84 669 LEU B O 1
ATOM 12509 N N . ALA B 1 713 ? 82.077 39.378 22.754 1.00 34.35 670 ALA B N 1
ATOM 12510 C CA . ALA B 1 713 ? 83.515 39.155 22.883 1.00 29.01 670 ALA B CA 1
ATOM 12511 C C . ALA B 1 713 ? 83.824 37.974 23.786 1.00 35.31 670 ALA B C 1
ATOM 12512 O O . ALA B 1 713 ? 84.682 37.146 23.451 1.00 29.96 670 ALA B O 1
ATOM 12514 N N . ALA B 1 714 ? 83.065 37.839 24.886 1.00 32.23 671 ALA B N 1
ATOM 12515 C CA . ALA B 1 714 ? 83.242 36.715 25.798 1.00 27.65 671 ALA B CA 1
ATOM 12516 C C . ALA B 1 714 ? 82.988 35.394 25.093 1.00 33.18 671 ALA B C 1
ATOM 12517 O O . ALA B 1 714 ? 83.834 34.492 25.154 1.00 40.59 671 ALA B O 1
ATOM 12519 N N . VAL B 1 715 ? 81.885 35.315 24.335 1.00 25.94 672 VAL B N 1
ATOM 12520 C CA . VAL B 1 715 ? 81.614 34.145 23.506 1.00 28.45 672 VAL B CA 1
ATOM 12521 C C . VAL B 1 715 ? 82.720 33.964 22.481 1.00 40.85 672 VAL B C 1
ATOM 12522 O O . VAL B 1 715 ? 83.297 32.874 22.364 1.00 41.32 672 VAL B O 1
ATOM 12526 N N . LEU B 1 716 ? 83.139 35.063 21.843 1.00 38.83 673 LEU B N 1
ATOM 12527 C CA . LEU B 1 716 ? 84.181 34.986 20.831 1.00 28.30 673 LEU B CA 1
ATOM 12528 C C . LEU B 1 716 ? 85.541 34.680 21.426 1.00 30.59 673 LEU B C 1
ATOM 12529 O O . LEU B 1 716 ? 86.449 34.313 20.677 1.00 31.62 673 LEU B O 1
ATOM 12534 N N . THR B 1 717 ? 85.706 34.800 22.746 1.00 30.52 674 THR B N 1
ATOM 12535 C CA . THR B 1 717 ? 86.935 34.287 23.324 1.00 33.25 674 THR B CA 1
ATOM 12536 C C . THR B 1 717 ? 86.832 32.788 23.552 1.00 28.51 674 THR B C 1
ATOM 12537 O O . THR B 1 717 ? 87.720 32.037 23.128 1.00 28.64 674 THR B O 1
ATOM 12541 N N . CYS B 1 718 ? 85.712 32.337 24.131 1.00 31.75 675 CYS B N 1
ATOM 12542 C CA . CYS B 1 718 ? 85.657 31.001 24.724 1.00 29.96 675 CYS B CA 1
ATOM 12543 C C . CYS B 1 718 ? 85.701 29.918 23.656 1.00 31.01 675 CYS B C 1
ATOM 12544 O O . CYS B 1 718 ? 86.531 29.001 23.730 1.00 30.15 675 CYS B O 1
ATOM 12547 N N . ILE B 1 719 ? 84.854 30.058 22.629 1.00 30.13 676 ILE B N 1
ATOM 12548 C CA . ILE B 1 719 ? 84.879 29.192 21.452 1.00 35.06 676 ILE B CA 1
ATOM 12549 C C . ILE B 1 719 ? 86.258 29.188 20.814 1.00 41.34 676 ILE B C 1
ATOM 12550 O O . ILE B 1 719 ? 86.778 28.128 20.440 1.00 50.89 676 ILE B O 1
ATOM 12555 N N . ALA B 1 720 ? 86.907 30.358 20.766 1.00 35.86 677 ALA B N 1
ATOM 12556 C CA . ALA B 1 720 ? 88.236 30.445 20.176 1.00 35.94 677 ALA B CA 1
ATOM 12557 C C . ALA B 1 720 ? 89.252 29.656 20.990 1.00 41.13 677 ALA B C 1
ATOM 12558 O O . ALA B 1 720 ? 90.076 28.932 20.419 1.00 44.59 677 ALA B O 1
ATOM 12560 N N . GLU B 1 721 ? 89.141 29.684 22.319 1.00 40.82 678 GLU B N 1
ATOM 12561 C CA . GLU B 1 721 ? 90.079 28.877 23.080 1.00 37.49 678 GLU B CA 1
ATOM 12562 C C . GLU B 1 721 ? 89.659 27.413 23.118 1.00 44.14 678 GLU B C 1
ATOM 12563 O O . GLU B 1 721 ? 90.476 26.550 23.455 1.00 48.69 678 GLU B O 1
ATOM 12569 N N . TYR B 1 722 ? 88.433 27.088 22.703 1.00 39.95 679 TYR B N 1
ATOM 12570 C CA . TYR B 1 722 ? 88.163 25.680 22.463 1.00 38.29 679 TYR B CA 1
ATOM 12571 C C . TYR B 1 722 ? 88.842 25.216 21.184 1.00 50.02 679 TYR B C 1
ATOM 12572 O O . TYR B 1 722 ? 89.196 24.040 21.062 1.00 60.24 679 TYR B O 1
ATOM 12581 N N . ILE B 1 723 ? 89.072 26.124 20.239 1.00 40.76 680 ILE B N 1
ATOM 12582 C CA . ILE B 1 723 ? 89.679 25.708 18.984 1.00 41.81 680 ILE B CA 1
ATOM 12583 C C . ILE B 1 723 ? 91.193 25.640 19.117 1.00 51.02 680 ILE B C 1
ATOM 12584 O O . ILE B 1 723 ? 91.825 24.683 18.656 1.00 51.85 680 ILE B O 1
ATOM 12589 N N . ILE B 1 724 ? 91.794 26.625 19.787 1.00 58.66 681 ILE B N 1
ATOM 12590 C CA . ILE B 1 724 ? 93.247 26.719 19.847 1.00 60.44 681 ILE B CA 1
ATOM 12591 C C . ILE B 1 724 ? 93.842 25.711 20.827 1.00 60.92 681 ILE B C 1
ATOM 12592 O O . ILE B 1 724 ? 95.037 25.409 20.745 1.00 67.84 681 ILE B O 1
ATOM 12597 N N . GLU B 1 725 ? 93.040 25.144 21.731 1.00 59.12 682 GLU B N 1
ATOM 12598 C CA . GLU B 1 725 ? 93.538 24.136 22.660 1.00 58.18 682 GLU B CA 1
ATOM 12599 C C . GLU B 1 725 ? 92.770 22.825 22.566 1.00 65.84 682 GLU B C 1
ATOM 12600 O O . GLU B 1 725 ? 92.733 22.069 23.539 1.00 70.68 682 GLU B O 1
ATOM 12606 N N . TYR B 1 726 ? 92.157 22.537 21.424 1.00 72.22 683 TYR B N 1
ATOM 12607 C CA . TYR B 1 726 ? 91.573 21.212 21.246 1.00 70.86 683 TYR B CA 1
ATOM 12608 C C . TYR B 1 726 ? 92.592 20.075 21.116 1.00 74.21 683 TYR B C 1
ATOM 12609 O O . TYR B 1 726 ? 92.381 19.037 21.756 1.00 75.07 683 TYR B O 1
ATOM 12618 N N . PRO B 1 727 ? 93.711 20.171 20.320 1.00 74.38 684 PRO B N 1
ATOM 12619 C CA . PRO B 1 727 ? 94.613 19.007 20.263 1.00 79.17 684 PRO B CA 1
ATOM 12620 C C . PRO B 1 727 ? 95.457 18.764 21.509 1.00 75.59 684 PRO B C 1
ATOM 12621 O O . PRO B 1 727 ? 96.321 17.883 21.494 1.00 74.06 684 PRO B O 1
ATOM 12625 N N . HIS B 1 728 ? 95.225 19.508 22.589 1.00 77.05 685 HIS B N 1
ATOM 12626 C CA . HIS B 1 728 ? 95.976 19.344 23.824 1.00 76.95 685 HIS B CA 1
ATOM 12627 C C . HIS B 1 728 ? 95.150 18.712 24.937 1.00 74.77 685 HIS B C 1
ATOM 12628 O O . HIS B 1 728 ? 95.649 18.584 26.059 1.00 77.07 685 HIS B O 1
ATOM 12635 N N . PHE B 1 729 ? 93.909 18.303 24.666 1.00 72.80 686 PHE B N 1
ATOM 12636 C CA . PHE B 1 729 ? 93.120 17.688 25.725 1.00 70.34 686 PHE B CA 1
ATOM 12637 C C . PHE B 1 729 ? 93.501 16.240 25.988 1.00 83.64 686 PHE B C 1
ATOM 12638 O O . PHE B 1 729 ? 93.021 15.663 26.968 1.00 91.34 686 PHE B O 1
ATOM 12646 N N . ALA B 1 730 ? 94.327 15.631 25.140 1.00 91.99 687 ALA B N 1
ATOM 12647 C CA . ALA B 1 730 ? 94.791 14.279 25.422 1.00 100.58 687 ALA B CA 1
ATOM 12648 C C . ALA B 1 730 ? 95.825 14.286 26.540 1.00 116.00 687 ALA B C 1
ATOM 12649 O O . ALA B 1 730 ? 95.672 13.587 27.547 1.00 112.91 687 ALA B O 1
ATOM 12651 N N . THR B 1 731 ? 96.887 15.068 26.374 1.00 121.30 688 THR B N 1
ATOM 12652 C CA . THR B 1 731 ? 97.957 15.154 27.366 1.00 123.10 688 THR B CA 1
ATOM 12653 C C . THR B 1 731 ? 97.804 16.415 28.219 1.00 123.77 688 THR B C 1
ATOM 12654 O O . THR B 1 731 ? 98.633 17.322 28.192 1.00 126.38 688 THR B O 1
ATOM 12658 N N . ASP B 1 732 ? 96.714 16.452 28.986 1.00 119.06 689 ASP B N 1
ATOM 12659 C CA . ASP B 1 732 ? 96.516 17.444 30.038 1.00 110.58 689 ASP B CA 1
ATOM 12660 C C . ASP B 1 732 ? 95.667 16.855 31.151 1.00 114.71 689 ASP B C 1
ATOM 12661 O O . ASP B 1 732 ? 94.707 16.123 30.893 1.00 112.51 689 ASP B O 1
ATOM 12666 N N . ALA B 1 733 ? 96.025 17.195 32.390 1.00 119.25 690 ALA B N 1
ATOM 12667 C CA . ALA B 1 733 ? 95.215 16.822 33.541 1.00 117.09 690 ALA B CA 1
ATOM 12668 C C . ALA B 1 733 ? 94.106 17.831 33.799 1.00 107.93 690 ALA B C 1
ATOM 12669 O O . ALA B 1 733 ? 93.064 17.472 34.359 1.00 104.86 690 ALA B O 1
ATOM 12671 N N . ALA B 1 734 ? 94.307 19.086 33.395 1.00 100.85 691 ALA B N 1
ATOM 12672 C CA . ALA B 1 734 ? 93.307 20.135 33.540 1.00 86.50 691 ALA B CA 1
ATOM 12673 C C . ALA B 1 734 ? 92.440 20.287 32.301 1.00 85.15 691 ALA B C 1
ATOM 12674 O O . ALA B 1 734 ? 91.976 21.395 32.006 1.00 82.09 691 ALA B O 1
ATOM 12676 N N . ALA B 1 735 ? 92.214 19.200 31.563 1.00 90.77 692 ALA B N 1
ATOM 12677 C CA . ALA B 1 735 ? 91.455 19.266 30.322 1.00 75.15 692 ALA B CA 1
ATOM 12678 C C . ALA B 1 735 ? 89.965 19.468 30.553 1.00 69.54 692 ALA B C 1
ATOM 12679 O O . ALA B 1 735 ? 89.272 19.934 29.645 1.00 70.21 692 ALA B O 1
ATOM 12681 N N . ASN B 1 736 ? 89.455 19.133 31.735 1.00 72.60 693 ASN B N 1
ATOM 12682 C CA . ASN B 1 736 ? 88.035 19.2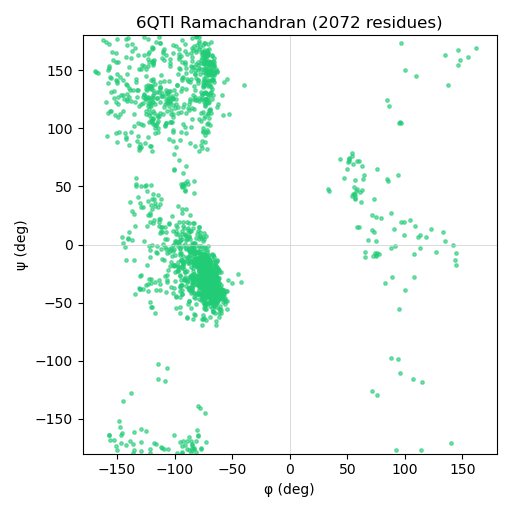94 32.005 1.00 71.96 693 ASN B CA 1
ATOM 12683 C C . ASN B 1 736 ? 87.687 20.666 32.558 1.00 65.41 693 ASN B C 1
ATOM 12684 O O . ASN B 1 736 ? 86.590 21.167 32.279 1.00 64.33 693 ASN B O 1
ATOM 12689 N N . LEU B 1 737 ? 88.595 21.277 33.325 1.00 60.29 694 LEU B N 1
ATOM 12690 C CA . LEU B 1 737 ? 88.359 22.606 33.882 1.00 55.84 694 LEU B CA 1
ATOM 12691 C C . LEU B 1 737 ? 88.240 23.654 32.784 1.00 56.63 694 LEU B C 1
ATOM 12692 O O . LEU B 1 737 ? 87.329 24.492 32.803 1.00 63.33 694 LEU B O 1
ATOM 12697 N N . THR B 1 738 ? 89.139 23.607 31.805 1.00 49.96 695 THR B N 1
ATOM 12698 C CA . THR B 1 738 ? 89.129 24.547 30.693 1.00 52.16 695 THR B CA 1
ATOM 12699 C C . THR B 1 738 ? 88.009 24.289 29.696 1.00 48.09 695 THR B C 1
ATOM 12700 O O . THR B 1 738 ? 87.887 25.044 28.729 1.00 54.06 695 THR B O 1
ATOM 12704 N N . LYS B 1 739 ? 87.206 23.246 29.885 1.00 43.58 696 LYS B N 1
ATOM 12705 C CA . LYS B 1 739 ? 85.976 23.067 29.130 1.00 41.90 696 LYS B CA 1
ATOM 12706 C C . LYS B 1 739 ? 84.743 23.489 29.915 1.00 51.23 696 LYS B C 1
ATOM 12707 O O . LYS B 1 739 ? 83.818 24.063 29.327 1.00 52.98 696 LYS B O 1
ATOM 12713 N N . ILE B 1 740 ? 84.727 23.220 31.229 1.00 49.50 697 ILE B N 1
ATOM 12714 C CA . ILE B 1 740 ? 83.689 23.751 32.119 1.00 49.83 697 ILE B CA 1
ATOM 12715 C C . ILE B 1 740 ? 83.636 25.272 32.035 1.00 43.74 697 ILE B C 1
ATOM 12716 O O . ILE B 1 740 ? 82.565 25.872 31.862 1.00 40.81 697 ILE B O 1
ATOM 12721 N N . VAL B 1 741 ? 84.801 25.913 32.139 1.00 41.81 698 VAL B N 1
ATOM 12722 C CA . VAL B 1 741 ? 84.846 27.368 32.199 1.00 39.68 698 VAL B CA 1
ATOM 12723 C C . VAL B 1 741 ? 84.527 27.976 30.834 1.00 28.27 698 VAL B C 1
ATOM 12724 O O . VAL B 1 741 ? 83.868 29.021 30.753 1.00 31.86 698 VAL B O 1
ATOM 12728 N N . ALA B 1 742 ? 84.915 27.299 29.748 1.00 26.18 699 ALA B N 1
ATOM 12729 C CA . ALA B 1 742 ? 84.537 27.737 28.404 1.00 33.79 699 ALA B CA 1
ATOM 12730 C C . ALA B 1 742 ? 83.030 27.655 28.187 1.00 33.35 699 ALA B C 1
ATOM 12731 O O . ALA B 1 742 ? 82.425 28.577 27.621 1.00 29.16 699 ALA B O 1
ATOM 12733 N N . TYR B 1 743 ? 82.407 26.568 28.657 1.00 31.15 700 TYR B N 1
ATOM 12734 C CA . TYR B 1 743 ? 80.963 26.395 28.531 1.00 30.05 700 TYR B CA 1
ATOM 12735 C C . TYR B 1 743 ? 80.204 27.458 29.319 1.00 36.20 700 TYR B C 1
ATOM 12736 O O . TYR B 1 743 ? 79.246 28.058 28.806 1.00 34.95 700 TYR B O 1
ATOM 12745 N N . LEU B 1 744 ? 80.646 27.734 30.551 1.00 37.85 701 LEU B N 1
ATOM 12746 C CA . LEU B 1 744 ? 79.962 28.727 31.374 1.00 37.58 701 LEU B CA 1
ATOM 12747 C C . LEU B 1 744 ? 80.156 30.140 30.835 1.00 36.89 701 LEU B C 1
ATOM 12748 O O . LEU B 1 744 ? 79.224 30.950 30.872 1.00 36.81 701 LEU B O 1
ATOM 12753 N N . GLY B 1 745 ? 81.350 30.452 30.325 1.00 33.20 702 GLY B N 1
ATOM 12754 C CA . GLY B 1 745 ? 81.573 31.767 29.748 1.00 34.83 702 GLY B CA 1
ATOM 12755 C C . GLY B 1 745 ? 80.770 31.993 28.483 1.00 32.44 702 GLY B C 1
ATOM 12756 O O . GLY B 1 745 ? 80.259 33.094 28.254 1.00 30.81 702 GLY B O 1
ATOM 12757 N N . THR B 1 746 ? 80.615 30.943 27.667 1.00 33.76 703 THR B N 1
ATOM 12758 C CA . THR B 1 746 ? 79.765 31.033 26.483 1.00 32.69 703 THR B CA 1
ATOM 12759 C C . THR B 1 746 ? 78.305 31.249 26.862 1.00 38.89 703 THR B C 1
ATOM 12760 O O . THR B 1 746 ? 77.622 32.079 26.248 1.00 40.71 703 THR B O 1
ATOM 12764 N N . TYR B 1 747 ? 77.832 30.560 27.908 1.00 33.71 704 TYR B N 1
ATOM 12765 C CA . TYR B 1 747 ? 76.457 30.750 28.371 1.00 29.12 704 TYR B CA 1
ATOM 12766 C C . TYR B 1 747 ? 76.216 32.170 28.878 1.00 30.73 704 TYR B C 1
ATOM 12767 O O . TYR B 1 747 ? 75.215 32.807 28.521 1.00 28.99 704 TYR B O 1
ATOM 12776 N N . ILE B 1 748 ? 77.125 32.680 29.714 1.00 33.26 705 ILE B N 1
ATOM 12777 C CA . ILE B 1 748 ? 76.944 34.001 30.315 1.00 32.32 705 ILE B CA 1
ATOM 12778 C C . ILE B 1 748 ? 77.031 35.100 29.258 1.00 32.48 705 ILE B C 1
ATOM 12779 O O . ILE B 1 748 ? 76.222 36.039 29.256 1.00 36.49 705 ILE B O 1
ATOM 12784 N N . GLY B 1 749 ? 77.972 34.978 28.317 1.00 27.75 706 GLY B N 1
ATOM 12785 C CA . GLY B 1 749 ? 78.058 35.958 27.247 1.00 34.00 706 GLY B CA 1
ATOM 12786 C C . GLY B 1 749 ? 76.869 35.918 26.307 1.00 39.15 706 GLY B C 1
ATOM 12787 O O . GLY B 1 749 ? 76.406 36.962 25.835 1.00 43.63 706 GLY B O 1
ATOM 12788 N N . GLY B 1 750 ? 76.336 34.721 26.046 1.00 32.65 707 GLY B N 1
ATOM 12789 C CA . GLY B 1 750 ? 75.173 34.617 25.187 1.00 28.94 707 GLY B CA 1
ATOM 12790 C C . GLY B 1 750 ? 73.906 35.154 25.815 1.00 29.38 707 GLY B C 1
ATOM 12791 O O . GLY B 1 750 ? 73.034 35.667 25.110 1.00 29.44 707 GLY B O 1
ATOM 12792 N N . VAL B 1 751 ? 73.775 35.039 27.139 1.00 34.91 708 VAL B N 1
ATOM 12793 C CA . VAL B 1 751 ? 72.647 35.680 27.813 1.00 32.96 708 VAL B CA 1
ATOM 12794 C C . VAL B 1 751 ? 72.812 37.194 27.798 1.00 27.12 708 VAL B C 1
ATOM 12795 O O . VAL B 1 751 ? 71.860 37.930 27.502 1.00 29.38 708 VAL B O 1
ATOM 12799 N N . THR B 1 752 ? 74.032 37.674 28.078 1.00 29.58 709 THR B N 1
ATOM 12800 C CA . THR B 1 752 ? 74.287 39.109 28.204 1.00 32.84 709 THR B CA 1
ATOM 12801 C C . THR B 1 752 ? 74.067 39.841 26.888 1.00 29.73 709 THR B C 1
ATOM 12802 O O . THR B 1 752 ? 73.421 40.897 26.865 1.00 27.30 709 THR B O 1
ATOM 12806 N N . PHE B 1 753 ? 74.550 39.260 25.782 1.00 31.24 710 PHE B N 1
ATOM 12807 C CA . PHE B 1 753 ? 74.428 39.859 24.454 1.00 38.61 710 PHE B CA 1
ATOM 12808 C C . PHE B 1 753 ? 72.971 40.073 24.055 1.00 37.09 710 PHE B C 1
ATOM 12809 O O . PHE B 1 753 ? 72.546 41.201 23.769 1.00 39.13 710 PHE B O 1
ATOM 12817 N N . SER B 1 754 ? 72.180 39.001 24.075 1.00 33.81 711 SER B N 1
ATOM 12818 C CA . SER B 1 754 ? 70.806 39.085 23.595 1.00 36.52 711 SER B CA 1
ATOM 12819 C C . SER B 1 754 ? 69.920 39.865 24.556 1.00 36.49 711 SER B C 1
ATOM 12820 O O . SER B 1 754 ? 69.033 40.609 24.114 1.00 38.97 711 SER B O 1
ATOM 12823 N N . GLY B 1 755 ? 70.145 39.726 25.867 1.00 28.45 712 GLY B N 1
ATOM 12824 C CA . GLY B 1 755 ? 69.348 40.480 26.817 1.00 23.03 712 GLY B CA 1
ATOM 12825 C C . GLY B 1 755 ? 69.605 41.970 26.740 1.00 29.14 712 GLY B C 1
ATOM 12826 O O . GLY B 1 755 ? 68.670 42.770 26.803 1.00 32.11 712 GLY B O 1
ATOM 12827 N N . SER B 1 756 ? 70.870 42.366 26.563 1.00 32.27 713 SER B N 1
ATOM 12828 C CA . SER B 1 756 ? 71.174 43.781 26.413 1.00 32.57 713 SER B CA 1
ATOM 12829 C C . SER B 1 756 ? 70.688 44.317 25.076 1.00 31.67 713 SER B C 1
ATOM 12830 O O . SER B 1 756 ? 70.347 45.500 24.975 1.00 22.93 713 SER B O 1
ATOM 12833 N N . LEU B 1 757 ? 70.608 43.460 24.054 1.00 39.32 714 LEU B N 1
ATOM 12834 C CA . LEU B 1 757 ? 70.077 43.906 22.771 1.00 39.11 714 LEU B CA 1
ATOM 12835 C C . LEU B 1 757 ? 68.573 44.163 22.852 1.00 31.14 714 LEU B C 1
ATOM 12836 O O . LEU B 1 757 ? 68.081 45.172 22.329 1.00 35.58 714 LEU B O 1
ATOM 12841 N N . VAL B 1 758 ? 67.834 43.284 23.537 1.00 29.19 715 VAL B N 1
ATOM 12842 C CA . VAL B 1 758 ? 66.406 43.518 23.760 1.00 32.18 715 VAL B CA 1
ATOM 12843 C C . VAL B 1 758 ? 66.186 44.717 24.685 1.00 35.89 715 VAL B C 1
ATOM 12844 O O . VAL B 1 758 ? 65.236 45.491 24.498 1.00 36.56 715 VAL B O 1
ATOM 12848 N N . ALA B 1 759 ? 67.082 44.921 25.658 1.00 37.47 716 ALA B N 1
ATOM 12849 C CA . ALA B 1 759 ? 66.994 46.080 26.544 1.00 37.46 716 ALA B CA 1
ATOM 12850 C C . ALA B 1 759 ? 67.203 47.386 25.787 1.00 32.65 716 ALA B C 1
ATOM 12851 O O . ALA B 1 759 ? 66.488 48.365 26.028 1.00 31.04 716 ALA B O 1
ATOM 12853 N N . TYR B 1 760 ? 68.177 47.416 24.872 1.00 33.82 717 TYR B N 1
ATOM 12854 C CA . TYR B 1 760 ? 68.374 48.579 24.013 1.00 34.43 717 TYR B CA 1
ATOM 12855 C C . TYR B 1 760 ? 67.170 48.821 23.117 1.00 39.00 717 TYR B C 1
ATOM 12856 O O . TYR B 1 760 ? 66.741 49.968 22.940 1.00 39.54 717 TYR B O 1
ATOM 12865 N N . GLY B 1 761 ? 66.613 47.750 22.542 1.00 41.80 718 GLY B N 1
ATOM 12866 C CA . GLY B 1 761 ? 65.457 47.898 21.676 1.00 46.09 718 GLY B CA 1
ATOM 12867 C C . GLY B 1 761 ? 64.211 48.369 22.396 1.00 44.85 718 GLY B C 1
ATOM 12868 O O . GLY B 1 761 ? 63.360 49.030 21.797 1.00 42.65 718 GLY B O 1
ATOM 12869 N N . LYS B 1 762 ? 64.087 48.052 23.683 1.00 53.19 719 LYS B N 1
ATOM 12870 C CA . LYS B 1 762 ? 62.914 48.471 24.435 1.00 48.05 719 LYS B CA 1
ATOM 12871 C C . LYS B 1 762 ? 63.103 49.827 25.107 1.00 46.89 719 LYS B C 1
ATOM 12872 O O . LYS B 1 762 ? 62.112 50.510 25.379 1.00 48.73 719 LYS B O 1
ATOM 12878 N N . LEU B 1 763 ? 64.348 50.244 25.365 1.00 58.10 720 LEU B N 1
ATOM 12879 C CA . LEU B 1 763 ? 64.588 51.604 25.837 1.00 43.33 720 LEU B CA 1
ATOM 12880 C C . LEU B 1 763 ? 64.540 52.623 24.711 1.00 44.80 720 LEU B C 1
ATOM 12881 O O . LEU B 1 763 ? 64.107 53.758 24.934 1.00 42.63 720 LEU B O 1
ATOM 12886 N N . GLN B 1 764 ? 64.988 52.248 23.511 1.00 51.19 721 GLN B N 1
ATOM 12887 C CA . GLN B 1 764 ? 65.056 53.204 22.411 1.00 51.62 721 GLN B CA 1
ATOM 12888 C C . GLN B 1 764 ? 63.668 53.563 21.896 1.00 59.14 721 GLN B C 1
ATOM 12889 O O . GLN B 1 764 ? 63.410 54.721 21.546 1.00 57.12 721 GLN B O 1
ATOM 12895 N N . GLY B 1 765 ? 62.760 52.595 21.855 1.00 66.03 722 GLY B N 1
ATOM 12896 C CA . GLY B 1 765 ? 61.422 52.841 21.359 1.00 58.08 722 GLY B CA 1
ATOM 12897 C C . GLY B 1 765 ? 61.109 52.005 20.139 1.00 55.31 722 GLY B C 1
ATOM 12898 O O . GLY B 1 765 ? 60.065 52.174 19.505 1.00 58.47 722 GLY B O 1
ATOM 12899 N N . ILE B 1 766 ? 62.022 51.097 19.800 1.00 53.34 723 ILE B N 1
ATOM 12900 C CA . ILE B 1 766 ? 61.830 50.222 18.651 1.00 56.03 723 ILE B CA 1
ATOM 12901 C C . ILE B 1 766 ? 60.812 49.140 18.973 1.00 65.43 723 ILE B C 1
ATOM 12902 O O . ILE B 1 766 ? 59.822 48.959 18.257 1.00 72.96 723 ILE B O 1
ATOM 12907 N N . LEU B 1 767 ? 61.052 48.399 20.047 1.00 66.47 724 LEU B N 1
ATOM 12908 C CA . LEU B 1 767 ? 60.095 47.423 20.536 1.00 68.91 724 LEU B CA 1
ATOM 12909 C C . LEU B 1 767 ? 59.057 48.122 21.401 1.00 71.25 724 LEU B C 1
ATOM 12910 O O . LEU B 1 767 ? 59.324 49.170 21.995 1.00 74.13 724 LEU B O 1
ATOM 12915 N N . LYS B 1 768 ? 57.861 47.546 21.458 1.00 75.21 725 LYS B N 1
ATOM 12916 C CA . LYS B 1 768 ? 56.831 48.088 22.330 1.00 76.49 725 LYS B CA 1
ATOM 12917 C C . LYS B 1 768 ? 57.192 47.819 23.784 1.00 78.15 725 LYS B C 1
ATOM 12918 O O . LYS B 1 768 ? 57.711 46.754 24.125 1.00 76.29 725 LYS B O 1
ATOM 12924 N N . SER B 1 769 ? 56.910 48.794 24.646 1.00 83.32 726 SER B N 1
ATOM 12925 C CA . SER B 1 769 ? 57.313 48.743 26.044 1.00 81.67 726 SER B CA 1
ATOM 12926 C C . SER B 1 769 ? 56.351 47.949 26.919 1.00 93.41 726 SER B C 1
ATOM 12927 O O . SER B 1 769 ? 56.381 48.106 28.145 1.00 96.34 726 SER B O 1
ATOM 12930 N N . ALA B 1 770 ? 55.505 47.109 26.333 1.00 92.24 727 ALA B N 1
ATOM 12931 C CA . ALA B 1 770 ? 54.570 46.245 27.031 1.00 84.26 727 ALA B CA 1
ATOM 12932 C C . ALA B 1 770 ? 55.182 44.869 27.256 1.00 75.63 727 ALA B C 1
ATOM 12933 O O . ALA B 1 770 ? 55.874 44.347 26.378 1.00 73.91 727 ALA B O 1
ATOM 12935 N N . PRO B 1 771 ? 54.939 44.258 28.414 1.00 66.15 728 PRO B N 1
ATOM 12936 C CA . PRO B 1 771 ? 55.528 42.941 28.693 1.00 77.65 728 PRO B CA 1
ATOM 12937 C C . PRO B 1 771 ? 54.866 41.811 27.922 1.00 85.00 728 PRO B C 1
ATOM 12938 O O . PRO B 1 771 ? 53.884 41.229 28.392 1.00 87.67 728 PRO B O 1
ATOM 12942 N N . LEU B 1 772 ? 55.362 41.543 26.710 1.00 85.75 729 LEU B N 1
ATOM 12943 C CA . LEU B 1 772 ? 54.884 40.448 25.868 1.00 91.00 729 LEU B CA 1
ATOM 12944 C C . LEU B 1 772 ? 55.020 39.103 26.571 1.00 101.40 729 LEU B C 1
ATOM 12945 O O . LEU B 1 772 ? 56.132 38.607 26.772 1.00 101.14 729 LEU B O 1
ATOM 12950 N N . LEU B 1 773 ? 53.889 38.499 26.919 1.00 103.65 730 LEU B N 1
ATOM 12951 C CA . LEU B 1 773 ? 53.853 37.253 27.669 1.00 92.86 730 LEU B CA 1
ATOM 12952 C C . LEU B 1 773 ? 53.478 36.113 26.732 1.00 95.66 730 LEU B C 1
ATOM 12953 O O . LEU B 1 773 ? 52.397 36.127 26.135 1.00 99.75 730 LEU B O 1
ATOM 12958 N N . LEU B 1 774 ? 54.370 35.135 26.606 1.00 101.77 731 LEU B N 1
ATOM 12959 C CA . LEU B 1 774 ? 54.065 33.911 25.885 1.00 102.43 731 LEU B CA 1
ATOM 12960 C C . LEU B 1 774 ? 53.041 33.102 26.687 1.00 106.59 731 LEU B C 1
ATOM 12961 O O . LEU B 1 774 ? 52.905 33.306 27.896 1.00 108.14 731 LEU B O 1
ATOM 12966 N N . PRO B 1 775 ? 52.256 32.203 26.016 1.00 107.64 732 PRO B N 1
ATOM 12967 C CA . PRO B 1 775 ? 51.242 31.416 26.744 1.00 108.44 732 PRO B CA 1
ATOM 12968 C C . PRO B 1 775 ? 51.798 30.542 27.859 1.00 102.36 732 PRO B C 1
ATOM 12969 O O . PRO B 1 775 ? 51.413 30.705 29.021 1.00 108.56 732 PRO B O 1
ATOM 12973 N N . GLY B 1 776 ? 52.701 29.627 27.534 1.00 89.51 733 GLY B N 1
ATOM 12974 C CA . GLY B 1 776 ? 53.443 28.953 28.578 1.00 84.54 733 GLY B CA 1
ATOM 12975 C C . GLY B 1 776 ? 54.877 29.428 28.586 1.00 87.96 733 GLY B C 1
ATOM 12976 O O . GLY B 1 776 ? 55.674 28.990 27.753 1.00 95.59 733 GLY B O 1
ATOM 12977 N N . ARG B 1 777 ? 55.231 30.311 29.518 1.00 86.28 734 ARG B N 1
ATOM 12978 C CA . ARG B 1 777 ? 56.568 30.889 29.530 1.00 72.96 734 ARG B CA 1
ATOM 12979 C C . ARG B 1 777 ? 57.460 30.348 30.632 1.00 70.84 734 ARG B C 1
ATOM 12980 O O . ARG B 1 777 ? 58.679 30.342 30.467 1.00 77.59 734 ARG B O 1
ATOM 12988 N N . HIS B 1 778 ? 56.892 29.878 31.742 1.00 68.20 735 HIS B N 1
ATOM 12989 C CA . HIS B 1 778 ? 57.720 29.302 32.791 1.00 66.07 735 HIS B CA 1
ATOM 12990 C C . HIS B 1 778 ? 58.142 27.884 32.444 1.00 67.89 735 HIS B C 1
ATOM 12991 O O . HIS B 1 778 ? 59.263 27.476 32.767 1.00 70.77 735 HIS B O 1
ATOM 12998 N N . LEU B 1 779 ? 57.263 27.136 31.775 1.00 71.64 736 LEU B N 1
ATOM 12999 C CA . LEU B 1 779 ? 57.619 25.815 31.273 1.00 75.93 736 LEU B CA 1
ATOM 13000 C C . LEU B 1 779 ? 58.669 25.919 30.174 1.00 74.64 736 LEU B C 1
ATOM 13001 O O . LEU B 1 779 ? 59.602 25.111 30.122 1.00 71.86 736 LEU B O 1
ATOM 13006 N N . LEU B 1 780 ? 58.554 26.938 29.317 1.00 68.60 737 LEU B N 1
ATOM 13007 C CA . LEU B 1 780 ? 59.540 27.156 28.262 1.00 62.09 737 LEU B CA 1
ATOM 13008 C C . LEU B 1 780 ? 60.897 27.554 28.830 1.00 66.57 737 LEU B C 1
ATOM 13009 O O . LEU B 1 780 ? 61.932 27.043 28.387 1.00 67.88 737 LEU B O 1
ATOM 13014 N N . ASN B 1 781 ? 60.910 28.453 29.819 1.00 67.04 738 ASN B N 1
ATOM 13015 C CA . ASN B 1 781 ? 62.165 28.870 30.435 1.00 58.38 738 ASN B CA 1
ATOM 13016 C C . ASN B 1 781 ? 62.810 27.734 31.216 1.00 65.72 738 ASN B C 1
ATOM 13017 O O . ASN B 1 781 ? 64.037 27.580 31.195 1.00 65.83 738 ASN B O 1
ATOM 13022 N N . ALA B 1 782 ? 62.000 26.921 31.900 1.00 61.48 739 ALA B N 1
ATOM 13023 C CA . ALA B 1 782 ? 62.549 25.775 32.613 1.00 61.74 739 ALA B CA 1
ATOM 13024 C C . ALA B 1 782 ? 63.072 24.716 31.653 1.00 72.42 739 ALA B C 1
ATOM 13025 O O . ALA B 1 782 ? 64.086 24.077 31.944 1.00 73.60 739 ALA B O 1
ATOM 13027 N N . GLY B 1 783 ? 62.430 24.548 30.494 1.00 69.11 740 GLY B N 1
ATOM 13028 C CA . GLY B 1 783 ? 62.955 23.632 29.495 1.00 59.61 740 GLY B CA 1
ATOM 13029 C C . GLY B 1 783 ? 64.252 24.118 28.877 1.00 64.97 740 GLY B C 1
ATOM 13030 O O . GLY B 1 783 ? 65.163 23.323 28.631 1.00 66.98 740 GLY B O 1
ATOM 13031 N N . LEU B 1 784 ? 64.361 25.431 28.639 1.00 63.02 741 LEU B N 1
ATOM 13032 C CA . LEU B 1 784 ? 65.611 25.999 28.131 1.00 52.47 741 LEU B CA 1
ATOM 13033 C C . LEU B 1 784 ? 66.738 25.863 29.146 1.00 52.84 741 LEU B C 1
ATOM 13034 O O . LEU B 1 784 ? 67.870 25.524 28.782 1.00 49.52 741 LEU B O 1
ATOM 13039 N N . LEU B 1 785 ? 66.447 26.116 30.425 1.00 49.97 742 LEU B N 1
ATOM 13040 C CA . LEU B 1 785 ? 67.471 25.975 31.453 1.00 53.86 742 LEU B CA 1
ATOM 13041 C C . LEU B 1 785 ? 67.853 24.518 31.665 1.00 66.27 742 LEU B C 1
ATOM 13042 O O . LEU B 1 785 ? 69.026 24.219 31.910 1.00 67.86 742 LEU B O 1
ATOM 13047 N N . ALA B 1 786 ? 66.893 23.600 31.528 1.00 64.96 743 ALA B N 1
ATOM 13048 C CA . ALA B 1 786 ? 67.201 22.181 31.633 1.00 63.12 743 ALA B CA 1
ATOM 13049 C C . ALA B 1 786 ? 68.064 21.716 30.470 1.00 65.06 743 ALA B C 1
ATOM 13050 O O . ALA B 1 786 ? 69.000 20.937 30.668 1.00 70.04 743 ALA B O 1
ATOM 13052 N N . ALA B 1 787 ? 67.789 22.210 29.258 1.00 50.94 744 ALA B N 1
ATOM 13053 C CA . ALA B 1 787 ? 68.626 21.867 28.112 1.00 43.72 744 ALA B CA 1
ATOM 13054 C C . ALA B 1 787 ? 70.024 22.458 28.248 1.00 59.51 744 ALA B C 1
ATOM 13055 O O . ALA B 1 787 ? 71.013 21.794 27.922 1.00 51.67 744 ALA B O 1
ATOM 13057 N N . SER B 1 788 ? 70.127 23.682 28.775 1.00 72.88 745 SER B N 1
ATOM 13058 C CA . SER B 1 788 ? 71.427 24.331 28.919 1.00 64.55 745 SER B CA 1
ATOM 13059 C C . SER B 1 788 ? 72.275 23.667 29.997 1.00 49.74 745 SER B C 1
ATOM 13060 O O . SER B 1 788 ? 73.494 23.540 29.841 1.00 49.55 745 SER B O 1
ATOM 1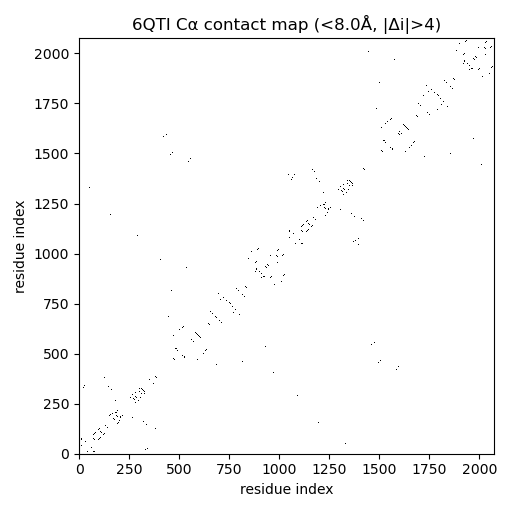3063 N N . VAL B 1 789 ? 71.656 23.244 31.101 1.00 53.23 746 VAL B N 1
ATOM 13064 C CA . VAL B 1 789 ? 72.409 22.559 32.147 1.00 62.93 746 VAL B CA 1
ATOM 13065 C C . VAL B 1 789 ? 72.746 21.134 31.720 1.00 65.38 746 VAL B C 1
ATOM 13066 O O . VAL B 1 789 ? 73.877 20.670 31.905 1.00 59.82 746 VAL B O 1
ATOM 13070 N N . GLY B 1 790 ? 71.797 20.430 31.103 1.00 59.64 747 GLY B N 1
ATOM 13071 C CA . GLY B 1 790 ? 72.059 19.075 30.675 1.00 57.09 747 GLY B CA 1
ATOM 13072 C C . GLY B 1 790 ? 72.909 18.936 29.437 1.00 57.23 747 GLY B C 1
ATOM 13073 O O . GLY B 1 790 ? 73.342 17.821 29.138 1.00 62.40 747 GLY B O 1
ATOM 13074 N N . GLY B 1 791 ? 73.164 20.023 28.708 1.00 54.31 748 GLY B N 1
ATOM 13075 C CA . GLY B 1 791 ? 74.055 19.949 27.566 1.00 48.86 748 GLY B CA 1
ATOM 13076 C C . GLY B 1 791 ? 75.520 19.815 27.914 1.00 50.43 748 GLY B C 1
ATOM 13077 O O . GLY B 1 791 ? 76.327 19.547 27.019 1.00 46.27 748 GLY B O 1
ATOM 13078 N N . ILE B 1 792 ? 75.884 19.990 29.186 1.00 50.28 749 ILE B N 1
ATOM 13079 C CA . ILE B 1 792 ? 77.273 19.817 29.598 1.00 59.04 749 ILE B CA 1
ATOM 13080 C C . ILE B 1 792 ? 77.638 18.348 29.755 1.00 65.41 749 ILE B C 1
ATOM 13081 O O . ILE B 1 792 ? 78.825 18.017 29.858 1.00 61.68 749 ILE B O 1
ATOM 13086 N N . ILE B 1 793 ? 76.651 17.456 29.748 1.00 67.43 750 ILE B N 1
ATOM 13087 C CA . ILE B 1 793 ? 76.864 16.012 29.840 1.00 59.09 750 ILE B CA 1
ATOM 13088 C C . ILE B 1 793 ? 77.261 15.418 28.482 1.00 55.12 750 ILE B C 1
ATOM 13089 O O . ILE B 1 793 ? 78.182 14.591 28.458 1.00 47.30 750 ILE B O 1
ATOM 13094 N N . PRO B 1 794 ? 76.664 15.782 27.328 1.00 61.88 751 PRO B N 1
ATOM 13095 C CA . PRO B 1 794 ? 77.311 15.397 26.062 1.00 63.59 751 PRO B CA 1
ATOM 13096 C C . PRO B 1 794 ? 78.598 16.143 25.789 1.00 69.59 751 PRO B C 1
ATOM 13097 O O . PRO B 1 794 ? 79.408 15.666 24.986 1.00 69.65 751 PRO B O 1
ATOM 13101 N N . PHE B 1 795 ? 78.808 17.302 26.411 1.00 72.34 752 PHE B N 1
ATOM 13102 C CA . PHE B 1 795 ? 80.037 18.048 26.181 1.00 74.84 752 PHE B CA 1
ATOM 13103 C C . PHE B 1 795 ? 81.210 17.434 26.929 1.00 75.89 752 PHE B C 1
ATOM 13104 O O . PHE B 1 795 ? 82.349 17.502 26.456 1.00 67.06 752 PHE B O 1
ATOM 13112 N N . MET B 1 796 ? 80.954 16.821 28.078 1.00 78.40 753 MET B N 1
ATOM 13113 C CA . MET B 1 796 ? 81.892 15.878 28.656 1.00 74.97 753 MET B CA 1
ATOM 13114 C C . MET B 1 796 ? 81.604 14.498 28.073 1.00 84.99 753 MET B C 1
ATOM 13115 O O . MET B 1 796 ? 80.766 14.345 27.181 1.00 89.84 753 MET B O 1
ATOM 13120 N N . MET B 1 797 ? 82.341 13.489 28.547 1.00 87.41 754 MET B N 1
ATOM 13121 C CA . MET B 1 797 ? 82.181 12.074 28.190 1.00 100.71 754 MET B CA 1
ATOM 13122 C C . MET B 1 797 ? 82.378 11.791 26.697 1.00 105.59 754 MET B C 1
ATOM 13123 O O . MET B 1 797 ? 81.998 10.719 26.217 1.00 113.82 754 MET B O 1
ATOM 13128 N N . ASP B 1 798 ? 82.963 12.724 25.945 1.00 99.34 755 ASP B N 1
ATOM 13129 C CA . ASP B 1 798 ? 83.177 12.565 24.514 1.00 94.53 755 ASP B CA 1
ATOM 13130 C C . ASP B 1 798 ? 84.327 13.469 24.088 1.00 101.04 755 ASP B C 1
ATOM 13131 O O . ASP B 1 798 ? 84.207 14.698 24.159 1.00 102.99 755 ASP B O 1
ATOM 13136 N N . PRO B 1 799 ? 85.450 12.909 23.643 1.00 104.35 756 PRO B N 1
ATOM 13137 C CA . PRO B 1 799 ? 86.597 13.752 23.285 1.00 106.85 756 PRO B CA 1
ATOM 13138 C C . PRO B 1 799 ? 86.587 14.219 21.837 1.00 105.88 756 PRO B C 1
ATOM 13139 O O . PRO B 1 799 ? 87.611 14.694 21.338 1.00 108.19 756 PRO B O 1
ATOM 13143 N N . SER B 1 800 ? 85.456 14.089 21.151 1.00 94.22 757 SER B N 1
ATOM 13144 C CA . SER B 1 800 ? 85.391 14.469 19.751 1.00 86.39 757 SER B CA 1
ATOM 13145 C C . SER B 1 800 ? 85.360 15.988 19.604 1.00 83.17 757 SER B C 1
ATOM 13146 O O . SER B 1 800 ? 85.054 16.724 20.543 1.00 78.34 757 SER B O 1
ATOM 13149 N N . PHE B 1 801 ? 85.699 16.455 18.401 1.00 81.37 758 PHE B N 1
ATOM 13150 C CA . PHE B 1 801 ? 85.685 17.884 18.112 1.00 73.26 758 PHE B CA 1
ATOM 13151 C C . PHE B 1 801 ? 84.326 18.368 17.631 1.00 72.25 758 PHE B C 1
ATOM 13152 O O . PHE B 1 801 ? 83.919 19.483 17.969 1.00 72.12 758 PHE B O 1
ATOM 13160 N N . THR B 1 802 ? 83.629 17.560 16.830 1.00 77.33 759 THR B N 1
ATOM 13161 C CA . THR B 1 802 ? 82.341 17.979 16.286 1.00 80.14 759 THR B CA 1
ATOM 13162 C C . THR B 1 802 ? 81.290 18.059 17.385 1.00 82.65 759 THR B C 1
ATOM 13163 O O . THR B 1 802 ? 80.458 18.977 17.395 1.00 81.00 759 THR B O 1
ATOM 13167 N N . THR B 1 803 ? 81.354 17.133 18.344 1.00 75.14 760 THR B N 1
ATOM 13168 C CA . THR B 1 803 ? 80.448 17.140 19.488 1.00 66.93 760 THR B CA 1
ATOM 13169 C C . THR B 1 803 ? 80.690 18.350 20.384 1.00 73.71 760 THR B C 1
ATOM 13170 O O . THR B 1 803 ? 79.736 19.007 20.820 1.00 76.92 760 THR B O 1
ATOM 13174 N N . GLY B 1 804 ? 81.956 18.682 20.639 1.00 67.51 761 GLY B N 1
ATOM 13175 C CA . GLY B 1 804 ? 82.257 19.840 21.463 1.00 66.98 761 GLY B CA 1
ATOM 13176 C C . GLY B 1 804 ? 81.862 21.152 20.811 1.00 65.43 761 GLY B C 1
ATOM 13177 O O . GLY B 1 804 ? 81.299 22.035 21.467 1.00 64.43 761 GLY B O 1
ATOM 13178 N N . ILE B 1 805 ? 82.108 21.282 19.508 1.00 61.38 762 ILE B N 1
ATOM 13179 C CA . ILE B 1 805 ? 81.771 22.537 18.854 1.00 59.90 762 ILE B CA 1
ATOM 13180 C C . ILE B 1 805 ? 80.259 22.652 18.650 1.00 60.52 762 ILE B C 1
ATOM 13181 O O . ILE B 1 805 ? 79.712 23.763 18.697 1.00 60.84 762 ILE B O 1
ATOM 13186 N N . THR B 1 806 ? 79.539 21.531 18.519 1.00 52.82 763 THR B N 1
ATOM 13187 C CA . THR B 1 806 ? 78.094 21.666 18.415 1.00 59.97 763 THR B CA 1
ATOM 13188 C C . THR B 1 806 ? 77.464 21.904 19.784 1.00 61.08 763 THR B C 1
ATOM 13189 O O . THR B 1 806 ? 76.431 22.574 19.864 1.00 64.22 763 THR B O 1
ATOM 13193 N N . CYS B 1 807 ? 78.105 21.454 20.872 1.00 52.39 764 CYS B N 1
ATOM 13194 C CA . CYS B 1 807 ? 77.620 21.818 22.201 1.00 54.95 764 CYS B CA 1
ATOM 13195 C C . CYS B 1 807 ? 77.872 23.291 22.499 1.00 59.54 764 CYS B C 1
ATOM 13196 O O . CYS B 1 807 ? 77.034 23.947 23.127 1.00 67.25 764 CYS B O 1
ATOM 13199 N N . LEU B 1 808 ? 79.007 23.829 22.039 1.00 48.18 765 LEU B N 1
ATOM 13200 C CA . LEU B 1 808 ? 79.282 25.260 22.195 1.00 41.76 765 LEU B CA 1
ATOM 13201 C C . LEU B 1 808 ? 78.289 26.109 21.407 1.00 41.90 765 LEU B C 1
ATOM 13202 O O . LEU B 1 808 ? 77.741 27.088 21.933 1.00 38.08 765 LEU B O 1
ATOM 13207 N N . GLY B 1 809 ? 78.030 25.736 20.149 1.00 44.03 766 GLY B N 1
ATOM 13208 C CA . GLY B 1 809 ? 77.050 26.466 19.358 1.00 45.51 766 GLY B CA 1
ATOM 13209 C C . GLY B 1 809 ? 75.640 26.350 19.907 1.00 55.06 766 GLY B C 1
ATOM 13210 O O . GLY B 1 809 ? 74.877 27.322 19.897 1.00 59.77 766 GLY B O 1
ATOM 13211 N N . SER B 1 810 ? 75.291 25.175 20.441 1.00 50.93 767 SER B N 1
ATOM 13212 C CA . SER B 1 810 ? 73.964 24.982 21.012 1.00 48.64 767 SER B CA 1
ATOM 13213 C C . SER B 1 810 ? 73.783 25.774 22.298 1.00 51.94 767 SER B C 1
ATOM 13214 O O . SER B 1 810 ? 72.716 26.355 22.515 1.00 44.59 767 SER B O 1
ATOM 13217 N N . VAL B 1 811 ? 74.807 25.833 23.157 1.00 53.34 768 VAL B N 1
ATOM 13218 C CA . VAL B 1 811 ? 74.633 26.582 24.399 1.00 55.15 768 VAL B CA 1
ATOM 13219 C C . VAL B 1 811 ? 74.661 28.083 24.127 1.00 60.69 768 VAL B C 1
ATOM 13220 O O . VAL B 1 811 ? 73.961 28.846 24.804 1.00 58.88 768 VAL B O 1
ATOM 13224 N N . SER B 1 812 ? 75.380 28.527 23.085 1.00 56.76 769 SER B N 1
ATOM 13225 C CA . SER B 1 812 ? 75.321 29.939 22.712 1.00 56.73 769 SER B CA 1
ATOM 13226 C C . SER B 1 812 ? 73.944 30.314 22.172 1.00 60.35 769 SER B C 1
ATOM 13227 O O . SER B 1 812 ? 73.383 31.352 22.553 1.00 63.43 769 SER B O 1
ATOM 13230 N N . ALA B 1 813 ? 73.363 29.454 21.325 1.00 51.26 770 ALA B N 1
ATOM 13231 C CA . ALA B 1 813 ? 72.029 29.716 20.791 1.00 45.73 770 ALA B CA 1
ATOM 13232 C C . ALA B 1 813 ? 70.959 29.664 21.877 1.00 46.91 770 ALA B C 1
ATOM 13233 O O . ALA B 1 813 ? 70.072 30.523 21.916 1.00 44.66 770 ALA B O 1
ATOM 13235 N N . LEU B 1 814 ? 71.033 28.675 22.775 1.00 46.07 771 LEU B N 1
ATOM 13236 C CA . LEU B 1 814 ? 70.044 28.565 23.843 1.00 47.91 771 LEU B CA 1
ATOM 13237 C C . LEU B 1 814 ? 70.167 29.695 24.850 1.00 47.95 771 LEU B C 1
ATOM 13238 O O . LEU B 1 814 ? 69.152 30.152 25.383 1.00 46.80 771 LEU B O 1
ATOM 13243 N N . SER B 1 815 ? 71.384 30.186 25.096 1.00 47.95 772 SER B N 1
ATOM 13244 C CA . SER B 1 815 ? 71.552 31.325 25.987 1.00 40.74 772 SER B CA 1
ATOM 13245 C C . SER B 1 815 ? 71.026 32.610 25.361 1.00 37.25 772 SER B C 1
ATOM 13246 O O . SER B 1 815 ? 70.427 33.439 26.056 1.00 38.56 772 SER B O 1
ATOM 13249 N N . ALA B 1 816 ? 71.206 32.781 24.045 1.00 35.46 773 ALA B N 1
ATOM 13250 C CA . ALA B 1 816 ? 70.634 33.946 23.371 1.00 37.49 773 ALA B CA 1
ATOM 13251 C C . ALA B 1 816 ? 69.107 33.905 23.369 1.00 44.15 773 ALA B C 1
ATOM 13252 O O . ALA B 1 816 ? 68.451 34.932 23.604 1.00 42.56 773 ALA B O 1
ATOM 13254 N N . VAL B 1 817 ? 68.527 32.724 23.130 1.00 45.18 774 VAL B N 1
ATOM 13255 C CA . VAL B 1 817 ? 67.073 32.581 23.150 1.00 44.82 774 VAL B CA 1
ATOM 13256 C C . VAL B 1 817 ? 66.530 32.797 24.560 1.00 43.16 774 VAL B C 1
ATOM 13257 O O . VAL B 1 817 ? 65.483 33.428 24.743 1.00 41.48 774 VAL B O 1
ATOM 13261 N N . MET B 1 818 ? 67.264 32.339 25.580 1.00 45.46 775 MET B N 1
ATOM 13262 C CA . MET B 1 818 ? 66.840 32.553 26.960 1.00 39.56 775 MET B CA 1
ATOM 13263 C C . MET B 1 818 ? 66.922 34.023 27.352 1.00 41.22 775 MET B C 1
ATOM 13264 O O . MET B 1 818 ? 66.063 34.517 28.090 1.00 35.07 775 MET B O 1
ATOM 13269 N N . GLY B 1 819 ? 67.930 34.740 26.850 1.00 45.83 776 GLY B N 1
ATOM 13270 C CA . GLY B 1 819 ? 68.009 36.169 27.108 1.00 42.00 776 GLY B CA 1
ATOM 13271 C C . GLY B 1 819 ? 66.873 36.948 26.471 1.00 42.33 776 GLY B C 1
ATOM 13272 O O . GLY B 1 819 ? 66.278 37.823 27.109 1.00 41.31 776 GLY B O 1
ATOM 13273 N N . VAL B 1 820 ? 66.539 36.618 25.218 1.00 46.75 777 VAL B N 1
ATOM 13274 C CA . VAL B 1 820 ? 65.416 37.272 24.542 1.00 49.88 777 VAL B CA 1
ATOM 13275 C C . VAL B 1 820 ? 64.094 36.931 25.227 1.00 46.05 777 VAL B C 1
ATOM 13276 O O . VAL B 1 820 ? 63.222 37.793 25.387 1.00 43.55 777 VAL B O 1
ATOM 13280 N N . THR B 1 821 ? 63.948 35.690 25.696 1.00 47.69 778 THR B N 1
ATOM 13281 C CA . THR B 1 821 ? 62.693 35.269 26.312 1.00 43.01 778 THR B CA 1
ATOM 13282 C C . THR B 1 821 ? 62.505 35.892 27.692 1.00 53.46 778 THR B C 1
ATOM 13283 O O . THR B 1 821 ? 61.405 36.346 28.025 1.00 47.75 778 THR B O 1
ATOM 13287 N N . LEU B 1 822 ? 63.565 35.938 28.505 1.00 55.50 779 LEU B N 1
ATOM 13288 C CA . LEU B 1 822 ? 63.439 36.515 29.838 1.00 42.32 779 LEU B CA 1
ATOM 13289 C C . LEU B 1 822 ? 63.367 38.033 29.799 1.00 43.80 779 LEU B C 1
ATOM 13290 O O . LEU B 1 822 ? 62.753 38.639 30.681 1.00 43.69 779 LEU B O 1
ATOM 13295 N N . THR B 1 823 ? 63.978 38.668 28.799 1.00 41.79 780 THR B N 1
ATOM 13296 C CA . THR B 1 823 ? 64.012 40.124 28.797 1.00 48.00 780 THR B CA 1
ATOM 13297 C C . THR B 1 823 ? 62.724 40.723 28.238 1.00 52.06 780 THR B C 1
ATOM 13298 O O . THR B 1 823 ? 62.283 41.778 28.702 1.00 62.13 780 THR B O 1
ATOM 13302 N N . ALA B 1 824 ? 62.077 40.050 27.292 1.00 59.96 781 ALA B N 1
ATOM 13303 C CA . ALA B 1 824 ? 60.879 40.578 26.650 1.00 55.29 781 ALA B CA 1
ATOM 13304 C C . ALA B 1 824 ? 59.607 40.377 27.466 1.00 58.01 781 ALA B C 1
ATOM 13305 O O . ALA B 1 824 ? 58.523 40.689 26.969 1.00 63.55 781 ALA B O 1
ATOM 13307 N N . ALA B 1 825 ? 59.698 39.861 28.689 1.00 53.63 782 ALA B N 1
ATOM 13308 C CA . ALA B 1 825 ? 58.534 39.693 29.548 1.00 51.54 782 ALA B CA 1
ATOM 13309 C C . ALA B 1 825 ? 58.592 40.589 30.779 1.00 53.37 782 ALA B C 1
ATOM 13310 O O . ALA B 1 825 ? 57.896 40.329 31.764 1.00 51.46 782 ALA B O 1
ATOM 13312 N N . ILE B 1 826 ? 59.401 41.641 30.741 1.00 55.49 783 ILE B N 1
ATOM 13313 C CA . ILE B 1 826 ? 59.662 42.468 31.911 1.00 54.56 783 ILE B CA 1
ATOM 13314 C C . ILE B 1 826 ? 58.760 43.694 31.948 1.00 61.60 783 ILE B C 1
ATOM 13315 O O . ILE B 1 826 ? 58.070 43.935 32.938 1.00 66.19 783 ILE B O 1
ATOM 13320 N N . GLY B 1 827 ? 58.743 44.469 30.884 1.00 59.51 784 GLY B N 1
ATOM 13321 C CA . GLY B 1 827 ? 58.033 45.728 30.928 1.00 65.17 784 GLY B CA 1
ATOM 13322 C C . GLY B 1 827 ? 58.996 46.899 30.917 1.00 74.63 784 GLY B C 1
ATOM 13323 O O . GLY B 1 827 ? 60.092 46.846 31.488 1.00 85.28 784 GLY B O 1
ATOM 13324 N N . GLY B 1 828 ? 58.580 47.979 30.264 1.00 75.50 785 GLY B N 1
ATOM 13325 C CA . GLY B 1 828 ? 59.491 49.073 29.986 1.00 72.55 785 GLY B CA 1
ATOM 13326 C C . GLY B 1 828 ? 59.853 49.955 31.158 1.00 72.81 785 GLY B C 1
ATOM 13327 O O . GLY B 1 828 ? 60.742 50.798 31.017 1.00 84.44 785 GLY B O 1
ATOM 13328 N N . ALA B 1 829 ? 59.208 49.787 32.309 1.00 59.02 786 ALA B N 1
ATOM 13329 C CA . ALA B 1 829 ? 59.483 50.638 33.458 1.00 56.44 786 ALA B CA 1
ATOM 13330 C C . ALA B 1 829 ? 60.489 50.039 34.425 1.00 59.28 786 ALA B C 1
ATOM 13331 O O . ALA B 1 829 ? 61.287 50.782 35.001 1.00 61.14 786 ALA B O 1
ATOM 13333 N N . ASP B 1 830 ? 60.463 48.725 34.632 1.00 58.64 787 ASP B N 1
ATOM 13334 C CA . ASP B 1 830 ? 61.468 48.043 35.431 1.00 60.66 787 ASP B CA 1
ATOM 13335 C C . ASP B 1 830 ? 62.574 47.438 34.575 1.00 58.18 787 ASP B C 1
ATOM 13336 O O . ASP B 1 830 ? 63.286 46.542 35.032 1.00 62.39 787 ASP B O 1
ATOM 13341 N N . MET B 1 831 ? 62.714 47.907 33.343 1.00 52.85 788 MET B N 1
ATOM 13342 C CA . MET B 1 831 ? 63.882 47.758 32.480 1.00 49.57 788 MET B CA 1
ATOM 13343 C C . MET B 1 831 ? 65.223 48.220 33.077 1.00 44.98 788 MET B C 1
ATOM 13344 O O . MET B 1 831 ? 66.252 47.632 32.718 1.00 41.91 788 MET B O 1
ATOM 13349 N N . PRO B 1 832 ? 65.305 49.226 33.970 1.00 43.87 789 PRO B N 1
ATOM 13350 C CA . PRO B 1 832 ? 66.597 49.472 34.640 1.00 42.58 789 PRO B CA 1
ATOM 13351 C C . PRO B 1 832 ? 67.108 48.347 35.529 1.00 45.16 789 PRO B C 1
ATOM 13352 O O . PRO B 1 832 ? 68.285 48.389 35.906 1.00 47.38 789 PRO B O 1
ATOM 13356 N N . VAL B 1 833 ? 66.283 47.365 35.895 1.00 39.38 790 VAL B N 1
ATOM 13357 C CA . VAL B 1 833 ? 66.815 46.165 36.532 1.00 36.87 790 VAL B CA 1
ATOM 13358 C C . VAL B 1 833 ? 67.672 45.383 35.550 1.00 37.11 790 VAL B C 1
ATOM 13359 O O . VAL B 1 833 ? 68.794 44.972 35.872 1.00 35.64 790 VAL B O 1
ATOM 13363 N N . VAL B 1 834 ? 67.184 45.232 34.317 1.00 39.21 791 VAL B N 1
ATOM 13364 C CA . VAL B 1 834 ? 67.877 44.490 33.269 1.00 36.24 791 VAL B CA 1
ATOM 13365 C C . VAL B 1 834 ? 69.187 45.173 32.883 1.00 39.78 791 VAL B C 1
ATOM 13366 O O . VAL B 1 834 ? 70.144 44.511 32.466 1.00 46.05 791 VAL B O 1
ATOM 13370 N N . ILE B 1 835 ? 69.274 46.492 33.060 1.00 37.51 792 ILE B N 1
ATOM 13371 C CA . ILE B 1 835 ? 70.536 47.197 32.853 1.00 39.12 792 ILE B CA 1
ATOM 13372 C C . ILE B 1 835 ? 71.565 46.781 33.898 1.00 35.98 792 ILE B C 1
ATOM 13373 O O . ILE B 1 835 ? 72.736 46.558 33.577 1.00 44.04 792 ILE B O 1
ATOM 13378 N N . THR B 1 836 ? 71.146 46.625 35.152 1.00 32.59 793 THR B N 1
ATOM 13379 C CA . THR B 1 836 ? 72.124 46.348 36.196 1.00 30.70 793 THR B CA 1
ATOM 13380 C C . THR B 1 836 ? 72.460 44.870 36.325 1.00 27.40 793 THR B C 1
ATOM 13381 O O . THR B 1 836 ? 73.629 44.536 36.549 1.00 25.82 793 THR B O 1
ATOM 13385 N N . VAL B 1 837 ? 71.457 43.991 36.203 1.00 27.93 794 VAL B N 1
ATOM 13386 C CA . VAL B 1 837 ? 71.671 42.548 36.337 1.00 24.52 794 VAL B CA 1
ATOM 13387 C C . VAL B 1 837 ? 72.631 42.051 35.266 1.00 25.15 794 VAL B C 1
ATOM 13388 O O . VAL B 1 837 ? 73.598 41.338 35.557 1.00 32.23 794 VAL B O 1
ATOM 13392 N N . LEU B 1 838 ? 72.423 42.487 34.024 1.00 21.78 795 LEU B N 1
ATOM 13393 C CA . LEU B 1 838 ? 73.362 42.159 32.961 1.00 24.40 795 LEU B CA 1
ATOM 13394 C C . LEU B 1 838 ? 74.702 42.849 33.169 1.00 24.57 795 LEU B C 1
ATOM 13395 O O . LEU B 1 838 ? 75.737 42.314 32.756 1.00 28.15 795 LEU B O 1
ATOM 13400 N N . ASN B 1 839 ? 74.704 44.003 33.852 1.00 24.27 796 ASN B N 1
ATOM 13401 C CA . ASN B 1 839 ? 75.951 44.638 34.272 1.00 21.48 796 ASN B CA 1
ATOM 13402 C C . ASN B 1 839 ? 76.737 43.738 35.209 1.00 22.80 796 ASN B C 1
ATOM 13403 O O . ASN B 1 839 ? 77.971 43.741 35.182 1.00 20.31 796 ASN B O 1
ATOM 13408 N N . SER B 1 840 ? 76.047 42.949 36.033 1.00 23.38 797 SER B N 1
ATOM 13409 C CA . SER B 1 840 ? 76.758 41.962 36.825 1.00 18.09 797 SER B CA 1
ATOM 13410 C C . SER B 1 840 ? 77.237 40.807 35.960 1.00 19.17 797 SER B C 1
ATOM 13411 O O . SER B 1 840 ? 78.349 40.316 36.172 1.00 25.14 797 SER B O 1
ATOM 13414 N N . TYR B 1 841 ? 76.451 40.407 34.947 1.00 19.61 798 TYR B N 1
ATOM 13415 C CA . TYR B 1 841 ? 76.831 39.262 34.118 1.00 21.35 798 TYR B CA 1
ATOM 13416 C C . TYR B 1 841 ? 78.051 39.574 33.269 1.00 25.24 798 TYR B C 1
ATOM 13417 O O . TYR B 1 841 ? 78.962 38.746 33.153 1.00 22.16 798 TYR B O 1
ATOM 13426 N N . SER B 1 842 ? 78.120 40.795 32.738 1.00 22.01 799 SER B N 1
ATOM 13427 C CA . SER B 1 842 ? 79.308 41.259 32.034 1.00 28.18 799 SER B CA 1
ATOM 13428 C C . SER B 1 842 ? 80.518 41.370 32.952 1.00 30.40 799 SER B C 1
ATOM 13429 O O . SER B 1 842 ? 81.647 41.432 32.460 1.00 39.56 799 SER B O 1
ATOM 13432 N N . GLY B 1 843 ? 80.309 41.403 34.268 1.00 25.45 800 GLY B N 1
ATOM 13433 C CA . GLY B 1 843 ? 81.415 41.192 35.178 1.00 24.28 800 GLY B CA 1
ATOM 13434 C C . GLY B 1 843 ? 81.870 39.746 35.207 1.00 22.92 800 GLY B C 1
ATOM 13435 O O . GLY B 1 843 ? 83.054 39.459 35.017 1.00 26.05 800 GLY B O 1
ATOM 13436 N N . TRP B 1 844 ? 80.930 38.810 35.411 1.00 24.97 801 TRP B N 1
ATOM 13437 C CA . TRP B 1 844 ? 81.339 37.446 35.734 1.00 19.26 801 TRP B CA 1
ATOM 13438 C C . TRP B 1 844 ? 81.865 36.700 34.524 1.00 28.46 801 TRP B C 1
ATOM 13439 O O . TRP B 1 844 ? 82.656 35.765 34.690 1.00 31.37 801 TRP B O 1
ATOM 13450 N N . ALA B 1 845 ? 81.456 37.119 33.322 1.00 35.79 802 ALA B N 1
ATOM 13451 C CA . ALA B 1 845 ? 82.057 36.615 32.095 1.00 32.69 802 ALA B CA 1
ATOM 13452 C C . ALA B 1 845 ? 83.551 36.895 32.067 1.00 29.29 802 ALA B C 1
ATOM 13453 O O . ALA B 1 845 ? 84.338 36.029 31.666 1.00 31.71 802 ALA B O 1
ATOM 13455 N N . LEU B 1 846 ? 83.957 38.079 32.549 1.00 27.01 803 LEU B N 1
ATOM 13456 C CA . LEU B 1 846 ? 85.373 38.386 32.726 1.00 21.14 803 LEU B CA 1
ATOM 13457 C C . LEU B 1 846 ? 86.059 37.400 33.659 1.00 21.41 803 LEU B C 1
ATOM 13458 O O . LEU B 1 846 ? 87.185 36.968 33.383 1.00 20.63 803 LEU B O 1
ATOM 13463 N N . CYS B 1 847 ? 85.379 36.991 34.735 1.00 22.75 804 CYS B N 1
ATOM 13464 C CA . CYS B 1 847 ? 85.950 35.969 35.605 1.00 25.06 804 CYS B CA 1
ATOM 13465 C C . CYS B 1 847 ? 86.040 34.633 34.885 1.00 29.13 804 CYS B C 1
ATOM 13466 O O . CYS B 1 847 ? 87.039 33.919 35.018 1.00 29.80 804 CYS B O 1
ATOM 13469 N N . ALA B 1 848 ? 85.048 34.323 34.042 1.00 23.63 805 ALA B N 1
ATOM 13470 C CA . ALA B 1 848 ? 85.122 33.123 33.221 1.00 23.19 805 ALA B CA 1
ATOM 13471 C C . ALA B 1 848 ? 86.154 33.258 32.119 1.00 32.09 805 ALA B C 1
ATOM 13472 O O . ALA B 1 848 ? 86.530 32.260 31.505 1.00 37.89 805 ALA B O 1
ATOM 13474 N N . GLU B 1 849 ? 86.607 34.472 31.845 1.00 33.63 806 GLU B N 1
ATOM 13475 C CA . GLU B 1 849 ? 87.705 34.665 30.925 1.00 25.93 806 GLU B CA 1
ATOM 13476 C C . GLU B 1 849 ? 89.035 34.691 31.662 1.00 26.69 806 GLU B C 1
ATOM 13477 O O . GLU B 1 849 ? 90.084 34.523 31.035 1.00 30.64 806 GLU B O 1
ATOM 13483 N N . GLY B 1 850 ? 89.006 34.839 32.987 1.00 24.30 807 GLY B N 1
ATOM 13484 C CA . GLY B 1 850 ? 90.218 34.839 33.780 1.00 18.59 807 GLY B CA 1
ATOM 13485 C C . GLY B 1 850 ? 90.564 33.476 34.339 1.00 22.45 807 GLY B C 1
ATOM 13486 O O . GLY B 1 850 ? 91.744 33.138 34.458 1.00 26.92 807 GLY B O 1
ATOM 13487 N N . PHE B 1 851 ? 89.544 32.688 34.701 1.00 27.58 808 PHE B N 1
ATOM 13488 C CA . PHE B 1 851 ? 89.764 31.291 35.070 1.00 30.50 808 PHE B CA 1
ATOM 13489 C C . PHE B 1 851 ? 90.306 30.481 33.903 1.00 32.59 808 PHE B C 1
ATOM 13490 O O . PHE B 1 851 ? 91.028 29.501 34.106 1.00 37.33 808 PHE B O 1
ATOM 13498 N N . LEU B 1 852 ? 89.962 30.870 32.681 1.00 32.77 809 LEU B N 1
ATOM 13499 C CA . LEU B 1 852 ? 90.252 30.099 31.485 1.00 30.73 809 LEU B CA 1
ATOM 13500 C C . LEU B 1 852 ? 91.648 30.379 30.948 1.00 39.25 809 LEU B C 1
ATOM 13501 O O . LEU B 1 852 ? 92.328 29.463 30.478 1.00 39.90 809 LEU B O 1
ATOM 13506 N N . LEU B 1 853 ? 92.087 31.630 31.023 1.00 40.64 810 LEU B N 1
ATOM 13507 C CA . LEU B 1 853 ? 93.380 32.060 30.515 1.00 42.44 810 LEU B CA 1
ATOM 13508 C C . LEU B 1 853 ? 94.458 32.134 31.582 1.00 53.76 810 LEU B C 1
ATOM 13509 O O . LEU B 1 853 ? 95.595 32.488 31.248 1.00 56.48 810 LEU B O 1
ATOM 13514 N N . ASN B 1 854 ? 94.115 31.825 32.837 1.00 50.51 811 ASN B N 1
ATOM 13515 C CA . ASN B 1 854 ? 95.009 31.870 33.998 1.00 53.34 811 ASN B CA 1
ATOM 13516 C C . ASN B 1 854 ? 95.611 33.269 34.157 1.00 54.55 811 ASN B C 1
ATOM 13517 O O . ASN B 1 854 ? 96.826 33.464 34.192 1.00 61.74 811 ASN B O 1
ATOM 13522 N N . ASN B 1 855 ? 94.717 34.250 34.240 1.00 55.76 812 ASN B N 1
ATOM 13523 C CA . ASN B 1 855 ? 95.074 35.661 34.287 1.00 65.32 812 ASN B CA 1
ATOM 13524 C C . ASN B 1 855 ? 94.452 36.289 35.526 1.00 57.43 812 ASN B C 1
ATOM 13525 O O . ASN B 1 855 ? 93.242 36.179 35.734 1.00 62.48 812 ASN B O 1
ATOM 13530 N N . ASN B 1 856 ? 95.275 36.957 36.338 1.00 45.58 813 ASN B N 1
ATOM 13531 C CA . ASN B 1 856 ? 94.782 37.511 37.596 1.00 33.79 813 ASN B CA 1
ATOM 13532 C C . ASN B 1 856 ? 93.985 38.791 37.385 1.00 33.15 813 ASN B C 1
ATOM 13533 O O . ASN B 1 856 ? 93.007 39.038 38.103 1.00 34.15 813 ASN B O 1
ATOM 13538 N N . LEU B 1 857 ? 94.406 39.617 36.424 1.00 31.66 814 LEU B N 1
ATOM 13539 C CA . LEU B 1 857 ? 93.805 40.931 36.227 1.00 30.49 814 LEU B CA 1
ATOM 13540 C C . LEU B 1 857 ? 92.361 40.820 35.761 1.00 30.50 814 LEU B C 1
ATOM 13541 O O . LEU B 1 857 ? 91.509 41.607 36.194 1.00 32.40 814 LEU B O 1
ATOM 13546 N N . LEU B 1 858 ? 92.062 39.811 34.940 1.00 25.40 815 LEU B N 1
ATOM 13547 C CA . LEU B 1 858 ? 90.695 39.586 34.494 1.00 20.98 815 LEU B CA 1
ATOM 13548 C C . LEU B 1 858 ? 89.788 39.159 35.635 1.00 19.35 815 LEU B C 1
ATOM 13549 O O . LEU B 1 858 ? 88.643 39.605 35.699 1.00 17.98 815 LEU B O 1
ATOM 13554 N N . THR B 1 859 ? 90.286 38.349 36.570 1.00 22.69 816 THR B N 1
ATOM 13555 C CA . THR B 1 859 ? 89.439 37.927 37.681 1.00 25.90 816 THR B CA 1
ATOM 13556 C C . THR B 1 859 ? 89.227 39.047 38.689 1.00 25.37 816 THR B C 1
ATOM 13557 O O . THR B 1 859 ? 88.124 39.180 39.235 1.00 31.40 816 THR B O 1
ATOM 13561 N N . ILE B 1 860 ? 90.257 39.867 38.935 1.00 20.49 817 ILE B N 1
ATOM 13562 C CA . ILE B 1 860 ? 90.106 41.011 39.837 1.00 16.16 817 ILE B CA 1
ATOM 13563 C C . ILE B 1 860 ? 89.097 42.007 39.274 1.00 20.13 817 ILE B C 1
ATOM 13564 O O . ILE B 1 860 ? 88.165 42.440 39.969 1.00 19.47 817 ILE B O 1
ATOM 13569 N N . VAL B 1 861 ? 89.236 42.334 37.985 1.00 28.04 818 VAL B N 1
ATOM 13570 C CA . VAL B 1 861 ? 88.316 43.253 37.319 1.00 22.80 818 VAL B CA 1
ATOM 13571 C C . VAL B 1 861 ? 86.904 42.668 37.238 1.00 29.84 818 VAL B C 1
ATOM 13572 O O . VAL B 1 861 ? 85.912 43.379 37.450 1.00 23.55 818 VAL B O 1
ATOM 13576 N N . GLY B 1 862 ? 86.788 41.359 37.003 1.00 19.26 819 GLY B N 1
ATOM 13577 C CA . GLY B 1 862 ? 85.475 40.755 36.868 1.00 19.31 819 GLY B CA 1
ATOM 13578 C C . GLY B 1 862 ? 84.714 40.678 38.175 1.00 34.05 819 GLY B C 1
ATOM 13579 O O . GLY B 1 862 ? 83.500 40.901 38.204 1.00 39.28 819 GLY B O 1
ATOM 13580 N N . ALA B 1 863 ? 85.412 40.372 39.271 1.00 26.51 820 ALA B N 1
ATOM 13581 C CA . ALA B 1 863 ? 84.783 40.433 40.585 1.00 25.47 820 ALA B CA 1
ATOM 13582 C C . ALA B 1 863 ? 84.385 41.859 40.936 1.00 28.64 820 ALA B C 1
ATOM 13583 O O . ALA B 1 863 ? 83.298 42.091 41.488 1.00 29.30 820 ALA B O 1
ATOM 13585 N N . LEU B 1 864 ? 85.231 42.831 40.569 1.00 28.32 821 LEU B N 1
ATOM 13586 C CA . LEU B 1 864 ? 84.956 44.233 40.864 1.00 24.53 821 LEU B CA 1
ATOM 13587 C C . LEU B 1 864 ? 83.740 44.758 40.105 1.00 21.27 821 LEU B C 1
ATOM 13588 O O . LEU B 1 864 ? 83.027 45.628 40.613 1.00 26.51 821 LEU B O 1
ATOM 13593 N N . ILE B 1 865 ? 83.482 44.245 38.906 1.00 20.47 822 ILE B N 1
ATOM 13594 C CA . ILE B 1 865 ? 82.322 44.681 38.126 1.00 27.51 822 ILE B CA 1
ATOM 13595 C C . ILE B 1 865 ? 81.058 43.910 38.505 1.00 26.54 822 ILE B C 1
ATOM 13596 O O . ILE B 1 865 ? 79.965 44.492 38.572 1.00 29.44 822 ILE B O 1
ATOM 13601 N N . GLY B 1 866 ? 81.189 42.608 38.778 1.00 22.47 823 GLY B N 1
ATOM 13602 C CA . GLY B 1 866 ? 80.036 41.820 39.180 1.00 22.95 823 GLY B CA 1
ATOM 13603 C C . GLY B 1 866 ? 79.458 42.249 40.514 1.00 26.98 823 GLY B C 1
ATOM 13604 O O . GLY B 1 866 ? 78.235 42.296 40.679 1.00 32.97 823 GLY B O 1
ATOM 13605 N N . SER B 1 867 ? 80.324 42.599 41.472 1.00 25.86 824 SER B N 1
ATOM 13606 C CA . SER B 1 867 ? 79.831 43.097 42.750 1.00 23.04 824 SER B CA 1
ATOM 13607 C C . SER B 1 867 ? 79.138 44.447 42.607 1.00 21.00 824 SER B C 1
ATOM 13608 O O . SER B 1 867 ? 78.133 44.694 43.283 1.00 25.03 824 SER B O 1
ATOM 13611 N N . SER B 1 868 ? 79.638 45.304 41.713 1.00 22.92 825 SER B N 1
ATOM 13612 C CA . SER B 1 868 ? 79.010 46.597 41.455 1.00 28.02 825 SER B CA 1
ATOM 13613 C C . SER B 1 868 ? 77.609 46.428 40.884 1.00 35.81 825 SER B C 1
ATOM 13614 O O . SER B 1 868 ? 76.656 47.067 41.350 1.00 40.48 825 SER B O 1
ATOM 13617 N N . GLY B 1 869 ? 77.467 45.549 39.890 1.00 35.34 826 GLY B N 1
ATOM 13618 C CA . GLY B 1 869 ? 76.153 45.304 39.312 1.00 32.70 826 GLY B CA 1
ATOM 13619 C C . GLY B 1 869 ? 75.178 44.669 40.287 1.00 38.59 826 GLY B C 1
ATOM 13620 O O . GLY B 1 869 ? 74.001 45.043 40.334 1.00 24.55 826 GLY B O 1
ATOM 13621 N N . ALA B 1 870 ? 75.662 43.727 41.103 1.00 36.86 827 ALA B N 1
ATOM 13622 C CA . ALA B 1 870 ? 74.784 43.054 42.054 1.00 27.31 827 ALA B CA 1
ATOM 13623 C C . ALA B 1 870 ? 74.327 43.996 43.159 1.00 32.49 827 ALA B C 1
ATOM 13624 O O . ALA B 1 870 ? 73.159 43.963 43.566 1.00 19.18 827 ALA B O 1
ATOM 13626 N N . ILE B 1 871 ? 75.209 44.884 43.617 1.00 21.74 828 ILE B N 1
ATOM 13627 C CA . ILE B 1 871 ? 74.830 45.813 44.674 1.00 22.95 828 ILE B CA 1
ATOM 13628 C C . ILE B 1 871 ? 73.911 46.908 44.142 1.00 21.38 828 ILE B C 1
ATOM 13629 O O . ILE B 1 871 ? 72.976 47.329 44.835 1.00 24.05 828 ILE B O 1
ATOM 13634 N N . LEU B 1 872 ? 74.109 47.346 42.890 1.00 20.25 829 LEU B N 1
ATOM 13635 C CA . LEU B 1 872 ? 73.179 48.316 42.311 1.00 22.96 829 LEU B CA 1
ATOM 13636 C C . LEU B 1 872 ? 71.788 47.723 42.115 1.00 23.95 829 LEU B C 1
ATOM 13637 O O . LEU B 1 872 ? 70.782 48.385 42.410 1.00 23.10 829 LEU B O 1
ATOM 13642 N N . SER B 1 873 ? 71.706 46.469 41.656 1.00 20.28 830 SER B N 1
ATOM 13643 C CA . SER B 1 873 ? 70.396 45.837 41.536 1.00 21.88 830 SER B CA 1
ATOM 13644 C C . SER B 1 873 ? 69.768 45.563 42.897 1.00 22.70 830 SER B C 1
ATOM 13645 O O . SER B 1 873 ? 68.541 45.602 43.017 1.00 23.20 830 SER B O 1
ATOM 13648 N N . TYR B 1 874 ? 70.577 45.331 43.938 1.00 26.22 831 TYR B N 1
ATOM 13649 C CA . TYR B 1 874 ? 70.022 45.187 45.283 1.00 22.73 831 TYR B CA 1
ATOM 13650 C C . TYR B 1 874 ? 69.437 46.496 45.792 1.00 23.61 831 TYR B C 1
ATOM 13651 O O . TYR B 1 874 ? 68.344 46.507 46.368 1.00 29.76 831 TYR B O 1
ATOM 13660 N N . ILE B 1 875 ? 70.189 47.595 45.641 1.00 23.80 832 ILE B N 1
ATOM 13661 C CA . ILE B 1 875 ? 69.728 48.929 46.032 1.00 27.46 832 ILE B CA 1
ATOM 13662 C C . ILE B 1 875 ? 68.435 49.283 45.314 1.00 26.93 832 ILE B C 1
ATOM 13663 O O . ILE B 1 875 ? 67.502 49.838 45.906 1.00 22.73 832 ILE B O 1
ATOM 13668 N N . MET B 1 876 ? 68.331 48.904 44.049 1.00 33.89 833 MET B N 1
ATOM 13669 C CA . MET B 1 876 ? 67.143 49.241 43.285 1.00 29.15 833 MET B CA 1
ATOM 13670 C C . MET B 1 876 ? 65.958 48.333 43.596 1.00 25.11 833 MET B C 1
ATOM 13671 O O . MET B 1 876 ? 64.815 48.794 43.554 1.00 29.15 833 MET B O 1
ATOM 13676 N N . CYS B 1 877 ? 66.190 47.061 43.928 1.00 32.35 834 CYS B N 1
ATOM 13677 C CA . CYS B 1 877 ? 65.079 46.216 44.362 1.00 31.20 834 CYS B CA 1
ATOM 13678 C C . CYS B 1 877 ? 64.609 46.568 45.767 1.00 29.57 834 CYS B C 1
ATOM 13679 O O . CYS B 1 877 ? 63.433 46.374 46.087 1.00 29.09 834 CYS B O 1
ATOM 13682 N N . VAL B 1 878 ? 65.501 47.075 46.624 1.00 37.65 835 VAL B N 1
ATOM 13683 C CA . VAL B 1 878 ? 65.104 47.456 47.978 1.00 33.43 835 VAL B CA 1
ATOM 13684 C C . VAL B 1 878 ? 64.624 48.902 48.041 1.00 39.56 835 VAL B C 1
ATOM 13685 O O . VAL B 1 878 ? 64.034 49.308 49.054 1.00 41.28 835 VAL B O 1
ATOM 13689 N N . ALA B 1 879 ? 64.822 49.688 46.979 1.00 46.66 836 ALA B N 1
ATOM 13690 C CA . ALA B 1 879 ? 64.252 51.029 46.928 1.00 40.71 836 ALA B CA 1
ATOM 13691 C C . ALA B 1 879 ? 62.766 50.992 46.616 1.00 42.71 836 ALA B C 1
ATOM 13692 O O . ALA B 1 879 ? 62.018 51.860 47.068 1.00 47.61 836 ALA B O 1
ATOM 13694 N N . MET B 1 880 ? 62.335 50.026 45.821 1.00 50.96 837 MET B N 1
ATOM 13695 C CA . MET B 1 880 ? 60.952 49.584 45.797 1.00 58.44 837 MET B CA 1
ATOM 13696 C C . MET B 1 880 ? 60.810 48.501 46.862 1.00 65.12 837 MET B C 1
ATOM 13697 O O . MET B 1 880 ? 61.669 48.344 47.727 1.00 76.01 837 MET B O 1
ATOM 13702 N N . ASN B 1 881 ? 59.734 47.742 46.847 1.00 46.58 838 ASN B N 1
ATOM 13703 C CA . ASN B 1 881 ? 59.660 46.637 47.791 1.00 42.79 838 ASN B CA 1
ATOM 13704 C C . ASN B 1 881 ? 59.378 45.347 47.039 1.00 48.38 838 ASN B C 1
ATOM 13705 O O . ASN B 1 881 ? 58.454 44.596 47.343 1.00 59.10 838 ASN B O 1
ATOM 13710 N N . ARG B 1 882 ? 60.164 45.101 46.001 1.00 37.75 839 ARG B N 1
ATOM 13711 C CA . ARG B 1 882 ? 60.039 43.910 45.184 1.00 38.04 839 ARG B CA 1
ATOM 13712 C C . ARG B 1 882 ? 61.334 43.116 45.268 1.00 39.42 839 ARG B C 1
ATOM 13713 O O . ARG B 1 882 ? 62.385 43.646 45.631 1.00 39.78 839 ARG B O 1
ATOM 13721 N N . SER B 1 883 ? 61.246 41.828 44.966 1.00 37.58 840 SER B N 1
ATOM 13722 C CA . SER B 1 883 ? 62.413 40.964 44.915 1.00 40.45 840 SER B CA 1
ATOM 13723 C C . SER B 1 883 ? 62.818 40.750 43.463 1.00 42.10 840 SER B C 1
ATOM 13724 O O . SER B 1 883 ? 62.121 41.163 42.538 1.00 46.94 840 SER B O 1
ATOM 13727 N N . LEU B 1 884 ? 63.976 40.119 43.265 1.00 35.45 841 LEU B N 1
ATOM 13728 C CA . LEU B 1 884 ? 64.425 39.875 41.899 1.00 40.72 841 LEU B CA 1
ATOM 13729 C C . LEU B 1 884 ? 63.576 38.810 41.220 1.00 48.67 841 LEU B C 1
ATOM 13730 O O . LEU B 1 884 ? 63.357 38.879 40.008 1.00 54.76 841 LEU B O 1
ATOM 13735 N N . ALA B 1 885 ? 63.062 37.843 41.980 1.00 44.76 842 ALA B N 1
ATOM 13736 C CA . ALA B 1 885 ? 62.093 36.908 41.422 1.00 35.23 842 ALA B CA 1
ATOM 13737 C C . ALA B 1 885 ? 60.767 37.599 41.135 1.00 40.45 842 ALA B C 1
ATOM 13738 O O . ALA B 1 885 ? 60.025 37.186 40.240 1.00 39.74 842 ALA B O 1
ATOM 13740 N N . ASN B 1 886 ? 60.455 38.653 41.887 1.00 46.29 843 ASN B N 1
ATOM 13741 C CA . ASN B 1 886 ? 59.238 39.417 41.653 1.00 45.99 843 ASN B CA 1
ATOM 13742 C C . ASN B 1 886 ? 59.345 40.257 40.385 1.00 53.81 843 ASN B C 1
ATOM 13743 O O . ASN B 1 886 ? 58.341 40.472 39.700 1.00 61.14 843 ASN B O 1
ATOM 13748 N N . VAL B 1 887 ? 60.546 40.726 40.048 1.00 56.52 844 VAL B N 1
ATOM 13749 C CA . VAL B 1 887 ? 60.708 41.575 38.872 1.00 51.91 844 VAL B CA 1
ATOM 13750 C C . VAL B 1 887 ? 60.925 40.733 37.619 1.00 56.28 844 VAL B C 1
ATOM 13751 O O . VAL B 1 887 ? 60.272 40.946 36.591 1.00 55.11 844 VAL B O 1
ATOM 13755 N N . ILE B 1 888 ? 61.840 39.761 37.688 1.00 60.23 845 ILE B N 1
ATOM 13756 C CA . ILE B 1 888 ? 62.243 39.018 36.497 1.00 57.76 845 ILE B CA 1
ATOM 13757 C C . ILE B 1 888 ? 61.150 38.047 36.067 1.00 59.86 845 ILE B C 1
ATOM 13758 O O . ILE B 1 888 ? 60.741 38.027 34.901 1.00 60.25 845 ILE B O 1
ATOM 13763 N N . LEU B 1 889 ? 60.659 37.229 36.999 1.00 69.28 846 LEU B N 1
ATOM 13764 C CA . LEU B 1 889 ? 59.681 36.209 36.632 1.00 70.82 846 LEU B CA 1
ATOM 13765 C C . LEU B 1 889 ? 58.295 36.803 36.432 1.00 67.63 846 LEU B C 1
ATOM 13766 O O . LEU B 1 889 ? 57.468 36.216 35.728 1.00 63.22 846 LEU B O 1
ATOM 13771 N N . GLY B 1 890 ? 58.019 37.947 37.045 1.00 74.79 847 GLY B N 1
ATOM 13772 C CA . GLY B 1 890 ? 56.725 38.575 36.894 1.00 81.55 847 GLY B CA 1
ATOM 13773 C C . GLY B 1 890 ? 55.792 38.226 38.031 1.00 95.75 847 GLY B C 1
ATOM 13774 O O . GLY B 1 890 ? 55.276 37.107 38.099 1.00 107.09 847 GLY B O 1
ATOM 13775 N N . GLY B 1 891 ? 55.573 39.174 38.936 1.00 92.02 848 GLY B N 1
ATOM 13776 C CA . GLY B 1 891 ? 54.686 38.950 40.055 1.00 86.85 848 GLY B CA 1
ATOM 13777 C C . GLY B 1 891 ? 53.815 40.165 40.287 1.00 84.31 848 GLY B C 1
ATOM 13778 O O . GLY B 1 891 ? 54.124 41.274 39.849 1.00 89.77 848 GLY B O 1
ATOM 13779 N N . TYR B 1 892 ? 52.713 39.933 40.988 1.00 86.74 849 TYR B N 1
ATOM 13780 C CA . TYR B 1 892 ? 51.721 40.973 41.229 1.00 92.32 849 TYR B CA 1
ATOM 13781 C C . TYR B 1 892 ? 52.125 41.764 42.463 1.00 94.69 849 TYR B C 1
ATOM 13782 O O . TYR B 1 892 ? 51.924 41.321 43.596 1.00 91.70 849 TYR B O 1
ATOM 13791 N N . GLY B 1 893 ? 52.695 42.929 42.244 1.00 94.41 850 GLY B N 1
ATOM 13792 C CA . GLY B 1 893 ? 52.807 43.928 43.304 1.00 81.32 850 GLY B CA 1
ATOM 13793 C C . GLY B 1 893 ? 54.163 43.880 44.009 1.00 76.16 850 GLY B C 1
ATOM 13794 O O . GLY B 1 893 ? 55.179 44.219 43.425 1.00 83.89 850 GLY B O 1
ATOM 13795 N N . THR B 1 894 ? 54.146 43.445 45.265 1.00 65.73 851 THR B N 1
ATOM 13796 C CA . THR B 1 894 ? 55.127 43.836 46.262 1.00 61.06 851 THR B CA 1
ATOM 13797 C C . THR B 1 894 ? 55.172 42.757 47.336 1.00 69.78 851 THR B C 1
ATOM 13798 O O . THR B 1 894 ? 54.145 42.158 47.653 1.00 78.36 851 THR B O 1
ATOM 13802 N N . THR B 1 895 ? 56.362 42.484 47.894 1.00 71.24 852 THR B N 1
ATOM 13803 C CA . THR B 1 895 ? 56.412 41.561 49.030 1.00 69.85 852 THR B CA 1
ATOM 13804 C C . THR B 1 895 ? 56.106 42.222 50.376 1.00 65.86 852 THR B C 1
ATOM 13805 O O . THR B 1 895 ? 56.754 41.937 51.386 1.00 74.96 852 THR B O 1
ATOM 13809 N N . SER B 1 896 ? 55.075 43.064 50.424 1.00 60.23 853 SER B N 1
ATOM 13810 C CA . SER B 1 896 ? 54.407 43.425 51.664 1.00 54.83 853 SER B CA 1
ATOM 13811 C C . SER B 1 896 ? 52.906 43.582 51.486 1.00 56.84 853 SER B C 1
ATOM 13812 O O . SER B 1 896 ? 52.215 43.848 52.473 1.00 58.50 853 SER B O 1
ATOM 13815 N N . THR B 1 897 ? 52.381 43.430 50.271 1.00 59.59 854 THR B N 1
ATOM 13816 C CA . THR B 1 897 ? 50.948 43.523 50.043 1.00 68.29 854 THR B CA 1
ATOM 13817 C C . THR B 1 897 ? 50.243 42.297 50.619 1.00 81.53 854 THR B C 1
ATOM 13818 O O . THR B 1 897 ? 50.864 41.285 50.961 1.00 84.08 854 THR B O 1
ATOM 13822 N N . ALA B 1 898 ? 48.921 42.394 50.733 1.00 86.92 855 ALA B N 1
ATOM 13823 C CA . ALA B 1 898 ? 48.157 41.334 51.372 1.00 91.60 855 ALA B CA 1
ATOM 13824 C C . ALA B 1 898 ? 46.742 41.305 50.824 1.00 99.75 855 ALA B C 1
ATOM 13825 O O . ALA B 1 898 ? 46.049 42.325 50.847 1.00 101.17 855 ALA B O 1
ATOM 13827 N N . GLY B 1 899 ? 46.326 40.139 50.343 1.00 106.85 856 GLY B N 1
ATOM 13828 C CA . GLY B 1 899 ? 44.935 39.927 49.972 1.00 110.24 856 GLY B CA 1
ATOM 13829 C C . GLY B 1 899 ? 44.562 40.684 48.716 1.00 111.03 856 GLY B C 1
ATOM 13830 O O . GLY B 1 899 ? 45.206 40.558 47.668 1.00 108.19 856 GLY B O 1
ATOM 13831 N N . GLY B 1 900 ? 43.505 41.484 48.820 1.00 114.19 857 GLY B N 1
ATOM 13832 C CA . GLY B 1 900 ? 43.050 42.307 47.718 1.00 125.21 857 GLY B CA 1
ATOM 13833 C C . GLY B 1 900 ? 42.245 43.492 48.204 1.00 124.07 857 GLY B C 1
ATOM 13834 O O . GLY B 1 900 ? 42.280 43.807 49.397 1.00 123.10 857 GLY B O 1
ATOM 13835 N N . LYS B 1 901 ? 41.503 44.136 47.287 1.00 124.28 858 LYS B N 1
ATOM 13836 C CA . LYS B 1 901 ? 40.643 45.295 47.527 1.00 124.24 858 LYS B CA 1
ATOM 13837 C C . LYS B 1 901 ? 41.367 46.451 48.210 1.00 123.31 858 LYS B C 1
ATOM 13838 O O . LYS B 1 901 ? 41.232 46.615 49.430 1.00 120.99 858 LYS B O 1
ATOM 13844 N N . PRO B 1 902 ? 42.190 47.221 47.490 1.00 123.50 859 PRO B N 1
ATOM 13845 C CA . PRO B 1 902 ? 42.758 48.439 48.080 1.00 121.27 859 PRO B CA 1
ATOM 13846 C C . PRO B 1 902 ? 41.662 49.436 48.420 1.00 117.90 859 PRO B C 1
ATOM 13847 O O . PRO B 1 902 ? 40.622 49.487 47.759 1.00 121.21 859 PRO B O 1
ATOM 13851 N N . MET B 1 903 ? 41.898 50.220 49.472 1.00 112.36 860 MET B N 1
ATOM 13852 C CA . MET B 1 903 ? 40.863 51.115 49.968 1.00 112.16 860 MET B CA 1
ATOM 13853 C C . MET B 1 903 ? 40.620 52.253 48.986 1.00 117.56 860 MET B C 1
ATOM 13854 O O . MET B 1 903 ? 41.489 52.621 48.193 1.00 113.68 860 MET B O 1
ATOM 13859 N N . GLU B 1 904 ? 39.410 52.797 49.042 1.00 130.67 861 GLU B N 1
ATOM 13860 C CA . GLU B 1 904 ? 38.894 53.678 48.011 1.00 132.97 861 GLU B CA 1
ATOM 13861 C C . GLU B 1 904 ? 39.500 55.072 48.130 1.00 133.18 861 GLU B C 1
ATOM 13862 O O . GLU B 1 904 ? 40.373 55.341 48.960 1.00 135.03 861 GLU B O 1
ATOM 13868 N N . ILE B 1 905 ? 39.026 55.971 47.287 1.00 132.88 862 ILE B N 1
ATOM 13869 C CA . ILE B 1 905 ? 39.469 57.356 47.294 1.00 138.72 862 ILE B CA 1
ATOM 13870 C C . ILE B 1 905 ? 38.384 58.201 47.954 1.00 140.86 862 ILE B C 1
ATOM 13871 O O . ILE B 1 905 ? 37.205 57.825 47.987 1.00 139.44 862 ILE B O 1
ATOM 13876 N N . SER B 1 906 ? 38.786 59.329 48.539 1.00 138.00 863 SER B N 1
ATOM 13877 C CA . SER B 1 906 ? 37.863 60.175 49.282 1.00 136.15 863 SER B CA 1
ATOM 13878 C C . SER B 1 906 ? 38.141 61.638 48.979 1.00 135.09 863 SER B C 1
ATOM 13879 O O . SER B 1 906 ? 39.297 62.070 48.999 1.00 137.75 863 SER B O 1
ATOM 13882 N N . GLY B 1 907 ? 37.082 62.393 48.702 1.00 127.11 864 GLY B N 1
ATOM 13883 C CA . GLY B 1 907 ? 37.200 63.821 48.498 1.00 116.23 864 GLY B CA 1
ATOM 13884 C C . GLY B 1 907 ? 37.399 64.200 47.048 1.00 117.25 864 GLY B C 1
ATOM 13885 O O . GLY B 1 907 ? 37.387 63.374 46.132 1.00 113.89 864 GLY B O 1
ATOM 13886 N N . THR B 1 908 ? 37.584 65.500 46.843 1.00 126.48 865 THR B N 1
ATOM 13887 C CA . THR B 1 908 ? 37.861 66.061 45.532 1.00 129.29 865 THR B CA 1
ATOM 13888 C C . THR B 1 908 ? 39.177 66.825 45.569 1.00 116.82 865 THR B C 1
ATOM 13889 O O . THR B 1 908 ? 39.715 67.131 46.636 1.00 104.14 865 THR B O 1
ATOM 13893 N N . HIS B 1 909 ? 39.689 67.129 44.383 1.00 118.53 866 HIS B N 1
ATOM 13894 C CA . HIS B 1 909 ? 41.015 67.705 44.233 1.00 120.19 866 HIS B CA 1
ATOM 13895 C C . HIS B 1 909 ? 40.935 69.216 44.073 1.00 112.85 866 HIS B C 1
ATOM 13896 O O . HIS B 1 909 ? 40.074 69.736 43.357 1.00 115.07 866 HIS B O 1
ATOM 13903 N N . THR B 1 910 ? 41.829 69.917 44.761 1.00 102.16 867 THR B N 1
ATOM 13904 C CA . THR B 1 910 ? 41.949 71.358 44.611 1.00 92.02 867 THR B CA 1
ATOM 13905 C C . THR B 1 910 ? 42.829 71.662 43.406 1.00 92.15 867 THR B C 1
ATOM 13906 O O . THR B 1 910 ? 43.932 71.123 43.284 1.00 103.53 867 THR B O 1
ATOM 13910 N N . GLU B 1 911 ? 42.341 72.515 42.511 1.00 81.05 868 GLU B N 1
ATOM 13911 C CA . GLU B 1 911 ? 43.051 72.850 41.288 1.00 75.08 868 GLU B CA 1
ATOM 13912 C C . GLU B 1 911 ? 43.229 74.357 41.199 1.00 81.68 868 GLU B C 1
ATOM 13913 O O . GLU B 1 911 ? 42.287 75.115 41.444 1.00 87.63 868 GLU B O 1
ATOM 13919 N N . ILE B 1 912 ? 44.442 74.788 40.853 1.00 80.90 869 ILE B N 1
ATOM 13920 C CA . ILE B 1 912 ? 44.806 76.195 40.798 1.00 77.39 869 ILE B CA 1
ATOM 13921 C C . ILE B 1 912 ? 45.394 76.508 39.425 1.00 81.96 869 ILE B C 1
ATOM 13922 O O . ILE B 1 912 ? 45.532 75.635 38.570 1.00 80.09 869 ILE B O 1
ATOM 13927 N N . ASN B 1 913 ? 45.749 77.772 39.234 1.00 90.28 870 ASN B N 1
ATOM 13928 C CA . ASN B 1 913 ? 46.318 78.295 37.999 1.00 99.08 870 ASN B CA 1
ATOM 13929 C C . ASN B 1 913 ? 47.725 78.832 38.272 1.00 114.32 870 ASN B C 1
ATOM 13930 O O . ASN B 1 913 ? 48.285 78.627 39.350 1.00 122.03 870 ASN B O 1
ATOM 13935 N N . LEU B 1 914 ? 48.295 79.519 37.277 1.00 109.41 871 LEU B N 1
ATOM 13936 C CA . LEU B 1 914 ? 49.664 80.016 37.401 1.00 100.34 871 LEU B CA 1
ATOM 13937 C C . LEU B 1 914 ? 49.784 81.138 38.425 1.00 95.64 871 LEU B C 1
ATOM 13938 O O . LEU B 1 914 ? 50.812 81.242 39.102 1.00 94.67 871 LEU B O 1
ATOM 13943 N N . ASP B 1 915 ? 48.751 81.971 38.562 1.00 102.20 872 ASP B N 1
ATOM 13944 C CA . ASP B 1 915 ? 48.861 83.168 39.393 1.00 107.46 872 ASP B CA 1
ATOM 13945 C C . ASP B 1 915 ? 48.835 82.830 40.877 1.00 101.62 872 ASP B C 1
ATOM 13946 O O . ASP B 1 915 ? 49.644 83.355 41.652 1.00 99.03 872 ASP B O 1
ATOM 13951 N N . ASN B 1 916 ? 47.912 81.959 41.295 1.00 104.46 873 ASN B N 1
ATOM 13952 C CA . ASN B 1 916 ? 47.887 81.532 42.690 1.00 105.88 873 ASN B CA 1
ATOM 13953 C C . ASN B 1 916 ? 49.111 80.700 43.037 1.00 103.45 873 ASN B C 1
ATOM 13954 O O . ASN B 1 916 ? 49.635 80.814 44.151 1.00 103.79 873 ASN B O 1
ATOM 13959 N N . ALA B 1 917 ? 49.604 79.904 42.082 1.00 102.99 874 ALA B N 1
ATOM 13960 C CA . ALA B 1 917 ? 50.819 79.127 42.304 1.00 99.13 874 ALA B CA 1
ATOM 13961 C C . ALA B 1 917 ? 52.034 80.026 42.464 1.00 89.34 874 ALA B C 1
ATOM 13962 O O . ALA B 1 917 ? 52.878 79.779 43.329 1.00 83.40 874 ALA B O 1
ATOM 13964 N N . ILE B 1 918 ? 52.124 81.098 41.676 1.00 94.98 875 ILE B N 1
ATOM 13965 C CA . ILE B 1 918 ? 53.297 81.954 41.800 1.00 97.92 875 ILE B CA 1
ATOM 13966 C C . ILE B 1 918 ? 53.196 82.842 43.042 1.00 90.49 875 ILE B C 1
ATOM 13967 O O . ILE B 1 918 ? 54.214 83.109 43.694 1.00 80.12 875 ILE B O 1
ATOM 13972 N N . ASP B 1 919 ? 51.979 83.238 43.440 1.00 96.60 876 ASP B N 1
ATOM 13973 C CA . ASP B 1 919 ? 51.804 83.976 44.687 1.00 101.65 876 ASP B CA 1
ATOM 13974 C C . ASP B 1 919 ? 52.119 83.095 45.886 1.00 90.55 876 ASP B C 1
ATOM 13975 O O . ASP B 1 919 ? 52.641 83.577 46.895 1.00 86.44 876 ASP B O 1
ATOM 13980 N N . MET B 1 920 ? 51.848 81.799 45.772 1.00 91.24 877 MET B N 1
ATOM 13981 C CA . MET B 1 920 ? 52.088 80.870 46.860 1.00 93.44 877 MET B CA 1
ATOM 13982 C C . MET B 1 920 ? 53.532 80.379 46.886 1.00 88.14 877 MET B C 1
ATOM 13983 O O . MET B 1 920 ? 53.999 79.919 47.933 1.00 79.18 877 MET B O 1
ATOM 13988 N N . ILE B 1 921 ? 54.250 80.490 45.765 1.00 92.75 878 ILE B N 1
ATOM 13989 C CA . ILE B 1 921 ? 55.708 80.379 45.792 1.00 93.85 878 ILE B CA 1
ATOM 13990 C C . ILE B 1 921 ? 56.315 81.581 46.505 1.00 94.32 878 ILE B C 1
ATOM 13991 O O . ILE B 1 921 ? 57.203 81.433 47.355 1.00 85.58 878 ILE B O 1
ATOM 13996 N N . ARG B 1 922 ? 55.823 82.789 46.189 1.00 99.03 879 ARG B N 1
ATOM 13997 C CA . ARG B 1 922 ? 56.394 84.009 46.765 1.00 95.08 879 ARG B CA 1
ATOM 13998 C C . ARG B 1 922 ? 56.155 84.119 48.268 1.00 95.06 879 ARG B C 1
ATOM 13999 O O . ARG B 1 922 ? 56.927 84.786 48.964 1.00 87.84 879 ARG B O 1
ATOM 14007 N N . GLU B 1 923 ? 55.106 83.478 48.788 1.00 103.97 880 GLU B N 1
ATOM 14008 C CA . GLU B 1 923 ? 54.880 83.497 50.230 1.00 104.97 880 GLU B CA 1
ATOM 14009 C C . GLU B 1 923 ? 55.841 82.577 50.968 1.00 99.46 880 GLU B C 1
ATOM 14010 O O . GLU B 1 923 ? 56.129 82.804 52.148 1.00 98.78 880 GLU B O 1
ATOM 14016 N N . ALA B 1 924 ? 56.341 81.542 50.298 1.00 99.66 881 ALA B N 1
ATOM 14017 C CA . ALA B 1 924 ? 57.148 80.524 50.950 1.00 90.84 881 ALA B CA 1
ATOM 14018 C C . ALA B 1 924 ? 58.556 81.031 51.229 1.00 83.99 881 ALA B C 1
ATOM 14019 O O . ALA B 1 924 ? 59.011 82.035 50.677 1.00 90.41 881 ALA B O 1
ATOM 14021 N N . ASN B 1 925 ? 59.250 80.312 52.105 1.00 82.11 882 ASN B N 1
ATOM 14022 C CA . ASN B 1 925 ? 60.625 80.647 52.436 1.00 88.74 882 ASN B CA 1
ATOM 14023 C C . ASN B 1 925 ? 61.505 79.404 52.502 1.00 89.83 882 ASN B C 1
ATOM 14024 O O . ASN B 1 925 ? 62.684 79.516 52.849 1.00 90.76 882 ASN B O 1
ATOM 14029 N N . SER B 1 926 ? 60.966 78.227 52.186 1.00 85.76 883 SER B N 1
ATOM 14030 C CA . SER B 1 926 ? 61.733 76.987 52.109 1.00 68.21 883 SER B CA 1
ATOM 14031 C C . SER B 1 926 ? 60.992 76.050 51.170 1.00 57.95 883 SER B C 1
ATOM 14032 O O . SER B 1 926 ? 59.872 75.626 51.470 1.00 58.21 883 SER B O 1
ATOM 14035 N N . ILE B 1 927 ? 61.612 75.737 50.038 1.00 60.39 884 ILE B N 1
ATOM 14036 C CA . ILE B 1 927 ? 60.983 74.968 48.975 1.00 59.25 884 ILE B CA 1
ATOM 14037 C C . ILE B 1 927 ? 61.802 73.706 48.747 1.00 57.66 884 ILE B C 1
ATOM 14038 O O . ILE B 1 927 ? 63.034 73.756 48.699 1.00 64.15 884 ILE B O 1
ATOM 14043 N N . ILE B 1 928 ? 61.118 72.573 48.640 1.00 50.61 885 ILE B N 1
ATOM 14044 C CA . ILE B 1 928 ? 61.728 71.308 48.248 1.00 43.68 885 ILE B CA 1
ATOM 14045 C C . ILE B 1 928 ? 61.069 70.845 46.959 1.00 44.99 885 ILE B C 1
ATOM 14046 O O . ILE B 1 928 ? 59.840 70.747 46.884 1.00 48.90 885 ILE B O 1
ATOM 14051 N N . ILE B 1 929 ? 61.883 70.572 45.946 1.00 41.37 886 ILE B N 1
ATOM 14052 C CA . ILE B 1 929 ? 61.409 70.118 44.647 1.00 42.60 886 ILE B CA 1
ATOM 14053 C C . ILE B 1 929 ? 61.705 68.632 44.520 1.00 45.90 886 ILE B C 1
ATOM 14054 O O . ILE B 1 929 ? 62.848 68.202 44.714 1.00 51.06 886 ILE B O 1
ATOM 14059 N N . THR B 1 930 ? 60.674 67.847 44.209 1.00 38.03 887 THR B N 1
ATOM 14060 C CA . THR B 1 930 ? 60.825 66.421 43.946 1.00 44.84 887 THR B CA 1
ATOM 14061 C C . THR B 1 930 ? 60.619 66.178 42.457 1.00 44.45 887 THR B C 1
ATOM 14062 O O . THR B 1 930 ? 59.475 66.212 41.973 1.00 48.06 887 THR B O 1
ATOM 14066 N N . PRO B 1 931 ? 61.682 65.974 41.688 1.00 46.57 888 PRO B N 1
ATOM 14067 C CA . PRO B 1 931 ? 61.535 65.732 40.255 1.00 51.16 888 PRO B CA 1
ATOM 14068 C C . PRO B 1 931 ? 61.402 64.250 39.938 1.00 51.92 888 PRO B C 1
ATOM 14069 O O . PRO B 1 931 ? 61.838 63.376 40.687 1.00 54.39 888 PRO B O 1
ATOM 14073 N N . GLY B 1 932 ? 60.780 63.983 38.798 1.00 56.82 889 GLY B N 1
ATOM 14074 C CA . GLY B 1 932 ? 60.667 62.627 38.309 1.00 56.58 889 GLY B CA 1
ATOM 14075 C C . GLY B 1 932 ? 61.118 62.521 36.871 1.00 52.97 889 GLY B C 1
ATOM 14076 O O . GLY B 1 932 ? 61.864 63.375 36.389 1.00 60.88 889 GLY B O 1
ATOM 14077 N N . TYR B 1 933 ? 60.678 61.483 36.168 1.00 51.38 890 TYR B N 1
ATOM 14078 C CA . TYR B 1 933 ? 61.073 61.341 34.775 1.00 61.88 890 TYR B CA 1
ATOM 14079 C C . TYR B 1 933 ? 60.259 62.238 33.850 1.00 66.79 890 TYR B C 1
ATOM 14080 O O . TYR B 1 933 ? 60.705 62.523 32.734 1.00 66.68 890 TYR B O 1
ATOM 14089 N N . GLY B 1 934 ? 59.094 62.712 34.292 1.00 58.11 891 GLY B N 1
ATOM 14090 C CA . GLY B 1 934 ? 58.334 63.657 33.494 1.00 48.39 891 GLY B CA 1
ATOM 14091 C C . GLY B 1 934 ? 58.981 65.018 33.373 1.00 57.67 891 GLY B C 1
ATOM 14092 O O . GLY B 1 934 ? 58.705 65.741 32.413 1.00 61.55 891 GLY B O 1
ATOM 14093 N N . LEU B 1 935 ? 59.832 65.385 34.332 1.00 63.16 892 LEU B N 1
ATOM 14094 C CA . LEU B 1 935 ? 60.599 66.618 34.219 1.00 67.26 892 LEU B CA 1
ATOM 14095 C C . LEU B 1 935 ? 61.653 66.523 33.128 1.00 78.03 892 LEU B C 1
ATOM 14096 O O . LEU B 1 935 ? 61.942 67.522 32.462 1.00 87.38 892 LEU B O 1
ATOM 14101 N N . CYS B 1 936 ? 62.234 65.344 32.923 1.00 72.88 893 CYS B N 1
ATOM 14102 C CA . CYS B 1 936 ? 63.328 65.201 31.977 1.00 72.92 893 CYS B CA 1
ATOM 14103 C C . CYS B 1 936 ? 62.887 64.711 30.608 1.00 76.04 893 CYS B C 1
ATOM 14104 O O . CYS B 1 936 ? 63.601 64.943 29.628 1.00 78.44 893 CYS B O 1
ATOM 14107 N N . ALA B 1 937 ? 61.737 64.045 30.513 1.00 77.51 894 ALA B N 1
ATOM 14108 C CA . ALA B 1 937 ? 61.205 63.685 29.206 1.00 79.45 894 ALA B CA 1
ATOM 14109 C C . ALA B 1 937 ? 60.659 64.894 28.466 1.00 82.12 894 ALA B C 1
ATOM 14110 O O . ALA B 1 937 ? 60.578 64.867 27.235 1.00 82.63 894 ALA B O 1
ATOM 14112 N N . ALA B 1 938 ? 60.284 65.947 29.187 1.00 80.77 895 ALA B N 1
ATOM 14113 C CA . ALA B 1 938 ? 59.811 67.183 28.585 1.00 80.99 895 ALA B CA 1
ATOM 14114 C C . ALA B 1 938 ? 60.900 68.238 28.475 1.00 83.92 895 ALA B C 1
ATOM 14115 O O . ALA B 1 938 ? 60.612 69.346 28.010 1.00 89.99 895 ALA B O 1
ATOM 14117 N N . LYS B 1 939 ? 62.135 67.904 28.878 1.00 76.49 896 LYS B N 1
ATOM 14118 C CA . LYS B 1 939 ? 63.294 68.811 28.897 1.00 74.88 896 LYS B CA 1
ATOM 14119 C C . LYS B 1 939 ? 63.005 70.068 29.718 1.00 78.90 896 LYS B C 1
ATOM 14120 O O . LYS B 1 939 ? 63.235 71.196 29.278 1.00 78.52 896 LYS B O 1
ATOM 14126 N N . ALA B 1 940 ? 62.497 69.861 30.928 1.00 76.23 897 ALA B N 1
ATOM 14127 C CA . ALA B 1 940 ? 62.097 70.953 31.800 1.00 71.66 897 ALA B CA 1
ATOM 14128 C C . ALA B 1 940 ? 63.136 71.290 32.858 1.00 72.94 897 ALA B C 1
ATOM 14129 O O . ALA B 1 940 ? 62.897 72.189 33.668 1.00 74.39 897 ALA B O 1
ATOM 14131 N N . GLN B 1 941 ? 64.281 70.605 32.872 1.00 67.92 898 GLN B N 1
ATOM 14132 C CA . GLN B 1 941 ? 65.266 70.847 33.919 1.00 74.09 898 GLN B CA 1
ATOM 14133 C C . GLN B 1 941 ? 66.024 72.156 33.735 1.00 79.13 898 GLN B C 1
ATOM 14134 O O . GLN B 1 941 ? 66.564 72.678 34.714 1.00 82.92 898 GLN B O 1
ATOM 14140 N N . TYR B 1 942 ? 66.058 72.714 32.520 1.00 72.75 899 TYR B N 1
ATOM 14141 C CA . TYR B 1 942 ? 66.749 73.990 32.329 1.00 69.37 899 TYR B CA 1
ATOM 14142 C C . TYR B 1 942 ? 65.986 75.183 32.915 1.00 74.54 899 TYR B C 1
ATOM 14143 O O . TYR B 1 942 ? 66.613 75.976 33.647 1.00 80.41 899 TYR B O 1
ATOM 14152 N N . PRO B 1 943 ? 64.671 75.387 32.668 1.00 60.86 900 PRO B N 1
ATOM 14153 C CA . PRO B 1 943 ? 63.990 76.471 33.393 1.00 57.79 900 PRO B CA 1
ATOM 14154 C C . PRO B 1 943 ? 63.840 76.205 34.874 1.00 58.52 900 PRO B C 1
ATOM 14155 O O . PRO B 1 943 ? 63.774 77.166 35.643 1.00 63.36 900 PRO B O 1
ATOM 14159 N N . ILE B 1 944 ? 63.822 74.941 35.304 1.00 53.84 901 ILE B N 1
ATOM 14160 C CA . ILE B 1 944 ? 63.828 74.642 36.733 1.00 53.80 901 ILE B CA 1
ATOM 14161 C C . ILE B 1 944 ? 65.153 75.039 37.366 1.00 43.51 901 ILE B C 1
ATOM 14162 O O . ILE B 1 944 ? 65.176 75.617 38.456 1.00 41.18 901 ILE B O 1
ATOM 14167 N N . ALA B 1 945 ? 66.269 74.779 36.681 1.00 44.66 902 ALA B N 1
ATOM 14168 C CA . ALA B 1 945 ? 67.570 75.194 37.197 1.00 54.91 902 ALA B CA 1
ATOM 14169 C C . ALA B 1 945 ? 67.688 76.712 37.256 1.00 62.38 902 ALA B C 1
ATOM 14170 O O . ALA B 1 945 ? 68.199 77.262 38.241 1.00 64.88 902 ALA B O 1
ATOM 14172 N N . ASP B 1 946 ? 67.174 77.406 36.234 1.00 66.61 903 ASP B N 1
ATOM 14173 C CA . ASP B 1 946 ? 67.202 78.867 36.252 1.00 68.14 903 ASP B CA 1
ATOM 14174 C C . ASP B 1 946 ? 66.272 79.436 37.323 1.00 68.19 903 ASP B C 1
ATOM 14175 O O . ASP B 1 946 ? 66.591 80.449 37.959 1.00 67.15 903 ASP B O 1
ATOM 14180 N N . LEU B 1 947 ? 65.136 78.775 37.559 1.00 63.33 904 LEU B N 1
ATOM 14181 C CA . LEU B 1 947 ? 64.204 79.194 38.598 1.00 55.73 904 LEU B CA 1
ATOM 14182 C C . LEU B 1 947 ? 64.791 79.003 39.990 1.00 53.18 904 LEU B C 1
ATOM 14183 O O . LEU B 1 947 ? 64.623 79.864 40.861 1.00 56.83 904 LEU B O 1
ATOM 14188 N N . VAL B 1 948 ? 65.481 77.882 40.215 1.00 49.64 905 VAL B N 1
ATOM 14189 C CA . VAL B 1 948 ? 66.145 77.635 41.492 1.00 47.27 905 VAL B CA 1
ATOM 14190 C C . VAL B 1 948 ? 67.268 78.639 41.710 1.00 48.03 905 VAL B C 1
ATOM 14191 O O . VAL B 1 948 ? 67.469 79.132 42.828 1.00 47.01 905 VAL B O 1
ATOM 14195 N N . LYS B 1 949 ? 67.973 79.006 40.634 1.00 51.85 906 LYS B N 1
ATOM 14196 C CA . LYS B 1 949 ? 69.014 80.026 40.737 1.00 55.72 906 LYS B CA 1
ATOM 14197 C C . LYS B 1 949 ? 68.436 81.390 41.110 1.00 56.05 906 LYS B C 1
ATOM 14198 O O . LYS B 1 949 ? 68.979 82.083 41.981 1.00 52.79 906 LYS B O 1
ATOM 14204 N N . MET B 1 950 ? 67.314 81.774 40.487 1.00 61.80 907 MET B N 1
ATOM 14205 C CA . MET B 1 950 ? 66.664 83.042 40.821 1.00 59.36 907 MET B CA 1
ATOM 14206 C C . MET B 1 950 ? 66.131 83.057 42.247 1.00 62.62 907 MET B C 1
ATOM 14207 O O . MET B 1 950 ? 66.240 84.073 42.942 1.00 67.53 907 MET B O 1
ATOM 14212 N N . LEU B 1 951 ? 65.536 81.953 42.697 1.00 64.18 908 LEU B N 1
ATOM 14213 C CA . LEU B 1 951 ? 65.005 81.923 44.052 1.00 61.10 908 LEU B CA 1
ATOM 14214 C C . LEU B 1 951 ? 66.102 81.824 45.104 1.00 61.09 908 LEU B C 1
ATOM 14215 O O . LEU B 1 951 ? 65.883 82.239 46.245 1.00 55.05 908 LEU B O 1
ATOM 14220 N N . SER B 1 952 ? 67.271 81.285 44.757 1.00 63.11 909 SER B N 1
ATOM 14221 C CA . SER B 1 952 ? 68.396 81.306 45.682 1.00 62.97 909 SER B CA 1
ATOM 14222 C C . SER B 1 952 ? 69.132 82.637 45.669 1.00 74.02 909 SER B C 1
ATOM 14223 O O . SER B 1 952 ? 69.874 82.927 46.612 1.00 71.66 909 SER B O 1
ATOM 14226 N N . GLU B 1 953 ? 68.945 83.454 44.627 1.00 79.95 910 GLU B N 1
ATOM 14227 C CA . GLU B 1 953 ? 69.446 84.825 44.671 1.00 83.95 910 GLU B CA 1
ATOM 14228 C C . GLU B 1 953 ? 68.660 85.721 45.619 1.00 87.69 910 GLU B C 1
ATOM 14229 O O . GLU B 1 953 ? 69.114 86.834 45.902 1.00 87.09 910 GLU B O 1
ATOM 14235 N N . GLN B 1 954 ? 67.501 85.280 46.107 1.00 90.35 911 GLN B N 1
ATOM 14236 C CA . GLN B 1 954 ? 66.670 86.075 47.001 1.00 85.83 911 GLN B CA 1
ATOM 14237 C C . GLN B 1 954 ? 66.513 85.423 48.370 1.00 83.10 911 GLN B C 1
ATOM 14238 O O . GLN B 1 954 ? 65.451 85.510 48.987 1.00 80.54 911 GLN B O 1
ATOM 14244 N N . GLY B 1 955 ? 67.563 84.759 48.849 1.00 79.29 912 GLY B N 1
ATOM 14245 C CA . GLY B 1 955 ? 67.625 84.304 50.223 1.00 79.22 912 GLY B CA 1
ATOM 14246 C C . GLY B 1 955 ? 66.714 83.159 50.600 1.00 82.34 912 GLY B C 1
ATOM 14247 O O . GLY B 1 955 ? 66.555 82.890 51.793 1.00 83.27 912 GLY B O 1
ATOM 14248 N N . LYS B 1 956 ? 66.105 82.479 49.636 1.00 78.78 913 LYS B N 1
ATOM 14249 C CA . LYS B 1 956 ? 65.280 81.333 49.975 1.00 75.47 913 LYS B CA 1
ATOM 14250 C C . LYS B 1 956 ? 66.147 80.089 50.143 1.00 79.17 913 LYS B C 1
ATOM 14251 O O . LYS B 1 956 ? 67.343 80.081 49.846 1.00 82.47 913 LYS B O 1
ATOM 14257 N N . LYS B 1 957 ? 65.528 79.030 50.640 1.00 70.03 914 LYS B N 1
ATOM 14258 C CA . LYS B 1 957 ? 66.181 77.739 50.817 1.00 67.97 914 LYS B CA 1
ATOM 14259 C C . LYS B 1 957 ? 65.495 76.764 49.871 1.00 68.09 914 LYS B C 1
ATOM 14260 O O . LYS B 1 957 ? 64.436 76.219 50.190 1.00 72.83 914 LYS B O 1
ATOM 14266 N N . VAL B 1 958 ? 66.092 76.555 48.702 1.00 61.76 915 VAL B N 1
ATOM 14267 C CA . VAL B 1 958 ? 65.507 75.730 47.654 1.00 48.49 915 VAL B CA 1
ATOM 14268 C C . VAL B 1 958 ? 66.411 74.524 47.453 1.00 36.47 915 VAL B C 1
ATOM 14269 O O . VAL B 1 958 ? 67.540 74.663 46.969 1.00 45.57 915 VAL B O 1
ATOM 14273 N N . ARG B 1 959 ? 65.921 73.344 47.817 1.00 34.32 916 ARG B N 1
ATOM 14274 C CA . ARG B 1 959 ? 66.676 72.110 47.683 1.00 38.58 916 ARG B CA 1
ATOM 14275 C C . ARG B 1 959 ? 65.906 71.112 46.829 1.00 36.26 916 ARG B C 1
ATOM 14276 O O . ARG B 1 959 ? 64.703 71.251 46.604 1.00 39.58 916 ARG B O 1
ATOM 14284 N N . PHE B 1 960 ? 66.623 70.098 46.357 1.00 32.92 917 PHE B N 1
ATOM 14285 C CA . PHE B 1 960 ? 66.069 69.022 45.547 1.00 33.23 917 PHE B CA 1
ATOM 14286 C C . PHE B 1 960 ? 66.032 67.729 46.344 1.00 44.36 917 PHE B C 1
ATOM 14287 O O . PHE B 1 960 ? 66.973 67.422 47.076 1.00 53.63 917 PHE B O 1
ATOM 14295 N N . GLY B 1 961 ? 64.960 66.960 46.182 1.00 36.69 918 GLY B N 1
ATOM 14296 C CA . GLY B 1 961 ? 64.877 65.657 46.814 1.00 27.34 918 GLY B CA 1
ATOM 14297 C C . GLY B 1 961 ? 64.737 64.549 45.793 1.00 34.83 918 GLY B C 1
ATOM 14298 O O . GLY B 1 961 ? 63.801 64.568 44.991 1.00 37.78 918 GLY B O 1
ATOM 14299 N N . ILE B 1 962 ? 65.646 63.578 45.803 1.00 33.34 919 ILE B N 1
ATOM 14300 C CA . ILE B 1 962 ? 65.718 62.561 44.760 1.00 38.73 919 ILE B CA 1
ATOM 14301 C C . ILE B 1 962 ? 65.313 61.215 45.344 1.00 42.48 919 ILE B C 1
ATOM 14302 O O . ILE B 1 962 ? 65.866 60.781 46.360 1.00 51.62 919 ILE B O 1
ATOM 14307 N N . HIS B 1 963 ? 64.362 60.554 44.698 1.00 34.95 920 HIS B N 1
ATOM 14308 C CA . HIS B 1 963 ? 64.028 59.184 45.040 1.00 33.51 920 HIS B CA 1
ATOM 14309 C C . HIS B 1 963 ? 65.015 58.248 44.340 1.00 45.91 920 HIS B C 1
ATOM 14310 O O . HIS B 1 963 ? 65.493 58.559 43.246 1.00 44.03 920 HIS B O 1
ATOM 14317 N N . PRO B 1 964 ? 65.372 57.114 44.960 1.00 45.66 921 PRO B N 1
ATOM 14318 C CA . PRO B 1 964 ? 66.418 56.258 44.373 1.00 35.87 921 PRO B CA 1
ATOM 14319 C C . PRO B 1 964 ? 66.038 55.568 43.070 1.00 35.97 921 PRO B C 1
ATOM 14320 O O . PRO B 1 964 ? 66.945 55.163 42.334 1.00 34.25 921 PRO B O 1
ATOM 14324 N N . VAL B 1 965 ? 64.754 55.419 42.752 1.00 40.80 922 VAL B N 1
ATOM 14325 C CA . VAL B 1 965 ? 64.354 54.800 41.491 1.00 39.02 922 VAL B CA 1
ATOM 14326 C C . VAL B 1 965 ? 63.594 55.791 40.620 1.00 42.12 922 VAL B C 1
ATOM 14327 O O . VAL B 1 965 ? 62.707 55.405 39.854 1.00 43.82 922 VAL B O 1
ATOM 14331 N N . ALA B 1 966 ? 63.946 57.068 40.708 1.00 44.40 923 ALA B N 1
ATOM 14332 C CA . ALA B 1 966 ? 63.384 58.082 39.820 1.00 52.06 923 ALA B CA 1
ATOM 14333 C C . ALA B 1 966 ? 64.310 58.226 38.619 1.00 56.97 923 ALA B C 1
ATOM 14334 O O . ALA B 1 966 ? 65.378 58.831 38.717 1.00 66.70 923 ALA B O 1
ATOM 14336 N N . GLY B 1 967 ? 63.909 57.669 37.485 1.00 41.74 924 GLY B N 1
ATOM 14337 C CA . GLY B 1 967 ? 64.692 57.744 36.274 1.00 39.77 924 GLY B CA 1
ATOM 14338 C C . GLY B 1 967 ? 64.656 56.427 35.535 1.00 40.76 924 GLY B C 1
ATOM 14339 O O . GLY B 1 967 ? 63.890 55.526 35.869 1.00 43.84 924 GLY B O 1
ATOM 14340 N N . ARG B 1 968 ? 65.500 56.318 34.510 1.00 34.24 925 ARG B N 1
ATOM 14341 C CA . ARG B 1 968 ? 65.609 55.107 33.709 1.00 37.07 925 ARG B CA 1
ATOM 14342 C C . ARG B 1 968 ? 66.938 54.391 33.914 1.00 42.79 925 ARG B C 1
ATOM 14343 O O . ARG B 1 968 ? 67.286 53.508 33.125 1.00 47.92 925 ARG B O 1
ATOM 14351 N N . MET B 1 969 ? 67.666 54.735 34.969 1.00 36.06 926 MET B N 1
ATOM 14352 C CA . MET B 1 969 ? 69.019 54.273 35.236 1.00 32.29 926 MET B CA 1
ATOM 14353 C C . MET B 1 969 ? 69.348 54.699 36.661 1.00 38.35 926 MET B C 1
ATOM 14354 O O . MET B 1 969 ? 68.783 55.692 37.135 1.00 38.35 926 MET B O 1
ATOM 14359 N N . PRO B 1 970 ? 70.184 53.962 37.394 1.00 40.68 927 PRO B N 1
ATOM 14360 C CA . PRO B 1 970 ? 70.602 54.421 38.730 1.00 36.05 927 PRO B CA 1
ATOM 14361 C C . PRO B 1 970 ? 71.376 55.730 38.681 1.00 35.94 927 PRO B C 1
ATOM 14362 O O . PRO B 1 970 ? 72.414 55.838 38.029 1.00 44.83 927 PRO B O 1
ATOM 14366 N N . GLY B 1 971 ? 70.849 56.734 39.376 1.00 33.03 928 GLY B N 1
ATOM 14367 C CA . GLY B 1 971 ? 71.502 58.022 39.465 1.00 27.30 928 GLY B CA 1
ATOM 14368 C C . GLY B 1 971 ? 71.424 58.885 38.230 1.00 30.66 928 GLY B C 1
ATOM 14369 O O . GLY B 1 971 ? 72.276 59.758 38.055 1.00 32.59 928 GLY B O 1
ATOM 14370 N N . GLN B 1 972 ? 70.426 58.671 37.366 1.00 32.27 929 GLN B N 1
ATOM 14371 C CA . GLN B 1 972 ? 70.309 59.453 36.137 1.00 28.74 929 GLN B CA 1
ATOM 14372 C C . GLN B 1 972 ? 69.891 60.884 36.431 1.00 29.88 929 GLN B C 1
ATOM 14373 O O . GLN B 1 972 ? 70.369 61.831 35.790 1.00 35.09 929 GLN B O 1
ATOM 14379 N N . LEU B 1 973 ? 69.007 61.052 37.409 1.00 28.63 930 LEU B N 1
ATOM 14380 C CA . LEU B 1 973 ? 68.374 62.339 37.649 1.00 31.81 930 LEU B CA 1
ATOM 14381 C C . LEU B 1 973 ? 69.349 63.329 38.271 1.00 25.25 930 LEU B C 1
ATOM 14382 O O . LEU B 1 973 ? 69.261 64.532 38.003 1.00 25.02 930 LEU B O 1
ATOM 14387 N N . ASN B 1 974 ? 70.310 62.827 39.052 1.00 31.92 931 ASN B N 1
ATOM 14388 C CA . ASN B 1 974 ? 71.402 63.653 39.560 1.00 37.94 931 ASN B CA 1
ATOM 14389 C C . ASN B 1 974 ? 72.238 64.230 38.428 1.00 39.55 931 ASN B C 1
ATOM 14390 O O . ASN B 1 974 ? 72.595 65.411 38.448 1.00 39.78 931 ASN B O 1
ATOM 14395 N N . VAL B 1 975 ? 72.524 63.420 37.412 1.00 37.42 932 VAL B N 1
ATOM 14396 C CA . VAL B 1 975 ? 73.354 63.872 36.303 1.00 38.10 932 VAL B CA 1
ATOM 14397 C C . VAL B 1 975 ? 72.583 64.814 35.387 1.00 41.48 932 VAL B C 1
ATOM 14398 O O . VAL B 1 975 ? 73.156 65.768 34.852 1.00 49.62 932 VAL B O 1
ATOM 14402 N N . LEU B 1 976 ? 71.275 64.607 35.229 1.00 35.26 933 LEU B N 1
ATOM 14403 C CA . LEU B 1 976 ? 70.493 65.539 34.422 1.00 34.18 933 LEU B CA 1
ATOM 14404 C C . LEU B 1 976 ? 70.330 66.885 35.127 1.00 32.75 933 LEU B C 1
ATOM 14405 O O . LEU B 1 976 ? 70.359 67.938 34.476 1.00 37.84 933 LEU B O 1
ATOM 14410 N N . LEU B 1 977 ? 70.210 66.880 36.458 1.00 31.05 934 LEU B N 1
ATOM 14411 C CA . LEU B 1 977 ? 70.209 68.148 37.183 1.00 36.88 934 LEU B CA 1
ATOM 14412 C C . LEU B 1 977 ? 71.584 68.804 37.182 1.00 40.19 934 LEU B C 1
ATOM 14413 O O . LEU B 1 977 ? 71.674 70.033 37.216 1.00 40.81 934 LEU B O 1
ATOM 14418 N N . ALA B 1 978 ? 72.660 68.014 37.147 1.00 41.62 935 ALA B N 1
ATOM 14419 C CA . ALA B 1 978 ? 73.995 68.591 37.029 1.00 38.59 935 ALA B CA 1
ATOM 14420 C C . ALA B 1 978 ? 74.236 69.185 35.648 1.00 37.36 935 ALA B C 1
ATOM 14421 O O . ALA B 1 978 ? 74.941 70.191 35.523 1.00 37.33 935 ALA B O 1
ATOM 14423 N N . GLU B 1 979 ? 73.672 68.575 34.604 1.00 39.61 936 GLU B N 1
ATOM 14424 C CA . GLU B 1 979 ? 73.769 69.140 33.263 1.00 42.17 936 GLU B CA 1
ATOM 14425 C C . GLU B 1 979 ? 72.937 70.406 33.140 1.00 46.88 936 GLU B C 1
ATOM 14426 O O . GLU B 1 979 ? 73.319 71.330 32.413 1.00 46.72 936 GLU B O 1
ATOM 14432 N N . ALA B 1 980 ? 71.806 70.467 33.849 1.00 50.40 937 ALA B N 1
ATOM 14433 C CA . ALA B 1 980 ? 71.003 71.684 33.862 1.00 45.03 937 ALA B CA 1
ATOM 14434 C C . ALA B 1 980 ? 71.738 72.845 34.520 1.00 43.84 937 ALA B C 1
ATOM 14435 O O . ALA B 1 980 ? 71.528 74.002 34.143 1.00 40.23 937 ALA B O 1
ATOM 14437 N N . GLY B 1 981 ? 72.599 72.561 35.493 1.00 38.54 938 GLY B N 1
ATOM 14438 C CA . GLY B 1 981 ? 73.425 73.587 36.093 1.00 27.48 938 GLY B CA 1
ATOM 14439 C C . GLY B 1 981 ? 73.250 73.705 37.590 1.00 32.81 938 GLY B C 1
ATOM 14440 O O . GLY B 1 981 ? 73.688 74.685 38.197 1.00 38.65 938 GLY B O 1
ATOM 14441 N N . VAL B 1 982 ? 72.610 72.718 38.196 1.00 38.45 939 VAL B N 1
ATOM 14442 C CA . VAL B 1 982 ? 72.315 72.770 39.628 1.00 35.15 939 VAL B CA 1
ATOM 14443 C C . VAL B 1 982 ? 73.554 72.331 40.404 1.00 40.55 939 VAL B C 1
ATOM 14444 O O . VAL B 1 982 ? 74.176 71.323 40.036 1.00 47.18 939 VAL B O 1
ATOM 14448 N N . PRO B 1 983 ? 73.962 73.068 41.438 1.00 43.66 940 PRO B N 1
ATOM 14449 C CA . PRO B 1 983 ? 75.049 72.598 42.303 1.00 44.09 940 PRO B CA 1
ATOM 14450 C C . PRO B 1 983 ? 74.644 71.347 43.063 1.00 41.39 940 PRO B C 1
ATOM 14451 O O . PRO B 1 983 ? 73.482 71.170 43.430 1.00 44.79 940 PRO B O 1
ATOM 14455 N N . TYR B 1 984 ? 75.622 70.473 43.304 1.00 41.95 941 TYR B N 1
ATOM 14456 C CA . TYR B 1 984 ? 75.307 69.172 43.880 1.00 53.65 941 TYR B CA 1
ATOM 14457 C C . TYR B 1 984 ? 74.989 69.230 45.368 1.00 62.08 941 TYR B C 1
ATOM 14458 O O . TYR B 1 984 ? 74.492 68.239 45.911 1.00 66.53 941 TYR B O 1
ATOM 14467 N N . ASP B 1 985 ? 75.265 70.344 46.043 1.00 59.86 942 ASP B N 1
ATOM 14468 C CA . ASP B 1 985 ? 75.037 70.403 47.480 1.00 63.57 942 ASP B CA 1
ATOM 14469 C C . ASP B 1 985 ? 73.582 70.664 47.848 1.00 54.46 942 ASP B C 1
ATOM 14470 O O . ASP B 1 985 ? 73.188 70.379 48.982 1.00 51.01 942 ASP B O 1
ATOM 14475 N N . ILE B 1 986 ? 72.777 71.196 46.925 1.00 47.79 943 ILE B N 1
ATOM 14476 C CA . ILE B 1 986 ? 71.352 71.372 47.173 1.00 45.17 943 ILE B CA 1
ATOM 14477 C C . ILE B 1 986 ? 70.522 70.229 46.616 1.00 39.24 943 ILE B C 1
ATOM 14478 O O . ILE B 1 986 ? 69.292 70.252 46.735 1.00 30.96 943 ILE B O 1
ATOM 14483 N N . VAL B 1 987 ? 71.157 69.235 46.006 1.00 39.59 944 VAL B N 1
ATOM 14484 C CA . VAL B 1 987 ? 70.494 68.007 45.589 1.00 37.85 944 VAL B CA 1
ATOM 14485 C C . VAL B 1 987 ? 70.736 66.967 46.671 1.00 35.81 944 VAL B C 1
ATOM 14486 O O . VAL B 1 987 ? 71.885 66.600 46.939 1.00 40.64 944 VAL B O 1
ATOM 14490 N N . LEU B 1 988 ? 69.666 66.487 47.295 1.00 36.24 945 LEU B N 1
ATOM 14491 C CA . LEU B 1 988 ? 69.755 65.553 48.400 1.00 36.19 945 LEU B CA 1
ATOM 14492 C C . LEU B 1 988 ? 69.056 64.258 48.019 1.00 33.25 945 LEU B C 1
ATOM 14493 O O . LEU B 1 988 ? 68.168 64.232 47.162 1.00 34.92 945 LEU B O 1
ATOM 14498 N N . GLU B 1 989 ? 69.456 63.179 48.681 1.00 35.19 946 GLU B N 1
ATOM 14499 C CA . GLU B 1 989 ? 68.840 61.884 48.459 1.00 38.43 946 GLU B CA 1
ATOM 14500 C C . GLU B 1 989 ? 67.534 61.792 49.239 1.00 50.71 946 GLU B C 1
ATOM 14501 O O . GLU B 1 989 ? 67.132 62.724 49.936 1.00 54.52 946 GLU B O 1
ATOM 14507 N N . MET B 1 990 ? 66.858 60.650 49.113 1.00 58.19 947 MET B N 1
ATOM 14508 C CA . MET B 1 990 ? 65.607 60.447 49.836 1.00 53.41 947 MET B CA 1
ATOM 14509 C C . MET B 1 990 ? 65.836 60.351 51.337 1.00 52.95 947 MET B C 1
ATOM 14510 O O . MET B 1 990 ? 65.095 60.952 52.116 1.00 50.77 947 MET B O 1
ATOM 14515 N N . ASP B 1 991 ? 66.868 59.619 51.762 1.00 61.37 948 ASP B N 1
ATOM 14516 C CA . ASP B 1 991 ? 67.105 59.403 53.185 1.00 74.36 948 ASP B CA 1
ATOM 14517 C C . ASP B 1 991 ? 67.560 60.660 53.914 1.00 82.08 948 ASP B C 1
ATOM 14518 O O . ASP B 1 991 ? 67.339 60.771 55.124 1.00 85.01 948 ASP B O 1
ATOM 14523 N N . GLU B 1 992 ? 68.174 61.607 53.213 1.00 78.65 949 GLU B N 1
ATOM 14524 C CA . GLU B 1 992 ? 68.765 62.770 53.856 1.00 70.80 949 GLU B CA 1
ATOM 14525 C C . GLU B 1 992 ? 67.823 63.962 53.923 1.00 66.29 949 GLU B C 1
ATOM 14526 O O . GLU B 1 992 ? 68.088 64.899 54.682 1.00 72.06 949 GLU B O 1
ATOM 14532 N N . ILE B 1 993 ? 66.736 63.947 53.154 1.00 58.68 950 ILE B N 1
ATOM 14533 C CA . ILE B 1 993 ? 65.780 65.047 53.103 1.00 58.76 950 ILE B CA 1
ATOM 14534 C C . ILE B 1 993 ? 64.437 64.652 53.701 1.00 54.94 950 ILE B C 1
ATOM 14535 O O . ILE B 1 993 ? 63.556 65.510 53.866 1.00 55.06 950 ILE B O 1
ATOM 14540 N N . ASN B 1 994 ? 64.280 63.385 54.099 1.00 59.48 951 ASN B N 1
ATOM 14541 C CA . ASN B 1 994 ? 62.968 62.842 54.443 1.00 64.36 951 ASN B CA 1
ATOM 14542 C C . ASN B 1 994 ? 62.449 63.409 55.756 1.00 63.74 951 ASN B C 1
ATOM 14543 O O . ASN B 1 994 ? 61.235 63.549 55.934 1.00 61.22 951 ASN B O 1
ATOM 14548 N N . HIS B 1 995 ? 63.342 63.738 56.682 1.00 70.81 952 HIS B N 1
ATOM 14549 C CA . HIS B 1 995 ? 62.953 64.307 57.962 1.00 77.05 952 HIS B CA 1
ATOM 14550 C C . HIS B 1 995 ? 62.906 65.826 57.939 1.00 70.29 952 HIS B C 1
ATOM 14551 O O . HIS B 1 995 ? 62.751 66.443 58.995 1.00 75.20 952 HIS B O 1
ATOM 14558 N N . ASP B 1 996 ? 63.041 66.441 56.766 1.00 66.92 953 ASP B N 1
ATOM 14559 C CA . ASP B 1 996 ? 62.973 67.887 56.634 1.00 71.64 953 ASP B CA 1
ATOM 14560 C C . ASP B 1 996 ? 61.682 68.357 55.988 1.00 60.21 953 ASP B C 1
ATOM 14561 O O . ASP B 1 996 ? 61.539 69.554 55.723 1.00 54.50 953 ASP B O 1
ATOM 14566 N N . PHE B 1 997 ? 60.749 67.455 55.718 1.00 54.10 954 PHE B N 1
ATOM 14567 C CA . PHE B 1 997 ? 59.451 67.809 55.151 1.00 53.67 954 PHE B CA 1
ATOM 14568 C C . PHE B 1 997 ? 58.465 68.506 56.096 1.00 71.16 954 PHE B C 1
ATOM 14569 O O . PHE B 1 997 ? 57.733 69.375 55.609 1.00 72.18 954 PHE B O 1
ATOM 14577 N N . PRO B 1 998 ? 58.352 68.182 57.403 1.00 80.55 955 PRO B N 1
ATOM 14578 C CA . PRO B 1 998 ? 57.439 68.988 58.238 1.00 79.16 955 PRO B CA 1
ATOM 14579 C C . PRO B 1 998 ? 57.889 70.423 58.449 1.00 70.94 955 PRO B C 1
ATOM 14580 O O . PRO B 1 998 ? 57.037 71.303 58.615 1.00 72.74 955 PRO B O 1
ATOM 14584 N N . ASP B 1 999 ? 59.188 70.692 58.453 1.00 75.20 956 ASP B N 1
ATOM 14585 C CA . ASP B 1 999 ? 59.681 72.065 58.540 1.00 81.62 956 ASP B CA 1
ATOM 14586 C C . ASP B 1 999 ? 59.957 72.650 57.156 1.00 81.55 956 ASP B C 1
ATOM 14587 O O . ASP B 1 999 ? 61.037 73.177 56.895 1.00 83.21 956 ASP B O 1
ATOM 14592 N N . THR B 1 1000 ? 58.976 72.579 56.257 1.00 71.16 957 THR B N 1
ATOM 14593 C CA . THR B 1 1000 ? 59.161 73.007 54.876 1.00 62.66 957 THR B CA 1
ATOM 14594 C C . THR B 1 1000 ? 57.922 73.746 54.401 1.00 57.90 957 THR B C 1
ATOM 14595 O O . THR B 1 1000 ? 56.809 73.225 54.504 1.00 65.18 957 THR B O 1
ATOM 14599 N N . ASP B 1 1001 ? 58.124 74.956 53.875 1.00 53.79 958 ASP B N 1
ATOM 14600 C CA . ASP B 1 1001 ? 57.001 75.807 53.504 1.00 52.03 958 ASP B CA 1
ATOM 14601 C C . ASP B 1 1001 ? 56.324 75.346 52.225 1.00 53.54 958 ASP B C 1
ATOM 14602 O O . ASP B 1 1001 ? 55.109 75.512 52.080 1.00 57.46 958 ASP B O 1
ATOM 14607 N N . LEU B 1 1002 ? 57.073 74.774 51.288 1.00 52.10 959 LEU B N 1
ATOM 14608 C CA . LEU B 1 1002 ? 56.496 74.470 49.990 1.00 47.60 959 LEU B CA 1
ATOM 14609 C C . LEU B 1 1002 ? 57.203 73.271 49.378 1.00 53.22 959 LEU B C 1
ATOM 14610 O O . LEU B 1 1002 ? 58.419 73.127 49.508 1.00 54.05 959 LEU B O 1
ATOM 14615 N N . VAL B 1 1003 ? 56.433 72.408 48.720 1.00 44.99 960 VAL B N 1
ATOM 14616 C CA . VAL B 1 1003 ? 56.963 71.263 47.992 1.00 38.50 960 VAL B CA 1
ATOM 14617 C C . VAL B 1 1003 ? 56.412 71.306 46.575 1.00 40.22 960 VAL B C 1
ATOM 14618 O O . VAL B 1 1003 ? 55.192 71.304 46.381 1.00 38.74 960 VAL B O 1
ATOM 14622 N N . LEU B 1 1004 ? 57.306 71.357 45.593 1.00 46.91 961 LEU B N 1
ATOM 14623 C CA . LEU B 1 1004 ? 56.937 71.280 44.183 1.00 49.40 961 LEU B CA 1
ATOM 14624 C C . LEU B 1 1004 ? 57.222 69.871 43.682 1.00 55.02 961 LEU B C 1
ATOM 14625 O O . LEU B 1 1004 ? 58.381 69.463 43.583 1.00 61.11 961 LEU B O 1
ATOM 14630 N N . VAL B 1 1005 ? 56.170 69.135 43.356 1.00 45.24 962 VAL B N 1
ATOM 14631 C CA . VAL B 1 1005 ? 56.284 67.791 42.808 1.00 34.98 962 VAL B CA 1
ATOM 14632 C C . VAL B 1 1005 ? 56.175 67.910 41.298 1.00 37.37 962 VAL B C 1
ATOM 14633 O O . VAL B 1 1005 ? 55.114 68.264 40.777 1.00 41.41 962 VAL B O 1
ATOM 14637 N N . ILE B 1 1006 ? 57.252 67.619 40.572 1.00 39.39 963 ILE B N 1
ATOM 14638 C CA . ILE B 1 1006 ? 57.261 67.823 39.126 1.00 39.62 963 ILE B CA 1
ATOM 14639 C C . ILE B 1 1006 ? 57.443 66.467 38.463 1.00 42.53 963 ILE B C 1
ATOM 14640 O O . ILE B 1 1006 ? 58.563 65.952 38.375 1.00 48.53 963 ILE B O 1
ATOM 14645 N N . GLY B 1 1007 ? 56.348 65.890 37.985 1.00 44.68 964 GLY B N 1
ATOM 14646 C CA . GLY B 1 1007 ? 56.421 64.677 37.194 1.00 50.70 964 GLY B CA 1
ATOM 14647 C C . GLY B 1 1007 ? 56.744 63.416 37.965 1.00 60.86 964 GLY B C 1
ATOM 14648 O O . GLY B 1 1007 ? 57.496 62.572 37.467 1.00 62.93 964 GLY B O 1
ATOM 14649 N N . ALA B 1 1008 ? 56.192 63.262 39.165 1.00 61.67 965 ALA B N 1
ATOM 14650 C CA . ALA B 1 1008 ? 56.384 62.057 39.960 1.00 56.66 965 ALA B CA 1
ATOM 14651 C C . ALA B 1 1008 ? 55.047 61.649 40.555 1.00 61.58 965 ALA B C 1
ATOM 14652 O O . ALA B 1 1008 ? 54.324 62.496 41.085 1.00 65.24 965 ALA B O 1
ATOM 14654 N N . ASN B 1 1009 ? 54.704 60.367 40.446 1.00 64.38 966 ASN B N 1
ATOM 14655 C CA . ASN B 1 1009 ? 53.462 59.866 41.024 1.00 69.84 966 ASN B CA 1
ATOM 14656 C C . ASN B 1 1009 ? 53.687 58.781 42.065 1.00 68.41 966 ASN B C 1
ATOM 14657 O O . ASN B 1 1009 ? 53.201 58.909 43.193 1.00 65.76 966 ASN B O 1
ATOM 14662 N N . ASP B 1 1010 ? 54.414 57.714 41.726 1.00 65.81 967 ASP B N 1
ATOM 14663 C CA . ASP B 1 1010 ? 54.550 56.587 42.644 1.00 62.00 967 ASP B CA 1
ATOM 14664 C C . ASP B 1 1010 ? 55.519 56.868 43.782 1.00 51.02 967 ASP B C 1
ATOM 14665 O O . ASP B 1 1010 ? 55.404 56.255 44.847 1.00 47.68 967 ASP B O 1
ATOM 14670 N N . THR B 1 1011 ? 56.472 57.772 43.583 1.00 50.30 968 THR B N 1
ATOM 14671 C CA . THR B 1 1011 ? 57.495 58.034 44.586 1.00 46.02 968 THR B CA 1
ATOM 14672 C C . THR B 1 1011 ? 57.039 59.001 45.667 1.00 46.23 968 THR B C 1
ATOM 14673 O O . THR B 1 1011 ? 57.802 59.263 46.600 1.00 51.79 968 THR B O 1
ATOM 14677 N N . VAL B 1 1012 ? 55.831 59.549 45.558 1.00 44.47 969 VAL B N 1
ATOM 14678 C CA . VAL B 1 1012 ? 55.254 60.440 46.552 1.00 43.55 969 VAL B CA 1
ATOM 14679 C C . VAL B 1 1012 ? 53.913 59.929 47.056 1.00 49.16 969 VAL B C 1
ATOM 14680 O O . VAL B 1 1012 ? 53.162 60.677 47.679 1.00 56.15 969 VAL B O 1
ATOM 14684 N N . ASN B 1 1013 ? 53.606 58.660 46.812 1.00 46.85 970 ASN B N 1
ATOM 14685 C CA . ASN B 1 1013 ? 52.277 58.108 47.030 1.00 49.64 970 ASN B CA 1
ATOM 14686 C C . ASN B 1 1013 ? 52.148 57.634 48.475 1.00 50.53 970 ASN B C 1
ATOM 14687 O O . ASN B 1 1013 ? 52.918 56.785 48.929 1.00 52.30 970 ASN B O 1
ATOM 14692 N N . SER B 1 1014 ? 51.150 58.169 49.180 1.00 55.98 971 SER B N 1
ATOM 14693 C CA . SER B 1 1014 ? 50.927 57.888 50.592 1.00 61.80 971 SER B CA 1
ATOM 14694 C C . SER B 1 1014 ? 50.351 56.505 50.851 1.00 60.71 971 SER B C 1
ATOM 14695 O O . SER B 1 1014 ? 50.515 55.983 51.959 1.00 53.84 971 SER B O 1
ATOM 14698 N N . ALA B 1 1015 ? 49.721 55.883 49.850 1.00 62.45 972 ALA B N 1
ATOM 14699 C CA . ALA B 1 1015 ? 49.153 54.543 49.969 1.00 58.96 972 ALA B CA 1
ATOM 14700 C C . ALA B 1 1015 ? 50.203 53.458 50.159 1.00 54.75 972 ALA B C 1
ATOM 14701 O O . ALA B 1 1015 ? 49.839 52.311 50.428 1.00 57.06 972 ALA B O 1
ATOM 14703 N N . ALA B 1 1016 ? 51.484 53.787 50.016 1.00 59.82 973 ALA B N 1
ATOM 14704 C CA . ALA B 1 1016 ? 52.562 52.882 50.366 1.00 64.36 973 ALA B CA 1
ATOM 14705 C C . ALA B 1 1016 ? 52.776 52.774 51.867 1.00 63.08 973 ALA B C 1
ATOM 14706 O O . ALA B 1 1016 ? 53.444 51.837 52.312 1.00 62.08 973 ALA B O 1
ATOM 14708 N N . GLN B 1 1017 ? 52.235 53.702 52.660 1.00 62.49 974 GLN B N 1
ATOM 14709 C CA . GLN B 1 1017 ? 52.456 53.684 54.098 1.00 74.14 974 GLN B CA 1
ATOM 14710 C C . GLN B 1 1017 ? 51.203 53.475 54.930 1.00 79.78 974 GLN B C 1
ATOM 14711 O O . GLN B 1 1017 ? 51.317 53.326 56.150 1.00 88.51 974 GLN B O 1
ATOM 14717 N N . GLU B 1 1018 ? 50.024 53.464 54.327 1.00 72.77 975 GLU B N 1
ATOM 14718 C CA . GLU B 1 1018 ? 48.799 53.395 55.103 1.00 60.00 975 GLU B CA 1
ATOM 14719 C C . GLU B 1 1018 ? 47.738 52.498 54.490 1.00 61.18 975 GLU B C 1
ATOM 14720 O O . GLU B 1 1018 ? 46.622 52.457 55.011 1.00 72.39 975 GLU B O 1
ATOM 14726 N N . ASP B 1 1019 ? 48.038 51.792 53.409 1.00 51.24 976 ASP B N 1
ATOM 14727 C CA . ASP B 1 1019 ? 47.099 50.862 52.788 1.00 54.01 976 ASP B CA 1
ATOM 14728 C C . ASP B 1 1019 ? 47.834 49.555 52.540 1.00 56.42 976 ASP B C 1
ATOM 14729 O O . ASP B 1 1019 ? 48.633 49.464 51.592 1.00 64.17 976 ASP B O 1
ATOM 14734 N N . PRO B 1 1020 ? 47.596 48.513 53.341 1.00 58.01 977 PRO B N 1
ATOM 14735 C CA . PRO B 1 1020 ? 48.332 47.255 53.153 1.00 62.26 977 PRO B CA 1
ATOM 14736 C C . PRO B 1 1020 ? 47.869 46.429 51.963 1.00 62.06 977 PRO B C 1
ATOM 14737 O O . PRO B 1 1020 ? 48.497 45.406 51.671 1.00 55.44 977 PRO B O 1
ATOM 14741 N N . ASN B 1 1021 ? 46.802 46.824 51.276 1.00 64.44 978 ASN B N 1
ATOM 14742 C CA . ASN B 1 1021 ? 46.319 46.104 50.108 1.00 64.51 978 ASN B CA 1
ATOM 14743 C C . ASN B 1 1021 ? 46.777 46.733 48.802 1.00 68.82 978 ASN B C 1
ATOM 14744 O O . ASN B 1 1021 ? 46.389 46.257 47.732 1.00 60.17 978 ASN B O 1
ATOM 14749 N N . SER B 1 1022 ? 47.585 47.788 48.863 1.00 70.23 979 SER B N 1
ATOM 14750 C CA . SER B 1 1022 ? 47.980 48.499 47.662 1.00 68.77 979 SER B CA 1
ATOM 14751 C C . SER B 1 1022 ? 49.022 47.706 46.880 1.00 72.43 979 SER B C 1
ATOM 14752 O O . SER B 1 1022 ? 49.631 46.755 47.376 1.00 77.56 979 SER B O 1
ATOM 14755 N N . ILE B 1 1023 ? 49.223 48.117 45.627 1.00 69.84 980 ILE B N 1
ATOM 14756 C CA . ILE B 1 1023 ? 50.210 47.471 44.766 1.00 64.29 980 ILE B CA 1
ATOM 14757 C C . ILE B 1 1023 ? 51.626 47.931 45.082 1.00 57.87 980 ILE B C 1
ATOM 14758 O O . ILE B 1 1023 ? 52.592 47.270 44.682 1.00 57.45 980 ILE B O 1
ATOM 14763 N N . ILE B 1 1024 ? 51.781 49.024 45.827 1.00 54.83 981 ILE B N 1
ATOM 14764 C CA . ILE B 1 1024 ? 53.082 49.553 46.207 1.00 56.58 981 ILE B CA 1
ATOM 14765 C C . ILE B 1 1024 ? 53.240 49.619 47.726 1.00 54.22 981 ILE B C 1
ATOM 14766 O O . ILE B 1 1024 ? 54.028 50.404 48.227 1.00 48.76 981 ILE B O 1
ATOM 14771 N N . ALA B 1 1025 ? 52.512 48.777 48.457 1.00 49.17 982 ALA B N 1
ATOM 14772 C CA . ALA B 1 1025 ? 52.429 48.861 49.914 1.00 49.27 982 ALA B CA 1
ATOM 14773 C C . ALA B 1 1025 ? 53.759 48.489 50.555 1.00 40.98 982 ALA B C 1
ATOM 14774 O O . ALA B 1 1025 ? 54.182 47.335 50.493 1.00 44.99 982 ALA B O 1
ATOM 14776 N N . GLY B 1 1026 ? 54.412 49.454 51.190 1.00 35.66 983 GLY B N 1
ATOM 14777 C CA . GLY B 1 1026 ? 55.694 49.234 51.828 1.00 41.62 983 GLY B CA 1
ATOM 14778 C C . GLY B 1 1026 ? 56.857 49.875 51.110 1.00 47.62 983 GLY B C 1
ATOM 14779 O O . GLY B 1 1026 ? 57.974 49.867 51.640 1.00 45.25 983 GLY B O 1
ATOM 14780 N N . MET B 1 1027 ? 56.631 50.409 49.924 1.00 46.87 984 MET B N 1
ATOM 14781 C CA . MET B 1 1027 ? 57.666 51.118 49.189 1.00 38.06 984 MET B CA 1
ATOM 14782 C C . MET B 1 1027 ? 58.015 52.422 49.898 1.00 44.74 984 MET B C 1
ATOM 14783 O O . MET B 1 1027 ? 57.111 53.173 50.274 1.00 51.83 984 MET B O 1
ATOM 14788 N N . PRO B 1 1028 ? 59.297 52.721 50.118 1.00 42.06 985 PRO B N 1
ATOM 14789 C CA . PRO B 1 1028 ? 59.660 54.007 50.734 1.00 44.97 985 PRO B CA 1
ATOM 14790 C C . PRO B 1 1028 ? 59.458 55.156 49.758 1.00 39.98 985 PRO B C 1
ATOM 14791 O O . PRO B 1 1028 ? 60.013 55.163 48.658 1.00 38.19 985 PRO B O 1
ATOM 14795 N N . VAL B 1 1029 ? 58.642 56.127 50.163 1.00 37.08 986 VAL B N 1
ATOM 14796 C CA . VAL B 1 1029 ? 58.243 57.225 49.299 1.00 41.54 986 VAL B CA 1
ATOM 14797 C C . VAL B 1 1029 ? 58.616 58.544 49.956 1.00 38.51 986 VAL B C 1
ATOM 14798 O O . VAL B 1 1029 ? 58.820 58.633 51.168 1.00 43.83 986 VAL B O 1
ATOM 14802 N N . LEU B 1 1030 ? 58.707 59.580 49.129 1.00 38.89 987 LEU B N 1
ATOM 14803 C CA . LEU B 1 1030 ? 58.947 60.933 49.616 1.00 49.82 987 LEU B CA 1
ATOM 14804 C C . LEU B 1 1030 ? 57.668 61.468 50.239 1.00 58.47 987 LEU B C 1
ATOM 14805 O O . LEU B 1 1030 ? 56.698 61.755 49.532 1.00 66.65 987 LEU B O 1
ATOM 14810 N N . GLU B 1 1031 ? 57.655 61.603 51.563 1.00 61.46 988 GLU B N 1
ATOM 14811 C CA . GLU B 1 1031 ? 56.445 61.996 52.283 1.00 58.01 988 GLU B CA 1
ATOM 14812 C C . GLU B 1 1031 ? 56.253 63.508 52.161 1.00 44.54 988 GLU B C 1
ATOM 14813 O O . GLU B 1 1031 ? 56.555 64.307 53.051 1.00 43.22 988 GLU B O 1
ATOM 14819 N N . VAL B 1 1032 ? 55.706 63.902 51.010 1.00 45.47 989 VAL B N 1
ATOM 14820 C CA . VAL B 1 1032 ? 55.513 65.315 50.703 1.00 47.75 989 VAL B CA 1
ATOM 14821 C C . VAL B 1 1032 ? 54.266 65.894 51.344 1.00 56.29 989 VAL B C 1
ATOM 14822 O O . VAL B 1 1032 ? 54.140 67.121 51.420 1.00 55.79 989 VAL B O 1
ATOM 14826 N N . TRP B 1 1033 ? 53.352 65.050 51.831 1.00 61.95 990 TRP B N 1
ATOM 14827 C CA . TRP B 1 1033 ? 52.105 65.540 52.406 1.00 61.75 990 TRP B CA 1
ATOM 14828 C C . TRP B 1 1033 ? 52.302 66.187 53.768 1.00 52.65 990 TRP B C 1
ATOM 14829 O O . TRP B 1 1033 ? 51.409 66.900 54.235 1.00 58.73 990 TRP B O 1
ATOM 14840 N N . LYS B 1 1034 ? 53.444 65.968 54.410 1.00 51.00 991 LYS B N 1
ATOM 14841 C CA . LYS B 1 1034 ? 53.697 66.500 55.740 1.00 58.59 991 LYS B CA 1
ATOM 14842 C C . LYS B 1 1034 ? 54.169 67.947 55.729 1.00 67.96 991 LYS B C 1
ATOM 14843 O O . LYS B 1 1034 ? 54.437 68.497 56.801 1.00 64.71 991 LYS B O 1
ATOM 14849 N N . SER B 1 1035 ? 54.275 68.576 54.563 1.00 71.48 992 SER B N 1
ATOM 14850 C CA . SER B 1 1035 ? 54.658 69.974 54.475 1.00 68.55 992 SER B CA 1
ATOM 14851 C C . SER B 1 1035 ? 53.410 70.851 54.511 1.00 77.83 992 SER B C 1
ATOM 14852 O O . SER B 1 1035 ? 52.294 70.376 54.734 1.00 85.75 992 SER B O 1
ATOM 14855 N N . LYS B 1 1036 ? 53.592 72.151 54.289 1.00 75.47 993 LYS B N 1
ATOM 14856 C CA . LYS B 1 1036 ? 52.468 73.077 54.311 1.00 75.83 993 LYS B CA 1
ATOM 14857 C C . LYS B 1 1036 ? 51.626 72.940 53.050 1.00 75.11 993 LYS B C 1
ATOM 14858 O O . LYS B 1 1036 ? 50.438 72.609 53.112 1.00 73.07 993 LYS B O 1
ATOM 14864 N N . GLN B 1 1037 ? 52.233 73.178 51.892 1.00 65.14 994 GLN B N 1
ATOM 14865 C CA . GLN B 1 1037 ? 51.518 73.219 50.628 1.00 61.20 994 GLN B CA 1
ATOM 14866 C C . GLN B 1 1037 ? 52.274 72.401 49.591 1.00 57.32 994 GLN B C 1
ATOM 14867 O O . GLN B 1 1037 ? 53.507 72.392 49.580 1.00 60.94 994 GLN B O 1
ATOM 14873 N N . VAL B 1 1038 ? 51.532 71.698 48.735 1.00 49.07 995 VAL B N 1
ATOM 14874 C CA . VAL B 1 1038 ? 52.096 70.883 47.665 1.00 47.48 995 VAL B CA 1
ATOM 14875 C C . VAL B 1 1038 ? 51.441 71.291 46.352 1.00 46.05 995 VAL B C 1
ATOM 14876 O O . VAL B 1 1038 ? 50.210 71.305 46.250 1.00 50.65 995 VAL B O 1
ATOM 14880 N N . ILE B 1 1039 ? 52.256 71.622 45.351 1.00 46.23 996 ILE B N 1
ATOM 14881 C CA . ILE B 1 1039 ? 51.791 71.792 43.976 1.00 49.48 996 ILE B CA 1
ATOM 14882 C C . ILE B 1 1039 ? 52.244 70.582 43.176 1.00 60.51 996 ILE B C 1
ATOM 14883 O O . ILE B 1 1039 ? 53.443 70.289 43.106 1.00 74.34 996 ILE B O 1
ATOM 14888 N N . VAL B 1 1040 ? 51.296 69.877 42.570 1.00 44.58 997 VAL B N 1
ATOM 14889 C CA . VAL B 1 1040 ? 51.595 68.735 41.720 1.00 43.02 997 VAL B CA 1
ATOM 14890 C C . VAL B 1 1040 ? 51.301 69.132 40.285 1.00 49.79 997 VAL B C 1
ATOM 14891 O O . VAL B 1 1040 ? 50.155 69.444 39.943 1.00 50.20 997 VAL B O 1
ATOM 14895 N N . MET B 1 1041 ? 52.329 69.114 39.446 1.00 58.83 998 MET B N 1
ATOM 14896 C CA . MET B 1 1041 ? 52.193 69.451 38.037 1.00 63.27 998 MET B CA 1
ATOM 14897 C C . MET B 1 1041 ? 52.212 68.180 37.198 1.00 77.51 998 MET B C 1
ATOM 14898 O O . MET B 1 1041 ? 53.170 67.404 37.259 1.00 83.85 998 MET B O 1
ATOM 14903 N N . LYS B 1 1042 ? 51.153 67.979 36.419 1.00 76.28 999 LYS B N 1
ATOM 14904 C CA . LYS B 1 1042 ? 51.019 66.827 35.539 1.00 83.14 999 LYS B CA 1
ATOM 14905 C C . LYS B 1 1042 ? 49.993 67.178 34.470 1.00 87.81 999 LYS B C 1
ATOM 14906 O O . LYS B 1 1042 ? 49.380 68.245 34.509 1.00 86.24 999 LYS B O 1
ATOM 14912 N N . ARG B 1 1043 ? 49.821 66.281 33.496 1.00 88.89 1000 ARG B N 1
ATOM 14913 C CA . ARG B 1 1043 ? 48.929 66.588 32.380 1.00 87.53 1000 ARG B CA 1
ATOM 14914 C C . ARG B 1 1043 ? 47.467 66.492 32.798 1.00 92.13 1000 ARG B C 1
ATOM 14915 O O . ARG B 1 1043 ? 46.738 67.489 32.787 1.00 89.77 1000 ARG B O 1
ATOM 14923 N N . SER B 1 1044 ? 47.022 65.299 33.179 1.00 101.22 1001 SER B N 1
ATOM 14924 C CA . SER B 1 1044 ? 45.635 65.080 33.553 1.00 112.47 1001 SER B CA 1
ATOM 14925 C C . SER B 1 1044 ? 45.588 64.107 34.719 1.00 116.34 1001 SER B C 1
ATOM 14926 O O . SER B 1 1044 ? 46.543 63.373 34.976 1.00 117.04 1001 SER B O 1
ATOM 14929 N N . LEU B 1 1045 ? 44.459 64.104 35.420 1.00 117.31 1002 LEU B N 1
ATOM 14930 C CA . LEU B 1 1045 ? 44.280 63.242 36.586 1.00 129.23 1002 LEU B CA 1
ATOM 14931 C C . LEU B 1 1045 ? 44.044 61.815 36.106 1.00 141.45 1002 LEU B C 1
ATOM 14932 O O . LEU B 1 1045 ? 42.933 61.428 35.743 1.00 135.72 1002 LEU B O 1
ATOM 14937 N N . GLY B 1 1046 ? 45.113 61.025 36.106 1.00 152.01 1003 GLY B N 1
ATOM 14938 C CA . GLY B 1 1046 ? 45.037 59.638 35.697 1.00 159.98 1003 GLY B CA 1
ATOM 14939 C C . GLY B 1 1046 ? 45.839 58.721 36.594 1.00 167.86 1003 GLY B C 1
ATOM 14940 O O . GLY B 1 1046 ? 45.685 58.746 37.818 1.00 167.36 1003 GLY B O 1
ATOM 14941 N N . VAL B 1 1047 ? 46.704 57.904 35.994 1.00 175.21 1004 VAL B N 1
ATOM 14942 C CA . VAL B 1 1047 ? 47.509 56.942 36.741 1.00 183.89 1004 VAL B CA 1
ATOM 14943 C C . VAL B 1 1047 ? 48.985 57.217 36.491 1.00 187.50 1004 VAL B C 1
ATOM 14944 O O . VAL B 1 1047 ? 49.341 58.155 35.768 1.00 185.28 1004 VAL B O 1
ATOM 14948 N N . GLY B 1 1048 ? 49.850 56.408 37.096 1.00 185.52 1005 GLY B N 1
ATOM 14949 C CA . GLY B 1 1048 ? 51.264 56.421 36.780 1.00 182.39 1005 GLY B CA 1
ATOM 14950 C C . GLY B 1 1048 ? 51.642 55.175 36.008 1.00 184.77 1005 GLY B C 1
ATOM 14951 O O . GLY B 1 1048 ? 51.147 54.956 34.899 1.00 185.19 1005 GLY B O 1
ATOM 14952 N N . TYR B 1 1049 ? 52.521 54.352 36.576 1.00 187.71 1006 TYR B N 1
ATOM 14953 C CA . TYR B 1 1049 ? 52.751 53.014 36.046 1.00 191.06 1006 TYR B CA 1
ATOM 14954 C C . TYR B 1 1049 ? 51.922 51.967 36.776 1.00 185.55 1006 TYR B C 1
ATOM 14955 O O . TYR B 1 1049 ? 51.566 50.939 36.189 1.00 184.59 1006 TYR B O 1
ATOM 14964 N N . ALA B 1 1050 ? 51.591 52.227 38.035 1.00 183.73 1007 ALA B N 1
ATOM 14965 C CA . ALA B 1 1050 ? 50.703 51.395 38.835 1.00 178.82 1007 ALA B CA 1
ATOM 14966 C C . ALA B 1 1050 ? 49.948 52.336 39.768 1.00 184.88 1007 ALA B C 1
ATOM 14967 O O . ALA B 1 1050 ? 49.923 53.549 39.532 1.00 187.74 1007 ALA B O 1
ATOM 14969 N N . ALA B 1 1051 ? 49.329 51.774 40.817 1.00 183.48 1008 ALA B N 1
ATOM 14970 C CA . ALA B 1 1051 ? 48.721 52.517 41.931 1.00 173.79 1008 ALA B CA 1
ATOM 14971 C C . ALA B 1 1051 ? 47.614 53.459 41.441 1.00 170.23 1008 ALA B C 1
ATOM 14972 O O . ALA B 1 1051 ? 47.767 54.683 41.407 1.00 174.14 1008 ALA B O 1
ATOM 14974 N N . VAL B 1 1052 ? 46.500 52.822 41.050 1.00 163.61 1009 VAL B N 1
ATOM 14975 C CA . VAL B 1 1052 ? 45.379 53.333 40.251 1.00 158.94 1009 VAL B CA 1
ATOM 14976 C C . VAL B 1 1052 ? 44.907 54.750 40.602 1.00 156.49 1009 VAL B C 1
ATOM 14977 O O . VAL B 1 1052 ? 44.493 55.508 39.717 1.00 159.48 1009 VAL B O 1
ATOM 14981 N N . ASP B 1 1053 ? 45.008 55.151 41.868 1.00 139.23 1010 ASP B N 1
ATOM 14982 C CA . ASP B 1 1053 ? 44.709 56.530 42.219 1.00 115.42 1010 ASP B CA 1
ATOM 14983 C C . ASP B 1 1053 ? 45.603 56.938 43.381 1.00 95.44 1010 ASP B C 1
ATOM 14984 O O . ASP B 1 1053 ? 45.895 56.125 44.260 1.00 94.45 1010 ASP B O 1
ATOM 14989 N N . ASN B 1 1054 ? 46.034 58.199 43.375 1.00 85.39 1011 ASN B N 1
ATOM 14990 C CA . ASN B 1 1054 ? 46.980 58.698 44.362 1.00 74.25 1011 ASN B CA 1
ATOM 14991 C C . ASN B 1 1054 ? 46.228 59.465 45.437 1.00 67.06 1011 ASN B C 1
ATOM 14992 O O . ASN B 1 1054 ? 45.594 60.482 45.125 1.00 67.32 1011 ASN B O 1
ATOM 14997 N N . PRO B 1 1055 ? 46.260 59.020 46.698 1.00 68.32 1012 PRO B N 1
ATOM 14998 C CA . PRO B 1 1055 ? 45.478 59.689 47.748 1.00 69.28 1012 PRO B CA 1
ATOM 14999 C C . PRO B 1 1055 ? 45.971 61.068 48.144 1.00 67.72 1012 PRO B C 1
ATOM 15000 O O . PRO B 1 1055 ? 45.236 61.773 48.847 1.00 69.43 1012 PRO B O 1
ATOM 15004 N N . ILE B 1 1056 ? 47.177 61.483 47.750 1.00 69.71 1013 ILE B N 1
ATOM 15005 C CA . ILE B 1 1056 ? 47.602 62.843 48.077 1.00 63.20 1013 ILE B CA 1
ATOM 15006 C C . ILE B 1 1056 ? 47.021 63.870 47.125 1.00 58.31 1013 ILE B C 1
ATOM 15007 O O . ILE B 1 1056 ? 47.063 65.067 47.425 1.00 60.22 1013 ILE B O 1
ATOM 15012 N N . PHE B 1 1057 ? 46.463 63.441 45.994 1.00 56.33 1014 PHE B N 1
ATOM 15013 C CA . PHE B 1 1057 ? 45.846 64.385 45.072 1.00 66.04 1014 PHE B CA 1
ATOM 15014 C C . PHE B 1 1057 ? 44.504 64.870 45.591 1.00 70.21 1014 PHE B C 1
ATOM 15015 O O . PHE B 1 1057 ? 44.030 65.929 45.171 1.00 74.03 1014 PHE B O 1
ATOM 15023 N N . TYR B 1 1058 ? 43.893 64.117 46.496 1.00 64.71 1015 TYR B N 1
ATOM 15024 C CA . TYR B 1 1058 ? 42.562 64.382 47.018 1.00 62.28 1015 TYR B CA 1
ATOM 15025 C C . TYR B 1 1058 ? 42.647 64.778 48.487 1.00 67.75 1015 TYR B C 1
ATOM 15026 O O . TYR B 1 1058 ? 41.823 64.383 49.311 1.00 73.44 1015 TYR B O 1
ATOM 15035 N N . LYS B 1 1059 ? 43.671 65.557 48.816 1.00 68.04 1016 LYS B N 1
ATOM 15036 C CA . LYS B 1 1059 ? 44.060 65.964 50.148 1.00 73.01 1016 LYS B CA 1
ATOM 15037 C C . LYS B 1 1059 ? 44.021 67.487 50.229 1.00 91.22 1016 LYS B C 1
ATOM 15038 O O . LYS B 1 1059 ? 44.354 68.153 49.243 1.00 92.13 1016 LYS B O 1
ATOM 15044 N N . PRO B 1 1060 ? 43.583 68.071 51.352 1.00 91.69 1017 PRO B N 1
ATOM 15045 C CA . PRO B 1 1060 ? 43.370 69.529 51.378 1.00 85.72 1017 PRO B CA 1
ATOM 15046 C C . PRO B 1 1060 ? 44.633 70.377 51.340 1.00 74.74 1017 PRO B C 1
ATOM 15047 O O . PRO B 1 1060 ? 44.531 71.564 51.010 1.00 79.16 1017 PRO B O 1
ATOM 15051 N N . ASN B 1 1061 ? 45.812 69.838 51.652 1.00 72.55 1018 ASN B N 1
ATOM 15052 C CA . ASN B 1 1061 ? 47.041 70.618 51.547 1.00 68.89 1018 ASN B CA 1
ATOM 15053 C C . ASN B 1 1061 ? 47.780 70.366 50.237 1.00 62.24 1018 ASN B C 1
ATOM 15054 O O . ASN B 1 1061 ? 49.012 70.396 50.203 1.00 69.20 1018 ASN B O 1
ATOM 15059 N N . THR B 1 1062 ? 47.046 70.111 49.159 1.00 64.19 1019 THR B N 1
ATOM 15060 C CA . THR B 1 1062 ? 47.640 69.812 47.864 1.00 64.69 1019 THR B CA 1
ATOM 15061 C C . THR B 1 1062 ? 46.803 70.475 46.785 1.00 55.69 1019 THR B C 1
ATOM 15062 O O . THR B 1 1062 ? 45.599 70.226 46.694 1.00 59.81 1019 THR B O 1
ATOM 15066 N N . ALA B 1 1063 ? 47.435 71.313 45.974 1.00 49.93 1020 ALA B N 1
ATOM 15067 C CA . ALA B 1 1063 ? 46.773 71.992 44.871 1.00 49.67 1020 ALA B CA 1
ATOM 15068 C C . ALA B 1 1063 ? 47.328 71.469 43.557 1.00 51.65 1020 ALA B C 1
ATOM 15069 O O . ALA B 1 1063 ? 48.544 71.343 43.402 1.00 56.99 1020 ALA B O 1
ATOM 15071 N N . MET B 1 1064 ? 46.442 71.169 42.619 1.00 52.57 1021 MET B N 1
ATOM 15072 C CA . MET B 1 1064 ? 46.844 70.654 41.321 1.00 54.74 1021 MET B CA 1
ATOM 15073 C C . MET B 1 1064 ? 47.083 71.806 40.358 1.00 63.57 1021 MET B C 1
ATOM 15074 O O . MET B 1 1064 ? 46.367 72.808 40.381 1.00 73.30 1021 MET B O 1
ATOM 15079 N N . LEU B 1 1065 ? 48.101 71.658 39.513 1.00 66.93 1022 LEU B N 1
ATOM 15080 C CA . LEU B 1 1065 ? 48.429 72.635 38.475 1.00 67.15 1022 LEU B CA 1
ATOM 15081 C C . LEU B 1 1065 ? 48.619 71.852 37.182 1.00 72.11 1022 LEU B C 1
ATOM 15082 O O . LEU B 1 1065 ? 49.712 71.362 36.893 1.00 74.27 1022 LEU B O 1
ATOM 15087 N N . LEU B 1 1066 ? 47.550 71.731 36.406 1.00 80.85 1023 LEU B N 1
ATOM 15088 C CA . LEU B 1 1066 ? 47.588 70.890 35.225 1.00 87.74 1023 LEU B CA 1
ATOM 15089 C C . LEU B 1 1066 ? 48.268 71.607 34.065 1.00 90.63 1023 LEU B C 1
ATOM 15090 O O . LEU B 1 1066 ? 48.303 72.837 33.991 1.00 96.21 1023 LEU B O 1
ATOM 15095 N N . GLY B 1 1067 ? 48.814 70.817 33.158 1.00 86.02 1024 GLY B N 1
ATOM 15096 C CA . GLY B 1 1067 ? 49.538 71.318 32.004 1.00 82.02 1024 GLY B CA 1
ATOM 15097 C C . GLY B 1 1067 ? 50.822 70.536 31.811 1.00 79.39 1024 GLY B C 1
ATOM 15098 O O . GLY B 1 1067 ? 51.289 69.821 32.697 1.00 78.35 1024 GLY B O 1
ATOM 15099 N N . ASP B 1 1068 ? 51.392 70.662 30.616 1.00 75.21 1025 ASP B N 1
ATOM 15100 C CA . ASP B 1 1068 ? 52.690 70.073 30.330 1.00 81.07 1025 ASP B CA 1
ATOM 15101 C C . ASP B 1 1068 ? 53.766 70.777 31.148 1.00 87.65 1025 ASP B C 1
ATOM 15102 O O . ASP B 1 1068 ? 53.655 71.964 31.461 1.00 92.81 1025 ASP B O 1
ATOM 15107 N N . ALA B 1 1069 ? 54.808 70.023 31.509 1.00 80.46 1026 ALA B N 1
ATOM 15108 C CA . ALA B 1 1069 ? 55.805 70.530 32.445 1.00 73.46 1026 ALA B CA 1
ATOM 15109 C C . ALA B 1 1069 ? 56.671 71.619 31.829 1.00 79.81 1026 ALA B C 1
ATOM 15110 O O . ALA B 1 1069 ? 57.044 72.569 32.526 1.00 79.73 1026 ALA B O 1
ATOM 15112 N N . LYS B 1 1070 ? 56.977 71.509 30.532 1.00 86.08 1027 LYS B N 1
ATOM 15113 C CA . LYS B 1 1070 ? 57.831 72.482 29.854 1.00 88.77 1027 LYS B CA 1
ATOM 15114 C C . LYS B 1 1070 ? 57.192 73.867 29.831 1.00 97.34 1027 LYS B C 1
ATOM 15115 O O . LYS B 1 1070 ? 57.831 74.867 30.191 1.00 97.35 1027 LYS B O 1
ATOM 15121 N N . LYS B 1 1071 ? 55.910 73.930 29.459 1.00 99.56 1028 LYS B N 1
ATOM 15122 C CA . LYS B 1 1071 ? 55.201 75.203 29.370 1.00 94.52 1028 LYS B CA 1
ATOM 15123 C C . LYS B 1 1071 ? 55.019 75.846 30.737 1.00 85.48 1028 LYS B C 1
ATOM 15124 O O . LYS B 1 1071 ? 55.243 77.051 30.890 1.00 91.28 1028 LYS B O 1
ATOM 15130 N N . THR B 1 1072 ? 54.625 75.063 31.745 1.00 76.81 1029 THR B N 1
ATOM 15131 C CA . THR B 1 1072 ? 54.393 75.633 33.069 1.00 82.61 1029 THR B CA 1
ATOM 15132 C C . THR B 1 1072 ? 55.689 76.051 33.750 1.00 82.04 1029 THR B C 1
ATOM 15133 O O . THR B 1 1072 ? 55.709 77.061 34.463 1.00 83.06 1029 THR B O 1
ATOM 15137 N N . CYS B 1 1073 ? 56.787 75.328 33.517 1.00 80.19 1030 CYS B N 1
ATOM 15138 C CA . CYS B 1 1073 ? 58.057 75.747 34.098 1.00 75.15 1030 CYS B CA 1
ATOM 15139 C C . CYS B 1 1073 ? 58.609 76.985 33.401 1.00 81.39 1030 CYS B C 1
ATOM 15140 O O . CYS B 1 1073 ? 59.179 77.866 34.060 1.00 82.45 1030 CYS B O 1
ATOM 15143 N N . ASP B 1 1074 ? 58.419 77.093 32.078 1.00 79.16 1031 ASP B N 1
ATOM 15144 C CA . ASP B 1 1074 ? 58.788 78.324 31.382 1.00 74.15 1031 ASP B CA 1
ATOM 15145 C C . ASP B 1 1074 ? 57.932 79.499 31.839 1.00 74.19 1031 ASP B C 1
ATOM 15146 O O . ASP B 1 1074 ? 58.426 80.628 31.954 1.00 81.92 1031 ASP B O 1
ATOM 15151 N N . ALA B 1 1075 ? 56.656 79.243 32.140 1.00 65.02 1032 ALA B N 1
ATOM 15152 C CA . ALA B 1 1075 ? 55.776 80.291 32.645 1.00 61.69 1032 ALA B CA 1
ATOM 15153 C C . ALA B 1 1075 ? 56.199 80.760 34.032 1.00 62.25 1032 ALA B C 1
ATOM 15154 O O . ALA B 1 1075 ? 56.198 81.966 34.306 1.00 60.44 1032 ALA B O 1
ATOM 15156 N N . LEU B 1 1076 ? 56.564 79.825 34.917 1.00 62.80 1033 LEU B N 1
ATOM 15157 C CA . LEU B 1 1076 ? 57.037 80.202 36.248 1.00 66.40 1033 LEU B CA 1
ATOM 15158 C C . LEU B 1 1076 ? 58.350 80.972 36.178 1.00 75.93 1033 LEU B C 1
ATOM 15159 O O . LEU B 1 1076 ? 58.550 81.932 36.937 1.00 76.77 1033 LEU B O 1
ATOM 15164 N N . GLN B 1 1077 ? 59.245 80.572 35.264 1.00 73.67 1034 GLN B N 1
ATOM 15165 C CA . GLN B 1 1077 ? 60.495 81.301 35.062 1.00 77.46 1034 GLN B CA 1
ATOM 15166 C C . GLN B 1 1077 ? 60.233 82.724 34.588 1.00 87.39 1034 GLN B C 1
ATOM 15167 O O . GLN B 1 1077 ? 60.822 83.681 35.106 1.00 90.29 1034 GLN B O 1
ATOM 15173 N N . ALA B 1 1078 ? 59.327 82.880 33.616 1.00 84.71 1035 ALA B N 1
ATOM 15174 C CA . ALA B 1 1078 ? 59.007 84.203 33.094 1.00 80.32 1035 ALA B CA 1
ATOM 15175 C C . ALA B 1 1078 ? 58.316 85.077 34.133 1.00 84.54 1035 ALA B C 1
ATOM 15176 O O . ALA B 1 1078 ? 58.577 86.280 34.189 1.00 88.21 1035 ALA B O 1
ATOM 15178 N N . LYS B 1 1079 ? 57.474 84.496 34.989 1.00 84.74 1036 LYS B N 1
ATOM 15179 C CA . LYS B 1 1079 ? 56.806 85.307 36.001 1.00 80.61 1036 LYS B CA 1
ATOM 15180 C C . LYS B 1 1079 ? 57.745 85.723 37.126 1.00 77.98 1036 LYS B C 1
ATOM 15181 O O . LYS B 1 1079 ? 57.643 86.857 37.610 1.00 82.96 1036 LYS B O 1
ATOM 15187 N N . VAL B 1 1080 ? 58.669 84.849 37.541 1.00 81.94 1037 VAL B N 1
ATOM 15188 C CA . VAL B 1 1080 ? 59.657 85.248 38.542 1.00 87.90 1037 VAL B CA 1
ATOM 15189 C C . VAL B 1 1080 ? 60.622 86.281 37.961 1.00 88.09 1037 VAL B C 1
ATOM 15190 O O . VAL B 1 1080 ? 61.027 87.226 38.652 1.00 85.53 1037 VAL B O 1
ATOM 15194 N N . ARG B 1 1081 ? 60.953 86.159 36.671 1.00 91.32 1038 ARG B N 1
ATOM 15195 C CA . ARG B 1 1081 ? 61.833 87.139 36.039 1.00 104.72 1038 ARG B CA 1
ATOM 15196 C C . ARG B 1 1081 ? 61.149 88.497 35.897 1.00 116.00 1038 ARG B C 1
ATOM 15197 O O . ARG B 1 1081 ? 61.745 89.536 36.199 1.00 107.27 1038 ARG B O 1
ATOM 15205 N N . GLU B 1 1082 ? 59.893 88.509 35.455 1.00 126.97 1039 GLU B N 1
ATOM 15206 C CA . GLU B 1 1082 ? 59.192 89.751 35.167 1.00 128.21 1039 GLU B CA 1
ATOM 15207 C C . GLU B 1 1082 ? 58.490 90.343 36.381 1.00 117.39 1039 GLU B C 1
ATOM 15208 O O . GLU B 1 1082 ? 57.926 91.436 36.275 1.00 114.92 1039 GLU B O 1
ATOM 15214 N N . SER B 1 1083 ? 58.506 89.660 37.524 1.00 116.58 1040 SER B N 1
ATOM 15215 C CA . SER B 1 1083 ? 57.979 90.236 38.753 1.00 121.70 1040 SER B CA 1
ATOM 15216 C C . SER B 1 1083 ? 59.056 90.752 39.690 1.00 119.75 1040 SER B C 1
ATOM 15217 O O . SER B 1 1083 ? 58.753 91.546 40.581 1.00 117.28 1040 SER B O 1
ATOM 15220 N N . TYR B 1 1084 ? 60.303 90.332 39.499 1.00 125.45 1041 TYR B N 1
ATOM 15221 C CA . TYR B 1 1084 ? 61.404 90.690 40.379 1.00 124.90 1041 TYR B CA 1
ATOM 15222 C C . TYR B 1 1084 ? 62.545 91.393 39.661 1.00 126.77 1041 TYR B C 1
ATOM 15223 O O . TYR B 1 1084 ? 63.522 91.777 40.312 1.00 125.97 1041 TYR B O 1
ATOM 15232 N N . GLN B 1 1085 ? 62.451 91.576 38.348 1.00 127.57 1042 GLN B N 1
ATOM 15233 C CA . GLN B 1 1085 ? 63.519 92.205 37.583 1.00 125.00 1042 GLN B CA 1
ATOM 15234 C C . GLN B 1 1085 ? 62.954 92.864 36.328 1.00 114.21 1042 GLN B C 1
ATOM 15235 O O . GLN B 1 1085 ? 61.924 93.536 36.377 1.00 106.50 1042 GLN B O 1
#

=== Feature glossary ===
A reading guide for the features in this record.

Start from the sequence.

  · Sequence gives the chain of amino acids in standard one-letter code (A=alanine, C=cysteine, …, Y=tyrosine), read N→C. It is the only feature that is directly encoded by the gene; all structural features are derived from the folded form of this sequence.

Fold it, and you get atomic coordinates and the backbone conformation that goes with them.

  · Structure coordinates are given as an mmCIF _atom_site loop: one row per atom with element, residue name, chain id, sequence number, and x/y/z position in Å. Only the four main-chain atoms per residue are included here; side chains are omitted to keep the record compact.

  · Backbone dihedral angles. Every residue except chain termini has a φ (preceding-C → N → Cα → C) and a ψ (N → Cα → C → next-N). They are reported in degrees following the IUPAC sign convention. Secondary structure is essentially a statement about which (φ, ψ) basin each residue occupies.

  · Eight-state secondary structure (DSSP): H is the canonical α-helix, G the tighter 3₁₀-helix, I the wider π-helix; E/B are β-structure, T and S are turns and bends, and '-' is everything else. DSSP derives these from the pattern of main-chain N–H···O=C hydrogen bonds, not from the sequence.

  · SS3 is a coarse helix/strand/coil call (letters a/b/c) made by the P-SEA algorithm from inter-Cα distances and dihedrals. It is less detailed than DSSP but needs only Cα positions.

Summarize the fold with a handful of shape descriptors and a per-residue structural alphabet.

  · Radius of gyration (Rg) is the root-mean-square distance of Cα atoms from their centroid — a single number for overall size and compactness. A globular domain of N residues has Rg ≈ 2.2·N^0.38 Å; an extended or disordered chain has a much larger Rg. The Cα contact count is the number of residue pairs whose Cα atoms are within 8 Å and are more than four positions apart in sequence — a standard proxy for tertiary packing density. The bounding box is the smallest axis-aligned box enclosing all Cα atoms.

  · 3Di is Foldseek's structural alphabet. Each residue is assigned one of twenty discrete states based on how its Cα sits relative to its spatial (not sequential) neighbors. Aligning 3Di strings finds structural homologs roughly as well as full 3D superposition, but orders of magnitude faster.

  · Solvent-accessible surface area (SASA) is the area in Å² traced out by the centre of a 1.4 Å probe sphere (a water molecule) rolled over the protein's van der Waals surface (Shrake–Rupley / Lee–Richards construction). Buried residues have near-zero SASA; fully exposed residues can exceed 200 Å². The total SASA scales roughly with the number of surface residues.

Ask how reliable the model is.

  · For AlphaFold models, the B-factor field carries pLDDT — the model's own estimate of local accuracy on a 0–100 scale. Regions with pLDDT<50 should be treated as essentially unmodeled; they often correspond to intrinsically disordered segments.

  · For experimental (PDB) structures, the B-factor (temperature factor) quantifies the positional spread of each atom in the crystal — a combination of thermal vibration and static disorder — in units of Å². High B-factors mark flexible loops or poorly resolved regions; low B-factors mark the rigid, well-ordered core.

  · Predicted Aligned Error (PAE) is an AlphaFold confidence matrix: entry (i, j) is the expected error in the position of residue j, in ångströms, when the prediction is superimposed on the true structure at residue i. Low PAE within a block of residues means that block is internally rigid and well-predicted; high PAE between two blocks means their relative placement is uncertain even if each block individually is confident.

Place it in context: what it resembles, what it is annotated as, and how it looks.

  · Structural nearest neighbors (via Foldseek easy-search vs the PDB). Reported per hit: target PDB id, E-value, and alignment TM-score. A TM-score above ~0.5 is the conventional threshold for 'same fold'.

  · Functional annotations link the protein to curated databases. InterPro entries identify conserved domains and families by matching the sequence against member-database signatures (Pfam, PROSITE, CDD, …). Gene Ontology (GO) terms describe molecular function, biological process, and cellular component in a controlled vocabulary. CATH places the structure in a hierarchical fold classification (Class/Architecture/Topology/Homologous-superfamily). The organism is the source species.

  · The contact map is a binary N×N matrix image: pixel (i, j) is dark where Cα_i and Cα_j are within 8 Å and |i−j|>4. Because the |i−j|>4 filter removes local helical contacts, off-diagonal stripes parallel to the main diagonal indicate parallel β-sheets; stripes perpendicular to it indicate antiparallel β-sheets. The Ramachandran plot scatters every residue's (φ, ψ) pair against the sterically allowed regions. The PAE heatmap renders the predicted-aligned-error matrix.

  · Six rendered views show the 3D structure from the faces of a cube — i.e. along ±x, ±y, ±z. Rendering representation is drawn randomly per protein from cartoon (secondary-structure ribbons), sticks (backbone bonds), or molecular surface; coloring is either N→C rainbow (blue at the N-terminus through red at the C-terminus) or one color per chain.